Protein 4LRL (pdb70)

Structure (mmCIF, N/CA/C/O backbone):
data_4LRL
#
_entry.id   4LRL
#
_cell.length_a   91.541
_cell.length_b   144.625
_cell.length_c   155.560
_cell.angle_alpha   90.00
_cell.angle_beta   90.00
_cell.angle_gamma   90.00
#
_symmetry.space_group_name_H-M   'P 21 21 21'
#
loop_
_entity.id
_entity.type
_entity.pdbx_description
1 polymer 'HD domain protein'
2 non-polymer 'NICKEL (II) ION'
3 non-polymer "2'-DEOXYGUANOSINE-5'-TRIPHOSPHATE"
4 non-polymer 2-AMINO-2-HYDROXYMETHYL-PROPANE-1,3-DIOL
5 non-polymer "THYMIDINE-5'-TRIPHOSPHATE"
6 non-polymer 'MALONATE ION'
7 water water
#
loop_
_atom_site.group_PDB
_atom_site.id
_atom_site.type_symbol
_atom_site.label_atom_id
_atom_site.label_alt_id
_atom_site.label_comp_id
_atom_site.label_asym_id
_atom_site.label_entity_id
_atom_site.label_seq_id
_atom_site.pdbx_PDB_ins_code
_atom_site.Cartn_x
_atom_site.Cartn_y
_atom_site.Cartn_z
_atom_site.occupancy
_atom_site.B_iso_or_equiv
_atom_site.auth_seq_id
_atom_site.auth_comp_id
_atom_site.auth_asym_id
_atom_site.auth_atom_id
_atom_site.pdbx_PDB_model_num
ATOM 1 N N . ALA A 1 24 ? 41.044 -1.362 65.122 1.00 77.77 0 ALA A N 1
ATOM 2 C CA . ALA A 1 24 ? 41.865 -0.285 64.489 1.00 75.81 0 ALA A CA 1
ATOM 3 C C . ALA A 1 24 ? 43.351 -0.422 64.851 1.00 76.18 0 ALA A C 1
ATOM 4 O O . ALA A 1 24 ? 43.721 -0.380 66.033 1.00 78.26 0 ALA A O 1
ATOM 6 N N . MET A 1 25 ? 44.197 -0.581 63.827 1.00 73.66 1 MET A N 1
ATOM 7 C CA . MET A 1 25 ? 45.647 -0.765 64.035 1.00 73.46 1 MET A CA 1
ATOM 8 C C . MET A 1 25 ? 46.505 0.318 63.366 1.00 70.84 1 MET A C 1
ATOM 9 O O . MET A 1 25 ? 45.969 1.285 62.814 1.00 69.71 1 MET A O 1
ATOM 14 N N . THR A 1 26 ? 47.832 0.172 63.453 1.00 69.62 2 THR A N 1
ATOM 15 C CA . THR A 1 26 ? 48.745 1.011 62.674 1.00 66.54 2 THR A CA 1
ATOM 16 C C . THR A 1 26 ? 48.845 0.425 61.276 1.00 62.45 2 THR A C 1
ATOM 17 O O . THR A 1 26 ? 49.556 -0.561 61.045 1.00 62.10 2 THR A O 1
ATOM 21 N N . ILE A 1 27 ? 48.106 1.026 60.353 1.00 58.69 3 ILE A N 1
ATOM 22 C CA . ILE A 1 27 ? 48.063 0.537 58.981 1.00 54.60 3 ILE A CA 1
ATOM 23 C C . ILE A 1 27 ? 49.027 1.350 58.119 1.00 51.84 3 ILE A C 1
ATOM 24 O O . ILE A 1 27 ? 48.928 2.571 58.061 1.00 51.31 3 ILE A O 1
ATOM 29 N N . PRO A 1 28 ? 49.986 0.671 57.469 1.00 49.96 4 PRO A N 1
ATOM 30 C CA . PRO A 1 28 ? 50.883 1.377 56.564 1.00 47.88 4 PRO A CA 1
ATOM 31 C C . PRO A 1 28 ? 50.143 1.861 55.316 1.00 44.96 4 PRO A C 1
ATOM 32 O O . PRO A 1 28 ? 49.117 1.293 54.934 1.00 43.40 4 PRO A O 1
ATOM 36 N N . TYR A 1 29 ? 50.681 2.910 54.705 1.00 43.87 5 TYR A N 1
ATOM 37 C CA . TYR A 1 29 ? 50.079 3.576 53.552 1.00 42.02 5 TYR A CA 1
ATOM 38 C C . TYR A 1 29 ? 49.630 2.622 52.454 1.00 40.92 5 TYR A C 1
ATOM 39 O O . TYR A 1 29 ? 48.533 2.786 51.938 1.00 40.02 5 TYR A O 1
ATOM 48 N N . LYS A 1 30 ? 50.459 1.626 52.120 1.00 41.49 6 LYS A N 1
ATOM 49 C CA . LYS A 1 30 ? 50.156 0.694 51.017 1.00 41.18 6 LYS A CA 1
ATOM 50 C C . LYS A 1 30 ? 48.865 -0.105 51.235 1.00 41.27 6 LYS A C 1
ATOM 51 O O . LYS A 1 30 ? 48.270 -0.607 50.284 1.00 40.10 6 LYS A O 1
ATOM 57 N N . GLU A 1 31 ? 48.435 -0.205 52.487 1.00 43.24 7 GLU A N 1
ATOM 58 C CA . GLU A 1 31 ? 47.255 -0.996 52.824 1.00 44.21 7 GLU A CA 1
ATOM 59 C C . GLU A 1 31 ? 46.088 -0.185 53.362 1.00 44.21 7 GLU A C 1
ATOM 60 O O . GLU A 1 31 ? 45.062 -0.748 53.725 1.00 45.07 7 GLU A O 1
ATOM 66 N N . GLN A 1 32 ? 46.238 1.133 53.389 1.00 43.87 8 GLN A N 1
ATOM 67 C CA . GLN A 1 32 ? 45.189 2.006 53.892 1.00 44.69 8 GLN A CA 1
ATOM 68 C C . GLN A 1 32 ? 43.968 1.999 52.986 1.00 43.45 8 GLN A C 1
ATOM 69 O O . GLN A 1 32 ? 44.075 2.188 51.773 1.00 41.34 8 GLN A O 1
ATOM 75 N N . ARG A 1 33 ? 42.817 1.763 53.605 1.00 44.87 9 ARG A N 1
ATOM 76 C CA . ARG A 1 33 ? 41.534 1.713 52.922 1.00 44.89 9 ARG A CA 1
ATOM 77 C C . ARG A 1 33 ? 40.675 2.888 53.369 1.00 45.64 9 ARG A C 1
ATOM 78 O O . ARG A 1 33 ? 40.729 3.297 54.533 1.00 47.36 9 ARG A O 1
ATOM 86 N N . LEU A 1 34 ? 39.893 3.437 52.443 1.00 44.56 10 LEU A N 1
ATOM 87 C CA . LEU A 1 34 ? 38.905 4.450 52.790 1.00 45.26 10 LEU A CA 1
ATOM 88 C C . LEU A 1 34 ? 37.845 3.788 53.665 1.00 47.10 10 LEU A C 1
ATOM 89 O O . LEU A 1 34 ? 37.528 2.612 53.453 1.00 46.93 10 LEU A O 1
ATOM 94 N N . PRO A 1 35 ? 37.315 4.525 54.668 1.00 49.06 11 PRO A N 1
ATOM 95 C CA . PRO A 1 35 ? 36.252 3.975 55.525 1.00 51.00 11 PRO A CA 1
ATOM 96 C C . PRO A 1 35 ? 35.048 3.509 54.700 1.00 50.43 11 PRO A C 1
ATOM 97 O O . PRO A 1 35 ? 34.534 2.421 54.932 1.00 51.33 11 PRO A O 1
ATOM 101 N N . ILE A 1 36 ? 34.626 4.320 53.732 1.00 49.38 12 ILE A N 1
ATOM 102 C CA . ILE A 1 36 ? 33.647 3.884 52.737 1.00 48.54 12 ILE A CA 1
ATOM 103 C C . ILE A 1 36 ? 34.247 3.916 51.331 1.00 45.75 12 ILE A C 1
ATOM 104 O O . ILE A 1 36 ? 34.946 4.862 50.967 1.00 45.01 12 ILE A O 1
ATOM 109 N N . GLU A 1 37 ? 33.983 2.860 50.563 1.00 44.29 13 GLU A N 1
ATOM 110 C CA . GLU A 1 37 ? 34.264 2.825 49.130 1.00 41.37 13 GLU A CA 1
ATOM 111 C C . GLU A 1 37 ? 33.786 4.107 48.465 1.00 39.71 13 GLU A C 1
ATOM 112 O O . GLU A 1 37 ? 32.687 4.588 48.737 1.00 40.95 13 GLU A O 1
ATOM 118 N N . LYS A 1 38 ? 34.619 4.666 47.601 1.00 36.75 14 LYS A N 1
ATOM 119 C CA . LYS A 1 38 ? 34.257 5.875 46.889 1.00 34.90 14 LYS A CA 1
ATOM 120 C C . LYS A 1 38 ? 33.856 5.529 45.456 1.00 32.93 14 LYS A C 1
ATOM 121 O O . LYS A 1 38 ? 34.583 4.826 44.766 1.00 31.18 14 LYS A O 1
ATOM 127 N N . VAL A 1 39 ? 32.699 6.019 45.019 1.00 32.69 15 VAL A N 1
ATOM 128 C CA . VAL A 1 39 ? 32.192 5.691 43.685 1.00 31.66 15 VAL A CA 1
ATOM 129 C C . VAL A 1 39 ? 32.108 6.913 42.782 1.00 31.35 15 VAL A C 1
ATOM 130 O O . VAL A 1 39 ? 31.607 7.974 43.187 1.00 32.59 15 VAL A O 1
ATOM 134 N N . PHE A 1 40 ? 32.634 6.766 41.572 1.00 29.81 16 PHE A N 1
ATOM 135 C CA . PHE A 1 40 ? 32.606 7.825 40.575 1.00 29.60 16 PHE A CA 1
ATOM 136 C C . PHE A 1 40 ? 31.663 7.363 39.468 1.00 29.54 16 PHE A C 1
ATOM 137 O O . PHE A 1 40 ? 31.913 6.336 38.839 1.00 28.66 16 PHE A O 1
ATOM 145 N N . ARG A 1 41 ? 30.592 8.111 39.215 1.00 30.37 17 ARG A N 1
ATOM 146 C CA . ARG A 1 41 ? 29.735 7.790 38.068 1.00 31.15 17 ARG A CA 1
ATOM 147 C C . ARG A 1 41 ? 30.535 7.785 36.764 1.00 29.32 17 ARG A C 1
ATOM 148 O O . ARG A 1 41 ? 31.311 8.701 36.487 1.00 28.39 17 ARG A O 1
ATOM 156 N N . ASP A 1 42 ? 30.354 6.745 35.971 1.00 28.90 18 ASP A N 1
ATOM 157 C CA . ASP A 1 42 ? 31.027 6.670 34.677 1.00 28.55 18 ASP A CA 1
ATOM 158 C C . ASP A 1 42 ? 29.996 6.111 33.704 1.00 29.07 18 ASP A C 1
ATOM 159 O O . ASP A 1 42 ? 29.410 5.062 33.975 1.00 29.43 18 ASP A O 1
ATOM 164 N N . PRO A 1 43 ? 29.740 6.825 32.586 1.00 29.27 19 PRO A N 1
ATOM 165 C CA . PRO A 1 43 ? 28.736 6.376 31.613 1.00 29.64 19 PRO A CA 1
ATOM 166 C C . PRO A 1 43 ? 29.041 5.000 31.011 1.00 29.61 19 PRO A C 1
ATOM 167 O O . PRO A 1 43 ? 28.124 4.279 30.624 1.00 30.62 19 PRO A O 1
ATOM 171 N N . VAL A 1 44 ? 30.315 4.635 30.943 1.00 28.77 20 VAL A N 1
ATOM 172 C CA . VAL A 1 44 ? 30.711 3.369 30.328 1.00 28.89 20 VAL A CA 1
ATOM 173 C C . VAL A 1 44 ? 30.631 2.207 31.318 1.00 29.10 20 VAL A C 1
ATOM 174 O O . VAL A 1 44 ? 29.972 1.214 31.049 1.00 29.55 20 VAL A O 1
ATOM 178 N N . HIS A 1 45 ? 31.305 2.337 32.459 1.00 28.54 21 HIS A N 1
ATOM 179 C CA . HIS A 1 45 ? 31.362 1.247 33.426 1.00 29.03 21 HIS A CA 1
ATOM 180 C C . HIS A 1 45 ? 30.343 1.379 34.555 1.00 29.58 21 HIS A C 1
ATOM 181 O O . HIS A 1 45 ? 30.362 0.593 35.492 1.00 29.66 21 HIS A O 1
ATOM 188 N N . ASN A 1 46 ? 29.451 2.365 34.448 1.00 30.42 22 ASN A N 1
ATOM 189 C CA . ASN A 1 46 ? 28.449 2.674 35.480 1.00 31.81 22 ASN A CA 1
ATOM 190 C C . ASN A 1 46 ? 29.104 3.375 36.678 1.00 31.33 22 ASN A C 1
ATOM 191 O O . ASN A 1 46 ? 28.820 4.547 36.951 1.00 30.71 22 ASN A O 1
ATOM 196 N N . TYR A 1 47 ? 30.001 2.670 37.369 1.00 31.18 23 TYR A N 1
ATOM 197 C CA . TYR A 1 47 ? 30.768 3.273 38.459 1.00 31.78 23 TYR A CA 1
ATOM 198 C C . TYR A 1 47 ? 32.243 2.909 38.416 1.00 30.47 23 TYR A C 1
ATOM 199 O O . TYR A 1 47 ? 32.606 1.807 38.001 1.00 30.77 23 TYR A O 1
ATOM 208 N N . ILE A 1 48 ? 33.085 3.841 38.848 1.00 29.56 24 ILE A N 1
ATOM 209 C CA . ILE A 1 48 ? 34.487 3.561 39.151 1.00 28.33 24 ILE A CA 1
ATOM 210 C C . ILE A 1 48 ? 34.573 3.373 40.681 1.00 29.13 24 ILE A C 1
ATOM 211 O O . ILE A 1 48 ? 34.129 4.249 41.431 1.00 29.53 24 ILE A O 1
ATOM 216 N N . HIS A 1 49 ? 35.131 2.248 41.139 1.00 28.60 25 HIS A N 1
ATOM 217 C CA . HIS A 1 49 ? 35.148 1.937 42.581 1.00 29.39 25 HIS A CA 1
ATOM 218 C C . HIS A 1 49 ? 36.550 2.100 43.145 1.00 29.35 25 HIS A C 1
ATOM 219 O O . HIS A 1 49 ? 37.511 1.510 42.632 1.00 28.54 25 HIS A O 1
ATOM 226 N N . VAL A 1 50 ? 36.663 2.901 44.200 1.00 29.59 26 VAL A N 1
ATOM 227 C CA . VAL A 1 50 ? 37.952 3.192 44.794 1.00 29.52 26 VAL A CA 1
ATOM 228 C C . VAL A 1 50 ? 37.954 2.814 46.270 1.00 31.51 26 VAL A C 1
ATOM 229 O O . VAL A 1 50 ? 37.119 3.283 47.059 1.00 31.62 26 VAL A O 1
ATOM 233 N N . GLN A 1 51 ? 38.904 1.957 46.635 1.00 32.59 27 GLN A N 1
ATOM 234 C CA . GLN A 1 51 ? 38.989 1.467 48.005 1.00 35.29 27 GLN A CA 1
ATOM 235 C C . GLN A 1 51 ? 40.280 1.842 48.699 1.00 34.85 27 GLN A C 1
ATOM 236 O O . GLN A 1 51 ? 40.314 1.923 49.925 1.00 36.89 27 GLN A O 1
ATOM 242 N N . HIS A 1 52 ? 41.328 2.081 47.920 1.00 33.08 28 HIS A N 1
ATOM 243 C CA . HIS A 1 52 ? 42.646 2.403 48.470 1.00 33.17 28 HIS A CA 1
ATOM 244 C C . HIS A 1 52 ? 42.901 3.901 48.620 1.00 32.01 28 HIS A C 1
ATOM 245 O O . HIS A 1 52 ? 42.632 4.686 47.707 1.00 30.72 28 HIS A O 1
ATOM 252 N N . GLN A 1 53 ? 43.470 4.285 49.758 1.00 32.09 29 GLN A N 1
ATOM 253 C CA . GLN A 1 53 ? 43.904 5.660 49.952 1.00 31.70 29 GLN A CA 1
ATOM 254 C C . GLN A 1 53 ? 44.885 6.129 48.871 1.00 30.50 29 GLN A C 1
ATOM 255 O O . GLN A 1 53 ? 44.740 7.242 48.364 1.00 30.27 29 GLN A O 1
ATOM 261 N N . VAL A 1 54 ? 45.867 5.282 48.550 1.00 29.41 30 VAL A N 1
ATOM 262 C CA . VAL A 1 54 ? 46.875 5.537 47.521 1.00 28.55 30 VAL A CA 1
ATOM 263 C C . VAL A 1 54 ? 46.237 5.861 46.164 1.00 27.86 30 VAL A C 1
ATOM 264 O O . VAL A 1 54 ? 46.624 6.830 45.512 1.00 28.09 30 VAL A O 1
ATOM 268 N N . ILE A 1 55 ? 45.265 5.054 45.751 1.00 27.64 31 ILE A N 1
ATOM 269 C CA . ILE A 1 55 ? 44.580 5.267 44.480 1.00 26.66 31 ILE A CA 1
ATOM 270 C C . ILE A 1 55 ? 43.798 6.572 44.511 1.00 26.65 31 ILE A C 1
ATOM 271 O O . ILE A 1 55 ? 43.831 7.340 43.543 1.00 26.71 31 ILE A O 1
ATOM 276 N N . LEU A 1 56 ? 43.093 6.826 45.609 1.00 26.84 32 LEU A N 1
ATOM 277 C CA . LEU A 1 56 ? 42.379 8.086 45.738 1.00 26.63 32 LEU A CA 1
ATOM 278 C C . LEU A 1 56 ? 43.348 9.261 45.610 1.00 26.62 32 LEU A C 1
ATOM 279 O O . LEU A 1 56 ? 43.074 10.208 44.864 1.00 26.98 32 LEU A O 1
ATOM 284 N N . ASP A 1 57 ? 44.473 9.207 46.327 1.00 27.01 33 ASP A N 1
ATOM 285 C CA . ASP A 1 57 ? 45.458 10.300 46.280 1.00 26.98 33 ASP A CA 1
ATOM 286 C C . ASP A 1 57 ? 46.025 10.479 44.860 1.00 25.96 33 ASP A C 1
ATOM 287 O O . ASP A 1 57 ? 46.304 11.589 44.440 1.00 26.50 33 ASP A O 1
ATOM 292 N N . LEU A 1 58 ? 46.192 9.387 44.127 1.00 25.06 34 LEU A N 1
ATOM 293 C CA . LEU A 1 58 ? 46.689 9.463 42.755 1.00 24.57 34 LEU A CA 1
ATOM 294 C C . LEU A 1 58 ? 45.679 10.139 41.823 1.00 24.20 34 LEU A C 1
ATOM 295 O O . LEU A 1 58 ? 46.068 10.951 40.979 1.00 24.40 34 LEU A O 1
ATOM 300 N N . ILE A 1 59 ? 44.390 9.809 41.983 1.00 23.86 35 ILE A N 1
ATOM 301 C CA . ILE A 1 59 ? 43.333 10.385 41.143 1.00 23.06 35 ILE A CA 1
ATOM 302 C C . ILE A 1 59 ? 43.295 11.901 41.360 1.00 24.13 35 ILE A C 1
ATOM 303 O O . ILE A 1 59 ? 43.111 12.675 40.413 1.00 23.60 35 ILE A O 1
ATOM 308 N N . ASN A 1 60 ? 43.485 12.292 42.622 1.00 24.88 36 ASN A N 1
ATOM 309 C CA . ASN A 1 60 ? 43.423 13.672 43.062 1.00 25.68 36 ASN A CA 1
ATOM 310 C C . ASN A 1 60 ? 44.715 14.471 42.744 1.00 25.96 36 ASN A C 1
ATOM 311 O O . ASN A 1 60 ? 44.741 15.689 42.874 1.00 26.54 36 ASN A O 1
ATOM 316 N N . SER A 1 61 ? 45.773 13.779 42.337 1.00 25.57 37 SER A N 1
ATOM 317 C CA . SER A 1 61 ? 47.065 14.414 42.048 1.00 26.37 37 SER A CA 1
ATOM 318 C C . SER A 1 61 ? 47.018 15.352 40.835 1.00 26.53 37 SER A C 1
ATOM 319 O O . SER A 1 61 ? 46.271 15.122 39.872 1.00 25.05 37 SER A O 1
ATOM 322 N N . ALA A 1 62 ? 47.826 16.410 40.923 1.00 27.84 38 ALA A N 1
ATOM 323 C CA . ALA A 1 62 ? 47.972 17.427 39.885 1.00 28.63 38 ALA A CA 1
ATOM 324 C C . ALA A 1 62 ? 48.139 16.846 38.497 1.00 28.34 38 ALA A C 1
ATOM 325 O O . ALA A 1 62 ? 47.506 17.320 37.549 1.00 28.82 38 ALA A O 1
ATOM 327 N N . GLU A 1 63 ? 48.983 15.825 38.358 1.00 28.74 39 GLU A N 1
ATOM 328 C CA . GLU A 1 63 ? 49.280 15.343 37.012 1.00 28.88 39 GLU A CA 1
ATOM 329 C C . GLU A 1 63 ? 48.239 14.415 36.390 1.00 27.71 39 GLU A C 1
ATOM 330 O O . GLU A 1 63 ? 48.085 14.366 35.171 1.00 27.53 39 GLU A O 1
ATOM 336 N N . VAL A 1 64 ? 47.478 13.717 37.226 1.00 27.09 40 VAL A N 1
ATOM 337 C CA . VAL A 1 64 ? 46.312 12.991 36.730 1.00 25.70 40 VAL A CA 1
ATOM 338 C C . VAL A 1 64 ? 45.148 13.956 36.419 1.00 25.46 40 VAL A C 1
ATOM 339 O O . VAL A 1 64 ? 44.511 13.845 35.366 1.00 24.49 40 VAL A O 1
ATOM 343 N N . GLN A 1 65 ? 44.890 14.904 37.320 1.00 25.24 41 GLN A N 1
ATOM 344 C CA . GLN A 1 65 ? 43.835 15.916 37.111 1.00 25.39 41 GLN A CA 1
ATOM 345 C C . GLN A 1 65 ? 44.005 16.660 35.781 1.00 25.00 41 GLN A C 1
ATOM 346 O O . GLN A 1 65 ? 43.031 17.023 35.127 1.00 24.52 41 GLN A O 1
ATOM 352 N N . ARG A 1 66 ? 45.269 16.847 35.415 1.00 24.99 42 ARG A N 1
ATOM 353 C CA A ARG A 1 66 ? 45.675 17.483 34.164 0.50 25.12 42 ARG A CA 1
ATOM 354 C CA B ARG A 1 66 ? 45.671 17.494 34.167 0.50 25.23 42 ARG A CA 1
ATOM 355 C C . ARG A 1 66 ? 45.018 16.819 32.947 1.00 24.25 42 ARG A C 1
ATOM 356 O O . ARG A 1 66 ? 44.699 17.473 31.964 1.00 24.72 42 ARG A O 1
ATOM 371 N N . LEU A 1 67 ? 44.811 15.513 33.029 1.00 23.38 43 LEU A N 1
ATOM 372 C CA . LEU A 1 67 ? 44.211 14.734 31.950 1.00 22.65 43 LEU A CA 1
ATOM 373 C C . LEU A 1 67 ? 42.747 15.073 31.610 1.00 23.15 43 LEU A C 1
ATOM 374 O O . LEU A 1 67 ? 42.253 14.691 30.530 1.00 22.80 43 LEU A O 1
ATOM 379 N N . ARG A 1 68 ? 42.057 15.788 32.502 1.00 23.38 44 ARG A N 1
ATOM 380 C CA . ARG A 1 68 ? 40.696 16.289 32.193 1.00 24.14 44 ARG A CA 1
ATOM 381 C C . ARG A 1 68 ? 40.725 17.253 31.013 1.00 24.47 44 ARG A C 1
ATOM 382 O O . ARG A 1 68 ? 39.743 17.403 30.288 1.00 24.27 44 ARG A O 1
ATOM 390 N N . ARG A 1 69 ? 41.867 17.898 30.829 1.00 25.06 45 ARG A N 1
ATOM 391 C CA . ARG A 1 69 ? 41.974 19.007 29.887 1.00 26.19 45 ARG A CA 1
ATOM 392 C C . ARG A 1 69 ? 42.630 18.573 28.571 1.00 26.79 45 ARG A C 1
ATOM 393 O O . ARG A 1 69 ? 43.045 19.406 27.763 1.00 27.45 45 ARG A O 1
ATOM 401 N N . ILE A 1 70 ? 42.707 17.257 28.375 1.00 26.33 46 ILE A N 1
ATOM 402 C CA . ILE A 1 70 ? 43.289 16.652 27.191 1.00 26.46 46 ILE A CA 1
ATOM 403 C C . ILE A 1 70 ? 42.307 15.600 26.674 1.00 26.45 46 ILE A C 1
ATOM 404 O O . ILE A 1 70 ? 41.991 14.616 27.374 1.00 25.74 46 ILE A O 1
ATOM 409 N N . LYS A 1 71 ? 41.832 15.821 25.454 1.00 26.75 47 LYS A N 1
ATOM 410 C CA . LYS A 1 71 ? 40.865 14.946 24.825 1.00 27.59 47 LYS A CA 1
ATOM 411 C C . LYS A 1 71 ? 41.511 13.624 24.492 1.00 27.48 47 LYS A C 1
ATOM 412 O O . LYS A 1 71 ? 42.623 13.592 23.966 1.00 27.80 47 LYS A O 1
ATOM 418 N N . GLN A 1 72 ? 40.797 12.539 24.790 1.00 27.11 48 GLN A N 1
ATOM 419 C CA . GLN A 1 72 ? 41.194 11.203 24.378 1.00 27.01 48 GLN A CA 1
ATOM 420 C C . GLN A 1 72 ? 41.391 11.058 22.857 1.00 28.20 48 GLN A C 1
ATOM 421 O O . GLN A 1 72 ? 42.345 10.435 22.424 1.00 28.84 48 GLN A O 1
ATOM 427 N N . LEU A 1 73 ? 40.500 11.615 22.047 1.00 28.94 49 LEU A N 1
ATOM 428 C CA . LEU A 1 73 ? 40.528 11.301 20.625 1.00 29.96 49 LEU A CA 1
ATOM 429 C C . LEU A 1 73 ? 41.032 12.411 19.710 1.00 31.67 49 LEU A C 1
ATOM 430 O O . LEU A 1 73 ? 40.941 12.313 18.470 1.00 33.40 49 LEU A O 1
ATOM 435 N N . GLY A 1 74 ? 41.590 13.459 20.315 1.00 31.54 50 GLY A N 1
ATOM 436 C CA . GLY A 1 74 ? 42.265 14.510 19.562 1.00 31.61 50 GLY A CA 1
ATOM 437 C C . GLY A 1 74 ? 41.314 15.173 18.593 1.00 32.17 50 GLY A C 1
ATOM 438 O O . GLY A 1 74 ? 40.380 15.823 19.013 1.00 32.34 50 GLY A O 1
ATOM 439 N N . THR A 1 75 ? 41.560 14.962 17.302 1.00 32.73 51 THR A N 1
ATOM 440 C CA . THR A 1 75 ? 40.829 15.565 16.197 1.00 33.61 51 THR A CA 1
ATOM 441 C C . THR A 1 75 ? 39.580 14.783 15.751 1.00 33.66 51 THR A C 1
ATOM 442 O O . THR A 1 75 ? 38.822 15.263 14.906 1.00 34.82 51 THR A O 1
ATOM 446 N N . SER A 1 76 ? 39.382 13.576 16.290 1.00 32.81 52 SER A N 1
ATOM 447 C CA . SER A 1 76 ? 38.198 12.758 15.980 1.00 32.59 52 SER A CA 1
ATOM 448 C C . SER A 1 76 ? 36.884 13.502 16.256 1.00 31.96 52 SER A C 1
ATOM 449 O O . SER A 1 76 ? 35.890 13.301 15.535 1.00 32.17 52 SER A O 1
ATOM 452 N N . SER A 1 77 ? 36.886 14.371 17.275 1.00 30.17 53 SER A N 1
ATOM 453 C CA . SER A 1 77 ? 35.682 15.171 17.604 1.00 30.08 53 SER A CA 1
ATOM 454 C C . SER A 1 77 ? 35.196 16.060 16.449 1.00 31.04 53 SER A C 1
ATOM 455 O O . SER A 1 77 ? 34.028 16.456 16.413 1.00 31.33 53 SER A O 1
ATOM 458 N N . PHE A 1 78 ? 36.067 16.343 15.483 1.00 31.05 54 PHE A N 1
ATOM 459 C CA . PHE A 1 78 ? 35.615 17.085 14.295 1.00 32.63 54 PHE A CA 1
ATOM 460 C C . PHE A 1 78 ? 34.751 16.276 13.339 1.00 32.70 54 PHE A C 1
ATOM 461 O O . PHE A 1 78 ? 34.022 16.848 12.522 1.00 34.91 54 PHE A O 1
ATOM 469 N N . THR A 1 79 ? 34.857 14.959 13.411 1.00 31.66 55 THR A N 1
ATOM 470 C CA . THR A 1 79 ? 34.077 14.073 12.546 1.00 32.57 55 THR A CA 1
ATOM 471 C C . THR A 1 79 ? 32.946 13.411 13.316 1.00 31.33 55 THR A C 1
ATOM 472 O O . THR A 1 79 ? 31.828 13.323 12.825 1.00 31.60 55 THR A O 1
ATOM 476 N N . PHE A 1 80 ? 33.269 12.961 14.526 1.00 30.04 56 PHE A N 1
ATOM 477 C CA . PHE A 1 80 ? 32.317 12.382 15.459 1.00 29.40 56 PHE A CA 1
ATOM 478 C C . PHE A 1 80 ? 32.213 13.330 16.638 1.00 28.62 56 PHE A C 1
ATOM 479 O O . PHE A 1 80 ? 32.985 13.216 17.608 1.00 27.18 56 PHE A O 1
ATOM 487 N N . HIS A 1 81 ? 31.260 14.264 16.573 1.00 29.41 57 HIS A N 1
ATOM 488 C CA . HIS A 1 81 ? 31.227 15.365 17.543 1.00 29.21 57 HIS A CA 1
ATOM 489 C C . HIS A 1 81 ? 30.853 14.990 18.988 1.00 29.08 57 HIS A C 1
ATOM 490 O O . HIS A 1 81 ? 30.923 15.822 19.881 1.00 29.17 57 HIS A O 1
ATOM 497 N N . GLY A 1 82 ? 30.480 13.734 19.221 1.00 29.69 58 GLY A N 1
ATOM 498 C CA . GLY A 1 82 ? 30.302 13.247 20.579 1.00 29.57 58 GLY A CA 1
ATOM 499 C C . GLY A 1 82 ? 31.625 12.909 21.257 1.00 29.58 58 GLY A C 1
ATOM 500 O O . GLY A 1 82 ? 31.671 12.742 22.486 1.00 29.15 58 GLY A O 1
ATOM 501 N N . ALA A 1 83 ? 32.705 12.824 20.475 1.00 29.90 59 ALA A N 1
ATOM 502 C CA . ALA A 1 83 ? 33.994 12.348 20.992 1.00 29.73 59 ALA A CA 1
ATOM 503 C C . ALA A 1 83 ? 34.742 13.410 21.820 1.00 29.83 59 ALA A C 1
ATOM 504 O O . ALA A 1 83 ? 35.895 13.776 21.521 1.00 30.45 59 ALA A O 1
ATOM 506 N N . GLU A 1 84 ? 34.090 13.889 22.876 1.00 29.34 60 GLU A N 1
ATOM 507 C CA . GLU A 1 84 ? 34.633 14.986 23.667 1.00 28.94 60 GLU A CA 1
ATOM 508 C C . GLU A 1 84 ? 35.237 14.524 24.999 1.00 27.67 60 GLU A C 1
ATOM 509 O O . GLU A 1 84 ? 35.690 15.339 25.813 1.00 27.04 60 GLU A O 1
ATOM 515 N N . HIS A 1 85 ? 35.267 13.207 25.186 1.00 26.59 61 HIS A N 1
ATOM 516 C CA . HIS A 1 85 ? 35.742 12.594 26.415 1.00 25.55 61 HIS A CA 1
ATOM 517 C C . HIS A 1 85 ? 37.248 12.816 26.647 1.00 25.04 61 HIS A C 1
ATOM 518 O O . HIS A 1 85 ? 38.017 12.995 25.695 1.00 24.85 61 HIS A O 1
ATOM 525 N N . SER A 1 86 ? 37.645 12.826 27.919 1.00 24.05 62 SER A N 1
ATOM 526 C CA . SER A 1 86 ? 39.012 13.116 28.296 1.00 24.06 62 SER A CA 1
ATOM 527 C C . SER A 1 86 ? 39.863 11.873 28.569 1.00 24.15 62 SER A C 1
ATOM 528 O O . SER A 1 86 ? 39.355 10.768 28.814 1.00 23.86 62 SER A O 1
ATOM 531 N N . ARG A 1 87 ? 41.173 12.080 28.537 1.00 23.91 63 ARG A N 1
ATOM 532 C CA . ARG A 1 87 ? 42.110 11.056 28.937 1.00 24.07 63 ARG A CA 1
ATOM 533 C C . ARG A 1 87 ? 41.920 10.720 30.415 1.00 24.01 63 ARG A C 1
ATOM 534 O O . ARG A 1 87 ? 42.138 9.580 30.823 1.00 24.22 63 ARG A O 1
ATOM 542 N N . PHE A 1 88 ? 41.476 11.697 31.208 1.00 23.86 64 PHE A N 1
ATOM 543 C CA . PHE A 1 88 ? 41.168 11.422 32.618 1.00 23.20 64 PHE A CA 1
ATOM 544 C C . PHE A 1 88 ? 40.127 10.300 32.759 1.00 23.41 64 PHE A C 1
ATOM 545 O O . PHE A 1 88 ? 40.336 9.359 33.518 1.00 23.57 64 PHE A O 1
ATOM 553 N N . SER A 1 89 ? 39.016 10.381 32.032 1.00 23.78 65 SER A N 1
ATOM 554 C CA . SER A 1 89 ? 37.937 9.397 32.235 1.00 24.47 65 SER A CA 1
ATOM 555 C C . SER A 1 89 ? 38.388 8.004 31.776 1.00 24.10 65 SER A C 1
ATOM 556 O O . SER A 1 89 ? 38.035 6.989 32.375 1.00 25.09 65 SER A O 1
ATOM 559 N N . HIS A 1 90 ? 39.193 7.974 30.717 1.00 23.55 66 HIS A N 1
ATOM 560 C CA . HIS A 1 90 ? 39.703 6.743 30.187 1.00 22.21 66 HIS A CA 1
ATOM 561 C C . HIS A 1 90 ? 40.709 6.136 31.157 1.00 22.52 66 HIS A C 1
ATOM 562 O O . HIS A 1 90 ? 40.743 4.913 31.351 1.00 22.44 66 HIS A O 1
ATOM 569 N N . SER A 1 91 ? 41.535 6.988 31.756 1.00 22.09 67 SER A N 1
ATOM 570 C CA . SER A 1 91 ? 42.470 6.528 32.766 1.00 22.52 67 SER A CA 1
ATOM 571 C C . SER A 1 91 ? 41.750 5.854 33.927 1.00 22.85 67 SER A C 1
ATOM 572 O O . SER A 1 91 ? 42.159 4.786 34.372 1.00 23.41 67 SER A O 1
ATOM 575 N N . LEU A 1 92 ? 40.674 6.458 34.408 1.00 23.11 68 LEU A N 1
ATOM 576 C CA . LEU A 1 92 ? 39.899 5.838 35.485 1.00 24.17 68 LEU A CA 1
ATOM 577 C C . LEU A 1 92 ? 39.222 4.537 35.013 1.00 24.44 68 LEU A C 1
ATOM 578 O O . LEU A 1 92 ? 39.077 3.587 35.784 1.00 24.68 68 LEU A O 1
ATOM 583 N N . GLY A 1 93 ? 38.819 4.512 33.741 1.00 24.82 69 GLY A N 1
ATOM 584 C CA . GLY A 1 93 ? 38.141 3.364 33.153 1.00 24.62 69 GLY A CA 1
ATOM 585 C C . GLY A 1 93 ? 39.067 2.173 33.134 1.00 24.52 69 GLY A C 1
ATOM 586 O O . GLY A 1 93 ? 38.677 1.079 33.536 1.00 24.82 69 GLY A O 1
ATOM 587 N N . VAL A 1 94 ? 40.304 2.406 32.690 1.00 23.88 70 VAL A N 1
ATOM 588 C CA . VAL A 1 94 ? 41.352 1.388 32.656 1.00 23.64 70 VAL A CA 1
ATOM 589 C C . VAL A 1 94 ? 41.613 0.860 34.072 1.00 24.17 70 VAL A C 1
ATOM 590 O O . VAL A 1 94 ? 41.696 -0.365 34.302 1.00 24.52 70 VAL A O 1
ATOM 594 N N . TYR A 1 95 ? 41.731 1.782 35.027 1.00 23.50 71 TYR A N 1
ATOM 595 C CA . TYR A 1 95 ? 41.816 1.396 36.428 1.00 23.08 71 TYR A CA 1
ATOM 596 C C . TYR A 1 95 ? 40.650 0.478 36.825 1.00 23.68 71 TYR A C 1
ATOM 597 O O . TYR A 1 95 ? 40.863 -0.551 37.488 1.00 23.76 71 TYR A O 1
ATOM 606 N N . GLU A 1 96 ? 39.422 0.851 36.439 1.00 23.14 72 GLU A N 1
ATOM 607 C CA . GLU A 1 96 ? 38.228 0.091 36.847 1.00 23.69 72 GLU A CA 1
ATOM 608 C C . GLU A 1 96 ? 38.210 -1.365 36.314 1.00 23.61 72 GLU A C 1
ATOM 609 O O . GLU A 1 96 ? 37.908 -2.305 37.057 1.00 24.21 72 GLU A O 1
ATOM 615 N N . ILE A 1 97 ? 38.540 -1.531 35.038 1.00 22.83 73 ILE A N 1
ATOM 616 C CA . ILE A 1 97 ? 38.590 -2.836 34.420 1.00 23.06 73 ILE A CA 1
ATOM 617 C C . ILE A 1 97 ? 39.666 -3.664 35.093 1.00 23.44 73 ILE A C 1
ATOM 618 O O . ILE A 1 97 ? 39.436 -4.818 35.447 1.00 24.77 73 ILE A O 1
ATOM 623 N N . THR A 1 98 ? 40.826 -3.055 35.293 1.00 23.12 74 THR A N 1
ATOM 624 C CA . THR A 1 98 ? 41.939 -3.687 35.993 1.00 23.86 74 THR A CA 1
ATOM 625 C C . THR A 1 98 ? 41.520 -4.132 37.391 1.00 24.33 74 THR A C 1
ATOM 626 O O . THR A 1 98 ? 41.819 -5.248 37.815 1.00 25.39 74 THR A O 1
ATOM 630 N N . ARG A 1 99 ? 40.825 -3.265 38.107 1.00 24.45 75 ARG A N 1
ATOM 631 C CA . ARG A 1 99 ? 40.337 -3.635 39.426 1.00 25.68 75 ARG A CA 1
ATOM 632 C C . ARG A 1 99 ? 39.443 -4.890 39.340 1.00 26.81 75 ARG A C 1
ATOM 633 O O . ARG A 1 99 ? 39.578 -5.794 40.154 1.00 27.30 75 ARG A O 1
ATOM 641 N N . ARG A 1 100 ? 38.548 -4.934 38.350 1.00 27.06 76 ARG A N 1
ATOM 642 C CA . ARG A 1 100 ? 37.601 -6.054 38.203 1.00 28.51 76 ARG A CA 1
ATOM 643 C C . ARG A 1 100 ? 38.341 -7.361 37.923 1.00 28.73 76 ARG A C 1
ATOM 644 O O . ARG A 1 100 ? 37.968 -8.407 38.444 1.00 30.10 76 ARG A O 1
ATOM 652 N N . ILE A 1 101 ? 39.403 -7.284 37.119 1.00 27.75 77 ILE A N 1
ATOM 653 C CA . ILE A 1 101 ? 40.228 -8.447 36.820 1.00 27.48 77 ILE A CA 1
ATOM 654 C C . ILE A 1 101 ? 40.941 -8.938 38.083 1.00 28.22 77 ILE A C 1
ATOM 655 O O . ILE A 1 101 ? 40.894 -10.126 38.395 1.00 29.21 77 ILE A O 1
ATOM 660 N N . CYS A 1 102 ? 41.583 -8.035 38.812 1.00 27.50 78 CYS A N 1
ATOM 661 C CA . CYS A 1 102 ? 42.228 -8.415 40.067 1.00 29.08 78 CYS A CA 1
ATOM 662 C C . CYS A 1 102 ? 41.279 -9.106 41.033 1.00 30.05 78 CYS A C 1
ATOM 663 O O . CYS A 1 102 ? 41.628 -10.134 41.597 1.00 31.02 78 CYS A O 1
ATOM 666 N N . GLU A 1 103 ? 40.084 -8.556 41.200 1.00 30.83 79 GLU A N 1
ATOM 667 C CA . GLU A 1 103 ? 39.058 -9.152 42.067 1.00 32.78 79 GLU A CA 1
ATOM 668 C C . GLU A 1 103 ? 38.785 -10.609 41.695 1.00 32.83 79 GLU A C 1
ATOM 669 O O . GLU A 1 103 ? 38.732 -11.485 42.562 1.00 33.20 79 GLU A O 1
ATOM 675 N N . ILE A 1 104 ? 38.582 -10.830 40.397 1.00 31.89 80 ILE A N 1
ATOM 676 C CA . ILE A 1 104 ? 38.294 -12.140 39.852 1.00 32.54 80 ILE A CA 1
ATOM 677 C C . ILE A 1 104 ? 39.481 -13.081 40.057 1.00 32.53 80 ILE A C 1
ATOM 678 O O . ILE A 1 104 ? 39.309 -14.200 40.549 1.00 33.91 80 ILE A O 1
ATOM 683 N N . PHE A 1 105 ? 40.680 -12.618 39.700 1.00 31.09 81 PHE A N 1
ATOM 684 C CA . PHE A 1 105 ? 41.889 -13.411 39.862 1.00 31.05 81 PHE A CA 1
ATOM 685 C C . PHE A 1 105 ? 42.048 -13.841 41.326 1.00 32.13 81 PHE A C 1
ATOM 686 O O . PHE A 1 105 ? 42.309 -15.022 41.613 1.00 33.25 81 PHE A O 1
ATOM 694 N N . GLN A 1 106 ? 41.860 -12.904 42.250 1.00 31.25 82 GLN A N 1
ATOM 695 C CA . GLN A 1 106 ? 41.989 -13.226 43.669 1.00 33.17 82 GLN A CA 1
ATOM 696 C C . GLN A 1 106 ? 40.915 -14.211 44.151 1.00 34.65 82 GLN A C 1
ATOM 697 O O . GLN A 1 106 ? 41.205 -15.108 44.938 1.00 35.70 82 GLN A O 1
ATOM 703 N N . ARG A 1 107 ? 39.690 -14.053 43.658 1.00 34.84 83 ARG A N 1
ATOM 704 C CA . ARG A 1 107 ? 38.581 -14.888 44.091 1.00 36.89 83 ARG A CA 1
ATOM 705 C C . ARG A 1 107 ? 38.737 -16.351 43.658 1.00 37.57 83 ARG A C 1
ATOM 706 O O . ARG A 1 107 ? 38.500 -17.249 44.453 1.00 38.43 83 ARG A O 1
ATOM 714 N N . ASN A 1 108 ? 39.150 -16.574 42.407 1.00 36.81 84 ASN A N 1
ATOM 715 C CA . ASN A 1 108 ? 39.122 -17.912 41.806 1.00 37.59 84 ASN A CA 1
ATOM 716 C C . ASN A 1 108 ? 40.471 -18.525 41.454 1.00 37.29 84 ASN A C 1
ATOM 717 O O . ASN A 1 108 ? 40.578 -19.739 41.311 1.00 38.39 84 ASN A O 1
ATOM 722 N N . TYR A 1 109 ? 41.489 -17.688 41.283 1.00 35.47 85 TYR A N 1
ATOM 723 C CA . TYR A 1 109 ? 42.766 -18.152 40.739 1.00 34.78 85 TYR A CA 1
ATOM 724 C C . TYR A 1 109 ? 43.966 -17.624 41.520 1.00 34.27 85 TYR A C 1
ATOM 725 O O . TYR A 1 109 ? 44.965 -17.207 40.931 1.00 33.51 85 TYR A O 1
ATOM 734 N N . SER A 1 110 ? 43.861 -17.654 42.848 1.00 34.36 86 SER A N 1
ATOM 735 C CA . SER A 1 110 ? 44.913 -17.116 43.705 1.00 34.13 86 SER A CA 1
ATOM 736 C C . SER A 1 110 ? 46.071 -18.085 43.837 1.00 35.40 86 SER A C 1
ATOM 737 O O . SER A 1 110 ? 45.934 -19.282 43.536 1.00 36.69 86 SER A O 1
ATOM 740 N N . VAL A 1 111 ? 47.204 -17.564 44.306 1.00 35.28 87 VAL A N 1
ATOM 741 C CA . VAL A 1 111 ? 48.345 -18.394 44.703 1.00 36.18 87 VAL A CA 1
ATOM 742 C C . VAL A 1 111 ? 47.937 -19.430 45.742 1.00 38.35 87 VAL A C 1
ATOM 743 O O . VAL A 1 111 ? 48.426 -20.561 45.697 1.00 39.99 87 VAL A O 1
ATOM 747 N N . GLU A 1 112 ? 47.049 -19.063 46.672 1.00 38.88 88 GLU A N 1
ATOM 748 C CA . GLU A 1 112 ? 46.632 -20.000 47.727 1.00 41.09 88 GLU A CA 1
ATOM 749 C C . GLU A 1 112 ? 45.946 -21.238 47.133 1.00 41.69 88 GLU A C 1
ATOM 750 O O . GLU A 1 112 ? 46.074 -22.334 47.659 1.00 43.06 88 GLU A O 1
ATOM 756 N N . ARG A 1 113 ? 45.256 -21.054 46.012 1.00 40.73 89 ARG A N 1
ATOM 757 C CA . ARG A 1 113 ? 44.586 -22.151 45.328 1.00 41.42 89 ARG A CA 1
ATOM 758 C C . ARG A 1 113 ? 45.505 -22.906 44.359 1.00 41.17 89 ARG A C 1
ATOM 759 O O . ARG A 1 113 ? 45.500 -24.131 44.338 1.00 42.76 89 ARG A O 1
ATOM 767 N N . LEU A 1 114 ? 46.292 -22.176 43.574 1.00 39.35 90 LEU A N 1
ATOM 768 C CA . LEU A 1 114 ? 46.960 -22.750 42.404 1.00 39.89 90 LEU A CA 1
ATOM 769 C C . LEU A 1 114 ? 48.485 -22.842 42.508 1.00 40.81 90 LEU A C 1
ATOM 770 O O . LEU A 1 114 ? 49.142 -23.350 41.601 1.00 41.11 90 LEU A O 1
ATOM 775 N N . GLY A 1 115 ? 49.039 -22.347 43.610 1.00 41.48 91 GLY A N 1
ATOM 776 C CA . GLY A 1 115 ? 50.479 -22.325 43.798 1.00 43.14 91 GLY A CA 1
ATOM 777 C C . GLY A 1 115 ? 51.232 -21.190 43.119 1.00 42.67 91 GLY A C 1
ATOM 778 O O . GLY A 1 115 ? 50.693 -20.101 42.889 1.00 41.14 91 GLY A O 1
ATOM 779 N N . GLU A 1 116 ? 52.487 -21.479 42.788 1.00 44.36 92 GLU A N 1
ATOM 780 C CA . GLU A 1 116 ? 53.495 -20.490 42.386 1.00 44.76 92 GLU A CA 1
ATOM 781 C C . GLU A 1 116 ? 53.084 -19.540 41.255 1.00 42.87 92 GLU A C 1
ATOM 782 O O . GLU A 1 116 ? 53.457 -18.361 41.272 1.00 42.40 92 GLU A O 1
ATOM 788 N N . ASN A 1 117 ? 52.318 -20.040 40.286 1.00 42.14 93 ASN A N 1
ATOM 789 C CA . ASN A 1 117 ? 51.931 -19.228 39.127 1.00 40.04 93 ASN A CA 1
ATOM 790 C C . ASN A 1 117 ? 50.486 -18.762 39.163 1.00 38.47 93 ASN A C 1
ATOM 791 O O . ASN A 1 117 ? 49.955 -18.286 38.148 1.00 37.22 93 ASN A O 1
ATOM 796 N N . GLY A 1 118 ? 49.848 -18.904 40.327 1.00 37.83 94 GLY A N 1
ATOM 797 C CA . GLY A 1 118 ? 48.531 -18.305 40.554 1.00 36.23 94 GLY A CA 1
ATOM 798 C C . GLY A 1 118 ? 48.659 -16.793 40.692 1.00 34.09 94 GLY A C 1
ATOM 799 O O . GLY A 1 118 ? 49.773 -16.269 40.734 1.00 33.37 94 GLY A O 1
ATOM 800 N N . TRP A 1 119 ? 47.529 -16.090 40.751 1.00 33.08 95 TRP A N 1
ATOM 801 C CA . TRP A 1 119 ? 47.524 -14.643 41.035 1.00 31.49 95 TRP A CA 1
ATOM 802 C C . TRP A 1 119 ? 47.979 -14.303 42.462 1.00 32.45 95 TRP A C 1
ATOM 803 O O . TRP A 1 119 ? 47.368 -14.751 43.452 1.00 32.90 95 TRP A O 1
ATOM 814 N N . ASN A 1 120 ? 49.040 -13.496 42.557 1.00 32.47 96 ASN A N 1
ATOM 815 C CA . ASN A 1 120 ? 49.520 -12.991 43.848 1.00 33.53 96 ASN A CA 1
ATOM 816 C C . ASN A 1 120 ? 48.919 -11.622 44.162 1.00 32.79 96 ASN A C 1
ATOM 817 O O . ASN A 1 120 ? 49.353 -10.609 43.613 1.00 31.71 96 ASN A O 1
ATOM 822 N N . ASP A 1 121 ? 47.938 -11.587 45.065 1.00 33.51 97 ASP A N 1
ATOM 823 C CA . ASP A 1 121 ? 47.226 -10.337 45.340 1.00 33.27 97 ASP A CA 1
ATOM 824 C C . ASP A 1 121 ? 48.069 -9.227 46.000 1.00 33.24 97 ASP A C 1
ATOM 825 O O . ASP A 1 121 ? 47.630 -8.080 46.082 1.00 32.16 97 ASP A O 1
ATOM 830 N N . ASP A 1 122 ? 49.279 -9.555 46.447 1.00 34.34 98 ASP A N 1
ATOM 831 C CA . ASP A 1 122 ? 50.217 -8.506 46.853 1.00 34.93 98 ASP A CA 1
ATOM 832 C C . ASP A 1 122 ? 50.589 -7.624 45.659 1.00 33.46 98 ASP A C 1
ATOM 833 O O . ASP A 1 122 ? 51.036 -6.502 45.848 1.00 33.18 98 ASP A O 1
ATOM 838 N N . GLU A 1 123 ? 50.375 -8.132 44.439 1.00 32.63 99 GLU A N 1
ATOM 839 C CA . GLU A 1 123 ? 50.552 -7.354 43.209 1.00 31.35 99 GLU A CA 1
ATOM 840 C C . GLU A 1 123 ? 49.390 -6.395 42.900 1.00 30.38 99 GLU A C 1
ATOM 841 O O . GLU A 1 123 ? 49.447 -5.636 41.920 1.00 29.17 99 GLU A O 1
ATOM 847 N N . ARG A 1 124 ? 48.341 -6.405 43.720 1.00 30.53 100 ARG A N 1
ATOM 848 C CA . ARG A 1 124 ? 47.150 -5.619 43.371 1.00 30.22 100 ARG A CA 1
ATOM 849 C C . ARG A 1 124 ? 47.414 -4.118 43.277 1.00 29.29 100 ARG A C 1
ATOM 850 O O . ARG A 1 124 ? 47.074 -3.487 42.266 1.00 29.11 100 ARG A O 1
ATOM 858 N N . LEU A 1 125 ? 48.022 -3.550 44.313 1.00 29.40 101 LEU A N 1
ATOM 859 C CA . LEU A 1 125 ? 48.230 -2.109 44.339 1.00 28.86 101 LEU A CA 1
ATOM 860 C C . LEU A 1 125 ? 49.052 -1.624 43.143 1.00 27.79 101 LEU A C 1
ATOM 861 O O . LEU A 1 125 ? 48.662 -0.657 42.486 1.00 27.09 101 LEU A O 1
ATOM 866 N N . ILE A 1 126 ? 50.168 -2.294 42.857 1.00 27.83 102 ILE A N 1
ATOM 867 C CA . ILE A 1 126 ? 51.042 -1.864 41.759 1.00 27.60 102 ILE A CA 1
ATOM 868 C C . ILE A 1 126 ? 50.354 -1.954 40.406 1.00 26.65 102 ILE A C 1
ATOM 869 O O . ILE A 1 126 ? 50.583 -1.138 39.525 1.00 27.43 102 ILE A O 1
ATOM 874 N N . THR A 1 127 ? 49.508 -2.958 40.253 1.00 26.61 103 THR A N 1
ATOM 875 C CA . THR A 1 127 ? 48.762 -3.149 39.036 1.00 25.83 103 THR A CA 1
ATOM 876 C C . THR A 1 127 ? 47.702 -2.057 38.927 1.00 25.38 103 THR A C 1
ATOM 877 O O . THR A 1 127 ? 47.515 -1.489 37.864 1.00 25.14 103 THR A O 1
ATOM 881 N N . LEU A 1 128 ? 47.035 -1.758 40.034 1.00 25.63 104 LEU A N 1
ATOM 882 C CA . LEU A 1 128 ? 46.087 -0.645 40.077 1.00 25.82 104 LEU A CA 1
ATOM 883 C C . LEU A 1 128 ? 46.724 0.722 39.770 1.00 25.61 104 LEU A C 1
ATOM 884 O O . LEU A 1 128 ? 46.151 1.512 39.016 1.00 25.31 104 LEU A O 1
ATOM 889 N N . CYS A 1 129 ? 47.899 0.997 40.338 1.00 25.86 105 CYS A N 1
ATOM 890 C CA . CYS A 1 129 ? 48.615 2.243 40.041 1.00 25.53 105 CYS A CA 1
ATOM 891 C C . CYS A 1 129 ? 49.063 2.286 38.573 1.00 25.38 105 CYS A C 1
ATOM 892 O O . CYS A 1 129 ? 48.879 3.289 37.895 1.00 25.05 105 CYS A O 1
ATOM 895 N N . ALA A 1 130 ? 49.615 1.190 38.069 1.00 25.69 106 ALA A N 1
ATOM 896 C CA . ALA A 1 130 ? 50.067 1.175 36.678 1.00 26.05 106 ALA A CA 1
ATOM 897 C C . ALA A 1 130 ? 48.931 1.492 35.701 1.00 25.82 106 ALA A C 1
ATOM 898 O O . ALA A 1 130 ? 49.120 2.267 34.755 1.00 25.55 106 ALA A O 1
ATOM 900 N N . ALA A 1 131 ? 47.761 0.892 35.943 1.00 25.63 107 ALA A N 1
ATOM 901 C CA . ALA A 1 131 ? 46.576 1.099 35.108 1.00 25.07 107 ALA A CA 1
ATOM 902 C C . ALA A 1 131 ? 46.150 2.569 35.107 1.00 25.07 107 ALA A C 1
ATOM 903 O O . ALA A 1 131 ? 45.915 3.158 34.043 1.00 24.28 107 ALA A O 1
ATOM 905 N N . LEU A 1 132 ? 46.059 3.147 36.308 1.00 24.84 108 LEU A N 1
ATOM 906 C CA . LEU A 1 132 ? 45.637 4.533 36.473 1.00 24.74 108 LEU A CA 1
ATOM 907 C C . LEU A 1 132 ? 46.602 5.505 35.789 1.00 24.49 108 LEU A C 1
ATOM 908 O O . LEU A 1 132 ? 46.178 6.498 35.200 1.00 24.40 108 LEU A O 1
ATOM 913 N N . LEU A 1 133 ? 47.895 5.193 35.848 1.00 24.40 109 LEU A N 1
ATOM 914 C CA . LEU A 1 133 ? 48.931 6.122 35.415 1.00 24.41 109 LEU A CA 1
ATOM 915 C C . LEU A 1 133 ? 49.475 5.868 34.008 1.00 24.81 109 LEU A C 1
ATOM 916 O O . LEU A 1 133 ? 50.350 6.594 33.546 1.00 25.28 109 LEU A O 1
ATOM 921 N N . HIS A 1 134 ? 48.942 4.864 33.320 1.00 25.31 110 HIS A N 1
ATOM 922 C CA . HIS A 1 134 ? 49.557 4.380 32.077 1.00 26.31 110 HIS A CA 1
ATOM 923 C C . HIS A 1 134 ? 49.617 5.468 31.007 1.00 26.42 110 HIS A C 1
ATOM 924 O O . HIS A 1 134 ? 50.549 5.486 30.213 1.00 27.71 110 HIS A O 1
ATOM 931 N N . ASP A 1 135 ? 48.656 6.387 31.021 1.00 25.80 111 ASP A N 1
ATOM 932 C CA . ASP A 1 135 ? 48.568 7.441 30.006 1.00 25.86 111 ASP A CA 1
ATOM 933 C C . ASP A 1 135 ? 48.972 8.849 30.484 1.00 26.15 111 ASP A C 1
ATOM 934 O O . ASP A 1 135 ? 48.795 9.845 29.745 1.00 26.26 111 ASP A O 1
ATOM 939 N N . VAL A 1 136 ? 49.527 8.929 31.694 1.00 25.61 112 VAL A N 1
ATOM 940 C CA . VAL A 1 136 ? 49.761 10.208 32.347 1.00 25.51 112 VAL A CA 1
ATOM 941 C C . VAL A 1 136 ? 50.711 11.158 31.600 1.00 26.52 112 VAL A C 1
ATOM 942 O O . VAL A 1 136 ? 50.555 12.368 31.690 1.00 26.65 112 VAL A O 1
ATOM 946 N N . GLY A 1 137 ? 51.655 10.615 30.830 1.00 26.91 113 GLY A N 1
ATOM 947 C CA . GLY A 1 137 ? 52.595 11.435 30.066 1.00 27.60 113 GLY A CA 1
ATOM 948 C C . GLY A 1 137 ? 52.098 11.974 28.730 1.00 28.44 113 GLY A C 1
ATOM 949 O O . GLY A 1 137 ? 52.848 12.660 28.021 1.00 29.22 113 GLY A O 1
ATOM 950 N N . HIS A 1 138 ? 50.847 11.677 28.376 1.00 27.75 114 HIS A N 1
ATOM 951 C CA . HIS A 1 138 ? 50.231 12.250 27.169 1.00 28.55 114 HIS A CA 1
ATOM 952 C C . HIS A 1 138 ? 50.091 13.766 27.230 1.00 28.83 114 HIS A C 1
ATOM 953 O O . HIS A 1 138 ? 49.762 14.322 28.270 1.00 29.43 114 HIS A O 1
ATOM 960 N N . GLY A 1 139 ? 50.374 14.437 26.120 1.00 29.62 115 GLY A N 1
ATOM 961 C CA . GLY A 1 139 ? 50.155 15.870 26.027 1.00 29.95 115 GLY A CA 1
ATOM 962 C C . GLY A 1 139 ? 48.953 16.147 25.146 1.00 29.72 115 GLY A C 1
ATOM 963 O O . GLY A 1 139 ? 48.219 15.232 24.806 1.00 29.20 115 GLY A O 1
ATOM 964 N N . PRO A 1 140 ? 48.745 17.413 24.772 1.00 30.52 116 PRO A N 1
ATOM 965 C CA . PRO A 1 140 ? 47.658 17.763 23.847 1.00 30.74 116 PRO A CA 1
ATOM 966 C C . PRO A 1 140 ? 47.933 17.226 22.440 1.00 31.14 116 PRO A C 1
ATOM 967 O O . PRO A 1 140 ? 49.059 17.340 21.960 1.00 31.83 116 PRO A O 1
ATOM 971 N N . TYR A 1 141 ? 46.915 16.644 21.804 1.00 30.95 117 TYR A N 1
ATOM 972 C CA . TYR A 1 141 ? 47.035 16.032 20.466 1.00 31.95 117 TYR A CA 1
ATOM 973 C C . TYR A 1 141 ? 48.351 15.280 20.304 1.00 32.87 117 TYR A C 1
ATOM 974 O O . TYR A 1 141 ? 49.126 15.550 19.373 1.00 34.12 117 TYR A O 1
ATOM 983 N N . SER A 1 142 ? 48.610 14.345 21.221 1.00 32.61 118 SER A N 1
ATOM 984 C CA . SER A 1 142 ? 49.984 13.868 21.447 1.00 33.87 118 SER A CA 1
ATOM 985 C C . SER A 1 142 ? 50.663 13.281 20.209 1.00 35.15 118 SER A C 1
ATOM 986 O O . SER A 1 142 ? 51.857 13.497 19.995 1.00 36.06 118 SER A O 1
ATOM 989 N N . HIS A 1 143 ? 49.904 12.575 19.376 1.00 35.54 119 HIS A N 1
ATOM 990 C CA . HIS A 1 143 ? 50.486 12.027 18.155 1.00 37.34 119 HIS A CA 1
ATOM 991 C C . HIS A 1 143 ? 51.061 13.132 17.260 1.00 38.55 119 HIS A C 1
ATOM 992 O O . HIS A 1 143 ? 52.143 12.984 16.694 1.00 40.21 119 HIS A O 1
ATOM 999 N N . THR A 1 144 ? 50.346 14.243 17.155 1.00 38.21 120 THR A N 1
ATOM 1000 C CA . THR A 1 144 ? 50.798 15.378 16.352 1.00 39.18 120 THR A CA 1
ATOM 1001 C C . THR A 1 144 ? 51.894 16.164 17.065 1.00 39.19 120 THR A C 1
ATOM 1002 O O . THR A 1 144 ? 52.888 16.543 16.444 1.00 40.36 120 THR A O 1
ATOM 1006 N N . PHE A 1 145 ? 51.713 16.389 18.368 1.00 37.66 121 PHE A N 1
ATOM 1007 C CA . PHE A 1 145 ? 52.695 17.112 19.173 1.00 38.00 121 PHE A CA 1
ATOM 1008 C C . PHE A 1 145 ? 54.062 16.411 19.160 1.00 39.25 121 PHE A C 1
ATOM 1009 O O . PHE A 1 145 ? 55.099 17.066 19.039 1.00 40.44 121 PHE A O 1
ATOM 1017 N N . GLU A 1 146 ? 54.049 15.084 19.260 1.00 39.15 122 GLU A N 1
ATOM 1018 C CA . GLU A 1 146 ? 55.281 14.288 19.254 1.00 40.89 122 GLU A CA 1
ATOM 1019 C C . GLU A 1 146 ? 56.072 14.389 17.949 1.00 43.34 122 GLU A C 1
ATOM 1020 O O . GLU A 1 146 ? 57.297 14.466 17.982 1.00 45.06 122 GLU A O 1
ATOM 1026 N N A HIS A 1 147 ? 55.375 14.412 16.815 0.50 44.29 123 HIS A N 1
ATOM 1027 N N B HIS A 1 147 ? 55.368 14.393 16.815 0.50 44.15 123 HIS A N 1
ATOM 1028 C CA A HIS A 1 147 ? 56.029 14.533 15.511 0.50 46.45 123 HIS A CA 1
ATOM 1029 C CA B HIS A 1 147 ? 55.993 14.555 15.497 0.50 46.21 123 HIS A CA 1
ATOM 1030 C C A HIS A 1 147 ? 56.687 15.895 15.278 0.50 47.81 123 HIS A C 1
ATOM 1031 C C B HIS A 1 147 ? 56.735 15.880 15.377 0.50 47.58 123 HIS A C 1
ATOM 1032 O O A HIS A 1 147 ? 57.728 15.976 14.620 0.50 49.74 123 HIS A O 1
ATOM 1033 O O B HIS A 1 147 ? 57.873 15.921 14.901 0.50 49.36 123 HIS A O 1
ATOM 1046 N N . ILE A 1 148 ? 56.090 16.957 15.818 1.00 47.05 124 ILE A N 1
ATOM 1047 C CA . ILE A 1 148 ? 56.660 18.312 15.697 1.00 48.37 124 ILE A CA 1
ATOM 1048 C C . ILE A 1 148 ? 57.721 18.611 16.758 1.00 48.58 124 ILE A C 1
ATOM 1049 O O . ILE A 1 148 ? 58.757 19.192 16.450 1.00 50.55 124 ILE A O 1
ATOM 1054 N N . PHE A 1 149 ? 57.475 18.198 17.997 1.00 47.21 125 PHE A N 1
ATOM 1055 C CA . PHE A 1 149 ? 58.324 18.629 19.107 1.00 47.60 125 PHE A CA 1
ATOM 1056 C C . PHE A 1 149 ? 59.215 17.578 19.756 1.00 48.17 125 PHE A C 1
ATOM 1057 O O . PHE A 1 149 ? 59.860 17.861 20.769 1.00 48.21 125 PHE A O 1
ATOM 1065 N N . ASP A 1 150 ? 59.261 16.383 19.165 1.00 49.14 126 ASP A N 1
ATOM 1066 C CA . ASP A 1 150 ? 60.085 15.268 19.664 1.00 50.07 126 ASP A CA 1
ATOM 1067 C C . ASP A 1 150 ? 59.873 14.946 21.140 1.00 48.30 126 ASP A C 1
ATOM 1068 O O . ASP A 1 150 ? 60.839 14.705 21.873 1.00 49.52 126 ASP A O 1
ATOM 1073 N N . THR A 1 151 ? 58.614 14.979 21.564 1.00 46.13 127 THR A N 1
ATOM 1074 C CA . THR A 1 151 ? 58.199 14.440 22.851 1.00 44.12 127 THR A CA 1
ATOM 1075 C C . THR A 1 151 ? 57.801 12.983 22.647 1.00 42.95 127 THR A C 1
ATOM 1076 O O . THR A 1 151 ? 57.603 12.526 21.519 1.00 43.60 127 THR A O 1
ATOM 1080 N N . ASN A 1 152 ? 57.674 12.261 23.748 1.00 41.05 128 ASN A N 1
ATOM 1081 C CA . ASN A 1 152 ? 57.241 10.891 23.710 1.00 39.71 128 ASN A CA 1
ATOM 1082 C C . ASN A 1 152 ? 56.468 10.628 24.987 1.00 37.66 128 ASN A C 1
ATOM 1083 O O . ASN A 1 152 ? 57.031 10.654 26.090 1.00 37.43 128 ASN A O 1
ATOM 1088 N N . HIS A 1 153 ? 55.171 10.391 24.832 1.00 36.02 129 HIS A N 1
ATOM 1089 C CA . HIS A 1 153 ? 54.269 10.265 25.966 1.00 34.17 129 HIS A CA 1
ATOM 1090 C C . HIS A 1 153 ? 54.675 9.130 26.912 1.00 33.65 129 HIS A C 1
ATOM 1091 O O . HIS A 1 153 ? 54.489 9.217 28.129 1.00 32.67 129 HIS A O 1
ATOM 1098 N N . GLU A 1 154 ? 55.243 8.075 26.343 1.00 34.20 130 GLU A N 1
ATOM 1099 C CA . GLU A 1 154 ? 55.708 6.940 27.129 1.00 34.69 130 GLU A CA 1
ATOM 1100 C C . GLU A 1 154 ? 56.893 7.331 28.020 1.00 34.17 130 GLU A C 1
ATOM 1101 O O . GLU A 1 154 ? 56.860 7.126 29.239 1.00 33.50 130 GLU A O 1
ATOM 1107 N N . ALA A 1 155 ? 57.910 7.930 27.415 1.00 34.19 131 ALA A N 1
ATOM 1108 C CA . ALA A 1 155 ? 59.049 8.444 28.165 1.00 34.69 131 ALA A CA 1
ATOM 1109 C C . ALA A 1 155 ? 58.582 9.379 29.270 1.00 34.01 131 ALA A C 1
ATOM 1110 O O . ALA A 1 155 ? 59.120 9.347 30.387 1.00 34.01 131 ALA A O 1
ATOM 1112 N N . ILE A 1 156 ? 57.564 10.195 28.969 1.00 32.63 132 ILE A N 1
ATOM 1113 C CA . ILE A 1 156 ? 57.143 11.216 29.907 1.00 31.82 132 ILE A CA 1
ATOM 1114 C C . ILE A 1 156 ? 56.312 10.606 31.018 1.00 30.48 132 ILE A C 1
ATOM 1115 O O . ILE A 1 156 ? 56.441 11.010 32.166 1.00 30.32 132 ILE A O 1
ATOM 1120 N N . THR A 1 157 ? 55.522 9.587 30.680 1.00 29.86 133 THR A N 1
ATOM 1121 C CA . THR A 1 157 ? 54.825 8.775 31.677 1.00 29.04 133 THR A CA 1
ATOM 1122 C C . THR A 1 157 ? 55.793 8.224 32.723 1.00 29.33 133 THR A C 1
ATOM 1123 O O . THR A 1 157 ? 55.545 8.344 33.920 1.00 29.14 133 THR A O 1
ATOM 1127 N N . VAL A 1 158 ? 56.890 7.630 32.260 1.00 30.45 134 VAL A N 1
ATOM 1128 C CA . VAL A 1 158 ? 57.933 7.100 33.148 1.00 31.38 134 VAL A CA 1
ATOM 1129 C C . VAL A 1 158 ? 58.552 8.208 34.003 1.00 32.29 134 VAL A C 1
ATOM 1130 O O . VAL A 1 158 ? 58.713 8.056 35.222 1.00 32.98 134 VAL A O 1
ATOM 1134 N N . GLN A 1 159 ? 58.887 9.321 33.355 1.00 32.31 135 GLN A N 1
ATOM 1135 C CA . GLN A 1 159 ? 59.458 10.469 34.029 1.00 32.80 135 GLN A CA 1
ATOM 1136 C C . GLN A 1 159 ? 58.545 11.006 35.143 1.00 31.72 135 GLN A C 1
ATOM 1137 O O . GLN A 1 159 ? 59.003 11.272 36.260 1.00 32.00 135 GLN A O 1
ATOM 1143 N N . ILE A 1 160 ? 57.253 11.141 34.843 1.00 29.92 136 ILE A N 1
ATOM 1144 C CA . ILE A 1 160 ? 56.271 11.602 35.823 1.00 28.64 136 ILE A CA 1
ATOM 1145 C C . ILE A 1 160 ? 56.251 10.716 37.082 1.00 28.42 136 ILE A C 1
ATOM 1146 O O . ILE A 1 160 ? 56.274 11.215 38.222 1.00 27.78 136 ILE A O 1
ATOM 1151 N N . ILE A 1 161 ? 56.236 9.400 36.852 1.00 27.79 137 ILE A N 1
ATOM 1152 C CA . ILE A 1 161 ? 56.150 8.403 37.903 1.00 27.66 137 ILE A CA 1
ATOM 1153 C C . ILE A 1 161 ? 57.395 8.423 38.809 1.00 29.30 137 ILE A C 1
ATOM 1154 O O . ILE A 1 161 ? 57.304 8.209 40.025 1.00 30.04 137 ILE A O 1
ATOM 1159 N N . THR A 1 162 ? 58.548 8.710 38.225 1.00 30.02 138 THR A N 1
ATOM 1160 C CA . THR A 1 162 ? 59.809 8.561 38.941 1.00 32.15 138 THR A CA 1
ATOM 1161 C C . THR A 1 162 ? 60.569 9.852 39.242 1.00 33.29 138 THR A C 1
ATOM 1162 O O . THR A 1 162 ? 61.679 9.794 39.744 1.00 34.76 138 THR A O 1
ATOM 1166 N N . SER A 1 163 ? 59.989 11.011 38.948 1.00 33.31 139 SER A N 1
ATOM 1167 C CA . SER A 1 163 ? 60.690 12.280 39.188 1.00 34.52 139 SER A CA 1
ATOM 1168 C C . SER A 1 163 ? 60.143 12.944 40.458 1.00 34.63 139 SER A C 1
ATOM 1169 O O . SER A 1 163 ? 58.939 13.224 40.527 1.00 33.74 139 SER A O 1
ATOM 1172 N N . PRO A 1 164 ? 61.020 13.186 41.462 1.00 35.69 140 PRO A N 1
ATOM 1173 C CA . PRO A 1 164 ? 60.577 13.620 42.798 1.00 36.54 140 PRO A CA 1
ATOM 1174 C C . PRO A 1 164 ? 59.746 14.907 42.817 1.00 36.64 140 PRO A C 1
ATOM 1175 O O . PRO A 1 164 ? 59.001 15.130 43.762 1.00 37.16 140 PRO A O 1
ATOM 1179 N N . GLU A 1 165 ? 59.853 15.721 41.774 1.00 36.57 141 GLU A N 1
ATOM 1180 C CA . GLU A 1 165 ? 59.056 16.944 41.638 1.00 36.81 141 GLU A CA 1
ATOM 1181 C C . GLU A 1 165 ? 57.539 16.737 41.362 1.00 35.12 141 GLU A C 1
ATOM 1182 O O . GLU A 1 165 ? 56.778 17.703 41.396 1.00 35.15 141 GLU A O 1
ATOM 1188 N N . THR A 1 166 ? 57.087 15.521 41.059 1.00 33.21 142 THR A N 1
ATOM 1189 C CA . THR A 1 166 ? 55.658 15.354 40.780 1.00 32.00 142 THR A CA 1
ATOM 1190 C C . THR A 1 166 ? 54.901 14.919 42.029 1.00 31.95 142 THR A C 1
ATOM 1191 O O . THR A 1 166 ? 55.488 14.304 42.921 1.00 32.78 142 THR A O 1
ATOM 1195 N N . GLU A 1 167 ? 53.608 15.250 42.099 1.00 31.14 143 GLU A N 1
ATOM 1196 C CA A GLU A 1 167 ? 52.764 14.776 43.190 0.50 30.91 143 GLU A CA 1
ATOM 1197 C CA B GLU A 1 167 ? 52.756 14.767 43.188 0.50 31.32 143 GLU A CA 1
ATOM 1198 C C . GLU A 1 167 ? 52.623 13.244 43.135 1.00 30.35 143 GLU A C 1
ATOM 1199 O O . GLU A 1 167 ? 52.585 12.574 44.175 1.00 31.11 143 GLU A O 1
ATOM 1210 N N . VAL A 1 168 ? 52.582 12.704 41.920 1.00 28.89 144 VAL A N 1
ATOM 1211 C CA . VAL A 1 168 ? 52.490 11.266 41.672 1.00 28.11 144 VAL A CA 1
ATOM 1212 C C . VAL A 1 168 ? 53.674 10.520 42.288 1.00 29.03 144 VAL A C 1
ATOM 1213 O O . VAL A 1 168 ? 53.486 9.515 42.952 1.00 28.72 144 VAL A O 1
ATOM 1217 N N . TYR A 1 169 ? 54.888 11.028 42.080 1.00 30.05 145 TYR A N 1
ATOM 1218 C CA . TYR A 1 169 ? 56.066 10.442 42.700 1.00 30.60 145 TYR A CA 1
ATOM 1219 C C . TYR A 1 169 ? 55.934 10.451 44.218 1.00 31.66 145 TYR A C 1
ATOM 1220 O O . TYR A 1 169 ? 56.201 9.434 44.876 1.00 32.02 145 TYR A O 1
ATOM 1229 N N . GLN A 1 170 ? 55.547 11.598 44.772 1.00 31.54 146 GLN A N 1
ATOM 1230 C CA . GLN A 1 170 ? 55.522 11.750 46.231 1.00 33.00 146 GLN A CA 1
ATOM 1231 C C . GLN A 1 170 ? 54.556 10.767 46.877 1.00 32.72 146 GLN A C 1
ATOM 1232 O O . GLN A 1 170 ? 54.816 10.276 47.974 1.00 33.74 146 GLN A O 1
ATOM 1238 N N . ILE A 1 171 ? 53.468 10.456 46.166 1.00 31.37 147 ILE A N 1
ATOM 1239 C CA . ILE A 1 171 ? 52.495 9.472 46.621 1.00 30.64 147 ILE A CA 1
ATOM 1240 C C . ILE A 1 171 ? 53.090 8.077 46.539 1.00 30.80 147 ILE A C 1
ATOM 1241 O O . ILE A 1 171 ? 53.118 7.344 47.531 1.00 31.23 147 ILE A O 1
ATOM 1246 N N . LEU A 1 172 ? 53.595 7.727 45.361 1.00 30.09 148 LEU A N 1
ATOM 1247 C CA . LEU A 1 172 ? 54.166 6.397 45.137 1.00 30.60 148 LEU A CA 1
ATOM 1248 C C . LEU A 1 172 ? 55.357 6.090 46.071 1.00 32.50 148 LEU A C 1
ATOM 1249 O O . LEU A 1 172 ? 55.457 4.991 46.618 1.00 32.82 148 LEU A O 1
ATOM 1254 N N . ASN A 1 173 ? 56.237 7.070 46.261 1.00 33.88 149 ASN A N 1
ATOM 1255 C CA . ASN A 1 173 ? 57.395 6.935 47.156 1.00 36.38 149 ASN A CA 1
ATOM 1256 C C . ASN A 1 173 ? 56.994 6.681 48.618 1.00 37.95 149 ASN A C 1
ATOM 1257 O O . ASN A 1 173 ? 57.755 6.126 49.392 1.00 39.10 149 ASN A O 1
ATOM 1262 N N . ARG A 1 174 ? 55.786 7.099 48.980 1.00 38.74 150 ARG A N 1
ATOM 1263 C CA . ARG A 1 174 ? 55.270 6.931 50.336 1.00 40.56 150 ARG A CA 1
ATOM 1264 C C . ARG A 1 174 ? 54.774 5.492 50.547 1.00 40.03 150 ARG A C 1
ATOM 1265 O O . ARG A 1 174 ? 54.601 5.050 51.685 1.00 41.20 150 ARG A O 1
ATOM 1273 N N . VAL A 1 175 ? 54.543 4.776 49.447 1.00 38.37 151 VAL A N 1
ATOM 1274 C CA . VAL A 1 175 ? 54.188 3.349 49.490 1.00 38.68 151 VAL A CA 1
ATOM 1275 C C . VAL A 1 175 ? 55.411 2.547 49.966 1.00 40.34 151 VAL A C 1
ATOM 1276 O O . VAL A 1 175 ? 55.355 1.868 50.990 1.00 41.43 151 VAL A O 1
ATOM 1280 N N . SER A 1 176 ? 56.495 2.638 49.198 1.00 40.83 152 SER A N 1
ATOM 1281 C CA . SER A 1 176 ? 57.841 2.193 49.595 1.00 42.89 152 SER A CA 1
ATOM 1282 C C . SER A 1 176 ? 58.857 2.942 48.733 1.00 42.74 152 SER A C 1
ATOM 1283 O O . SER A 1 176 ? 58.499 3.518 47.711 1.00 41.57 152 SER A O 1
ATOM 1286 N N . ALA A 1 177 ? 60.123 2.943 49.149 1.00 44.49 153 ALA A N 1
ATOM 1287 C CA . ALA A 1 177 ? 61.168 3.699 48.441 1.00 43.87 153 ALA A CA 1
ATOM 1288 C C . ALA A 1 177 ? 61.362 3.294 46.964 1.00 42.17 153 ALA A C 1
ATOM 1289 O O . ALA A 1 177 ? 61.644 4.153 46.123 1.00 42.24 153 ALA A O 1
ATOM 1291 N N A ASP A 1 178 ? 61.220 2.005 46.659 0.50 41.21 154 ASP A N 1
ATOM 1292 N N B ASP A 1 178 ? 61.193 2.006 46.671 0.50 41.13 154 ASP A N 1
ATOM 1293 C CA A ASP A 1 178 ? 61.384 1.522 45.283 0.50 39.69 154 ASP A CA 1
ATOM 1294 C CA B ASP A 1 178 ? 61.371 1.470 45.319 0.50 39.59 154 ASP A CA 1
ATOM 1295 C C A ASP A 1 178 ? 60.073 1.411 44.493 0.50 37.36 154 ASP A C 1
ATOM 1296 C C B ASP A 1 178 ? 60.080 1.436 44.492 0.50 37.30 154 ASP A C 1
ATOM 1297 O O A ASP A 1 178 ? 60.079 0.984 43.333 0.50 36.69 154 ASP A O 1
ATOM 1298 O O B ASP A 1 178 ? 60.106 1.084 43.307 0.50 36.63 154 ASP A O 1
ATOM 1307 N N . PHE A 1 179 ? 58.960 1.799 45.115 1.00 36.10 155 PHE A N 1
ATOM 1308 C CA . PHE A 1 179 ? 57.644 1.715 44.468 1.00 33.19 155 PHE A CA 1
ATOM 1309 C C . PHE A 1 179 ? 57.506 2.510 43.165 1.00 31.83 155 PHE A C 1
ATOM 1310 O O . PHE A 1 179 ? 56.981 1.977 42.198 1.00 31.14 155 PHE A O 1
ATOM 1318 N N . PRO A 1 180 ? 57.984 3.772 43.123 1.00 32.25 156 PRO A N 1
ATOM 1319 C CA . PRO A 1 180 ? 57.950 4.500 41.836 1.00 31.57 156 PRO A CA 1
ATOM 1320 C C . PRO A 1 180 ? 58.634 3.754 40.686 1.00 31.76 156 PRO A C 1
ATOM 1321 O O . PRO A 1 180 ? 58.037 3.616 39.604 1.00 30.86 156 PRO A O 1
ATOM 1325 N N . GLU A 1 181 ? 59.853 3.259 40.930 1.00 32.95 157 GLU A N 1
ATOM 1326 C CA . GLU A 1 181 ? 60.612 2.493 39.932 1.00 33.38 157 GLU A CA 1
ATOM 1327 C C . GLU A 1 181 ? 59.856 1.240 39.480 1.00 32.38 157 GLU A C 1
ATOM 1328 O O . GLU A 1 181 ? 59.816 0.925 38.285 1.00 31.55 157 GLU A O 1
ATOM 1334 N N . LYS A 1 182 ? 59.262 0.537 40.439 1.00 32.31 158 LYS A N 1
ATOM 1335 C CA . LYS A 1 182 ? 58.462 -0.654 40.132 1.00 32.04 158 LYS A CA 1
ATOM 1336 C C . LYS A 1 182 ? 57.241 -0.344 39.246 1.00 30.73 158 LYS A C 1
ATOM 1337 O O . LYS A 1 182 ? 57.017 -1.019 38.233 1.00 30.41 158 LYS A O 1
ATOM 1343 N N . VAL A 1 183 ? 56.473 0.686 39.615 1.00 29.66 159 VAL A N 1
ATOM 1344 C CA . VAL A 1 183 ? 55.286 1.068 38.857 1.00 28.22 159 VAL A CA 1
ATOM 1345 C C . VAL A 1 183 ? 55.664 1.369 37.400 1.00 28.04 159 VAL A C 1
ATOM 1346 O O . VAL A 1 183 ? 55.028 0.865 36.481 1.00 27.48 159 VAL A O 1
ATOM 1350 N N . ALA A 1 184 ? 56.719 2.160 37.204 1.00 28.45 160 ALA A N 1
ATOM 1351 C CA . ALA A 1 184 ? 57.203 2.501 35.866 1.00 28.26 160 ALA A CA 1
ATOM 1352 C C . ALA A 1 184 ? 57.638 1.256 35.076 1.00 28.92 160 ALA A C 1
ATOM 1353 O O . ALA A 1 184 ? 57.384 1.154 33.868 1.00 28.72 160 ALA A O 1
ATOM 1355 N N . SER A 1 185 ? 58.289 0.316 35.763 1.00 29.42 161 SER A N 1
ATOM 1356 C CA . SER A 1 185 ? 58.730 -0.914 35.128 1.00 30.32 161 SER A CA 1
ATOM 1357 C C . SER A 1 185 ? 57.555 -1.753 34.613 1.00 29.64 161 SER A C 1
ATOM 1358 O O . SER A 1 185 ? 57.712 -2.534 33.679 1.00 30.09 161 SER A O 1
ATOM 1361 N N . VAL A 1 186 ? 56.389 -1.597 35.226 1.00 28.66 162 VAL A N 1
ATOM 1362 C CA . VAL A 1 186 ? 55.192 -2.241 34.705 1.00 27.87 162 VAL A CA 1
ATOM 1363 C C . VAL A 1 186 ? 54.843 -1.627 33.353 1.00 27.56 162 VAL A C 1
ATOM 1364 O O . VAL A 1 186 ? 54.633 -2.344 32.371 1.00 28.00 162 VAL A O 1
ATOM 1368 N N . ILE A 1 187 ? 54.814 -0.296 33.308 1.00 26.91 163 ILE A N 1
ATOM 1369 C CA . ILE A 1 187 ? 54.516 0.436 32.085 1.00 26.92 163 ILE A CA 1
ATOM 1370 C C . ILE A 1 187 ? 55.537 0.186 30.986 1.00 28.12 163 ILE A C 1
ATOM 1371 O O . ILE A 1 187 ? 55.181 0.045 29.816 1.00 28.76 163 ILE A O 1
ATOM 1376 N N . THR A 1 188 ? 56.803 0.098 31.360 1.00 28.77 164 THR A N 1
ATOM 1377 C CA . THR A 1 188 ? 57.838 -0.177 30.389 1.00 30.32 164 THR A CA 1
ATOM 1378 C C . THR A 1 188 ? 57.989 -1.675 30.114 1.00 30.74 164 THR A C 1
ATOM 1379 O O . THR A 1 188 ? 58.866 -2.083 29.352 1.00 31.14 164 THR A O 1
ATOM 1383 N N . LYS A 1 189 ? 57.116 -2.476 30.731 1.00 30.30 165 LYS A N 1
ATOM 1384 C CA . LYS A 1 189 ? 57.040 -3.927 30.491 1.00 31.11 165 LYS A CA 1
ATOM 1385 C C . LYS A 1 189 ? 58.273 -4.704 30.972 1.00 31.94 165 LYS A C 1
ATOM 1386 O O . LYS A 1 189 ? 58.515 -5.829 30.528 1.00 32.86 165 LYS A O 1
ATOM 1392 N N . GLN A 1 190 ? 59.036 -4.114 31.892 1.00 31.69 166 GLN A N 1
ATOM 1393 C CA . GLN A 1 190 ? 60.221 -4.781 32.458 1.00 32.81 166 GLN A CA 1
ATOM 1394 C C . GLN A 1 190 ? 59.958 -5.435 33.810 1.00 32.12 166 GLN A C 1
ATOM 1395 O O . GLN A 1 190 ? 60.818 -6.135 34.333 1.00 33.15 166 GLN A O 1
ATOM 1401 N N . TYR A 1 191 ? 58.779 -5.189 34.377 1.00 30.17 167 TYR A N 1
ATOM 1402 C CA . TYR A 1 191 ? 58.398 -5.795 35.653 1.00 29.83 167 TYR A CA 1
ATOM 1403 C C . TYR A 1 191 ? 58.355 -7.330 35.507 1.00 30.35 167 TYR A C 1
ATOM 1404 O O . TYR A 1 191 ? 57.901 -7.829 34.472 1.00 30.00 167 TYR A O 1
ATOM 1413 N N . PRO A 1 192 ? 58.824 -8.072 36.534 1.00 30.79 168 PRO A N 1
ATOM 1414 C CA . PRO A 1 192 ? 59.086 -9.499 36.317 1.00 32.23 168 PRO A CA 1
ATOM 1415 C C . PRO A 1 192 ? 57.852 -10.406 36.372 1.00 31.91 168 PRO A C 1
ATOM 1416 O O . PRO A 1 192 ? 57.973 -11.606 36.168 1.00 33.97 168 PRO A O 1
ATOM 1420 N N . ASN A 1 193 ? 56.685 -9.842 36.628 1.00 30.65 169 ASN A N 1
ATOM 1421 C CA . ASN A 1 193 ? 55.444 -10.609 36.640 1.00 30.13 169 ASN A CA 1
ATOM 1422 C C . ASN A 1 193 ? 54.645 -10.329 35.384 1.00 29.05 169 ASN A C 1
ATOM 1423 O O . ASN A 1 193 ? 54.144 -9.228 35.217 1.00 28.35 169 ASN A O 1
ATOM 1428 N N . PRO A 1 194 ? 54.517 -11.335 34.500 1.00 29.97 170 PRO A N 1
ATOM 1429 C CA . PRO A 1 194 ? 53.821 -11.151 33.219 1.00 29.27 170 PRO A CA 1
ATOM 1430 C C . PRO A 1 194 ? 52.307 -10.989 33.340 1.00 28.99 170 PRO A C 1
ATOM 1431 O O . PRO A 1 194 ? 51.668 -10.465 32.419 1.00 28.93 170 PRO A O 1
ATOM 1435 N N . GLN A 1 195 ? 51.730 -11.382 34.472 1.00 28.85 171 GLN A N 1
ATOM 1436 C CA . GLN A 1 195 ? 50.288 -11.221 34.660 1.00 27.84 171 GLN A CA 1
ATOM 1437 C C . GLN A 1 195 ? 49.976 -9.755 34.858 1.00 27.34 171 GLN A C 1
ATOM 1438 O O . GLN A 1 195 ? 48.965 -9.242 34.365 1.00 27.14 171 GLN A O 1
ATOM 1444 N N . VAL A 1 196 ? 50.882 -9.076 35.551 1.00 27.22 172 VAL A N 1
ATOM 1445 C CA . VAL A 1 196 ? 50.748 -7.669 35.837 1.00 26.00 172 VAL A CA 1
ATOM 1446 C C . VAL A 1 196 ? 51.033 -6.856 34.564 1.00 25.99 172 VAL A C 1
ATOM 1447 O O . VAL A 1 196 ? 50.275 -5.945 34.216 1.00 24.70 172 VAL A O 1
ATOM 1451 N N . VAL A 1 197 ? 52.124 -7.191 33.880 1.00 27.03 173 VAL A N 1
ATOM 1452 C CA . VAL A 1 197 ? 52.473 -6.524 32.628 1.00 27.41 173 VAL A CA 1
ATOM 1453 C C . VAL A 1 197 ? 51.338 -6.623 31.607 1.00 27.32 173 VAL A C 1
ATOM 1454 O O . VAL A 1 197 ? 50.879 -5.610 31.105 1.00 27.17 173 VAL A O 1
ATOM 1458 N N . GLN A 1 198 ? 50.862 -7.838 31.353 1.00 28.58 174 GLN A N 1
ATOM 1459 C CA . GLN A 1 198 ? 49.877 -8.096 30.287 1.00 29.43 174 GLN A CA 1
ATOM 1460 C C . GLN A 1 198 ? 48.451 -7.606 30.568 1.00 29.01 174 GLN A C 1
ATOM 1461 O O . GLN A 1 198 ? 47.649 -7.467 29.639 1.00 28.45 174 GLN A O 1
ATOM 1467 N N . MET A 1 199 ? 48.142 -7.353 31.838 1.00 29.21 175 MET A N 1
ATOM 1468 C CA . MET A 1 199 ? 46.859 -6.760 32.204 1.00 29.51 175 MET A CA 1
ATOM 1469 C C . MET A 1 199 ? 46.752 -5.316 31.705 1.00 29.19 175 MET A C 1
ATOM 1470 O O . MET A 1 199 ? 45.675 -4.880 31.300 1.00 29.20 175 MET A O 1
ATOM 1475 N N . ILE A 1 200 ? 47.867 -4.587 31.734 1.00 29.71 176 ILE A N 1
ATOM 1476 C CA . ILE A 1 200 ? 47.909 -3.206 31.249 1.00 29.82 176 ILE A CA 1
ATOM 1477 C C . ILE A 1 200 ? 48.242 -3.164 29.752 1.00 30.49 176 ILE A C 1
ATOM 1478 O O . ILE A 1 200 ? 47.735 -2.315 29.025 1.00 30.54 176 ILE A O 1
ATOM 1483 N N . SER A 1 201 ? 49.102 -4.070 29.293 1.00 31.15 177 SER A N 1
ATOM 1484 C CA . SER A 1 201 ? 49.550 -4.000 27.914 1.00 32.13 177 SER A CA 1
ATOM 1485 C C . SER A 1 201 ? 49.779 -5.363 27.297 1.00 33.23 177 SER A C 1
ATOM 1486 O O . SER A 1 201 ? 50.719 -6.083 27.67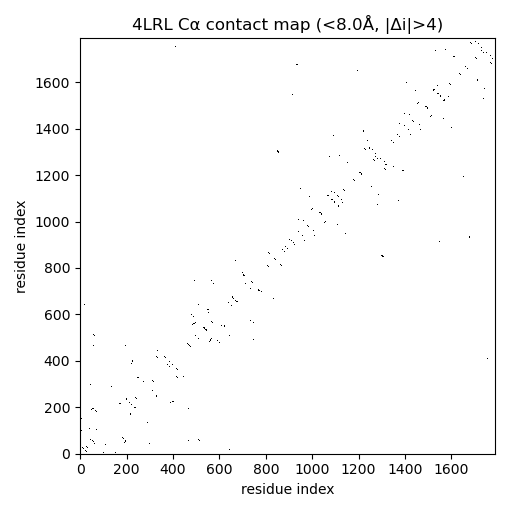7 1.00 33.97 177 SER A O 1
ATOM 1489 N N . SER A 1 202 ? 48.904 -5.701 26.349 1.00 33.02 178 SER A N 1
ATOM 1490 C CA . SER A 1 202 ? 49.023 -6.916 25.537 1.00 34.20 178 SER A CA 1
ATOM 1491 C C . SER A 1 202 ? 48.166 -6.742 24.264 1.00 34.28 178 SER A C 1
ATOM 1492 O O . SER A 1 202 ? 48.084 -5.630 23.734 1.00 33.85 178 SER A O 1
ATOM 1495 N N . GLN A 1 203 ? 47.536 -7.811 23.773 1.00 34.46 179 GLN A N 1
ATOM 1496 C CA . GLN A 1 203 ? 46.648 -7.690 22.613 1.00 34.96 179 GLN A CA 1
ATOM 1497 C C . GLN A 1 203 ? 45.193 -7.556 23.047 1.00 34.43 179 GLN A C 1
ATOM 1498 O O . GLN A 1 203 ? 44.319 -7.242 22.237 1.00 34.00 179 GLN A O 1
ATOM 1504 N N . ILE A 1 204 ? 44.960 -7.792 24.341 1.00 33.78 180 ILE A N 1
ATOM 1505 C CA . ILE A 1 204 ? 43.642 -7.726 24.948 1.00 33.63 180 ILE A CA 1
ATOM 1506 C C . ILE A 1 204 ? 43.833 -7.321 26.418 1.00 32.84 180 ILE A C 1
ATOM 1507 O O . ILE A 1 204 ? 43.966 -8.153 27.312 1.00 33.66 180 ILE A O 1
ATOM 1512 N N . ASP A 1 205 ? 43.892 -6.026 26.669 1.00 31.39 181 ASP A N 1
ATOM 1513 C CA . ASP A 1 205 ? 44.262 -5.568 27.989 1.00 30.11 181 ASP A CA 1
ATOM 1514 C C . ASP A 1 205 ? 43.242 -4.540 28.418 1.00 28.63 181 ASP A C 1
ATOM 1515 O O . ASP A 1 205 ? 42.396 -4.145 27.623 1.00 28.79 181 ASP A O 1
ATOM 1520 N N . ALA A 1 206 ? 43.322 -4.130 29.678 1.00 27.33 182 ALA A N 1
ATOM 1521 C CA . ALA A 1 206 ? 42.383 -3.186 30.261 1.00 26.52 182 ALA A CA 1
ATOM 1522 C C . ALA A 1 206 ? 42.363 -1.876 29.479 1.00 26.06 182 ALA A C 1
ATOM 1523 O O . ALA A 1 206 ? 41.322 -1.236 29.342 1.00 26.65 182 ALA A O 1
ATOM 1525 N N . ASP A 1 207 ? 43.519 -1.504 28.949 1.00 25.75 183 ASP A N 1
ATOM 1526 C CA . ASP A 1 207 ? 43.682 -0.275 28.191 1.00 25.47 183 ASP A CA 1
ATOM 1527 C C . ASP A 1 207 ? 42.816 -0.285 26.907 1.00 25.61 183 ASP A C 1
ATOM 1528 O O . ASP A 1 207 ? 41.963 0.590 26.719 1.00 25.36 183 ASP A O 1
ATOM 1533 N N . ARG A 1 208 ? 43.037 -1.274 26.048 1.00 26.12 184 ARG A N 1
ATOM 1534 C CA . ARG A 1 208 ? 42.257 -1.442 24.817 1.00 27.12 184 ARG A CA 1
ATOM 1535 C C . ARG A 1 208 ? 40.780 -1.690 25.105 1.00 27.29 184 ARG A C 1
ATOM 1536 O O . ARG A 1 208 ? 39.906 -1.201 24.396 1.00 27.18 184 ARG A O 1
ATOM 1544 N N . MET A 1 209 ? 40.492 -2.452 26.154 1.00 27.75 185 MET A N 1
ATOM 1545 C CA . MET A 1 209 ? 39.092 -2.740 26.462 1.00 28.05 185 MET A CA 1
ATOM 1546 C C . MET A 1 209 ? 38.332 -1.479 26.850 1.00 27.04 185 MET A C 1
ATOM 1547 O O . MET A 1 209 ? 37.249 -1.245 26.330 1.00 27.43 185 MET A O 1
ATOM 1552 N N . ASP A 1 210 ? 38.913 -0.642 27.703 1.00 26.21 186 ASP A N 1
ATOM 1553 C CA . ASP A 1 210 ? 38.270 0.639 28.008 1.00 25.73 186 ASP A CA 1
ATOM 1554 C C . ASP A 1 210 ? 38.138 1.557 26.794 1.00 25.92 186 ASP A C 1
ATOM 1555 O O . ASP A 1 210 ? 37.049 2.085 26.519 1.00 26.25 186 ASP A O 1
ATOM 1560 N N . TYR A 1 211 ? 39.230 1.773 26.066 1.00 25.78 187 TYR A N 1
ATOM 1561 C CA . TYR A 1 211 ? 39.128 2.742 24.991 1.00 25.64 187 TYR A CA 1
ATOM 1562 C C . TYR A 1 211 ? 38.194 2.324 23.846 1.00 26.23 187 TYR A C 1
ATOM 1563 O O . TYR A 1 211 ? 37.482 3.157 23.299 1.00 26.52 187 TYR A O 1
ATOM 1572 N N . LEU A 1 212 ? 38.132 1.030 23.551 1.00 26.48 188 LEU A N 1
ATOM 1573 C CA . LEU A 1 212 ? 37.182 0.539 22.555 1.00 27.72 188 LEU A CA 1
ATOM 1574 C C . LEU A 1 212 ? 35.746 0.769 23.009 1.00 27.56 188 LEU A C 1
ATOM 1575 O O . LEU A 1 212 ? 34.921 1.248 22.233 1.00 28.29 188 LEU A O 1
ATOM 1580 N N . LEU A 1 213 ? 35.446 0.458 24.271 1.00 27.23 189 LEU A N 1
ATOM 1581 C CA . LEU A 1 213 ? 34.109 0.722 24.805 1.00 27.36 189 LEU A CA 1
ATOM 1582 C C . LEU A 1 213 ? 33.804 2.212 24.901 1.00 27.04 189 LEU A C 1
ATOM 1583 O O . LEU A 1 213 ? 32.725 2.660 24.510 1.00 28.43 189 LEU A O 1
ATOM 1588 N N . ARG A 1 214 ? 34.761 2.981 25.402 1.00 26.02 190 ARG A N 1
ATOM 1589 C CA . ARG A 1 214 ? 34.553 4.411 25.643 1.00 25.62 190 ARG A CA 1
ATOM 1590 C C . ARG A 1 214 ? 34.483 5.189 24.328 1.00 25.87 190 ARG A C 1
ATOM 1591 O O . ARG A 1 214 ? 33.603 6.033 24.154 1.00 25.94 190 ARG A O 1
ATOM 1599 N N . ASP A 1 215 ? 35.406 4.914 23.409 1.00 25.98 191 ASP A N 1
ATOM 1600 C CA . ASP A 1 215 ? 35.385 5.613 22.122 1.00 26.80 191 ASP A CA 1
ATOM 1601 C C . ASP A 1 215 ? 34.084 5.339 21.379 1.00 27.73 191 ASP A C 1
ATOM 1602 O O . ASP A 1 215 ? 33.504 6.254 20.843 1.00 28.63 191 ASP A O 1
ATOM 1607 N N . ALA A 1 216 ? 33.612 4.091 21.397 1.00 28.36 192 ALA A N 1
ATOM 1608 C CA . ALA A 1 216 ? 32.342 3.725 20.771 1.00 29.82 192 ALA A CA 1
ATOM 1609 C C . ALA A 1 216 ? 31.132 4.420 21.404 1.00 30.37 192 ALA A C 1
ATOM 1610 O O . ALA A 1 216 ? 30.245 4.896 20.687 1.00 30.91 192 ALA A O 1
ATOM 1612 N N . TYR A 1 217 ? 31.103 4.451 22.740 1.00 29.67 193 TYR A N 1
ATOM 1613 C CA . TYR A 1 217 ? 30.041 5.084 23.516 1.00 30.11 193 TYR A CA 1
ATOM 1614 C C . TYR A 1 217 ? 29.869 6.562 23.144 1.00 30.39 193 TYR A C 1
ATOM 1615 O O . TYR A 1 217 ? 28.743 7.045 22.962 1.00 30.90 193 TYR A O 1
ATOM 1624 N N . PHE A 1 218 ? 30.989 7.266 23.026 1.00 30.10 194 PHE A N 1
ATOM 1625 C CA . PHE A 1 218 ? 30.974 8.707 22.767 1.00 31.15 194 PHE A CA 1
ATOM 1626 C C . PHE A 1 218 ? 30.908 9.133 21.310 1.00 32.46 194 PHE A C 1
ATOM 1627 O O . PHE A 1 218 ? 30.255 10.125 20.999 1.00 33.58 194 PHE A O 1
ATOM 1635 N N . THR A 1 219 ? 31.555 8.397 20.417 1.00 33.04 195 THR A N 1
ATOM 1636 C CA . THR A 1 219 ? 31.395 8.668 18.994 1.00 34.91 195 THR A CA 1
ATOM 1637 C C . THR A 1 219 ? 29.958 8.346 18.586 1.00 37.41 195 THR A C 1
ATOM 1638 O O . THR A 1 219 ? 29.387 9.023 17.734 1.00 38.23 195 THR A O 1
ATOM 1642 N N . GLY A 1 220 ? 29.382 7.322 19.222 1.00 38.54 196 GLY A N 1
ATOM 1643 C CA . GLY A 1 220 ? 28.026 6.867 18.920 1.00 41.52 196 GLY A CA 1
ATOM 1644 C C . GLY A 1 220 ? 27.991 5.699 17.948 1.00 43.93 196 GLY A C 1
ATOM 1645 O O . GLY A 1 220 ? 26.972 5.458 17.296 1.00 45.30 196 GLY A O 1
ATOM 1646 N N . THR A 1 221 ? 29.104 4.979 17.835 1.00 48.94 197 THR A N 1
ATOM 1647 C CA . THR A 1 221 ? 29.154 3.774 17.003 1.00 51.19 197 THR A CA 1
ATOM 1648 C C . THR A 1 221 ? 28.931 2.541 17.877 1.00 52.83 197 THR A C 1
ATOM 1649 O O . THR A 1 221 ? 29.788 1.652 17.956 1.00 52.76 197 THR A O 1
ATOM 1653 N N . GLU A 1 222 ? 27.766 2.490 18.518 1.00 55.79 198 GLU A N 1
ATOM 1654 C CA . GLU A 1 222 ? 27.483 1.516 19.590 1.00 57.70 198 GLU A CA 1
ATOM 1655 C C . GLU A 1 222 ? 27.421 0.038 19.153 1.00 58.75 198 GLU A C 1
ATOM 1656 O O . GLU A 1 222 ? 27.185 -0.849 19.979 1.00 59.21 198 GLU A O 1
ATOM 1662 N N . TYR A 1 223 ? 27.648 -0.231 17.867 1.00 59.73 199 TYR A N 1
ATOM 1663 C CA . TYR A 1 223 ? 27.637 -1.612 17.372 1.00 60.66 199 TYR A CA 1
ATOM 1664 C C . TYR A 1 223 ? 29.051 -2.179 17.146 1.00 59.07 199 TYR A C 1
ATOM 1665 O O . TYR A 1 223 ? 29.226 -3.384 16.929 1.00 59.57 199 TYR A O 1
ATOM 1674 N N . GLY A 1 224 ? 30.054 -1.304 17.233 1.00 57.15 200 GLY A N 1
ATOM 1675 C CA . GLY A 1 224 ? 31.453 -1.733 17.274 1.00 55.02 200 GLY A CA 1
ATOM 1676 C C . GLY A 1 224 ? 31.863 -2.001 18.707 1.00 53.19 200 GLY A C 1
ATOM 1677 O O . GLY A 1 224 ? 32.844 -1.434 19.191 1.00 52.15 200 GLY A O 1
ATOM 1678 N N . THR A 1 225 ? 31.119 -2.897 19.362 1.00 53.21 201 THR A N 1
ATOM 1679 C CA . THR A 1 225 ? 31.140 -3.084 20.821 1.00 51.26 201 THR A CA 1
ATOM 1680 C C . THR A 1 225 ? 30.990 -4.571 21.206 1.00 50.62 201 THR A C 1
ATOM 1681 O O . THR A 1 225 ? 30.163 -5.286 20.639 1.00 52.15 201 THR A O 1
ATOM 1685 N N . PHE A 1 226 ? 31.808 -5.013 22.161 1.00 47.59 202 PHE A N 1
ATOM 1686 C CA . PHE A 1 226 ? 31.814 -6.392 22.671 1.00 45.98 202 PHE A CA 1
ATOM 1687 C C . PHE A 1 226 ? 31.291 -6.416 24.119 1.00 45.49 202 PHE A C 1
ATOM 1688 O O . PHE A 1 226 ? 30.914 -5.372 24.664 1.00 45.46 202 PHE A O 1
ATOM 1696 N N . ASP A 1 227 ? 31.293 -7.595 24.741 1.00 44.74 203 ASP A N 1
ATOM 1697 C CA . ASP A 1 227 ? 30.742 -7.796 26.093 1.00 44.43 203 ASP A CA 1
ATOM 1698 C C . ASP A 1 227 ? 31.854 -7.947 27.144 1.00 42.02 203 ASP A C 1
ATOM 1699 O O . ASP A 1 227 ? 32.395 -9.037 27.330 1.00 41.48 203 ASP A O 1
ATOM 1704 N N . LEU A 1 228 ? 32.162 -6.854 27.841 1.00 40.03 204 LEU A N 1
ATOM 1705 C CA . LEU A 1 228 ? 33.196 -6.841 28.871 1.00 37.88 204 LEU A CA 1
ATOM 1706 C C . LEU A 1 228 ? 33.023 -7.941 29.912 1.00 38.11 204 LEU A C 1
ATOM 1707 O O . LEU A 1 228 ? 33.985 -8.609 30.270 1.00 37.54 204 LEU A O 1
ATOM 1712 N N . THR A 1 229 ? 31.799 -8.114 30.397 1.00 39.39 205 THR A N 1
ATOM 1713 C CA . THR A 1 229 ? 31.486 -9.107 31.429 1.00 40.31 205 THR A CA 1
ATOM 1714 C C . THR A 1 229 ? 31.768 -10.552 31.017 1.00 40.29 205 THR A C 1
ATOM 1715 O O . THR A 1 229 ? 32.208 -11.360 31.848 1.00 40.28 205 THR A O 1
ATOM 1719 N N . ARG A 1 230 ? 31.515 -10.887 29.754 1.00 40.38 206 ARG A N 1
ATOM 1720 C CA . ARG A 1 230 ? 31.786 -12.250 29.294 1.00 40.79 206 ARG A CA 1
ATOM 1721 C C . ARG A 1 230 ? 33.291 -12.481 29.206 1.00 38.83 206 ARG A C 1
ATOM 1722 O O . ARG A 1 230 ? 33.782 -13.563 29.550 1.00 39.03 206 ARG A O 1
ATOM 1730 N N . ILE A 1 231 ? 34.017 -11.460 28.762 1.00 36.69 207 ILE A N 1
ATOM 1731 C CA . ILE A 1 231 ? 35.469 -11.516 28.761 1.00 35.07 207 ILE A CA 1
ATOM 1732 C C . ILE A 1 231 ? 36.008 -11.660 30.191 1.00 34.62 207 ILE A C 1
ATOM 1733 O O . ILE A 1 231 ? 36.880 -12.483 30.447 1.00 33.85 207 ILE A O 1
ATOM 1738 N N . LEU A 1 232 ? 35.445 -10.906 31.128 1.00 34.99 208 LEU A N 1
ATOM 1739 C CA . LEU A 1 232 ? 35.838 -11.038 32.536 1.00 35.68 208 LEU A CA 1
ATOM 1740 C C . LEU A 1 232 ? 35.555 -12.414 33.135 1.00 36.61 208 LEU A C 1
ATOM 1741 O O . LEU A 1 232 ? 36.179 -12.796 34.123 1.00 37.02 208 LEU A O 1
ATOM 1746 N N . ARG A 1 233 ? 34.613 -13.142 32.539 1.00 37.08 209 ARG A N 1
ATOM 1747 C CA . ARG A 1 233 ? 34.223 -14.469 33.009 1.00 37.89 209 ARG A CA 1
ATOM 1748 C C . ARG A 1 233 ? 35.257 -15.534 32.599 1.00 36.51 209 ARG A C 1
ATOM 1749 O O . ARG A 1 233 ? 35.425 -16.545 33.286 1.00 36.82 209 ARG A O 1
ATOM 1757 N N . VAL A 1 234 ? 35.961 -15.282 31.494 1.00 34.41 210 VAL A N 1
ATOM 1758 C CA . VAL A 1 234 ? 36.878 -16.256 30.918 1.00 33.47 210 VAL A CA 1
ATOM 1759 C C . VAL A 1 234 ? 38.366 -15.894 31.003 1.00 32.13 210 VAL A C 1
ATOM 1760 O O . VAL A 1 234 ? 39.219 -16.696 30.655 1.00 32.39 210 VAL A O 1
ATOM 1764 N N . ILE A 1 235 ? 38.674 -14.692 31.459 1.00 31.21 211 ILE A N 1
ATOM 1765 C CA . ILE A 1 235 ? 40.062 -14.281 31.656 1.00 30.53 211 ILE A CA 1
ATOM 1766 C C . ILE A 1 235 ? 40.760 -15.106 32.767 1.00 31.01 211 ILE A C 1
ATOM 1767 O O . ILE A 1 235 ? 40.184 -15.325 33.835 1.00 31.72 211 ILE A O 1
ATOM 1772 N N . ARG A 1 236 ? 41.981 -15.571 32.490 1.00 30.29 212 ARG A N 1
ATOM 1773 C CA . ARG A 1 236 ? 42.736 -16.428 33.407 1.00 30.68 212 ARG A CA 1
ATOM 1774 C C . ARG A 1 236 ? 44.190 -15.971 33.549 1.00 30.14 212 ARG A C 1
ATOM 1775 O O . ARG A 1 236 ? 44.820 -15.581 32.556 1.00 29.01 212 ARG A O 1
ATOM 1783 N N . PRO A 1 237 ? 44.734 -16.049 34.777 1.00 30.74 213 PRO A N 1
ATOM 1784 C CA . PRO A 1 237 ? 46.175 -15.915 34.975 1.00 31.43 213 PRO A CA 1
ATOM 1785 C C . PRO A 1 237 ? 46.878 -17.267 34.796 1.00 33.01 213 PRO A C 1
ATOM 1786 O O . PRO A 1 237 ? 46.305 -18.314 35.116 1.00 33.90 213 PRO A O 1
ATOM 1790 N N . TYR A 1 238 ? 48.099 -17.243 34.265 1.00 33.36 214 TYR A N 1
ATOM 1791 C CA . TYR A 1 238 ? 48.957 -18.432 34.227 1.00 34.11 214 TYR A CA 1
ATOM 1792 C C . TYR A 1 238 ? 50.423 -18.007 34.275 1.00 34.71 214 TYR A C 1
ATOM 1793 O O . TYR A 1 238 ? 50.720 -16.809 34.389 1.00 34.53 214 TYR A O 1
ATOM 1802 N N . LYS A 1 239 ? 51.322 -18.986 34.205 1.00 36.18 215 LYS A N 1
ATOM 1803 C CA . LYS A 1 239 ? 52.769 -18.763 34.259 1.00 37.44 215 LYS A CA 1
ATOM 1804 C C . LYS A 1 239 ? 53.232 -17.735 33.230 1.00 36.74 215 LYS A C 1
ATOM 1805 O O . LYS A 1 239 ? 54.047 -16.879 33.538 1.00 37.39 215 LYS A O 1
ATOM 1811 N N . GLY A 1 240 ? 52.703 -17.823 32.012 1.00 36.43 216 GLY A N 1
ATOM 1812 C CA . GLY A 1 240 ? 53.104 -16.931 30.921 1.00 35.72 216 GLY A CA 1
ATOM 1813 C C . GLY A 1 240 ? 52.385 -15.593 30.856 1.00 34.38 216 GLY A C 1
ATOM 1814 O O . GLY A 1 240 ? 52.682 -14.769 29.987 1.00 34.45 216 GLY A O 1
ATOM 1815 N N . GLY A 1 241 ? 51.438 -15.358 31.754 1.00 33.20 217 GLY A N 1
ATOM 1816 C CA . GLY A 1 241 ? 50.747 -14.075 31.764 1.00 32.23 217 GLY A CA 1
ATOM 1817 C C . GLY A 1 241 ? 49.250 -14.221 31.869 1.00 31.65 217 GLY A C 1
ATOM 1818 O O . GLY A 1 241 ? 48.733 -14.630 32.911 1.00 32.57 217 GLY A O 1
ATOM 1819 N N . ILE A 1 242 ? 48.552 -13.906 30.784 1.00 30.80 218 ILE A N 1
ATOM 1820 C CA . ILE A 1 242 ? 47.095 -13.878 30.789 1.00 29.90 218 ILE A CA 1
ATOM 1821 C C . ILE A 1 242 ? 46.535 -14.605 29.586 1.00 30.23 218 ILE A C 1
ATOM 1822 O O . ILE A 1 242 ? 46.958 -14.398 28.445 1.00 30.42 218 ILE A O 1
ATOM 1827 N N . ALA A 1 243 ? 45.572 -15.474 29.849 1.00 30.34 219 ALA A N 1
ATOM 1828 C CA . ALA A 1 243 ? 44.948 -16.232 28.792 1.00 30.41 219 ALA A CA 1
ATOM 1829 C C . ALA A 1 243 ? 43.446 -16.175 28.982 1.00 30.18 219 ALA A C 1
ATOM 1830 O O . ALA A 1 243 ? 42.966 -15.647 29.977 1.00 29.37 219 ALA A O 1
ATOM 1832 N N . PHE A 1 244 ? 42.715 -16.718 28.013 1.00 30.92 220 PHE A N 1
ATOM 1833 C CA . PHE A 1 244 ? 41.264 -16.658 28.001 1.00 31.34 220 PHE A CA 1
ATOM 1834 C C . PHE A 1 244 ? 40.725 -18.055 27.758 1.00 32.56 220 PHE A C 1
ATOM 1835 O O . PHE A 1 244 ? 41.074 -18.690 26.760 1.00 33.69 220 PHE A O 1
ATOM 1843 N N . ALA A 1 245 ? 39.912 -18.547 28.688 1.00 32.74 221 ALA A N 1
ATOM 1844 C CA . ALA A 1 245 ? 39.336 -19.886 28.587 1.00 34.57 221 ALA A CA 1
ATOM 1845 C C . ALA A 1 245 ? 38.681 -20.119 27.229 1.00 35.69 221 ALA A C 1
ATOM 1846 O O . ALA A 1 245 ? 38.060 -19.208 26.670 1.00 35.64 221 ALA A O 1
ATOM 1848 N N . MET A 1 246 ? 38.830 -21.341 26.720 1.00 36.79 222 MET A N 1
ATOM 1849 C CA . MET A 1 246 ? 38.327 -21.749 25.394 1.00 38.44 222 MET A CA 1
ATOM 1850 C C . MET A 1 246 ? 36.817 -21.537 25.171 1.00 38.91 222 MET A C 1
ATOM 1851 O O . MET A 1 246 ? 36.392 -21.224 24.058 1.00 39.09 222 MET A O 1
ATOM 1856 N N . ASN A 1 247 ? 36.019 -21.709 26.222 1.00 39.23 223 ASN A N 1
ATOM 1857 C CA . ASN A 1 247 ? 34.565 -21.535 26.131 1.00 40.84 223 ASN A CA 1
ATOM 1858 C C . ASN A 1 247 ? 34.160 -20.073 25.938 1.00 40.16 223 ASN A C 1
ATOM 1859 O O . ASN A 1 247 ? 32.990 -19.773 25.697 1.00 41.43 223 ASN A O 1
ATOM 1864 N N . GLY A 1 248 ? 35.132 -19.170 26.047 1.00 38.70 224 GLY A N 1
ATOM 1865 C CA . GLY A 1 248 ? 34.912 -17.748 25.788 1.00 37.79 224 GLY A CA 1
ATOM 1866 C C . GLY A 1 248 ? 35.438 -17.297 24.436 1.00 37.80 224 GLY A C 1
ATOM 1867 O O . GLY A 1 248 ? 35.513 -16.102 24.174 1.00 36.76 224 GLY A O 1
ATOM 1868 N N . MET A 1 249 ? 35.798 -18.239 23.564 1.00 39.07 225 MET A N 1
ATOM 1869 C CA . MET A 1 249 ? 36.378 -17.866 22.270 1.00 39.35 225 MET A CA 1
ATOM 1870 C C . MET A 1 249 ? 35.564 -16.812 21.511 1.00 38.96 225 MET A C 1
ATOM 1871 O O . MET A 1 249 ? 36.127 -15.859 20.961 1.00 38.17 225 MET A O 1
ATOM 1876 N N . HIS A 1 250 ? 34.248 -16.989 21.483 1.00 39.53 226 HIS A N 1
ATOM 1877 C CA . HIS A 1 250 ? 33.383 -16.114 20.714 1.00 39.59 226 HIS A CA 1
ATOM 1878 C C . HIS A 1 250 ? 33.376 -14.677 21.230 1.00 37.83 226 HIS A C 1
ATOM 1879 O O . HIS A 1 250 ? 33.354 -13.736 20.441 1.00 37.96 226 HIS A O 1
ATOM 1886 N N . ALA A 1 251 ? 33.402 -14.516 22.550 1.00 36.53 227 ALA A N 1
ATOM 1887 C CA . ALA A 1 251 ? 33.478 -13.209 23.180 1.00 34.91 227 ALA A CA 1
ATOM 1888 C C . ALA A 1 251 ? 34.816 -12.534 22.856 1.00 33.47 227 ALA A C 1
ATOM 1889 O O . ALA A 1 251 ? 34.881 -11.318 22.645 1.00 32.34 227 ALA A O 1
ATOM 1891 N N . VAL A 1 252 ? 35.878 -13.333 22.808 1.00 33.64 228 VAL A N 1
ATOM 1892 C CA . VAL A 1 252 ? 37.197 -12.842 22.420 1.00 33.02 228 VAL A CA 1
ATOM 1893 C C . VAL A 1 252 ? 37.142 -12.455 20.936 1.00 33.99 228 VAL A C 1
ATOM 1894 O O . VAL A 1 252 ? 37.714 -11.438 20.552 1.00 33.32 228 VAL A O 1
ATOM 1898 N N . GLU A 1 253 ? 36.420 -13.231 20.124 1.00 35.52 229 GLU A N 1
ATOM 1899 C CA . GLU A 1 253 ? 36.169 -12.856 18.718 1.00 37.18 229 GLU A CA 1
ATOM 1900 C C . GLU A 1 253 ? 35.459 -11.505 18.587 1.00 37.14 229 GLU A C 1
ATOM 1901 O O . GLU A 1 253 ? 35.871 -10.682 17.765 1.00 37.08 229 GLU A O 1
ATOM 1907 N N . ASP A 1 254 ? 34.382 -11.293 19.360 1.00 37.21 230 ASP A N 1
ATOM 1908 C CA . ASP A 1 254 ? 33.618 -10.033 19.306 1.00 37.61 230 ASP A CA 1
ATOM 1909 C C . ASP A 1 254 ? 34.529 -8.841 19.550 1.00 35.64 230 ASP A C 1
ATOM 1910 O O . ASP A 1 254 ? 34.359 -7.775 18.956 1.00 35.44 230 ASP A O 1
ATOM 1915 N N . TYR A 1 255 ? 35.500 -9.043 20.437 1.00 34.30 231 TYR A N 1
ATOM 1916 C CA . TYR A 1 255 ? 36.453 -8.017 20.792 1.00 32.37 231 TYR A CA 1
ATOM 1917 C C . TYR A 1 255 ? 37.339 -7.656 19.600 1.00 32.14 231 TYR A C 1
ATOM 1918 O O . TYR A 1 255 ? 37.543 -6.475 19.295 1.00 31.53 231 TYR A O 1
ATOM 1927 N N . ILE A 1 256 ? 37.872 -8.669 18.932 1.00 32.44 232 ILE A N 1
ATOM 1928 C CA . ILE A 1 256 ? 38.661 -8.426 17.732 1.00 32.88 232 ILE A CA 1
ATOM 1929 C C . ILE A 1 256 ? 37.790 -7.725 16.677 1.00 33.70 232 ILE A C 1
ATOM 1930 O O . ILE A 1 256 ? 38.261 -6.824 16.000 1.00 33.97 232 ILE A O 1
ATOM 1935 N N . VAL A 1 257 ? 36.521 -8.124 16.575 1.00 34.69 233 VAL A N 1
ATOM 1936 C CA . VAL A 1 257 ? 35.570 -7.515 15.650 1.00 35.72 233 VAL A CA 1
ATOM 1937 C C . VAL A 1 257 ? 35.376 -6.029 15.962 1.00 35.21 233 VAL A C 1
ATOM 1938 O O . VAL A 1 257 ? 35.443 -5.195 15.063 1.00 35.79 233 VAL A O 1
ATOM 1942 N N . SER A 1 258 ? 35.151 -5.701 17.232 1.00 34.42 234 SER A N 1
ATOM 1943 C CA . SER A 1 258 ? 35.021 -4.313 17.655 1.00 34.26 234 SER A CA 1
ATOM 1944 C C . SER A 1 258 ? 36.298 -3.530 17.368 1.00 32.93 234 SER A C 1
ATOM 1945 O O . SER A 1 258 ? 36.254 -2.425 16.823 1.00 33.18 234 SER A O 1
ATOM 1948 N N . ARG A 1 259 ? 37.430 -4.122 17.718 1.00 31.78 235 ARG A N 1
ATOM 1949 C CA . ARG A 1 259 ? 38.719 -3.487 17.517 1.00 31.12 235 ARG A CA 1
ATOM 1950 C C . ARG A 1 259 ? 38.854 -3.065 16.061 1.00 31.55 235 ARG A C 1
ATOM 1951 O O . ARG A 1 259 ? 39.033 -1.881 15.759 1.00 30.32 235 ARG A O 1
ATOM 1959 N N . TYR A 1 260 ? 38.709 -4.034 15.167 1.00 32.82 236 TYR A N 1
ATOM 1960 C CA A TYR A 1 260 ? 38.832 -3.747 13.751 0.50 34.13 236 TYR A CA 1
ATOM 1961 C CA B TYR A 1 260 ? 38.787 -3.792 13.725 0.50 33.98 236 TYR A CA 1
ATOM 1962 C C . TYR A 1 260 ? 37.796 -2.728 13.265 1.00 34.65 236 TYR A C 1
ATOM 1963 O O . TYR A 1 260 ? 38.149 -1.826 12.508 1.00 35.03 236 TYR A O 1
ATOM 1980 N N . GLN A 1 261 ? 36.545 -2.847 13.718 1.00 35.25 237 GLN A N 1
ATOM 1981 C CA . GLN A 1 261 ? 35.497 -1.891 13.314 1.00 36.50 237 GLN A CA 1
ATOM 1982 C C . GLN A 1 261 ? 35.842 -0.452 13.711 1.00 35.14 237 GLN A C 1
ATOM 1983 O O . GLN A 1 261 ? 35.672 0.467 12.919 1.00 35.89 237 GLN A O 1
ATOM 1989 N N . MET A 1 262 ? 36.326 -0.270 14.936 1.00 33.40 238 MET A N 1
ATOM 1990 C CA . MET A 1 262 ? 36.663 1.050 15.448 1.00 32.57 238 MET A CA 1
ATOM 1991 C C . MET A 1 262 ? 37.801 1.685 14.654 1.00 31.90 238 MET A C 1
ATOM 1992 O O . MET A 1 262 ? 37.797 2.895 14.416 1.00 32.18 238 MET A O 1
ATOM 1997 N N . TYR A 1 263 ? 38.767 0.862 14.263 1.00 31.59 239 TYR A N 1
ATOM 1998 C CA . TYR A 1 263 ? 39.903 1.291 13.461 1.00 32.05 239 TYR A CA 1
ATOM 1999 C C . TYR A 1 263 ? 39.461 1.837 12.093 1.00 33.18 239 TYR A C 1
ATOM 2000 O O . TYR A 1 263 ? 39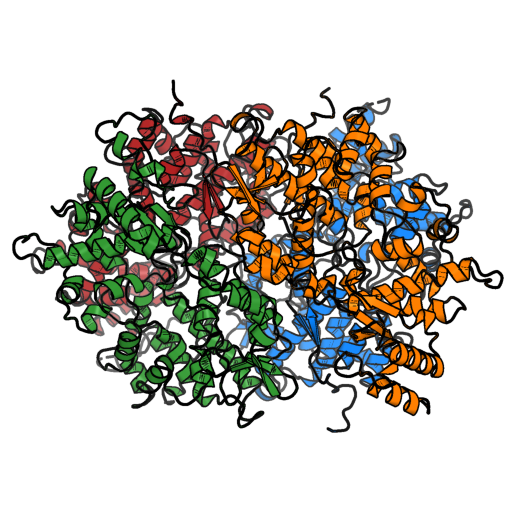.808 2.963 11.737 1.00 33.33 239 TYR A O 1
ATOM 2009 N N . VAL A 1 264 ? 38.707 1.055 11.329 1.00 34.15 240 VAL A N 1
ATOM 2010 C CA . VAL A 1 264 ? 38.415 1.453 9.941 1.00 35.99 240 VAL A CA 1
ATOM 2011 C C . VAL A 1 264 ? 37.312 2.504 9.841 1.00 36.75 240 VAL A C 1
ATOM 2012 O O . VAL A 1 264 ? 37.184 3.187 8.824 1.00 38.10 240 VAL A O 1
ATOM 2016 N N . GLN A 1 265 ? 36.527 2.640 10.905 1.00 36.21 241 GLN A N 1
ATOM 2017 C CA . GLN A 1 265 ? 35.363 3.505 10.864 1.00 36.83 241 GLN A CA 1
ATOM 2018 C C . GLN A 1 265 ? 35.625 4.833 11.565 1.00 35.72 241 GLN A C 1
ATOM 2019 O O . GLN A 1 265 ? 35.186 5.885 11.087 1.00 36.01 241 GLN A O 1
ATOM 2025 N N . VAL A 1 266 ? 36.374 4.783 12.671 1.00 34.32 242 VAL A N 1
ATOM 2026 C CA . VAL A 1 266 ? 36.608 5.957 13.508 1.00 33.19 242 VAL A CA 1
ATOM 2027 C C . VAL A 1 266 ? 38.048 6.471 13.406 1.00 32.92 242 VAL A C 1
ATOM 2028 O O . VAL A 1 266 ? 38.272 7.548 12.848 1.00 33.66 242 VAL A O 1
ATOM 2032 N N . TYR A 1 267 ? 39.020 5.715 13.923 1.00 32.09 243 TYR A N 1
ATOM 2033 C CA . TYR A 1 267 ? 40.391 6.226 14.039 1.00 31.40 243 TYR A CA 1
ATOM 2034 C C . TYR A 1 267 ? 41.030 6.586 12.702 1.00 31.81 243 TYR A C 1
ATOM 2035 O O . TYR A 1 267 ? 41.841 7.497 12.642 1.00 31.88 243 TYR A O 1
ATOM 2044 N N . PHE A 1 268 ? 40.656 5.878 11.640 1.00 32.55 244 PHE A N 1
ATOM 2045 C CA . PHE A 1 268 ? 41.271 6.050 10.321 1.00 33.06 244 PHE A CA 1
ATOM 2046 C C . PHE A 1 268 ? 40.527 7.034 9.417 1.00 33.23 244 PHE A C 1
ATOM 2047 O O . PHE A 1 268 ? 40.916 7.215 8.257 1.00 33.65 244 PHE A O 1
ATOM 2055 N N . HIS A 1 269 ? 39.472 7.664 9.943 1.00 32.40 245 HIS A N 1
ATOM 2056 C CA . HIS A 1 269 ? 38.618 8.569 9.155 1.00 33.29 245 HIS A CA 1
ATOM 2057 C C . HIS A 1 269 ? 39.420 9.711 8.520 1.00 33.66 245 HIS A C 1
ATOM 2058 O O . HIS A 1 269 ? 40.159 10.403 9.218 1.00 33.35 245 HIS A O 1
ATOM 2065 N N . PRO A 1 270 ? 39.272 9.903 7.197 1.00 34.97 246 PRO A N 1
ATOM 2066 C CA . PRO A 1 270 ? 40.057 10.878 6.438 1.00 35.76 246 PRO A CA 1
ATOM 2067 C C . PRO A 1 270 ? 39.873 12.335 6.902 1.00 35.77 246 PRO A C 1
ATOM 2068 O O . PRO A 1 270 ? 40.820 13.126 6.835 1.00 35.82 246 PRO A O 1
ATOM 2072 N N . VAL A 1 271 ? 38.676 12.691 7.355 1.00 35.75 247 VAL A N 1
ATOM 2073 C CA . VAL A 1 271 ? 38.404 14.079 7.712 1.00 35.66 247 VAL A CA 1
ATOM 2074 C C . VAL A 1 271 ? 39.123 14.483 9.017 1.00 35.21 247 VAL A C 1
ATOM 2075 O O . VAL A 1 271 ? 39.692 15.586 9.102 1.00 35.51 247 VAL A O 1
ATOM 2079 N N . SER A 1 272 ? 39.153 13.576 9.993 1.00 34.04 248 SER A N 1
ATOM 2080 C CA . SER A 1 272 ? 39.899 13.806 11.232 1.00 33.54 248 SER A CA 1
ATOM 2081 C C . SER A 1 272 ? 41.382 13.937 10.936 1.00 33.48 248 SER A C 1
ATOM 2082 O O . SER A 1 272 ? 42.093 14.757 11.534 1.00 33.21 248 SER A O 1
ATOM 2085 N N . ARG A 1 273 ? 41.847 13.108 10.018 1.00 34.18 249 ARG A N 1
ATOM 2086 C CA . ARG A 1 273 ? 43.245 13.150 9.609 1.00 35.12 249 ARG A CA 1
ATOM 2087 C C . ARG A 1 273 ? 43.535 14.468 8.889 1.00 35.71 249 ARG A C 1
ATOM 2088 O O . ARG A 1 273 ? 44.592 15.067 9.081 1.00 35.36 249 ARG A O 1
ATOM 2096 N N . GLY A 1 274 ? 42.565 14.928 8.100 1.00 36.56 250 GLY A N 1
ATOM 2097 C CA . GLY A 1 274 ? 42.639 16.236 7.448 1.00 37.63 250 GLY A CA 1
ATOM 2098 C C . GLY A 1 274 ? 42.798 17.382 8.438 1.00 36.96 250 GLY A C 1
ATOM 2099 O O . GLY A 1 274 ? 43.531 18.333 8.184 1.00 37.40 250 GLY A O 1
ATOM 2100 N N . MET A 1 275 ? 42.110 17.289 9.570 1.00 36.52 251 MET A N 1
ATOM 2101 C CA . MET A 1 275 ? 42.284 18.261 10.654 1.00 36.36 251 MET A CA 1
ATOM 2102 C C . MET A 1 275 ? 43.653 18.117 11.315 1.00 36.16 251 MET A C 1
ATOM 2103 O O . MET A 1 275 ? 44.291 19.110 11.678 1.00 36.62 251 MET A O 1
ATOM 2108 N N . GLU A 1 276 ? 44.099 16.874 11.438 1.00 36.06 252 GLU A N 1
ATOM 2109 C CA . GLU A 1 276 ? 45.385 16.557 12.037 1.00 36.51 252 GLU A CA 1
ATOM 2110 C C . GLU A 1 276 ? 46.514 17.185 11.223 1.00 36.62 252 GLU A C 1
ATOM 2111 O O . GLU A 1 276 ? 47.421 17.783 11.788 1.00 36.70 252 GLU A O 1
ATOM 2117 N N . VAL A 1 277 ? 46.438 17.042 9.900 1.00 36.85 253 VAL A N 1
ATOM 2118 C CA . VAL A 1 277 ? 47.397 17.643 8.973 1.00 37.18 253 VAL A CA 1
ATOM 2119 C C . VAL A 1 277 ? 47.471 19.169 9.165 1.00 37.42 253 VAL A C 1
ATOM 2120 O O . VAL A 1 277 ? 48.561 19.741 9.188 1.00 37.66 253 VAL A O 1
ATOM 2124 N N . ILE A 1 278 ? 46.312 19.811 9.322 1.00 37.23 254 ILE A N 1
ATOM 2125 C CA . ILE A 1 278 ? 46.247 21.247 9.580 1.00 37.35 254 ILE A CA 1
ATOM 2126 C C . ILE A 1 278 ? 46.983 21.574 10.871 1.00 37.35 254 ILE A C 1
ATOM 2127 O O . ILE A 1 278 ? 47.811 22.482 10.889 1.00 38.11 254 ILE A O 1
ATOM 2132 N N . LEU A 1 279 ? 46.700 20.816 11.930 1.00 36.03 255 LEU A N 1
ATOM 2133 C CA . LEU A 1 279 ? 47.314 21.045 13.223 1.00 36.04 255 LEU A CA 1
ATOM 2134 C C . LEU A 1 279 ? 48.832 20.942 13.149 1.00 37.01 255 LEU A C 1
ATOM 2135 O O . LEU A 1 279 ? 49.552 21.841 13.606 1.00 37.78 255 LEU A O 1
ATOM 2140 N N . ASP A 1 280 ? 49.304 19.844 12.564 1.00 37.09 256 ASP A N 1
ATOM 2141 C CA . ASP A 1 280 ? 50.724 19.601 12.355 1.00 38.18 256 ASP A CA 1
ATOM 2142 C C . ASP A 1 280 ? 51.378 20.799 11.652 1.00 39.52 256 ASP A C 1
ATOM 2143 O O . ASP A 1 280 ? 52.362 21.359 12.142 1.00 40.80 256 ASP A O 1
ATOM 2148 N N . HIS A 1 281 ? 50.790 21.213 10.532 1.00 39.37 257 HIS A N 1
ATOM 2149 C CA . HIS A 1 281 ? 51.339 22.283 9.700 1.00 40.21 257 HIS A CA 1
ATOM 2150 C C . HIS A 1 281 ? 51.231 23.640 10.394 1.00 40.33 257 HIS A C 1
ATOM 2151 O O . HIS A 1 281 ? 52.077 24.506 10.202 1.00 41.54 257 HIS A O 1
ATOM 2158 N N . LEU A 1 282 ? 50.209 23.791 11.230 1.00 38.93 258 LEU A N 1
ATOM 2159 C CA . LEU A 1 282 ? 50.035 24.974 12.065 1.00 38.89 258 LEU A CA 1
ATOM 2160 C C . LEU A 1 282 ? 51.149 25.110 13.108 1.00 39.32 258 LEU A C 1
ATOM 2161 O O . LEU A 1 282 ? 51.735 26.179 13.253 1.00 40.46 258 LEU A O 1
ATOM 2166 N N . LEU A 1 283 ? 51.430 24.029 13.830 1.00 38.51 259 LEU A N 1
ATOM 2167 C CA . LEU A 1 283 ? 52.444 24.049 14.875 1.00 39.17 259 LEU A CA 1
ATOM 2168 C C . LEU A 1 283 ? 53.833 24.167 14.276 1.00 41.31 259 LEU A C 1
ATOM 2169 O O . LEU A 1 283 ? 54.720 24.777 14.877 1.00 43.09 259 LEU A O 1
ATOM 2174 N N . HIS A 1 284 ? 54.016 23.604 13.084 1.00 41.68 260 HIS A N 1
ATOM 2175 C CA . HIS A 1 284 ? 55.312 23.650 12.419 1.00 43.64 260 HIS A CA 1
ATOM 2176 C C . HIS A 1 284 ? 55.635 25.063 11.910 1.00 44.71 260 HIS A C 1
ATOM 2177 O O . HIS A 1 284 ? 56.761 25.538 12.048 1.00 46.58 260 HIS A O 1
ATOM 2184 N N . ARG A 1 285 ? 54.639 25.734 11.340 1.00 43.98 261 ARG A N 1
ATOM 2185 C CA . ARG A 1 285 ? 54.801 27.105 10.870 1.00 44.75 261 ARG A CA 1
ATOM 2186 C C . ARG A 1 285 ? 55.168 28.031 12.030 1.00 45.62 261 ARG A C 1
ATOM 2187 O O . ARG A 1 285 ? 56.110 28.806 11.926 1.00 46.91 261 ARG A O 1
ATOM 2195 N N . ALA A 1 286 ? 54.425 27.912 13.132 1.00 44.68 262 ALA A N 1
ATOM 2196 C CA . ALA A 1 286 ? 54.669 28.680 14.349 1.00 45.87 262 ALA A CA 1
ATOM 2197 C C . ALA A 1 286 ? 56.123 28.586 14.788 1.00 47.79 262 ALA A C 1
ATOM 2198 O O . ALA A 1 286 ? 56.768 29.599 15.054 1.00 49.31 262 ALA A O 1
ATOM 2200 N N . LYS A 1 287 ? 56.611 27.351 14.860 1.00 47.82 263 LYS A N 1
ATOM 2201 C CA . LYS A 1 287 ? 57.973 27.040 15.256 1.00 49.85 263 LYS A CA 1
ATOM 2202 C C . LYS A 1 287 ? 58.989 27.645 14.287 1.00 51.96 263 LYS A C 1
ATOM 2203 O O . LYS A 1 287 ? 60.010 28.181 14.719 1.00 53.96 263 LYS A O 1
ATOM 2209 N N . GLU A 1 288 ? 58.697 27.580 12.989 1.00 51.91 264 GLU A N 1
ATOM 2210 C CA . GLU A 1 288 ? 59.587 28.171 11.978 1.00 54.45 264 GLU A CA 1
ATOM 2211 C C . GLU A 1 288 ? 59.643 29.698 12.071 1.00 55.66 264 GLU A C 1
ATOM 2212 O O . GLU A 1 288 ? 60.714 30.296 11.939 1.00 58.09 264 GLU A O 1
ATOM 2218 N N . LEU A 1 289 ? 58.486 30.315 12.309 1.00 54.34 265 LEU A N 1
ATOM 2219 C CA . LEU A 1 289 ? 58.397 31.753 12.516 1.00 55.33 265 LEU A CA 1
ATOM 2220 C C . LEU A 1 289 ? 59.196 32.207 13.744 1.00 57.34 265 LEU A C 1
ATOM 2221 O O . LEU A 1 289 ? 59.942 33.189 13.670 1.00 59.60 265 LEU A O 1
ATOM 2226 N N . PHE A 1 290 ? 59.052 31.478 14.853 1.00 56.68 266 PHE A N 1
ATOM 2227 C CA . PHE A 1 290 ? 59.743 31.800 16.100 1.00 58.78 266 PHE A CA 1
ATOM 2228 C C . PHE A 1 290 ? 61.258 31.785 15.927 1.00 61.73 266 PHE A C 1
ATOM 2229 O O . PHE A 1 290 ? 61.956 32.626 16.490 1.00 63.93 266 PHE A O 1
ATOM 2237 N N . GLU A 1 291 ? 61.745 30.824 15.145 1.00 62.29 267 GLU A N 1
ATOM 2238 C CA . GLU A 1 291 ? 63.178 30.641 14.903 1.00 65.58 267 GLU A CA 1
ATOM 2239 C C . GLU A 1 291 ? 63.770 31.616 13.878 1.00 67.98 267 GLU A C 1
ATOM 2240 O O . GLU A 1 291 ? 64.985 31.794 13.829 1.00 70.65 267 GLU A O 1
ATOM 2246 N N . ASN A 1 292 ? 62.912 32.239 13.074 1.00 67.71 268 ASN A N 1
ATOM 2247 C CA . ASN A 1 292 ? 63.331 33.180 12.028 1.00 70.04 268 ASN A CA 1
ATOM 2248 C C . ASN A 1 292 ? 63.481 34.612 12.561 1.00 72.28 268 ASN A C 1
ATOM 2249 O O . ASN A 1 292 ? 62.496 35.212 12.999 1.00 71.27 268 ASN A O 1
ATOM 2254 N N . PRO A 1 293 ? 64.713 35.165 12.512 1.00 75.63 269 PRO A N 1
ATOM 2255 C CA . PRO A 1 293 ? 65.008 36.526 12.987 1.00 78.09 269 PRO A CA 1
ATOM 2256 C C . PRO A 1 293 ? 64.305 37.617 12.180 1.00 78.48 269 PRO A C 1
ATOM 2257 O O . PRO A 1 293 ? 64.045 38.702 12.705 1.00 79.45 269 PRO A O 1
ATOM 2261 N N . GLU A 1 294 ? 64.014 37.331 10.913 1.00 78.01 270 GLU A N 1
ATOM 2262 C CA . GLU A 1 294 ? 63.325 38.277 10.031 1.00 78.21 270 GLU A CA 1
ATOM 2263 C C . GLU A 1 294 ? 61.848 38.448 10.394 1.00 76.11 270 GLU A C 1
ATOM 2264 O O . GLU A 1 294 ? 61.219 39.432 9.992 1.00 76.41 270 GLU A O 1
ATOM 2270 N N . PHE A 1 295 ? 61.300 37.484 11.140 1.00 74.10 271 PHE A N 1
ATOM 2271 C CA . PHE A 1 295 ? 59.940 37.590 11.662 1.00 72.16 271 PHE A CA 1
ATOM 2272 C C . PHE A 1 295 ? 59.947 38.367 12.972 1.00 73.39 271 PHE A C 1
ATOM 2273 O O . PHE A 1 295 ? 60.619 37.983 13.932 1.00 73.90 271 PHE A O 1
ATOM 2281 N N . ASP A 1 296 ? 59.185 39.458 13.002 1.00 74.12 272 ASP A N 1
ATOM 2282 C CA . ASP A 1 296 ? 59.304 40.437 14.078 1.00 76.27 272 ASP A CA 1
ATOM 2283 C C . ASP A 1 296 ? 58.022 40.692 14.882 1.00 74.98 272 ASP A C 1
ATOM 2284 O O . ASP A 1 296 ? 57.839 41.784 15.424 1.00 76.80 272 ASP A O 1
ATOM 2289 N N . TYR A 1 297 ? 57.136 39.703 14.968 1.00 72.22 273 TYR A N 1
ATOM 2290 C CA . TYR A 1 297 ? 56.005 39.825 15.892 1.00 70.98 273 TYR A CA 1
ATOM 2291 C C . TYR A 1 297 ? 55.996 38.785 17.017 1.00 68.96 273 TYR A C 1
ATOM 2292 O O . TYR A 1 297 ? 56.522 37.683 16.873 1.00 67.79 273 TYR A O 1
ATOM 2301 N N . ASP A 1 298 ? 55.402 39.182 18.138 1.00 68.46 274 ASP A N 1
ATOM 2302 C CA . ASP A 1 298 ? 55.288 38.383 19.346 1.00 67.00 274 ASP A CA 1
ATOM 2303 C C . ASP A 1 298 ? 54.108 37.411 19.249 1.00 63.66 274 ASP A C 1
ATOM 2304 O O . ASP A 1 298 ? 52.952 37.831 19.215 1.00 62.99 274 ASP A O 1
ATOM 2309 N N . LEU A 1 299 ? 54.408 36.114 19.216 1.00 61.39 275 LEU A N 1
ATOM 2310 C CA . LEU A 1 299 ? 53.380 35.066 19.159 1.00 58.11 275 LEU A CA 1
ATOM 2311 C C . LEU A 1 299 ? 52.607 34.894 20.462 1.00 57.46 275 LEU A C 1
ATOM 2312 O O . LEU A 1 299 ? 51.616 34.162 20.499 1.00 55.84 275 LEU A O 1
ATOM 2317 N N . GLN A 1 300 ? 53.073 35.550 21.525 1.00 58.92 276 GLN A N 1
ATOM 2318 C CA . GLN A 1 300 ? 52.434 35.500 22.848 1.00 58.96 276 GLN A CA 1
ATOM 2319 C C . GLN A 1 300 ? 52.138 34.073 23.316 1.00 56.56 276 GLN A C 1
ATOM 2320 O O . GLN A 1 300 ? 51.112 33.811 23.961 1.00 55.73 276 GLN A O 1
ATOM 2326 N N . ALA A 1 301 ? 53.050 33.160 22.992 1.00 55.39 277 ALA A N 1
ATOM 2327 C CA . ALA A 1 301 ? 52.851 31.734 23.220 1.00 52.99 277 ALA A CA 1
ATOM 2328 C C . ALA A 1 301 ? 53.834 31.178 24.250 1.00 53.68 277 ALA A C 1
ATOM 2329 O O . ALA A 1 301 ? 54.517 30.179 23.999 1.00 52.83 277 ALA A O 1
ATOM 2331 N N . SER A 1 302 ? 53.876 31.821 25.415 1.00 55.44 278 SER A N 1
ATOM 2332 C CA . SER A 1 302 ? 54.890 31.551 26.447 1.00 57.05 278 SER A CA 1
ATOM 2333 C C . SER A 1 302 ? 55.070 30.071 26.806 1.00 55.04 278 SER A C 1
ATOM 2334 O O . SER A 1 302 ? 56.197 29.575 26.852 1.00 55.81 278 SER A O 1
ATOM 2337 N N . LEU A 1 303 ? 53.965 29.365 27.029 1.00 52.79 279 LEU A N 1
ATOM 2338 C CA . LEU A 1 303 ? 54.011 27.939 27.387 1.00 50.69 279 LEU A CA 1
ATOM 2339 C C . LEU A 1 303 ? 54.544 27.031 26.264 1.00 49.04 279 LEU A C 1
ATOM 2340 O O . LEU A 1 303 ? 54.941 25.902 26.519 1.00 48.21 279 LEU A O 1
ATOM 2345 N N . LEU A 1 304 ? 54.574 27.537 25.034 1.00 48.90 280 LEU A N 1
ATOM 2346 C CA . LEU A 1 304 ? 55.130 26.798 23.891 1.00 48.02 280 LEU A CA 1
ATOM 2347 C C . LEU A 1 304 ? 56.593 27.117 23.608 1.00 50.15 280 LEU A C 1
ATOM 2348 O O . LEU A 1 304 ? 57.299 26.317 22.999 1.00 49.57 280 LEU A O 1
ATOM 2353 N N . VAL A 1 305 ? 57.038 28.297 24.034 1.00 40.15 281 VAL A N 1
ATOM 2354 C CA . VAL A 1 305 ? 58.418 28.744 23.806 1.00 42.82 281 VAL A CA 1
ATOM 2355 C C . VAL A 1 305 ? 59.498 27.646 24.019 1.00 43.37 281 VAL A C 1
ATOM 2356 O O . VAL A 1 305 ? 60.316 27.422 23.115 1.00 44.80 281 VAL A O 1
ATOM 2360 N N . PRO A 1 306 ? 59.492 26.951 25.187 1.00 42.58 282 PRO A N 1
ATOM 2361 C CA . PRO A 1 306 ? 60.487 25.898 25.416 1.00 43.18 282 PRO A CA 1
ATOM 2362 C C . PRO A 1 306 ? 60.480 24.826 24.338 1.00 42.90 282 PRO A C 1
ATOM 2363 O O . PRO A 1 306 ? 61.504 24.193 24.086 1.00 44.38 282 PRO A O 1
ATOM 2367 N N . PHE A 1 307 ? 59.330 24.642 23.706 1.00 41.70 283 PHE A N 1
ATOM 2368 C CA . PHE A 1 307 ? 59.163 23.635 22.679 1.00 41.58 283 PHE A CA 1
ATOM 2369 C C . PHE A 1 307 ? 59.565 24.166 21.303 1.00 42.92 283 PHE A C 1
ATOM 2370 O O . PHE A 1 307 ? 60.186 23.444 20.523 1.00 43.83 283 PHE A O 1
ATOM 2378 N N . PHE A 1 308 ? 59.265 25.435 21.021 1.00 43.55 284 PHE A N 1
ATOM 2379 C CA . PHE A 1 308 ? 59.854 26.101 19.842 1.00 45.52 284 PHE A CA 1
ATOM 2380 C C . PHE A 1 308 ? 61.374 26.007 19.868 1.00 47.64 284 PHE A C 1
ATOM 2381 O O . PHE A 1 308 ? 62.001 25.780 18.835 1.00 48.99 284 PHE A O 1
ATOM 2389 N N . LYS A 1 309 ? 61.958 26.176 21.053 1.00 48.33 285 LYS A N 1
ATOM 2390 C CA . LYS A 1 309 ? 63.421 26.177 21.199 1.00 50.95 285 LYS A CA 1
ATOM 2391 C C . LYS A 1 309 ? 64.023 24.772 21.258 1.00 51.13 285 LYS A C 1
ATOM 2392 O O . LYS A 1 309 ? 65.243 24.614 21.173 1.00 53.19 285 LYS A O 1
ATOM 2398 N N . GLY A 1 310 ? 63.172 23.758 21.417 1.00 49.42 286 GLY A N 1
ATOM 2399 C CA . GLY A 1 310 ? 63.629 22.375 21.567 1.00 49.66 286 GLY A CA 1
ATOM 2400 C C . GLY A 1 310 ? 64.394 22.136 22.861 1.00 50.30 286 GLY A C 1
ATOM 2401 O O . GLY A 1 310 ? 65.353 21.361 22.891 1.00 52.03 286 GLY A O 1
ATOM 2402 N N . ASP A 1 311 ? 63.976 22.805 23.933 1.00 49.13 287 ASP A N 1
ATOM 2403 C CA . ASP A 1 311 ? 64.682 22.716 25.214 1.00 49.74 287 ASP A CA 1
ATOM 2404 C C . ASP A 1 311 ? 63.708 22.892 26.383 1.00 47.23 287 ASP A C 1
ATOM 2405 O O . ASP A 1 311 ? 63.569 23.978 26.949 1.00 47.13 287 ASP A O 1
ATOM 2410 N N . PHE A 1 312 ? 63.032 21.805 26.741 1.00 45.24 288 PHE A N 1
ATOM 2411 C CA . PHE A 1 312 ? 61.938 21.884 27.692 1.00 42.31 288 PHE A CA 1
ATOM 2412 C C . PHE A 1 312 ? 62.176 21.002 28.913 1.00 41.58 288 PHE A C 1
ATOM 2413 O O . PHE A 1 312 ? 62.915 20.020 28.848 1.00 42.68 288 PHE A O 1
ATOM 2421 N N . THR A 1 313 ? 61.529 21.355 30.016 1.00 39.60 289 THR A N 1
ATOM 2422 C CA . THR A 1 313 ? 61.523 20.518 31.209 1.00 38.94 289 THR A CA 1
ATOM 2423 C C . THR A 1 313 ? 60.151 19.853 31.384 1.00 36.94 289 THR A C 1
ATOM 2424 O O . THR A 1 313 ? 59.164 20.240 30.738 1.00 35.44 289 THR A O 1
ATOM 2428 N N . LEU A 1 314 ? 60.098 18.852 32.257 1.00 36.43 290 LEU A N 1
ATOM 2429 C CA . LEU A 1 314 ? 58.846 18.195 32.591 1.00 34.81 290 LEU A CA 1
ATOM 2430 C C . LEU A 1 314 ? 57.813 19.215 33.095 1.00 33.69 290 LEU A C 1
ATOM 2431 O O . LEU A 1 314 ? 56.665 19.194 32.646 1.00 32.63 290 LEU A O 1
ATOM 2436 N N . GLN A 1 315 ? 58.239 20.113 33.992 1.00 34.25 291 GLN A N 1
ATOM 2437 C CA A GLN A 1 315 ? 57.350 21.148 34.526 0.50 33.47 291 GLN A CA 1
ATOM 2438 C CA B GLN A 1 315 ? 57.379 21.174 34.527 0.50 33.73 291 GLN A CA 1
ATOM 2439 C C . GLN A 1 315 ? 56.703 21.954 33.408 1.00 33.00 291 GLN A C 1
ATOM 2440 O O . GLN A 1 315 ? 55.490 22.148 33.416 1.00 32.62 291 GLN A O 1
ATOM 2451 N N . GLU A 1 316 ? 57.501 22.398 32.438 1.00 33.56 292 GLU A N 1
ATOM 2452 C CA . GLU A 1 316 ? 56.966 23.123 31.287 1.00 33.21 292 GLU A CA 1
ATOM 2453 C C . GLU A 1 316 ? 55.997 22.255 30.486 1.00 32.03 292 GLU A C 1
ATOM 2454 O O . GLU A 1 316 ? 54.963 22.738 30.028 1.00 31.56 292 GLU A O 1
ATOM 2460 N N . TYR A 1 317 ? 56.329 20.974 30.336 1.00 31.96 293 TYR A N 1
ATOM 2461 C CA . TYR A 1 317 ? 55.456 20.028 29.654 1.00 31.27 293 TYR A CA 1
ATOM 2462 C C . TYR A 1 317 ? 54.121 19.828 30.362 1.00 30.38 293 TYR A C 1
ATOM 2463 O O . TYR A 1 317 ? 53.081 19.791 29.721 1.00 30.07 293 TYR A O 1
ATOM 2472 N N . LEU A 1 318 ? 54.155 19.678 31.683 1.00 30.73 294 LEU A N 1
ATOM 2473 C CA . LEU A 1 318 ? 52.938 19.466 32.468 1.00 30.36 294 LEU A CA 1
ATOM 2474 C C . LEU A 1 318 ? 51.933 20.619 32.362 1.00 30.91 294 LEU A C 1
ATOM 2475 O O . LEU A 1 318 ? 50.753 20.446 32.631 1.00 30.74 294 LEU A O 1
ATOM 2480 N N . LYS A 1 319 ? 52.401 21.790 31.952 1.00 32.17 295 LYS A N 1
ATOM 2481 C CA . LYS A 1 319 ? 51.510 22.926 31.788 1.00 33.64 295 LYS A CA 1
ATOM 2482 C C . LYS A 1 319 ? 50.669 22.862 30.513 1.00 33.85 295 LYS A C 1
ATOM 2483 O O . LYS A 1 319 ? 49.680 23.588 30.392 1.00 34.38 295 LYS A O 1
ATOM 2489 N N . LEU A 1 320 ? 51.053 22.008 29.564 1.00 33.71 296 LEU A N 1
ATOM 2490 C CA . LEU A 1 320 ? 50.322 21.938 28.309 1.00 33.56 296 LEU A CA 1
ATOM 2491 C C . LEU A 1 320 ? 49.084 21.052 28.405 1.00 32.87 296 LEU A C 1
ATOM 2492 O O . LEU A 1 320 ? 49.116 19.979 29.008 1.00 33.42 296 LEU A O 1
ATOM 2497 N N . ASP A 1 321 ? 48.004 21.517 27.792 1.00 32.42 297 ASP A N 1
ATOM 2498 C CA . ASP A 1 321 ? 46.807 20.720 27.536 1.00 31.51 297 ASP A CA 1
ATOM 2499 C C . ASP A 1 321 ? 46.178 21.294 26.268 1.00 31.25 297 ASP A C 1
ATOM 2500 O O . ASP A 1 321 ? 46.741 22.228 25.689 1.00 31.06 297 ASP A O 1
ATOM 2505 N N . ASP A 1 322 ? 45.036 20.750 25.843 1.00 30.82 298 ASP A N 1
ATOM 2506 C CA . ASP A 1 322 ? 44.402 21.132 24.571 1.00 31.22 298 ASP A CA 1
ATOM 2507 C C . ASP A 1 322 ? 44.075 22.622 24.487 1.00 31.66 298 ASP A C 1
ATOM 2508 O O . ASP A 1 322 ? 44.220 23.236 23.430 1.00 32.13 298 ASP A O 1
ATOM 2513 N N . GLY A 1 323 ? 43.625 23.185 25.608 1.00 31.86 299 GLY A N 1
ATOM 2514 C CA . GLY A 1 323 ? 43.221 24.592 25.694 1.00 31.62 299 GLY A CA 1
ATOM 2515 C C . GLY A 1 323 ? 44.350 25.583 25.487 1.00 31.58 299 GLY A C 1
ATOM 2516 O O . GLY A 1 323 ? 44.126 26.676 24.965 1.00 32.48 299 GLY A O 1
ATOM 2517 N N . VAL A 1 324 ? 45.568 25.206 25.875 1.00 30.91 300 VAL A N 1
ATOM 2518 C CA . VAL A 1 324 ? 46.736 26.060 25.662 1.00 30.92 300 VAL A CA 1
ATOM 2519 C C . VAL A 1 324 ? 46.908 26.323 24.159 1.00 31.42 300 VAL A C 1
ATOM 2520 O O . VAL A 1 324 ? 47.038 27.470 23.723 1.00 32.00 300 VAL A O 1
ATOM 2524 N N . LEU A 1 325 ? 46.830 25.258 23.367 1.00 31.07 301 LEU A N 1
ATOM 2525 C CA . LEU A 1 325 ? 47.009 25.366 21.931 1.00 31.67 301 LEU A CA 1
ATOM 2526 C C . LEU A 1 325 ? 45.918 26.224 21.301 1.00 32.19 301 LEU A C 1
ATOM 2527 O O . LEU A 1 325 ? 46.221 27.172 20.584 1.00 32.80 301 LEU A O 1
ATOM 2532 N N . SER A 1 326 ? 44.653 25.924 21.596 1.00 31.28 302 SER A N 1
ATOM 2533 C CA . SER A 1 326 ? 43.577 26.659 20.955 1.00 31.85 302 SER A CA 1
ATOM 2534 C C . SER A 1 326 ? 43.566 28.130 21.374 1.00 32.76 302 SER A C 1
ATOM 2535 O O . SER A 1 326 ? 43.190 28.990 20.576 1.00 33.61 302 SER A O 1
ATOM 2538 N N . THR A 1 327 ? 43.967 28.400 22.621 1.00 32.48 303 THR A N 1
ATOM 2539 C CA . THR A 1 327 ? 44.098 29.762 23.118 1.00 33.76 303 THR A CA 1
ATOM 2540 C C . THR A 1 327 ? 45.131 30.521 22.287 1.00 35.13 303 THR A C 1
ATOM 2541 O O . THR A 1 327 ? 44.865 31.630 21.843 1.00 36.98 303 THR A O 1
ATOM 2545 N N . TYR A 1 328 ? 46.291 29.912 22.055 1.00 34.96 304 TYR A N 1
ATOM 2546 C CA . TYR A 1 328 ? 47.336 30.556 21.260 1.00 36.40 304 TYR A CA 1
ATOM 2547 C C . TYR A 1 328 ? 46.930 30.697 19.794 1.00 37.23 304 TYR A C 1
ATOM 2548 O O . TYR A 1 328 ? 47.208 31.734 19.175 1.00 38.76 304 TYR A O 1
ATOM 2557 N N . PHE A 1 329 ? 46.250 29.680 19.249 1.00 36.27 305 PHE A N 1
ATOM 2558 C CA . PHE A 1 329 ? 45.733 29.765 17.875 1.00 36.96 305 PHE A CA 1
ATOM 2559 C C . PHE A 1 329 ? 44.800 30.975 17.697 1.00 39.08 305 PHE A C 1
ATOM 2560 O O . PHE A 1 329 ? 44.871 31.682 16.690 1.00 40.52 305 PHE A O 1
ATOM 2568 N N . THR A 1 330 ? 43.938 31.216 18.680 1.00 39.92 306 THR A N 1
ATOM 2569 C CA . THR A 1 330 ? 43.004 32.342 18.619 1.00 42.69 306 THR A CA 1
ATOM 2570 C C . THR A 1 330 ? 43.774 33.661 18.513 1.00 44.96 306 THR A C 1
ATOM 2571 O O . THR A 1 330 ? 43.458 34.506 17.676 1.00 46.92 306 THR A O 1
ATOM 2575 N N . GLN A 1 331 ? 44.812 33.799 19.332 1.00 45.65 307 GLN A N 1
ATOM 2576 C CA . GLN A 1 331 ? 45.672 34.979 19.322 1.00 47.96 307 GLN A CA 1
ATOM 2577 C C . GLN A 1 331 ? 46.410 35.128 17.989 1.00 49.23 307 GLN A C 1
ATOM 2578 O O . GLN A 1 331 ? 46.745 36.234 17.591 1.00 51.44 307 GLN A O 1
ATOM 2584 N N . TRP A 1 332 ? 46.640 34.019 17.291 1.00 48.84 308 TRP A N 1
ATOM 2585 C CA . TRP A 1 332 ? 47.426 34.039 16.051 1.00 50.35 308 TRP A CA 1
ATOM 2586 C C . TRP A 1 332 ? 46.640 34.414 14.801 1.00 52.52 308 TRP A C 1
ATOM 2587 O O . TRP A 1 332 ? 47.236 34.723 13.764 1.00 53.96 308 TRP A O 1
ATOM 2598 N N . MET A 1 333 ? 45.311 34.372 14.886 1.00 53.24 309 MET A N 1
ATOM 2599 C CA . MET A 1 333 ? 44.468 34.763 13.758 1.00 55.04 309 MET A CA 1
ATOM 2600 C C . MET A 1 333 ? 44.735 36.212 13.318 1.00 57.79 309 MET A C 1
ATOM 2601 O O . MET A 1 333 ? 44.240 36.659 12.282 1.00 59.26 309 MET A O 1
ATOM 2606 N N . ASP A 1 334 ? 45.543 36.928 14.097 1.00 58.73 310 ASP A N 1
ATOM 2607 C CA . ASP A 1 334 ? 45.856 38.331 13.819 1.00 61.59 310 ASP A CA 1
ATOM 2608 C C . ASP A 1 334 ? 47.312 38.560 13.417 1.00 61.90 310 ASP A C 1
ATOM 2609 O O . ASP A 1 334 ? 47.707 39.691 13.136 1.00 64.42 310 ASP A O 1
ATOM 2614 N N . VAL A 1 335 ? 48.099 37.486 13.384 1.00 59.68 311 VAL A N 1
ATOM 2615 C CA . VAL A 1 335 ? 49.536 37.556 13.092 1.00 59.92 311 VAL A CA 1
ATOM 2616 C C . VAL A 1 335 ? 49.848 38.085 11.676 1.00 61.50 311 VAL A C 1
ATOM 2617 O O . VAL A 1 335 ? 49.109 37.806 10.731 1.00 61.43 311 VAL A O 1
ATOM 2621 N N . PRO A 1 336 ? 50.934 38.875 11.537 1.00 63.04 312 PRO A N 1
ATOM 2622 C CA . PRO A 1 336 ? 51.397 39.377 10.234 1.00 64.84 312 PRO A CA 1
ATOM 2623 C C . PRO A 1 336 ? 51.908 38.307 9.249 1.00 63.42 312 PRO A C 1
ATOM 2624 O O . PRO A 1 336 ? 52.592 38.643 8.281 1.00 65.58 312 PRO A O 1
ATOM 2628 N N . ASP A 1 337 ? 51.574 37.043 9.494 1.00 60.11 313 ASP A N 1
ATOM 2629 C CA . ASP A 1 337 ? 51.913 35.941 8.594 1.00 58.45 313 ASP A CA 1
ATOM 2630 C C . ASP A 1 337 ? 50.625 35.353 8.033 1.00 56.75 313 ASP A C 1
ATOM 2631 O O . ASP A 1 337 ? 49.750 34.923 8.787 1.00 55.12 313 ASP A O 1
ATOM 2636 N N . SER A 1 338 ? 50.502 35.335 6.711 1.00 57.05 314 SER A N 1
ATOM 2637 C CA . SER A 1 338 ? 49.245 34.921 6.095 1.00 55.81 314 SER A CA 1
ATOM 2638 C C . SER A 1 338 ? 48.992 33.412 6.243 1.00 52.70 314 SER A C 1
ATOM 2639 O O . SER A 1 338 ? 47.845 32.986 6.401 1.00 51.71 314 SER A O 1
ATOM 2642 N N . ILE A 1 339 ? 50.068 32.624 6.205 1.00 51.19 315 ILE A N 1
ATOM 2643 C CA . ILE A 1 339 ? 49.997 31.174 6.363 1.00 48.12 315 ILE A CA 1
ATOM 2644 C C . ILE A 1 339 ? 49.625 30.793 7.799 1.00 46.21 315 ILE A C 1
ATOM 2645 O O . ILE A 1 339 ? 48.663 30.063 8.007 1.00 44.24 315 ILE A O 1
ATOM 2650 N N . LEU A 1 340 ? 50.370 31.293 8.786 1.00 46.00 316 LEU A N 1
ATOM 2651 C CA . LEU A 1 340 ? 50.025 31.028 10.186 1.00 44.18 316 LEU A CA 1
ATOM 2652 C C . LEU A 1 340 ? 48.579 31.435 10.481 1.00 43.54 316 LEU A C 1
ATOM 2653 O O . LEU A 1 340 ? 47.810 30.653 11.027 1.00 42.05 316 LEU A O 1
ATOM 2658 N N . GLY A 1 341 ? 48.231 32.664 10.109 1.00 45.09 317 GLY A N 1
ATOM 2659 C CA . GLY A 1 341 ? 46.874 33.183 10.259 1.00 45.06 317 GLY A CA 1
ATOM 2660 C C . GLY A 1 341 ? 45.816 32.262 9.682 1.00 43.81 317 GLY A C 1
ATOM 2661 O O . GLY A 1 341 ? 44.852 31.913 10.365 1.00 42.89 317 GLY A O 1
ATOM 2662 N N . ASP A 1 342 ? 46.009 31.853 8.431 1.00 43.82 318 ASP A N 1
ATOM 2663 C CA . ASP A 1 342 ? 45.063 30.962 7.765 1.00 43.00 318 ASP A CA 1
ATOM 2664 C C . ASP A 1 342 ? 44.961 29.576 8.400 1.00 40.67 318 ASP A C 1
ATOM 2665 O O . ASP A 1 342 ? 43.866 29.055 8.558 1.00 39.88 318 ASP A O 1
ATOM 2670 N N . LEU A 1 343 ? 46.099 28.981 8.737 1.00 39.90 319 LEU A N 1
ATOM 2671 C CA . LEU A 1 343 ? 46.126 27.677 9.410 1.00 38.40 319 LEU A CA 1
ATOM 2672 C C . LEU A 1 343 ? 45.470 27.701 10.789 1.00 37.36 319 LEU A C 1
ATOM 2673 O O . LEU A 1 343 ? 44.813 26.741 11.175 1.00 36.25 319 LEU A O 1
ATOM 2678 N N . ALA A 1 344 ? 45.652 28.796 11.521 1.00 37.92 320 ALA A N 1
ATOM 2679 C CA . ALA A 1 344 ? 44.996 28.970 12.808 1.00 37.49 320 ALA A CA 1
ATOM 2680 C C . ALA A 1 344 ? 43.476 29.028 12.622 1.00 38.07 320 ALA A C 1
ATOM 2681 O O . ALA A 1 344 ? 42.727 28.402 13.375 1.00 36.87 320 ALA A O 1
ATOM 2683 N N . LYS A 1 345 ? 43.042 29.771 11.605 1.00 39.79 321 LYS A N 1
ATOM 2684 C CA . LYS A 1 345 ? 41.642 29.857 11.231 1.00 41.40 321 LYS A CA 1
ATOM 2685 C C . LYS A 1 345 ? 41.108 28.455 10.916 1.00 40.43 321 LYS A C 1
ATOM 2686 O O . LYS A 1 345 ? 40.083 28.011 11.470 1.00 40.20 321 LYS A O 1
ATOM 2692 N N . ARG A 1 346 ? 41.827 27.748 10.049 1.00 39.76 322 ARG A N 1
ATOM 2693 C CA . ARG A 1 346 ? 41.385 26.443 9.574 1.00 38.88 322 ARG A CA 1
ATOM 2694 C C . ARG A 1 346 ? 41.170 25.466 10.727 1.00 37.32 322 ARG A C 1
ATOM 2695 O O . ARG A 1 346 ? 40.206 24.706 10.733 1.00 36.93 322 ARG A O 1
ATOM 2703 N N . PHE A 1 347 ? 42.056 25.510 11.713 1.00 36.66 323 PHE A N 1
ATOM 2704 C CA . PHE A 1 347 ? 41.919 24.621 12.852 1.00 35.33 323 PHE A CA 1
ATOM 2705 C C . PHE A 1 347 ? 40.771 25.016 13.776 1.00 35.21 323 PHE A C 1
ATOM 2706 O O . PHE A 1 347 ? 39.998 24.169 14.225 1.00 34.96 323 PHE A O 1
ATOM 2714 N N . LEU A 1 348 ? 40.656 26.307 14.054 1.00 35.61 324 LEU A N 1
ATOM 2715 C CA . LEU A 1 348 ? 39.628 26.767 14.968 1.00 35.92 324 LEU A CA 1
ATOM 2716 C C . LEU A 1 348 ? 38.229 26.643 14.366 1.00 36.76 324 LEU A C 1
ATOM 2717 O O . LEU A 1 348 ? 37.269 26.366 15.077 1.00 36.44 324 LEU A O 1
ATOM 2722 N N . MET A 1 349 ? 38.129 26.832 13.053 1.00 37.82 325 MET A N 1
ATOM 2723 C CA . MET A 1 349 ? 36.833 26.930 12.390 1.00 39.74 325 MET A CA 1
ATOM 2724 C C . MET A 1 349 ? 36.445 25.684 11.609 1.00 38.98 325 MET A C 1
ATOM 2725 O O . MET A 1 349 ? 35.376 25.657 10.993 1.00 40.22 325 MET A O 1
ATOM 2730 N N . ARG A 1 350 ? 37.306 24.664 11.647 1.00 37.04 326 ARG A N 1
ATOM 2731 C CA . ARG A 1 350 ? 37.082 23.384 10.966 1.00 36.55 326 ARG A CA 1
ATOM 2732 C C . ARG A 1 350 ? 37.038 23.518 9.436 1.00 37.43 326 ARG A C 1
ATOM 2733 O O . ARG A 1 350 ? 35.981 23.425 8.808 1.00 38.49 326 ARG A O 1
ATOM 2741 N N . LYS A 1 351 ? 38.203 23.741 8.854 1.00 37.32 327 LYS A N 1
ATOM 2742 C CA . LYS A 1 351 ? 38.357 23.702 7.408 1.00 38.84 327 LYS A CA 1
ATOM 2743 C C . LYS A 1 351 ? 39.475 22.713 7.098 1.00 38.20 327 LYS A C 1
ATOM 2744 O O . LYS A 1 351 ? 40.593 23.128 6.825 1.00 37.83 327 LYS A O 1
ATOM 2750 N N . PRO A 1 352 ? 39.183 21.399 7.155 1.00 38.24 328 PRO A N 1
ATOM 2751 C CA . PRO A 1 352 ? 40.254 20.428 6.898 1.00 38.04 328 PRO A CA 1
ATOM 2752 C C . PRO A 1 352 ? 40.611 20.400 5.421 1.00 39.39 328 PRO A C 1
ATOM 2753 O O . PRO A 1 352 ? 39.773 20.763 4.583 1.00 40.38 328 PRO A O 1
ATOM 2757 N N . LEU A 1 353 ? 41.837 19.980 5.110 1.00 39.30 329 LEU A N 1
ATOM 2758 C CA . LEU A 1 353 ? 42.205 19.667 3.731 1.00 40.47 329 LEU A CA 1
ATOM 2759 C C . LEU A 1 353 ? 41.430 18.421 3.292 1.00 41.11 329 LEU A C 1
ATOM 2760 O O . LEU A 1 353 ? 41.145 17.548 4.111 1.00 40.38 329 LEU A O 1
ATOM 2765 N N . LYS A 1 354 ? 41.085 18.366 2.007 1.00 42.49 330 LYS A N 1
ATOM 2766 C CA . LYS A 1 354 ? 40.511 17.180 1.380 1.00 43.04 330 LYS A CA 1
ATOM 2767 C C . LYS A 1 354 ? 41.602 16.163 1.082 1.00 43.23 330 LYS A C 1
ATOM 2768 O O . LYS A 1 354 ? 42.775 16.517 0.994 1.00 43.31 330 LYS A O 1
ATOM 2774 N N . SER A 1 355 ? 41.209 14.904 0.900 1.00 43.69 331 SER A N 1
ATOM 2775 C CA . SER A 1 355 ? 42.152 13.853 0.527 1.00 44.31 331 SER A CA 1
ATOM 2776 C C . SER A 1 355 ? 41.661 12.954 -0.605 1.00 45.52 331 SER A C 1
ATOM 2777 O O . SER A 1 355 ? 40.464 12.820 -0.844 1.00 45.89 331 SER A O 1
ATOM 2780 N N . ALA A 1 356 ? 42.616 12.358 -1.305 1.00 46.47 332 ALA A N 1
ATOM 2781 C CA . ALA A 1 356 ? 42.347 11.309 -2.271 1.00 48.02 332 ALA A CA 1
ATOM 2782 C C . ALA A 1 356 ? 43.308 10.172 -1.969 1.00 48.62 332 ALA A C 1
ATOM 2783 O O . ALA A 1 356 ? 44.425 10.402 -1.497 1.00 47.87 332 ALA A O 1
ATOM 2785 N N . THR A 1 357 ? 42.867 8.945 -2.220 1.00 50.04 333 THR A N 1
ATOM 2786 C CA . THR A 1 357 ? 43.712 7.780 -1.994 1.00 51.17 333 THR A CA 1
ATOM 2787 C C . THR A 1 357 ? 44.679 7.561 -3.154 1.00 53.42 333 THR A C 1
ATOM 2788 O O . THR A 1 357 ? 44.403 7.946 -4.295 1.00 54.21 333 THR A O 1
ATOM 2792 N N . PHE A 1 358 ? 45.817 6.951 -2.848 1.00 54.75 334 PHE A N 1
ATOM 2793 C CA . PHE A 1 358 ? 46.684 6.370 -3.872 1.00 57.86 334 PHE A CA 1
ATOM 2794 C C . PHE A 1 358 ? 47.170 4.987 -3.421 1.00 59.94 334 PHE A C 1
ATOM 2795 O O . PHE A 1 358 ? 46.963 4.599 -2.267 1.00 58.90 334 PHE A O 1
ATOM 2803 N N . THR A 1 359 ? 47.792 4.245 -4.336 1.00 63.49 335 THR A N 1
ATOM 2804 C CA . THR A 1 359 ? 48.264 2.884 -4.057 1.00 66.39 335 THR A CA 1
ATOM 2805 C C . THR A 1 359 ? 49.569 2.869 -3.260 1.00 67.11 335 THR A C 1
ATOM 2806 O O . THR A 1 359 ? 49.556 2.557 -2.064 1.00 66.50 335 THR A O 1
ATOM 2810 N N . ASN A 1 360 ? 50.686 3.206 -3.906 1.00 69.13 336 ASN A N 1
ATOM 2811 C CA . ASN A 1 360 ? 51.962 3.347 -3.188 1.00 70.03 336 ASN A CA 1
ATOM 2812 C C . ASN A 1 360 ? 52.778 4.586 -3.576 1.00 70.16 336 ASN A C 1
ATOM 2813 O O . ASN A 1 360 ? 52.614 5.135 -4.671 1.00 70.55 336 ASN A O 1
ATOM 2818 N N . GLU A 1 361 ? 53.647 5.010 -2.655 1.00 70.15 337 GLU A N 1
ATOM 2819 C CA . GLU A 1 361 ? 54.487 6.212 -2.809 1.00 70.66 337 GLU A CA 1
ATOM 2820 C C . GLU A 1 361 ? 55.288 6.252 -4.112 1.00 73.35 337 GLU A C 1
ATOM 2821 O O . GLU A 1 361 ? 55.355 7.293 -4.770 1.00 73.48 337 GLU A O 1
ATOM 2827 N N . LYS A 1 362 ? 55.889 5.119 -4.471 1.00 76.13 338 LYS A N 1
ATOM 2828 C CA . LYS A 1 362 ? 56.728 5.012 -5.664 1.00 79.16 338 LYS A CA 1
ATOM 2829 C C . LYS A 1 362 ? 55.959 5.346 -6.951 1.00 79.47 338 LYS A C 1
ATOM 2830 O O . LYS A 1 362 ? 56.356 6.252 -7.690 1.00 80.25 338 LYS A O 1
ATOM 2836 N N . GLU A 1 363 ? 54.863 4.627 -7.201 1.00 79.11 339 GLU A N 1
ATOM 2837 C CA . GLU A 1 363 ? 54.042 4.815 -8.410 1.00 79.36 339 GLU A CA 1
ATOM 2838 C C . GLU A 1 363 ? 53.493 6.236 -8.574 1.00 77.00 339 GLU A C 1
ATOM 2839 O O . GLU A 1 363 ? 53.533 6.801 -9.671 1.00 77.96 339 GLU A O 1
ATOM 2845 N N . SER A 1 364 ? 52.977 6.785 -7.474 1.00 73.66 340 SER A N 1
ATOM 2846 C CA . SER A 1 364 ? 52.242 8.051 -7.464 1.00 71.26 340 SER A CA 1
ATOM 2847 C C . SER A 1 364 ? 53.137 9.287 -7.498 1.00 70.89 340 SER A C 1
ATOM 2848 O O . SER A 1 364 ? 52.688 10.374 -7.884 1.00 70.07 340 SER A O 1
ATOM 2851 N N . ALA A 1 365 ? 54.391 9.107 -7.079 1.00 71.36 341 ALA A N 1
ATOM 2852 C CA . ALA A 1 365 ? 55.383 10.179 -6.963 1.00 70.85 341 ALA A CA 1
ATOM 2853 C C . ALA A 1 365 ? 55.266 11.275 -8.032 1.00 70.88 341 ALA A C 1
ATOM 2854 O O . ALA A 1 365 ? 55.136 12.456 -7.697 1.00 69.50 341 ALA A O 1
ATOM 2856 N N . ALA A 1 366 ? 55.295 10.880 -9.305 1.00 72.09 342 ALA A N 1
ATOM 2857 C CA . ALA A 1 366 ? 55.225 11.834 -10.415 1.00 72.40 342 ALA A CA 1
ATOM 2858 C C . ALA A 1 366 ? 53.923 12.643 -10.417 1.00 69.73 342 ALA A C 1
ATOM 2859 O O . ALA A 1 366 ? 53.939 13.863 -10.593 1.00 69.51 342 ALA A O 1
ATOM 2861 N N . THR A 1 367 ? 52.804 11.958 -10.205 1.00 67.72 343 THR A N 1
ATOM 2862 C CA . THR A 1 367 ? 51.496 12.603 -10.189 1.00 65.19 343 THR A CA 1
ATOM 2863 C C . THR A 1 367 ? 51.367 13.560 -9.002 1.00 62.29 343 THR A C 1
ATOM 2864 O O . THR A 1 367 ? 50.942 14.703 -9.177 1.00 61.37 343 THR A O 1
ATOM 2868 N N . ILE A 1 368 ? 51.770 13.104 -7.816 1.00 60.64 344 ILE A N 1
ATOM 2869 C CA . ILE A 1 368 ? 51.760 13.939 -6.608 1.00 58.17 344 ILE A CA 1
ATOM 2870 C C . ILE A 1 368 ? 52.569 15.232 -6.810 1.00 58.80 344 ILE A C 1
ATOM 2871 O O . ILE A 1 368 ? 52.069 16.333 -6.542 1.00 57.54 344 ILE A O 1
ATOM 2876 N N . ALA A 1 369 ? 53.801 15.089 -7.302 1.00 60.80 345 ALA A N 1
ATOM 2877 C CA . ALA A 1 369 ? 54.664 16.229 -7.631 1.00 61.89 345 ALA A CA 1
ATOM 2878 C C . ALA A 1 369 ? 53.975 17.258 -8.532 1.00 62.20 345 ALA A C 1
ATOM 2879 O O . ALA A 1 369 ? 54.027 18.459 -8.260 1.00 62.11 345 ALA A O 1
ATOM 2881 N N . TYR A 1 370 ? 53.323 16.781 -9.591 1.00 62.86 346 TYR A N 1
ATOM 2882 C CA . TYR A 1 370 ? 52.642 17.657 -10.544 1.00 63.21 346 TYR A CA 1
ATOM 2883 C C . TYR A 1 370 ? 51.398 18.329 -9.946 1.00 60.62 346 TYR A C 1
ATOM 2884 O O . TYR A 1 370 ? 51.114 19.492 -10.241 1.00 60.86 346 TYR A O 1
ATOM 2893 N N . LEU A 1 371 ? 50.656 17.605 -9.115 1.00 58.18 347 LEU A N 1
ATOM 2894 C CA . LEU A 1 371 ? 49.499 18.201 -8.443 1.00 55.96 347 LEU A CA 1
ATOM 2895 C C . LEU A 1 371 ? 49.945 19.297 -7.472 1.00 54.66 347 LEU A C 1
ATOM 2896 O O . LEU A 1 371 ? 49.292 20.337 -7.347 1.00 53.84 347 LEU A O 1
ATOM 2901 N N . ARG A 1 372 ? 51.076 19.064 -6.812 1.00 54.40 348 ARG A N 1
ATOM 2902 C CA . ARG A 1 372 ? 51.688 20.075 -5.958 1.00 53.81 348 ARG A CA 1
ATOM 2903 C C . ARG A 1 372 ? 52.064 21.333 -6.742 1.00 55.51 348 ARG A C 1
ATOM 2904 O O . ARG A 1 372 ? 51.854 22.443 -6.260 1.00 54.84 348 ARG A O 1
ATOM 2912 N N . GLU A 1 373 ? 52.584 21.161 -7.958 1.00 58.02 349 GLU A N 1
ATOM 2913 C CA . GLU A 1 373 ? 52.856 22.294 -8.862 1.00 60.08 349 GLU A CA 1
ATOM 2914 C C . GLU A 1 373 ? 51.590 23.111 -9.146 1.00 59.52 349 GLU A C 1
ATOM 2915 O O . GLU A 1 373 ? 51.601 24.343 -9.043 1.00 59.98 349 GLU A O 1
ATOM 2921 N N . LEU A 1 374 ? 50.507 22.417 -9.499 1.00 58.66 350 LEU A N 1
ATOM 2922 C CA . LEU A 1 374 ? 49.214 23.055 -9.760 1.00 58.45 350 LEU A CA 1
ATOM 2923 C C . LEU A 1 374 ? 48.705 23.826 -8.540 1.00 56.81 350 LEU A C 1
ATOM 2924 O O . LEU A 1 374 ? 48.351 25.004 -8.645 1.00 57.38 350 LEU A O 1
ATOM 2929 N N . ILE A 1 375 ? 48.690 23.158 -7.388 1.00 54.95 351 ILE A N 1
ATOM 2930 C CA . ILE A 1 375 ? 48.353 23.792 -6.118 1.00 53.57 351 ILE A CA 1
ATOM 2931 C C . ILE A 1 375 ? 49.189 25.060 -5.885 1.00 55.11 351 ILE A C 1
ATOM 2932 O O . ILE A 1 375 ? 48.650 26.098 -5.495 1.00 55.14 351 ILE A O 1
ATOM 2937 N N . GLU A 1 376 ? 50.491 24.983 -6.152 1.00 56.95 352 GLU A N 1
ATOM 2938 C CA . GLU A 1 376 ? 51.375 26.126 -5.958 1.00 58.90 352 GLU A CA 1
ATOM 2939 C C . GLU A 1 376 ? 50.950 27.280 -6.860 1.00 61.13 352 GLU A C 1
ATOM 2940 O O . GLU A 1 376 ? 50.660 28.373 -6.369 1.00 61.21 352 GLU A O 1
ATOM 2946 N N . LYS A 1 377 ? 50.890 27.015 -8.168 1.00 63.03 353 LYS A N 1
ATOM 2947 C CA . LYS A 1 377 ? 50.497 28.003 -9.182 1.00 65.56 353 LYS A CA 1
ATOM 2948 C C . LYS A 1 377 ? 49.257 28.803 -8.781 1.00 64.88 353 LYS A C 1
ATOM 2949 O O . LYS A 1 377 ? 49.168 30.005 -9.033 1.00 66.44 353 LYS A O 1
ATOM 2955 N N . VAL A 1 378 ? 48.314 28.121 -8.150 1.00 62.98 354 VAL A N 1
ATOM 2956 C CA . VAL A 1 378 ? 47.068 28.730 -7.700 1.00 62.77 354 VAL A CA 1
ATOM 2957 C C . VAL A 1 378 ? 47.213 29.521 -6.382 1.00 61.97 354 VAL A C 1
ATOM 2958 O O . VAL A 1 378 ? 46.246 30.118 -5.900 1.00 61.91 354 VAL A O 1
ATOM 2962 N N . GLY A 1 379 ? 48.419 29.532 -5.814 1.00 61.74 355 GLY A N 1
ATOM 2963 C CA . GLY A 1 379 ? 48.711 30.344 -4.629 1.00 61.17 355 GLY A CA 1
ATOM 2964 C C . GLY A 1 379 ? 48.669 29.646 -3.276 1.00 58.68 355 GLY A C 1
ATOM 2965 O O . GLY A 1 379 ? 48.506 30.302 -2.246 1.00 57.88 355 GLY A O 1
ATOM 2966 N N . PHE A 1 380 ? 48.804 28.322 -3.272 1.00 57.43 356 PHE A N 1
ATOM 2967 C CA . PHE A 1 380 ? 48.942 27.567 -2.024 1.00 55.06 356 PHE A CA 1
ATOM 2968 C C . PHE A 1 380 ? 50.349 27.002 -1.935 1.00 55.22 356 PHE A C 1
ATOM 2969 O O . PHE A 1 380 ? 50.799 26.288 -2.833 1.00 56.07 356 PHE A O 1
ATOM 2977 N N . ASN A 1 381 ? 51.043 27.337 -0.856 1.00 54.40 357 ASN A N 1
ATOM 2978 C CA . ASN A 1 381 ? 52.371 26.811 -0.616 1.00 54.39 357 ASN A CA 1
ATOM 2979 C C . ASN A 1 381 ? 52.227 25.337 -0.248 1.00 52.64 357 ASN A C 1
ATOM 2980 O O . ASN A 1 381 ? 51.718 25.010 0.835 1.00 50.81 357 ASN A O 1
ATOM 2985 N N . PRO A 1 382 ? 52.675 24.443 -1.152 1.00 53.31 358 PRO A N 1
ATOM 2986 C CA . PRO A 1 382 ? 52.442 23.006 -1.056 1.00 52.25 358 PRO A CA 1
ATOM 2987 C C . PRO A 1 382 ? 52.950 22.401 0.248 1.00 50.67 358 PRO A C 1
ATOM 2988 O O . PRO A 1 382 ? 52.382 21.430 0.724 1.00 49.00 358 PRO A O 1
ATOM 2992 N N . LYS A 1 383 ? 54.009 22.977 0.809 1.00 51.34 359 LYS A N 1
ATOM 2993 C CA . LYS A 1 383 ? 54.577 22.499 2.064 1.00 50.90 359 LYS A CA 1
ATOM 2994 C C . LYS A 1 383 ? 53.557 22.520 3.212 1.00 48.73 359 LYS A C 1
ATOM 2995 O O . LYS A 1 383 ? 53.539 21.611 4.033 1.00 47.73 359 LYS A O 1
ATOM 3001 N N . TYR A 1 384 ? 52.702 23.542 3.237 1.00 48.39 360 TYR A N 1
ATOM 3002 C CA . TYR A 1 384 ? 51.720 23.726 4.299 1.00 46.67 360 TYR A CA 1
ATOM 3003 C C . TYR A 1 384 ? 50.316 23.302 3.909 1.00 46.09 360 TYR A C 1
ATOM 3004 O O . TYR A 1 384 ? 49.477 23.087 4.776 1.00 44.52 360 TYR A O 1
ATOM 3013 N N . TYR A 1 385 ? 50.061 23.179 2.609 1.00 47.41 361 TYR A N 1
ATOM 3014 C CA . TYR A 1 385 ? 48.709 22.892 2.126 1.00 47.04 361 TYR A CA 1
ATOM 3015 C C . TYR A 1 385 ? 48.560 21.533 1.435 1.00 47.15 361 TYR A C 1
ATOM 3016 O O . TYR A 1 385 ? 47.489 21.206 0.918 1.00 47.46 361 TYR A O 1
ATOM 3025 N N . THR A 1 386 ? 49.628 20.744 1.437 1.00 47.35 362 THR A N 1
ATOM 3026 C CA . THR A 1 386 ? 49.547 19.349 1.006 1.00 47.63 362 THR A CA 1
ATOM 3027 C C . THR A 1 386 ? 50.253 18.476 2.023 1.00 47.29 362 THR A C 1
ATOM 3028 O O . THR A 1 386 ? 51.030 18.976 2.838 1.00 47.12 362 THR A O 1
ATOM 3032 N N . ALA A 1 387 ? 49.974 17.175 1.970 1.00 47.49 363 ALA A N 1
ATOM 3033 C CA . ALA A 1 387 ? 50.700 16.173 2.749 1.00 47.76 363 ALA A CA 1
ATOM 3034 C C . ALA A 1 387 ? 50.424 14.782 2.203 1.00 49.04 363 ALA A C 1
ATOM 3035 O O . ALA A 1 387 ? 49.423 14.553 1.512 1.00 49.13 363 ALA A O 1
ATOM 3037 N N . ILE A 1 388 ? 51.334 13.864 2.508 1.00 50.56 364 ILE A N 1
ATOM 3038 C CA . ILE A 1 388 ? 51.124 12.448 2.276 1.00 52.00 364 ILE A CA 1
ATOM 3039 C C . ILE A 1 388 ? 50.930 11.813 3.644 1.00 51.67 364 ILE A C 1
ATOM 3040 O O . ILE A 1 388 ? 51.652 12.114 4.590 1.00 51.37 364 ILE A O 1
ATOM 3045 N N . ASN A 1 389 ? 49.944 10.935 3.738 1.00 52.43 365 ASN A N 1
ATOM 3046 C CA . ASN A 1 389 ? 49.441 10.492 5.015 1.00 52.18 365 ASN A CA 1
ATOM 3047 C C . ASN A 1 389 ? 48.987 9.036 4.934 1.00 53.75 365 ASN A C 1
ATOM 3048 O O . ASN A 1 389 ? 48.253 8.661 4.018 1.00 54.60 365 ASN A O 1
ATOM 3053 N N . SER A 1 390 ? 49.430 8.224 5.889 1.00 54.50 366 SER A N 1
ATOM 3054 C CA . SER A 1 390 ? 49.060 6.814 5.937 1.00 56.14 366 SER A CA 1
ATOM 3055 C C . SER A 1 390 ? 48.476 6.452 7.297 1.00 55.66 366 SER A C 1
ATOM 3056 O O . SER A 1 390 ? 48.923 6.964 8.329 1.00 55.13 366 SER A O 1
ATOM 3059 N N . SER A 1 391 ? 47.486 5.562 7.299 1.00 56.45 367 SER A N 1
ATOM 3060 C CA . SER A 1 391 ? 46.874 5.108 8.544 1.00 56.13 367 SER A CA 1
ATOM 3061 C C . SER A 1 391 ? 47.817 4.198 9.332 1.00 57.55 367 SER A C 1
ATOM 3062 O O . SER A 1 391 ? 47.664 4.028 10.543 1.00 56.92 367 SER A O 1
ATOM 3065 N N . TYR A 1 392 ? 48.785 3.614 8.630 1.00 59.89 368 TYR A N 1
ATOM 3066 C CA . TYR A 1 392 ? 49.862 2.852 9.256 1.00 61.81 368 TYR A CA 1
ATOM 3067 C C . TYR A 1 392 ? 50.688 3.712 10.241 1.00 60.18 368 TYR A C 1
ATOM 3068 O O . TYR A 1 392 ? 51.262 3.185 11.199 1.00 60.55 368 TYR A O 1
ATOM 3077 N N . ASP A 1 393 ? 50.724 5.028 10.005 1.00 58.36 369 ASP A N 1
ATOM 3078 C CA . ASP A 1 393 ? 51.482 5.971 10.846 1.00 56.75 369 ASP A CA 1
ATOM 3079 C C . ASP A 1 393 ? 50.804 6.257 12.177 1.00 54.46 369 ASP A C 1
ATOM 3080 O O . ASP A 1 393 ? 51.428 6.824 13.075 1.00 53.97 369 ASP A O 1
ATOM 3085 N N . LEU A 1 394 ? 49.531 5.883 12.296 1.00 53.03 370 LEU A N 1
ATOM 3086 C CA . LEU A 1 394 ? 48.728 6.170 13.494 1.00 50.55 370 LEU A CA 1
ATOM 3087 C C . LEU A 1 394 ? 48.954 5.137 14.602 1.00 50.39 370 LEU A C 1
ATOM 3088 O O . LEU A 1 394 ? 49.320 4.006 14.311 1.00 52.33 370 LEU A O 1
ATOM 3093 N N . PRO A 1 395 ? 48.716 5.514 15.875 1.00 68.79 371 PRO A N 1
ATOM 3094 C CA . PRO A 1 395 ? 49.064 4.621 16.988 1.00 65.49 371 PRO A CA 1
ATOM 3095 C C . PRO A 1 395 ? 48.017 3.552 17.292 1.00 61.53 371 PRO A C 1
ATOM 3096 O O . PRO A 1 395 ? 47.553 3.432 18.432 1.00 59.58 371 PRO A O 1
ATOM 3100 N N . TYR A 1 396 ? 47.646 2.776 16.281 1.00 60.43 372 TYR A N 1
ATOM 3101 C CA . TYR A 1 396 ? 46.718 1.664 16.476 1.00 56.92 372 TYR A CA 1
ATOM 3102 C C . TYR A 1 396 ? 47.215 0.469 15.679 1.00 56.63 372 TYR A C 1
ATOM 3103 O O . TYR A 1 396 ? 47.337 0.533 14.455 1.00 59.00 372 TYR A O 1
ATOM 3112 N N . ASP A 1 397 ? 47.522 -0.612 16.384 1.00 54.01 373 ASP A N 1
ATOM 3113 C CA . ASP A 1 397 ? 48.143 -1.775 15.769 1.00 53.87 373 ASP A CA 1
ATOM 3114 C C . ASP A 1 397 ? 47.112 -2.852 15.504 1.00 51.83 373 ASP A C 1
ATOM 3115 O O . ASP A 1 397 ? 46.113 -2.958 16.221 1.00 49.58 373 ASP A O 1
ATOM 3120 N N . PHE A 1 398 ? 47.354 -3.638 14.463 1.00 53.20 374 PHE A N 1
ATOM 3121 C CA . PHE A 1 398 ? 46.495 -4.766 14.129 1.00 52.03 374 PHE A CA 1
ATOM 3122 C C . PHE A 1 398 ? 46.967 -6.015 14.856 1.00 50.22 374 PHE A C 1
ATOM 3123 O O . PHE A 1 398 ? 48.133 -6.107 15.260 1.00 50.57 374 PHE A O 1
ATOM 3131 N N . TYR A 1 399 ? 46.051 -6.965 15.028 1.00 48.25 375 TYR A N 1
ATOM 3132 C CA . TYR A 1 399 ? 46.388 -8.257 15.600 1.00 47.33 375 TYR A CA 1
ATOM 3133 C C . TYR A 1 399 ? 47.203 -9.056 14.587 1.00 50.26 375 TYR A C 1
ATOM 3134 O O . TYR A 1 399 ? 46.689 -9.488 13.549 1.00 51.59 375 TYR A O 1
ATOM 3143 N N . ARG A 1 400 ? 48.492 -9.200 14.889 1.00 51.90 376 ARG A N 1
ATOM 3144 C CA . ARG A 1 400 ? 49.440 -9.892 14.025 1.00 55.72 376 ARG A CA 1
ATOM 3145 C C . ARG A 1 400 ? 50.202 -10.921 14.852 1.00 55.53 376 ARG A C 1
ATOM 3146 O O . ARG A 1 400 ? 51.380 -10.716 15.163 1.00 57.22 376 ARG A O 1
ATOM 3154 N N . PRO A 1 401 ? 49.536 -12.036 15.214 1.00 53.90 377 PRO A N 1
ATOM 3155 C CA . PRO A 1 401 ? 50.157 -12.980 16.135 1.00 53.90 377 PRO A CA 1
ATOM 3156 C C . PRO A 1 401 ? 51.462 -13.563 15.582 1.00 58.16 377 PRO A C 1
ATOM 3157 O O . PRO A 1 401 ? 51.507 -14.049 14.444 1.00 60.35 377 PRO A O 1
ATOM 3161 N N . ASN A 1 402 ? 52.511 -13.468 16.397 1.00 59.79 378 ASN A N 1
ATOM 3162 C CA . ASN A 1 402 ? 53.866 -13.881 16.032 1.00 64.72 378 ASN A CA 1
ATOM 3163 C C . ASN A 1 402 ? 54.524 -14.596 17.210 1.00 65.08 378 ASN A C 1
ATOM 3164 O O . ASN A 1 402 ? 54.649 -14.035 18.307 1.00 63.91 378 ASN A O 1
ATOM 3169 N N . LYS A 1 403 ? 54.949 -15.833 16.975 1.00 67.62 379 LYS A N 1
ATOM 3170 C CA . LYS A 1 403 ? 55.454 -16.704 18.042 1.00 68.29 379 LYS A CA 1
ATOM 3171 C C . LYS A 1 403 ? 56.822 -16.314 18.616 1.00 71.29 379 LYS A C 1
ATOM 3172 O O . LYS A 1 403 ? 57.269 -16.902 19.597 1.00 71.73 379 LYS A O 1
ATOM 3178 N N . ASP A 1 404 ? 57.465 -15.312 18.021 1.00 73.96 380 ASP A N 1
ATOM 3179 C CA . ASP A 1 404 ? 58.740 -14.792 18.535 1.00 77.41 380 ASP A CA 1
ATOM 3180 C C . ASP A 1 404 ? 58.536 -13.690 19.578 1.00 75.08 380 ASP A C 1
ATOM 3181 O O . ASP A 1 404 ? 59.426 -13.428 20.397 1.00 77.28 380 ASP A O 1
ATOM 3186 N N . ARG A 1 405 ? 57.379 -13.033 19.522 1.00 71.19 381 ARG A N 1
ATOM 3187 C CA . ARG A 1 405 ? 57.020 -11.992 20.484 1.00 68.68 381 ARG A CA 1
ATOM 3188 C C . ARG A 1 405 ? 55.717 -12.407 21.160 1.00 64.27 381 ARG A C 1
ATOM 3189 O O . ARG A 1 405 ? 54.621 -12.096 20.677 1.00 61.81 381 ARG A O 1
ATOM 3197 N N . HIS A 1 406 ? 55.852 -13.121 22.276 1.00 63.41 382 HIS A N 1
ATOM 3198 C CA . HIS A 1 406 ? 54.724 -13.757 22.966 1.00 59.62 382 HIS A CA 1
ATOM 3199 C C . HIS A 1 406 ? 53.562 -12.798 23.273 1.00 55.65 382 HIS A C 1
ATOM 3200 O O . HIS A 1 406 ? 52.395 -13.202 23.277 1.00 53.16 382 HIS A O 1
ATOM 3207 N N . ARG A 1 407 ? 53.882 -11.525 23.493 1.00 54.98 383 ARG A N 1
ATOM 3208 C CA . ARG A 1 407 ? 52.877 -10.528 23.861 1.00 51.39 383 ARG A CA 1
ATOM 3209 C C . ARG A 1 407 ? 52.073 -10.052 22.640 1.00 49.14 383 ARG A C 1
ATOM 3210 O O . ARG A 1 407 ? 51.242 -9.160 22.758 1.00 47.86 383 ARG A O 1
ATOM 3218 N N . THR A 1 408 ? 52.312 -10.661 21.480 1.00 48.90 384 THR A N 1
ATOM 3219 C CA . THR A 1 408 ? 51.553 -10.353 20.256 1.00 47.05 384 THR A CA 1
ATOM 3220 C C . THR A 1 408 ? 50.449 -11.384 20.012 1.00 44.51 384 THR A C 1
ATOM 3221 O O . THR A 1 408 ? 49.698 -11.294 19.038 1.00 43.58 384 THR A O 1
ATOM 3225 N N . GLN A 1 409 ? 50.362 -12.371 20.891 1.00 42.95 385 GLN A N 1
ATOM 3226 C CA . GLN A 1 409 ? 49.363 -13.410 20.738 1.00 41.33 385 GLN A CA 1
ATOM 3227 C C . GLN A 1 409 ? 48.276 -13.291 21.789 1.00 38.62 385 GLN A C 1
ATOM 3228 O O . GLN A 1 409 ? 48.529 -12.857 22.913 1.00 38.32 385 GLN A O 1
ATOM 3234 N N . ILE A 1 410 ? 47.063 -13.667 21.407 1.00 36.94 386 ILE A N 1
ATOM 3235 C CA . ILE A 1 410 ? 45.995 -13.904 22.365 1.00 35.14 386 ILE A CA 1
ATOM 3236 C C . ILE A 1 410 ? 45.909 -15.415 22.548 1.00 35.47 386 ILE A C 1
ATOM 3237 O O . ILE A 1 410 ? 45.759 -16.160 21.576 1.00 35.87 386 ILE A O 1
ATOM 3242 N N . GLU A 1 411 ? 46.036 -15.852 23.799 1.00 35.49 387 GLU A N 1
ATOM 3243 C CA . GLU A 1 411 ? 46.099 -17.273 24.138 1.00 36.02 387 GLU A CA 1
ATOM 3244 C C . GLU A 1 411 ? 44.767 -17.781 24.680 1.00 34.51 387 GLU A C 1
ATOM 3245 O O . GLU A 1 411 ? 44.180 -17.185 25.587 1.00 34.18 387 GLU A O 1
ATOM 3251 N N . LEU A 1 412 ? 44.310 -18.899 24.137 1.00 34.21 388 LEU A N 1
ATOM 3252 C CA . LEU A 1 412 ? 43.090 -19.521 24.611 1.00 33.70 388 LEU A CA 1
ATOM 3253 C C . LEU A 1 412 ? 43.472 -20.751 25.415 1.00 34.50 388 LEU A C 1
ATOM 3254 O O . LEU A 1 412 ? 44.257 -21.591 24.950 1.00 35.69 388 LEU A O 1
ATOM 3259 N N . MET A 1 413 ? 42.946 -20.841 26.633 1.00 34.16 389 MET A N 1
ATOM 3260 C CA . MET A 1 413 ? 43.278 -21.958 27.506 1.00 35.41 389 MET A CA 1
ATOM 3261 C C . MET A 1 413 ? 42.275 -23.097 27.364 1.00 35.80 389 MET A C 1
ATOM 3262 O O . MET A 1 413 ? 41.068 -22.931 27.590 1.00 35.00 389 MET A O 1
ATOM 3267 N N . GLN A 1 414 ? 42.792 -24.258 26.975 1.00 37.59 390 GLN A N 1
ATOM 3268 C CA . GLN A 1 414 ? 41.967 -25.449 26.846 1.00 38.82 390 GLN A CA 1
ATOM 3269 C C . GLN A 1 414 ? 41.724 -26.006 28.245 1.00 40.01 390 GLN A C 1
ATOM 3270 O O . GLN A 1 414 ? 42.446 -25.677 29.198 1.00 40.19 390 GLN A O 1
ATOM 3276 N N . LYS A 1 415 ? 40.692 -26.830 28.366 1.00 40.76 391 LYS A N 1
ATOM 3277 C CA . LYS A 1 415 ? 40.318 -27.416 29.644 1.00 42.65 391 LYS A CA 1
ATOM 3278 C C . LYS A 1 415 ? 41.512 -28.103 30.347 1.00 43.94 391 LYS A C 1
ATOM 3279 O O . LYS A 1 415 ? 41.708 -27.930 31.558 1.00 45.10 391 LYS A O 1
ATOM 3285 N N . ASP A 1 416 ? 42.324 -28.838 29.585 1.00 43.72 392 ASP A N 1
ATOM 3286 C CA . ASP A 1 416 ? 43.535 -29.470 30.122 1.00 45.63 392 ASP A CA 1
ATOM 3287 C C . ASP A 1 416 ? 44.692 -28.506 30.444 1.00 45.46 392 ASP A C 1
ATOM 3288 O O . ASP A 1 416 ? 45.768 -28.941 30.846 1.00 47.08 392 ASP A O 1
ATOM 3293 N N . GLY A 1 417 ? 44.475 -27.203 30.266 1.00 43.75 393 GLY A N 1
ATOM 3294 C CA . GLY A 1 417 ? 45.488 -26.202 30.608 1.00 43.85 393 GLY A CA 1
ATOM 3295 C C . GLY A 1 417 ? 46.424 -25.799 29.475 1.00 43.55 393 GLY A C 1
ATOM 3296 O O . GLY A 1 417 ? 47.185 -24.834 29.613 1.00 43.63 393 GLY A O 1
ATOM 3297 N N . SER A 1 418 ? 46.380 -26.530 28.360 1.00 43.34 394 SER A N 1
ATOM 3298 C CA . SER A 1 418 ? 47.183 -26.177 27.176 1.00 43.41 394 SER A CA 1
ATOM 3299 C C . SER A 1 418 ? 46.671 -24.898 26.498 1.00 41.24 394 SER A C 1
ATOM 3300 O O . SER A 1 418 ? 45.502 -24.529 26.639 1.00 39.42 394 SER A O 1
ATOM 3303 N N . LEU A 1 419 ? 47.558 -24.235 25.763 1.00 41.72 395 LEU A N 1
ATOM 3304 C CA . LEU A 1 419 ? 47.237 -22.961 25.127 1.00 40.42 395 LEU A CA 1
ATOM 3305 C C . LEU A 1 419 ? 47.210 -23.069 23.605 1.00 40.82 395 LEU A C 1
ATOM 3306 O O . LEU A 1 419 ? 48.071 -23.708 22.998 1.00 42.87 395 LEU A O 1
ATOM 3311 N N . VAL A 1 420 ? 46.198 -22.462 22.993 1.00 39.29 396 VAL A N 1
ATOM 3312 C CA . VAL A 1 420 ? 46.194 -22.283 21.541 1.00 39.78 396 VAL A CA 1
ATOM 3313 C C . VAL A 1 420 ? 45.939 -20.810 21.197 1.00 38.25 396 VAL A C 1
ATOM 3314 O O . VAL A 1 420 ? 45.074 -20.149 21.783 1.00 36.43 396 VAL A O 1
ATOM 3318 N N . GLU A 1 421 ? 46.734 -20.300 20.265 1.00 39.56 397 GLU A N 1
ATOM 3319 C CA . GLU A 1 421 ? 46.588 -18.943 19.774 1.00 38.85 397 GLU A CA 1
ATOM 3320 C C . GLU A 1 421 ? 45.239 -18.792 19.051 1.00 37.81 397 GLU A C 1
ATOM 3321 O O . GLU A 1 421 ? 44.800 -19.687 18.343 1.00 38.78 397 GLU A O 1
ATOM 3327 N N . LEU A 1 422 ? 44.591 -17.653 19.268 1.00 36.48 398 LEU A N 1
ATOM 3328 C CA . LEU A 1 422 ? 43.260 -17.353 18.750 1.00 35.93 398 LEU A CA 1
ATOM 3329 C C . LEU A 1 422 ? 43.041 -17.666 17.259 1.00 38.16 398 LEU A C 1
ATOM 3330 O O . LEU A 1 422 ? 42.114 -18.406 16.904 1.00 38.16 398 LEU A O 1
ATOM 3335 N N . ALA A 1 423 ? 43.887 -17.105 16.395 1.00 39.91 399 ALA A N 1
ATOM 3336 C CA . ALA A 1 423 ? 43.673 -17.186 14.947 1.00 42.73 399 ALA A CA 1
ATOM 3337 C C . ALA A 1 423 ? 43.682 -18.621 14.432 1.00 45.00 399 ALA A C 1
ATOM 3338 O O . ALA A 1 423 ? 43.015 -18.925 13.436 1.00 47.18 399 ALA A O 1
ATOM 3340 N N . THR A 1 424 ? 44.420 -19.507 15.106 1.00 45.26 400 THR A N 1
ATOM 3341 C CA . THR A 1 424 ? 44.448 -20.917 14.695 1.00 47.36 400 THR A CA 1
ATOM 3342 C C . THR A 1 424 ? 43.088 -21.580 14.919 1.00 46.58 400 THR A C 1
ATOM 3343 O O . THR A 1 424 ? 42.742 -22.520 14.228 1.00 48.81 400 THR A O 1
ATOM 3347 N N . VAL A 1 425 ? 42.312 -21.099 15.884 1.00 44.39 401 VAL A N 1
ATOM 3348 C CA . VAL A 1 425 ? 40.992 -21.699 16.103 1.00 44.13 401 VAL A CA 1
ATOM 3349 C C . VAL A 1 425 ? 39.811 -20.892 15.570 1.00 44.00 401 VAL A C 1
ATOM 3350 O O . VAL A 1 425 ? 38.734 -21.448 15.376 1.00 45.44 401 VAL A O 1
ATOM 3354 N N . SER A 1 426 ? 40.020 -19.608 15.293 1.00 43.32 402 SER A N 1
ATOM 3355 C CA . SER A 1 426 ? 38.945 -18.753 14.795 1.00 43.20 402 SER A CA 1
ATOM 3356 C C . SER A 1 426 ? 39.200 -18.250 13.376 1.00 45.71 402 SER A C 1
ATOM 3357 O O . SER A 1 426 ? 40.025 -17.353 13.174 1.00 46.01 402 SER A O 1
ATOM 3360 N N . PRO A 1 427 ? 38.476 -18.816 12.388 1.00 47.91 403 PRO A N 1
ATOM 3361 C CA . PRO A 1 427 ? 38.566 -18.370 11.000 1.00 50.86 403 PRO A CA 1
ATOM 3362 C C . PRO A 1 427 ? 38.175 -16.906 10.852 1.00 50.57 403 PRO A C 1
ATOM 3363 O O . PRO A 1 427 ? 38.754 -16.194 10.030 1.00 52.45 403 PRO A O 1
ATOM 3367 N N . LEU A 1 428 ? 37.207 -16.459 11.649 1.00 48.52 404 LEU A N 1
ATOM 3368 C CA . LEU A 1 428 ? 36.805 -15.053 11.651 1.00 48.42 404 LEU A CA 1
ATOM 3369 C C . LEU A 1 428 ? 37.980 -14.130 11.987 1.00 47.14 404 LEU A C 1
ATOM 3370 O O . LEU A 1 428 ? 38.282 -13.204 11.238 1.00 48.44 404 LEU A O 1
ATOM 3375 N N . VAL A 1 429 ? 38.636 -14.393 13.114 1.00 44.96 405 VAL A N 1
ATOM 3376 C CA . VAL A 1 429 ? 39.810 -13.621 13.519 1.00 44.25 405 VAL A CA 1
ATOM 3377 C C . VAL A 1 429 ? 40.902 -13.714 12.454 1.00 46.99 405 VAL A C 1
ATOM 3378 O O . VAL A 1 429 ? 41.480 -12.706 12.069 1.00 48.00 405 VAL A O 1
ATOM 3382 N N . ALA A 1 430 ? 41.145 -14.927 11.965 1.00 48.59 406 ALA A N 1
ATOM 3383 C CA . ALA A 1 430 ? 42.164 -15.167 10.952 1.00 52.37 406 ALA A CA 1
ATOM 3384 C C . ALA A 1 430 ? 41.871 -14.395 9.664 1.00 55.91 406 ALA A C 1
ATOM 3385 O O . ALA A 1 430 ? 42.791 -13.961 8.971 1.00 58.51 406 ALA A O 1
ATOM 3387 N N . ALA A 1 431 ? 40.587 -14.222 9.358 1.00 56.68 407 ALA A N 1
ATOM 3388 C CA . ALA A 1 431 ? 40.157 -13.386 8.240 1.00 60.19 407 ALA A CA 1
ATOM 3389 C C . ALA A 1 431 ? 40.415 -11.896 8.493 1.00 59.89 407 ALA A C 1
ATOM 3390 O O . ALA A 1 431 ? 40.737 -11.161 7.565 1.00 62.96 407 ALA A O 1
ATOM 3392 N N . LEU A 1 432 ? 40.279 -11.454 9.744 1.00 57.02 408 LEU A N 1
ATOM 3393 C CA . LEU A 1 432 ? 40.487 -10.042 10.085 1.00 57.08 408 LEU A CA 1
ATOM 3394 C C . LEU A 1 432 ? 41.967 -9.718 10.182 1.00 58.11 408 LEU A C 1
ATOM 3395 O O . LEU A 1 432 ? 42.435 -8.740 9.600 1.00 60.18 408 LEU A O 1
ATOM 3400 N N . ALA A 1 433 ? 42.693 -10.554 10.922 1.00 57.54 409 ALA A N 1
ATOM 3401 C CA . ALA A 1 433 ? 44.154 -10.497 10.989 1.00 59.47 409 ALA A CA 1
ATOM 3402 C C . ALA A 1 433 ? 44.781 -10.558 9.594 1.00 64.35 409 ALA A C 1
ATOM 3403 O O . ALA A 1 433 ? 45.909 -10.110 9.400 1.00 66.29 409 ALA A O 1
ATOM 3405 N N . GLY A 1 434 ? 44.031 -11.108 8.637 1.00 67.10 410 GLY A N 1
ATOM 3406 C CA . GLY A 1 434 ? 44.470 -11.227 7.252 1.00 72.74 410 GLY A CA 1
ATOM 3407 C C . GLY A 1 434 ? 43.868 -10.190 6.319 1.00 76.21 410 GLY A C 1
ATOM 3408 O O . GLY A 1 434 ? 44.196 -10.163 5.128 1.00 80.87 410 GLY A O 1
ATOM 3409 N N . GLN A 1 435 ? 42.979 -9.345 6.847 1.00 74.47 411 GLN A N 1
ATOM 3410 C CA . GLN A 1 435 ? 42.469 -8.185 6.100 1.00 77.44 411 GLN A CA 1
ATOM 3411 C C . GLN A 1 435 ? 43.600 -7.157 6.018 1.00 78.77 411 GLN A C 1
ATOM 3412 O O . GLN A 1 435 ? 43.750 -6.467 5.007 1.00 82.84 411 GLN A O 1
ATOM 3418 N N . SER A 1 436 ? 44.359 -7.058 7.116 1.00 75.59 412 SER A N 1
ATOM 3419 C CA . SER A 1 436 ? 45.746 -6.578 7.128 1.00 76.86 412 SER A CA 1
ATOM 3420 C C . SER A 1 436 ? 46.081 -5.574 6.019 1.00 81.43 412 SER A C 1
ATOM 3421 O O . SER A 1 436 ? 46.542 -5.953 4.927 1.00 85.83 412 SER A O 1
ATOM 3424 N N . GLN A 1 437 ? 45.838 -4.296 6.306 1.00 106.48 413 GLN A N 1
ATOM 3425 C CA . GLN A 1 437 ? 46.063 -3.228 5.339 1.00 100.15 413 GLN A CA 1
ATOM 3426 C C . GLN A 1 437 ? 45.864 -1.852 5.978 1.00 94.35 413 GLN A C 1
ATOM 3427 O O . GLN A 1 437 ? 44.887 -1.627 6.699 1.00 93.09 413 GLN A O 1
ATOM 3433 N N . GLY A 1 438 ? 46.818 -0.956 5.725 1.00 91.40 414 GLY A N 1
ATOM 3434 C CA . GLY A 1 438 ? 46.693 0.467 6.053 1.00 85.18 414 GLY A CA 1
ATOM 3435 C C . GLY A 1 438 ? 46.689 1.268 4.761 1.00 79.79 414 GLY A C 1
ATOM 3436 O O . GLY A 1 438 ? 47.312 0.856 3.781 1.00 81.43 414 GLY A O 1
ATOM 3437 N N . ASP A 1 439 ? 45.992 2.405 4.747 1.00 73.99 415 ASP A N 1
ATOM 3438 C CA . ASP A 1 439 ? 45.769 3.162 3.499 1.00 69.15 415 ASP A CA 1
ATOM 3439 C C . ASP A 1 439 ? 46.858 4.202 3.186 1.00 66.59 415 ASP A C 1
ATOM 3440 O O . ASP A 1 439 ? 47.784 4.398 3.973 1.00 68.42 415 ASP A O 1
ATOM 3445 N N . GLU A 1 440 ? 46.733 4.859 2.033 1.00 62.56 416 GLU A N 1
ATOM 3446 C CA . GLU A 1 440 ? 47.651 5.927 1.625 1.00 60.05 416 GLU A CA 1
ATOM 3447 C C . GLU A 1 440 ? 46.865 7.113 1.062 1.00 55.00 416 GLU A C 1
ATOM 3448 O O . GLU A 1 440 ? 46.014 6.936 0.188 1.00 53.69 416 GLU A O 1
ATOM 3454 N N . ARG A 1 441 ? 47.154 8.317 1.555 1.00 52.20 417 ARG A N 1
ATOM 3455 C CA . ARG A 1 441 ? 46.396 9.511 1.154 1.00 48.34 417 ARG A CA 1
ATOM 3456 C C . ARG A 1 441 ? 47.228 10.754 0.824 1.00 47.29 417 ARG A C 1
ATOM 3457 O O . ARG A 1 441 ? 48.271 11.014 1.431 1.00 48.11 417 ARG A O 1
ATOM 3465 N N . PHE A 1 442 ? 46.724 11.520 -0.138 1.00 45.27 418 PHE A N 1
ATOM 3466 C CA . PHE A 1 442 ? 47.290 12.809 -0.503 1.00 45.01 418 PHE A CA 1
ATOM 3467 C C . PHE A 1 442 ? 46.272 13.875 -0.118 1.00 42.98 418 PHE A C 1
ATOM 3468 O O . PHE A 1 442 ? 45.099 13.765 -0.472 1.00 42.42 418 PHE A O 1
ATOM 3476 N N . TYR A 1 443 ? 46.716 14.879 0.633 1.00 42.92 419 TYR A N 1
ATOM 3477 C CA . TYR A 1 443 ? 45.827 15.937 1.128 1.00 42.00 419 TYR A CA 1
ATOM 3478 C C . TYR A 1 443 ? 46.064 17.237 0.384 1.00 42.17 419 TYR A C 1
ATOM 3479 O O . TYR A 1 443 ? 47.178 17.510 -0.061 1.00 43.07 419 TYR A O 1
ATOM 3488 N N . PHE A 1 444 ? 45.005 18.027 0.243 1.00 41.58 420 PHE A N 1
ATOM 3489 C CA . PHE A 1 444 ? 45.054 19.273 -0.522 1.00 42.34 420 PHE A CA 1
ATOM 3490 C C . PHE A 1 444 ? 43.878 20.154 -0.112 1.00 43.07 420 PHE A C 1
ATOM 3491 O O . PHE A 1 444 ? 42.928 19.653 0.490 1.00 42.77 420 PHE A O 1
ATOM 3499 N N . PRO A 1 445 ? 43.933 21.464 -0.428 1.00 44.94 421 PRO A N 1
ATOM 3500 C CA . PRO A 1 445 ? 42.814 22.339 -0.078 1.00 47.00 421 PRO A CA 1
ATOM 3501 C C . PRO A 1 445 ? 41.553 21.972 -0.854 1.00 47.69 421 PRO A C 1
ATOM 3502 O O . PRO A 1 445 ? 41.639 21.572 -2.020 1.00 47.09 421 PRO A O 1
ATOM 3506 N N . LYS A 1 446 ? 40.404 22.095 -0.195 1.00 49.24 422 LYS A N 1
ATOM 3507 C CA . LYS A 1 446 ? 39.109 21.821 -0.802 1.00 51.17 422 LYS A CA 1
ATOM 3508 C C . LYS A 1 446 ? 38.844 22.749 -1.982 1.00 53.97 422 LYS A C 1
ATOM 3509 O O . LYS A 1 446 ? 38.250 22.334 -2.991 1.00 54.57 422 LYS A O 1
ATOM 3515 N N . GLU A 1 447 ? 39.299 23.997 -1.850 1.00 56.15 423 GLU A N 1
ATOM 3516 C CA . GLU A 1 447 ? 39.080 25.020 -2.871 1.00 59.90 423 GLU A CA 1
ATOM 3517 C C . GLU A 1 447 ? 39.679 24.655 -4.238 1.00 59.33 423 GLU A C 1
ATOM 3518 O O . GLU A 1 447 ? 39.365 25.291 -5.250 1.00 62.26 423 GLU A O 1
ATOM 3524 N N . MET A 1 448 ? 40.513 23.615 -4.259 1.00 56.31 424 MET A N 1
ATOM 3525 C CA . MET A 1 448 ? 41.033 23.058 -5.507 1.00 56.49 424 MET A CA 1
ATOM 3526 C C . MET A 1 448 ? 39.933 22.377 -6.318 1.00 58.13 424 MET A C 1
ATOM 3527 O O . MET A 1 448 ? 40.042 22.265 -7.541 1.00 59.47 424 MET A O 1
ATOM 3532 N N . LEU A 1 449 ? 38.884 21.923 -5.627 1.00 59.00 425 LEU A N 1
ATOM 3533 C CA . LEU A 1 449 ? 37.776 21.187 -6.243 1.00 61.35 425 LEU A CA 1
ATOM 3534 C C . LEU A 1 449 ? 36.464 21.976 -6.269 1.00 66.26 425 LEU A C 1
ATOM 3535 O O . LEU A 1 449 ? 35.564 21.660 -7.055 1.00 68.79 425 LEU A O 1
ATOM 3540 N N . ASP A 1 450 ? 36.354 22.985 -5.405 1.00 68.64 426 ASP A N 1
ATOM 3541 C CA . ASP A 1 450 ? 35.162 23.838 -5.352 1.00 74.43 426 ASP A CA 1
ATOM 3542 C C . ASP A 1 450 ? 35.056 24.739 -6.589 1.00 79.02 426 ASP A C 1
ATOM 3543 O O . ASP A 1 450 ? 35.989 25.491 -6.902 1.00 79.37 426 ASP A O 1
ATOM 3548 N N . GLN A 1 451 ? 33.917 24.646 -7.284 1.00 83.33 427 GLN A N 1
ATOM 3549 C CA . GLN A 1 451 ? 33.642 25.430 -8.497 1.00 88.63 427 GLN A CA 1
ATOM 3550 C C . GLN A 1 451 ? 32.198 25.272 -8.972 1.00 93.76 427 GLN A C 1
ATOM 3551 O O . GLN A 1 451 ? 31.572 26.231 -9.430 1.00 99.90 427 GLN A O 1
ATOM 3557 N N . ASP A 1 458 ? 37.046 33.307 -12.828 1.00 119.46 434 ASP A N 1
ATOM 3558 C CA . ASP A 1 458 ? 38.395 33.676 -12.408 1.00 116.52 434 ASP A CA 1
ATOM 3559 C C . ASP A 1 458 ? 39.451 33.156 -13.392 1.00 114.21 434 ASP A C 1
ATOM 3560 O O . ASP A 1 458 ? 39.162 32.294 -14.229 1.00 113.38 434 ASP A O 1
ATOM 3565 N N . LEU A 1 459 ? 40.672 33.680 -13.280 1.00 113.65 435 LEU A N 1
ATOM 3566 C CA . LEU A 1 459 ? 41.767 33.323 -14.189 1.00 112.55 435 LEU A CA 1
ATOM 3567 C C . LEU A 1 459 ? 42.536 32.059 -13.765 1.00 104.72 435 LEU A C 1
ATOM 3568 O O . LEU A 1 459 ? 43.644 31.802 -14.243 1.00 103.91 435 LEU A O 1
ATOM 3573 N N . PHE A 1 460 ? 41.937 31.270 -12.878 1.00 99.58 436 PHE A N 1
ATOM 3574 C CA . PHE A 1 460 ? 42.521 29.995 -12.474 1.00 92.78 436 PHE A CA 1
ATOM 3575 C C . PHE A 1 460 ? 41.656 28.807 -12.895 1.00 90.47 436 PHE A C 1
ATOM 3576 O O . PHE A 1 460 ? 41.903 27.673 -12.482 1.00 85.51 436 PHE A O 1
ATOM 3584 N N . ASP A 1 461 ? 40.653 29.078 -13.728 1.00 94.73 437 ASP A N 1
ATOM 3585 C CA . ASP A 1 461 ? 39.735 28.055 -14.234 1.00 93.78 437 ASP A CA 1
ATOM 3586 C C . ASP A 1 461 ? 40.455 26.793 -14.713 1.00 89.68 437 ASP A C 1
ATOM 3587 O O . ASP A 1 461 ? 40.194 25.697 -14.211 1.00 85.39 437 ASP A O 1
ATOM 3592 N N . GLU A 1 462 ? 41.368 26.968 -15.671 1.00 91.43 438 GLU A N 1
ATOM 3593 C CA . GLU A 1 462 ? 42.098 25.862 -16.304 1.00 88.98 438 GLU A CA 1
ATOM 3594 C C . GLU A 1 462 ? 42.883 25.022 -15.298 1.00 82.60 438 GLU A C 1
ATOM 3595 O O . GLU A 1 462 ? 43.040 23.810 -15.468 1.00 80.09 438 GLU A O 1
ATOM 3601 N N . THR A 1 463 ? 43.358 25.682 -14.246 1.00 80.42 439 THR A N 1
ATOM 3602 C CA . THR A 1 463 ? 44.162 25.048 -13.211 1.00 75.18 439 THR A CA 1
ATOM 3603 C C . THR A 1 463 ? 43.311 24.131 -12.327 1.00 70.99 439 THR A C 1
ATOM 3604 O O . THR A 1 463 ? 43.694 22.988 -12.075 1.00 67.56 439 THR A O 1
ATOM 3608 N N . TYR A 1 464 ? 42.160 24.634 -11.876 1.00 71.77 440 TYR A N 1
ATOM 3609 C CA . TYR A 1 464 ? 41.199 23.833 -11.103 1.00 68.96 440 TYR A CA 1
ATOM 3610 C C . TYR A 1 464 ? 40.615 22.679 -11.926 1.00 68.99 440 TYR A C 1
ATOM 3611 O O . TYR A 1 464 ? 40.535 21.545 -11.450 1.00 65.88 440 TYR A O 1
ATOM 3620 N N . ARG A 1 465 ? 40.216 22.984 -13.159 1.00 73.12 441 ARG A N 1
ATOM 3621 C CA . ARG A 1 465 ? 39.692 21.990 -14.098 1.00 74.33 441 ARG A CA 1
ATOM 3622 C C . ARG A 1 465 ? 40.657 20.808 -14.273 1.00 71.25 441 ARG A C 1
ATOM 3623 O O . ARG A 1 465 ? 40.243 19.651 -14.183 1.00 69.65 441 ARG A O 1
ATOM 3631 N N . GLU A 1 466 ? 41.933 21.111 -14.511 1.00 70.97 442 GLU A N 1
ATOM 3632 C CA . GLU A 1 466 ? 42.962 20.084 -14.671 1.00 69.18 442 GLU A CA 1
ATOM 3633 C C . GLU A 1 466 ? 43.268 19.311 -13.383 1.00 64.44 442 GLU A C 1
ATOM 3634 O O . GLU A 1 466 ? 43.568 18.123 -13.438 1.00 63.38 442 GLU A O 1
ATOM 3640 N N . PHE A 1 467 ? 43.215 19.985 -12.236 1.00 62.20 443 PHE A N 1
ATOM 3641 C CA . PHE A 1 467 ? 43.439 19.315 -10.956 1.00 58.70 443 PHE A CA 1
ATOM 3642 C C . PHE A 1 467 ? 42.340 18.278 -10.707 1.00 57.62 443 PHE A C 1
ATOM 3643 O O . PHE A 1 467 ? 42.634 17.120 -10.399 1.00 56.06 443 PHE A O 1
ATOM 3651 N N . SER A 1 468 ? 41.083 18.697 -10.870 1.00 59.17 444 SER A N 1
ATOM 3652 C CA . SER A 1 468 ? 39.924 17.813 -10.713 1.00 59.08 444 SER A CA 1
ATOM 3653 C C . SER A 1 468 ? 40.016 16.562 -11.583 1.00 59.80 444 SER A C 1
ATOM 3654 O O . SER A 1 468 ? 39.569 15.491 -11.180 1.00 58.86 444 SER A O 1
ATOM 3657 N N . SER A 1 469 ? 40.610 16.702 -12.765 1.00 62.12 445 SER A N 1
ATOM 3658 C CA . SER A 1 469 ? 40.707 15.595 -13.718 1.00 63.88 445 SER A CA 1
ATOM 3659 C C . SER A 1 469 ? 41.677 14.504 -13.249 1.00 61.96 445 SER A C 1
ATOM 3660 O O . SER A 1 469 ? 41.751 13.425 -13.841 1.00 63.66 445 SER A O 1
ATOM 3663 N N . TYR A 1 470 ? 42.419 14.791 -12.183 1.00 59.13 446 TYR A N 1
ATOM 3664 C CA . TYR A 1 470 ? 43.339 13.816 -11.615 1.00 57.69 446 TYR A CA 1
ATOM 3665 C C . TYR A 1 470 ? 42.721 13.094 -10.426 1.00 55.37 446 TYR A C 1
ATOM 3666 O O . TYR A 1 470 ? 43.344 12.200 -9.845 1.00 54.78 446 TYR A O 1
ATOM 3675 N N . ILE A 1 471 ? 41.491 13.486 -10.086 1.00 54.81 447 ILE A N 1
ATOM 3676 C CA . ILE A 1 471 ? 40.728 12.902 -8.974 1.00 52.83 447 ILE A CA 1
ATOM 3677 C C . ILE A 1 471 ? 39.470 12.216 -9.517 1.00 54.71 447 ILE A C 1
ATOM 3678 O O . ILE A 1 471 ? 38.604 12.870 -10.103 1.00 56.25 447 ILE A O 1
ATOM 3683 N N . HIS A 1 472 ? 39.376 10.903 -9.313 1.00 54.84 448 HIS A N 1
ATOM 3684 C CA . HIS A 1 472 ? 38.215 10.119 -9.737 1.00 56.86 448 HIS A CA 1
ATOM 3685 C C . HIS A 1 472 ? 37.892 9.020 -8.719 1.00 56.07 448 HIS A C 1
ATOM 3686 O O . HIS A 1 472 ? 38.783 8.282 -8.292 1.00 55.44 448 HIS A O 1
ATOM 3693 N N . ASN A 1 473 ? 36.617 8.907 -8.342 1.00 56.61 449 ASN A N 1
ATOM 3694 C CA . ASN A 1 473 ? 36.184 7.928 -7.338 1.00 56.27 449 ASN A CA 1
ATOM 3695 C C . ASN A 1 473 ? 36.987 8.019 -6.027 1.00 53.51 449 ASN A C 1
ATOM 3696 O O . ASN A 1 473 ? 37.355 7.004 -5.431 1.00 53.43 449 ASN A O 1
ATOM 3701 N N . GLY A 1 474 ? 37.260 9.253 -5.604 1.00 51.65 450 GLY A N 1
ATOM 3702 C CA . GLY A 1 474 ? 38.078 9.534 -4.421 1.00 49.93 450 GLY A CA 1
ATOM 3703 C C . GLY A 1 474 ? 39.531 9.092 -4.497 1.00 49.73 450 GLY A C 1
ATOM 3704 O O . GLY A 1 474 ? 40.187 8.956 -3.463 1.00 48.81 450 GLY A O 1
ATOM 3705 N N . ALA A 1 475 ? 40.038 8.896 -5.716 1.00 51.44 451 ALA A N 1
ATOM 3706 C CA . ALA A 1 475 ? 41.384 8.364 -5.934 1.00 52.74 451 ALA A CA 1
ATOM 3707 C C . ALA A 1 475 ? 42.188 9.144 -6.973 1.00 53.78 451 ALA A C 1
ATOM 3708 O O . ALA A 1 475 ? 41.637 9.629 -7.972 1.00 54.67 451 ALA A O 1
ATOM 3710 N N . LEU A 1 476 ? 43.495 9.250 -6.731 1.00 54.51 452 LEU A N 1
ATOM 3711 C CA . LEU A 1 476 ? 44.419 9.856 -7.683 1.00 56.28 452 LEU A CA 1
ATOM 3712 C C . LEU A 1 476 ? 44.498 9.038 -8.966 1.00 59.95 452 LEU A C 1
ATOM 3713 O O . LEU A 1 476 ? 44.789 7.838 -8.921 1.00 62.18 452 LEU A O 1
ATOM 3718 N N . VAL A 1 477 ? 44.229 9.692 -10.097 1.00 61.57 453 VAL A N 1
ATOM 3719 C CA . VAL A 1 477 ? 44.409 9.092 -11.418 1.00 65.82 453 VAL A CA 1
ATOM 3720 C C . VAL A 1 477 ? 45.870 9.268 -11.820 1.00 68.33 453 VAL A C 1
ATOM 3721 O O . VAL A 1 477 ? 46.359 10.394 -11.915 1.00 67.63 453 VAL A O 1
ATOM 3725 N N . LEU A 1 478 ? 46.564 8.156 -12.049 1.00 72.25 454 LEU A N 1
ATOM 3726 C CA . LEU A 1 478 ? 47.998 8.193 -12.331 1.00 75.73 454 LEU A CA 1
ATOM 3727 C C . LEU A 1 478 ? 48.247 8.211 -13.838 1.00 80.51 454 LEU A C 1
ATOM 3728 O O . LEU A 1 478 ? 48.430 7.165 -14.473 1.00 84.82 454 LEU A O 1
ATOM 3733 N N . LYS A 1 479 ? 48.240 9.416 -14.399 1.00 80.64 455 LYS A N 1
ATOM 3734 C CA . LYS A 1 479 ? 48.420 9.614 -15.835 1.00 85.51 455 LYS A CA 1
ATOM 3735 C C . LYS A 1 479 ? 49.834 10.097 -16.149 1.00 88.57 455 LYS A C 1
ATOM 3736 O O . LYS A 1 479 ? 50.327 9.915 -17.268 1.00 93.39 455 LYS A O 1
ATOM 3742 N N . LYS A 1 480 ? 50.478 10.712 -15.156 1.00 86.27 456 LYS A N 1
ATOM 3743 C CA . LYS A 1 480 ? 51.824 11.258 -15.328 1.00 89.33 456 LYS A CA 1
ATOM 3744 C C . LYS A 1 480 ? 52.938 10.269 -14.958 1.00 92.64 456 LYS A C 1
ATOM 3745 O O . LYS A 1 480 ? 52.769 9.382 -14.117 1.00 91.27 456 LYS A O 1
ATOM 3752 N N . THR B 1 26 ? 20.375 29.993 -11.426 1.00 81.01 2 THR B N 1
ATOM 3753 C CA . THR B 1 26 ? 20.725 29.641 -10.019 1.00 78.05 2 THR B CA 1
ATOM 3754 C C . THR B 1 26 ? 19.479 29.673 -9.139 1.00 76.73 2 THR B C 1
ATOM 3755 O O . THR B 1 26 ? 18.604 30.532 -9.309 1.00 77.97 2 THR B O 1
ATOM 3759 N N . ILE B 1 27 ? 19.417 28.725 -8.207 1.00 74.25 3 ILE B N 1
ATOM 3760 C CA . ILE B 1 27 ? 18.305 28.569 -7.268 1.00 72.67 3 ILE B CA 1
ATOM 3761 C C . ILE B 1 27 ? 18.533 29.435 -6.008 1.00 70.49 3 ILE B C 1
ATOM 3762 O O . ILE B 1 27 ? 19.662 29.542 -5.533 1.00 69.19 3 ILE B O 1
ATOM 3767 N N . PRO B 1 28 ? 17.466 30.090 -5.500 1.00 70.23 4 PRO B N 1
ATOM 3768 C CA . PRO B 1 28 ? 17.540 30.962 -4.317 1.00 68.56 4 PRO B CA 1
ATOM 3769 C C . PRO B 1 28 ? 18.005 30.276 -3.029 1.00 65.58 4 PRO B C 1
ATOM 3770 O O . PRO B 1 28 ? 17.591 29.154 -2.729 1.00 64.42 4 PRO B O 1
ATOM 3774 N N . TYR B 1 29 ? 18.844 30.978 -2.271 1.00 64.16 5 TYR B N 1
ATOM 3775 C CA . TYR B 1 29 ? 19.439 30.460 -1.039 1.00 61.72 5 TYR B CA 1
ATOM 3776 C C . TYR B 1 29 ? 18.414 29.896 -0.049 1.00 60.75 5 TYR B C 1
ATOM 3777 O O . TYR B 1 29 ? 18.629 28.833 0.533 1.00 58.90 5 TYR B O 1
ATOM 3786 N N . LYS B 1 30 ? 17.297 30.605 0.110 1.00 62.08 6 LYS B N 1
ATOM 3787 C CA . LYS B 1 30 ? 16.209 30.204 1.000 1.00 61.90 6 LYS B CA 1
ATOM 3788 C C . LYS B 1 30 ? 15.690 28.805 0.672 1.00 61.89 6 LYS B C 1
ATOM 3789 O O . LYS B 1 30 ? 15.301 28.048 1.561 1.00 60.59 6 LYS B O 1
ATOM 3795 N N . GLU B 1 31 ? 15.692 28.473 -0.613 1.00 63.51 7 GLU B N 1
ATOM 3796 C CA . GLU B 1 31 ? 15.132 27.215 -1.075 1.00 64.10 7 GLU B CA 1
ATOM 3797 C C . GLU B 1 31 ? 16.184 26.121 -1.294 1.00 63.05 7 GLU B C 1
ATOM 3798 O O . GLU B 1 31 ? 15.860 25.043 -1.804 1.00 63.71 7 GLU B O 1
ATOM 3804 N N . GLN B 1 32 ? 17.429 26.384 -0.898 1.00 61.49 8 GLN B N 1
ATOM 3805 C CA . GLN B 1 32 ? 18.528 25.466 -1.210 1.00 60.57 8 GLN B CA 1
ATOM 3806 C C . GLN B 1 32 ? 18.554 24.203 -0.340 1.00 58.46 8 GLN B C 1
ATOM 3807 O O . GLN B 1 32 ? 19.380 24.055 0.555 1.00 56.92 8 GLN B O 1
ATOM 3813 N N . ARG B 1 33 ? 17.622 23.301 -0.630 1.00 58.55 9 ARG B N 1
ATOM 3814 C CA . ARG B 1 33 ? 17.562 21.986 -0.013 1.00 56.91 9 ARG B CA 1
ATOM 3815 C C . ARG B 1 33 ? 18.758 21.175 -0.500 1.00 55.91 9 ARG B C 1
ATOM 3816 O O . ARG B 1 33 ? 19.150 21.293 -1.658 1.00 57.13 9 ARG B O 1
ATOM 3824 N N . LEU B 1 34 ? 19.358 20.381 0.382 1.00 53.59 10 LEU B N 1
ATOM 3825 C CA . LEU B 1 34 ? 20.462 19.510 -0.022 1.00 52.87 10 LEU B CA 1
ATOM 3826 C C . LEU B 1 34 ? 19.906 18.310 -0.778 1.00 53.52 10 LEU B C 1
ATOM 3827 O O . LEU B 1 34 ? 18.961 17.676 -0.308 1.00 53.19 10 LEU B O 1
ATOM 3832 N N . PRO B 1 35 ? 20.485 17.991 -1.953 1.00 54.50 11 PRO B N 1
ATOM 3833 C CA . PRO B 1 35 ? 19.950 16.879 -2.753 1.00 55.25 11 PRO B CA 1
ATOM 3834 C C . PRO B 1 35 ? 20.235 15.541 -2.067 1.00 53.71 11 PRO B C 1
ATOM 3835 O O . PRO B 1 35 ? 19.410 14.619 -2.125 1.00 54.08 11 PRO B O 1
ATOM 3839 N N . ILE B 1 36 ? 21.398 15.453 -1.425 1.00 51.48 12 ILE B N 1
ATOM 3840 C CA . ILE B 1 36 ? 21.704 14.348 -0.538 1.00 49.76 12 ILE B CA 1
ATOM 3841 C C . ILE B 1 36 ? 21.814 14.881 0.891 1.00 47.29 12 ILE B C 1
ATOM 3842 O O . ILE B 1 36 ? 22.613 15.775 1.184 1.00 46.54 12 ILE B O 1
ATOM 3847 N N . GLU B 1 37 ? 20.964 14.348 1.756 1.00 45.87 13 GLU B N 1
ATOM 3848 C CA . GLU B 1 37 ? 20.988 14.616 3.187 1.00 43.92 13 GLU B CA 1
ATOM 3849 C C . GLU B 1 37 ? 22.400 14.481 3.738 1.00 42.29 13 GLU B C 1
ATOM 3850 O O . GLU B 1 37 ? 23.167 13.623 3.300 1.00 43.09 13 GLU B O 1
ATOM 3856 N N . LYS B 1 38 ? 22.746 15.315 4.704 1.00 40.18 14 LYS B N 1
ATOM 3857 C CA . LYS B 1 38 ? 24.012 15.156 5.411 1.00 38.79 14 LYS B CA 1
ATOM 3858 C C . LYS B 1 38 ? 23.755 14.771 6.878 1.00 36.62 14 LYS B C 1
ATOM 3859 O O . LYS B 1 38 ? 22.931 15.387 7.550 1.00 36.15 14 LYS B O 1
ATOM 3865 N N . VAL B 1 39 ? 24.437 13.739 7.364 1.00 35.26 15 VAL B N 1
ATOM 3866 C CA . VAL B 1 39 ? 24.212 13.287 8.739 1.00 33.62 15 VAL B CA 1
ATOM 3867 C C . VAL B 1 39 ? 25.455 13.394 9.632 1.00 32.74 15 VAL B C 1
ATOM 3868 O O . VAL B 1 39 ? 26.571 13.185 9.178 1.00 32.65 15 VAL B O 1
ATOM 3872 N N . PHE B 1 40 ? 25.242 13.757 10.891 1.00 31.66 16 PHE B N 1
ATOM 3873 C CA . PHE B 1 40 ? 26.315 13.866 11.871 1.00 31.20 16 PHE B CA 1
ATOM 3874 C C . PHE B 1 40 ? 25.975 12.832 12.932 1.00 31.12 16 PHE B C 1
ATOM 3875 O O . PHE B 1 40 ? 24.886 12.896 13.523 1.00 31.19 16 PHE B O 1
ATOM 3883 N N . ARG B 1 41 ? 26.876 11.880 13.175 1.00 30.96 17 ARG B N 1
ATOM 3884 C CA . ARG B 1 41 ? 26.628 10.895 14.200 1.00 31.38 17 ARG B CA 1
ATOM 3885 C C . ARG B 1 41 ? 26.617 11.561 15.581 1.00 30.75 17 ARG B C 1
ATOM 3886 O O . ARG B 1 41 ? 27.497 12.340 15.919 1.00 30.55 17 ARG B O 1
ATOM 3894 N N . ASP B 1 42 ? 25.573 11.283 16.345 1.00 30.98 18 ASP B N 1
ATOM 3895 C CA . ASP B 1 42 ? 25.413 11.825 17.680 1.00 30.74 18 ASP B CA 1
ATOM 3896 C C . ASP B 1 42 ? 25.114 10.638 18.597 1.00 30.58 18 ASP B C 1
ATOM 3897 O O . ASP B 1 42 ? 24.267 9.811 18.281 1.00 30.76 18 ASP B O 1
ATOM 3902 N N . PRO B 1 43 ? 25.827 10.533 19.725 1.00 30.19 19 PRO B N 1
ATOM 3903 C CA . PRO B 1 43 ? 25.575 9.396 20.613 1.00 30.32 19 PRO B CA 1
ATOM 3904 C C . PRO B 1 43 ? 24.159 9.386 21.225 1.00 30.41 19 PRO B C 1
ATOM 3905 O O . PRO B 1 43 ? 23.624 8.313 21.515 1.00 30.73 19 PRO B O 1
ATOM 3909 N N . VAL B 1 44 ? 23.565 10.566 21.394 1.00 30.10 20 VAL B N 1
ATOM 3910 C CA . VAL B 1 44 ? 22.233 10.689 21.976 1.00 30.44 20 VAL B CA 1
ATOM 3911 C C . VAL B 1 44 ? 21.151 10.427 20.935 1.00 31.25 20 VAL B C 1
ATOM 3912 O O . VAL B 1 44 ? 20.339 9.541 21.113 1.00 31.56 20 VAL B O 1
ATOM 3916 N N . HIS B 1 45 ? 21.147 11.180 19.836 1.00 31.63 21 HIS B N 1
ATOM 3917 C CA . HIS B 1 45 ? 20.071 11.032 18.844 1.00 32.28 21 HIS B CA 1
ATOM 3918 C C . HIS B 1 45 ? 20.409 10.123 17.668 1.00 32.64 21 HIS B C 1
ATOM 3919 O O . HIS B 1 45 ? 19.617 10.016 16.725 1.00 33.60 21 HIS B O 1
ATOM 3926 N N . ASN B 1 46 ? 21.573 9.478 17.731 1.00 32.32 22 ASN B N 1
ATOM 3927 C CA . ASN B 1 46 ? 22.075 8.600 16.666 1.00 33.19 22 ASN B CA 1
ATOM 3928 C C . ASN B 1 46 ? 22.589 9.427 15.486 1.00 33.39 22 ASN B C 1
ATOM 3929 O O . ASN B 1 46 ? 23.768 9.362 15.153 1.00 32.93 22 ASN B O 1
ATOM 3934 N N . TYR B 1 47 ? 21.702 10.217 14.879 1.00 34.03 23 TYR B N 1
ATOM 3935 C CA . TYR B 1 47 ? 22.079 11.148 13.814 1.00 34.64 23 TYR B CA 1
ATOM 3936 C C . TYR B 1 47 ? 21.432 12.506 13.955 1.00 33.95 23 TYR B C 1
ATOM 3937 O O . TYR B 1 47 ? 20.298 12.631 14.416 1.00 34.77 23 TYR B O 1
ATOM 3946 N N . ILE B 1 48 ? 22.182 13.527 13.569 1.00 33.09 24 ILE B N 1
ATOM 3947 C CA . ILE B 1 48 ? 21.643 14.845 13.311 1.00 32.42 24 ILE B CA 1
ATOM 3948 C C . ILE B 1 48 ? 21.485 14.885 11.788 1.00 33.82 24 ILE B C 1
ATOM 3949 O O . ILE B 1 48 ? 22.471 14.685 11.068 1.00 34.69 24 ILE B O 1
ATOM 3954 N N . HIS B 1 49 ? 20.267 15.097 11.291 1.00 34.54 25 HIS B N 1
ATOM 3955 C CA . HIS B 1 49 ? 20.029 15.165 9.837 1.00 35.57 25 HIS B CA 1
ATOM 3956 C C . HIS B 1 49 ? 19.981 16.608 9.355 1.00 36.06 25 HIS B C 1
ATOM 3957 O O . HIS B 1 49 ? 19.134 17.378 9.783 1.00 35.89 25 HIS B O 1
ATOM 3964 N N . VAL B 1 50 ? 20.898 16.967 8.467 1.00 36.92 26 VAL B N 1
ATOM 3965 C CA . VAL B 1 50 ? 20.919 18.300 7.871 1.00 38.07 26 VAL B CA 1
ATOM 3966 C C . VAL B 1 50 ? 20.466 18.176 6.420 1.00 40.09 26 VAL B C 1
ATOM 3967 O O . VAL B 1 50 ? 20.990 17.364 5.662 1.00 40.76 26 VAL B O 1
ATOM 3971 N N . GLN B 1 51 ? 19.476 18.978 6.049 1.00 41.51 27 GLN B N 1
ATOM 3972 C CA . GLN B 1 51 ? 18.787 18.806 4.784 1.00 43.70 27 GLN B CA 1
ATOM 3973 C C . GLN B 1 51 ? 18.714 20.100 4.003 1.00 44.90 27 GLN B C 1
ATOM 3974 O O . GLN B 1 51 ? 18.245 20.110 2.863 1.00 46.79 27 GLN B O 1
ATOM 3980 N N . HIS B 1 52 ? 19.180 21.188 4.614 1.00 44.06 28 HIS B N 1
ATOM 3981 C CA . HIS B 1 52 ? 19.174 22.499 3.965 1.00 45.00 28 HIS B CA 1
ATOM 3982 C C . HIS B 1 52 ? 20.556 23.140 4.005 1.00 44.33 28 HIS B C 1
ATOM 3983 O O . HIS B 1 52 ? 21.230 23.112 5.041 1.00 42.57 28 HIS B O 1
ATOM 3990 N N . GLN B 1 53 ? 20.964 23.725 2.876 1.00 45.11 29 GLN B N 1
ATOM 3991 C CA . GLN B 1 53 ? 22.289 24.339 2.753 1.00 44.81 29 GLN B CA 1
ATOM 3992 C C . GLN B 1 53 ? 22.526 25.415 3.802 1.00 43.50 29 GLN B C 1
ATOM 3993 O O . GLN B 1 53 ? 23.644 25.583 4.284 1.00 43.12 29 GLN B O 1
ATOM 3999 N N . VAL B 1 54 ? 21.459 26.125 4.151 1.00 43.21 30 VAL B N 1
ATOM 4000 C CA . VAL B 1 54 ? 21.513 27.252 5.070 1.00 42.35 30 VAL B CA 1
ATOM 4001 C C . VAL B 1 54 ? 21.891 26.751 6.462 1.00 40.32 30 VAL B C 1
ATOM 4002 O O . VAL B 1 54 ? 22.682 27.386 7.163 1.00 39.31 30 VAL B O 1
ATOM 4006 N N . ILE B 1 55 ? 21.332 25.602 6.839 1.00 39.29 31 ILE B N 1
ATOM 4007 C CA . ILE B 1 55 ? 21.581 25.011 8.148 1.00 37.33 31 ILE B CA 1
ATOM 4008 C C . ILE B 1 55 ? 23.009 24.489 8.210 1.00 36.74 31 ILE B C 1
ATOM 4009 O O . ILE B 1 55 ? 23.716 24.715 9.197 1.00 36.00 31 ILE B O 1
ATOM 4014 N N . LEU B 1 56 ? 23.443 23.820 7.146 1.00 36.89 32 LEU B N 1
ATOM 4015 C CA . LEU B 1 56 ? 24.813 23.340 7.069 1.00 36.63 32 LEU B CA 1
ATOM 4016 C C . LEU B 1 56 ? 25.801 24.516 7.190 1.00 36.95 32 LEU B C 1
ATOM 4017 O O . LEU B 1 56 ? 26.802 24.434 7.917 1.00 36.41 32 LEU B O 1
ATOM 4022 N N . ASP B 1 57 ? 25.506 25.611 6.496 1.00 37.83 33 ASP B N 1
ATOM 4023 C CA . ASP B 1 57 ? 26.376 26.779 6.525 1.00 37.84 33 ASP B CA 1
ATOM 4024 C C . ASP B 1 57 ? 26.449 27.366 7.930 1.00 36.82 33 ASP B C 1
ATOM 4025 O O . ASP B 1 57 ? 27.520 27.768 8.382 1.00 36.41 33 ASP B O 1
ATOM 4030 N N . LEU B 1 58 ? 25.317 27.385 8.629 1.00 36.53 34 LEU B N 1
ATOM 4031 C CA . LEU B 1 58 ? 25.280 27.873 10.008 1.00 35.65 34 LEU B CA 1
ATOM 4032 C C . LEU B 1 58 ? 26.106 27.020 10.966 1.00 34.48 34 LEU B C 1
ATOM 4033 O O . LEU B 1 58 ? 26.828 27.562 11.801 1.00 34.44 34 LEU B O 1
ATOM 4038 N N . ILE B 1 59 ? 26.000 25.691 10.835 1.00 34.10 35 ILE B N 1
ATOM 4039 C CA . ILE B 1 59 ? 26.792 24.726 11.613 1.00 32.51 35 ILE B CA 1
ATOM 4040 C C . ILE B 1 59 ? 28.284 24.912 11.353 1.00 33.00 35 ILE B C 1
ATOM 4041 O O . ILE B 1 59 ? 29.105 24.735 12.255 1.00 32.40 35 ILE B O 1
ATOM 4046 N N . ASN B 1 60 ? 28.621 25.255 10.113 1.00 33.77 36 ASN B N 1
ATOM 4047 C CA . ASN B 1 60 ? 30.006 25.433 9.697 1.00 34.17 36 ASN B CA 1
ATOM 4048 C C . ASN B 1 60 ? 30.570 26.822 9.992 1.00 34.86 36 ASN B C 1
ATOM 4049 O O . ASN B 1 60 ? 31.766 27.049 9.824 1.00 35.14 36 ASN B O 1
ATOM 4054 N N . SER B 1 61 ? 29.706 27.732 10.441 1.00 35.10 37 SER B N 1
ATOM 4055 C CA . SER B 1 61 ? 30.065 29.123 10.678 1.00 35.96 37 SER B CA 1
ATOM 4056 C C . SER B 1 61 ? 30.909 29.291 11.924 1.00 35.75 37 SER B C 1
ATOM 4057 O O . SER B 1 61 ? 30.781 28.510 12.888 1.00 34.64 37 SER B O 1
ATOM 4060 N N . ALA B 1 62 ? 31.738 30.339 11.912 1.00 36.66 38 ALA B N 1
ATOM 4061 C CA . ALA B 1 62 ? 32.699 30.603 12.987 1.00 36.79 38 ALA B CA 1
ATOM 4062 C C . ALA B 1 62 ? 32.103 30.601 14.397 1.00 36.30 38 ALA B C 1
ATOM 4063 O O . ALA B 1 62 ? 32.691 30.042 15.327 1.00 35.27 38 ALA B O 1
ATOM 4065 N N . GLU B 1 63 ? 30.947 31.232 14.568 1.00 37.30 39 GLU B N 1
ATOM 4066 C CA . GLU B 1 63 ? 30.441 31.410 15.924 1.00 37.70 39 GLU B CA 1
ATOM 4067 C C . GLU B 1 63 ? 29.646 30.235 16.475 1.00 36.44 39 GLU B C 1
ATOM 4068 O O . GLU B 1 63 ? 29.436 30.132 17.685 1.00 36.57 39 GLU B O 1
ATOM 4074 N N . VAL B 1 64 ? 29.253 29.315 15.600 1.00 35.50 40 VAL B N 1
ATOM 4075 C CA . VAL B 1 64 ? 28.739 28.025 16.055 1.00 33.74 40 VAL B CA 1
ATOM 4076 C C . VAL B 1 64 ? 29.901 27.076 16.392 1.00 32.75 40 VAL B C 1
ATOM 4077 O O . VAL B 1 64 ? 29.910 26.466 17.461 1.00 32.15 40 VAL B O 1
ATOM 4081 N N . GLN B 1 65 ? 30.885 26.984 15.503 1.00 32.67 41 GLN B N 1
ATOM 4082 C CA . GLN B 1 65 ? 32.080 26.156 15.733 1.00 32.08 41 GLN B CA 1
ATOM 4083 C C . GLN B 1 65 ? 32.717 26.418 17.094 1.00 31.49 41 GLN B C 1
ATOM 4084 O O . GLN B 1 65 ? 33.094 25.490 17.812 1.00 31.25 41 GLN B O 1
ATOM 4090 N N . ARG B 1 66 ? 32.828 27.687 17.444 1.00 31.62 42 ARG B N 1
ATOM 4091 C CA . ARG B 1 66 ? 33.379 28.100 18.729 1.00 31.61 42 ARG B CA 1
ATOM 4092 C C . ARG B 1 66 ? 32.679 27.412 19.934 1.00 30.73 42 ARG B C 1
ATOM 4093 O O . ARG B 1 66 ? 33.298 27.190 20.974 1.00 29.97 42 ARG B O 1
ATOM 4101 N N . LEU B 1 67 ? 31.408 27.043 19.782 1.00 30.33 43 LEU B N 1
ATOM 4102 C CA . LEU B 1 67 ? 30.718 26.304 20.853 1.00 29.92 43 LEU B CA 1
ATOM 4103 C C . LEU B 1 67 ? 31.308 24.905 21.157 1.00 29.07 43 LEU B C 1
ATOM 4104 O O . LEU B 1 67 ? 30.999 24.312 22.196 1.00 28.57 43 LEU B O 1
ATOM 4109 N N . ARG B 1 68 ? 32.145 24.379 20.264 1.00 28.87 44 ARG B N 1
ATOM 4110 C CA . ARG B 1 68 ? 32.899 23.143 20.557 1.00 28.57 44 ARG B CA 1
ATOM 4111 C C . ARG B 1 68 ? 33.830 23.338 21.750 1.00 28.67 44 ARG B C 1
ATOM 4112 O O . ARG B 1 68 ? 34.170 22.381 22.423 1.00 27.93 44 ARG B O 1
ATOM 4120 N N . ARG B 1 69 ? 34.235 24.584 21.999 1.00 29.38 45 ARG B N 1
ATOM 4121 C CA . ARG B 1 69 ? 35.273 24.869 22.989 1.00 29.80 45 ARG B CA 1
ATOM 4122 C C . ARG B 1 69 ? 34.698 25.388 24.304 1.00 29.76 45 ARG B C 1
ATOM 4123 O O . ARG B 1 69 ? 35.424 25.903 25.147 1.00 30.31 45 ARG B O 1
ATOM 4131 N N . ILE B 1 70 ? 33.389 25.231 24.470 1.00 29.68 46 ILE B N 1
ATOM 4132 C CA . ILE B 1 70 ? 32.702 25.645 25.676 1.00 29.83 46 ILE B CA 1
ATOM 4133 C C . ILE B 1 70 ? 31.854 24.483 26.156 1.00 29.59 46 ILE B C 1
ATOM 4134 O O . ILE B 1 70 ? 30.953 24.020 25.431 1.00 29.61 46 ILE B O 1
ATOM 4139 N N . LYS B 1 71 ? 32.132 24.019 27.374 1.00 29.26 47 LYS B N 1
ATOM 4140 C CA . LYS B 1 71 ? 31.405 22.895 27.945 1.00 29.36 47 LYS B CA 1
ATOM 4141 C C . LYS B 1 71 ? 29.982 23.260 28.303 1.00 29.46 47 LYS B C 1
ATOM 4142 O O . LYS B 1 71 ? 29.741 24.319 28.870 1.00 30.24 47 LYS B O 1
ATOM 4148 N N . GLN B 1 72 ? 29.051 22.365 27.962 1.00 29.03 48 GLN B N 1
ATOM 4149 C CA . GLN B 1 72 ? 27.647 22.521 28.282 1.00 29.01 48 GLN B CA 1
ATOM 4150 C C . GLN B 1 72 ? 27.399 22.701 29.771 1.00 29.71 48 GLN B C 1
ATOM 4151 O O . GLN B 1 72 ? 26.592 23.548 30.164 1.00 30.71 48 GLN B O 1
ATOM 4157 N N . LEU B 1 73 ? 28.077 21.911 30.600 1.00 29.59 49 LEU B N 1
ATOM 4158 C CA . LEU B 1 73 ? 27.683 21.808 32.013 1.00 30.44 49 LEU B CA 1
ATOM 4159 C C . LEU B 1 73 ? 28.614 22.483 33.016 1.00 31.09 49 LEU B C 1
ATOM 4160 O O . LEU B 1 73 ? 28.461 22.298 34.230 1.00 32.05 49 LEU B O 1
ATOM 4165 N N . GLY B 1 74 ? 29.571 23.262 32.513 1.00 31.03 50 GLY B N 1
ATOM 4166 C CA . GLY B 1 74 ? 30.387 24.124 33.361 1.00 31.29 50 GLY B CA 1
ATOM 4167 C C . GLY B 1 74 ? 31.306 23.313 34.247 1.00 30.78 50 GLY B C 1
ATOM 4168 O O . GLY B 1 74 ? 32.138 22.575 33.749 1.00 31.41 50 GLY B O 1
ATOM 4169 N N . THR B 1 75 ? 31.122 23.435 35.553 1.00 30.68 51 THR B N 1
ATOM 4170 C CA . THR B 1 75 ? 31.911 22.733 36.565 1.00 30.04 51 THR B CA 1
ATOM 4171 C C . THR B 1 75 ? 31.421 21.317 36.931 1.00 30.15 51 THR B C 1
ATOM 4172 O O . THR B 1 75 ? 32.034 20.650 37.774 1.00 30.39 51 THR B O 1
ATOM 4176 N N . SER B 1 76 ? 30.316 20.872 36.334 1.00 29.54 52 SER B N 1
ATOM 4177 C CA . SER B 1 76 ? 29.736 19.563 36.637 1.00 29.84 52 SER B CA 1
ATOM 4178 C C . SER B 1 76 ? 30.666 18.371 36.363 1.00 29.01 52 SER B C 1
ATOM 4179 O O . SER B 1 76 ? 30.587 17.354 37.057 1.00 29.26 52 SER B O 1
ATOM 4182 N N . SER B 1 77 ? 31.520 18.498 35.344 1.00 27.90 53 SER B N 1
ATOM 4183 C CA . SER B 1 77 ? 32.516 17.477 35.006 1.00 27.32 53 SER B CA 1
ATOM 4184 C C . SER B 1 77 ? 33.446 17.120 36.177 1.00 27.52 53 SER B C 1
ATOM 4185 O O . SER B 1 77 ? 34.047 16.043 36.189 1.00 27.46 53 SER B O 1
ATOM 4188 N N . PHE B 1 78 ? 33.570 18.011 37.152 1.00 27.65 54 PHE B N 1
ATOM 4189 C CA . PHE B 1 78 ? 34.395 17.712 38.334 1.00 28.49 54 PHE B CA 1
ATOM 4190 C C . PHE B 1 78 ? 33.746 16.695 39.236 1.00 28.77 54 PHE B C 1
ATOM 4191 O O . PHE B 1 78 ? 34.419 16.057 40.059 1.00 29.91 54 PHE B O 1
ATOM 4199 N N . THR B 1 79 ? 32.436 16.558 39.083 1.00 28.85 55 THR B N 1
ATOM 4200 C CA . THR B 1 79 ? 31.643 15.614 39.863 1.00 29.88 55 THR B CA 1
ATOM 4201 C C . THR B 1 79 ? 31.260 14.402 39.030 1.00 28.64 55 THR B C 1
ATOM 4202 O O . THR B 1 79 ? 31.284 13.285 39.524 1.00 29.90 55 THR B O 1
ATOM 4206 N N . PHE B 1 80 ? 30.890 14.643 37.781 1.00 27.15 56 PHE B N 1
ATOM 4207 C CA . PHE B 1 80 ? 30.526 13.598 36.851 1.00 26.94 56 PHE B CA 1
ATOM 4208 C C . PHE B 1 80 ? 31.473 13.688 35.671 1.00 26.78 56 PHE B C 1
ATOM 4209 O O . PHE B 1 80 ? 31.184 14.412 34.714 1.00 25.61 56 PHE B O 1
ATOM 4217 N N . HIS B 1 81 ? 32.592 12.950 35.748 1.00 27.02 57 HIS B N 1
ATOM 4218 C CA . HIS B 1 81 ? 33.740 13.172 34.862 1.00 27.76 57 HIS B CA 1
ATOM 4219 C C . HIS B 1 81 ? 33.480 12.857 33.374 1.00 27.37 57 HIS B C 1
ATOM 4220 O O . HIS B 1 81 ? 34.336 13.103 32.519 1.00 26.76 57 HIS B O 1
ATOM 4227 N N . GLY B 1 82 ? 32.305 12.306 33.082 1.00 27.60 58 GLY B N 1
ATOM 4228 C CA . GLY B 1 82 ? 31.889 12.098 31.704 1.00 27.96 58 GLY B CA 1
ATOM 4229 C C . GLY B 1 82 ? 31.195 13.314 31.110 1.00 28.37 58 GLY B C 1
ATOM 4230 O O . GLY B 1 82 ? 30.945 13.354 29.905 1.00 28.38 58 GLY B O 1
ATOM 4231 N N . ALA B 1 83 ? 30.898 14.313 31.941 1.00 28.51 59 ALA B N 1
ATOM 4232 C CA . ALA B 1 83 ? 30.156 15.502 31.495 1.00 28.98 59 ALA B CA 1
ATOM 4233 C C . ALA B 1 83 ? 31.049 16.538 30.816 1.00 28.67 59 ALA B C 1
ATOM 4234 O O . ALA B 1 83 ? 31.078 17.711 31.215 1.00 28.42 59 ALA B O 1
ATOM 4236 N N . GLU B 1 84 ? 31.769 16.092 29.784 1.00 28.71 60 GLU B N 1
ATOM 4237 C CA . GLU B 1 84 ? 32.710 16.962 29.045 1.00 28.96 60 GLU B CA 1
ATOM 4238 C C . GLU B 1 84 ? 32.128 17.409 27.703 1.00 28.18 60 GLU B C 1
ATOM 4239 O O . GLU B 1 84 ? 32.830 18.013 26.895 1.00 28.35 60 GLU B O 1
ATOM 4245 N N . HIS B 1 85 ? 30.852 17.097 27.460 1.00 27.63 61 HIS B N 1
ATOM 4246 C CA . HIS B 1 85 ? 30.182 17.494 26.214 1.00 26.61 61 HIS B CA 1
ATOM 4247 C C . HIS B 1 85 ? 30.070 19.014 26.069 1.00 26.19 61 HIS B C 1
ATOM 4248 O O . HIS B 1 85 ? 29.912 19.727 27.061 1.00 25.58 61 HIS B O 1
ATOM 4255 N N . SER B 1 86 ? 30.117 19.477 24.817 1.00 25.70 62 SER B N 1
ATOM 4256 C CA . SER B 1 86 ? 30.121 20.891 24.489 1.00 25.87 62 SER B CA 1
ATOM 4257 C C . SER B 1 86 ? 28.725 21.465 24.234 1.00 26.54 62 SER B C 1
ATOM 4258 O O . SER B 1 86 ? 27.768 20.731 23.977 1.00 26.83 62 SER B O 1
ATOM 4261 N N . ARG B 1 87 ? 28.630 22.786 24.299 1.00 27.33 63 ARG B N 1
ATOM 4262 C CA . ARG B 1 87 ? 27.443 23.509 23.849 1.00 28.83 63 ARG B CA 1
ATOM 4263 C C . ARG B 1 87 ? 27.150 23.247 22.368 1.00 28.62 63 ARG B C 1
ATOM 4264 O O . ARG B 1 87 ? 25.989 23.237 21.965 1.00 28.94 63 ARG B O 1
ATOM 4272 N N . PHE B 1 88 ? 28.200 23.019 21.575 1.00 28.16 64 PHE B N 1
ATOM 4273 C CA . PHE B 1 88 ? 28.045 22.685 20.162 1.00 27.91 64 PHE B CA 1
ATOM 4274 C C . PHE B 1 88 ? 27.200 21.421 19.988 1.00 27.93 64 PHE B C 1
ATOM 4275 O O . PHE B 1 88 ? 26.221 21.439 19.246 1.00 27.91 64 PHE B O 1
ATOM 4283 N N . SER B 1 89 ? 27.555 20.329 20.668 1.00 27.75 65 SER B N 1
ATOM 4284 C CA . SER B 1 89 ? 26.770 19.099 20.473 1.00 28.69 65 SER B CA 1
ATOM 4285 C C . SER B 1 89 ? 25.346 19.233 21.013 1.00 28.75 65 SER B C 1
ATOM 4286 O O . SER B 1 89 ? 24.427 18.630 20.482 1.00 29.32 65 SER B O 1
ATOM 4289 N N . HIS B 1 90 ? 25.168 20.048 22.045 1.00 28.86 66 HIS B N 1
ATOM 4290 C CA . HIS B 1 90 ? 23.828 20.354 22.547 1.00 29.28 66 HIS B CA 1
ATOM 4291 C C . HIS B 1 90 ? 22.997 21.136 21.523 1.00 30.15 66 HIS B C 1
ATOM 4292 O O . HIS B 1 90 ? 21.805 20.847 21.330 1.00 30.98 66 HIS B O 1
ATOM 4299 N N . SER B 1 91 ? 23.625 22.120 20.886 1.00 29.77 67 SER B N 1
ATOM 4300 C CA . SER B 1 91 ? 22.953 22.955 19.888 1.00 30.58 67 SER B CA 1
ATOM 4301 C C . SER B 1 91 ? 22.477 22.143 18.683 1.00 30.47 67 SER B C 1
ATOM 4302 O O . SER B 1 91 ? 21.368 22.347 18.190 1.00 31.03 67 SER B O 1
ATOM 4305 N N . LEU B 1 92 ? 23.322 21.233 18.214 1.00 29.84 68 LEU B N 1
ATOM 4306 C CA . LEU B 1 92 ? 22.944 20.338 17.127 1.00 30.16 68 LEU B CA 1
ATOM 4307 C C . LEU B 1 92 ? 21.818 19.393 17.551 1.00 29.92 68 LEU B C 1
ATOM 4308 O O . LEU B 1 92 ? 20.986 19.017 16.734 1.00 30.31 68 LEU B O 1
ATOM 4313 N N . GLY B 1 93 ? 21.803 19.036 18.836 1.00 29.20 69 GLY B N 1
ATOM 4314 C CA . GLY B 1 93 ? 20.773 18.173 19.404 1.00 28.86 69 GLY B CA 1
ATOM 4315 C C . GLY B 1 93 ? 19.423 18.851 19.455 1.00 29.39 69 GLY B C 1
ATOM 4316 O O . GLY B 1 93 ? 18.422 18.247 19.088 1.00 30.17 69 GLY B O 1
ATOM 4317 N N . VAL B 1 94 ? 19.402 20.108 19.904 1.00 29.33 70 VAL B N 1
ATOM 4318 C CA . VAL B 1 94 ? 18.192 20.924 19.921 1.00 30.37 70 VAL B CA 1
ATOM 4319 C C . VAL B 1 94 ? 17.634 21.087 18.499 1.00 31.21 70 VAL B C 1
ATOM 4320 O O . VAL B 1 94 ? 16.423 20.939 18.275 1.00 32.07 70 VAL B O 1
ATOM 4324 N N . TYR B 1 95 ? 18.517 21.391 17.548 1.00 30.36 71 TYR B N 1
ATOM 4325 C CA . TYR B 1 95 ? 18.117 21.501 16.159 1.00 31.05 71 TYR B CA 1
ATOM 4326 C C . TYR B 1 95 ? 17.481 20.197 15.680 1.00 31.37 71 TYR B C 1
ATOM 4327 O O . TYR B 1 95 ? 16.470 20.224 14.970 1.00 32.73 71 TYR B O 1
ATOM 4336 N N . GLU B 1 96 ? 18.055 19.058 16.082 1.00 30.32 72 GLU B N 1
ATOM 4337 C CA . GLU B 1 96 ? 17.578 17.756 15.616 1.00 29.93 72 GLU B CA 1
ATOM 4338 C C . GLU B 1 96 ? 16.181 17.376 16.144 1.00 30.58 72 GLU B C 1
ATOM 4339 O O . GLU B 1 96 ? 15.319 16.940 15.373 1.00 31.16 72 GLU B O 1
ATOM 4345 N N . ILE B 1 97 ? 15.974 17.527 17.451 1.00 30.39 73 ILE B N 1
ATOM 4346 C CA . ILE B 1 97 ? 14.671 17.305 18.056 1.00 31.31 73 ILE B CA 1
ATOM 4347 C C . ILE B 1 97 ? 13.636 18.202 17.382 1.00 33.03 73 ILE B C 1
ATOM 4348 O O . ILE B 1 97 ? 12.557 17.738 17.019 1.00 34.14 73 ILE B O 1
ATOM 4353 N N . THR B 1 98 ? 13.990 19.476 17.199 1.00 33.82 74 THR B N 1
ATOM 4354 C CA . THR B 1 98 ? 13.143 20.450 16.514 1.00 35.43 74 THR B CA 1
ATOM 4355 C C . THR B 1 98 ? 12.806 20.007 15.091 1.00 36.42 74 THR B C 1
ATOM 4356 O O . THR B 1 98 ? 11.665 20.160 14.646 1.00 38.07 74 THR B O 1
ATOM 4360 N N . ARG B 1 99 ? 13.791 19.467 14.379 1.00 35.76 75 ARG B N 1
ATOM 4361 C CA . ARG B 1 99 ? 13.554 18.958 13.026 1.00 36.90 75 ARG B CA 1
ATOM 4362 C C . ARG B 1 99 ? 12.554 17.801 13.052 1.00 37.50 75 ARG B C 1
ATOM 4363 O O . ARG B 1 99 ? 11.721 17.663 12.150 1.00 38.89 75 ARG B O 1
ATOM 4371 N N . ARG B 1 100 ? 12.643 16.976 14.091 1.00 36.96 76 ARG B N 1
ATOM 4372 C CA . ARG B 1 100 ? 11.782 15.802 14.215 1.00 37.51 76 ARG B CA 1
ATOM 4373 C C . ARG B 1 100 ? 10.348 16.172 14.582 1.00 38.74 76 ARG B C 1
ATOM 4374 O O . ARG B 1 100 ? 9.409 15.499 14.152 1.00 40.07 76 ARG B O 1
ATOM 4382 N N . ILE B 1 101 ? 10.182 17.240 15.359 1.00 38.73 77 ILE B N 1
ATOM 4383 C CA . ILE B 1 101 ? 8.848 17.739 15.698 1.00 40.18 77 ILE B CA 1
ATOM 4384 C C . ILE B 1 101 ? 8.183 18.340 14.453 1.00 41.90 77 ILE B C 1
ATOM 4385 O O . ILE B 1 101 ? 6.994 18.143 14.210 1.00 42.92 77 ILE B O 1
ATOM 4390 N N . CYS B 1 102 ? 8.967 19.073 13.670 1.00 42.17 78 CYS B N 1
ATOM 4391 C CA . CYS B 1 102 ? 8.474 19.667 12.437 1.00 43.97 78 CYS B CA 1
ATOM 4392 C C . CYS B 1 102 ? 8.015 18.583 11.464 1.00 45.45 78 CYS B C 1
ATOM 4393 O O . CYS B 1 102 ? 6.928 18.668 10.891 1.00 46.68 78 CYS B O 1
ATOM 4396 N N . GLU B 1 103 ? 8.831 17.546 11.311 1.00 45.75 79 GLU B N 1
ATOM 4397 C CA . GLU B 1 103 ? 8.501 16.434 10.422 1.00 47.55 79 GLU B CA 1
ATOM 4398 C C . GLU B 1 103 ? 7.211 15.706 10.843 1.00 48.56 79 GLU B C 1
ATOM 4399 O O . GLU B 1 103 ? 6.381 15.342 9.995 1.00 50.01 79 GLU B O 1
ATOM 4405 N N . ILE B 1 104 ? 7.043 15.505 12.148 1.00 47.92 80 ILE B N 1
ATOM 4406 C CA . ILE B 1 104 ? 5.815 14.904 12.671 1.00 49.13 80 ILE B CA 1
ATOM 4407 C C . ILE B 1 104 ? 4.607 15.834 12.469 1.00 50.41 80 ILE B C 1
ATOM 4408 O O . ILE B 1 104 ? 3.538 15.385 12.040 1.00 51.77 80 ILE B O 1
ATOM 4413 N N . PHE B 1 105 ? 4.805 17.122 12.746 1.00 49.94 81 PHE B N 1
ATOM 4414 C CA . PHE B 1 105 ? 3.788 18.151 12.536 1.00 51.09 81 PHE B CA 1
ATOM 4415 C C . PHE B 1 105 ? 3.344 18.215 11.078 1.00 52.74 81 PHE B C 1
ATOM 4416 O O . PHE B 1 105 ? 2.148 18.270 10.791 1.00 54.31 81 PHE B O 1
ATOM 4424 N N . GLN B 1 106 ? 4.309 18.217 10.162 1.00 52.47 82 GLN B N 1
ATOM 4425 C CA . GLN B 1 106 ? 4.013 18.276 8.732 1.00 54.26 82 GLN B CA 1
ATOM 4426 C C . GLN B 1 106 ? 3.235 17.050 8.251 1.00 55.58 82 GLN B C 1
ATOM 4427 O O . GLN B 1 106 ? 2.319 17.174 7.436 1.00 57.24 82 GLN B O 1
ATOM 4433 N N . ARG B 1 107 ? 3.600 15.881 8.775 1.00 54.96 83 ARG B N 1
ATOM 4434 C CA . ARG B 1 107 ? 3.020 14.603 8.359 1.00 56.28 83 ARG B CA 1
ATOM 4435 C C . ARG B 1 107 ? 1.615 14.376 8.909 1.00 57.22 83 ARG B C 1
ATOM 4436 O O . ARG B 1 107 ? 0.753 13.823 8.222 1.00 58.39 83 ARG B O 1
ATOM 4444 N N . ASN B 1 108 ? 1.398 14.791 10.153 1.00 56.31 84 ASN B N 1
ATOM 4445 C CA . ASN B 1 108 ? 0.180 14.440 10.862 1.00 57.28 84 ASN B CA 1
ATOM 4446 C C . ASN B 1 108 ? -0.716 15.618 11.240 1.00 58.14 84 ASN B C 1
ATOM 4447 O O . ASN B 1 108 ? -1.918 15.433 11.425 1.00 59.51 84 ASN B O 1
ATOM 4452 N N . TYR B 1 109 ? -0.146 16.822 11.342 1.00 56.89 85 TYR B N 1
ATOM 4453 C CA . TYR B 1 109 ? -0.905 17.980 11.836 1.00 57.61 85 TYR B CA 1
ATOM 4454 C C . TYR B 1 109 ? -0.669 19.278 11.057 1.00 57.84 85 TYR B C 1
ATOM 4455 O O . TYR B 1 109 ? -0.467 20.337 11.650 1.00 57.79 85 TYR B O 1
ATOM 4464 N N . SER B 1 110 ? -0.705 19.205 9.732 1.00 58.37 86 SER B N 1
ATOM 4465 C CA . SER B 1 110 ? -0.459 20.388 8.915 1.00 58.91 86 SER B CA 1
ATOM 4466 C C . SER B 1 110 ? -1.695 21.291 8.803 1.00 60.97 86 SER B C 1
ATOM 4467 O O . SER B 1 110 ? -2.823 20.870 9.094 1.00 61.94 86 SER B O 1
ATOM 4470 N N . VAL B 1 111 ? -1.466 22.535 8.387 1.00 61.42 87 VAL B N 1
ATOM 4471 C CA . VAL B 1 111 ? -2.549 23.480 8.098 1.00 63.61 87 VAL B CA 1
ATOM 4472 C C . VAL B 1 111 ? -3.501 22.920 7.033 1.00 65.54 87 VAL B C 1
ATOM 4473 O O . VAL B 1 111 ? -4.713 23.170 7.076 1.00 67.72 87 VAL B O 1
ATOM 4477 N N . GLU B 1 112 ? -2.954 22.142 6.100 1.00 65.17 88 GLU B N 1
ATOM 4478 C CA . GLU B 1 112 ? -3.748 21.522 5.026 1.00 67.33 88 GLU B CA 1
ATOM 4479 C C . GLU B 1 112 ? -4.881 20.640 5.563 1.00 68.13 88 GLU B C 1
ATOM 4480 O O . GLU B 1 112 ? -5.887 20.429 4.888 1.00 70.07 88 GLU B O 1
ATOM 4486 N N . ARG B 1 113 ? -4.707 20.143 6.787 1.00 66.66 89 ARG B N 1
ATOM 4487 C CA . ARG B 1 113 ? -5.680 19.269 7.424 1.00 67.17 89 ARG B CA 1
ATOM 4488 C C . ARG B 1 113 ? -6.475 19.998 8.503 1.00 67.70 89 ARG B C 1
ATOM 4489 O O . ARG B 1 113 ? -7.705 19.922 8.530 1.00 70.09 89 ARG B O 1
ATOM 4497 N N . LEU B 1 114 ? -5.770 20.709 9.377 1.00 65.73 90 LEU B N 1
ATOM 4498 C CA . LEU B 1 114 ? -6.370 21.279 10.585 1.00 66.05 90 LEU B CA 1
ATOM 4499 C C . LEU B 1 114 ? -6.559 22.796 10.535 1.00 66.78 90 LEU B C 1
ATOM 4500 O O . LEU B 1 114 ? -7.070 23.394 11.486 1.00 67.20 90 LEU B O 1
ATOM 4505 N N . GLY B 1 115 ? -6.147 23.407 9.427 1.00 66.80 91 GLY B N 1
ATOM 4506 C CA . GLY B 1 115 ? -6.227 24.853 9.253 1.00 67.66 91 GLY B CA 1
ATOM 4507 C C . GLY B 1 115 ? -5.468 25.611 10.325 1.00 66.29 91 GLY B C 1
ATOM 4508 O O . GLY B 1 115 ? -4.290 25.358 10.566 1.00 64.28 91 GLY B O 1
ATOM 4509 N N . GLU B 1 116 ? -6.178 26.528 10.971 1.00 67.80 92 GLU B N 1
ATOM 4510 C CA . GLU B 1 116 ? -5.677 27.405 12.030 1.00 67.05 92 GLU B CA 1
ATOM 4511 C C . GLU B 1 116 ? -4.940 26.660 13.144 1.00 64.55 92 GLU B C 1
ATOM 4512 O O . GLU B 1 116 ? -3.920 27.136 13.646 1.00 63.20 92 GLU B O 1
ATOM 4518 N N . ASN B 1 117 ? -5.458 25.499 13.537 1.00 64.06 93 ASN B N 1
ATOM 4519 C CA . ASN B 1 117 ? -4.837 24.707 14.599 1.00 61.83 93 ASN B CA 1
ATOM 4520 C C . ASN B 1 117 ? -3.635 23.884 14.133 1.00 59.39 93 ASN B C 1
ATOM 4521 O O . ASN B 1 117 ? -2.966 23.251 14.950 1.00 57.55 93 ASN B O 1
ATOM 4526 N N . GLY B 1 118 ? -3.361 23.907 12.829 1.00 59.16 94 GLY B N 1
ATOM 4527 C CA . GLY B 1 118 ? -2.305 23.087 12.236 1.00 57.23 94 GLY B CA 1
ATOM 4528 C C . GLY B 1 118 ? -0.957 23.771 12.115 1.00 55.68 94 GLY B C 1
ATOM 4529 O O . GLY B 1 118 ? -0.799 24.934 12.492 1.00 55.47 94 GLY B O 1
ATOM 4530 N N . TRP B 1 119 ? 0.016 23.031 11.584 1.00 54.40 95 TRP B N 1
ATOM 4531 C CA . TRP B 1 119 ? 1.385 23.519 11.399 1.00 53.07 95 TRP B CA 1
ATOM 4532 C C . TRP B 1 119 ? 1.646 23.971 9.969 1.00 53.86 95 TRP B C 1
ATOM 4533 O O . TRP B 1 119 ? 1.335 23.253 9.007 1.00 54.42 95 TRP B O 1
ATOM 4544 N N . ASN B 1 120 ? 2.218 25.167 9.840 1.00 53.93 96 ASN B N 1
ATOM 4545 C CA . ASN B 1 120 ? 2.634 25.685 8.544 1.00 54.71 96 ASN B CA 1
ATOM 4546 C C . ASN B 1 120 ? 4.123 25.426 8.325 1.00 52.86 96 ASN B C 1
ATOM 4547 O O . ASN B 1 120 ? 4.973 26.111 8.899 1.00 51.84 96 ASN B O 1
ATOM 4552 N N . ASP B 1 121 ? 4.434 24.432 7.494 1.00 52.39 97 ASP B N 1
ATOM 4553 C CA . ASP B 1 121 ? 5.816 24.005 7.295 1.00 50.69 97 ASP B CA 1
ATOM 4554 C C . ASP B 1 121 ? 6.703 25.046 6.595 1.00 50.53 97 ASP B C 1
ATOM 4555 O O . ASP B 1 121 ? 7.929 24.888 6.540 1.00 49.15 97 ASP B O 1
ATOM 4560 N N . ASP B 1 122 ? 6.090 26.103 6.066 1.00 51.96 98 ASP B N 1
ATOM 4561 C CA . ASP B 1 122 ? 6.847 27.253 5.570 1.00 52.15 98 ASP B CA 1
ATOM 4562 C C . ASP B 1 122 ? 7.702 27.847 6.692 1.00 50.40 98 ASP B C 1
ATOM 4563 O O . ASP B 1 122 ? 8.720 28.478 6.430 1.00 49.91 98 ASP B O 1
ATOM 4568 N N . GLU B 1 123 ? 7.290 27.620 7.939 1.00 49.55 99 GLU B N 1
ATOM 4569 C CA . GLU B 1 123 ? 8.052 28.063 9.116 1.00 48.41 99 GLU B CA 1
ATOM 4570 C C . GLU B 1 123 ? 9.238 27.156 9.480 1.00 46.58 99 GLU B C 1
ATOM 4571 O O . GLU B 1 123 ? 9.938 27.419 10.466 1.00 45.45 99 GLU B O 1
ATOM 4577 N N . ARG B 1 124 ? 9.476 26.093 8.711 1.00 46.45 100 ARG B N 1
ATOM 4578 C CA . ARG B 1 124 ? 10.520 25.132 9.093 1.00 45.09 100 ARG B CA 1
ATOM 4579 C C . ARG B 1 124 ? 11.903 25.763 9.161 1.00 43.83 100 ARG B C 1
ATOM 4580 O O . ARG B 1 124 ? 12.589 25.625 10.166 1.00 42.86 100 ARG B O 1
ATOM 4588 N N . LEU B 1 125 ? 12.298 26.465 8.105 1.00 44.46 101 LEU B N 1
ATOM 4589 C CA . LEU B 1 125 ? 13.640 27.040 8.033 1.00 43.51 101 LEU B CA 1
ATOM 4590 C C . LEU B 1 125 ? 13.954 27.952 9.211 1.00 42.89 101 LEU B C 1
ATOM 4591 O O . LEU B 1 125 ? 15.036 27.859 9.790 1.00 41.91 101 LEU B O 1
ATOM 4596 N N . ILE B 1 126 ? 13.010 28.820 9.564 1.00 43.86 102 ILE B N 1
ATOM 4597 C CA . ILE B 1 126 ? 13.256 29.816 10.609 1.00 43.66 102 ILE B CA 1
ATOM 4598 C C . ILE B 1 126 ? 13.276 29.187 11.994 1.00 42.29 102 ILE B C 1
ATOM 4599 O O . ILE B 1 126 ? 14.067 29.579 12.845 1.00 41.87 102 ILE B O 1
ATOM 4604 N N . THR B 1 127 ? 12.424 28.191 12.199 1.00 42.35 103 THR B N 1
ATOM 4605 C CA . THR B 1 127 ? 12.353 27.467 13.468 1.00 41.38 103 THR B CA 1
ATOM 4606 C C . THR B 1 127 ? 13.643 26.677 13.693 1.00 40.03 103 THR B C 1
ATOM 4607 O O . THR B 1 127 ? 14.137 26.569 14.825 1.00 39.14 103 THR B O 1
ATOM 4611 N N . LEU B 1 128 ? 14.198 26.157 12.600 1.00 39.79 104 LEU B N 1
ATOM 4612 C CA . LEU B 1 128 ? 15.431 25.376 12.650 1.00 37.97 104 LEU B CA 1
ATOM 4613 C C . LEU B 1 128 ? 16.658 26.243 12.928 1.00 37.57 104 LEU B C 1
ATOM 4614 O O . LEU B 1 128 ? 17.527 25.861 13.714 1.00 36.34 104 LEU B O 1
ATOM 4619 N N . CYS B 1 129 ? 16.728 27.408 12.283 1.00 38.53 105 CYS B N 1
ATOM 4620 C CA . CYS B 1 129 ? 17.849 28.334 12.486 1.00 37.86 105 CYS B CA 1
ATOM 4621 C C . CYS B 1 129 ? 17.897 28.811 13.927 1.00 37.41 105 CYS B C 1
ATOM 4622 O O . CYS B 1 129 ? 18.966 28.904 14.527 1.00 36.52 105 CYS B O 1
ATOM 4625 N N . ALA B 1 130 ? 16.725 29.097 14.480 1.00 38.32 106 ALA B N 1
ATOM 4626 C CA . ALA B 1 130 ? 16.613 29.601 15.839 1.00 38.50 106 ALA B CA 1
ATOM 4627 C C . ALA B 1 130 ? 17.001 28.537 16.866 1.00 37.28 106 ALA B C 1
ATOM 4628 O O . ALA B 1 130 ? 17.687 28.832 17.848 1.00 36.86 106 ALA B O 1
ATOM 4630 N N . ALA B 1 131 ? 16.557 27.304 16.629 1.00 37.01 107 ALA B N 1
ATOM 4631 C CA . ALA B 1 131 ? 16.867 26.177 17.505 1.00 35.98 107 ALA B CA 1
ATOM 4632 C C . ALA B 1 131 ? 18.366 25.915 17.495 1.00 34.98 107 ALA B C 1
ATOM 4633 O O . ALA B 1 131 ? 18.973 25.711 18.546 1.00 34.78 107 ALA B O 1
ATOM 4635 N N . LEU B 1 132 ? 18.954 25.931 16.302 1.00 34.87 108 LEU B N 1
ATOM 4636 C CA . LEU B 1 132 ? 20.392 25.796 16.140 1.00 34.41 108 LEU B CA 1
ATOM 4637 C C . LEU B 1 132 ? 21.179 26.917 16.828 1.00 34.67 108 LEU B C 1
ATOM 4638 O O . LEU B 1 132 ? 22.279 26.684 17.331 1.00 34.11 108 LEU B O 1
ATOM 4643 N N . LEU B 1 133 ? 20.626 28.129 16.850 1.00 35.93 109 LEU B N 1
ATOM 4644 C CA . LEU B 1 133 ? 21.386 29.280 17.350 1.00 36.17 109 LEU B CA 1
ATOM 4645 C C . LEU B 1 133 ? 20.983 29.744 18.751 1.00 36.93 109 LEU B C 1
ATOM 4646 O O . LEU B 1 133 ? 21.559 30.699 19.262 1.00 37.16 109 LEU B O 1
ATOM 4651 N N . HIS B 1 134 ? 20.028 29.056 19.380 1.00 37.43 110 HIS B N 1
ATOM 4652 C CA . HIS B 1 134 ? 19.449 29.532 20.649 1.00 38.71 110 HIS B CA 1
ATOM 4653 C C . HIS B 1 134 ? 20.488 29.815 21.746 1.00 38.28 110 HIS B C 1
ATOM 4654 O O . HIS B 1 134 ? 20.259 30.660 22.601 1.00 39.67 110 HIS B O 1
ATOM 4661 N N . ASP B 1 135 ? 21.624 29.124 21.694 1.00 37.17 111 ASP B N 1
ATOM 4662 C CA . ASP B 1 135 ? 22.679 29.234 22.708 1.00 36.70 111 ASP B CA 1
ATOM 4663 C C . ASP B 1 135 ? 23.973 29.872 22.200 1.00 36.04 111 ASP B C 1
ATOM 4664 O O . ASP B 1 135 ? 24.991 29.852 22.895 1.00 35.35 111 ASP B O 1
ATOM 4669 N N . VAL B 1 136 ? 23.951 30.427 20.995 1.00 36.19 112 VAL B N 1
ATOM 4670 C CA . VAL B 1 136 ? 25.196 30.882 20.362 1.00 35.91 112 VAL B CA 1
ATOM 4671 C C . VAL B 1 136 ? 25.950 31.984 21.144 1.00 36.31 112 VAL B C 1
ATOM 4672 O O . VAL B 1 136 ? 27.168 32.076 21.060 1.00 35.75 112 VAL B O 1
ATOM 4676 N N . GLY B 1 137 ? 25.226 32.782 21.924 1.00 37.22 113 GLY B N 1
ATOM 4677 C CA . GLY B 1 137 ? 25.839 33.836 22.733 1.00 38.29 113 GLY B CA 1
ATOM 4678 C C . GLY B 1 137 ? 26.348 33.418 24.109 1.00 38.14 113 GLY B C 1
ATOM 4679 O O . GLY B 1 137 ? 26.789 34.262 24.882 1.00 38.92 113 GLY B O 1
ATOM 4680 N N . HIS B 1 138 ? 26.292 32.127 24.432 1.00 37.34 114 HIS B N 1
ATOM 4681 C CA . HIS B 1 138 ? 26.850 31.647 25.705 1.00 37.39 114 HIS B CA 1
ATOM 4682 C C . HIS B 1 138 ? 28.365 31.794 25.685 1.00 37.18 114 HIS B C 1
ATOM 4683 O O . HIS B 1 138 ? 29.002 31.500 24.673 1.00 37.09 114 HIS B O 1
ATOM 4690 N N . GLY B 1 139 ? 28.940 32.262 26.789 1.00 37.44 115 GLY B N 1
ATOM 4691 C CA . GLY B 1 139 ? 30.388 32.297 26.925 1.00 36.90 115 GLY B CA 1
ATOM 4692 C C . GLY B 1 139 ? 30.873 31.123 27.762 1.00 35.95 115 GLY B C 1
ATOM 4693 O O . GLY B 1 139 ? 30.071 30.292 28.174 1.00 35.46 115 GLY B O 1
ATOM 4694 N N . PRO B 1 140 ? 32.190 31.058 28.038 1.00 35.67 116 PRO B N 1
ATOM 4695 C CA . PRO B 1 140 ? 32.729 30.035 28.940 1.00 35.27 116 PRO B CA 1
ATOM 4696 C C . PRO B 1 140 ? 32.151 30.182 30.359 1.00 35.99 116 PRO B C 1
ATOM 4697 O O . PRO B 1 140 ? 32.011 31.314 30.837 1.00 36.60 116 PRO B O 1
ATOM 4701 N N . TYR B 1 141 ? 31.834 29.060 31.020 1.00 35.20 117 TYR B N 1
ATOM 4702 C CA . TYR B 1 141 ? 31.321 29.076 32.406 1.00 36.15 117 TYR B CA 1
ATOM 4703 C C . TYR B 1 141 ? 30.269 30.169 32.602 1.00 37.86 117 TYR B C 1
ATOM 4704 O O . TYR B 1 141 ? 30.294 30.938 33.570 1.00 38.56 117 TYR B O 1
ATOM 4713 N N . SER B 1 142 ? 29.348 30.191 31.644 1.00 38.44 118 SER B N 1
ATOM 4714 C CA . SER B 1 142 ? 28.330 31.212 31.453 1.00 40.18 118 SER B CA 1
ATOM 4715 C C . SER B 1 142 ? 27.837 31.839 32.736 1.00 41.85 118 SER B C 1
ATOM 4716 O O . SER B 1 142 ? 28.006 33.040 32.943 1.00 43.43 118 SER B O 1
ATOM 4719 N N . HIS B 1 143 ? 27.241 31.030 33.606 1.00 42.32 119 HIS B N 1
ATOM 4720 C CA . HIS B 1 143 ? 26.621 31.542 34.833 1.00 44.33 119 HIS B CA 1
ATOM 4721 C C . HIS B 1 143 ? 27.588 32.359 35.697 1.00 44.67 119 HIS B C 1
ATOM 4722 O O . HIS B 1 143 ? 27.256 33.453 36.165 1.00 46.19 119 HIS B O 1
ATOM 4729 N N . THR B 1 144 ? 28.777 31.811 35.906 1.00 43.47 120 THR B N 1
ATOM 4730 C CA . THR B 1 144 ? 29.815 32.447 36.714 1.00 44.06 120 THR B CA 1
ATOM 4731 C C . THR B 1 144 ? 30.321 33.716 36.033 1.00 44.36 120 THR B C 1
ATOM 4732 O O . THR B 1 144 ? 30.520 34.740 36.682 1.00 45.73 120 THR B O 1
ATOM 4736 N N . PHE B 1 145 ? 30.501 33.633 34.718 1.00 43.19 121 PHE B N 1
ATOM 4737 C CA . PHE B 1 145 ? 31.100 34.699 33.943 1.00 43.86 121 PHE B CA 1
ATOM 4738 C C . PHE B 1 145 ? 30.243 35.966 33.952 1.00 45.91 121 PHE B C 1
ATOM 4739 O O . PHE B 1 145 ? 30.758 37.085 34.027 1.00 47.10 121 PHE B O 1
ATOM 4747 N N . GLU B 1 146 ? 28.933 35.773 33.877 1.00 46.84 122 GLU B N 1
ATOM 4748 C CA . GLU B 1 146 ? 27.971 36.866 33.898 1.00 49.06 122 GLU B CA 1
ATOM 4749 C C . GLU B 1 146 ? 27.909 37.513 35.267 1.00 51.37 122 GLU B C 1
ATOM 4750 O O . GLU B 1 146 ? 27.625 38.711 35.378 1.00 53.48 122 GLU B O 1
ATOM 4756 N N . HIS B 1 147 ? 28.171 36.731 36.312 1.00 51.52 123 HIS B N 1
ATOM 4757 C CA . HIS B 1 147 ? 28.211 37.285 37.659 1.00 53.82 123 HIS B CA 1
ATOM 4758 C C . HIS B 1 147 ? 29.402 38.235 37.837 1.00 54.81 123 HIS B C 1
ATOM 4759 O O . HIS B 1 147 ? 29.262 39.276 38.480 1.00 56.84 123 HIS B O 1
ATOM 4766 N N . ILE B 1 148 ? 30.558 37.900 37.260 1.00 53.48 124 ILE B N 1
ATOM 4767 C CA . ILE B 1 148 ? 31.745 38.748 37.436 1.00 54.50 124 ILE B CA 1
ATOM 4768 C C . ILE B 1 148 ? 31.806 39.900 36.443 1.00 55.40 124 ILE B C 1
ATOM 4769 O O . ILE B 1 148 ? 32.050 41.034 36.837 1.00 57.00 124 ILE B O 1
ATOM 4774 N N . PHE B 1 149 ? 31.570 39.611 35.163 1.00 54.51 125 PHE B N 1
ATOM 4775 C CA . PHE B 1 149 ? 31.789 40.607 34.111 1.00 55.22 125 PHE B CA 1
ATOM 4776 C C . PHE B 1 149 ? 30.520 41.245 33.554 1.00 56.65 125 PHE B C 1
ATOM 4777 O O . PHE B 1 149 ? 30.584 42.097 32.667 1.00 57.69 125 PHE B O 1
ATOM 4785 N N . ASP B 1 150 ? 29.376 40.843 34.099 1.00 57.43 126 ASP B N 1
ATOM 4786 C CA . ASP B 1 150 ? 28.081 41.432 33.748 1.00 58.95 126 ASP B CA 1
ATOM 4787 C C . ASP B 1 150 ? 27.762 41.346 32.245 1.00 57.98 126 ASP B C 1
ATOM 4788 O O . ASP B 1 150 ? 27.280 42.306 31.636 1.00 59.12 126 ASP B O 1
ATOM 4793 N N . THR B 1 151 ? 28.046 40.182 31.662 1.00 56.22 127 THR B N 1
ATOM 4794 C CA . THR B 1 151 ? 27.616 39.857 30.301 1.00 55.26 127 THR B CA 1
ATOM 4795 C C . THR B 1 151 ? 26.225 39.219 30.340 1.00 55.04 127 THR B C 1
ATOM 4796 O O . THR B 1 151 ? 25.734 38.849 31.410 1.00 55.46 127 THR B O 1
ATOM 4800 N N . ASN B 1 152 ? 25.590 39.101 29.178 1.00 54.47 128 ASN B N 1
ATOM 4801 C CA . ASN B 1 152 ? 24.257 38.520 29.080 1.00 54.25 128 ASN B CA 1
ATOM 4802 C C . ASN B 1 152 ? 24.131 37.708 27.798 1.00 52.67 128 ASN B C 1
ATOM 4803 O O . ASN B 1 152 ? 24.085 38.273 26.698 1.00 53.15 128 ASN B O 1
ATOM 4808 N N . HIS B 1 153 ? 24.071 36.386 27.948 1.00 50.77 129 HIS B N 1
ATOM 4809 C CA . HIS B 1 153 ? 24.071 35.489 26.805 1.00 48.99 129 HIS B CA 1
ATOM 4810 C C . HIS B 1 153 ? 22.871 35.664 25.870 1.00 48.99 129 HIS B C 1
ATOM 4811 O O . HIS B 1 153 ? 23.036 35.564 24.656 1.00 48.22 129 HIS B O 1
ATOM 4818 N N . GLU B 1 154 ? 21.683 35.930 26.420 1.00 49.89 130 GLU B N 1
ATOM 4819 C CA . GLU B 1 154 ? 20.495 36.152 25.582 1.00 50.17 130 GLU B CA 1
ATOM 4820 C C . GLU B 1 154 ? 20.697 37.365 24.678 1.00 50.22 130 GLU B C 1
ATOM 4821 O O . GLU B 1 154 ? 20.418 37.297 23.480 1.00 50.40 130 GLU B O 1
ATOM 4827 N N . ALA B 1 155 ? 21.191 38.459 25.250 1.00 49.90 131 ALA B N 1
ATOM 4828 C CA . ALA B 1 155 ? 21.452 39.669 24.479 1.00 50.07 131 ALA B CA 1
ATOM 4829 C C . ALA B 1 155 ? 22.566 39.456 23.447 1.00 48.28 131 ALA B C 1
ATOM 4830 O O . ALA B 1 155 ? 22.510 39.991 22.333 1.00 48.54 131 ALA B O 1
ATOM 4832 N N . ILE B 1 156 ? 23.567 38.661 23.814 1.00 45.83 132 ILE B N 1
ATOM 4833 C CA . ILE B 1 156 ? 24.685 38.407 22.919 1.00 43.98 132 ILE B CA 1
ATOM 4834 C C . ILE B 1 156 ? 24.286 37.482 21.775 1.00 42.78 132 ILE B C 1
ATOM 4835 O O . ILE B 1 156 ? 24.763 37.638 20.647 1.00 42.70 132 ILE B O 1
ATOM 4840 N N . THR B 1 157 ? 23.402 36.533 22.069 1.00 41.89 133 THR B N 1
ATOM 4841 C CA . THR B 1 157 ? 22.813 35.685 21.045 1.00 41.40 133 THR B CA 1
ATOM 4842 C C . THR B 1 157 ? 22.130 36.542 19.957 1.00 42.76 133 THR B C 1
ATOM 4843 O O . THR B 1 157 ? 22.358 36.339 18.763 1.00 42.23 133 THR B O 1
ATOM 4847 N N . VAL B 1 158 ? 21.330 37.511 20.395 1.00 44.45 134 VAL B N 1
ATOM 4848 C CA . VAL B 1 158 ? 20.651 38.466 19.517 1.00 46.28 134 VAL B CA 1
ATOM 4849 C C . VAL B 1 158 ? 21.641 39.361 18.755 1.00 47.30 134 VAL B C 1
ATOM 4850 O O . VAL B 1 158 ? 21.467 39.596 17.554 1.00 47.73 134 VAL B O 1
ATOM 4854 N N . GLN B 1 159 ? 22.676 39.843 19.450 1.00 47.54 135 GLN B N 1
ATOM 4855 C CA . GLN B 1 159 ? 23.783 40.561 18.813 1.00 48.38 135 GLN B CA 1
ATOM 4856 C C . GLN B 1 159 ? 24.415 39.731 17.698 1.00 46.98 135 GLN B C 1
ATOM 4857 O O . GLN B 1 159 ? 24.630 40.240 16.604 1.00 48.34 135 GLN B O 1
ATOM 4863 N N . ILE B 1 160 ? 24.716 38.463 17.975 1.00 44.70 136 ILE B N 1
ATOM 4864 C CA . ILE B 1 160 ? 25.410 37.608 17.006 1.00 43.21 136 ILE B CA 1
ATOM 4865 C C . ILE B 1 160 ? 24.594 37.442 15.731 1.00 43.45 136 ILE B C 1
ATOM 4866 O O . ILE B 1 160 ? 25.120 37.531 14.620 1.00 43.64 136 ILE B O 1
ATOM 4871 N N . ILE B 1 161 ? 23.304 37.204 15.912 1.00 43.32 137 ILE B N 1
ATOM 4872 C CA . ILE B 1 161 ? 22.401 36.964 14.811 1.00 43.57 137 ILE B CA 1
ATOM 4873 C C . ILE B 1 161 ? 22.229 38.222 13.951 1.00 45.54 137 ILE B C 1
ATOM 4874 O O . ILE B 1 161 ? 22.145 38.134 12.713 1.00 45.84 137 ILE B O 1
ATOM 4879 N N . THR B 1 162 ? 22.232 39.386 14.602 1.00 46.57 138 THR B N 1
ATOM 4880 C CA . THR B 1 162 ? 21.860 40.641 13.935 1.00 48.74 138 THR B CA 1
ATOM 4881 C C . THR B 1 162 ? 22.995 41.642 13.676 1.00 49.33 138 THR B C 1
ATOM 4882 O O . THR B 1 162 ? 22.726 42.746 13.204 1.00 51.63 138 THR B O 1
ATOM 4886 N N . SER B 1 163 ? 24.242 41.276 13.979 1.00 47.82 139 SER B N 1
ATOM 4887 C CA . SER B 1 163 ? 25.403 42.147 13.713 1.00 48.26 139 SER B CA 1
ATOM 4888 C C . SER B 1 163 ? 26.123 41.738 12.430 1.00 47.98 139 SER B C 1
ATOM 4889 O O . SER B 1 163 ? 26.598 40.607 12.333 1.00 46.31 139 SER B O 1
ATOM 4892 N N . PRO B 1 164 ? 26.234 42.660 11.453 1.00 49.64 140 PRO B N 1
ATOM 4893 C CA . PRO B 1 164 ? 26.819 42.335 10.143 1.00 50.01 140 PRO B CA 1
ATOM 4894 C C . PRO B 1 164 ? 28.221 41.733 10.181 1.00 49.23 140 PRO B C 1
ATOM 4895 O O . PRO B 1 164 ? 28.635 41.088 9.221 1.00 49.31 140 PRO B O 1
ATOM 4899 N N . GLU B 1 165 ? 28.937 41.929 11.281 1.00 48.88 141 GLU B N 1
ATOM 4900 C CA . GLU B 1 165 ? 30.312 41.454 11.391 1.00 48.31 141 GLU B CA 1
ATOM 4901 C C . GLU B 1 165 ? 30.442 39.932 11.534 1.00 46.31 141 GLU B C 1
ATOM 4902 O O . GLU B 1 165 ? 31.542 39.395 11.388 1.00 46.05 141 GLU B O 1
ATOM 4908 N N . THR B 1 166 ? 29.338 39.244 11.815 1.00 45.06 142 THR B N 1
ATOM 4909 C CA . THR B 1 166 ? 29.377 37.793 12.056 1.00 43.09 142 THR B CA 1
ATOM 4910 C C . THR B 1 166 ? 29.027 36.945 10.819 1.00 43.09 142 THR B C 1
ATOM 4911 O O . THR B 1 166 ? 28.226 37.359 9.965 1.00 44.35 142 THR B O 1
ATOM 4915 N N . GLU B 1 167 ? 29.632 35.761 10.732 1.00 41.87 143 GLU B N 1
ATOM 4916 C CA . GLU B 1 167 ? 29.313 34.795 9.673 1.00 41.91 143 GLU B CA 1
ATOM 4917 C C . GLU B 1 167 ? 27.845 34.391 9.728 1.00 41.24 143 GLU B C 1
ATOM 4918 O O . GLU B 1 167 ? 27.185 34.273 8.682 1.00 41.90 143 GLU B O 1
ATOM 4924 N N . VAL B 1 168 ? 27.346 34.198 10.949 1.00 39.75 144 VAL B N 1
ATOM 4925 C CA . VAL B 1 168 ? 25.936 33.880 11.179 1.00 39.35 144 VAL B CA 1
ATOM 4926 C C . VAL B 1 168 ? 25.024 34.919 10.527 1.00 41.02 144 VAL B C 1
ATOM 4927 O O . VAL B 1 168 ? 24.120 34.559 9.773 1.00 41.82 144 VAL B O 1
ATOM 4931 N N . TYR B 1 169 ? 25.275 36.201 10.789 1.00 41.96 145 TYR B N 1
ATOM 4932 C CA . TYR B 1 169 ? 24.477 37.250 10.171 1.00 43.69 145 TYR B CA 1
ATOM 4933 C C . TYR B 1 169 ? 24.530 37.152 8.650 1.00 44.63 145 TYR B C 1
ATOM 4934 O O . TYR B 1 169 ? 23.484 37.126 8.005 1.00 45.73 145 TYR B O 1
ATOM 4943 N N . GLN B 1 170 ? 25.735 37.093 8.084 1.00 44.35 146 GLN B N 1
ATOM 4944 C CA . GLN B 1 170 ? 25.885 37.095 6.622 1.00 45.55 146 GLN B CA 1
ATOM 4945 C C . GLN B 1 170 ? 25.092 35.959 5.980 1.00 45.27 146 GLN B C 1
ATOM 4946 O O . GLN B 1 170 ? 24.484 36.145 4.921 1.00 46.43 146 GLN B O 1
ATOM 4952 N N . ILE B 1 171 ? 25.094 34.796 6.641 1.00 43.59 147 ILE B N 1
ATOM 4953 C CA . ILE B 1 171 ? 24.323 33.634 6.200 1.00 43.18 147 ILE B CA 1
ATOM 4954 C C . ILE B 1 171 ? 22.827 33.919 6.246 1.00 43.84 147 ILE B C 1
ATOM 4955 O O . ILE B 1 171 ? 22.137 33.740 5.247 1.00 44.95 147 ILE B O 1
ATOM 4960 N N . LEU B 1 172 ? 22.338 34.365 7.401 1.00 43.47 148 LEU B N 1
ATOM 4961 C CA . LEU B 1 172 ? 20.917 34.690 7.563 1.00 44.28 148 LEU B CA 1
ATOM 4962 C C . LEU B 1 172 ? 20.461 35.816 6.625 1.00 46.33 148 LEU B C 1
ATOM 4963 O O . LEU B 1 172 ? 19.410 35.717 5.988 1.00 47.08 148 LEU B O 1
ATOM 4968 N N . ASN B 1 173 ? 21.262 36.874 6.535 1.00 47.19 149 ASN B N 1
ATOM 4969 C CA . ASN B 1 173 ? 20.963 37.994 5.641 1.00 49.51 149 ASN B CA 1
ATOM 4970 C C . ASN B 1 173 ? 20.884 37.552 4.177 1.00 50.70 149 ASN B C 1
ATOM 4971 O O . ASN B 1 173 ? 20.087 38.080 3.401 1.00 51.86 149 ASN B O 1
ATOM 4976 N N . ARG B 1 174 ? 21.708 36.567 3.823 1.00 50.28 150 ARG B N 1
ATOM 4977 C CA . ARG B 1 174 ? 21.703 35.988 2.486 1.00 51.71 150 ARG B CA 1
ATOM 4978 C C . ARG B 1 174 ? 20.385 35.262 2.180 1.00 51.79 150 ARG B C 1
ATOM 4979 O O . ARG B 1 174 ? 20.032 35.096 1.008 1.00 52.86 150 ARG B O 1
ATOM 4987 N N . VAL B 1 175 ? 19.664 34.834 3.221 1.00 50.51 151 VAL B N 1
ATOM 4988 C CA . VAL B 1 175 ? 18.338 34.228 3.040 1.00 50.88 151 VAL B CA 1
ATOM 4989 C C . VAL B 1 175 ? 17.374 35.278 2.500 1.00 53.11 151 VAL B C 1
ATOM 4990 O O . VAL B 1 175 ? 16.716 35.061 1.479 1.00 54.52 151 VAL B O 1
ATOM 4994 N N . SER B 1 176 ? 17.303 36.401 3.217 1.00 53.52 152 SER B N 1
ATOM 4995 C CA . SER B 1 176 ? 16.618 37.627 2.810 1.00 55.50 152 SER B CA 1
ATOM 4996 C C . SER B 1 176 ? 17.020 38.662 3.852 1.00 55.25 152 SER B C 1
ATOM 4997 O O . SER B 1 176 ? 17.507 38.300 4.930 1.00 53.03 152 SER B O 1
ATOM 5000 N N . ALA B 1 177 ? 16.825 39.940 3.536 1.00 57.05 153 ALA B N 1
ATOM 5001 C CA . ALA B 1 177 ? 17.341 41.020 4.380 1.00 57.42 153 ALA B CA 1
ATOM 5002 C C . ALA B 1 177 ? 16.691 41.106 5.768 1.00 56.93 153 ALA B C 1
ATOM 5003 O O . ALA B 1 177 ? 17.335 41.532 6.723 1.00 56.61 153 ALA B O 1
ATOM 5005 N N . ASP B 1 178 ? 15.431 40.691 5.877 1.00 57.13 154 ASP B N 1
ATOM 5006 C CA . ASP B 1 178 ? 14.700 40.740 7.148 1.00 56.72 154 ASP B CA 1
ATOM 5007 C C . ASP B 1 178 ? 14.923 39.508 8.036 1.00 54.29 154 ASP B C 1
ATOM 5008 O O . ASP B 1 178 ? 14.498 39.483 9.197 1.00 53.72 154 ASP B O 1
ATOM 5013 N N . PHE B 1 179 ? 15.591 38.497 7.482 1.00 52.64 155 PHE B N 1
ATOM 5014 C CA . PHE B 1 179 ? 15.697 37.189 8.118 1.00 50.61 155 PHE B CA 1
ATOM 5015 C C . PHE B 1 179 ? 16.497 37.176 9.435 1.00 49.45 155 PHE B C 1
ATOM 5016 O O . PHE B 1 179 ? 16.155 36.418 10.342 1.00 48.10 155 PHE B O 1
ATOM 5024 N N . PRO B 1 180 ? 17.558 38.004 9.546 1.00 49.64 156 PRO B N 1
ATOM 5025 C CA . PRO B 1 180 ? 18.226 38.043 10.847 1.00 48.92 156 PRO B CA 1
ATOM 5026 C C . PRO B 1 180 ? 17.312 38.483 11.993 1.00 49.80 156 PRO B C 1
ATOM 5027 O O . PRO B 1 180 ? 17.291 37.843 13.050 1.00 48.54 156 PRO B O 1
ATOM 5031 N N . GLU B 1 181 ? 16.546 39.543 11.775 1.00 52.46 157 GLU B N 1
ATOM 5032 C CA . GLU B 1 181 ? 15.696 40.093 12.833 1.00 54.29 157 GLU B CA 1
ATOM 5033 C C . GLU B 1 181 ? 14.574 39.126 13.178 1.00 53.51 157 GLU B C 1
ATOM 5034 O O . GLU B 1 181 ? 14.234 38.941 14.348 1.00 53.18 157 GLU B O 1
ATOM 5040 N N . LYS B 1 182 ? 14.017 38.502 12.150 1.00 53.54 158 LYS B N 1
ATOM 5041 C CA . LYS B 1 182 ? 12.989 37.495 12.343 1.00 53.39 158 LYS B CA 1
ATOM 5042 C C . LYS B 1 182 ? 13.493 36.330 13.187 1.00 51.16 158 LYS B C 1
ATOM 5043 O O . LYS B 1 182 ? 12.852 35.972 14.178 1.00 51.02 158 LYS B O 1
ATOM 5049 N N . VAL B 1 183 ? 14.647 35.771 12.814 1.00 49.47 159 VAL B N 1
ATOM 5050 C CA . VAL B 1 183 ? 15.247 34.663 13.561 1.00 47.49 159 VAL B CA 1
ATOM 5051 C C . VAL B 1 183 ? 15.404 35.048 15.036 1.00 47.46 159 VAL B C 1
ATOM 5052 O O . VAL B 1 183 ? 15.004 34.291 15.929 1.00 46.69 159 VAL B O 1
ATOM 5056 N N . ALA B 1 184 ? 15.950 36.244 15.271 1.00 48.21 160 ALA B N 1
ATOM 5057 C CA . ALA B 1 184 ? 16.150 36.771 16.619 1.00 48.31 160 ALA B CA 1
ATOM 5058 C C . ALA B 1 184 ? 14.839 37.010 17.379 1.00 49.68 160 ALA B C 1
ATOM 5059 O O . ALA B 1 184 ? 14.819 36.925 18.609 1.00 49.66 160 ALA B O 1
ATOM 5061 N N . SER B 1 185 ? 13.757 37.304 16.656 1.00 51.08 161 SER B N 1
ATOM 5062 C CA . SER B 1 185 ? 12.450 37.522 17.288 1.00 52.78 161 SER B CA 1
ATOM 5063 C C . SER B 1 185 ? 11.863 36.231 17.863 1.00 52.05 161 SER B C 1
ATOM 5064 O O . SER B 1 185 ? 11.113 36.268 18.840 1.00 52.81 161 SER B O 1
ATOM 5067 N N . VAL B 1 186 ? 12.216 35.100 17.257 1.00 50.91 162 VAL B N 1
ATOM 5068 C CA . VAL B 1 186 ? 11.867 33.781 17.797 1.00 50.20 162 VAL B CA 1
ATOM 5069 C C . VAL B 1 186 ? 12.512 33.604 19.172 1.00 49.99 162 VAL B C 1
ATOM 5070 O O . VAL B 1 186 ? 11.852 33.192 20.129 1.00 50.56 162 VAL B O 1
ATOM 5074 N N . ILE B 1 187 ? 13.797 33.941 19.264 1.00 49.66 163 ILE B N 1
ATOM 5075 C CA . ILE B 1 187 ? 14.551 33.809 20.505 1.00 49.37 163 ILE B CA 1
ATOM 5076 C C . ILE B 1 187 ? 14.107 34.808 21.586 1.00 51.01 163 ILE B C 1
ATOM 5077 O O . ILE B 1 187 ? 14.094 34.481 22.772 1.00 50.91 163 ILE B O 1
ATOM 5082 N N . THR B 1 188 ? 13.705 36.005 21.176 1.00 52.82 164 THR B N 1
ATOM 5083 C CA . THR B 1 188 ? 13.176 36.985 22.127 1.00 55.00 164 THR B CA 1
ATOM 5084 C C . THR B 1 188 ? 11.727 36.671 22.523 1.00 56.24 164 THR B C 1
ATOM 5085 O O . THR B 1 188 ? 11.215 37.213 23.507 1.00 57.49 164 THR B O 1
ATOM 5089 N N . LYS B 1 189 ? 11.094 35.775 21.764 1.00 55.90 165 LYS B N 1
ATOM 5090 C CA . LYS B 1 189 ? 9.730 35.283 22.032 1.00 56.74 165 LYS B CA 1
ATOM 5091 C C . LYS B 1 189 ? 8.690 36.309 21.613 1.00 58.72 165 LYS B C 1
ATOM 5092 O O . LYS B 1 189 ? 7.639 36.466 22.244 1.00 60.48 165 LYS B O 1
ATOM 5098 N N . GLN B 1 190 ? 8.984 37.004 20.526 1.00 58.57 166 GLN B N 1
ATOM 5099 C CA . GLN B 1 190 ? 8.041 37.966 19.991 1.00 60.44 166 GLN B CA 1
ATOM 5100 C C . GLN B 1 190 ? 7.677 37.692 18.546 1.00 59.69 166 GLN B C 1
ATOM 5101 O O . GLN B 1 190 ? 6.888 38.430 17.956 1.00 61.22 166 GLN B O 1
ATOM 5107 N N . TYR B 1 191 ? 8.247 36.631 17.980 1.00 56.82 167 TYR B N 1
ATOM 5108 C CA . TYR B 1 191 ? 7.842 36.183 16.655 1.00 56.27 167 TYR B CA 1
ATOM 5109 C C . TYR B 1 191 ? 6.342 35.827 16.695 1.00 57.74 167 TYR B C 1
ATOM 5110 O O . TYR B 1 191 ? 5.889 35.156 17.627 1.00 57.59 167 TYR B O 1
ATOM 5119 N N . PRO B 1 192 ? 5.565 36.307 15.703 1.00 59.28 168 PRO B N 1
ATOM 5120 C CA . PRO B 1 192 ? 4.097 36.221 15.761 1.00 60.97 168 PRO B CA 1
ATOM 5121 C C . PRO B 1 192 ? 3.496 34.818 15.584 1.00 60.12 168 PRO B C 1
ATOM 5122 O O . PRO B 1 192 ? 2.277 34.683 15.521 1.00 61.84 168 PRO B O 1
ATOM 5126 N N . ASN B 1 193 ? 4.334 33.791 15.491 1.00 57.78 169 ASN B N 1
ATOM 5127 C CA . ASN B 1 193 ? 3.854 32.412 15.469 1.00 56.96 169 ASN B CA 1
ATOM 5128 C C . ASN B 1 193 ? 4.180 31.729 16.798 1.00 55.43 169 ASN B C 1
ATOM 5129 O O . ASN B 1 193 ? 5.348 31.448 17.079 1.00 53.64 169 ASN B O 1
ATOM 5134 N N . PRO B 1 194 ? 3.148 31.483 17.627 1.00 56.38 170 PRO B N 1
ATOM 5135 C CA . PRO B 1 194 ? 3.339 30.898 18.956 1.00 55.56 170 PRO B CA 1
ATOM 5136 C C . PRO B 1 194 ? 3.776 29.432 18.903 1.00 53.78 170 PRO B C 1
ATOM 5137 O O . PRO B 1 194 ? 4.377 28.935 19.851 1.00 52.68 170 PRO B O 1
ATOM 5141 N N . GLN B 1 195 ? 3.472 28.758 17.797 1.00 53.75 171 GLN B N 1
ATOM 5142 C CA . GLN B 1 195 ? 3.924 27.393 17.568 1.00 52.10 171 GLN B CA 1
ATOM 5143 C C . GLN B 1 195 ? 5.430 27.392 17.368 1.00 50.27 171 GLN B C 1
ATOM 5144 O O . GLN B 1 195 ? 6.134 26.521 17.882 1.00 48.71 171 GLN B O 1
ATOM 5150 N N . VAL B 1 196 ? 5.920 28.380 16.622 1.00 50.56 172 VAL B N 1
ATOM 5151 C CA . VAL B 1 196 ? 7.353 28.529 16.390 1.00 49.00 172 VAL B CA 1
ATOM 5152 C C . VAL B 1 196 ? 8.062 28.874 17.696 1.00 48.37 172 VAL B C 1
ATOM 5153 O O . VAL B 1 196 ? 9.039 28.223 18.058 1.00 47.13 172 VAL B O 1
ATOM 5157 N N . VAL B 1 197 ? 7.543 29.868 18.411 1.00 50.05 173 VAL B N 1
ATOM 5158 C CA . VAL B 1 197 ? 8.121 30.303 19.687 1.00 50.04 173 VAL B CA 1
ATOM 5159 C C . VAL B 1 197 ? 8.185 29.152 20.692 1.00 49.26 173 VAL B C 1
ATOM 5160 O O . VAL B 1 197 ? 9.256 28.832 21.204 1.00 47.60 173 VAL B O 1
ATOM 5164 N N . GLN B 1 198 ? 7.040 28.521 20.951 1.00 50.54 174 GLN B N 1
ATOM 5165 C CA . GLN B 1 198 ? 6.958 27.476 21.980 1.00 50.16 174 GLN B CA 1
ATOM 5166 C C . GLN B 1 198 ? 7.746 26.193 21.670 1.00 48.56 174 GLN B C 1
ATOM 5167 O O . GLN B 1 198 ? 8.055 25.411 22.579 1.00 48.27 174 GLN B O 1
ATOM 5173 N N . MET B 1 199 ? 8.079 25.978 20.400 1.00 48.19 175 MET B N 1
ATOM 5174 C CA . MET B 1 199 ? 8.908 24.839 20.031 1.00 47.03 175 MET B CA 1
ATOM 5175 C C . MET B 1 199 ? 10.341 24.997 20.529 1.00 45.94 175 MET B C 1
ATOM 5176 O O . MET B 1 199 ? 10.989 24.010 20.891 1.00 44.89 175 MET B O 1
ATOM 5181 N N . ILE B 1 200 ? 10.812 26.243 20.549 1.00 46.71 176 ILE B N 1
ATOM 5182 C CA . ILE B 1 200 ? 12.164 26.592 20.975 1.00 45.96 176 ILE B CA 1
ATOM 5183 C C . ILE B 1 200 ? 12.222 26.854 22.478 1.00 46.31 176 ILE B C 1
ATOM 5184 O O . ILE B 1 200 ? 13.216 26.533 23.135 1.00 45.52 176 ILE B O 1
ATOM 5189 N N . SER B 1 201 ? 11.156 27.438 23.020 1.00 47.61 177 SER B N 1
ATOM 5190 C CA . SER B 1 201 ? 11.140 27.811 24.430 1.00 48.06 177 SER B CA 1
ATOM 5191 C C . SER B 1 201 ? 9.753 27.664 25.051 1.00 49.55 177 SER B C 1
ATOM 5192 O O . SER B 1 201 ? 8.821 28.354 24.649 1.00 51.14 177 SER B O 1
ATOM 5195 N N . SER B 1 202 ? 9.639 26.755 26.021 1.00 49.42 178 SER B N 1
ATOM 5196 C CA . SER B 1 202 ? 8.445 26.579 26.871 1.00 51.44 178 SER B CA 1
ATOM 5197 C C . SER B 1 202 ? 8.845 25.679 28.043 1.00 50.59 178 SER B C 1
ATOM 5198 O O . SER B 1 202 ? 10.033 25.490 28.285 1.00 49.26 178 SER B O 1
ATOM 5201 N N . GLN B 1 203 ? 7.874 25.118 28.763 1.00 51.53 179 GLN B N 1
ATOM 5202 C CA . GLN B 1 203 ? 8.190 24.171 29.834 1.00 51.18 179 GLN B CA 1
ATOM 5203 C C . GLN B 1 203 ? 8.693 22.810 29.314 1.00 49.23 179 GLN B C 1
ATOM 5204 O O . GLN B 1 203 ? 9.541 22.180 29.942 1.00 48.48 179 GLN B O 1
ATOM 5210 N N . ILE B 1 204 ? 8.165 22.365 28.174 1.00 48.64 180 ILE B N 1
ATOM 5211 C CA . ILE B 1 204 ? 8.666 21.173 27.494 1.00 46.94 180 ILE B CA 1
ATOM 5212 C C . ILE B 1 204 ? 8.996 21.562 26.070 1.00 45.84 180 ILE B C 1
ATOM 5213 O O . ILE B 1 204 ? 8.102 21.714 25.242 1.00 47.27 180 ILE B O 1
ATOM 5218 N N . ASP B 1 205 ? 10.279 21.731 25.786 1.00 43.69 181 ASP B N 1
ATOM 5219 C CA . ASP B 1 205 ? 10.712 22.130 24.457 1.00 42.14 181 ASP B CA 1
ATOM 5220 C C . ASP B 1 205 ? 11.951 21.336 24.050 1.00 40.06 181 ASP B C 1
ATOM 5221 O O . ASP B 1 205 ? 12.539 20.631 24.874 1.00 39.22 181 ASP B O 1
ATOM 5226 N N . ALA B 1 206 ? 12.339 21.476 22.785 1.00 39.04 182 ALA B N 1
ATOM 5227 C CA . ALA B 1 206 ? 13.483 20.782 22.211 1.00 37.27 182 ALA B CA 1
ATOM 5228 C C . ALA B 1 206 ? 14.769 21.043 22.987 1.00 36.21 182 ALA B C 1
ATOM 5229 O O . ALA B 1 206 ? 15.637 20.185 23.063 1.00 35.30 182 ALA B O 1
ATOM 5231 N N . ASP B 1 207 ? 14.878 22.233 23.558 1.00 36.71 183 ASP B N 1
ATOM 5232 C CA . ASP B 1 207 ? 16.071 22.654 24.287 1.00 36.07 183 ASP B CA 1
ATOM 5233 C C . ASP B 1 207 ? 16.226 21.825 25.568 1.00 35.71 183 ASP B C 1
ATOM 5234 O O . ASP B 1 207 ? 17.223 21.096 25.738 1.00 34.67 183 ASP B O 1
ATOM 5239 N N . ARG B 1 208 ? 15.226 21.919 26.442 1.00 36.56 184 ARG B N 1
ATOM 5240 C CA . ARG B 1 208 ? 15.190 21.144 27.679 1.00 36.98 184 ARG B CA 1
ATOM 5241 C C . ARG B 1 208 ? 15.209 19.640 27.417 1.00 36.32 184 ARG B C 1
ATOM 5242 O O . ARG B 1 208 ? 15.803 18.880 28.178 1.00 36.16 184 ARG B O 1
ATOM 5250 N N . MET B 1 209 ? 14.564 19.205 26.341 1.00 36.38 185 MET B N 1
ATOM 5251 C CA . MET B 1 209 ? 14.535 17.780 26.054 1.00 36.14 185 MET B CA 1
ATOM 5252 C C . MET B 1 209 ? 15.911 17.280 25.656 1.00 34.85 185 MET B C 1
ATOM 5253 O O . MET B 1 209 ? 16.332 16.201 26.089 1.00 34.92 185 MET B O 1
ATOM 5258 N N . ASP B 1 210 ? 16.631 18.067 24.866 1.00 33.98 186 ASP B N 1
ATOM 5259 C CA . ASP B 1 210 ? 17.973 17.665 24.506 1.00 33.09 186 ASP B CA 1
ATOM 5260 C C . ASP B 1 210 ? 18.888 17.627 25.715 1.00 32.69 186 ASP B C 1
ATOM 5261 O O . ASP B 1 210 ? 19.537 16.627 25.944 1.00 32.76 186 ASP B O 1
ATOM 5266 N N . TYR B 1 211 ? 18.953 18.709 26.483 1.00 33.39 187 TYR B N 1
ATOM 5267 C CA . TYR B 1 211 ? 19.924 18.748 27.576 1.00 33.32 187 TYR B CA 1
ATOM 5268 C C . TYR B 1 211 ? 19.643 17.740 28.692 1.00 33.31 187 TYR B C 1
ATOM 5269 O O . TYR B 1 211 ? 20.568 17.151 29.214 1.00 33.18 187 TYR B O 1
ATOM 5278 N N . LEU B 1 212 ? 18.379 17.490 29.006 1.00 33.92 188 LEU B N 1
ATOM 5279 C CA . LEU B 1 212 ? 18.057 16.408 29.932 1.00 34.15 188 LEU B CA 1
ATOM 5280 C C . LEU B 1 212 ? 18.610 15.062 29.467 1.00 33.29 188 LEU B C 1
ATOM 5281 O O . LEU B 1 212 ? 19.173 14.320 30.272 1.00 32.84 188 LEU B O 1
ATOM 5286 N N . LEU B 1 213 ? 18.439 14.757 28.179 1.00 32.44 189 LEU B N 1
ATOM 5287 C CA . LEU B 1 213 ? 18.881 13.482 27.620 1.00 31.87 189 LEU B CA 1
ATOM 5288 C C . LEU B 1 213 ? 20.401 13.431 27.463 1.00 30.56 189 LEU B C 1
ATOM 5289 O O . LEU B 1 213 ? 21.025 12.417 27.785 1.00 30.39 189 LEU B O 1
ATOM 5294 N N . ARG B 1 214 ? 20.983 14.522 26.963 1.00 29.45 190 ARG B N 1
ATOM 5295 C CA . ARG B 1 214 ? 22.425 14.611 26.742 1.00 28.43 190 ARG B CA 1
ATOM 5296 C C . ARG B 1 214 ? 23.209 14.658 28.058 1.00 28.25 190 ARG B C 1
ATOM 5297 O O . ARG B 1 214 ? 24.205 13.958 28.204 1.00 27.47 190 ARG B O 1
ATOM 5305 N N . ASP B 1 215 ? 22.736 15.463 29.011 1.00 29.00 191 ASP B N 1
ATOM 5306 C CA . ASP B 1 215 ? 23.343 15.538 30.341 1.00 29.01 191 ASP B CA 1
ATOM 5307 C C . ASP B 1 215 ? 23.292 14.165 31.001 1.00 29.74 191 ASP B C 1
ATOM 5308 O O . ASP B 1 215 ? 24.308 13.674 31.454 1.00 29.88 191 ASP B O 1
ATOM 5313 N N . ALA B 1 216 ? 22.123 13.528 31.012 1.00 30.96 192 ALA B N 1
ATOM 5314 C CA . ALA B 1 216 ? 21.997 12.137 31.509 1.00 31.91 192 ALA B CA 1
ATOM 5315 C C . ALA B 1 216 ? 22.971 11.167 30.826 1.00 31.53 192 ALA B C 1
ATOM 5316 O O . ALA B 1 216 ? 23.642 10.402 31.501 1.00 31.44 192 ALA B O 1
ATOM 5318 N N . TYR B 1 217 ? 23.054 11.238 29.493 1.00 31.34 193 TYR B N 1
ATOM 5319 C CA . TYR B 1 217 ? 23.906 10.364 28.698 1.00 31.13 193 TYR B CA 1
ATOM 5320 C C . TYR B 1 217 ? 25.386 10.517 29.009 1.00 30.99 193 TYR B C 1
ATOM 5321 O O . TYR B 1 217 ? 26.109 9.528 29.083 1.00 31.20 193 TYR B O 1
ATOM 5330 N N . PHE B 1 218 ? 25.847 11.758 29.145 1.00 31.07 194 PHE B N 1
ATOM 5331 C CA . PHE B 1 218 ? 27.262 12.007 29.374 1.00 30.71 194 PHE B CA 1
ATOM 5332 C C . PHE B 1 218 ? 27.694 11.864 30.832 1.00 31.38 194 PHE B C 1
ATOM 5333 O O . PHE B 1 218 ? 28.803 11.400 31.086 1.00 31.77 194 PHE B O 1
ATOM 5341 N N . THR B 1 219 ? 26.837 12.248 31.777 1.00 31.60 195 THR B N 1
ATOM 5342 C CA . THR B 1 219 ? 27.135 12.045 33.196 1.00 32.72 195 THR B CA 1
ATOM 5343 C C . THR B 1 219 ? 27.074 10.554 33.524 1.00 34.20 195 THR B C 1
ATOM 5344 O O . THR B 1 219 ? 27.815 10.060 34.382 1.00 35.07 195 THR B O 1
ATOM 5348 N N . GLY B 1 220 ? 26.198 9.839 32.817 1.00 34.80 196 GLY B N 1
ATOM 5349 C CA . GLY B 1 220 ? 25.941 8.433 33.082 1.00 35.10 196 GLY B CA 1
ATOM 5350 C C . GLY B 1 220 ? 24.946 8.263 34.213 1.00 36.27 196 GLY B C 1
ATOM 5351 O O . GLY B 1 220 ? 24.816 7.168 34.783 1.00 37.21 196 GLY B O 1
ATOM 5352 N N . THR B 1 221 ? 24.250 9.341 34.560 1.00 89.89 197 THR B N 1
ATOM 5353 C CA . THR B 1 221 ? 23.270 9.269 35.635 1.00 92.87 197 THR B CA 1
ATOM 5354 C C . THR B 1 221 ? 22.049 8.497 35.157 1.00 90.37 197 THR B C 1
ATOM 5355 O O . THR B 1 221 ? 21.594 7.577 35.838 1.00 94.14 197 THR B O 1
ATOM 5359 N N . GLU B 1 222 ? 21.539 8.853 33.980 1.00 84.59 198 GLU B N 1
ATOM 5360 C CA . GLU B 1 222 ? 20.585 8.012 33.262 1.00 82.27 198 GLU B CA 1
ATOM 5361 C C . GLU B 1 222 ? 19.180 8.101 33.854 1.00 82.53 198 GLU B C 1
ATOM 5362 O O . GLU B 1 222 ? 18.214 7.591 33.275 1.00 80.64 198 GLU B O 1
ATOM 5368 N N . TYR B 1 223 ? 19.082 8.756 35.007 1.00 85.17 199 TYR B N 1
ATOM 5369 C CA . TYR B 1 223 ? 17.805 9.096 35.618 1.00 85.33 199 TYR B CA 1
ATOM 5370 C C . TYR B 1 223 ? 17.030 9.993 34.664 1.00 79.69 199 TYR B C 1
ATOM 5371 O O . TYR B 1 223 ? 15.802 9.912 34.569 1.00 78.66 199 TYR B O 1
ATOM 5380 N N . GLY B 1 224 ? 17.768 10.842 33.949 1.00 76.30 200 GLY B N 1
ATOM 5381 C CA . GLY B 1 224 ? 17.185 11.833 33.050 1.00 71.23 200 GLY B CA 1
ATOM 5382 C C . GLY B 1 224 ? 16.907 11.320 31.653 1.00 66.73 200 GLY B C 1
ATOM 5383 O O . GLY B 1 224 ? 16.818 12.102 30.696 1.00 63.24 200 GLY B O 1
ATOM 5384 N N . THR B 1 225 ? 16.777 9.999 31.542 1.00 67.04 201 THR B N 1
ATOM 5385 C CA . THR B 1 225 ? 16.352 9.369 30.302 1.00 63.18 201 THR B CA 1
ATOM 5386 C C . THR B 1 225 ? 14.880 8.994 30.433 1.00 62.22 201 THR B C 1
ATOM 5387 O O . THR B 1 225 ? 14.520 7.965 31.034 1.00 65.10 201 THR B O 1
ATOM 5391 N N . PHE B 1 226 ? 14.048 9.900 29.926 1.00 57.90 202 PHE B N 1
ATOM 5392 C CA . PHE B 1 226 ? 12.645 9.647 29.614 1.00 55.50 202 PHE B CA 1
ATOM 5393 C C . PHE B 1 226 ? 12.623 9.241 28.145 1.00 52.29 202 PHE B C 1
ATOM 5394 O O . PHE B 1 226 ? 13.639 9.352 27.447 1.00 50.13 202 PHE B O 1
ATOM 5402 N N . ASP B 1 227 ? 11.468 8.792 27.671 1.00 51.37 203 ASP B N 1
ATOM 5403 C CA . ASP B 1 227 ? 11.348 8.329 26.299 1.00 49.57 203 ASP B CA 1
ATOM 5404 C C . ASP B 1 227 ? 10.939 9.484 25.371 1.00 46.42 203 ASP B C 1
ATOM 5405 O O . ASP B 1 227 ? 9.780 9.884 25.341 1.00 45.79 203 ASP B O 1
ATOM 5410 N N . LEU B 1 228 ? 11.905 9.994 24.609 1.00 44.41 204 LEU B N 1
ATOM 5411 C CA . LEU B 1 228 ? 11.669 11.075 23.647 1.00 42.35 204 LEU B CA 1
ATOM 5412 C C . LEU B 1 228 ? 10.669 10.724 22.529 1.00 42.04 204 LEU B C 1
ATOM 5413 O O . LEU B 1 228 ? 9.792 11.535 22.188 1.00 41.75 204 LEU B O 1
ATOM 5418 N N . THR B 1 229 ? 10.783 9.525 21.963 1.00 42.75 205 THR B N 1
ATOM 5419 C CA . THR B 1 229 ? 9.919 9.137 20.831 1.00 43.13 205 THR B CA 1
ATOM 5420 C C . THR B 1 229 ? 8.454 9.122 21.259 1.00 44.27 205 THR B C 1
ATOM 5421 O O . THR B 1 229 ? 7.540 9.318 20.451 1.00 44.13 205 THR B O 1
ATOM 5425 N N . ARG B 1 230 ? 8.263 8.876 22.550 1.00 45.59 206 ARG B N 1
ATOM 5426 C CA . ARG B 1 230 ? 6.959 8.814 23.185 1.00 47.59 206 ARG B CA 1
ATOM 5427 C C . ARG B 1 230 ? 6.367 10.224 23.298 1.00 46.67 206 ARG B C 1
ATOM 5428 O O . ARG B 1 230 ? 5.187 10.440 23.002 1.00 46.95 206 ARG B O 1
ATOM 5436 N N . ILE B 1 231 ? 7.194 11.185 23.701 1.00 45.78 207 ILE B N 1
ATOM 5437 C CA . ILE B 1 231 ? 6.775 12.585 23.722 1.00 45.46 207 ILE B CA 1
ATOM 5438 C C . ILE B 1 231 ? 6.562 13.118 22.301 1.00 44.92 207 ILE B C 1
ATOM 5439 O O . ILE B 1 231 ? 5.567 13.789 22.033 1.00 45.49 207 ILE B O 1
ATOM 5444 N N . LEU B 1 232 ? 7.467 12.777 21.386 1.00 44.58 208 LEU B N 1
ATOM 5445 C CA . LEU B 1 232 ? 7.303 13.137 19.971 1.00 44.90 208 LEU B CA 1
ATOM 5446 C C . LEU B 1 232 ? 6.050 12.568 19.344 1.00 46.62 208 LEU B C 1
ATOM 5447 O O . LEU B 1 232 ? 5.559 13.097 18.342 1.00 48.01 208 LEU B O 1
ATOM 5452 N N . ARG B 1 233 ? 5.538 11.486 19.922 1.00 47.51 209 ARG B N 1
ATOM 5453 C CA . ARG B 1 233 ? 4.332 10.840 19.413 1.00 49.53 209 ARG B CA 1
ATOM 5454 C C . ARG B 1 233 ? 3.048 11.564 19.864 1.00 50.44 209 ARG B C 1
ATOM 5455 O O . ARG B 1 233 ? 2.020 11.468 19.197 1.00 51.91 209 ARG B O 1
ATOM 5463 N N . VAL B 1 234 ? 3.121 12.309 20.973 1.00 49.93 210 VAL B N 1
ATOM 5464 C CA . VAL B 1 234 ? 1.943 12.993 21.540 1.00 51.05 210 VAL B CA 1
ATOM 5465 C C . VAL B 1 234 ? 1.943 14.542 21.453 1.00 50.80 210 VAL B C 1
ATOM 5466 O O . VAL B 1 234 ? 0.916 15.184 21.717 1.00 51.94 210 VAL B O 1
ATOM 5470 N N . ILE B 1 235 ? 3.079 15.123 21.065 1.00 49.42 211 ILE B N 1
ATOM 5471 C CA . ILE B 1 235 ? 3.203 16.568 20.870 1.00 49.39 211 ILE B CA 1
ATOM 5472 C C . ILE B 1 235 ? 2.340 17.069 19.695 1.00 51.31 211 ILE B C 1
ATOM 5473 O O . ILE B 1 235 ? 2.409 16.518 18.591 1.00 52.40 211 ILE B O 1
ATOM 5478 N N . ARG B 1 236 ? 1.530 18.105 19.943 1.00 52.62 212 ARG B N 1
ATOM 5479 C CA . ARG B 1 236 ? 0.607 18.673 18.939 1.00 54.53 212 ARG B CA 1
ATOM 5480 C C . ARG B 1 236 ? 0.806 20.184 18.769 1.00 54.90 212 ARG B C 1
ATOM 5481 O O . ARG B 1 236 ? 1.116 20.875 19.737 1.00 54.42 212 ARG B O 1
ATOM 5489 N N . PRO B 1 237 ? 0.611 20.709 17.545 1.00 56.63 213 PRO B N 1
ATOM 5490 C CA . PRO B 1 237 ? 0.417 22.152 17.434 1.00 58.19 213 PRO B CA 1
ATOM 5491 C C . PRO B 1 237 ? -1.037 22.512 17.741 1.00 60.26 213 PRO B C 1
ATOM 5492 O O . PRO B 1 237 ? -1.902 21.637 17.695 1.00 60.84 213 PRO B O 1
ATOM 5496 N N . TYR B 1 238 ? -1.291 23.777 18.080 1.00 61.87 214 TYR B N 1
ATOM 5497 C CA . TYR B 1 238 ? -2.650 24.367 18.045 1.00 64.98 214 TYR B CA 1
ATOM 5498 C C . TYR B 1 238 ? -2.546 25.876 17.805 1.00 67.24 214 TYR B C 1
ATOM 5499 O O . TYR B 1 238 ? -1.438 26.389 17.635 1.00 66.06 214 TYR B O 1
ATOM 5508 N N . LYS B 1 239 ? -3.686 26.580 17.791 1.00 70.38 215 LYS B N 1
ATOM 5509 C CA . LYS B 1 239 ? -3.703 28.022 17.483 1.00 73.53 215 LYS B CA 1
ATOM 5510 C C . LYS B 1 239 ? -2.788 28.876 18.378 1.00 72.52 215 LYS B C 1
ATOM 5511 O O . LYS B 1 239 ? -2.170 29.829 17.897 1.00 74.43 215 LYS B O 1
ATOM 5517 N N . GLY B 1 240 ? -2.690 28.521 19.661 1.00 70.01 216 GLY B N 1
ATOM 5518 C CA . GLY B 1 240 ? -1.899 29.286 20.631 1.00 69.58 216 GLY B CA 1
ATOM 5519 C C . GLY B 1 240 ? -0.616 28.623 21.109 1.00 66.00 216 GLY B C 1
ATOM 5520 O O . GLY B 1 240 ? -0.237 28.756 22.277 1.00 65.32 216 GLY B O 1
ATOM 5521 N N . GLY B 1 241 ? 0.055 27.911 20.209 1.00 63.88 217 GLY B N 1
ATOM 5522 C CA . GLY B 1 241 ? 1.338 27.301 20.525 1.00 60.81 217 GLY B CA 1
ATOM 5523 C C . GLY B 1 241 ? 1.338 25.793 20.389 1.00 58.09 217 GLY B C 1
ATOM 5524 O O . GLY B 1 241 ? 0.881 25.253 19.379 1.00 58.37 217 GLY B O 1
ATOM 5525 N N . ILE B 1 242 ? 1.848 25.121 21.421 1.00 55.87 218 ILE B N 1
ATOM 5526 C CA . ILE B 1 242 ? 2.101 23.679 21.394 1.00 53.17 218 ILE B CA 1
ATOM 5527 C C . ILE B 1 242 ? 1.529 22.958 22.624 1.00 52.81 218 ILE B C 1
ATOM 5528 O O . ILE B 1 242 ? 1.746 23.360 23.771 1.00 52.70 218 ILE B O 1
ATOM 5533 N N . ALA B 1 243 ? 0.779 21.895 22.359 1.00 52.77 219 ALA B N 1
ATOM 5534 C CA . ALA B 1 243 ? 0.166 21.102 23.417 1.00 53.33 219 ALA B CA 1
ATOM 5535 C C . ALA B 1 243 ? 0.636 19.643 23.367 1.00 52.00 219 ALA B C 1
ATOM 5536 O O . ALA B 1 243 ? 1.546 19.296 22.598 1.00 50.67 219 ALA B O 1
ATOM 5538 N N . PHE B 1 244 ? 0.031 18.804 24.209 1.00 52.64 220 PHE B N 1
ATOM 5539 C CA . PHE B 1 244 ? 0.333 17.380 24.250 1.00 52.08 220 PHE B CA 1
ATOM 5540 C C . PHE B 1 244 ? -0.970 16.626 24.431 1.00 53.83 220 PHE B C 1
ATOM 5541 O O . PHE B 1 244 ? -1.752 16.946 25.328 1.00 55.47 220 PHE B O 1
ATOM 5549 N N . ALA B 1 245 ? -1.220 15.648 23.562 1.00 54.13 221 ALA B N 1
ATOM 5550 C CA . ALA B 1 245 ? -2.470 14.878 23.600 1.00 55.97 221 ALA B CA 1
ATOM 5551 C C . ALA B 1 245 ? -2.668 14.232 24.966 1.00 57.15 221 ALA B C 1
ATOM 5552 O O . ALA B 1 245 ? -1.710 13.743 25.576 1.00 56.72 221 ALA B O 1
ATOM 5554 N N . MET B 1 246 ? -3.912 14.248 25.440 1.00 59.25 222 MET B N 1
ATOM 5555 C CA . MET B 1 246 ? -4.271 13.738 26.757 1.00 61.09 222 MET B CA 1
ATOM 5556 C C . MET B 1 246 ? -3.782 12.305 26.978 1.00 61.41 222 MET B C 1
ATOM 5557 O O . MET B 1 246 ? -3.371 11.945 28.087 1.00 62.44 222 MET B O 1
ATOM 5562 N N . ASN B 1 247 ? -3.828 11.498 25.918 1.00 60.95 223 ASN B N 1
ATOM 5563 C CA . ASN B 1 247 ? -3.380 10.107 25.978 1.00 61.38 223 ASN B CA 1
ATOM 5564 C C . ASN B 1 247 ? -1.860 9.979 26.132 1.00 59.00 223 ASN B C 1
ATOM 5565 O O . ASN B 1 247 ? -1.331 8.879 26.249 1.00 59.64 223 ASN B O 1
ATOM 5570 N N . GLY B 1 248 ? -1.171 11.118 26.143 1.00 47.37 224 GLY B N 1
ATOM 5571 C CA . GLY B 1 248 ? 0.252 11.158 26.411 1.00 44.56 224 GLY B CA 1
ATOM 5572 C C . GLY B 1 248 ? 0.605 11.719 27.773 1.00 44.54 224 GLY B C 1
ATOM 5573 O O . GLY B 1 248 ? 1.754 12.085 27.998 1.00 42.91 224 GLY B O 1
ATOM 5574 N N . MET B 1 249 ? -0.368 11.784 28.687 1.00 46.60 225 MET B N 1
ATOM 5575 C CA . MET B 1 249 ? -0.124 12.351 30.021 1.00 47.16 225 MET B CA 1
ATOM 5576 C C . MET B 1 249 ? 1.047 11.680 30.743 1.00 45.02 225 MET B C 1
ATOM 5577 O O . MET B 1 249 ? 1.902 12.358 31.329 1.00 44.31 225 MET B O 1
ATOM 5582 N N . HIS B 1 250 ? 1.086 10.353 30.694 1.00 44.02 226 HIS B N 1
ATOM 5583 C CA . HIS B 1 250 ? 2.118 9.599 31.392 1.00 42.54 226 HIS B CA 1
ATOM 5584 C C . HIS B 1 250 ? 3.508 9.852 30.812 1.00 40.41 226 HIS B C 1
ATOM 5585 O O . HIS B 1 250 ? 4.474 10.001 31.562 1.00 39.46 226 HIS B O 1
ATOM 5592 N N . ALA B 1 251 ? 3.598 9.941 29.486 1.00 39.66 227 ALA B N 1
ATOM 5593 C CA . ALA B 1 251 ? 4.850 10.301 28.826 1.00 37.82 227 ALA B CA 1
ATOM 5594 C C . ALA B 1 251 ? 5.338 11.652 29.332 1.00 38.06 227 ALA B C 1
ATOM 5595 O O . ALA B 1 251 ? 6.528 11.838 29.599 1.00 36.57 227 ALA B O 1
ATOM 5597 N N . VAL B 1 252 ? 4.405 12.589 29.472 1.00 39.96 228 VAL B N 1
ATOM 5598 C CA . VAL B 1 252 ? 4.715 13.914 29.992 1.00 40.75 228 VAL B CA 1
ATOM 5599 C C . VAL B 1 252 ? 5.179 13.818 31.453 1.00 41.03 228 VAL B C 1
ATOM 5600 O O . VAL B 1 252 ? 6.167 14.436 31.825 1.00 40.04 228 VAL B O 1
ATOM 5604 N N . GLU B 1 253 ? 4.473 13.023 32.258 1.00 42.83 229 GLU B N 1
ATOM 5605 C CA . GLU B 1 253 ? 4.881 12.736 33.635 1.00 43.24 229 GLU B CA 1
ATOM 5606 C C . GLU B 1 253 ? 6.332 12.235 33.691 1.00 41.46 229 GLU B C 1
ATOM 5607 O O . GLU B 1 253 ? 7.125 12.699 34.518 1.00 41.43 229 GLU B O 1
ATOM 5613 N N . ASP B 1 254 ? 6.689 11.308 32.806 1.00 40.15 230 ASP B N 1
ATOM 5614 C CA . ASP B 1 254 ? 8.052 10.782 32.799 1.00 38.93 230 ASP B CA 1
ATOM 5615 C C . ASP B 1 254 ? 9.081 11.890 32.584 1.00 37.57 230 ASP B C 1
ATOM 5616 O O . ASP B 1 254 ? 10.168 11.856 33.157 1.00 36.37 230 ASP B O 1
ATOM 5621 N N . TYR B 1 255 ? 8.724 12.868 31.758 1.00 37.93 231 TYR B N 1
ATOM 5622 C CA . TYR B 1 255 ? 9.590 14.019 31.502 1.00 37.30 231 TYR B CA 1
ATOM 5623 C C . TYR B 1 255 ? 9.750 14.860 32.771 1.00 37.80 231 TYR B C 1
ATOM 5624 O O . TYR B 1 255 ? 10.838 15.281 33.099 1.00 37.11 231 TYR B O 1
ATOM 5633 N N . ILE B 1 256 ? 8.657 15.095 33.481 1.00 39.57 232 ILE B N 1
ATOM 5634 C CA . ILE B 1 256 ? 8.714 15.799 34.761 1.00 40.62 232 ILE B CA 1
ATOM 5635 C C . ILE B 1 256 ? 9.604 15.071 35.791 1.00 39.79 232 ILE B C 1
ATOM 5636 O O . ILE B 1 256 ? 10.417 15.699 36.473 1.00 39.24 232 ILE B O 1
ATOM 5641 N N . VAL B 1 257 ? 9.435 13.754 35.885 1.00 39.99 233 VAL B N 1
ATOM 5642 C CA . VAL B 1 257 ? 10.245 12.901 36.751 1.00 39.67 233 VAL B CA 1
ATOM 5643 C C . VAL B 1 257 ? 11.741 12.995 36.397 1.00 38.32 233 VAL B C 1
ATOM 5644 O O . VAL B 1 257 ? 12.586 13.129 37.294 1.00 37.80 233 VAL B O 1
ATOM 5648 N N . SER B 1 258 ? 12.063 12.953 35.102 1.00 37.53 234 SER B N 1
ATOM 5649 C CA . SER B 1 258 ? 13.459 13.085 34.661 1.00 36.99 234 SER B CA 1
ATOM 5650 C C . SER B 1 258 ? 14.052 14.425 35.048 1.00 36.81 234 SER B C 1
ATOM 5651 O O . SER B 1 258 ? 15.202 14.479 35.500 1.00 36.39 234 SER B O 1
ATOM 5654 N N . ARG B 1 259 ? 13.283 15.497 34.847 1.00 37.49 235 ARG B N 1
ATOM 5655 C CA . ARG B 1 259 ? 13.698 16.825 35.273 1.00 38.01 235 ARG B CA 1
ATOM 5656 C C . ARG B 1 259 ? 14.016 16.862 36.766 1.00 38.20 235 ARG B C 1
ATOM 5657 O O . ARG B 1 259 ? 15.119 17.262 37.165 1.00 36.62 235 ARG B O 1
ATOM 5665 N N . TYR B 1 260 ? 13.057 16.416 37.577 1.00 39.03 236 TYR B N 1
ATOM 5666 C CA . TYR B 1 260 ? 13.238 16.361 39.018 1.00 39.71 236 TYR B CA 1
ATOM 5667 C C . TYR B 1 260 ? 14.548 15.677 39.402 1.00 38.34 236 TYR B C 1
ATOM 5668 O O . TYR B 1 260 ? 15.352 16.234 40.157 1.00 37.54 236 TYR B O 1
ATOM 5677 N N . GLN B 1 261 ? 14.741 14.472 38.866 1.00 37.77 237 GLN B N 1
ATOM 5678 C CA A GLN B 1 261 ? 15.928 13.662 39.126 0.50 36.94 237 GLN B CA 1
ATOM 5679 C CA B GLN B 1 261 ? 15.930 13.683 39.152 0.50 36.87 237 GLN B CA 1
ATOM 5680 C C . GLN B 1 261 ? 17.194 14.394 38.700 1.00 35.82 237 GLN B C 1
ATOM 5681 O O . GLN B 1 261 ? 18.159 14.449 39.438 1.00 35.37 237 GLN B O 1
ATOM 5692 N N . MET B 1 262 ? 17.180 14.956 37.494 1.00 35.98 238 MET B N 1
ATOM 5693 C CA . MET B 1 262 ? 18.373 15.605 36.965 1.00 36.10 238 MET B CA 1
ATOM 5694 C C . MET B 1 262 ? 18.769 16.831 37.794 1.00 37.11 238 MET B C 1
ATOM 5695 O O . MET B 1 262 ? 19.958 17.121 37.951 1.00 36.60 238 MET B O 1
ATOM 5700 N N . TYR B 1 263 ? 17.765 17.538 38.307 1.00 39.00 239 TYR B N 1
ATOM 5701 C CA . TYR B 1 263 ? 17.976 18.700 39.150 1.00 40.20 239 TYR B CA 1
ATOM 5702 C C . TYR B 1 263 ? 18.489 18.299 40.526 1.00 40.23 239 TYR B C 1
ATOM 5703 O O . TYR B 1 263 ? 19.530 18.772 40.956 1.00 39.98 239 TYR B O 1
ATOM 5712 N N . VAL B 1 264 ? 17.783 17.400 41.195 1.00 40.96 240 VAL B N 1
ATOM 5713 C CA . VAL B 1 264 ? 18.147 16.997 42.549 1.00 41.50 240 VAL B CA 1
ATOM 5714 C C . VAL B 1 264 ? 19.487 16.239 42.618 1.00 40.18 240 VAL B C 1
ATOM 5715 O O . VAL B 1 264 ? 20.167 16.266 43.647 1.00 41.15 240 VAL B O 1
ATOM 5719 N N . GLN B 1 265 ? 19.871 15.576 41.534 1.00 37.99 241 GLN B N 1
ATOM 5720 C CA . GLN B 1 265 ? 21.050 14.719 41.575 1.00 36.58 241 GLN B CA 1
ATOM 5721 C C . GLN B 1 265 ? 22.269 15.308 40.881 1.00 34.82 241 GLN B C 1
ATOM 5722 O O . GLN B 1 265 ? 23.392 15.075 41.318 1.00 34.17 241 GLN B O 1
ATOM 5728 N N . VAL B 1 266 ? 22.048 16.085 39.820 1.00 33.46 242 VAL B N 1
ATOM 5729 C CA . VAL B 1 266 ? 23.145 16.587 39.006 1.00 31.54 242 VAL B CA 1
ATOM 5730 C C . VAL B 1 266 ? 23.319 18.109 39.096 1.00 32.05 242 VAL B C 1
ATOM 5731 O O . VAL B 1 266 ? 24.384 18.612 39.504 1.00 31.06 242 VAL B O 1
ATOM 5735 N N . TYR B 1 267 ? 22.282 18.842 38.701 1.00 32.71 243 TYR B N 1
ATOM 5736 C CA . TYR B 1 267 ? 22.423 20.282 38.560 1.00 33.38 243 TYR B CA 1
ATOM 5737 C C . TYR B 1 267 ? 22.641 20.987 39.894 1.00 34.68 243 TYR B C 1
ATOM 5738 O O . TYR B 1 267 ? 23.344 21.979 39.949 1.00 35.21 243 TYR B O 1
ATOM 5747 N N . PHE B 1 268 ? 22.050 20.463 40.962 1.00 35.75 244 PHE B N 1
ATOM 5748 C CA . PHE B 1 268 ? 22.184 21.079 42.262 1.00 37.15 244 PHE B CA 1
ATOM 5749 C C . PHE B 1 268 ? 23.303 20.476 43.117 1.00 36.47 244 PHE B C 1
ATOM 5750 O O . PHE B 1 268 ? 23.364 20.725 44.315 1.00 37.57 244 PHE B O 1
ATOM 5758 N N . HIS B 1 269 ? 24.186 19.688 42.505 1.00 34.72 245 HIS B N 1
ATOM 5759 C CA . HIS B 1 269 ? 25.217 18.986 43.263 1.00 33.93 245 HIS B CA 1
ATOM 5760 C C . HIS B 1 269 ? 26.168 19.957 43.970 1.00 33.52 245 HIS B C 1
ATOM 5761 O O . HIS B 1 269 ? 26.697 20.865 43.346 1.00 33.10 245 HIS B O 1
ATOM 5768 N N . PRO B 1 270 ? 26.377 19.769 45.281 1.00 33.84 246 PRO B N 1
ATOM 5769 C CA . PRO B 1 270 ? 27.193 20.720 46.049 1.00 33.76 246 PRO B CA 1
ATOM 5770 C C . PRO B 1 270 ? 28.667 20.762 45.645 1.00 32.37 246 PRO B C 1
ATOM 5771 O O . PRO B 1 270 ? 29.269 21.824 45.654 1.00 32.28 246 PRO B O 1
ATOM 5775 N N . VAL B 1 271 ? 29.243 19.622 45.295 1.00 31.94 247 VAL B N 1
ATOM 5776 C CA . VAL B 1 271 ? 30.640 19.587 44.882 1.00 30.85 247 VAL B CA 1
ATOM 5777 C C . VAL B 1 271 ? 30.886 20.433 43.634 1.00 30.58 247 VAL B C 1
ATOM 5778 O O . VAL B 1 271 ? 31.848 21.216 43.594 1.00 31.15 247 VAL B O 1
ATOM 5782 N N . SER B 1 272 ? 30.005 20.321 42.641 1.00 29.98 248 SER B N 1
ATOM 5783 C CA . SER B 1 272 ? 30.114 21.138 41.435 1.00 29.68 248 SER B CA 1
ATOM 5784 C C . SER B 1 272 ? 30.011 22.633 41.762 1.00 30.48 248 SER B C 1
ATOM 5785 O O . SER B 1 272 ? 30.720 23.474 41.177 1.00 29.90 248 SER B O 1
ATOM 5788 N N . ARG B 1 273 ? 29.111 22.954 42.688 1.00 31.77 249 ARG B N 1
ATOM 5789 C CA . ARG B 1 273 ? 28.920 24.325 43.131 1.00 33.33 249 ARG B CA 1
ATOM 5790 C C . ARG B 1 273 ? 30.108 24.849 43.950 1.00 33.75 249 ARG B C 1
ATOM 5791 O O . ARG B 1 273 ? 30.398 26.051 43.927 1.00 34.33 249 ARG B O 1
ATOM 5799 N N . GLY B 1 274 ? 30.793 23.944 44.654 1.00 33.97 250 GLY B N 1
ATOM 5800 C CA . GLY B 1 274 ? 32.053 24.268 45.333 1.00 33.94 250 GLY B CA 1
ATOM 5801 C C . GLY B 1 274 ? 33.141 24.664 44.342 1.00 32.99 250 GLY B C 1
ATOM 5802 O O . GLY B 1 274 ? 33.925 25.571 44.608 1.00 33.49 250 GLY B O 1
ATOM 5803 N N . MET B 1 275 ? 33.184 23.991 43.194 1.00 31.91 251 MET B N 1
ATOM 5804 C CA . MET B 1 275 ? 34.144 24.323 42.140 1.00 30.98 251 MET B CA 1
ATOM 5805 C C . MET B 1 275 ? 33.782 25.641 41.471 1.00 31.09 251 MET B C 1
ATOM 5806 O O . MET B 1 275 ? 34.654 26.409 41.066 1.00 31.15 251 MET B O 1
ATOM 5811 N N . GLU B 1 276 ? 32.484 25.903 41.391 1.00 31.35 252 GLU B N 1
ATOM 5812 C CA . GLU B 1 276 ? 31.962 27.152 40.849 1.00 31.64 252 GLU B CA 1
ATOM 5813 C C . GLU B 1 276 ? 32.317 28.370 41.729 1.00 31.19 252 GLU B C 1
ATOM 5814 O O . GLU B 1 276 ? 32.673 29.428 41.214 1.00 30.27 252 GLU B O 1
ATOM 5820 N N . VAL B 1 277 ? 32.219 28.198 43.045 1.00 30.95 253 VAL B N 1
ATOM 5821 C CA . VAL B 1 277 ? 32.582 29.241 44.004 1.00 31.22 253 VAL B CA 1
ATOM 5822 C C . VAL B 1 277 ? 34.060 29.622 43.863 1.00 30.69 253 VAL B C 1
ATOM 5823 O O . VAL B 1 277 ? 34.403 30.802 43.812 1.00 31.11 253 VAL B O 1
ATOM 5827 N N . ILE B 1 278 ? 34.921 28.613 43.784 1.00 30.31 254 ILE B N 1
ATOM 5828 C CA . ILE B 1 278 ? 36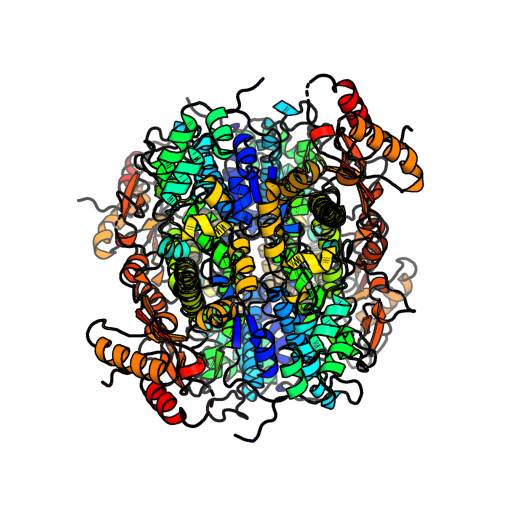.345 28.808 43.531 1.00 30.06 254 ILE B CA 1
ATOM 5829 C C . ILE B 1 278 ? 36.571 29.610 42.252 1.00 30.00 254 ILE B C 1
ATOM 5830 O O . ILE B 1 278 ? 37.324 30.597 42.257 1.00 30.83 254 ILE B O 1
ATOM 5835 N N . LEU B 1 279 ? 35.920 29.190 41.168 1.00 29.41 255 LEU B N 1
ATOM 5836 C CA . LEU B 1 279 ? 36.069 29.865 39.884 1.00 29.51 255 LEU B CA 1
ATOM 5837 C C . LEU B 1 279 ? 35.631 31.312 40.027 1.00 30.50 255 LEU B C 1
ATOM 5838 O O . LEU B 1 279 ? 36.330 32.232 39.582 1.00 31.51 255 LEU B O 1
ATOM 5843 N N . ASP B 1 280 ? 34.481 31.515 40.663 1.00 30.90 256 ASP B N 1
ATOM 5844 C CA . ASP B 1 280 ? 33.945 32.853 40.876 1.00 31.73 256 ASP B CA 1
ATOM 5845 C C . ASP B 1 280 ? 34.970 33.726 41.606 1.00 31.93 256 ASP B C 1
ATOM 5846 O O . ASP B 1 280 ? 35.260 34.838 41.182 1.00 32.46 256 ASP B O 1
ATOM 5851 N N . HIS B 1 281 ? 35.513 33.207 42.698 1.00 31.15 257 HIS B N 1
ATOM 5852 C CA . HIS B 1 281 ? 36.448 33.951 43.513 1.00 31.48 257 HIS B CA 1
ATOM 5853 C C . HIS B 1 281 ? 37.789 34.141 42.794 1.00 30.90 257 HIS B C 1
ATOM 5854 O O . HIS B 1 281 ? 38.427 35.180 42.930 1.00 30.99 257 HIS B O 1
ATOM 5861 N N . LEU B 1 282 ? 38.195 33.148 42.010 1.00 30.29 258 LEU B N 1
ATOM 5862 C CA . LEU B 1 282 ? 39.406 33.266 41.188 1.00 30.09 258 LEU B CA 1
ATOM 5863 C C . LEU B 1 282 ? 39.314 34.419 40.191 1.00 30.38 258 LEU B C 1
ATOM 5864 O O . LEU B 1 282 ? 40.258 35.209 40.043 1.00 31.06 258 LEU B O 1
ATOM 5869 N N . LEU B 1 283 ? 38.181 34.528 39.507 1.00 30.36 259 LEU B N 1
ATOM 5870 C CA . LEU B 1 283 ? 38.037 35.572 38.496 1.00 31.08 259 LEU B CA 1
ATOM 5871 C C . LEU B 1 283 ? 37.941 36.957 39.135 1.00 32.14 259 LEU B C 1
ATOM 5872 O O . LEU B 1 283 ? 38.452 37.924 38.581 1.00 32.38 259 LEU 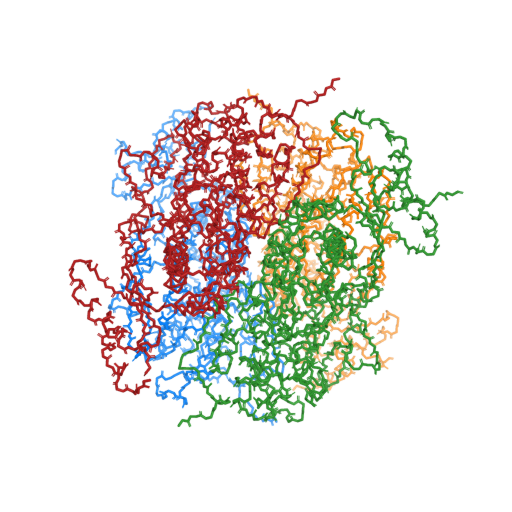B O 1
ATOM 5877 N N . HIS B 1 284 ? 37.293 37.032 40.302 1.00 32.69 260 HIS B N 1
ATOM 5878 C CA A HIS B 1 284 ? 37.212 38.271 41.074 0.50 33.66 260 HIS B CA 1
ATOM 5879 C CA B HIS B 1 284 ? 37.219 38.276 41.066 0.50 33.66 260 HIS B CA 1
ATOM 5880 C C . HIS B 1 284 ? 38.598 38.717 41.533 1.00 33.70 260 HIS B C 1
ATOM 5881 O O . HIS B 1 284 ? 38.957 39.881 41.401 1.00 35.22 260 HIS B O 1
ATOM 5894 N N . ARG B 1 285 ? 39.371 37.792 42.079 1.00 32.88 261 ARG B N 1
ATOM 5895 C CA . ARG B 1 285 ? 40.714 38.128 42.520 1.00 33.12 261 ARG B CA 1
ATOM 5896 C C . ARG B 1 285 ? 41.579 38.604 41.356 1.00 33.04 261 ARG B C 1
ATOM 5897 O O . ARG B 1 285 ? 42.351 39.548 41.514 1.00 33.60 261 ARG B O 1
ATOM 5905 N N . ALA B 1 286 ? 41.439 37.961 40.196 1.00 32.46 262 ALA B N 1
ATOM 5906 C CA . ALA B 1 286 ? 42.192 38.356 39.006 1.00 32.77 262 ALA B CA 1
ATOM 5907 C C . ALA B 1 286 ? 41.875 39.786 38.616 1.00 33.79 262 ALA B C 1
ATOM 5908 O O . ALA B 1 286 ? 42.785 40.592 38.385 1.00 34.30 262 ALA B O 1
ATOM 5910 N N . LYS B 1 287 ? 40.583 40.104 38.565 1.00 34.26 263 LYS B N 1
ATOM 5911 C CA . LYS B 1 287 ? 40.140 41.466 38.303 1.00 35.75 263 LYS B CA 1
ATOM 5912 C C . LYS B 1 287 ? 40.727 42.475 39.313 1.00 36.50 263 LYS B C 1
ATOM 5913 O O . LYS B 1 287 ? 41.230 43.531 38.917 1.00 37.51 263 LYS B O 1
ATOM 5919 N N . GLU B 1 288 ? 40.668 42.147 40.603 1.00 36.20 264 GLU B N 1
ATOM 5920 C CA . GLU B 1 288 ? 41.207 43.035 41.653 1.00 37.40 264 GLU B CA 1
ATOM 5921 C C . GLU B 1 288 ? 42.704 43.305 41.486 1.00 36.95 264 GLU B C 1
ATOM 5922 O O . GLU B 1 288 ? 43.149 44.433 41.600 1.00 37.86 264 GLU B O 1
ATOM 5928 N N . LEU B 1 289 ? 43.466 42.256 41.210 1.00 36.05 265 LEU B N 1
ATOM 5929 C CA . LEU B 1 289 ? 44.892 42.385 40.943 1.00 36.50 265 LEU B CA 1
ATOM 5930 C C . LEU B 1 289 ? 45.186 43.233 39.716 1.00 36.88 265 LEU B C 1
ATOM 5931 O O . LEU B 1 289 ? 46.077 44.075 39.756 1.00 38.01 265 LEU B O 1
ATOM 5936 N N . PHE B 1 290 ? 44.422 43.018 38.645 1.00 36.29 266 PHE B N 1
ATOM 5937 C CA . PHE B 1 290 ? 44.536 43.817 37.444 1.00 36.91 266 PHE B CA 1
ATOM 5938 C C . PHE B 1 290 ? 44.387 45.302 37.764 1.00 38.62 266 PHE B C 1
ATOM 5939 O O . PHE B 1 290 ? 45.116 46.133 37.207 1.00 39.74 266 PHE B O 1
ATOM 5947 N N . GLU B 1 291 ? 43.456 45.628 38.663 1.00 38.78 267 GLU B N 1
ATOM 5948 C CA . GLU B 1 291 ? 43.181 47.018 39.034 1.00 40.14 267 GLU B CA 1
ATOM 5949 C C . GLU B 1 291 ? 44.087 47.530 40.160 1.00 40.07 267 GLU B C 1
ATOM 5950 O O . GLU B 1 291 ? 43.998 48.696 40.555 1.00 40.61 267 GLU B O 1
ATOM 5956 N N . ASN B 1 292 ? 44.952 46.657 40.669 1.00 38.79 268 ASN B N 1
ATOM 5957 C CA . ASN B 1 292 ? 45.823 46.993 41.793 1.00 39.05 268 ASN B CA 1
ATOM 5958 C C . ASN B 1 292 ? 47.102 47.733 41.355 1.00 39.95 268 ASN B C 1
ATOM 5959 O O . ASN B 1 292 ? 47.969 47.151 40.700 1.00 39.23 268 ASN B O 1
ATOM 5964 N N . PRO B 1 293 ? 47.220 49.022 41.725 1.00 41.36 269 PRO B N 1
ATOM 5965 C CA . PRO B 1 293 ? 48.391 49.837 41.383 1.00 43.06 269 PRO B CA 1
ATOM 5966 C C . PRO B 1 293 ? 49.703 49.238 41.899 1.00 43.80 269 PRO B C 1
ATOM 5967 O O . PRO B 1 293 ? 50.764 49.545 41.357 1.00 44.53 269 PRO B O 1
ATOM 5971 N N . GLU B 1 294 ? 49.615 48.396 42.931 1.00 44.04 270 GLU B N 1
ATOM 5972 C CA . GLU B 1 294 ? 50.784 47.815 43.604 1.00 45.14 270 GLU B CA 1
ATOM 5973 C C . GLU B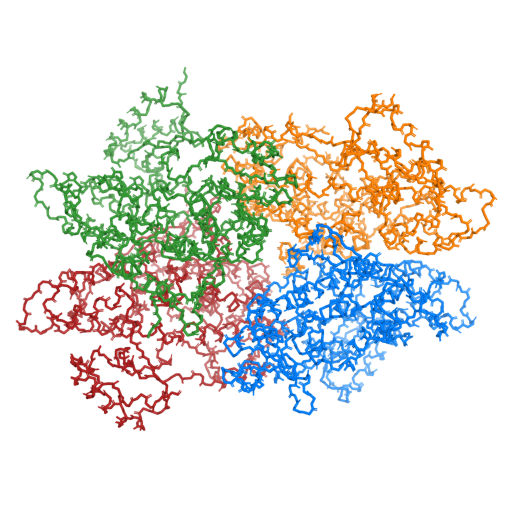 1 294 ? 51.160 46.438 43.067 1.00 45.36 270 GLU B C 1
ATOM 5974 O O . GLU B 1 294 ? 52.072 45.782 43.566 1.00 45.39 270 GLU B O 1
ATOM 5980 N N . PHE B 1 295 ? 50.442 46.007 42.043 1.00 45.92 271 PHE B N 1
ATOM 5981 C CA . PHE B 1 295 ? 50.663 44.717 41.448 1.00 46.35 271 PHE B CA 1
ATOM 5982 C C . PHE B 1 295 ? 51.527 44.863 40.195 1.00 48.31 271 PHE B C 1
ATOM 5983 O O . PHE B 1 295 ? 51.093 45.441 39.196 1.00 49.15 271 PHE B O 1
ATOM 5991 N N . ASP B 1 296 ? 52.748 44.337 40.247 1.00 50.23 272 ASP B N 1
ATOM 5992 C CA . ASP B 1 296 ? 53.722 44.549 39.163 1.00 52.46 272 ASP B CA 1
ATOM 5993 C C . ASP B 1 296 ? 53.689 43.468 38.090 1.00 52.21 272 ASP B C 1
ATOM 5994 O O . ASP B 1 296 ? 53.919 43.743 36.909 1.00 53.56 272 ASP B O 1
ATOM 5999 N N . TYR B 1 297 ? 53.376 42.249 38.510 1.00 50.86 273 TYR B N 1
ATOM 6000 C CA . TYR B 1 297 ? 53.371 41.068 37.656 1.00 50.32 273 TYR B CA 1
ATOM 6001 C C . TYR B 1 297 ? 52.439 41.189 36.433 1.00 49.29 273 TYR B C 1
ATOM 6002 O O . TYR B 1 297 ? 51.433 41.892 36.475 1.00 48.94 273 TYR B O 1
ATOM 6011 N N . ASP B 1 298 ? 52.795 40.502 35.350 1.00 48.72 274 ASP B N 1
ATOM 6012 C CA . ASP B 1 298 ? 52.028 40.526 34.109 1.00 47.92 274 ASP B CA 1
ATOM 6013 C C . ASP B 1 298 ? 51.135 39.285 34.037 1.00 46.33 274 ASP B C 1
ATOM 6014 O O . ASP B 1 298 ? 51.625 38.162 34.025 1.00 45.92 274 ASP B O 1
ATOM 6019 N N . LEU B 1 299 ? 49.821 39.499 33.993 1.00 45.21 275 LEU B N 1
ATOM 6020 C CA . LEU B 1 299 ? 48.856 38.397 33.957 1.00 43.37 275 LEU B CA 1
ATOM 6021 C C . LEU B 1 299 ? 48.863 37.660 32.628 1.00 43.27 275 LEU B C 1
ATOM 6022 O O . LEU B 1 299 ? 48.354 36.547 32.552 1.00 42.46 275 LEU B O 1
ATOM 6027 N N . GLN B 1 300 ? 49.422 38.282 31.585 1.00 44.15 276 GLN B N 1
ATOM 6028 C CA . GLN B 1 300 ? 49.531 37.640 30.274 1.00 44.61 276 GLN B CA 1
ATOM 6029 C C . GLN B 1 300 ? 48.166 37.071 29.875 1.00 43.27 276 GLN B C 1
ATOM 6030 O O . GLN B 1 300 ? 48.054 35.941 29.374 1.00 42.68 276 GLN B O 1
ATOM 6036 N N . ALA B 1 301 ? 47.133 37.867 30.130 1.00 42.19 277 ALA B N 1
ATOM 6037 C CA . ALA B 1 301 ? 45.756 37.473 29.920 1.00 40.59 277 ALA B CA 1
ATOM 6038 C C . ALA B 1 301 ? 45.105 38.449 28.934 1.00 40.89 277 ALA B C 1
ATOM 6039 O O . ALA B 1 301 ? 44.077 39.069 29.242 1.00 40.42 277 ALA B O 1
ATOM 6041 N N . SER B 1 302 ? 45.712 38.575 27.752 1.00 41.27 278 SER B N 1
ATOM 6042 C CA . SER B 1 302 ? 45.302 39.591 26.777 1.00 42.41 278 SER B CA 1
ATOM 6043 C C . SER B 1 302 ? 43.818 39.525 26.396 1.00 41.78 278 SER B C 1
ATOM 6044 O O . SER B 1 302 ? 43.179 40.563 26.241 1.00 42.80 278 SER B O 1
ATOM 6047 N N . LEU B 1 303 ? 43.271 38.317 26.273 1.00 40.39 279 LEU B N 1
ATOM 6048 C CA . LEU B 1 303 ? 41.856 38.146 25.930 1.00 39.80 279 LEU B CA 1
ATOM 6049 C C . LEU B 1 303 ? 40.886 38.483 27.069 1.00 39.23 279 LEU B C 1
ATOM 6050 O O . LEU B 1 303 ? 39.717 38.749 26.808 1.00 39.19 279 LEU B O 1
ATOM 6055 N N . LEU B 1 304 ? 41.358 38.481 28.319 1.00 39.05 280 LEU B N 1
ATOM 6056 C CA . LEU B 1 304 ? 40.502 38.868 29.456 1.00 38.97 280 LEU B CA 1
ATOM 6057 C C . LEU B 1 304 ? 40.554 40.356 29.779 1.00 40.16 280 LEU B C 1
ATOM 6058 O O . LEU B 1 304 ? 39.725 40.856 30.552 1.00 40.31 280 LEU B O 1
ATOM 6063 N N . VAL B 1 305 ? 41.531 41.046 29.195 1.00 40.98 281 VAL B N 1
ATOM 6064 C CA . VAL B 1 305 ? 41.793 42.447 29.496 1.00 42.28 281 VAL B CA 1
ATOM 6065 C C . VAL B 1 305 ? 40.568 43.354 29.267 1.00 43.02 281 VAL B C 1
ATOM 6066 O O . VAL B 1 305 ? 40.197 44.104 30.170 1.00 43.47 281 VAL B O 1
ATOM 6070 N N . PRO B 1 306 ? 39.915 43.267 28.084 1.00 43.40 282 PRO B N 1
ATOM 6071 C CA . PRO B 1 306 ? 38.749 44.140 27.881 1.00 44.04 282 PRO B CA 1
ATOM 6072 C C . PRO B 1 306 ? 37.624 43.871 28.878 1.00 43.07 282 PRO B C 1
ATOM 6073 O O . PRO B 1 306 ? 36.798 44.752 29.125 1.00 44.58 282 PRO B O 1
ATOM 6077 N N . PHE B 1 307 ? 37.611 42.675 29.452 1.00 40.95 283 PHE B N 1
ATOM 6078 C CA . PHE B 1 307 ? 36.628 42.297 30.459 1.00 39.97 283 PHE B CA 1
ATOM 6079 C C . PHE B 1 307 ? 37.027 42.771 31.849 1.00 39.93 283 PHE B C 1
ATOM 6080 O O . PHE B 1 307 ? 36.178 43.228 32.611 1.00 40.41 283 PHE B O 1
ATOM 6088 N N . PHE B 1 308 ? 38.319 42.693 32.162 1.00 39.69 284 PHE B N 1
ATOM 6089 C CA . PHE B 1 308 ? 38.841 43.317 33.368 1.00 40.35 284 PHE B CA 1
ATOM 6090 C C . PHE B 1 308 ? 38.503 44.809 33.363 1.00 42.35 284 PHE B C 1
ATOM 6091 O O . PHE B 1 308 ? 38.097 45.351 34.392 1.00 42.94 284 PHE B O 1
ATOM 6099 N N . LYS B 1 309 ? 38.654 45.451 32.198 1.00 43.66 285 LYS B N 1
ATOM 6100 C CA . LYS B 1 309 ? 38.438 46.895 32.036 1.00 45.56 285 LYS B CA 1
ATOM 6101 C C . LYS B 1 309 ? 36.965 47.300 31.944 1.00 46.81 285 LYS B C 1
ATOM 6102 O O . LYS B 1 309 ? 36.637 48.474 32.094 1.00 48.12 285 LYS B O 1
ATOM 6108 N N . GLY B 1 310 ? 36.088 46.334 31.667 1.00 46.64 286 GLY B N 1
ATOM 6109 C CA . GLY B 1 310 ? 34.657 46.597 31.522 1.00 47.69 286 GLY B CA 1
ATOM 6110 C C . GLY B 1 310 ? 34.292 47.306 30.229 1.00 49.51 286 GLY B C 1
ATOM 6111 O O . GLY B 1 310 ? 33.280 48.008 30.165 1.00 50.97 286 GLY B O 1
ATOM 6112 N N . ASP B 1 311 ? 35.110 47.121 29.195 1.00 49.74 287 ASP B N 1
ATOM 6113 C CA . ASP B 1 311 ? 34.917 47.794 27.913 1.00 51.22 287 ASP B CA 1
ATOM 6114 C C . ASP B 1 311 ? 35.320 46.836 26.807 1.00 50.53 287 ASP B C 1
ATOM 6115 O O . ASP B 1 311 ? 36.472 46.842 26.359 1.00 50.78 287 ASP B O 1
ATOM 6120 N N . PHE B 1 312 ? 34.367 46.010 26.379 1.00 49.60 288 PHE B N 1
ATOM 6121 C CA . PHE B 1 312 ? 34.646 44.917 25.456 1.00 48.54 288 PHE B CA 1
ATOM 6122 C C . PHE B 1 312 ? 33.726 44.932 24.243 1.00 48.84 288 PHE B C 1
ATOM 6123 O O . PHE B 1 312 ? 32.581 45.368 24.331 1.00 49.30 288 PHE B O 1
ATOM 6131 N N . THR B 1 313 ? 34.235 44.434 23.119 1.00 48.54 289 THR B N 1
ATOM 6132 C CA . THR B 1 313 ? 33.459 44.339 21.886 1.00 49.14 289 THR B CA 1
ATOM 6133 C C . THR B 1 313 ? 32.917 42.911 21.702 1.00 47.61 289 THR B C 1
ATOM 6134 O O . THR B 1 313 ? 33.227 42.007 22.484 1.00 46.27 289 THR B O 1
ATOM 6138 N N . LEU B 1 314 ? 32.101 42.713 20.673 1.00 47.76 290 LEU B N 1
ATOM 6139 C CA . LEU B 1 314 ? 31.535 41.404 20.397 1.00 46.04 290 LEU B CA 1
ATOM 6140 C C . LEU B 1 314 ? 32.625 40.438 19.924 1.00 45.25 290 LEU B C 1
ATOM 6141 O O . LEU B 1 314 ? 32.670 39.269 20.352 1.00 44.20 290 LEU B O 1
ATOM 6146 N N . GLN B 1 315 ? 33.501 40.933 19.055 1.00 45.90 291 GLN B N 1
ATOM 6147 C CA . GLN B 1 315 ? 34.624 40.158 18.541 1.00 45.75 291 GLN B CA 1
ATOM 6148 C C . GLN B 1 315 ? 35.507 39.691 19.708 1.00 43.87 291 GLN B C 1
ATOM 6149 O O . GLN B 1 315 ? 35.999 38.567 19.719 1.00 43.23 291 GLN B O 1
ATOM 6155 N N . GLU B 1 316 ? 35.661 40.542 20.714 1.00 43.49 292 GLU B N 1
ATOM 6156 C CA . GLU B 1 316 ? 36.461 40.193 21.882 1.00 42.03 292 GLU B CA 1
ATOM 6157 C C . GLU B 1 316 ? 35.812 39.109 22.723 1.00 40.07 292 GLU B C 1
ATOM 6158 O O . GLU B 1 316 ? 36.499 38.275 23.289 1.00 38.95 292 GLU B O 1
ATOM 6164 N N . TYR B 1 317 ? 34.487 39.116 22.776 1.00 39.78 293 TYR B N 1
ATOM 6165 C CA . TYR B 1 317 ? 33.729 38.089 23.482 1.00 38.14 293 TYR B CA 1
ATOM 6166 C C . TYR B 1 317 ? 33.778 36.743 22.765 1.00 37.43 293 TYR B C 1
ATOM 6167 O O . TYR B 1 317 ? 33.783 35.702 23.400 1.00 36.05 293 TYR B O 1
ATOM 6176 N N . LEU B 1 318 ? 33.799 36.782 21.438 1.00 38.74 294 LEU B N 1
ATOM 6177 C CA . LEU B 1 318 ? 33.773 35.572 20.618 1.00 38.81 294 LEU B CA 1
ATOM 6178 C C . LEU B 1 318 ? 35.085 34.803 20.671 1.00 39.02 294 LEU B C 1
ATOM 6179 O O . LEU B 1 318 ? 35.133 33.623 20.348 1.00 38.96 294 LEU B O 1
ATOM 6184 N N . LYS B 1 319 ? 36.143 35.482 21.082 1.00 40.14 295 LYS B N 1
ATOM 6185 C CA . LYS B 1 319 ? 37.445 34.858 21.219 1.00 40.59 295 LYS B CA 1
ATOM 6186 C C . LYS B 1 319 ? 37.545 34.070 22.525 1.00 39.52 295 LYS B C 1
ATOM 6187 O O . LYS B 1 319 ? 38.494 33.301 22.710 1.00 39.19 295 LYS B O 1
ATOM 6193 N N . LEU B 1 320 ? 36.562 34.250 23.414 1.00 38.76 296 LEU B N 1
ATOM 6194 C CA . LEU B 1 320 ? 36.576 33.584 24.713 1.00 37.68 296 LEU B CA 1
ATOM 6195 C C . LEU B 1 320 ? 35.970 32.198 24.636 1.00 36.92 296 LEU B C 1
ATOM 6196 O O . LEU B 1 320 ? 34.964 31.992 23.955 1.00 37.46 296 LEU B O 1
ATOM 6201 N N . ASP B 1 321 ? 36.593 31.255 25.339 1.00 35.86 297 ASP B N 1
ATOM 6202 C CA . ASP B 1 321 ? 36.081 29.895 25.498 1.00 34.98 297 ASP B CA 1
ATOM 6203 C C . ASP B 1 321 ? 36.703 29.311 26.768 1.00 34.49 297 ASP B C 1
ATOM 6204 O O . ASP B 1 321 ? 37.509 29.983 27.414 1.00 34.48 297 ASP B O 1
ATOM 6209 N N . ASP B 1 322 ? 36.338 28.078 27.127 1.00 33.91 298 ASP B N 1
ATOM 6210 C CA . ASP B 1 322 ? 36.837 27.462 28.376 1.00 33.46 298 ASP B CA 1
ATOM 6211 C C . ASP B 1 322 ? 38.354 27.367 28.428 1.00 32.90 298 ASP B C 1
ATOM 6212 O O . ASP B 1 322 ? 38.947 27.534 29.488 1.00 32.67 298 ASP B O 1
ATOM 6217 N N . GLY B 1 323 ? 38.965 27.102 27.278 1.00 32.51 299 GLY B N 1
ATOM 6218 C CA . GLY B 1 323 ? 40.399 26.883 27.200 1.00 31.91 299 GLY B CA 1
ATOM 6219 C C . GLY B 1 323 ? 41.183 28.148 27.443 1.00 32.34 299 GLY B C 1
ATOM 6220 O O . GLY B 1 323 ? 42.297 28.092 27.968 1.00 32.61 299 GLY B O 1
ATOM 6221 N N . VAL B 1 324 ? 40.593 29.293 27.082 1.00 32.09 300 VAL B N 1
ATOM 6222 C CA . VAL B 1 324 ? 41.202 30.587 27.352 1.00 31.62 300 VAL B CA 1
ATOM 6223 C C . VAL B 1 324 ? 41.420 30.716 28.869 1.00 31.34 300 VAL B C 1
ATOM 6224 O O . VAL B 1 324 ? 42.559 30.939 29.323 1.00 31.06 300 VAL B O 1
ATOM 6228 N N . LEU B 1 325 ? 40.346 30.514 29.643 1.00 30.04 301 LEU B N 1
ATOM 6229 C CA . LEU B 1 325 ? 40.408 30.672 31.095 1.00 29.59 301 LEU B CA 1
ATOM 6230 C C . LEU B 1 325 ? 41.419 29.743 31.755 1.00 29.40 301 LEU B C 1
ATOM 6231 O O . LEU B 1 325 ? 42.258 30.207 32.525 1.00 29.40 301 LEU B O 1
ATOM 6236 N N . SER B 1 326 ? 41.363 28.445 31.434 1.00 28.81 302 SER B N 1
ATOM 6237 C CA . SER B 1 326 ? 42.274 27.479 32.055 1.00 28.77 302 SER B CA 1
ATOM 6238 C C . SER B 1 326 ? 43.749 27.693 31.673 1.00 29.24 302 SER B C 1
ATOM 6239 O O . SER B 1 326 ? 44.628 27.433 32.485 1.00 29.57 302 SER B O 1
ATOM 6242 N N . THR B 1 327 ? 44.005 28.160 30.451 1.00 29.26 303 THR B N 1
ATOM 6243 C CA . THR B 1 327 ? 45.350 28.553 30.032 1.00 30.27 303 THR B CA 1
ATOM 6244 C C . THR B 1 327 ? 45.904 29.677 30.910 1.00 31.24 303 THR B C 1
ATOM 6245 O O . THR B 1 327 ? 47.058 29.629 31.364 1.00 32.08 303 THR B O 1
ATOM 6249 N N . TYR B 1 328 ? 45.077 30.690 31.130 1.00 31.17 304 TYR B N 1
ATOM 6250 C CA . TYR B 1 328 ? 45.468 31.827 31.936 1.00 32.02 304 TYR B CA 1
ATOM 6251 C C . TYR B 1 328 ? 45.658 31.421 33.400 1.00 32.07 304 TYR B C 1
ATOM 6252 O O . TYR B 1 328 ? 46.642 31.814 34.022 1.00 32.81 304 TYR B O 1
ATOM 6261 N N . PHE B 1 329 ? 44.750 30.599 33.924 1.00 31.62 305 PHE B N 1
ATOM 6262 C CA . PHE B 1 329 ? 44.870 30.075 35.287 1.00 31.73 305 PHE B CA 1
ATOM 6263 C C . PHE B 1 329 ? 46.182 29.327 35.475 1.00 32.71 305 PHE B C 1
ATOM 6264 O O . PHE B 1 329 ? 46.753 29.342 36.563 1.00 33.12 305 PHE B O 1
ATOM 6272 N N . THR B 1 330 ? 46.653 28.663 34.423 1.00 33.41 306 THR B N 1
ATOM 6273 C CA . THR B 1 330 ? 47.891 27.888 34.513 1.00 34.89 306 THR B CA 1
ATOM 6274 C C . THR B 1 330 ? 49.089 28.828 34.659 1.00 36.62 306 THR B C 1
ATOM 6275 O O . THR B 1 330 ? 49.964 28.619 35.512 1.00 37.17 306 THR B O 1
ATOM 6279 N N . GLN B 1 331 ? 49.102 29.872 33.835 1.00 38.21 307 GLN B N 1
ATOM 6280 C CA . GLN B 1 331 ? 50.097 30.939 33.940 1.00 39.88 307 GLN B CA 1
ATOM 6281 C C . GLN B 1 331 ? 50.035 31.582 35.326 1.00 40.10 307 GLN B C 1
ATOM 6282 O O . GLN B 1 331 ? 51.068 31.886 35.904 1.00 41.38 307 GLN B O 1
ATOM 6288 N N . TRP B 1 332 ? 48.831 31.735 35.874 1.00 39.63 308 TRP B N 1
ATOM 6289 C CA . TRP B 1 332 ? 48.644 32.398 37.170 1.00 40.19 308 TRP B CA 1
ATOM 6290 C C . TRP B 1 332 ? 49.132 31.651 38.409 1.00 41.08 308 TRP B C 1
ATOM 6291 O O . TRP B 1 332 ? 49.312 32.245 39.479 1.00 41.15 308 TRP B O 1
ATOM 6302 N N . MET B 1 333 ? 49.328 30.349 38.272 1.00 41.80 309 MET B N 1
ATOM 6303 C CA . MET B 1 333 ? 49.735 29.527 39.398 1.00 42.91 309 MET B CA 1
ATOM 6304 C C . MET B 1 333 ? 51.047 29.974 40.045 1.00 44.15 309 MET B C 1
ATOM 6305 O O . MET B 1 333 ? 51.304 29.635 41.196 1.00 44.72 309 MET B O 1
ATOM 6310 N N . ASP B 1 334 ? 51.831 30.774 39.314 1.00 44.91 310 ASP B N 1
ATOM 6311 C CA A ASP B 1 334 ? 53.141 31.227 39.774 0.50 45.82 310 ASP B CA 1
ATOM 6312 C CA B ASP B 1 334 ? 53.148 31.237 39.764 0.50 45.78 310 ASP B CA 1
ATOM 6313 C C . ASP B 1 334 ? 53.161 32.713 40.181 1.00 45.97 310 ASP B C 1
ATOM 6314 O O . ASP B 1 334 ? 54.193 33.230 40.645 1.00 47.05 310 ASP B O 1
ATOM 6323 N N . VAL B 1 335 ? 52.028 33.396 40.010 1.00 44.57 311 VAL B N 1
ATOM 6324 C CA . VAL B 1 335 ? 51.881 34.808 40.380 1.00 44.25 311 VAL B CA 1
ATOM 6325 C C . VAL B 1 335 ? 52.280 35.064 41.837 1.00 44.03 311 VAL B C 1
ATOM 6326 O O . VAL B 1 335 ? 51.995 34.243 42.705 1.00 43.86 311 VAL B O 1
ATOM 6330 N N . PRO B 1 336 ? 52.939 36.204 42.112 1.00 44.09 312 PRO B N 1
ATOM 6331 C CA . PRO B 1 336 ? 53.208 36.559 43.505 1.00 44.05 312 PRO B CA 1
ATOM 6332 C C . PRO B 1 336 ? 51.979 37.182 44.199 1.00 42.81 312 PRO B C 1
ATOM 6333 O O . PRO B 1 336 ? 52.024 38.333 44.638 1.00 43.96 312 PRO B O 1
ATOM 6337 N N . ASP B 1 337 ? 50.881 36.439 44.230 1.00 40.71 313 ASP B N 1
ATOM 6338 C CA . ASP B 1 337 ? 49.744 36.727 45.094 1.00 39.44 313 ASP B CA 1
ATOM 6339 C C . ASP B 1 337 ? 49.305 35.365 45.594 1.00 38.33 313 ASP B C 1
ATOM 6340 O O . ASP B 1 337 ? 48.900 34.518 44.813 1.00 36.70 313 ASP B O 1
ATOM 6345 N N . SER B 1 338 ? 49.402 35.163 46.901 1.00 38.47 314 SER B N 1
ATOM 6346 C CA . SER B 1 338 ? 49.120 33.875 47.491 1.00 38.27 314 SER B CA 1
ATOM 6347 C C . SER B 1 338 ? 47.681 33.438 47.241 1.00 37.21 314 SER B C 1
ATOM 6348 O O . SER B 1 338 ? 47.440 32.269 46.964 1.00 37.30 314 SER B O 1
ATOM 6351 N N . ILE B 1 339 ? 46.735 34.371 47.332 1.00 36.30 315 ILE B N 1
ATOM 6352 C CA . ILE B 1 339 ? 45.333 34.039 47.102 1.00 34.93 315 ILE B CA 1
ATOM 6353 C C . ILE B 1 339 ? 45.080 33.635 45.650 1.00 33.78 315 ILE B C 1
ATOM 6354 O O . ILE B 1 339 ? 44.507 32.571 45.397 1.00 33.55 315 ILE B O 1
ATOM 6359 N N . LEU B 1 340 ? 45.519 34.460 44.701 1.00 33.51 316 LEU B N 1
ATOM 6360 C CA . LEU B 1 340 ? 45.328 34.140 43.277 1.00 32.51 316 LEU B CA 1
ATOM 6361 C C . LEU B 1 340 ? 45.998 32.824 42.903 1.00 31.93 316 LEU B C 1
ATOM 6362 O O . LEU B 1 340 ? 45.403 31.998 42.191 1.00 31.42 316 LEU B O 1
ATOM 6367 N N . GLY B 1 341 ? 47.224 32.629 43.400 1.00 32.13 317 GLY B N 1
ATOM 6368 C CA . GLY B 1 341 ? 47.996 31.425 43.128 1.00 31.37 317 GLY B CA 1
ATOM 6369 C C . GLY B 1 341 ? 47.253 30.192 43.618 1.00 31.03 317 GLY B C 1
ATOM 6370 O O . GLY B 1 341 ? 47.139 29.191 42.895 1.00 29.77 317 GLY B O 1
ATOM 6371 N N . ASP B 1 342 ? 46.740 30.277 44.845 1.00 31.18 318 ASP B N 1
ATOM 6372 C CA . ASP B 1 342 ? 46.010 29.174 45.447 1.00 31.64 318 ASP B CA 1
ATOM 6373 C C . ASP B 1 342 ? 44.654 28.907 44.771 1.00 30.76 318 ASP B C 1
ATOM 6374 O O . ASP B 1 342 ? 44.307 27.758 44.548 1.00 30.50 318 ASP B O 1
ATOM 6379 N N . LEU B 1 343 ? 43.894 29.958 44.465 1.00 30.52 319 LEU B N 1
ATOM 6380 C CA . LEU B 1 343 ? 42.600 29.792 43.790 1.00 30.19 319 LEU B CA 1
ATOM 6381 C C . LEU B 1 343 ? 42.754 29.184 42.399 1.00 29.72 319 LEU B C 1
ATOM 6382 O O . LEU B 1 343 ? 41.936 28.362 42.011 1.00 29.81 319 LEU B O 1
ATOM 6387 N N . ALA B 1 344 ? 43.796 29.573 41.661 1.00 29.77 320 ALA B N 1
ATOM 6388 C CA . ALA B 1 344 ? 44.074 28.971 40.344 1.00 29.68 320 ALA B CA 1
ATOM 6389 C C . ALA B 1 344 ? 44.427 27.512 40.502 1.00 29.69 320 ALA B C 1
ATOM 6390 O O . ALA B 1 344 ? 43.965 26.672 39.731 1.00 29.63 320 ALA B O 1
ATOM 6392 N N . LYS B 1 345 ? 45.252 27.217 41.503 1.00 30.48 321 LYS B N 1
ATOM 6393 C CA . LYS B 1 345 ? 45.592 25.839 41.857 1.00 31.04 321 LYS B CA 1
ATOM 6394 C C . LYS B 1 345 ? 44.331 25.054 42.263 1.00 30.13 321 LYS B C 1
ATOM 6395 O O . LYS B 1 345 ? 44.159 23.902 41.871 1.00 30.17 321 LYS B O 1
ATOM 6401 N N . ARG B 1 346 ? 43.445 25.671 43.038 1.00 29.34 322 ARG B N 1
ATOM 6402 C CA . ARG B 1 346 ? 42.240 24.964 43.470 1.00 28.46 322 ARG B CA 1
ATOM 6403 C C . ARG B 1 346 ? 41.339 24.623 42.291 1.00 27.28 322 ARG B C 1
ATOM 6404 O O . ARG B 1 346 ? 40.727 23.575 42.289 1.00 27.34 322 ARG B O 1
ATOM 6412 N N . PHE B 1 347 ? 41.274 25.498 41.290 1.00 26.90 323 PHE B N 1
ATOM 6413 C CA . PHE B 1 347 ? 40.443 25.224 40.123 1.00 26.06 323 PHE B CA 1
ATOM 6414 C C . PHE B 1 347 ? 41.052 24.188 39.195 1.00 25.86 323 PHE B C 1
ATOM 6415 O O . PHE B 1 347 ? 40.365 23.284 38.738 1.00 26.19 323 PHE B O 1
ATOM 6423 N N . LEU B 1 348 ? 42.342 24.321 38.919 1.00 26.44 324 LEU B N 1
ATOM 6424 C CA . LEU B 1 348 ? 43.031 23.414 37.995 1.00 26.53 324 LEU B CA 1
ATOM 6425 C C . LEU B 1 348 ? 43.235 22.012 38.578 1.00 26.71 324 LEU B C 1
ATOM 6426 O O . LEU B 1 348 ? 43.220 21.026 37.845 1.00 25.65 324 LEU B O 1
ATOM 6431 N N . MET B 1 349 ? 43.415 21.945 39.896 1.00 27.39 325 MET B N 1
ATOM 6432 C CA A MET B 1 349 ? 43.746 20.682 40.552 0.50 28.21 325 MET B CA 1
ATOM 6433 C CA B MET B 1 349 ? 43.758 20.695 40.576 0.50 28.04 325 MET B CA 1
ATOM 6434 C C . MET B 1 349 ? 42.562 20.060 41.281 1.00 27.94 325 MET B C 1
ATOM 6435 O O . MET B 1 349 ? 42.714 19.057 41.961 1.00 28.99 325 MET B O 1
ATOM 6444 N N . ARG B 1 350 ? 41.375 20.647 41.113 1.00 27.44 326 ARG B N 1
ATOM 6445 C CA . ARG B 1 350 ? 40.132 20.165 41.740 1.00 26.66 326 ARG B CA 1
ATOM 6446 C C . ARG B 1 350 ? 40.193 20.139 43.282 1.00 27.80 326 ARG B C 1
ATOM 6447 O O . ARG B 1 350 ? 40.178 19.077 43.905 1.00 26.90 326 ARG B O 1
ATOM 6455 N N . LYS B 1 351 ? 40.281 21.324 43.878 1.00 28.37 327 LYS B N 1
ATOM 6456 C CA . LYS B 1 351 ? 40.203 21.458 45.326 1.00 30.32 327 LYS B CA 1
ATOM 6457 C C . LYS B 1 351 ? 39.039 22.355 45.746 1.00 30.67 327 LYS B C 1
ATOM 6458 O O . LYS B 1 351 ? 39.235 23.510 46.139 1.00 31.26 327 LYS B O 1
ATOM 6464 N N . PRO B 1 352 ? 37.810 21.822 45.645 1.00 30.72 328 PRO B N 1
ATOM 6465 C CA . PRO B 1 352 ? 36.647 22.645 45.927 1.00 31.16 328 PRO B CA 1
ATOM 6466 C C . PRO B 1 352 ? 36.508 22.950 47.417 1.00 32.64 328 PRO B C 1
ATOM 6467 O O . PRO B 1 352 ? 37.010 22.213 48.269 1.00 32.68 328 PRO B O 1
ATOM 6471 N N . LEU B 1 353 ? 35.832 24.052 47.712 1.00 33.47 329 LEU B N 1
ATOM 6472 C CA . LEU B 1 353 ? 35.366 24.312 49.059 1.00 35.13 329 LEU B CA 1
ATOM 6473 C C . LEU B 1 353 ? 34.324 23.257 49.384 1.00 36.18 329 LEU B C 1
ATOM 6474 O O . LEU B 1 353 ? 33.555 22.859 48.511 1.00 35.11 329 LEU B O 1
ATOM 6479 N N . LYS B 1 354 ? 34.342 22.782 50.625 1.00 38.32 330 LYS B N 1
ATOM 6480 C CA . LYS B 1 354 ? 33.278 21.950 51.159 1.00 40.46 330 LYS B CA 1
ATOM 6481 C C . LYS B 1 354 ? 32.118 22.826 51.625 1.00 41.68 330 LYS B C 1
ATOM 6482 O O . LYS B 1 354 ? 32.276 24.038 51.792 1.00 42.00 330 LYS B O 1
ATOM 6488 N N . SER B 1 355 ? 30.962 22.212 51.853 1.00 43.02 331 SER B N 1
ATOM 6489 C CA . SER B 1 355 ? 29.772 22.957 52.256 1.00 44.84 331 SER B CA 1
ATOM 6490 C C . SER B 1 355 ? 28.939 22.235 53.298 1.00 47.08 331 SER B C 1
ATOM 6491 O O . SER B 1 355 ? 29.000 21.019 53.419 1.00 47.16 331 SER B O 1
ATOM 6494 N N . ALA B 1 356 ? 28.155 23.013 54.040 1.00 49.67 332 ALA B N 1
ATOM 6495 C CA . ALA B 1 356 ? 27.183 22.490 54.997 1.00 52.46 332 ALA B CA 1
ATOM 6496 C C . ALA B 1 356 ? 25.862 23.235 54.840 1.00 54.12 332 ALA B C 1
ATOM 6497 O O . ALA B 1 356 ? 25.849 24.453 54.632 1.00 53.90 332 ALA B O 1
ATOM 6499 N N . THR B 1 357 ? 24.756 22.498 54.935 1.00 56.15 333 THR B N 1
ATOM 6500 C CA . THR B 1 357 ? 23.418 23.083 54.822 1.00 58.38 333 THR B CA 1
ATOM 6501 C C . THR B 1 357 ? 23.016 23.912 56.051 1.00 61.63 333 THR B C 1
ATOM 6502 O O . THR B 1 357 ? 23.481 23.663 57.170 1.00 62.61 333 THR B O 1
ATOM 6506 N N . PHE B 1 358 ? 22.154 24.901 55.814 1.00 63.69 334 PHE B N 1
ATOM 6507 C CA . PHE B 1 358 ? 21.477 25.658 56.864 1.00 67.40 334 PHE B CA 1
ATOM 6508 C C . PHE B 1 358 ? 20.077 26.079 56.395 1.00 69.56 334 PHE B C 1
ATOM 6509 O O . PHE B 1 358 ? 19.814 26.170 55.190 1.00 68.23 334 PHE B O 1
ATOM 6517 N N . THR B 1 359 ? 19.189 26.324 57.357 1.00 73.66 335 THR B N 1
ATOM 6518 C CA . THR B 1 359 ? 17.770 26.586 57.084 1.00 76.64 335 THR B CA 1
ATOM 6519 C C . THR B 1 359 ? 17.468 28.072 56.916 1.00 77.91 335 THR B C 1
ATOM 6520 O O . THR B 1 359 ? 16.889 28.495 55.911 1.00 77.53 335 THR B O 1
ATOM 6524 N N . ASN B 1 360 ? 17.866 28.852 57.912 1.00 79.95 336 ASN B N 1
ATOM 6525 C CA . ASN B 1 360 ? 17.445 30.232 58.021 1.00 82.04 336 ASN B CA 1
ATOM 6526 C C . ASN B 1 360 ? 18.601 31.215 57.839 1.00 81.08 336 ASN B C 1
ATOM 6527 O O . ASN B 1 360 ? 19.665 31.058 58.439 1.00 80.82 336 ASN B O 1
ATOM 6532 N N . GLU B 1 361 ? 18.370 32.233 57.011 1.00 81.04 337 GLU B N 1
ATOM 6533 C CA . GLU B 1 361 ? 19.335 33.314 56.795 1.00 80.28 337 GLU B CA 1
ATOM 6534 C C . GLU B 1 361 ? 19.508 34.165 58.048 1.00 82.11 337 GLU B C 1
ATOM 6535 O O . GLU B 1 361 ? 20.534 34.822 58.221 1.00 81.79 337 GLU B O 1
ATOM 6541 N N . LYS B 1 362 ? 18.499 34.137 58.917 1.00 84.26 338 LYS B N 1
ATOM 6542 C CA . LYS B 1 362 ? 18.433 34.994 60.099 1.00 86.20 338 LYS B CA 1
ATOM 6543 C C . LYS B 1 362 ? 19.047 34.352 61.350 1.00 86.63 338 LYS B C 1
ATOM 6544 O O . LYS B 1 362 ? 19.764 35.017 62.105 1.00 87.32 338 LYS B O 1
ATOM 6550 N N . GLU B 1 363 ? 18.757 33.071 61.577 1.00 86.05 339 GLU B N 1
ATOM 6551 C CA . GLU B 1 363 ? 19.182 32.402 62.809 1.00 86.42 339 GLU B CA 1
ATOM 6552 C C . GLU B 1 363 ? 20.577 31.804 62.700 1.00 83.25 339 GLU B C 1
ATOM 6553 O O . GLU B 1 363 ? 21.326 31.775 63.683 1.00 84.02 339 GLU B O 1
ATOM 6559 N N . SER B 1 364 ? 20.918 31.336 61.501 1.00 79.34 340 SER B N 1
ATOM 6560 C CA . SER B 1 364 ? 22.234 30.768 61.235 1.00 75.82 340 SER B CA 1
ATOM 6561 C C . SER B 1 364 ? 23.282 31.862 61.104 1.00 73.69 340 SER B C 1
ATOM 6562 O O . SER B 1 364 ? 24.481 31.591 61.201 1.00 72.42 340 SER B O 1
ATOM 6565 N N . ALA B 1 365 ? 22.813 33.094 60.890 1.00 72.97 341 ALA B N 1
ATOM 6566 C CA . ALA B 1 365 ? 23.676 34.258 60.655 1.00 70.67 341 ALA B CA 1
ATOM 6567 C C . ALA B 1 365 ? 24.782 34.413 61.695 1.00 70.02 341 ALA B C 1
ATOM 6568 O O . ALA B 1 365 ? 25.953 34.552 61.340 1.00 68.06 341 ALA B O 1
ATOM 6570 N N . ALA B 1 366 ? 24.406 34.378 62.971 1.00 71.26 342 ALA B N 1
ATOM 6571 C CA . ALA B 1 366 ? 25.362 34.544 64.068 1.00 70.88 342 ALA B CA 1
ATOM 6572 C C . ALA B 1 366 ? 26.400 33.428 64.046 1.00 68.35 342 ALA B C 1
ATOM 6573 O O . ALA B 1 366 ? 27.593 33.662 64.237 1.00 67.26 342 ALA B O 1
ATOM 6575 N N . THR B 1 367 ? 25.921 32.217 63.788 1.00 67.05 343 THR B N 1
ATOM 6576 C CA . THR B 1 367 ? 26.760 31.032 63.710 1.00 64.88 343 THR B CA 1
ATOM 6577 C C . THR B 1 367 ? 27.744 31.110 62.534 1.00 61.44 343 THR B C 1
ATOM 6578 O O . THR B 1 367 ? 28.933 30.819 62.697 1.00 60.49 343 THR B O 1
ATOM 6582 N N . ILE B 1 368 ? 27.246 31.524 61.368 1.00 59.40 344 ILE B N 1
ATOM 6583 C CA . ILE B 1 368 ? 28.062 31.679 60.154 1.00 56.08 344 ILE B CA 1
ATOM 6584 C C . ILE B 1 368 ? 29.177 32.706 60.363 1.00 55.35 344 ILE B C 1
ATOM 6585 O O . ILE B 1 368 ? 30.343 32.453 60.039 1.00 53.60 344 ILE B O 1
ATOM 6590 N N . ALA B 1 369 ? 28.804 33.856 60.919 1.00 56.45 345 ALA B N 1
ATOM 6591 C CA . ALA B 1 369 ? 29.750 34.924 61.233 1.00 56.23 345 ALA B CA 1
ATOM 6592 C C . ALA B 1 369 ? 30.877 34.423 62.134 1.00 56.18 345 ALA B C 1
ATOM 6593 O O . ALA B 1 369 ? 32.028 34.834 61.986 1.00 55.31 345 ALA B O 1
ATOM 6595 N N . TYR B 1 370 ? 30.537 33.531 63.060 1.00 57.17 346 TYR B N 1
ATOM 6596 C CA . TYR B 1 370 ? 31.509 32.998 63.999 1.00 57.22 346 TYR B CA 1
ATOM 6597 C C . TYR B 1 370 ? 32.460 32.023 63.309 1.00 54.67 346 TYR B C 1
ATOM 6598 O O . TYR B 1 370 ? 33.672 32.069 63.525 1.00 53.94 346 TYR B O 1
ATOM 6607 N N . LEU B 1 371 ? 31.905 31.157 62.465 1.00 52.90 347 LEU B N 1
ATOM 6608 C CA . LEU B 1 371 ? 32.711 30.235 61.665 1.00 50.52 347 LEU B CA 1
ATOM 6609 C C . LEU B 1 371 ? 33.712 30.964 60.758 1.00 48.47 347 LEU B C 1
ATOM 6610 O O . LEU B 1 371 ? 34.860 30.525 60.608 1.00 47.20 347 LEU B O 1
ATOM 6615 N N . ARG B 1 372 ? 33.271 32.079 60.177 1.00 47.91 348 ARG B N 1
ATOM 6616 C CA . ARG B 1 372 ? 34.136 32.955 59.396 1.00 46.59 348 ARG B CA 1
ATOM 6617 C C . ARG B 1 372 ? 35.305 33.496 60.219 1.00 47.33 348 ARG B C 1
ATOM 6618 O O . ARG B 1 372 ? 36.427 33.592 59.718 1.00 45.94 348 ARG B O 1
ATOM 6626 N N . GLU B 1 373 ? 35.052 33.814 61.487 1.00 49.69 349 GLU B N 1
ATOM 6627 C CA . GLU B 1 373 ? 36.119 34.229 62.396 1.00 51.07 349 GLU B CA 1
ATOM 6628 C C . GLU B 1 373 ? 37.170 33.129 62.544 1.00 50.67 349 GLU B C 1
ATOM 6629 O O . GLU B 1 373 ? 38.373 33.401 62.469 1.00 50.39 349 GLU B O 1
ATOM 6635 N N . LEU B 1 374 ? 36.708 31.892 62.742 1.00 50.73 350 LEU B N 1
ATOM 6636 C CA . LEU B 1 374 ? 37.594 30.759 63.001 1.00 50.67 350 LEU B CA 1
ATOM 6637 C C . LEU B 1 374 ? 38.414 30.404 61.767 1.00 48.94 350 LEU B C 1
ATOM 6638 O O . LEU B 1 374 ? 39.603 30.084 61.870 1.00 48.76 350 LEU B O 1
ATOM 6643 N N . ILE B 1 375 ? 37.763 30.462 60.604 1.00 47.82 351 ILE B N 1
ATOM 6644 C CA . ILE B 1 375 ? 38.417 30.265 59.324 1.00 46.03 351 ILE B CA 1
ATOM 6645 C C . ILE B 1 375 ? 39.512 31.310 59.113 1.00 46.52 351 ILE B C 1
ATOM 6646 O O . ILE B 1 375 ? 40.626 30.971 58.724 1.00 45.74 351 ILE B O 1
ATOM 6651 N N . GLU B 1 376 ? 39.188 32.574 59.384 1.00 48.19 352 GLU B N 1
ATOM 6652 C CA . GLU B 1 376 ? 40.162 33.650 59.338 1.00 49.17 352 GLU B CA 1
ATOM 6653 C C . GLU B 1 376 ? 41.273 33.412 60.348 1.00 50.57 352 GLU B C 1
ATOM 6654 O O . GLU B 1 376 ? 42.450 33.549 60.020 1.00 50.64 352 GLU B O 1
ATOM 6660 N N . LYS B 1 377 ? 40.893 33.045 61.569 1.00 52.38 353 LYS B N 1
ATOM 6661 C CA . LYS B 1 377 ? 41.859 32.788 62.635 1.00 53.82 353 LYS B CA 1
ATOM 6662 C C . LYS B 1 377 ? 42.989 31.862 62.173 1.00 52.86 353 LYS B C 1
ATOM 6663 O O . LYS B 1 377 ? 44.162 32.133 62.454 1.00 53.60 353 LYS B O 1
ATOM 6669 N N . VAL B 1 378 ? 42.641 30.795 61.451 1.00 51.37 354 VAL B N 1
ATOM 6670 C CA . VAL B 1 378 ? 43.646 29.834 60.969 1.00 50.32 354 VAL B CA 1
ATOM 6671 C C . VAL B 1 378 ? 44.298 30.234 59.634 1.00 48.46 354 VAL B C 1
ATOM 6672 O O . VAL B 1 378 ? 45.088 29.464 59.074 1.00 47.52 354 VAL B O 1
ATOM 6676 N N . GLY B 1 379 ? 43.955 31.422 59.128 1.00 47.60 355 GLY B N 1
ATOM 6677 C CA . GLY B 1 379 ? 44.645 31.985 57.967 1.00 46.19 355 GLY B CA 1
ATOM 6678 C C . GLY B 1 379 ? 43.981 32.050 56.597 1.00 44.53 355 GLY B C 1
ATOM 6679 O O . GLY B 1 379 ? 44.623 32.478 55.649 1.00 44.08 355 GLY B O 1
ATOM 6680 N N . PHE B 1 380 ? 42.718 31.639 56.472 1.00 43.96 356 PHE B N 1
ATOM 6681 C CA . PHE B 1 380 ? 41.966 31.820 55.215 1.00 42.28 356 PHE B CA 1
ATOM 6682 C C . PHE B 1 380 ? 41.137 33.113 55.240 1.00 42.66 356 PHE B C 1
ATOM 6683 O O . PHE B 1 380 ? 40.372 33.335 56.181 1.00 43.97 356 PHE B O 1
ATOM 6691 N N . ASN B 1 381 ? 41.292 33.958 54.215 1.00 41.38 357 ASN B N 1
ATOM 6692 C CA . ASN B 1 381 ? 40.467 35.158 54.046 1.00 41.46 357 ASN B CA 1
ATOM 6693 C C . ASN B 1 381 ? 39.035 34.759 53.661 1.00 41.23 357 ASN B C 1
ATOM 6694 O O . ASN B 1 381 ? 38.802 34.285 52.536 1.00 40.26 357 ASN B O 1
ATOM 6699 N N . PRO B 1 382 ? 38.070 34.943 54.585 1.00 42.19 358 PRO B N 1
ATOM 6700 C CA . PRO B 1 382 ? 36.705 34.432 54.369 1.00 42.23 358 PRO B CA 1
ATOM 6701 C C . PRO B 1 382 ? 35.991 35.042 53.167 1.00 41.52 358 PRO B C 1
ATOM 6702 O O . PRO B 1 382 ? 35.033 34.469 52.665 1.00 41.29 358 PRO B O 1
ATOM 6706 N N . LYS B 1 383 ? 36.453 36.194 52.711 1.00 41.56 359 LYS B N 1
ATOM 6707 C CA . LYS B 1 383 ? 35.926 36.778 51.491 1.00 41.12 359 LYS B CA 1
ATOM 6708 C C . LYS B 1 383 ? 36.185 35.857 50.297 1.00 39.15 359 LYS B C 1
ATOM 6709 O O . LYS B 1 383 ? 35.363 35.766 49.396 1.00 38.73 359 LYS B O 1
ATOM 6715 N N . TYR B 1 384 ? 37.329 35.177 50.304 1.00 38.09 360 TYR B N 1
ATOM 6716 C CA . TYR B 1 384 ? 37.716 34.306 49.200 1.00 36.45 360 TYR B CA 1
ATOM 6717 C C . TYR B 1 384 ? 37.456 32.838 49.500 1.00 36.00 360 TYR B C 1
ATOM 6718 O O . TYR B 1 384 ? 37.205 32.055 48.591 1.00 35.51 360 TYR B O 1
ATOM 6727 N N . TYR B 1 385 ? 37.493 32.475 50.772 1.00 36.30 361 TYR B N 1
ATOM 6728 C CA . TYR B 1 385 ? 37.491 31.080 51.149 1.00 36.17 361 TYR B CA 1
ATOM 6729 C C . TYR B 1 385 ? 36.182 30.621 51.788 1.00 36.90 361 TYR B C 1
ATOM 6730 O O . TYR B 1 385 ? 36.056 29.473 52.208 1.00 36.63 361 TYR B O 1
ATOM 6739 N N . THR B 1 386 ? 35.210 31.528 51.844 1.00 37.47 362 THR B N 1
ATOM 6740 C CA . THR B 1 386 ? 33.844 31.162 52.191 1.00 38.35 362 THR B CA 1
ATOM 6741 C C . THR B 1 386 ? 32.870 31.752 51.179 1.00 38.68 362 THR B C 1
ATOM 6742 O O . THR B 1 386 ? 33.233 32.619 50.385 1.00 37.93 362 THR B O 1
ATOM 6746 N N . ALA B 1 387 ? 31.633 31.262 51.227 1.00 39.83 363 ALA B N 1
ATOM 6747 C CA . ALA B 1 387 ? 30.536 31.788 50.428 1.00 40.59 363 ALA B CA 1
ATOM 6748 C C . ALA B 1 387 ? 29.202 31.306 50.993 1.00 42.25 363 ALA B C 1
ATOM 6749 O O . ALA B 1 387 ? 29.134 30.299 51.708 1.00 42.47 363 ALA B O 1
ATOM 6751 N N . ILE B 1 388 ? 28.150 32.047 50.673 1.00 43.65 364 ILE B N 1
ATOM 6752 C CA . ILE B 1 388 ? 26.800 31.604 50.935 1.00 45.87 364 ILE B CA 1
ATOM 6753 C C . ILE B 1 388 ? 26.126 31.393 49.588 1.00 45.69 364 ILE B C 1
ATOM 6754 O O . ILE B 1 388 ? 26.199 32.241 48.693 1.00 45.32 364 ILE B O 1
ATOM 6759 N N . ASN B 1 389 ? 25.468 30.246 49.466 1.00 46.58 365 ASN B N 1
ATOM 6760 C CA . ASN B 1 389 ? 25.036 29.729 48.184 1.00 46.29 365 ASN B CA 1
ATOM 6761 C C . ASN B 1 389 ? 23.719 28.952 48.321 1.00 47.08 365 ASN B C 1
ATOM 6762 O O . ASN B 1 389 ? 23.578 28.108 49.220 1.00 48.33 365 ASN B O 1
ATOM 6767 N N . SER B 1 390 ? 22.760 29.251 47.446 1.00 144.06 366 SER B N 1
ATOM 6768 C CA . SER B 1 390 ? 21.502 28.506 47.392 1.00 139.43 366 SER B CA 1
ATOM 6769 C C . SER B 1 390 ? 21.176 28.112 45.958 1.00 135.82 366 SER B C 1
ATOM 6770 O O . SER B 1 390 ? 21.539 28.819 45.017 1.00 137.31 366 SER B O 1
ATOM 6773 N N . SER B 1 391 ? 20.481 26.989 45.801 1.00 131.54 367 SER B N 1
ATOM 6774 C CA . SER B 1 391 ? 20.115 26.477 44.480 1.00 128.65 367 SER B CA 1
ATOM 6775 C C . SER B 1 391 ? 19.084 27.350 43.756 1.00 128.98 367 SER B C 1
ATOM 6776 O O . SER B 1 391 ? 18.787 27.122 42.582 1.00 128.04 367 SER B O 1
ATOM 6779 N N . TYR B 1 392 ? 18.551 28.349 44.457 1.00 130.48 368 TYR B N 1
ATOM 6780 C CA . TYR B 1 392 ? 17.642 29.323 43.856 1.00 131.28 368 TYR B CA 1
ATOM 6781 C C . TYR B 1 392 ? 18.362 30.245 42.874 1.00 133.97 368 TYR B C 1
ATOM 6782 O O . TYR B 1 392 ? 17.755 30.726 41.918 1.00 134.61 368 TYR B O 1
ATOM 6791 N N . ASP B 1 393 ? 19.653 30.476 43.115 1.00 135.89 369 ASP B N 1
ATOM 6792 C CA . ASP B 1 393 ? 20.487 31.336 42.267 1.00 139.40 369 ASP B CA 1
ATOM 6793 C C . ASP B 1 393 ? 20.826 30.703 40.912 1.00 138.32 369 ASP B C 1
ATOM 6794 O O . ASP B 1 393 ? 21.102 31.416 39.944 1.00 141.72 369 ASP B O 1
ATOM 6799 N N . LEU B 1 394 ? 20.806 29.370 40.857 1.00 134.20 370 LEU B N 1
ATOM 6800 C CA . LEU B 1 394 ? 21.227 28.609 39.671 1.00 133.58 370 LEU B CA 1
ATOM 6801 C C . LEU B 1 394 ? 20.324 28.834 38.450 1.00 134.50 370 LEU B C 1
ATOM 6802 O O . LEU B 1 394 ? 19.122 29.053 38.609 1.00 133.24 370 LEU B O 1
ATOM 6807 N N . PRO B 1 395 ? 20.906 28.770 37.228 1.00 137.09 371 PRO B N 1
ATOM 6808 C CA . PRO B 1 395 ? 20.223 29.178 35.989 1.00 139.57 371 PRO B CA 1
ATOM 6809 C C . PRO B 1 395 ? 18.962 28.372 35.700 1.00 136.43 371 PRO B C 1
ATOM 6810 O O . PRO B 1 395 ? 17.965 28.924 35.232 1.00 137.45 371 PRO B O 1
ATOM 6814 N N . TYR B 1 396 ? 19.022 27.074 35.983 1.00 132.99 372 TYR B N 1
ATOM 6815 C CA . TYR B 1 396 ? 17.890 26.177 35.806 1.00 130.50 372 TYR B CA 1
ATOM 6816 C C . TYR B 1 396 ? 16.857 26.421 36.914 1.00 127.70 372 TYR B C 1
ATOM 6817 O O . TYR B 1 396 ? 17.196 26.972 37.963 1.00 127.11 372 TYR B O 1
ATOM 6826 N N . ASP B 1 397 ? 15.607 26.016 36.686 1.00 126.54 373 ASP B N 1
ATOM 6827 C CA . ASP B 1 397 ? 14.527 26.265 37.658 1.00 124.35 373 ASP B CA 1
ATOM 6828 C C . ASP B 1 397 ? 13.625 25.056 37.965 1.00 122.36 373 ASP B C 1
ATOM 6829 O O . ASP B 1 397 ? 14.092 23.911 37.969 1.00 121.85 373 ASP B O 1
ATOM 6834 N N . PHE B 1 398 ? 12.345 25.327 38.233 1.00 121.72 374 PHE B N 1
ATOM 6835 C CA A PHE B 1 398 ? 11.369 24.277 38.534 0.50 120.65 374 PHE B CA 1
ATOM 6836 C CA B PHE B 1 398 ? 11.359 24.299 38.579 0.50 120.59 374 PHE B CA 1
ATOM 6837 C C . PHE B 1 398 ? 9.998 24.568 37.925 1.00 121.37 374 PHE B C 1
ATOM 6838 O O . PHE B 1 398 ? 9.640 25.725 37.687 1.00 121.97 374 PHE B O 1
ATOM 6853 N N . TYR B 1 399 ? 9.238 23.505 37.656 1.00 121.80 375 TYR B N 1
ATOM 6854 C CA . TYR B 1 399 ? 7.913 23.635 37.033 1.00 122.85 375 TYR B CA 1
ATOM 6855 C C . TYR B 1 399 ? 6.785 23.939 38.026 1.00 121.62 375 TYR B C 1
ATOM 6856 O O . TYR B 1 399 ? 6.416 23.091 38.848 1.00 121.27 375 TYR B O 1
ATOM 6865 N N . ARG B 1 400 ? 6.234 25.147 37.920 1.00 121.47 376 ARG B N 1
ATOM 6866 C CA . ARG B 1 400 ? 5.116 25.585 38.755 1.00 120.65 376 ARG B CA 1
ATOM 6867 C C . ARG B 1 400 ? 4.115 26.431 37.948 1.00 121.34 376 ARG B C 1
ATOM 6868 O O . ARG B 1 400 ? 4.465 27.508 37.455 1.00 121.89 376 ARG B O 1
ATOM 6876 N N . PRO B 1 401 ? 2.872 25.928 37.796 1.00 121.79 377 PRO B N 1
ATOM 6877 C CA . PRO B 1 401 ? 1.807 26.671 37.125 1.00 122.40 377 PRO B CA 1
ATOM 6878 C C . PRO B 1 401 ? 0.871 27.363 38.117 1.00 121.20 377 PRO B C 1
ATOM 6879 O O . PRO B 1 401 ? 0.489 28.515 37.908 1.00 121.16 377 PRO B O 1
ATOM 6883 N N . ARG B 1 405 ? 7.914 35.326 31.691 1.00 154.36 381 ARG B N 1
ATOM 6884 C CA . ARG B 1 405 ? 6.688 34.540 31.686 1.00 150.77 381 ARG B CA 1
ATOM 6885 C C . ARG B 1 405 ? 5.576 35.243 30.907 1.00 153.13 381 ARG B C 1
ATOM 6886 O O . ARG B 1 405 ? 5.331 36.437 31.096 1.00 154.84 381 ARG B O 1
ATOM 6894 N N . HIS B 1 406 ? 4.921 34.490 30.027 1.00 153.72 382 HIS B N 1
ATOM 6895 C CA . HIS B 1 406 ? 3.708 34.937 29.345 1.00 155.31 382 HIS B CA 1
ATOM 6896 C C . HIS B 1 406 ? 2.754 33.748 29.230 1.00 152.85 382 HIS B C 1
ATOM 6897 O O . HIS B 1 406 ? 1.558 33.873 29.501 1.00 150.75 382 HIS B O 1
ATOM 6904 N N . ARG B 1 407 ? 3.300 32.599 28.833 1.00 153.68 383 ARG B N 1
ATOM 6905 C CA . ARG B 1 407 ? 2.562 31.338 28.818 1.00 152.07 383 ARG B CA 1
ATOM 6906 C C . ARG B 1 407 ? 3.295 30.307 29.682 1.00 149.06 383 ARG B C 1
ATOM 6907 O O . ARG B 1 407 ? 2.825 29.966 30.769 1.00 145.00 383 ARG B O 1
ATOM 6915 N N . THR B 1 408 ? 4.445 29.837 29.189 1.00 108.47 384 THR B N 1
ATOM 6916 C CA . THR B 1 408 ? 5.339 28.882 29.883 1.00 104.13 384 THR B CA 1
ATOM 6917 C C . THR B 1 408 ? 4.671 27.895 30.866 1.00 96.90 384 THR B C 1
ATOM 6918 O O . THR B 1 408 ? 4.938 27.919 32.074 1.00 97.29 384 THR B O 1
ATOM 6922 N N . GLN B 1 409 ? 3.813 27.032 30.324 1.00 91.08 385 GLN B N 1
ATOM 6923 C CA . GLN B 1 409 ? 3.097 26.008 31.099 1.00 84.96 385 GLN B CA 1
ATOM 6924 C C . GLN B 1 409 ? 2.664 24.851 30.193 1.00 79.29 385 GLN B C 1
ATOM 6925 O O . GLN B 1 409 ? 2.514 25.024 28.980 1.00 80.18 385 GLN B O 1
ATOM 6931 N N . ILE B 1 410 ? 2.463 23.678 30.785 1.00 74.14 386 ILE B N 1
ATOM 6932 C CA . ILE B 1 410 ? 2.199 22.469 30.011 1.00 69.68 386 ILE B CA 1
ATOM 6933 C C . ILE B 1 410 ? 0.702 22.245 29.832 1.00 68.03 386 ILE B C 1
ATOM 6934 O O . ILE B 1 410 ? -0.036 22.116 30.809 1.00 67.40 386 ILE B O 1
ATOM 6939 N N . GLU B 1 411 ? 0.271 22.189 28.574 1.00 67.93 387 GLU B N 1
ATOM 6940 C CA . GLU B 1 411 ? -1.145 22.027 28.233 1.00 66.92 387 GLU B CA 1
ATOM 6941 C C . GLU B 1 411 ? -1.425 20.673 27.606 1.00 63.41 387 GLU B C 1
ATOM 6942 O O . GLU B 1 411 ? -0.731 20.257 26.676 1.00 63.25 387 GLU B O 1
ATOM 6948 N N . LEU B 1 412 ? -2.450 19.999 28.118 1.00 61.77 388 LEU B N 1
ATOM 6949 C CA . LEU B 1 412 ? -2.908 18.733 27.555 1.00 59.75 388 LEU B CA 1
ATOM 6950 C C . LEU B 1 412 ? -4.128 18.937 26.667 1.00 60.32 388 LEU B C 1
ATOM 6951 O O . LEU B 1 412 ? -5.127 19.519 27.088 1.00 61.90 388 LEU B O 1
ATOM 6956 N N . MET B 1 413 ? -4.031 18.459 25.432 1.00 59.72 389 MET B N 1
ATOM 6957 C CA . MET B 1 413 ? -5.107 18.604 24.468 1.00 60.47 389 MET B CA 1
ATOM 6958 C C . MET B 1 413 ? -6.031 17.379 24.449 1.00 59.27 389 MET B C 1
ATOM 6959 O O . MET B 1 413 ? -5.600 16.256 24.147 1.00 58.23 389 MET B O 1
ATOM 6964 N N . GLN B 1 414 ? -7.303 17.609 24.773 1.00 59.91 390 GLN B N 1
ATOM 6965 C CA . GLN B 1 414 ? -8.319 16.560 24.684 1.00 60.27 390 GLN B CA 1
ATOM 6966 C C . GLN B 1 414 ? -8.649 16.295 23.219 1.00 60.49 390 GLN B C 1
ATOM 6967 O O . GLN B 1 414 ? -8.425 17.147 22.357 1.00 60.57 390 GLN B O 1
ATOM 6973 N N . LYS B 1 415 ? -9.167 15.104 22.943 1.00 61.33 391 LYS B N 1
ATOM 6974 C CA . LYS B 1 415 ? -9.542 14.714 21.583 1.00 62.68 391 LYS B CA 1
ATOM 6975 C C . LYS B 1 415 ? -10.490 15.717 20.918 1.00 63.55 391 LYS B C 1
ATOM 6976 O O . LYS B 1 415 ? -10.521 15.824 19.694 1.00 64.23 391 LYS B O 1
ATOM 6982 N N . ASP B 1 416 ? -11.230 16.466 21.734 1.00 64.26 392 ASP B N 1
ATOM 6983 C CA . ASP B 1 416 ? -12.177 17.469 21.236 1.00 66.08 392 ASP B CA 1
ATOM 6984 C C . ASP B 1 416 ? -11.554 18.848 21.006 1.00 66.07 392 ASP B C 1
ATOM 6985 O O . ASP B 1 416 ? -12.237 19.773 20.564 1.00 68.43 392 ASP B O 1
ATOM 6990 N N . GLY B 1 417 ? -10.270 18.989 21.318 1.00 64.12 393 GLY B N 1
ATOM 6991 C CA . GLY B 1 417 ? -9.567 20.243 21.062 1.00 65.18 393 GLY B CA 1
ATOM 6992 C C . GLY B 1 417 ? -9.363 21.125 22.278 1.00 66.22 393 GLY B C 1
ATOM 6993 O O . GLY B 1 417 ? -8.497 22.002 22.266 1.00 67.44 393 GLY B O 1
ATOM 6994 N N . SER B 1 418 ? -10.155 20.896 23.327 1.00 66.75 394 SER B N 1
ATOM 6995 C CA . SER B 1 418 ? -10.050 21.663 24.574 1.00 68.56 394 SER B CA 1
ATOM 6996 C C . SER B 1 418 ? -8.746 21.353 25.314 1.00 66.27 394 SER B C 1
ATOM 6997 O O . SER B 1 418 ? -8.179 20.272 25.157 1.00 63.37 394 SER B O 1
ATOM 7000 N N . LEU B 1 419 ? -8.286 22.309 26.119 1.00 68.57 395 LEU B N 1
ATOM 7001 C CA . LEU B 1 419 ? -6.992 22.218 26.789 1.00 67.11 395 LEU B CA 1
ATOM 7002 C C . LEU B 1 419 ? -7.134 22.122 28.299 1.00 68.21 395 LEU B C 1
ATOM 7003 O O . LEU B 1 419 ? -7.877 22.882 28.915 1.00 72.04 395 LEU B O 1
ATOM 7008 N N . VAL B 1 420 ? -6.400 21.181 28.883 1.00 65.69 396 VAL B N 1
ATOM 7009 C CA . VAL B 1 420 ? -6.378 20.982 30.327 1.00 66.91 396 VAL B CA 1
ATOM 7010 C C . VAL B 1 420 ? -4.950 21.156 30.847 1.00 66.13 396 VAL B C 1
ATOM 7011 O O . VAL B 1 420 ? -3.983 20.790 30.178 1.00 63.39 396 VAL B O 1
ATOM 7015 N N . GLU B 1 421 ? -4.830 21.733 32.037 1.00 69.28 397 GLU B N 1
ATOM 7016 C CA . GLU B 1 421 ? -3.540 21.916 32.684 1.00 69.43 397 GLU B CA 1
ATOM 7017 C C . GLU B 1 421 ? -3.055 20.592 33.274 1.00 66.17 397 GLU B C 1
ATOM 7018 O O . GLU B 1 421 ? -3.805 19.901 33.964 1.00 66.70 397 GLU B O 1
ATOM 7024 N N . LEU B 1 422 ? -1.799 20.249 32.989 1.00 64.04 398 LEU B N 1
ATOM 7025 C CA . LEU B 1 422 ? -1.193 18.995 33.444 1.00 61.63 398 LEU B CA 1
ATOM 7026 C C . LEU B 1 422 ? -1.368 18.732 34.941 1.00 63.22 398 LEU B C 1
ATOM 7027 O O . LEU B 1 422 ? -1.761 17.634 35.333 1.00 62.75 398 LEU B O 1
ATOM 7032 N N . ALA B 1 423 ? -1.079 19.738 35.764 1.00 66.09 399 ALA B N 1
ATOM 7033 C CA . ALA B 1 423 ? -1.086 19.580 37.215 1.00 68.31 399 ALA B CA 1
ATOM 7034 C C . ALA B 1 423 ? -2.490 19.348 37.763 1.00 71.13 399 ALA B C 1
ATOM 7035 O O . ALA B 1 423 ? -2.657 18.757 38.835 1.00 72.88 399 ALA B O 1
ATOM 7037 N N . THR B 1 424 ? -3.491 19.808 37.016 1.00 72.40 400 THR B N 1
ATOM 7038 C CA . THR B 1 424 ? -4.895 19.671 37.401 1.00 75.99 400 THR B CA 1
ATOM 7039 C C . THR B 1 424 ? -5.376 18.230 37.225 1.00 74.18 400 THR B C 1
ATOM 7040 O O . THR B 1 424 ? -6.355 17.811 37.850 1.00 77.92 400 THR B O 1
ATOM 7044 N N . VAL B 1 425 ? -4.676 17.469 36.389 1.00 69.59 401 VAL B N 1
ATOM 7045 C CA . VAL B 1 425 ? -5.092 16.103 36.090 1.00 68.62 401 VAL B CA 1
ATOM 7046 C C . VAL B 1 425 ? -4.051 15.050 36.522 1.00 66.61 401 VAL B C 1
ATOM 7047 O O . VAL B 1 425 ? -4.351 13.855 36.574 1.00 67.46 401 VAL B O 1
ATOM 7051 N N . SER B 1 426 ? -2.843 15.502 36.853 1.00 64.77 402 SER B N 1
ATOM 7052 C CA . SER B 1 426 ? -1.788 14.606 37.338 1.00 63.35 402 SER B CA 1
ATOM 7053 C C . SER B 1 426 ? -1.335 14.967 38.759 1.00 65.27 402 SER B C 1
ATOM 7054 O O . SER B 1 426 ? -0.600 15.946 38.955 1.00 64.92 402 SER B O 1
ATOM 7057 N N . PRO B 1 427 ? -1.775 14.176 39.755 1.00 68.00 403 PRO B N 1
ATOM 7058 C CA . PRO B 1 427 ? -1.386 14.398 41.152 1.00 70.57 403 PRO B CA 1
ATOM 7059 C C . PRO B 1 427 ? 0.110 14.196 41.401 1.00 68.33 403 PRO B C 1
ATOM 7060 O O . PRO B 1 427 ? 0.642 14.720 42.383 1.00 69.90 403 PRO B O 1
ATOM 7064 N N . LEU B 1 428 ? 0.772 13.440 40.522 1.00 65.44 404 LEU B N 1
ATOM 7065 C CA . LEU B 1 428 ? 2.219 13.228 40.605 1.00 63.80 404 LEU B CA 1
ATOM 7066 C C . LEU B 1 428 ? 2.980 14.512 40.302 1.00 62.46 404 LEU B C 1
ATOM 7067 O O . LEU B 1 428 ? 3.881 14.901 41.042 1.00 63.22 404 LEU B O 1
ATOM 7072 N N . VAL B 1 429 ? 2.606 15.155 39.199 1.00 61.17 405 VAL B N 1
ATOM 7073 C CA . VAL B 1 429 ? 3.190 16.424 38.787 1.00 60.99 405 VAL B CA 1
ATOM 7074 C C . VAL B 1 429 ? 2.895 17.486 39.832 1.00 63.69 405 VAL B C 1
ATOM 7075 O O . VAL B 1 429 ? 3.762 18.290 40.174 1.00 64.98 405 VAL B O 1
ATOM 7079 N N . ALA B 1 430 ? 1.663 17.467 40.339 1.00 65.40 406 ALA B N 1
ATOM 7080 C CA . ALA B 1 430 ? 1.236 18.366 41.402 1.00 69.32 406 ALA B CA 1
ATOM 7081 C C . ALA B 1 430 ? 2.124 18.220 42.643 1.00 70.79 406 ALA B C 1
ATOM 7082 O O . ALA B 1 430 ? 2.615 19.216 43.177 1.00 73.57 406 ALA B O 1
ATOM 7084 N N . ALA B 1 431 ? 2.346 16.977 43.072 1.00 69.47 407 ALA B N 1
ATOM 7085 C CA . ALA B 1 431 ? 3.156 16.679 44.257 1.00 70.98 407 ALA B CA 1
ATOM 7086 C C . ALA B 1 431 ? 4.607 17.147 44.138 1.00 69.78 407 ALA B C 1
ATOM 7087 O O . ALA B 1 431 ? 5.176 17.665 45.103 1.00 72.50 407 ALA B O 1
ATOM 7089 N N . LEU B 1 432 ? 5.193 16.970 42.954 1.00 66.56 408 LEU B N 1
ATOM 7090 C CA . LEU B 1 432 ? 6.583 17.354 42.701 1.00 66.35 408 LEU B CA 1
ATOM 7091 C C . LEU B 1 432 ? 6.773 18.859 42.507 1.00 68.97 408 LEU B C 1
ATOM 7092 O O . LEU B 1 432 ? 7.882 19.379 42.689 1.00 70.50 408 LEU B O 1
ATOM 7097 N N . ALA B 1 433 ? 5.697 19.545 42.118 1.00 70.27 409 ALA B N 1
ATOM 7098 C CA . ALA B 1 433 ? 5.691 21.008 42.013 1.00 74.28 409 ALA B CA 1
ATOM 7099 C C . ALA B 1 433 ? 5.938 21.633 43.380 1.00 79.15 409 ALA B C 1
ATOM 7100 O O . ALA B 1 433 ? 6.786 22.520 43.519 1.00 82.48 409 ALA B O 1
ATOM 7102 N N . GLY B 1 434 ? 5.213 21.144 44.388 1.00 80.46 410 GLY B N 1
ATOM 7103 C CA . GLY B 1 434 ? 5.382 21.598 45.772 1.00 85.77 410 GLY B CA 1
ATOM 7104 C C . GLY B 1 434 ? 6.665 21.100 46.414 1.00 85.37 410 GLY B C 1
ATOM 7105 O O . GLY B 1 434 ? 6.957 21.416 47.567 1.00 89.44 410 GLY B O 1
ATOM 7106 N N . GLN B 1 435 ? 7.434 20.322 45.658 1.00 81.27 411 GLN B N 1
ATOM 7107 C CA . GLN B 1 435 ? 8.687 19.757 46.141 1.00 81.05 411 GLN B CA 1
ATOM 7108 C C . GLN B 1 435 ? 9.887 20.584 45.687 1.00 82.93 411 GLN B C 1
ATOM 7109 O O . GLN B 1 435 ? 10.474 20.331 44.627 1.00 80.68 411 GLN B O 1
ATOM 7115 N N . SER B 1 436 ? 10.243 21.577 46.494 1.00 88.09 412 SER B N 1
ATOM 7116 C CA . SER B 1 436 ? 11.391 22.427 46.200 1.00 91.48 412 SER B CA 1
ATOM 7117 C C . SER B 1 436 ? 12.205 22.667 47.460 1.00 95.48 412 SER B C 1
ATOM 7118 O O . SER B 1 436 ? 12.313 23.800 47.939 1.00 101.31 412 SER B O 1
ATOM 7121 N N . GLN B 1 437 ? 12.772 21.587 47.994 1.00 93.06 413 GLN B N 1
ATOM 7122 C CA . GLN B 1 437 ? 13.689 21.681 49.131 1.00 96.67 413 GLN B CA 1
ATOM 7123 C C . GLN B 1 437 ? 15.065 22.198 48.672 1.00 99.20 413 GLN B C 1
ATOM 7124 O O . GLN B 1 437 ? 16.114 21.734 49.139 1.00 99.99 413 GLN B O 1
ATOM 7130 N N . GLY B 1 438 ? 15.039 23.158 47.745 1.00 105.12 414 GLY B N 1
ATOM 7131 C CA . GLY B 1 438 ? 16.234 23.869 47.306 1.00 97.65 414 GLY B CA 1
ATOM 7132 C C . GLY B 1 438 ? 16.961 24.408 48.519 1.00 91.59 414 GLY B C 1
ATOM 7133 O O . GLY B 1 438 ? 16.414 25.220 49.271 1.00 94.38 414 GLY B O 1
ATOM 7134 N N . ASP B 1 439 ? 18.193 23.942 48.706 1.00 84.13 415 ASP B N 1
ATOM 7135 C CA . ASP B 1 439 ? 18.932 24.147 49.950 1.00 78.91 415 ASP B CA 1
ATOM 7136 C C . ASP B 1 439 ? 19.509 25.556 50.131 1.00 75.89 415 ASP B C 1
ATOM 7137 O O . ASP B 1 439 ? 19.219 26.471 49.351 1.00 78.73 415 ASP B O 1
ATOM 7142 N N . GLU B 1 440 ? 20.291 25.718 51.195 1.00 71.03 416 GLU B N 1
ATOM 7143 C CA . GLU B 1 440 ? 21.135 26.884 51.406 1.00 67.41 416 GLU B CA 1
ATOM 7144 C C . GLU B 1 440 ? 22.419 26.363 52.006 1.00 60.93 416 GLU B C 1
ATOM 7145 O O . GLU B 1 440 ? 22.394 25.561 52.942 1.00 60.55 416 GLU B O 1
ATOM 7151 N N . ARG B 1 441 ? 23.544 26.814 51.470 1.00 56.67 417 ARG B N 1
ATOM 7152 C CA . ARG B 1 441 ? 24.837 26.268 51.864 1.00 51.08 417 ARG B CA 1
ATOM 7153 C C . ARG B 1 441 ? 25.852 27.321 52.248 1.00 48.41 417 ARG B C 1
ATOM 7154 O O . ARG B 1 441 ? 25.903 28.404 51.660 1.00 49.60 417 ARG B O 1
ATOM 7162 N N . PHE B 1 442 ? 26.649 26.977 53.251 1.00 45.72 418 PHE B N 1
ATOM 7163 C CA . PHE B 1 442 ? 27.826 27.734 53.623 1.00 43.65 418 PHE B CA 1
ATOM 7164 C C . PHE B 1 442 ? 29.034 26.942 53.160 1.00 40.55 418 PHE B C 1
ATOM 7165 O O . PHE B 1 442 ? 29.187 25.769 53.519 1.00 40.08 418 PHE B O 1
ATOM 7173 N N . TYR B 1 443 ? 29.871 27.578 52.348 1.00 39.32 419 TYR B N 1
ATOM 7174 C CA . TYR B 1 443 ? 31.045 26.930 51.791 1.00 37.37 419 TYR B CA 1
ATOM 7175 C C . TYR B 1 443 ? 32.282 27.340 52.566 1.00 35.82 419 TYR B C 1
ATOM 7176 O O . TYR B 1 443 ? 32.375 28.470 53.025 1.00 36.93 419 TYR B O 1
ATOM 7185 N N . PHE B 1 444 ? 33.232 26.424 52.710 1.00 34.22 420 PHE B N 1
ATOM 7186 C CA . PHE B 1 444 ? 34.425 26.658 53.527 1.00 33.05 420 PHE B CA 1
ATOM 7187 C C . PHE B 1 444 ? 35.508 25.683 53.079 1.00 32.92 420 PHE B C 1
ATOM 7188 O O . PHE B 1 444 ? 35.190 24.647 52.499 1.00 32.69 420 PHE B O 1
ATOM 7196 N N . PRO B 1 445 ? 36.789 25.996 53.362 1.00 33.84 421 PRO B N 1
ATOM 7197 C CA . PRO B 1 445 ? 37.883 25.096 52.972 1.00 35.54 421 PRO B CA 1
ATOM 7198 C C . PRO B 1 445 ? 37.783 23.731 53.633 1.00 36.39 421 PRO B C 1
ATOM 7199 O O . PRO B 1 445 ? 37.506 23.648 54.832 1.00 36.60 421 PRO B O 1
ATOM 7203 N N . LYS B 1 446 ? 38.017 22.676 52.851 1.00 38.26 422 LYS B N 1
ATOM 7204 C CA . LYS B 1 446 ? 38.075 21.302 53.359 1.00 40.44 422 LYS B CA 1
ATOM 7205 C C . LYS B 1 446 ? 39.027 21.182 54.548 1.00 42.34 422 LYS B C 1
ATOM 7206 O O . LYS B 1 446 ? 38.739 20.467 55.511 1.00 43.90 422 LYS B O 1
ATOM 7212 N N . GLU B 1 447 ? 40.155 21.884 54.463 1.00 42.99 423 GLU B N 1
ATOM 7213 C CA . GLU B 1 447 ? 41.159 21.921 55.523 1.00 45.98 423 GLU B CA 1
ATOM 7214 C C . GLU B 1 447 ? 40.562 22.127 56.924 1.00 45.54 423 GLU B C 1
ATOM 7215 O O . GLU B 1 447 ? 41.142 21.690 57.911 1.00 48.87 423 GLU B O 1
ATOM 7221 N N . MET B 1 448 ? 39.408 22.788 56.997 1.00 42.93 424 MET B N 1
ATOM 7222 C CA . MET B 1 448 ? 38.743 23.081 58.268 1.00 43.54 424 MET B CA 1
ATOM 7223 C C . MET B 1 448 ? 38.296 21.821 59.018 1.00 46.38 424 MET B C 1
ATOM 7224 O O . MET B 1 448 ? 38.214 21.824 60.253 1.00 48.34 424 MET B O 1
ATOM 7229 N N . LEU B 1 449 ? 37.999 20.764 58.257 1.00 47.44 425 LEU B N 1
ATOM 7230 C CA . LEU B 1 449 ? 37.639 19.457 58.800 1.00 51.63 425 LEU B CA 1
ATOM 7231 C C . LEU B 1 449 ? 38.780 18.451 58.614 1.00 56.59 425 LEU B C 1
ATOM 7232 O O . LEU B 1 449 ? 38.628 17.270 58.915 1.00 60.77 425 LEU B O 1
ATOM 7237 N N . ASP B 1 450 ? 39.918 18.949 58.127 1.00 57.38 426 ASP B N 1
ATOM 7238 C CA . ASP B 1 450 ? 41.128 18.166 57.824 1.00 63.05 426 ASP B CA 1
ATOM 7239 C C . ASP B 1 450 ? 40.949 17.219 56.641 1.00 65.03 426 ASP B C 1
ATOM 7240 O O . ASP B 1 450 ? 41.164 17.611 55.492 1.00 63.57 426 ASP B O 1
ATOM 7245 N N . ASP B 1 458 ? 51.548 21.721 65.081 1.00 120.90 434 ASP B N 1
ATOM 7246 C CA . ASP B 1 458 ? 50.602 22.736 64.622 1.00 111.88 434 ASP B CA 1
ATOM 7247 C C . ASP B 1 458 ? 49.437 22.851 65.612 1.00 108.15 434 ASP B C 1
ATOM 7248 O O . ASP B 1 458 ? 48.506 22.041 65.589 1.00 105.16 434 ASP B O 1
ATOM 7253 N N . LEU B 1 459 ? 49.508 23.860 66.483 1.00 109.29 435 LEU B N 1
ATOM 7254 C CA . LEU B 1 459 ? 48.531 24.046 67.566 1.00 107.50 435 LEU B CA 1
ATOM 7255 C C . LEU B 1 459 ? 47.333 24.950 67.213 1.00 99.35 435 LEU B C 1
ATOM 7256 O O . LEU B 1 459 ? 46.711 25.546 68.097 1.00 99.39 435 LEU B O 1
ATOM 7261 N N . PHE B 1 460 ? 47.015 25.041 65.921 1.00 93.17 436 PHE B N 1
ATOM 7262 C CA . PHE B 1 460 ? 45.736 25.595 65.475 1.00 85.65 436 PHE B CA 1
ATOM 7263 C C . PHE B 1 460 ? 44.635 24.539 65.649 1.00 82.82 436 PHE B C 1
ATOM 7264 O O . PHE B 1 460 ? 43.477 24.762 65.283 1.00 77.52 436 PHE B O 1
ATOM 7272 N N . ASP B 1 461 ? 45.017 23.397 66.224 1.00 87.00 437 ASP B N 1
ATOM 7273 C CA . ASP B 1 461 ? 44.161 22.217 66.343 1.00 85.97 437 ASP B CA 1
ATOM 7274 C C . ASP B 1 461 ? 42.880 22.453 67.135 1.00 83.58 437 ASP B C 1
ATOM 7275 O O . ASP B 1 461 ? 41.845 21.866 66.825 1.00 80.88 437 ASP B O 1
ATOM 7280 N N . GLU B 1 462 ? 42.952 23.303 68.154 1.00 85.23 438 GLU B N 1
ATOM 7281 C CA . GLU B 1 462 ? 41.773 23.621 68.953 1.00 84.11 438 GLU B CA 1
ATOM 7282 C C . GLU B 1 462 ? 40.736 24.365 68.104 1.00 76.75 438 GLU B C 1
ATOM 7283 O O . GLU B 1 462 ? 39.537 24.101 68.205 1.00 74.86 438 GLU B O 1
ATOM 7289 N N . THR B 1 463 ? 41.206 25.267 67.247 1.00 73.29 439 THR B N 1
ATOM 7290 C CA . THR B 1 463 ? 40.315 26.002 66.336 1.00 67.49 439 THR B CA 1
ATOM 7291 C C . THR B 1 463 ? 39.576 25.061 65.372 1.00 63.28 439 THR B C 1
ATOM 7292 O O . THR B 1 463 ? 38.369 25.215 65.164 1.00 60.65 439 THR B O 1
ATOM 7296 N N . TYR B 1 464 ? 40.292 24.084 64.813 1.00 63.54 440 TYR B N 1
ATOM 7297 C CA . TYR B 1 464 ? 39.679 23.102 63.903 1.00 60.94 440 TYR B CA 1
ATOM 7298 C C . TYR B 1 464 ? 38.604 22.265 64.592 1.00 62.31 440 TYR B C 1
ATOM 7299 O O . TYR B 1 464 ? 37.555 21.992 64.003 1.00 59.93 440 TYR B O 1
ATOM 7308 N N . ARG B 1 465 ? 38.873 21.856 65.830 1.00 66.90 441 ARG B N 1
ATOM 7309 C CA . ARG B 1 465 ? 37.910 21.076 66.603 1.00 69.60 441 ARG B CA 1
ATOM 7310 C C . ARG B 1 465 ? 36.662 21.898 66.911 1.00 67.71 441 ARG B C 1
ATOM 7311 O O . ARG B 1 465 ? 35.544 21.418 66.732 1.00 67.41 441 ARG B O 1
ATOM 7319 N N . GLU B 1 466 ? 36.855 23.144 67.343 1.00 67.25 442 GLU B N 1
ATOM 7320 C CA . GLU B 1 466 ? 35.736 24.059 67.518 1.00 66.12 442 GLU B CA 1
ATOM 7321 C C . GLU B 1 466 ? 34.878 24.101 66.260 1.00 60.87 442 GLU B C 1
ATOM 7322 O O . GLU B 1 466 ? 33.681 23.809 66.315 1.00 61.32 442 GLU B O 1
ATOM 7328 N N . PHE B 1 467 ? 35.506 24.438 65.131 1.00 56.65 443 PHE B N 1
ATOM 7329 C CA . PHE B 1 467 ? 34.832 24.497 63.835 1.00 52.14 443 PHE B CA 1
ATOM 7330 C C . PHE B 1 467 ? 34.054 23.222 63.513 1.00 52.47 443 PHE B C 1
ATOM 7331 O O . PHE B 1 467 ? 32.878 23.284 63.163 1.00 51.56 443 PHE B O 1
ATOM 7339 N N . SER B 1 468 ? 34.714 22.074 63.635 1.00 54.69 444 SER B N 1
ATOM 7340 C CA . SER B 1 468 ? 34.070 20.772 63.410 1.00 57.12 444 SER B CA 1
ATOM 7341 C C . SER B 1 468 ? 32.766 20.562 64.183 1.00 60.03 444 SER B C 1
ATOM 7342 O O . SER B 1 468 ? 31.792 20.083 63.608 1.00 59.89 444 SER B O 1
ATOM 7345 N N . SER B 1 469 ? 32.745 20.943 65.463 1.00 63.37 445 SER B N 1
ATOM 7346 C CA . SER B 1 469 ? 31.587 20.696 66.337 1.00 68.06 445 SER B CA 1
ATOM 7347 C C . SER B 1 469 ? 30.334 21.455 65.896 1.00 66.77 445 SER B C 1
ATOM 7348 O O . SER B 1 469 ? 29.235 21.197 66.396 1.00 70.73 445 SER B O 1
ATOM 7351 N N . TYR B 1 470 ? 30.510 22.389 64.963 1.00 62.08 446 TYR B N 1
ATOM 7352 C CA . TYR B 1 470 ? 29.393 23.122 64.372 1.00 61.64 446 TYR B CA 1
ATOM 7353 C C . TYR B 1 470 ? 28.886 22.461 63.084 1.00 60.00 446 TYR B C 1
ATOM 7354 O O . TYR B 1 470 ? 27.911 22.918 62.483 1.00 59.78 446 TYR B O 1
ATOM 7363 N N . ILE B 1 471 ? 29.543 21.380 62.670 1.00 59.93 447 ILE B N 1
ATOM 7364 C CA . ILE B 1 471 ? 29.143 20.660 61.460 1.00 59.73 447 ILE B CA 1
ATOM 7365 C C . ILE B 1 471 ? 28.932 19.155 61.682 1.00 64.47 447 ILE B C 1
ATOM 7366 O O . ILE B 1 471 ? 29.842 18.430 62.101 1.00 66.16 447 ILE B O 1
ATOM 7371 N N . HIS B 1 472 ? 27.711 18.711 61.396 1.00 67.63 448 HIS B N 1
ATOM 7372 C CA . HIS B 1 472 ? 27.298 17.335 61.610 1.00 73.64 448 HIS B CA 1
ATOM 7373 C C . HIS B 1 472 ? 26.533 16.798 60.400 1.00 74.69 448 HIS B C 1
ATOM 7374 O O . HIS B 1 472 ? 25.463 17.306 60.052 1.00 75.11 448 HIS B O 1
ATOM 7381 N N . ASN B 1 473 ? 27.094 15.763 59.778 1.00 76.18 449 ASN B N 1
ATOM 7382 C CA . ASN B 1 473 ? 26.535 15.142 58.575 1.00 77.96 449 ASN B CA 1
ATOM 7383 C C . ASN B 1 473 ? 26.174 16.131 57.471 1.00 73.23 449 ASN B C 1
ATOM 7384 O O . ASN B 1 473 ? 25.042 16.141 56.980 1.00 75.59 449 ASN B O 1
ATOM 7389 N N . GLY B 1 474 ? 27.145 16.959 57.091 1.00 67.50 450 GLY B N 1
ATOM 7390 C CA . GLY B 1 474 ? 26.960 17.957 56.034 1.00 63.59 450 GLY B CA 1
ATOM 7391 C C . GLY B 1 474 ? 25.913 19.015 56.340 1.00 63.70 450 GLY B C 1
ATOM 7392 O O . GLY B 1 474 ? 25.284 19.558 55.425 1.00 63.12 450 GLY B O 1
ATOM 7393 N N . ALA B 1 475 ? 25.727 19.304 57.628 1.00 65.22 451 ALA B N 1
ATOM 7394 C CA . ALA B 1 475 ? 24.735 20.278 58.073 1.00 67.09 451 ALA B CA 1
ATOM 7395 C C . ALA B 1 475 ? 25.230 21.112 59.252 1.00 66.34 451 ALA B C 1
ATOM 7396 O O . ALA B 1 475 ? 25.963 20.621 60.112 1.00 66.75 451 ALA B O 1
ATOM 7398 N N . LEU B 1 476 ? 24.812 22.373 59.283 1.00 66.41 452 LEU B N 1
ATOM 7399 C CA . LEU B 1 476 ? 25.164 23.293 60.360 1.00 67.04 452 LEU B CA 1
ATOM 7400 C C . LEU B 1 476 ? 24.446 23.023 61.679 1.00 73.05 452 LEU B C 1
ATOM 7401 O O . LEU B 1 476 ? 23.223 22.866 61.714 1.00 77.48 452 LEU B O 1
ATOM 7406 N N . VAL B 1 477 ? 25.233 22.962 62.752 1.00 73.99 453 VAL B N 1
ATOM 7407 C CA . VAL B 1 477 ? 24.726 22.900 64.122 1.00 80.52 453 VAL B CA 1
ATOM 7408 C C . VAL B 1 477 ? 24.709 24.332 64.652 1.00 81.82 453 VAL B C 1
ATOM 7409 O O . VAL B 1 477 ? 25.766 24.946 64.814 1.00 78.61 453 VAL B O 1
ATOM 7413 N N . LEU B 1 478 ? 23.518 24.865 64.906 1.00 87.73 454 LEU B N 1
ATOM 7414 C CA . LEU B 1 478 ? 23.389 26.240 65.383 1.00 91.00 454 LEU B CA 1
ATOM 7415 C C . LEU B 1 478 ? 23.634 26.310 66.886 1.00 96.36 454 LEU B C 1
ATOM 7416 O O . LEU B 1 478 ? 22.796 25.873 67.687 1.00 102.93 454 LEU B O 1
ATOM 7421 N N . LYS B 1 479 ? 24.787 26.860 67.261 1.00 94.67 455 LYS B N 1
ATOM 7422 C CA . LYS B 1 479 ? 25.183 26.932 68.669 1.00 100.22 455 LYS B CA 1
ATOM 7423 C C . LYS B 1 479 ? 25.300 28.356 69.212 1.00 103.49 455 LYS B C 1
ATOM 7424 O O . LYS B 1 479 ? 24.825 28.635 70.316 1.00 110.71 455 LYS B O 1
ATOM 7430 N N . LYS B 1 480 ? 25.927 29.249 68.443 1.00 99.45 456 LYS B N 1
ATOM 7431 C CA . LYS B 1 480 ? 26.146 30.632 68.896 1.00 103.18 456 LYS B CA 1
ATOM 7432 C C . LYS B 1 480 ? 24.979 31.573 68.585 1.00 107.97 456 LYS B C 1
ATOM 7433 O O . LYS B 1 480 ? 24.727 32.524 69.331 1.00 114.43 456 LYS B O 1
ATOM 7440 N N . THR C 1 26 ? 29.826 -41.622 46.494 1.00 88.90 2 THR C N 1
ATOM 7441 C CA . THR C 1 26 ? 28.988 -40.548 45.895 1.00 85.71 2 THR C CA 1
ATOM 7442 C C . THR C 1 26 ? 28.792 -39.395 46.882 1.00 83.67 2 THR C C 1
ATOM 7443 O O . THR C 1 26 ? 28.855 -39.584 48.103 1.00 84.68 2 THR C O 1
ATOM 7447 N N . ILE C 1 27 ? 28.570 -38.205 46.331 1.00 80.86 3 ILE C N 1
ATOM 7448 C CA . ILE C 1 27 ? 28.298 -36.999 47.107 1.00 78.70 3 ILE C CA 1
ATOM 7449 C C . ILE C 1 27 ? 26.779 -36.852 47.272 1.00 76.70 3 ILE C C 1
ATOM 7450 O O . ILE C 1 27 ? 26.027 -37.107 46.325 1.00 75.84 3 ILE C O 1
ATOM 7455 N N . PRO C 1 28 ? 26.321 -36.463 48.481 1.00 76.04 4 PRO C N 1
ATOM 7456 C CA . PRO C 1 28 ? 24.891 -36.217 48.702 1.00 74.15 4 PRO C CA 1
ATOM 7457 C C . PRO C 1 28 ? 24.280 -35.231 47.704 1.00 71.06 4 PRO C C 1
ATOM 7458 O O . PRO C 1 28 ? 24.904 -34.223 47.356 1.00 69.66 4 PRO C O 1
ATOM 7462 N N . TYR C 1 29 ? 23.064 -35.544 47.262 1.00 69.95 5 TYR C N 1
ATOM 7463 C CA . TYR C 1 29 ? 22.354 -34.801 46.217 1.00 67.23 5 TYR C CA 1
ATOM 7464 C C . TYR C 1 29 ? 22.335 -33.280 46.427 1.00 65.28 5 TYR C C 1
ATOM 7465 O O . TYR C 1 29 ? 22.569 -32.516 45.488 1.00 63.69 5 TYR C O 1
ATOM 7474 N N . LYS C 1 30 ? 22.069 -32.858 47.662 1.00 65.49 6 LYS C N 1
ATOM 7475 C CA . LYS C 1 30 ? 22.012 -31.443 48.039 1.00 64.23 6 LYS C CA 1
ATOM 7476 C C . LYS C 1 30 ? 23.331 -30.709 47.762 1.00 64.12 6 LYS C C 1
ATOM 7477 O O . LYS C 1 30 ? 23.340 -29.498 47.504 1.00 62.33 6 LYS C O 1
ATOM 7483 N N . GLU C 1 31 ? 24.433 -31.458 47.797 1.00 66.16 7 GLU C N 1
ATOM 7484 C CA . GLU C 1 31 ? 25.773 -30.905 47.606 1.00 66.49 7 GLU C CA 1
ATOM 7485 C C . GLU C 1 31 ? 26.309 -31.090 46.185 1.00 66.33 7 GLU C C 1
ATOM 7486 O O . GLU C 1 31 ? 27.377 -30.578 45.853 1.00 66.49 7 GLU C O 1
ATOM 7492 N N . GLN C 1 32 ? 25.571 -31.815 45.348 1.00 66.31 8 GLN C N 1
ATOM 7493 C CA . GLN C 1 32 ? 26.045 -32.158 44.005 1.00 66.63 8 GLN C CA 1
ATOM 7494 C C . GLN C 1 32 ? 26.205 -30.947 43.090 1.00 65.01 8 GLN C C 1
ATOM 7495 O O . GLN C 1 32 ? 25.234 -30.263 42.764 1.00 62.81 8 GLN C O 1
ATOM 7501 N N . ARG C 1 33 ? 27.452 -30.696 42.701 1.00 66.21 9 ARG C N 1
ATOM 7502 C CA . ARG C 1 33 ? 27.800 -29.644 41.751 1.00 65.29 9 ARG C CA 1
ATOM 7503 C C . ARG C 1 33 ? 28.037 -30.244 40.373 1.00 65.96 9 ARG C C 1
ATOM 7504 O O . ARG C 1 33 ? 28.515 -31.370 40.260 1.00 67.93 9 ARG C O 1
ATOM 7512 N N . LEU C 1 34 ? 27.695 -29.492 39.330 1.00 64.50 10 LEU C N 1
ATOM 7513 C CA . LEU C 1 34 ? 27.916 -29.931 37.956 1.00 65.27 10 LEU C CA 1
ATOM 7514 C C . LEU C 1 34 ? 29.401 -29.865 37.626 1.00 66.97 10 LEU C C 1
ATOM 7515 O O . LEU C 1 34 ? 30.080 -28.934 38.074 1.00 66.74 10 LEU C O 1
ATOM 7520 N N . PRO C 1 35 ? 29.916 -30.856 36.856 1.00 68.91 11 PRO C N 1
ATOM 7521 C CA . PRO C 1 35 ? 31.338 -30.846 36.468 1.00 70.56 11 PRO C CA 1
ATOM 7522 C C . PRO C 1 35 ? 31.748 -29.460 35.966 1.00 68.92 11 PRO C C 1
ATOM 7523 O O . PRO C 1 35 ? 32.669 -28.846 36.521 1.00 69.50 11 PRO C O 1
ATOM 7527 N N . ILE C 1 36 ? 31.043 -28.967 34.948 1.00 66.71 12 ILE C N 1
ATOM 7528 C CA . ILE C 1 36 ? 31.235 -27.603 34.463 1.00 64.60 12 ILE C CA 1
ATOM 7529 C C . ILE C 1 36 ? 29.945 -26.796 34.564 1.00 61.47 12 ILE C C 1
ATOM 7530 O O . ILE C 1 36 ? 28.851 -27.296 34.249 1.00 60.63 12 ILE C O 1
ATOM 7535 N N . GLU C 1 37 ? 30.087 -25.555 35.026 1.00 59.36 13 GLU C N 1
ATOM 7536 C CA . GLU C 1 37 ? 28.999 -24.587 35.046 1.00 56.32 13 GLU C CA 1
ATOM 7537 C C . GLU C 1 37 ? 28.229 -24.592 33.722 1.00 54.81 13 GLU C C 1
ATOM 7538 O O . GLU C 1 37 ? 28.831 -24.529 32.645 1.00 55.54 13 GLU C O 1
ATOM 7544 N N . LYS C 1 38 ? 26.905 -24.683 33.812 1.00 52.56 14 LYS C N 1
ATOM 7545 C CA . LYS C 1 38 ? 26.051 -24.664 32.627 1.00 51.00 14 LYS C CA 1
ATOM 7546 C C . LYS C 1 38 ? 25.404 -23.299 32.431 1.00 48.61 14 LYS C C 1
ATOM 7547 O O . LYS C 1 38 ? 24.603 -22.852 33.252 1.00 47.07 14 LYS C O 1
ATOM 7553 N N . VAL C 1 39 ? 25.762 -22.646 31.333 1.00 48.21 15 VAL C N 1
ATOM 7554 C CA . VAL C 1 39 ? 25.257 -21.310 31.040 1.00 46.49 15 VAL C CA 1
ATOM 7555 C C . VAL C 1 39 ? 24.138 -21.340 29.999 1.00 45.45 15 VAL C C 1
ATOM 7556 O O . VAL C 1 39 ? 24.216 -22.051 28.984 1.00 46.10 15 VAL C O 1
ATOM 7560 N N . PHE C 1 40 ? 23.100 -20.561 30.280 1.00 43.40 16 PHE C N 1
ATOM 7561 C CA . PHE C 1 40 ? 21.962 -20.431 29.396 1.00 42.56 16 PHE C CA 1
ATOM 7562 C C . PHE C 1 40 ? 21.943 -19.000 28.872 1.00 41.92 16 PHE C C 1
ATOM 7563 O O . PHE C 1 40 ? 21.890 -18.044 29.645 1.00 40.88 16 PHE C O 1
ATOM 7571 N N . ARG C 1 41 ? 21.982 -18.851 27.556 1.00 42.39 17 ARG C N 1
ATOM 7572 C CA . ARG C 1 41 ? 21.884 -17.529 26.974 1.00 41.67 17 ARG C CA 1
ATOM 7573 C C . ARG C 1 41 ? 20.523 -16.921 27.317 1.00 39.82 17 ARG C C 1
ATOM 7574 O O . ARG C 1 41 ? 19.485 -17.567 27.172 1.00 39.21 17 ARG C O 1
ATOM 7582 N N . ASP C 1 42 ? 20.550 -15.689 27.813 1.00 38.85 18 ASP C N 1
ATOM 7583 C CA . ASP C 1 42 ? 19.350 -14.961 28.161 1.00 37.13 18 ASP C CA 1
ATOM 7584 C C . ASP C 1 42 ? 19.489 -13.518 27.702 1.00 36.72 18 ASP C C 1
ATOM 7585 O O . ASP C 1 42 ? 20.454 -12.848 28.040 1.00 36.66 18 ASP C O 1
ATOM 7590 N N . PRO C 1 43 ? 18.519 -13.024 26.924 1.00 36.14 19 PRO C N 1
ATOM 7591 C CA . PRO C 1 43 ? 18.676 -11.667 26.388 1.00 35.83 19 PRO C CA 1
ATOM 7592 C C . PRO C 1 43 ? 18.680 -10.576 27.467 1.00 34.80 19 PRO C C 1
ATOM 7593 O O . PRO C 1 43 ? 19.219 -9.486 27.243 1.00 34.84 19 PRO C O 1
ATOM 7597 N N . VAL C 1 44 ? 18.118 -10.884 28.632 1.00 33.53 20 VAL C N 1
ATOM 7598 C CA . VAL C 1 44 ? 17.988 -9.908 29.716 1.00 32.60 20 VAL C CA 1
ATOM 7599 C C . VAL C 1 44 ? 19.203 -9.879 30.659 1.00 33.09 20 VAL C C 1
ATOM 7600 O O . VAL C 1 44 ? 19.794 -8.814 30.893 1.00 33.19 20 VAL C O 1
ATOM 7604 N N . HIS C 1 45 ? 19.574 -11.047 31.188 1.00 33.15 21 HIS C N 1
ATOM 7605 C CA . HIS C 1 45 ? 20.685 -11.156 32.141 1.00 33.46 21 HIS C CA 1
ATOM 7606 C C . HIS C 1 45 ? 21.960 -11.669 31.487 1.00 34.77 21 HIS C C 1
ATOM 7607 O O . HIS C 1 45 ? 22.918 -12.032 32.183 1.00 35.14 21 HIS C O 1
ATOM 7614 N N . ASN C 1 46 ? 21.959 -11.667 30.147 1.00 35.29 22 ASN C N 1
ATOM 7615 C CA A ASN C 1 46 ? 23.039 -12.185 29.314 0.50 36.81 22 ASN C CA 1
ATOM 7616 C CA B ASN C 1 46 ? 23.108 -12.163 29.361 0.50 36.75 22 ASN C CA 1
ATOM 7617 C C . ASN C 1 46 ? 23.232 -13.691 29.477 1.00 37.38 22 ASN C C 1
ATOM 7618 O O . ASN C 1 46 ? 23.147 -14.422 28.488 1.00 37.88 22 ASN C O 1
ATOM 7627 N N . TYR C 1 47 ? 23.435 -14.157 30.711 1.00 37.58 23 TYR C N 1
ATOM 7628 C CA . TYR C 1 47 ? 23.579 -15.581 31.008 1.00 38.42 23 TYR C CA 1
ATOM 7629 C C . TYR C 1 47 ? 22.840 -15.988 32.277 1.00 37.52 23 TYR C C 1
ATOM 7630 O O . TYR C 1 47 ? 22.821 -15.242 33.271 1.00 37.08 23 TYR C O 1
ATOM 7639 N N . ILE C 1 48 ? 22.235 -17.174 32.232 1.00 37.10 24 ILE C N 1
ATOM 7640 C CA . ILE C 1 48 ? 21.753 -17.846 33.430 1.00 36.74 24 ILE C CA 1
ATOM 7641 C C . ILE C 1 48 ? 22.833 -18.872 33.785 1.00 38.55 24 ILE C C 1
ATOM 7642 O O . ILE C 1 48 ? 23.262 -19.642 32.921 1.00 39.41 24 ILE C O 1
ATOM 7647 N N . HIS C 1 49 ? 23.284 -18.863 35.041 1.00 39.01 25 HIS C N 1
ATOM 7648 C CA . HIS C 1 49 ? 24.374 -19.743 35.486 1.00 40.55 25 HIS C CA 1
ATOM 7649 C C . HIS C 1 49 ? 23.860 -20.840 36.409 1.00 40.93 25 HIS C C 1
ATOM 7650 O O . HIS C 1 49 ? 23.254 -20.546 37.448 1.00 40.39 25 HIS C O 1
ATOM 7657 N N . VAL C 1 50 ? 24.122 -22.094 36.040 1.00 42.14 26 VAL C N 1
ATOM 7658 C CA . VAL C 1 50 ? 23.681 -23.251 36.822 1.00 42.97 26 VAL C CA 1
ATOM 7659 C C . VAL C 1 50 ? 24.869 -24.119 37.246 1.00 45.45 26 VAL C C 1
ATOM 7660 O O . VAL C 1 50 ? 25.606 -24.628 36.388 1.00 46.51 26 VAL C O 1
ATOM 7664 N N . GLN C 1 51 ? 25.047 -24.267 38.567 1.00 46.40 27 GLN C N 1
ATOM 7665 C CA . GLN C 1 51 ? 26.111 -25.100 39.162 1.00 48.92 27 GLN C CA 1
ATOM 7666 C C . GLN C 1 51 ? 25.597 -26.347 39.876 1.00 49.45 27 GLN C C 1
ATOM 7667 O O . GLN C 1 51 ? 26.320 -27.332 39.984 1.00 51.65 27 GLN C O 1
ATOM 7673 N N . HIS C 1 52 ? 24.373 -26.292 40.397 1.00 47.88 28 HIS C N 1
ATOM 7674 C CA . HIS C 1 52 ? 23.822 -27.401 41.175 1.00 48.29 28 HIS C CA 1
ATOM 7675 C C . HIS C 1 52 ? 23.081 -28.396 40.293 1.00 47.73 28 HIS C C 1
ATOM 7676 O O . HIS C 1 52 ? 22.297 -28.003 39.426 1.00 46.34 28 HIS C O 1
ATOM 7683 N N . GLN C 1 53 ? 23.325 -29.682 40.536 1.00 48.42 29 GLN C N 1
ATOM 7684 C CA . GLN C 1 53 ? 22.584 -30.766 39.893 1.00 47.94 29 GLN C CA 1
ATOM 7685 C C . GLN C 1 53 ? 21.076 -30.657 40.161 1.00 46.58 29 GLN C C 1
ATOM 7686 O O . GLN C 1 53 ? 20.263 -30.913 39.278 1.00 46.50 29 GLN C O 1
ATOM 7692 N N . VAL C 1 54 ? 20.709 -30.271 41.379 1.00 45.92 30 VAL C N 1
ATOM 7693 C CA . VAL C 1 54 ? 19.308 -30.115 41.754 1.00 44.91 30 VAL C CA 1
ATOM 7694 C C . VAL C 1 54 ? 18.607 -29.082 40.857 1.00 43.17 30 VAL C C 1
ATOM 7695 O O . VAL C 1 54 ? 17.488 -29.314 40.391 1.00 42.99 30 VAL C O 1
ATOM 7699 N N . ILE C 1 55 ? 19.282 -27.955 40.616 1.00 41.91 31 ILE C N 1
ATOM 7700 C CA . ILE C 1 55 ? 18.744 -26.875 39.799 1.00 39.87 31 ILE C CA 1
ATOM 7701 C C . ILE C 1 55 ? 18.609 -27.316 38.339 1.00 40.06 31 ILE C C 1
ATOM 7702 O O . ILE C 1 55 ? 17.568 -27.089 37.722 1.00 39.10 31 ILE C O 1
ATOM 7707 N N . LEU C 1 56 ? 19.646 -27.961 37.801 1.00 41.08 32 LEU C N 1
ATOM 7708 C CA . LEU C 1 56 ? 19.594 -28.454 36.431 1.00 41.74 32 LEU C CA 1
ATOM 7709 C C . LEU C 1 56 ? 18.434 -29.432 36.245 1.00 42.43 32 LEU C C 1
ATOM 7710 O O . LEU C 1 56 ? 17.691 -29.348 35.258 1.00 41.42 32 LEU C O 1
ATOM 7715 N N . ASP C 1 57 ? 18.283 -30.343 37.208 1.00 43.75 33 ASP C N 1
ATOM 7716 C CA . ASP C 1 57 ? 17.191 -31.318 37.188 1.00 44.68 33 ASP C CA 1
ATOM 7717 C C . ASP C 1 57 ? 15.819 -30.648 37.270 1.00 43.20 33 ASP C C 1
ATOM 7718 O O . ASP C 1 57 ? 14.876 -31.070 36.596 1.00 43.40 33 ASP C O 1
ATOM 7723 N N . LEU C 1 58 ? 15.706 -29.612 38.096 1.00 41.81 34 LEU C N 1
ATOM 7724 C CA . LEU C 1 58 ? 14.437 -28.897 38.218 1.00 40.31 34 LEU C CA 1
ATOM 7725 C C . LEU C 1 58 ? 14.073 -28.209 36.908 1.00 39.30 34 LEU C C 1
ATOM 7726 O O . LEU C 1 58 ? 12.923 -28.288 36.469 1.00 39.40 34 LEU C O 1
ATOM 7731 N N . ILE C 1 59 ? 15.059 -27.561 36.280 1.00 38.54 35 ILE C N 1
ATOM 7732 C CA . ILE C 1 59 ? 14.873 -26.907 34.985 1.00 37.12 35 ILE C CA 1
ATOM 7733 C C . ILE C 1 59 ? 14.410 -27.909 33.942 1.00 38.10 35 ILE C C 1
ATOM 7734 O O . ILE C 1 59 ? 13.516 -27.630 33.157 1.00 37.54 35 ILE C O 1
ATOM 7739 N N . ASN C 1 60 ? 15.023 -29.087 33.967 1.00 39.85 36 ASN C N 1
ATOM 7740 C CA . ASN C 1 60 ? 14.742 -30.143 33.013 1.00 41.17 36 ASN C CA 1
ATOM 7741 C C . ASN C 1 60 ? 13.440 -30.893 33.278 1.00 42.02 36 ASN C C 1
ATOM 7742 O O . ASN C 1 60 ? 12.980 -31.646 32.412 1.00 42.83 36 ASN C O 1
ATOM 7747 N N . SER C 1 61 ? 12.856 -30.682 34.462 1.00 41.63 37 SER C N 1
ATOM 7748 C CA . SER C 1 61 ? 11.656 -31.410 34.896 1.00 42.54 37 SER C CA 1
ATOM 7749 C C . SER C 1 61 ? 10.411 -31.033 34.079 1.00 41.94 37 SER C C 1
ATOM 7750 O O . SER C 1 61 ? 10.331 -29.926 33.551 1.00 40.46 37 SER C O 1
ATOM 7753 N N . ALA C 1 62 ? 9.445 -31.953 34.010 1.00 43.15 38 ALA C N 1
ATOM 7754 C CA . ALA C 1 62 ? 8.250 -31.807 33.171 1.00 43.01 38 ALA C CA 1
ATOM 7755 C C . ALA C 1 62 ? 7.418 -30.565 33.478 1.00 41.54 38 ALA C C 1
ATOM 7756 O O . ALA C 1 62 ? 6.914 -29.912 32.567 1.00 40.67 38 ALA C O 1
ATOM 7758 N N . GLU C 1 63 ? 7.289 -30.252 34.765 1.00 41.63 39 GLU C N 1
ATOM 7759 C CA . GLU C 1 63 ? 6.436 -29.173 35.236 1.00 40.74 39 GLU C CA 1
ATOM 7760 C C . GLU C 1 63 ? 7.033 -27.788 34.969 1.00 39.31 39 GLU C C 1
ATOM 7761 O O . GLU C 1 63 ? 6.298 -26.817 34.815 1.00 38.56 39 GLU C O 1
ATOM 7767 N N . VAL C 1 64 ? 8.360 -27.698 34.934 1.00 39.12 40 VAL C N 1
ATOM 7768 C CA . VAL C 1 64 ? 9.039 -26.450 34.610 1.00 37.86 40 VAL C CA 1
ATOM 7769 C C . VAL C 1 64 ? 9.065 -26.261 33.088 1.00 38.02 40 VAL C C 1
ATOM 7770 O O . VAL C 1 64 ? 8.854 -25.157 32.601 1.00 36.93 40 VAL C O 1
ATOM 7774 N N . GLN C 1 65 ? 9.291 -27.344 32.351 1.00 39.56 41 GLN C N 1
ATOM 7775 C CA . GLN C 1 65 ? 9.363 -27.291 30.896 1.00 40.59 41 GLN C CA 1
ATOM 7776 C C . GLN C 1 65 ? 8.091 -26.762 30.236 1.00 40.73 41 GLN C C 1
ATOM 7777 O O . GLN C 1 65 ? 8.163 -26.102 29.195 1.00 40.54 41 GLN C O 1
ATOM 7783 N N . ARG C 1 66 ? 6.936 -27.049 30.836 1.00 41.42 42 ARG C N 1
ATOM 7784 C CA . ARG C 1 66 ? 5.666 -26.669 30.225 1.00 41.58 42 ARG C CA 1
ATOM 7785 C C . ARG C 1 66 ? 5.414 -25.160 30.330 1.00 39.65 42 ARG C C 1
ATOM 7786 O O . ARG C 1 66 ? 4.573 -24.605 29.617 1.00 39.32 42 ARG C O 1
ATOM 7794 N N . LEU C 1 67 ? 6.173 -24.497 31.198 1.00 38.24 43 LEU C N 1
ATOM 7795 C CA . LEU C 1 67 ? 6.151 -23.044 31.268 1.00 36.57 43 LEU C CA 1
ATOM 7796 C C . LEU C 1 67 ? 6.642 -22.384 29.965 1.00 36.10 43 LEU C C 1
ATOM 7797 O O . LEU C 1 67 ? 6.370 -21.218 29.738 1.00 35.74 43 LEU C O 1
ATOM 7802 N N . ARG C 1 68 ? 7.342 -23.126 29.107 1.00 36.77 44 ARG C N 1
ATOM 7803 C CA . ARG C 1 68 ? 7.681 -22.628 27.762 1.00 36.89 44 ARG C CA 1
ATOM 7804 C C . ARG C 1 68 ? 6.441 -22.363 26.932 1.00 37.05 44 ARG C C 1
ATOM 7805 O O . ARG C 1 68 ? 6.434 -21.475 26.082 1.00 36.60 44 ARG C O 1
ATOM 7813 N N . ARG C 1 69 ? 5.397 -23.150 27.187 1.00 38.10 45 ARG C N 1
ATOM 7814 C CA . ARG C 1 69 ? 4.169 -23.110 26.403 1.00 38.33 45 ARG C CA 1
ATOM 7815 C C . ARG C 1 69 ? 3.116 -22.160 26.993 1.00 37.86 45 ARG C C 1
ATOM 7816 O O . ARG C 1 69 ? 1.935 -22.223 26.637 1.00 38.35 45 ARG C O 1
ATOM 7824 N N . ILE C 1 70 ? 3.551 -21.273 27.887 1.00 36.87 46 ILE C N 1
ATOM 7825 C CA . ILE C 1 70 ? 2.637 -20.331 28.522 1.00 36.70 46 ILE C CA 1
ATOM 7826 C C . ILE C 1 70 ? 3.245 -18.935 28.505 1.00 35.66 46 ILE C C 1
ATOM 7827 O O . ILE C 1 70 ? 4.334 -18.714 29.053 1.00 35.67 46 ILE C O 1
ATOM 7832 N N . LYS C 1 71 ? 2.553 -18.000 27.858 1.00 35.27 47 LYS C N 1
ATOM 7833 C CA . LYS C 1 71 ? 3.035 -16.620 27.749 1.00 34.35 47 LYS C CA 1
ATOM 7834 C C . LYS C 1 71 ? 3.040 -15.965 29.106 1.00 33.41 47 LYS C C 1
ATOM 7835 O O . LYS C 1 71 ? 2.133 -16.185 29.908 1.00 33.88 47 LYS C O 1
ATOM 7841 N N . GLN C 1 72 ? 4.064 -15.158 29.351 1.00 32.46 48 GLN C N 1
ATOM 7842 C CA . GLN C 1 72 ? 4.200 -14.437 30.610 1.00 32.24 48 GLN C CA 1
ATOM 7843 C C . GLN C 1 72 ? 3.159 -13.320 30.745 1.00 32.61 48 GLN C C 1
ATOM 7844 O O . GLN C 1 72 ? 2.619 -13.096 31.828 1.00 32.48 48 GLN C O 1
ATOM 7850 N N . LEU C 1 73 ? 2.867 -12.623 29.652 1.00 32.95 49 LEU C N 1
ATOM 7851 C CA . LEU C 1 73 ? 2.027 -11.428 29.772 1.00 33.89 49 LEU C CA 1
ATOM 7852 C C . LEU C 1 73 ? 0.611 -11.586 29.235 1.00 34.97 49 LEU C C 1
ATOM 7853 O O . LEU C 1 73 ? -0.174 -10.615 29.185 1.00 35.48 49 LEU C O 1
ATOM 7858 N N . GLY C 1 74 ? 0.286 -12.820 28.870 1.00 35.36 50 GLY C N 1
ATOM 7859 C CA . GLY C 1 74 ? -1.059 -13.175 28.435 1.00 36.13 50 GLY C CA 1
ATOM 7860 C C . GLY C 1 74 ? -1.456 -12.425 27.186 1.00 35.76 50 GLY C C 1
ATOM 7861 O O . GLY C 1 74 ? -0.996 -12.739 26.087 1.00 36.44 50 GLY C O 1
ATOM 7862 N N . THR C 1 75 ? -2.283 -11.410 27.378 1.00 35.13 51 THR C N 1
ATOM 7863 C CA . THR C 1 75 ? -2.898 -10.685 26.289 1.00 34.93 51 THR C CA 1
ATOM 7864 C C . THR C 1 75 ? -2.091 -9.475 25.870 1.00 34.17 51 THR C C 1
ATOM 7865 O O . THR C 1 75 ? -2.399 -8.854 24.856 1.00 34.77 51 THR C O 1
ATOM 7869 N N . SER C 1 76 ? -1.062 -9.138 26.637 1.00 32.80 52 SER C N 1
ATOM 7870 C CA . SER C 1 76 ? -0.219 -7.993 26.316 1.00 32.33 52 SER C CA 1
ATOM 7871 C C . SER C 1 76 ? 0.403 -8.028 24.920 1.00 31.92 52 SER C C 1
ATOM 7872 O O . SER C 1 76 ? 0.644 -6.980 24.332 1.00 32.02 52 SER C O 1
ATOM 7875 N N . SER C 1 77 ? 0.645 -9.221 24.392 1.00 31.36 53 SER C N 1
ATOM 7876 C CA . SER C 1 77 ? 1.251 -9.353 23.074 1.00 31.29 53 SER C CA 1
ATOM 7877 C C . SER C 1 77 ? 0.367 -8.761 21.968 1.00 31.30 53 SER C C 1
ATOM 7878 O O . SER C 1 77 ? 0.838 -8.475 20.873 1.00 31.52 53 SER C O 1
ATOM 7881 N N . PHE C 1 78 ? -0.913 -8.563 22.259 1.00 30.99 54 PHE C N 1
ATOM 7882 C CA . PHE C 1 78 ? -1.809 -7.963 21.270 1.00 31.06 54 PHE C CA 1
ATOM 7883 C C . PHE C 1 78 ? -1.573 -6.452 21.110 1.00 31.15 54 PHE C C 1
ATOM 7884 O O . PHE C 1 78 ? -1.832 -5.875 20.038 1.00 31.32 54 PHE C O 1
ATOM 7892 N N . THR C 1 79 ? -1.058 -5.827 22.168 1.00 30.05 55 THR C N 1
ATOM 7893 C CA . THR C 1 79 ? -0.765 -4.396 22.151 1.00 30.35 55 THR C CA 1
ATOM 7894 C C . THR C 1 79 ? 0.732 -4.124 21.965 1.00 29.71 55 THR C C 1
ATOM 7895 O O . THR C 1 79 ? 1.099 -3.150 21.306 1.00 30.50 55 THR C O 1
ATOM 7899 N N . PHE C 1 80 ? 1.571 -4.984 22.550 1.00 28.33 56 PHE C N 1
ATOM 7900 C CA . PHE C 1 80 ? 3.024 -4.948 22.403 1.00 27.76 56 PHE C CA 1
ATOM 7901 C C . PHE C 1 80 ? 3.453 -6.286 21.811 1.00 28.22 56 PHE C C 1
ATOM 7902 O O . PHE C 1 80 ? 3.626 -7.269 22.553 1.00 27.14 56 PHE C O 1
ATOM 7910 N N . HIS C 1 81 ? 3.607 -6.343 20.481 1.00 28.85 57 HIS C N 1
ATOM 7911 C CA . HIS C 1 81 ? 3.758 -7.626 19.812 1.00 29.65 57 HIS C CA 1
ATOM 7912 C C . HIS C 1 81 ? 5.107 -8.321 20.054 1.00 29.64 57 HIS C C 1
ATOM 7913 O O . HIS C 1 81 ? 5.290 -9.485 19.709 1.00 30.07 57 HIS C O 1
ATOM 7920 N N . GLY C 1 82 ? 6.051 -7.617 20.658 1.00 29.68 58 GLY C N 1
ATOM 7921 C CA . GLY C 1 82 ? 7.265 -8.286 21.107 1.00 29.61 58 GLY C CA 1
ATOM 7922 C C . GLY C 1 82 ? 7.052 -9.148 22.347 1.00 29.24 58 GLY C C 1
ATOM 7923 O O . GLY C 1 82 ? 7.868 -10.009 22.623 1.00 29.54 58 GLY C O 1
ATOM 7924 N N . ALA C 1 83 ? 5.957 -8.937 23.085 1.00 28.74 59 ALA C N 1
ATOM 7925 C CA . ALA C 1 83 ? 5.757 -9.592 24.387 1.00 29.01 59 ALA C CA 1
ATOM 7926 C C . ALA C 1 83 ? 5.344 -11.073 24.317 1.00 29.81 59 ALA C C 1
ATOM 7927 O O . ALA C 1 83 ? 4.346 -11.470 24.939 1.00 30.46 59 ALA C O 1
ATOM 7929 N N . GLU C 1 84 ? 6.128 -11.886 23.599 1.00 30.26 60 GLU C N 1
ATOM 7930 C CA A GLU C 1 84 ? 5.780 -13.303 23.368 0.50 30.65 60 GLU C CA 1
ATOM 7931 C CA B GLU C 1 84 ? 5.796 -13.291 23.347 0.50 30.68 60 GLU C CA 1
ATOM 7932 C C . GLU C 1 84 ? 6.607 -14.244 24.238 1.00 30.72 60 GLU C C 1
ATOM 7933 O O . GLU C 1 84 ? 6.530 -15.472 24.089 1.00 31.89 60 GLU C O 1
ATOM 7944 N N . HIS C 1 85 ? 7.390 -13.668 25.155 1.00 30.02 61 HIS C N 1
ATOM 7945 C CA . HIS C 1 85 ? 8.239 -14.425 26.084 1.00 29.75 61 HIS C CA 1
ATOM 7946 C C . HIS C 1 85 ? 7.432 -15.301 27.046 1.00 29.68 61 HIS C C 1
ATOM 7947 O O . HIS C 1 85 ? 6.322 -14.946 27.433 1.00 29.48 61 HIS C O 1
ATOM 7954 N N . SER C 1 86 ? 8.001 -16.442 27.419 1.00 29.89 62 SER C N 1
ATOM 7955 C CA . SER C 1 86 ? 7.292 -17.421 28.232 1.00 30.80 62 SER C CA 1
ATOM 7956 C C . SER C 1 86 ? 7.540 -17.240 29.728 1.00 30.49 62 SER C C 1
ATOM 7957 O O . SER C 1 86 ? 8.455 -16.513 30.150 1.00 30.40 62 SER C O 1
ATOM 7960 N N . ARG C 1 87 ? 6.733 -17.931 30.518 1.00 30.73 63 ARG C N 1
ATOM 7961 C CA . ARG C 1 87 ? 6.928 -17.974 31.960 1.00 30.92 63 ARG C CA 1
ATOM 7962 C C . ARG C 1 87 ? 8.193 -18.762 32.307 1.00 31.08 63 ARG C C 1
ATOM 7963 O O . ARG C 1 87 ? 8.737 -18.631 33.411 1.00 30.68 63 ARG C O 1
ATOM 7971 N N . PHE C 1 88 ? 8.651 -19.577 31.364 1.00 31.34 64 PHE C N 1
ATOM 7972 C CA . PHE C 1 88 ? 9.884 -20.333 31.552 1.00 32.49 64 PHE C CA 1
ATOM 7973 C C . PHE C 1 88 ? 11.094 -19.401 31.628 1.00 32.03 64 PHE C C 1
ATOM 7974 O O . PHE C 1 88 ? 11.905 -19.498 32.557 1.00 32.29 64 PHE C O 1
ATOM 7982 N N . SER C 1 89 ? 11.213 -18.488 30.668 1.00 31.59 65 SER C N 1
ATOM 7983 C CA . SER C 1 89 ? 12.373 -17.587 30.659 1.00 31.06 65 SER C CA 1
ATOM 7984 C C . SER C 1 89 ? 12.334 -16.653 31.863 1.00 29.93 65 SER C C 1
ATOM 7985 O O . SER C 1 89 ? 13.370 -16.334 32.428 1.00 30.74 65 SER C O 1
ATOM 7988 N N . HIS C 1 90 ? 11.138 -16.254 32.278 1.00 29.15 66 HIS C N 1
ATOM 7989 C CA . HIS C 1 90 ? 10.988 -15.460 33.497 1.00 28.60 66 HIS C CA 1
ATOM 7990 C C . HIS C 1 90 ? 11.436 -16.233 34.740 1.00 29.24 66 HIS C C 1
ATOM 7991 O O . HIS C 1 90 ? 12.093 -15.672 35.620 1.00 29.93 66 HIS C O 1
ATOM 7998 N N . SER C 1 91 ? 11.091 -17.518 34.799 1.00 29.81 67 SER C N 1
ATOM 7999 C CA . SER C 1 91 ? 11.460 -18.370 35.924 1.00 30.62 67 SER C CA 1
ATOM 8000 C C . SER C 1 91 ? 12.981 -18.501 36.041 1.00 30.91 67 SER C C 1
ATOM 8001 O O . SER C 1 91 ? 13.526 -18.378 37.142 1.00 30.99 67 SER C O 1
ATOM 8004 N N . LEU C 1 92 ? 13.662 -18.716 34.914 1.00 30.35 68 LEU C N 1
ATOM 8005 C CA . LEU C 1 92 ? 15.123 -18.780 34.930 1.00 30.81 68 LEU C CA 1
ATOM 8006 C C . LEU C 1 92 ? 15.719 -17.437 35.321 1.00 30.19 68 LEU C C 1
ATOM 8007 O O . LEU C 1 92 ? 16.750 -17.394 35.977 1.00 30.62 68 LEU C O 1
ATOM 8012 N N . GLY C 1 93 ? 15.057 -16.349 34.923 1.00 29.51 69 GLY C N 1
ATOM 8013 C CA . GLY C 1 93 ? 15.507 -15.000 35.254 1.00 28.82 69 GLY C CA 1
ATOM 8014 C C . GLY C 1 93 ? 15.485 -14.764 36.756 1.00 29.03 69 GLY C C 1
ATOM 8015 O O . GLY C 1 93 ? 16.455 -14.255 37.339 1.00 29.64 69 GLY C O 1
ATOM 8016 N N . VAL C 1 94 ? 14.373 -15.133 37.381 1.00 28.58 70 VAL C N 1
ATOM 8017 C CA . VAL C 1 94 ? 14.192 -14.947 38.820 1.00 28.05 70 VAL C CA 1
ATOM 8018 C C . VAL C 1 94 ? 15.227 -15.7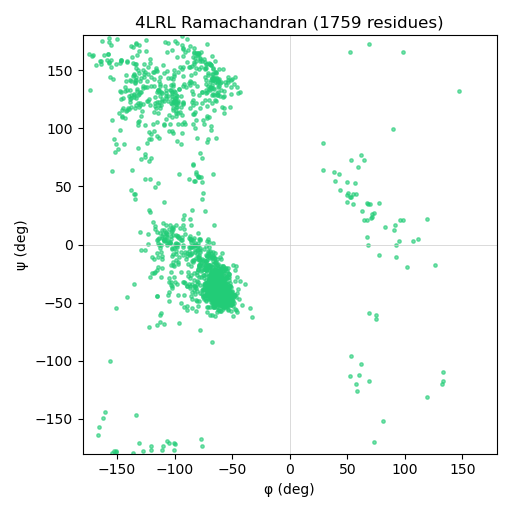73 39.558 1.00 28.83 70 VAL C C 1
ATOM 8019 O O . VAL C 1 94 ? 15.854 -15.286 40.482 1.00 28.75 70 VAL C O 1
ATOM 8023 N N . TYR C 1 95 ? 15.443 -17.008 39.099 1.00 29.93 71 TYR C N 1
ATOM 8024 C CA . TYR C 1 95 ? 16.497 -17.860 39.649 1.00 30.66 71 TYR C CA 1
ATOM 8025 C C . TYR C 1 95 ? 17.861 -17.175 39.540 1.00 30.77 71 TYR C C 1
ATOM 8026 O O . TYR C 1 95 ? 18.629 -17.149 40.499 1.00 31.91 71 TYR C O 1
ATOM 8035 N N . GLU C 1 96 ? 18.156 -16.621 38.367 1.00 30.39 72 GLU C N 1
ATOM 8036 C CA . GLU C 1 96 ? 19.442 -15.971 38.138 1.00 30.79 72 GLU C CA 1
ATOM 8037 C C . GLU C 1 96 ? 19.706 -14.760 39.043 1.00 30.35 72 GLU C C 1
ATOM 8038 O O . GLU C 1 96 ? 20.795 -14.638 39.608 1.00 31.37 72 GLU C O 1
ATOM 8044 N N . ILE C 1 97 ? 18.720 -13.874 39.161 1.00 29.38 73 ILE C N 1
ATOM 8045 C CA . ILE C 1 97 ? 18.843 -12.691 40.016 1.00 29.53 73 ILE C CA 1
ATOM 8046 C C . ILE C 1 97 ? 19.088 -13.123 41.468 1.00 30.74 73 ILE C C 1
ATOM 8047 O O . ILE C 1 97 ? 19.943 -12.564 42.146 1.00 31.81 73 ILE C O 1
ATOM 8052 N N . THR C 1 98 ? 18.350 -14.141 41.908 1.00 31.21 74 THR C N 1
ATOM 8053 C CA . THR C 1 98 ? 18.443 -14.699 43.257 1.00 32.39 74 THR C CA 1
ATOM 8054 C C . THR C 1 98 ? 19.836 -15.285 43.496 1.00 33.52 74 THR C C 1
ATOM 8055 O O . THR C 1 98 ? 20.413 -15.116 44.577 1.00 34.04 74 THR C O 1
ATOM 8059 N N . ARG C 1 99 ? 20.376 -15.956 42.478 1.00 33.49 75 ARG C N 1
ATOM 8060 C CA . ARG C 1 99 ? 21.722 -16.513 42.572 1.00 34.30 75 ARG C CA 1
ATOM 8061 C C . ARG C 1 99 ? 22.747 -15.391 42.726 1.00 34.87 75 ARG C C 1
ATOM 8062 O O . ARG C 1 99 ? 23.673 -15.490 43.529 1.00 36.08 75 ARG C O 1
ATOM 8070 N N . ARG C 1 100 ? 22.565 -14.307 41.979 1.00 34.44 76 ARG C N 1
ATOM 8071 C CA . ARG C 1 100 ? 23.499 -13.182 42.073 1.00 34.82 76 ARG C CA 1
ATOM 8072 C C . ARG C 1 100 ? 23.460 -12.553 43.459 1.00 35.19 76 ARG C C 1
ATOM 8073 O O . ARG C 1 100 ? 24.510 -12.203 44.004 1.00 36.25 76 ARG C O 1
ATOM 8081 N N . ILE C 1 101 ? 22.257 -12.450 44.030 1.00 34.49 77 ILE C N 1
ATOM 8082 C CA . ILE C 1 101 ? 22.070 -11.878 45.372 1.00 35.32 77 ILE C CA 1
ATOM 8083 C C . ILE C 1 101 ? 22.712 -12.741 46.461 1.00 36.81 77 ILE C C 1
ATOM 8084 O O . ILE C 1 101 ? 23.411 -12.221 47.326 1.00 37.41 77 ILE C O 1
ATOM 8089 N N . CYS C 1 102 ? 22.468 -14.054 46.399 1.00 37.61 78 CYS C N 1
ATOM 8090 C CA . CYS C 1 102 ? 23.046 -15.014 47.330 1.00 39.80 78 CYS C CA 1
ATOM 8091 C C . CYS C 1 102 ? 24.568 -14.987 47.280 1.00 41.17 78 CYS C C 1
ATOM 8092 O O . CYS C 1 102 ? 25.234 -15.078 48.310 1.00 42.62 78 CYS C O 1
ATOM 8095 N N . GLU C 1 103 ? 25.099 -14.858 46.069 1.00 41.35 79 GLU C N 1
ATOM 8096 C CA . GLU C 1 103 ? 26.530 -14.781 45.828 1.00 43.04 79 GLU C CA 1
ATOM 8097 C C . GLU C 1 103 ? 27.124 -13.550 46.523 1.00 43.25 79 GLU C C 1
ATOM 8098 O O . GLU C 1 103 ? 28.110 -13.658 47.251 1.00 44.62 79 GLU C O 1
ATOM 8104 N N . ILE C 1 104 ? 26.496 -12.396 46.306 1.00 42.14 80 ILE C N 1
ATOM 8105 C CA . ILE C 1 104 ? 26.885 -11.137 46.945 1.00 42.72 80 ILE C CA 1
ATOM 8106 C C . ILE C 1 104 ? 26.734 -11.220 48.470 1.00 43.34 80 ILE C C 1
ATOM 8107 O O . ILE C 1 104 ? 27.616 -10.791 49.215 1.00 44.37 80 ILE C O 1
ATOM 8112 N N . PHE C 1 105 ? 25.619 -11.790 48.917 1.00 42.68 81 PHE C N 1
ATOM 8113 C CA . PHE C 1 105 ? 25.331 -11.949 50.342 1.00 43.51 81 PHE C CA 1
ATOM 8114 C C . PHE C 1 105 ? 26.399 -12.798 51.004 1.00 45.56 81 PHE C C 1
ATOM 8115 O O . PHE C 1 105 ? 26.854 -12.484 52.110 1.00 46.61 81 PHE C O 1
ATOM 8123 N N . GLN C 1 106 ? 26.802 -13.873 50.325 1.00 45.86 82 GLN C N 1
ATOM 8124 C CA . GLN C 1 106 ? 27.764 -14.806 50.903 1.00 48.02 82 GLN C CA 1
ATOM 8125 C C . GLN C 1 106 ? 29.159 -14.203 51.014 1.00 49.45 82 GLN C C 1
ATOM 8126 O O . GLN C 1 106 ? 29.806 -14.341 52.052 1.00 51.00 82 GLN C O 1
ATOM 8132 N N . ARG C 1 107 ? 29.612 -13.504 49.978 1.00 49.34 83 ARG C N 1
ATOM 8133 C CA . ARG C 1 107 ? 30.988 -12.991 50.010 1.00 51.57 83 ARG C CA 1
ATOM 8134 C C . ARG C 1 107 ? 31.193 -11.655 50.753 1.00 51.56 83 ARG C C 1
ATOM 8135 O O . ARG C 1 107 ? 32.323 -11.293 51.063 1.00 53.08 83 ARG C O 1
ATOM 8143 N N . ASN C 1 108 ? 30.110 -10.943 51.054 1.00 50.17 84 ASN C N 1
ATOM 8144 C CA . ASN C 1 108 ? 30.218 -9.638 51.712 1.00 50.48 84 ASN C CA 1
ATOM 8145 C C . ASN C 1 108 ? 29.486 -9.548 53.051 1.00 50.90 84 ASN C C 1
ATOM 8146 O O . ASN C 1 108 ? 29.872 -8.770 53.928 1.00 51.85 84 ASN C O 1
ATOM 8151 N N . TYR C 1 109 ? 28.431 -10.342 53.208 1.00 49.89 85 TYR C N 1
ATOM 8152 C CA . TYR C 1 109 ? 27.585 -10.238 54.394 1.00 50.55 85 TYR C CA 1
ATOM 8153 C C . TYR C 1 109 ? 27.247 -11.587 55.014 1.00 51.19 85 TYR C C 1
ATOM 8154 O O . TYR C 1 109 ? 26.120 -11.801 55.456 1.00 50.89 85 TYR C O 1
ATOM 8163 N N . SER C 1 110 ? 28.214 -12.497 55.036 1.00 52.78 86 SER C N 1
ATOM 8164 C CA . SER C 1 110 ? 27.994 -13.826 55.606 1.00 54.17 86 SER C CA 1
ATOM 8165 C C . SER C 1 110 ? 27.792 -13.722 57.122 1.00 56.26 86 SER C C 1
ATOM 8166 O O . SER C 1 110 ? 28.131 -12.701 57.735 1.00 56.84 86 SER C O 1
ATOM 8169 N N . VAL C 1 111 ? 27.232 -14.774 57.716 1.00 57.70 87 VAL C N 1
ATOM 8170 C CA . VAL C 1 111 ? 27.061 -14.834 59.171 1.00 60.37 87 VAL C CA 1
ATOM 8171 C C . VAL C 1 111 ? 28.422 -14.803 59.873 1.00 63.21 87 VAL C C 1
ATOM 8172 O O . VAL C 1 111 ? 28.541 -14.267 60.976 1.00 64.80 87 VAL C O 1
ATOM 8176 N N . GLU C 1 112 ? 29.442 -15.348 59.208 1.00 64.49 88 GLU C N 1
ATOM 8177 C CA . GLU C 1 112 ? 30.834 -15.251 59.659 1.00 67.65 88 GLU C CA 1
ATOM 8178 C C . GLU C 1 112 ? 31.308 -13.817 59.916 1.00 68.29 88 GLU C C 1
ATOM 8179 O O . GLU C 1 112 ? 32.293 -13.615 60.615 1.00 70.40 88 GLU C O 1
ATOM 8185 N N . ARG C 1 113 ? 30.618 -12.833 59.344 1.00 67.09 89 ARG C N 1
ATOM 8186 C CA . ARG C 1 113 ? 31.050 -11.439 59.426 1.00 68.02 89 ARG C CA 1
ATOM 8187 C C . ARG C 1 113 ? 30.079 -10.549 60.199 1.00 67.79 89 ARG C C 1
ATOM 8188 O O . ARG C 1 113 ? 30.504 -9.736 61.015 1.00 69.70 89 ARG C O 1
ATOM 8196 N N . LEU C 1 114 ? 28.784 -10.701 59.944 1.00 66.02 90 LEU C N 1
ATOM 8197 C CA . LEU C 1 114 ? 27.773 -9.860 60.598 1.00 65.76 90 LEU C CA 1
ATOM 8198 C C . LEU C 1 114 ? 26.975 -10.607 61.673 1.00 66.21 90 LEU C C 1
ATOM 8199 O O . LEU C 1 114 ? 26.069 -10.038 62.290 1.00 66.15 90 LEU C O 1
ATOM 8204 N N . GLY C 1 115 ? 27.313 -11.880 61.877 1.00 66.54 91 GLY C N 1
ATOM 8205 C CA . GLY C 1 115 ? 26.581 -12.759 62.787 1.00 67.19 91 GLY C CA 1
ATOM 8206 C C . GLY C 1 115 ? 25.085 -12.802 62.532 1.00 65.61 91 GLY C C 1
ATOM 8207 O O . GLY C 1 115 ? 24.624 -13.274 61.491 1.00 63.94 91 GLY C O 1
ATOM 8208 N N . GLU C 1 116 ? 24.344 -12.283 63.504 1.00 66.56 92 GLU C N 1
ATOM 8209 C CA . GLU C 1 116 ? 22.882 -12.244 63.523 1.00 65.41 92 GLU C CA 1
ATOM 8210 C C . GLU C 1 116 ? 22.273 -11.591 62.282 1.00 62.61 92 GLU C C 1
ATOM 8211 O O . GLU C 1 116 ? 21.347 -12.141 61.676 1.00 61.52 92 GLU C O 1
ATOM 8217 N N . ASN C 1 117 ? 22.795 -10.422 61.912 1.00 61.38 93 ASN C N 1
ATOM 8218 C CA . ASN C 1 117 ? 22.295 -9.668 60.755 1.00 58.71 93 ASN C CA 1
ATOM 8219 C C . ASN C 1 117 ? 22.778 -10.219 59.402 1.00 56.47 93 ASN C C 1
ATOM 8220 O O . ASN C 1 117 ? 22.498 -9.632 58.348 1.00 55.39 93 ASN C O 1
ATOM 8225 N N . GLY C 1 118 ? 23.485 -11.348 59.436 1.00 55.99 94 GLY C N 1
ATOM 8226 C CA . GLY C 1 118 ? 24.170 -11.877 58.259 1.00 53.79 94 GLY C CA 1
ATOM 8227 C C . GLY C 1 118 ? 23.443 -12.970 57.504 1.00 51.60 94 GLY C C 1
ATOM 8228 O O . GLY C 1 118 ? 22.401 -13.461 57.945 1.00 51.69 94 GLY C O 1
ATOM 8229 N N . TRP C 1 119 ? 24.011 -13.350 56.361 1.00 49.79 95 TRP C N 1
ATOM 8230 C CA . TRP C 1 119 ? 23.429 -14.356 55.485 1.00 47.58 95 TRP C CA 1
ATOM 8231 C C . TRP C 1 119 ? 24.042 -15.721 55.748 1.00 48.57 95 TRP C C 1
ATOM 8232 O O . TRP C 1 119 ? 25.255 -15.857 55.853 1.00 49.38 95 TRP C O 1
ATOM 8243 N N . ASN C 1 120 ? 23.186 -16.729 55.858 1.00 48.44 96 ASN C N 1
ATOM 8244 C CA . ASN C 1 120 ? 23.622 -18.096 56.094 1.00 49.87 96 ASN C CA 1
ATOM 8245 C C . ASN C 1 120 ? 23.533 -18.924 54.814 1.00 48.84 96 ASN C C 1
ATOM 8246 O O . ASN C 1 120 ? 22.446 -19.348 54.416 1.00 47.58 96 ASN C O 1
ATOM 8251 N N . ASP C 1 121 ? 24.682 -19.171 54.186 1.00 49.44 97 ASP C N 1
ATOM 8252 C CA . ASP C 1 121 ? 24.718 -19.790 52.861 1.00 48.89 97 ASP C CA 1
ATOM 8253 C C . ASP C 1 121 ? 24.196 -21.235 52.808 1.00 49.62 97 ASP C C 1
ATOM 8254 O O . ASP C 1 121 ? 24.030 -21.797 51.717 1.00 48.75 97 ASP C O 1
ATOM 8259 N N . ASP C 1 122 ? 23.908 -21.824 53.972 1.00 50.92 98 ASP C N 1
ATOM 8260 C CA . ASP C 1 122 ? 23.147 -23.083 54.012 1.00 51.80 98 ASP C CA 1
ATOM 8261 C C . ASP C 1 122 ? 21.750 -22.917 53.394 1.00 49.85 98 ASP C C 1
ATOM 8262 O O . ASP C 1 122 ? 21.156 -23.889 52.928 1.00 49.96 98 ASP C O 1
ATOM 8267 N N . GLU C 1 123 ? 21.250 -21.682 53.378 1.00 48.30 99 GLU C N 1
ATOM 8268 C CA . GLU C 1 123 ? 19.939 -21.361 52.805 1.00 46.39 99 GLU C CA 1
ATOM 8269 C C . GLU C 1 123 ? 19.944 -21.216 51.286 1.00 44.83 99 GLU C C 1
ATOM 8270 O O . GLU C 1 123 ? 18.885 -21.094 50.679 1.00 43.73 99 GLU C O 1
ATOM 8276 N N . ARG C 1 124 ? 21.122 -21.226 50.667 1.00 45.01 100 ARG C N 1
ATOM 8277 C CA . ARG C 1 124 ? 21.221 -20.971 49.229 1.00 43.75 100 ARG C CA 1
ATOM 8278 C C . ARG C 1 124 ? 20.337 -21.887 48.370 1.00 43.01 100 ARG C C 1
ATOM 8279 O O . ARG C 1 124 ? 19.537 -21.405 47.548 1.00 41.83 100 ARG C O 1
ATOM 8287 N N . LEU C 1 125 ? 20.484 -23.197 48.558 1.00 43.69 101 LEU C N 1
ATOM 8288 C CA . LEU C 1 125 ? 19.810 -24.170 47.695 1.00 43.33 101 LEU C CA 1
ATOM 8289 C C . LEU C 1 125 ? 18.285 -24.079 47.748 1.00 42.13 101 LEU C C 1
ATOM 8290 O O . LEU C 1 125 ? 17.637 -24.080 46.708 1.00 41.29 101 LEU C O 1
ATOM 8295 N N . ILE C 1 126 ? 17.725 -23.989 48.950 1.00 42.37 102 ILE C N 1
ATOM 8296 C CA . ILE C 1 126 ? 16.285 -23.798 49.114 1.00 41.95 102 ILE C CA 1
ATOM 8297 C C . ILE C 1 126 ? 15.797 -22.478 48.498 1.00 39.91 102 ILE C C 1
ATOM 8298 O O . ILE C 1 126 ? 14.687 -22.407 47.965 1.00 38.97 102 ILE C O 1
ATOM 8303 N N . THR C 1 127 ? 16.631 -21.443 48.572 1.00 39.13 103 THR C N 1
ATOM 8304 C CA . THR C 1 127 ? 16.273 -20.140 48.039 1.00 37.80 103 THR C CA 1
ATOM 8305 C C . THR C 1 127 ? 16.264 -20.176 46.502 1.00 37.09 103 THR C C 1
ATOM 8306 O O . THR C 1 127 ? 15.380 -19.584 45.868 1.00 35.74 103 THR C O 1
ATOM 8310 N N . LEU C 1 128 ? 17.234 -20.883 45.918 1.00 37.48 104 LEU C N 1
ATOM 8311 C CA . LEU C 1 128 ? 17.314 -21.030 44.467 1.00 36.83 104 LEU C CA 1
ATOM 8312 C C . LEU C 1 128 ? 16.152 -21.867 43.954 1.00 37.00 104 LEU C C 1
ATOM 8313 O O . LEU C 1 128 ? 15.552 -21.553 42.922 1.00 36.10 104 LEU C O 1
ATOM 8318 N N . CYS C 1 129 ? 15.824 -22.923 44.694 1.00 38.47 105 CYS C N 1
ATOM 8319 C CA . CYS C 1 129 ? 14.695 -23.772 44.335 1.00 38.99 105 CYS C CA 1
ATOM 8320 C C . CYS C 1 129 ? 13.388 -22.982 44.344 1.00 37.80 105 CYS C C 1
ATOM 8321 O O . CYS C 1 129 ? 12.658 -22.980 43.353 1.00 37.32 105 CYS C O 1
ATOM 8324 N N . ALA C 1 130 ? 13.115 -22.287 45.444 1.00 37.88 106 ALA C N 1
ATOM 8325 C CA . ALA C 1 130 ? 11.925 -21.426 45.528 1.00 37.32 106 ALA C CA 1
ATOM 8326 C C . ALA C 1 130 ? 11.872 -20.359 44.433 1.00 36.07 106 ALA C C 1
ATOM 8327 O O . ALA C 1 130 ? 10.796 -20.067 43.916 1.00 35.78 106 ALA C O 1
ATOM 8329 N N . ALA C 1 131 ? 13.025 -19.797 44.073 1.00 35.72 107 ALA C N 1
ATOM 8330 C CA . ALA C 1 131 ? 13.093 -18.806 42.999 1.00 34.86 107 ALA C CA 1
ATOM 8331 C C . ALA C 1 131 ? 12.716 -19.405 41.641 1.00 34.86 107 ALA C C 1
ATOM 8332 O O . ALA C 1 131 ? 11.952 -18.818 40.884 1.00 34.43 107 ALA C O 1
ATOM 8334 N N . LEU C 1 132 ? 13.249 -20.585 41.346 1.00 35.60 108 LEU C N 1
ATOM 8335 C CA . LEU C 1 132 ? 12.962 -21.250 40.093 1.00 35.51 108 LEU C CA 1
ATOM 8336 C C . LEU C 1 132 ? 11.493 -21.683 39.977 1.00 35.70 108 LEU C C 1
ATOM 8337 O O . LEU C 1 132 ? 10.883 -21.606 38.895 1.00 35.16 108 LEU C O 1
ATOM 8342 N N . LEU C 1 133 ? 10.930 -22.129 41.093 1.00 36.35 109 LEU C N 1
ATOM 8343 C CA . LEU C 1 133 ? 9.618 -22.769 41.087 1.00 36.50 109 LEU C CA 1
ATOM 8344 C C . LEU C 1 133 ? 8.480 -21.824 41.436 1.00 36.42 109 LEU C C 1
ATOM 8345 O O . LEU C 1 133 ? 7.323 -22.256 41.463 1.00 37.39 109 LEU C O 1
ATOM 8350 N N . HIS C 1 134 ? 8.789 -20.549 41.687 1.00 35.60 110 HIS C N 1
ATOM 8351 C CA . HIS C 1 134 ? 7.791 -19.616 42.253 1.00 36.35 110 HIS C CA 1
ATOM 8352 C C . HIS C 1 134 ? 6.489 -19.500 41.439 1.00 35.69 110 HIS C C 1
ATOM 8353 O O . HIS C 1 134 ? 5.438 -19.238 41.991 1.00 36.15 110 HIS C O 1
ATOM 8360 N N . ASP C 1 135 ? 6.572 -19.722 40.135 1.00 35.38 111 ASP C N 1
ATOM 8361 C CA . ASP C 1 135 ? 5.439 -19.516 39.233 1.00 35.29 111 ASP C CA 1
ATOM 8362 C C . ASP C 1 135 ? 4.991 -20.806 38.562 1.00 35.98 111 ASP C C 1
ATOM 8363 O O . ASP C 1 135 ? 4.221 -20.764 37.599 1.00 36.54 111 ASP C O 1
ATOM 8368 N N . VAL C 1 136 ? 5.465 -21.943 39.062 1.00 36.37 112 VAL C N 1
ATOM 8369 C CA . VAL C 1 136 ? 5.215 -23.227 38.417 1.00 37.11 112 VAL C CA 1
ATOM 8370 C C . VAL C 1 136 ? 3.716 -23.596 38.360 1.00 38.24 112 VAL C C 1
ATOM 8371 O O . VAL C 1 136 ? 3.301 -24.334 37.488 1.00 38.03 112 VAL C O 1
ATOM 8375 N N . GLY C 1 137 ? 2.914 -23.048 39.271 1.00 39.19 113 GLY C N 1
ATOM 8376 C CA . GLY C 1 137 ? 1.481 -23.347 39.319 1.00 40.93 113 GLY C CA 1
ATOM 8377 C C . GLY C 1 137 ? 0.599 -22.503 38.407 1.00 40.97 113 GLY C C 1
ATOM 8378 O O . GLY C 1 137 ? -0.617 -22.687 38.378 1.00 41.97 113 GLY C O 1
ATOM 8379 N N . HIS C 1 138 ? 1.201 -21.563 37.679 1.00 40.00 114 HIS C N 1
ATOM 8380 C CA . HIS C 1 138 ? 0.465 -20.760 36.705 1.00 39.86 114 HIS C CA 1
ATOM 8381 C C . HIS C 1 138 ? 0.051 -21.616 35.512 1.00 40.24 114 HIS C C 1
ATOM 8382 O O . HIS C 1 138 ? 0.865 -22.376 34.981 1.00 40.21 114 HIS C O 1
ATOM 8389 N N . GLY C 1 139 ? -1.210 -21.488 35.099 1.00 40.44 115 GLY C N 1
ATOM 8390 C CA . GLY C 1 139 ? -1.694 -22.111 33.870 1.00 40.42 115 GLY C CA 1
ATOM 8391 C C . GLY C 1 139 ? -1.840 -21.053 32.790 1.00 39.42 115 GLY C C 1
ATOM 8392 O O . GLY C 1 139 ? -1.416 -19.917 32.990 1.00 37.96 115 GLY C O 1
ATOM 8393 N N . PRO C 1 140 ? -2.454 -21.411 31.642 1.00 39.97 116 PRO C N 1
ATOM 8394 C CA . PRO C 1 140 ? -2.621 -20.458 30.545 1.00 39.20 116 PRO C CA 1
ATOM 8395 C C . PRO C 1 140 ? -3.485 -19.272 30.966 1.00 39.38 116 PRO C C 1
ATOM 8396 O O . PRO C 1 140 ? -4.453 -19.458 31.715 1.00 39.85 116 PRO C O 1
ATOM 8400 N N . TYR C 1 141 ? -3.127 -18.071 30.499 1.00 38.32 117 TYR C N 1
ATOM 8401 C CA . TYR C 1 141 ? -3.874 -16.840 30.793 1.00 38.70 117 TYR C CA 1
ATOM 8402 C C . TYR C 1 141 ? -4.364 -16.859 32.230 1.00 39.46 117 TYR C C 1
ATOM 8403 O O . TYR C 1 141 ? -5.573 -16.850 32.506 1.00 40.53 117 TYR C O 1
ATOM 8412 N N . SER C 1 142 ? -3.391 -16.891 33.131 1.00 38.97 118 SER C N 1
ATOM 8413 C CA . SER C 1 142 ? -3.608 -17.232 34.526 1.00 40.15 118 SER C CA 1
ATOM 8414 C C . SER C 1 142 ? -4.735 -16.438 35.177 1.00 40.91 118 SER C C 1
ATOM 8415 O O . SER C 1 142 ? -5.630 -17.022 35.791 1.00 42.54 118 SER C O 1
ATOM 8418 N N . HIS C 1 143 ? -4.712 -15.118 35.012 1.00 40.58 119 HIS C N 1
ATOM 8419 C CA . HIS C 1 143 ? -5.709 -14.247 35.651 1.00 41.52 119 HIS C CA 1
ATOM 8420 C C . HIS C 1 143 ? -7.156 -14.510 35.171 1.00 42.47 119 HIS C C 1
ATOM 8421 O O . HIS C 1 143 ? -8.088 -14.563 35.981 1.00 43.49 119 HIS C O 1
ATOM 8428 N N . THR C 1 144 ? -7.325 -14.670 33.857 1.00 41.98 120 THR C N 1
ATOM 8429 C CA . THR C 1 144 ? -8.627 -14.955 33.258 1.00 43.28 120 THR C CA 1
ATOM 8430 C C . THR C 1 144 ? -9.113 -16.340 33.677 1.00 44.56 120 THR C C 1
ATOM 8431 O O . THR C 1 144 ? -10.275 -16.526 34.027 1.00 45.75 120 THR C O 1
ATOM 8435 N N . PHE C 1 145 ? -8.194 -17.300 33.644 1.00 44.41 121 PHE C N 1
ATOM 8436 C CA . PHE C 1 145 ? -8.491 -18.685 33.969 1.00 45.94 121 PHE C CA 1
ATOM 8437 C C . PHE C 1 145 ? -8.998 -18.857 35.407 1.00 47.36 121 PHE C C 1
ATOM 8438 O O . PHE C 1 145 ? -9.941 -19.621 35.653 1.00 48.96 121 PHE C O 1
ATOM 8446 N N . GLU C 1 146 ? -8.390 -18.135 36.347 1.00 46.84 122 GLU C N 1
ATOM 8447 C CA . GLU C 1 146 ? -8.799 -18.230 37.752 1.00 48.65 122 GLU C CA 1
ATOM 8448 C C . GLU C 1 146 ? -10.158 -17.600 37.998 1.00 49.89 122 GLU C C 1
ATOM 8449 O O . GLU C 1 146 ? -10.903 -18.056 38.860 1.00 51.39 122 GLU C O 1
ATOM 8455 N N . HIS C 1 147 ? -10.482 -16.555 37.240 1.00 49.51 123 HIS C N 1
ATOM 8456 C CA . HIS C 1 147 ? -11.793 -15.925 37.367 1.00 51.18 123 HIS C CA 1
ATOM 8457 C C . HIS C 1 147 ? -12.921 -16.874 36.947 1.00 52.79 123 HIS C C 1
ATOM 8458 O O . HIS C 1 147 ? -13.931 -16.982 37.643 1.00 54.91 123 HIS C O 1
ATOM 8465 N N . ILE C 1 148 ? -12.729 -17.572 35.828 1.00 52.30 124 ILE C N 1
ATOM 8466 C CA . ILE C 1 148 ? -13.762 -18.450 35.259 1.00 53.94 124 ILE C CA 1
ATOM 8467 C C . ILE C 1 148 ? -13.799 -19.834 35.918 1.00 55.20 124 ILE C C 1
ATOM 8468 O O . ILE C 1 148 ? -14.880 -20.369 36.192 1.00 56.96 124 ILE C O 1
ATOM 8473 N N . PHE C 1 149 ? -12.626 -20.413 36.168 1.00 54.10 125 PHE C N 1
ATOM 8474 C CA . PHE C 1 149 ? -12.561 -21.788 36.666 1.00 55.54 125 PHE C CA 1
ATOM 8475 C C . PHE C 1 149 ? -12.207 -21.933 38.147 1.00 56.28 125 PHE C C 1
ATOM 8476 O O . PHE C 1 149 ? -12.078 -23.046 38.646 1.00 57.24 125 PHE C O 1
ATOM 8484 N N . ASP C 1 150 ? -12.067 -20.799 38.832 1.00 56.37 126 ASP C N 1
ATOM 8485 C CA . ASP C 1 150 ? -11.791 -20.740 40.271 1.00 57.62 126 ASP C CA 1
ATOM 8486 C C . ASP C 1 150 ? -10.545 -21.531 40.713 1.00 56.96 126 ASP C C 1
ATOM 8487 O O . ASP C 1 150 ? -10.516 -22.119 41.797 1.00 58.33 126 ASP C O 1
ATOM 8492 N N . THR C 1 151 ? -9.525 -21.542 39.855 1.00 55.40 127 THR C N 1
ATOM 8493 C CA . THR C 1 151 ? -8.207 -22.070 40.203 1.00 54.44 127 THR C CA 1
ATOM 8494 C C . THR C 1 151 ? -7.426 -21.032 41.018 1.00 53.50 127 THR C C 1
ATOM 8495 O O . THR C 1 151 ? -7.797 -19.856 41.058 1.00 53.58 127 THR C O 1
ATOM 8499 N N . ASN C 1 152 ? -6.355 -21.472 41.672 1.00 52.82 128 ASN C N 1
ATOM 8500 C CA . ASN C 1 152 ? -5.462 -20.582 42.411 1.00 51.70 128 ASN C CA 1
ATOM 8501 C C . ASN C 1 152 ? -4.031 -21.059 42.189 1.00 49.96 128 ASN C C 1
ATOM 8502 O O . ASN C 1 152 ? -3.683 -22.181 42.564 1.00 50.84 128 ASN C O 1
ATOM 8507 N N . HIS C 1 153 ? -3.209 -20.214 41.575 1.00 47.69 129 HIS C N 1
ATOM 8508 C CA . HIS C 1 153 ? -1.897 -20.647 41.095 1.00 45.94 129 HIS C CA 1
ATOM 8509 C C . HIS C 1 153 ? -0.885 -20.898 42.228 1.00 45.38 129 HIS C C 1
ATOM 8510 O O . HIS C 1 153 ? -0.037 -21.795 42.122 1.00 44.89 129 HIS C O 1
ATOM 8517 N N . GLU C 1 154 ? -0.981 -20.116 43.304 1.00 44.89 130 GLU C N 1
ATOM 8518 C CA . GLU C 1 154 ? -0.164 -20.375 44.485 1.00 44.69 130 GLU C CA 1
ATOM 8519 C C . GLU C 1 154 ? -0.505 -21.741 45.102 1.00 45.50 130 GLU C C 1
ATOM 8520 O O . GLU C 1 154 ? 0.397 -22.536 45.379 1.00 45.21 130 GLU C O 1
ATOM 8526 N N . ALA C 1 155 ? -1.796 -22.024 45.291 1.00 45.93 131 ALA C N 1
ATOM 8527 C CA . ALA C 1 155 ? -2.216 -23.342 45.770 1.00 47.44 131 ALA C CA 1
ATOM 8528 C C . ALA C 1 155 ? -1.655 -24.460 44.882 1.00 46.85 131 ALA C C 1
ATOM 8529 O O . ALA C 1 155 ? -1.149 -25.458 45.384 1.00 47.85 131 ALA C O 1
ATOM 8531 N N . ILE C 1 156 ? -1.727 -24.271 43.568 1.00 45.41 132 ILE C N 1
ATOM 8532 C CA . ILE C 1 156 ? -1.251 -25.270 42.613 1.00 45.14 132 ILE C CA 1
ATOM 8533 C C . ILE C 1 156 ? 0.269 -25.420 42.624 1.00 44.43 132 ILE C C 1
ATOM 8534 O O . ILE C 1 156 ? 0.783 -26.537 42.540 1.00 45.27 132 ILE C O 1
ATOM 8539 N N . THR C 1 157 ? 0.977 -24.299 42.742 1.00 43.18 133 THR C N 1
ATOM 8540 C CA . THR C 1 157 ? 2.420 -24.310 42.923 1.00 43.01 133 THR C CA 1
ATOM 8541 C C . THR C 1 157 ? 2.806 -25.201 44.103 1.00 44.69 133 THR C C 1
ATOM 8542 O O . THR C 1 157 ? 3.663 -26.074 43.960 1.00 45.14 133 THR C O 1
ATOM 8546 N N . VAL C 1 158 ? 2.161 -24.980 45.251 1.00 45.78 134 VAL C N 1
ATOM 8547 C CA . VAL C 1 158 ? 2.432 -25.752 46.459 1.00 47.78 134 VAL C CA 1
ATOM 8548 C C . VAL C 1 158 ? 2.122 -27.223 46.212 1.00 49.72 134 VAL C C 1
ATOM 8549 O O . VAL C 1 158 ? 2.892 -28.097 46.614 1.00 51.04 134 VAL C O 1
ATOM 8553 N N . GLN C 1 159 ? 1.003 -27.483 45.540 1.00 50.47 135 GLN C N 1
ATOM 8554 C CA . GLN C 1 159 ? 0.634 -28.836 45.124 1.00 52.29 135 GLN C CA 1
ATOM 8555 C C . GLN C 1 159 ? 1.737 -29.513 44.308 1.00 51.69 135 GLN C C 1
ATOM 8556 O O . GLN C 1 159 ? 2.093 -30.653 44.582 1.00 52.99 135 GLN C O 1
ATOM 8562 N N . ILE C 1 160 ? 2.267 -28.807 43.310 1.00 49.50 136 ILE C N 1
ATOM 8563 C CA . ILE C 1 160 ? 3.278 -29.371 42.413 1.00 48.93 136 ILE C CA 1
ATOM 8564 C C . ILE C 1 160 ? 4.555 -29.714 43.184 1.00 49.00 136 ILE C C 1
ATOM 8565 O O . ILE C 1 160 ? 5.239 -30.707 42.900 1.00 49.81 136 ILE C O 1
ATOM 8570 N N . ILE C 1 161 ? 4.853 -28.885 44.170 1.00 47.94 137 ILE C N 1
ATOM 8571 C CA . ILE C 1 161 ? 6.036 -29.058 44.981 1.00 48.04 137 ILE C CA 1
ATOM 8572 C C . ILE C 1 161 ? 5.855 -30.211 45.955 1.00 49.86 137 ILE C C 1
ATOM 8573 O O . ILE C 1 161 ? 6.785 -30.981 46.178 1.00 50.62 137 ILE C O 1
ATOM 8578 N N . THR C 1 162 ? 4.653 -30.336 46.510 1.00 50.81 138 THR C N 1
ATOM 8579 C CA . THR C 1 162 ? 4.397 -31.296 47.585 1.00 53.01 138 THR C CA 1
ATOM 8580 C C . THR C 1 162 ? 3.709 -32.601 47.141 1.00 54.74 138 THR C C 1
ATOM 8581 O O . THR C 1 162 ? 3.515 -33.500 47.955 1.00 56.55 138 THR C O 1
ATOM 8585 N N . SER C 1 163 ? 3.363 -32.713 45.857 1.00 54.24 139 SER C N 1
ATOM 8586 C CA . SER C 1 163 ? 2.673 -33.910 45.339 1.00 56.31 139 SER C CA 1
ATOM 8587 C C . SER C 1 163 ? 3.635 -34.901 44.684 1.00 56.95 139 SER C C 1
ATOM 8588 O O . SER C 1 163 ? 4.352 -34.549 43.744 1.00 55.44 139 SER C O 1
ATOM 8591 N N . PRO C 1 164 ? 3.635 -36.152 45.178 1.00 59.22 140 PRO C N 1
ATOM 8592 C CA . PRO C 1 164 ? 4.536 -37.206 44.731 1.00 60.34 140 PRO C CA 1
ATOM 8593 C C . PRO C 1 164 ? 4.407 -37.540 43.250 1.00 60.21 140 PRO C C 1
ATOM 8594 O O . PRO C 1 164 ? 5.363 -38.026 42.653 1.00 60.54 140 PRO C O 1
ATOM 8598 N N . GLU C 1 165 ? 3.243 -37.276 42.664 1.00 59.87 141 GLU C N 1
ATOM 8599 C CA . GLU C 1 165 ? 3.015 -37.559 41.250 1.00 60.05 141 GLU C CA 1
ATOM 8600 C C . GLU C 1 165 ? 3.874 -36.727 40.288 1.00 58.07 141 GLU C C 1
ATOM 8601 O O . GLU C 1 165 ? 3.965 -37.060 39.105 1.00 58.51 141 GLU C O 1
ATOM 8607 N N . THR C 1 166 ? 4.484 -35.644 40.782 1.00 56.14 142 THR C N 1
ATOM 8608 C CA . THR C 1 166 ? 5.315 -34.782 39.932 1.00 53.89 142 THR C CA 1
ATOM 8609 C C . THR C 1 166 ? 6.801 -35.143 39.918 1.00 54.05 142 THR C C 1
ATOM 8610 O O . THR C 1 166 ? 7.341 -35.698 40.872 1.00 55.07 142 THR C O 1
ATOM 8614 N N . GLU C 1 167 ? 7.438 -34.810 38.802 1.00 53.25 143 GLU C N 1
ATOM 8615 C CA . GLU C 1 167 ? 8.881 -34.880 38.630 1.00 53.27 143 GLU C CA 1
ATOM 8616 C C . GLU C 1 167 ? 9.584 -33.921 39.596 1.00 51.86 143 GLU C C 1
ATOM 8617 O O . GLU C 1 167 ? 10.645 -34.255 40.137 1.00 53.03 143 GLU C O 1
ATOM 8623 N N . VAL C 1 168 ? 8.982 -32.749 39.822 1.00 49.65 144 VAL C N 1
ATOM 8624 C CA . VAL C 1 168 ? 9.550 -31.711 40.696 1.00 48.19 144 VAL C CA 1
ATOM 8625 C C . VAL C 1 168 ? 9.673 -32.171 42.145 1.00 49.73 144 VAL C C 1
ATOM 8626 O O . VAL C 1 168 ? 10.696 -31.927 42.797 1.00 49.67 144 VAL C O 1
ATOM 8630 N N . TYR C 1 169 ? 8.633 -32.846 42.635 1.00 50.90 145 TYR C N 1
ATOM 8631 C CA . TYR C 1 169 ? 8.654 -33.428 43.970 1.00 52.16 145 TYR C CA 1
ATOM 8632 C C . TYR C 1 169 ? 9.787 -34.439 44.100 1.00 53.72 145 TYR C C 1
ATOM 8633 O O . TYR C 1 169 ? 10.569 -34.380 45.055 1.00 54.06 145 TYR C O 1
ATOM 8642 N N . GLN C 1 170 ? 9.859 -35.367 43.142 1.00 54.43 146 GLN C N 1
ATOM 8643 C CA . GLN C 1 170 ? 10.819 -36.472 43.197 1.00 56.13 146 GLN C CA 1
ATOM 8644 C C . GLN C 1 170 ? 12.268 -35.995 43.223 1.00 55.37 146 GLN C C 1
ATOM 8645 O O . GLN C 1 170 ? 13.153 -36.710 43.685 1.00 56.87 146 GLN C O 1
ATOM 8651 N N . ILE C 1 171 ? 12.490 -34.782 42.723 1.00 53.03 147 ILE C N 1
ATOM 8652 C CA . ILE C 1 171 ? 13.793 -34.132 42.770 1.00 51.92 147 ILE C CA 1
ATOM 8653 C C . ILE C 1 171 ? 14.028 -33.512 44.156 1.00 51.61 147 ILE C C 1
ATOM 8654 O O . ILE C 1 171 ? 15.072 -33.717 44.779 1.00 52.35 147 ILE C O 1
ATOM 8659 N N . LEU C 1 172 ? 13.038 -32.765 44.627 1.00 50.32 148 LEU C N 1
ATOM 8660 C CA . LEU C 1 172 ? 13.126 -32.074 45.896 1.00 49.89 148 LEU C CA 1
ATOM 8661 C C . LEU C 1 172 ? 13.183 -33.032 47.088 1.00 52.06 148 LEU C C 1
ATOM 8662 O O . LEU C 1 172 ? 13.971 -32.838 48.008 1.00 52.50 148 LEU C O 1
ATOM 8667 N N . ASN C 1 173 ? 12.348 -34.064 47.056 1.00 53.64 149 ASN C N 1
ATOM 8668 C CA . ASN C 1 173 ? 12.303 -35.073 48.114 1.00 56.23 149 ASN C CA 1
ATOM 8669 C C . ASN C 1 173 ? 13.574 -35.929 48.126 1.00 58.10 149 ASN C C 1
ATOM 8670 O O . ASN C 1 173 ? 13.962 -36.462 49.157 1.00 59.74 149 ASN C O 1
ATOM 8675 N N . ARG C 1 174 ? 14.220 -36.032 46.969 1.00 58.06 150 ARG C N 1
ATOM 8676 C CA . ARG C 1 174 ? 15.527 -36.656 46.849 1.00 59.82 150 ARG C CA 1
ATOM 8677 C C . ARG C 1 174 ? 16.611 -35.805 47.523 1.00 59.32 150 ARG C C 1
ATOM 8678 O O . ARG C 1 174 ? 17.627 -36.343 47.964 1.00 61.23 150 ARG C O 1
ATOM 8686 N N . VAL C 1 175 ? 16.400 -34.491 47.615 1.00 57.24 151 VAL C N 1
ATOM 8687 C CA . VAL C 1 175 ? 17.297 -33.639 48.410 1.00 56.87 151 VAL C CA 1
ATOM 8688 C C . VAL C 1 175 ? 17.255 -34.108 49.864 1.00 59.06 151 VAL C C 1
ATOM 8689 O O . VAL C 1 175 ? 18.285 -34.447 50.453 1.00 60.49 151 VAL C O 1
ATOM 8693 N N . SER C 1 176 ? 16.048 -34.115 50.427 1.00 59.41 152 SER C N 1
ATOM 8694 C CA . SER C 1 176 ? 15.757 -34.729 51.722 1.00 61.57 152 SER C CA 1
ATOM 8695 C C . SER C 1 176 ? 14.239 -34.804 51.895 1.00 61.78 152 SER C C 1
ATOM 8696 O O . SER C 1 176 ? 13.498 -34.010 51.297 1.00 59.95 152 SER C O 1
ATOM 8699 N N . ALA C 1 177 ? 13.787 -35.757 52.709 1.00 63.90 153 ALA C N 1
ATOM 8700 C CA . ALA C 1 177 ? 12.354 -35.999 52.934 1.00 64.39 153 ALA C CA 1
ATOM 8701 C C . ALA C 1 177 ? 11.521 -34.729 53.178 1.00 62.54 153 ALA C C 1
ATOM 8702 O O . ALA C 1 177 ? 10.419 -34.596 52.647 1.00 61.96 153 ALA C O 1
ATOM 8704 N N . ASP C 1 178 ? 12.071 -33.806 53.966 1.00 61.79 154 ASP C N 1
ATOM 8705 C CA . ASP C 1 178 ? 11.372 -32.599 54.416 1.00 60.59 154 ASP C CA 1
ATOM 8706 C C . ASP C 1 178 ? 11.560 -31.405 53.481 1.00 57.56 154 ASP C C 1
ATOM 8707 O O . ASP C 1 178 ? 10.943 -30.353 53.672 1.00 56.77 154 ASP C O 1
ATOM 8712 N N . PHE C 1 179 ? 12.414 -31.565 52.475 1.00 55.99 155 PHE C N 1
ATOM 8713 C CA . PHE C 1 179 ? 12.762 -30.459 51.584 1.00 52.93 155 PHE C CA 1
ATOM 8714 C C . PHE C 1 179 ? 11.586 -29.890 50.779 1.00 50.90 155 PHE C C 1
ATOM 8715 O O . PHE C 1 179 ? 11.476 -28.667 50.650 1.00 49.39 155 PHE C O 1
ATOM 8723 N N . PRO C 1 180 ? 10.706 -30.764 50.239 1.00 51.02 156 PRO C N 1
ATOM 8724 C CA . PRO C 1 180 ? 9.554 -30.254 49.488 1.00 49.32 156 PRO C CA 1
ATOM 8725 C C . PRO C 1 180 ? 8.680 -29.286 50.289 1.00 48.66 156 PRO C C 1
ATOM 8726 O O . PRO C 1 180 ? 8.342 -28.212 49.778 1.00 46.47 156 PRO C O 1
ATOM 8730 N N . GLU C 1 181 ? 8.343 -29.655 51.531 1.00 50.25 157 GLU C N 1
ATOM 8731 C CA A GLU C 1 181 ? 7.536 -28.816 52.422 0.50 50.24 157 GLU C CA 1
ATOM 8732 C CA B GLU C 1 181 ? 7.518 -28.800 52.386 0.50 50.14 157 GLU C CA 1
ATOM 8733 C C . GLU C 1 181 ? 8.223 -27.470 52.646 1.00 48.60 157 GLU C C 1
ATOM 8734 O O . GLU C 1 181 ? 7.594 -26.413 52.590 1.00 47.48 157 GLU C O 1
ATOM 8745 N N . LYS C 1 182 ? 9.528 -27.522 52.895 1.00 48.48 158 LYS C N 1
ATOM 8746 C CA . LYS C 1 182 ? 10.323 -26.308 53.103 1.00 47.07 158 LYS C CA 1
ATOM 8747 C C . LYS C 1 182 ? 10.324 -25.384 51.877 1.00 44.80 158 LYS C C 1
ATOM 8748 O O . LYS C 1 182 ? 10.133 -24.176 52.016 1.00 43.96 158 LYS C O 1
ATOM 8754 N N . VAL C 1 183 ? 10.520 -25.938 50.680 1.00 44.04 159 VAL C N 1
ATOM 8755 C CA . VAL C 1 183 ? 10.457 -25.127 49.450 1.00 42.08 159 VAL C CA 1
ATOM 8756 C C . VAL C 1 183 ? 9.091 -24.427 49.312 1.00 41.48 159 VAL C C 1
ATOM 8757 O O . VAL C 1 183 ? 9.019 -23.242 48.980 1.00 40.14 159 VAL C O 1
ATOM 8761 N N . ALA C 1 184 ? 8.023 -25.170 49.593 1.00 42.65 160 ALA C N 1
ATOM 8762 C CA . ALA C 1 184 ? 6.662 -24.664 49.484 1.00 42.57 160 ALA C CA 1
ATOM 8763 C C . ALA C 1 184 ? 6.402 -23.550 50.489 1.00 42.89 160 ALA C C 1
ATOM 8764 O O . ALA C 1 184 ? 5.729 -22.569 50.167 1.00 42.31 160 ALA C O 1
ATOM 8766 N N . SER C 1 185 ? 6.955 -23.702 51.695 1.00 44.11 161 SER C N 1
ATOM 8767 C CA . SER C 1 185 ? 6.829 -22.711 52.766 1.00 44.58 161 SER C CA 1
ATOM 8768 C C . SER C 1 185 ? 7.490 -21.365 52.464 1.00 43.41 161 SER C C 1
ATOM 8769 O O . SER C 1 185 ? 7.096 -20.341 53.036 1.00 43.77 161 SER C O 1
ATOM 8772 N N . VAL C 1 186 ? 8.491 -21.363 51.585 1.00 42.26 162 VAL C N 1
ATOM 8773 C CA . VAL C 1 186 ? 9.121 -20.114 51.158 1.00 41.43 162 VAL C CA 1
ATOM 8774 C C . VAL C 1 186 ? 8.129 -19.337 50.311 1.00 41.14 162 VAL C C 1
ATOM 8775 O O . VAL C 1 186 ? 7.982 -18.127 50.464 1.00 40.90 162 VAL C O 1
ATOM 8779 N N . ILE C 1 187 ? 7.449 -20.057 49.425 1.00 41.64 163 ILE C N 1
ATOM 8780 C CA . ILE C 1 187 ? 6.475 -19.472 48.517 1.00 41.58 163 ILE C CA 1
ATOM 8781 C C . ILE C 1 187 ? 5.226 -18.999 49.263 1.00 42.68 163 ILE C C 1
ATOM 8782 O O . ILE C 1 187 ? 4.683 -17.945 48.952 1.00 42.52 163 ILE C O 1
ATOM 8787 N N . THR C 1 188 ? 4.789 -19.763 50.261 1.00 44.42 164 THR C N 1
ATOM 8788 C CA . THR C 1 188 ? 3.641 -19.368 51.064 1.00 45.74 164 THR C CA 1
ATOM 8789 C C . THR C 1 188 ? 4.054 -18.345 52.120 1.00 46.37 164 THR C C 1
ATOM 8790 O O . THR C 1 188 ? 3.210 -17.826 52.858 1.00 47.32 164 THR C O 1
ATOM 8794 N N . LYS C 1 189 ? 5.360 -18.079 52.193 1.00 45.91 165 LYS C N 1
ATOM 8795 C CA . LYS C 1 189 ? 5.932 -17.033 53.054 1.00 46.52 165 LYS C CA 1
ATOM 8796 C C . LYS C 1 189 ? 5.870 -17.418 54.531 1.00 48.38 165 LYS C C 1
ATOM 8797 O O . LYS C 1 189 ? 5.852 -16.556 55.414 1.00 49.32 165 LYS C O 1
ATOM 8803 N N . GLN C 1 190 ? 5.851 -18.719 54.794 1.00 49.09 166 GLN C N 1
ATOM 8804 C CA . GLN C 1 190 ? 5.770 -19.209 56.159 1.00 51.19 166 GLN C CA 1
ATOM 8805 C C . GLN C 1 190 ? 7.123 -19.671 56.690 1.00 51.13 166 GLN C C 1
ATOM 8806 O O . GLN C 1 190 ? 7.301 -19.837 57.897 1.00 53.13 166 GLN C O 1
ATOM 8812 N N . TYR C 1 191 ? 8.076 -19.854 55.783 1.00 49.32 167 TYR C N 1
ATOM 8813 C CA . TYR C 1 191 ? 9.458 -20.222 56.136 1.00 49.01 167 TYR C CA 1
ATOM 8814 C C . TYR C 1 191 ? 10.083 -19.230 57.136 1.00 49.02 167 TYR C C 1
ATOM 8815 O O . TYR C 1 191 ? 9.924 -18.017 56.976 1.00 48.37 167 TYR C O 1
ATOM 8824 N N . PRO C 1 192 ? 10.799 -19.740 58.163 1.00 50.13 168 PRO C N 1
ATOM 8825 C CA . PRO C 1 192 ? 11.225 -18.885 59.284 1.00 50.96 168 PRO C CA 1
ATOM 8826 C C . PRO C 1 192 ? 12.308 -17.834 58.991 1.00 49.68 168 PRO C C 1
ATOM 8827 O O . PRO C 1 192 ? 12.465 -16.896 59.774 1.00 51.07 168 PRO C O 1
ATOM 8831 N N . ASN C 1 193 ? 13.044 -17.982 57.897 1.00 47.61 169 ASN C N 1
ATOM 8832 C CA . ASN C 1 193 ? 14.113 -17.048 57.559 1.00 46.08 169 ASN C CA 1
ATOM 8833 C C . ASN C 1 193 ? 13.622 -15.911 56.650 1.00 44.26 169 ASN C C 1
ATOM 8834 O O . ASN C 1 193 ? 13.410 -16.118 55.443 1.00 42.98 169 ASN C O 1
ATOM 8839 N N . PRO C 1 194 ? 13.460 -14.699 57.218 1.00 44.36 170 PRO C N 1
ATOM 8840 C CA . PRO C 1 194 ? 12.917 -13.556 56.461 1.00 42.95 170 PRO C CA 1
ATOM 8841 C C . PRO C 1 194 ? 13.788 -13.138 55.269 1.00 41.79 170 PRO C C 1
ATOM 8842 O O . PRO C 1 194 ? 13.276 -12.589 54.285 1.00 40.67 170 PRO C O 1
ATOM 8846 N N . GLN C 1 195 ? 15.092 -13.394 55.353 1.00 42.05 171 GLN C N 1
ATOM 8847 C CA . GLN C 1 195 ? 15.992 -13.116 54.233 1.00 40.65 171 GLN C CA 1
ATOM 8848 C C . GLN C 1 195 ? 15.650 -13.977 53.014 1.00 39.44 171 GLN C C 1
ATOM 8849 O O . GLN C 1 195 ? 15.651 -13.492 51.884 1.00 38.47 171 GLN C O 1
ATOM 8855 N N . VAL C 1 196 ? 15.363 -15.252 53.258 1.00 39.90 172 VAL C N 1
ATOM 8856 C CA . VAL C 1 196 ? 14.990 -16.196 52.210 1.00 38.99 172 VAL C CA 1
ATOM 8857 C C . VAL C 1 196 ? 13.635 -15.816 51.583 1.00 38.62 172 VAL C C 1
ATOM 8858 O O . VAL C 1 196 ? 13.501 -15.751 50.350 1.00 37.57 172 VAL C O 1
ATOM 8862 N N . VAL C 1 197 ? 12.645 -15.549 52.434 1.00 39.68 173 VAL C N 1
ATOM 8863 C CA . VAL C 1 197 ? 11.300 -15.188 51.987 1.00 39.53 173 VAL C CA 1
ATOM 8864 C C . VAL C 1 197 ? 11.288 -13.881 51.204 1.00 38.83 173 VAL C C 1
ATOM 8865 O O . VAL C 1 197 ? 10.698 -13.813 50.112 1.00 37.92 173 VAL C O 1
ATOM 8869 N N . GLN C 1 198 ? 11.941 -12.851 51.755 1.00 39.35 174 GLN C N 1
ATOM 8870 C CA . GLN C 1 198 ? 11.934 -11.513 51.139 1.00 38.79 174 GLN C CA 1
ATOM 8871 C C . GLN C 1 198 ? 12.681 -11.430 49.806 1.00 37.58 174 GLN C C 1
ATOM 8872 O O . GLN C 1 198 ? 12.402 -10.548 48.999 1.00 36.56 174 GLN C O 1
ATOM 8878 N N . MET C 1 199 ? 13.610 -12.355 49.570 1.00 37.94 175 MET C N 1
ATOM 8879 C CA . MET C 1 199 ? 14.373 -12.364 48.323 1.00 37.28 175 MET C CA 1
ATOM 8880 C C . MET C 1 199 ? 13.462 -12.730 47.160 1.00 36.69 175 MET C C 1
ATOM 8881 O O . MET C 1 199 ? 13.659 -12.298 46.018 1.00 35.82 175 MET C O 1
ATOM 8886 N N . ILE C 1 200 ? 12.440 -13.508 47.483 1.00 37.57 176 ILE C N 1
ATOM 8887 C CA . ILE C 1 200 ? 11.544 -14.064 46.491 1.00 37.07 176 ILE C CA 1
ATOM 8888 C C . ILE C 1 200 ? 10.222 -13.309 46.455 1.00 37.01 176 ILE C C 1
ATOM 8889 O O . ILE C 1 200 ? 9.610 -13.157 45.393 1.00 36.53 176 ILE C O 1
ATOM 8894 N N . SER C 1 201 ? 9.800 -12.809 47.608 1.00 37.52 177 SER C N 1
ATOM 8895 C CA . SER C 1 201 ? 8.564 -12.054 47.668 1.00 37.71 177 SER C CA 1
ATOM 8896 C C . SER C 1 201 ? 8.660 -10.929 48.681 1.00 38.05 177 SER C C 1
ATOM 8897 O O . SER C 1 201 ? 8.862 -11.167 49.873 1.00 39.08 177 SER C O 1
ATOM 8900 N N . SER C 1 202 ? 8.538 -9.706 48.182 1.00 37.01 178 SER C N 1
ATOM 8901 C CA . SER C 1 202 ? 8.569 -8.499 48.997 1.00 37.90 178 SER C CA 1
ATOM 8902 C C . SER C 1 202 ? 8.051 -7.364 48.119 1.00 37.34 178 SER C C 1
ATOM 8903 O O . SER C 1 202 ? 7.332 -7.618 47.152 1.00 36.73 178 SER C O 1
ATOM 8906 N N . GLN C 1 203 ? 8.403 -6.125 48.444 1.00 37.97 179 GLN C N 1
ATOM 8907 C CA . GLN C 1 203 ? 8.079 -4.993 47.582 1.00 37.94 179 GLN C CA 1
ATOM 8908 C C . GLN C 1 203 ? 9.182 -4.743 46.553 1.00 37.24 179 GLN C C 1
ATOM 8909 O O . GLN C 1 203 ? 9.003 -3.981 45.597 1.00 36.96 179 GLN C O 1
ATOM 8915 N N . ILE C 1 204 ? 10.310 -5.424 46.731 1.00 37.23 180 ILE C N 1
ATOM 8916 C CA . ILE C 1 204 ? 11.469 -5.271 45.854 1.00 36.56 180 ILE C CA 1
ATOM 8917 C C . ILE C 1 204 ? 12.260 -6.577 45.850 1.00 36.14 180 ILE C C 1
ATOM 8918 O O . ILE C 1 204 ? 13.259 -6.724 46.547 1.00 37.90 180 ILE C O 1
ATOM 8923 N N . ASP C 1 205 ? 11.785 -7.541 45.082 1.00 35.01 181 ASP C N 1
ATOM 8924 C CA . ASP C 1 205 ? 12.317 -8.896 45.128 1.00 34.55 181 ASP C CA 1
ATOM 8925 C C . ASP C 1 205 ? 12.770 -9.359 43.734 1.00 33.52 181 ASP C C 1
ATOM 8926 O O . ASP C 1 205 ? 12.558 -8.653 42.737 1.00 32.95 181 ASP C O 1
ATOM 8931 N N . ALA C 1 206 ? 13.357 -10.555 43.675 1.00 32.44 182 ALA C N 1
ATOM 8932 C CA . ALA C 1 206 ? 13.910 -11.104 42.446 1.00 31.22 182 ALA C CA 1
ATOM 8933 C C . ALA C 1 206 ? 12.839 -11.316 41.371 1.00 30.49 182 ALA C C 1
ATOM 8934 O O . ALA C 1 206 ? 13.128 -11.263 40.172 1.00 29.12 182 ALA C O 1
ATOM 8936 N N . ASP C 1 207 ? 11.604 -11.527 41.826 1.00 30.42 183 ASP C N 1
ATOM 8937 C CA . ASP C 1 207 ? 10.453 -11.778 40.959 1.00 29.84 183 ASP C CA 1
ATOM 8938 C C . ASP C 1 207 ? 10.063 -10.485 40.234 1.00 29.19 183 ASP C C 1
ATOM 8939 O O . ASP C 1 207 ? 10.050 -10.424 39.003 1.00 29.05 183 ASP C O 1
ATOM 8944 N N . ARG C 1 208 ? 9.762 -9.451 41.005 1.00 29.33 184 ARG C N 1
ATOM 8945 C CA . ARG C 1 208 ? 9.459 -8.136 40.449 1.00 29.23 184 ARG C CA 1
ATOM 8946 C C . ARG C 1 208 ? 10.606 -7.605 39.586 1.00 29.39 184 ARG C C 1
ATOM 8947 O O . ARG C 1 208 ? 10.373 -7.088 38.485 1.00 28.83 184 ARG C O 1
ATOM 8955 N N . MET C 1 209 ? 11.839 -7.759 40.065 1.00 29.88 185 MET C N 1
ATOM 8956 C CA . MET C 1 209 ? 12.995 -7.233 39.336 1.00 30.61 185 MET C CA 1
ATOM 8957 C C . MET C 1 209 ? 13.138 -7.882 37.953 1.00 29.87 185 MET C C 1
ATOM 8958 O O . MET C 1 209 ? 13.372 -7.195 36.965 1.00 30.00 185 MET C O 1
ATOM 8963 N N . ASP C 1 210 ? 12.959 -9.194 37.875 1.00 29.51 186 ASP C N 1
ATOM 8964 C CA . ASP C 1 210 ? 13.053 -9.849 36.587 1.00 29.36 186 ASP C CA 1
ATOM 8965 C C . ASP C 1 210 ? 11.908 -9.459 35.649 1.00 28.90 186 ASP C C 1
ATOM 8966 O O . ASP C 1 210 ? 12.168 -9.099 34.514 1.00 28.82 186 ASP C O 1
ATOM 8971 N N . TYR C 1 211 ? 10.650 -9.532 36.099 1.00 28.43 187 TYR C N 1
ATOM 8972 C CA . TYR C 1 211 ? 9.580 -9.256 35.142 1.00 27.92 187 TYR C CA 1
ATOM 8973 C C . TYR C 1 211 ? 9.552 -7.806 34.687 1.00 27.69 187 TYR C C 1
ATOM 8974 O O . TYR C 1 211 ? 9.275 -7.532 33.523 1.00 27.44 187 TYR C O 1
ATOM 8983 N N . LEU C 1 212 ? 9.895 -6.881 35.575 1.00 27.71 188 LEU C N 1
ATOM 8984 C CA . LEU C 1 212 ? 9.967 -5.476 35.155 1.00 27.90 188 LEU C CA 1
ATOM 8985 C C . LEU C 1 212 ? 10.986 -5.287 34.028 1.00 27.56 188 LEU C C 1
ATOM 8986 O O . LEU C 1 212 ? 10.676 -4.680 33.006 1.00 27.07 188 LEU C O 1
ATOM 8991 N N . LEU C 1 213 ? 12.179 -5.852 34.204 1.00 27.43 189 LEU C N 1
ATOM 8992 C CA . LEU C 1 213 ? 13.219 -5.741 33.205 1.00 27.61 189 LEU C CA 1
ATOM 8993 C C . LEU C 1 213 ? 12.882 -6.522 31.941 1.00 27.53 189 LEU C C 1
ATOM 8994 O O . LEU C 1 213 ? 13.059 -6.012 30.831 1.00 27.70 189 LEU C O 1
ATOM 8999 N N . ARG C 1 214 ? 12.415 -7.760 32.122 1.00 27.34 190 ARG C N 1
ATOM 9000 C CA . ARG C 1 214 ? 12.124 -8.666 31.016 1.00 27.63 190 ARG C CA 1
ATOM 9001 C C . ARG C 1 214 ? 10.891 -8.204 30.227 1.00 27.77 190 ARG C C 1
ATOM 9002 O O . ARG C 1 214 ? 10.892 -8.220 28.992 1.00 27.66 190 ARG C O 1
ATOM 9010 N N . ASP C 1 215 ? 9.842 -7.807 30.943 1.00 27.54 191 ASP C N 1
ATOM 9011 C CA . ASP C 1 215 ? 8.664 -7.265 30.281 1.00 28.41 191 ASP C CA 1
ATOM 9012 C C . ASP C 1 215 ? 9.004 -5.994 29.488 1.00 29.15 191 ASP C C 1
ATOM 9013 O O . ASP C 1 215 ? 8.519 -5.820 28.376 1.00 29.33 191 ASP C O 1
ATOM 9018 N N . ALA C 1 216 ? 9.855 -5.139 30.055 1.00 29.45 192 ALA C N 1
ATOM 9019 C CA . ALA C 1 216 ? 10.325 -3.951 29.352 1.00 30.54 192 ALA C CA 1
ATOM 9020 C C . ALA C 1 216 ? 11.149 -4.329 28.133 1.00 30.80 192 ALA C C 1
ATOM 9021 O O . ALA C 1 216 ? 10.983 -3.727 27.064 1.00 31.27 192 ALA C O 1
ATOM 9023 N N . TYR C 1 217 ? 12.023 -5.328 28.300 1.00 30.46 193 TYR C N 1
ATOM 9024 C CA . TYR C 1 217 ? 12.922 -5.745 27.240 1.00 31.05 193 TYR C CA 1
ATOM 9025 C C . TYR C 1 217 ? 12.139 -6.214 26.018 1.00 31.60 193 TYR C C 1
ATOM 9026 O O . TYR C 1 217 ? 12.470 -5.843 24.889 1.00 32.48 193 TYR C O 1
ATOM 9035 N N . PHE C 1 218 ? 11.096 -7.012 26.244 1.00 38.59 194 PHE C N 1
ATOM 9036 C CA . PHE C 1 218 ? 10.307 -7.588 25.137 1.00 39.00 194 PHE C CA 1
ATOM 9037 C C . PHE C 1 218 ? 9.216 -6.674 24.565 1.00 38.42 194 PHE C C 1
ATOM 9038 O O . PHE C 1 218 ? 8.967 -6.696 23.361 1.00 38.88 194 PHE C O 1
ATOM 9046 N N . THR C 1 219 ? 8.573 -5.872 25.406 1.00 37.23 195 THR C N 1
ATOM 9047 C CA . THR C 1 219 ? 7.603 -4.911 24.884 1.00 37.28 195 THR C CA 1
ATOM 9048 C C . THR C 1 219 ? 8.291 -3.806 24.083 1.00 39.01 195 THR C C 1
ATOM 9049 O O . THR C 1 219 ? 7.699 -3.252 23.162 1.00 39.16 195 THR C O 1
ATOM 9053 N N . GLY C 1 220 ? 9.544 -3.503 24.428 1.00 40.55 196 GLY C N 1
ATOM 9054 C CA . GLY C 1 220 ? 10.301 -2.434 23.768 1.00 43.08 196 GLY C CA 1
ATOM 9055 C C . GLY C 1 220 ? 10.159 -1.065 24.420 1.00 44.39 196 GLY C C 1
ATOM 9056 O O . GLY C 1 220 ? 10.544 -0.061 23.834 1.00 45.02 196 GLY C O 1
ATOM 9057 N N . THR C 1 221 ? 9.599 -1.026 25.632 1.00 44.99 197 THR C N 1
ATOM 9058 C CA . THR C 1 221 ? 9.560 0.194 26.442 1.00 47.43 197 THR C CA 1
ATOM 9059 C C . THR C 1 221 ? 10.920 0.373 27.119 1.00 49.56 197 THR C C 1
ATOM 9060 O O . THR C 1 221 ? 11.023 0.435 28.342 1.00 49.65 197 THR C O 1
ATOM 9064 N N . GLU C 1 222 ? 11.956 0.468 26.291 1.00 53.16 198 GLU C N 1
ATOM 9065 C CA . GLU C 1 222 ? 13.365 0.483 26.713 1.00 55.86 198 GLU C CA 1
ATOM 9066 C C . GLU C 1 222 ? 13.731 1.446 27.842 1.00 57.06 198 GLU C C 1
ATOM 9067 O O . GLU C 1 222 ? 14.792 1.293 28.465 1.00 58.08 198 GLU C O 1
ATOM 9073 N N . TYR C 1 223 ? 12.868 2.430 28.097 1.00 58.01 199 TYR C N 1
ATOM 9074 C CA . TYR C 1 223 ? 13.130 3.431 29.137 1.00 58.86 199 TYR C CA 1
ATOM 9075 C C . TYR C 1 223 ? 12.304 3.194 30.402 1.00 57.64 199 TYR C C 1
ATOM 9076 O O . TYR C 1 223 ? 12.402 3.963 31.372 1.00 58.23 199 TYR C O 1
ATOM 9085 N N . GLY C 1 224 ? 11.513 2.117 30.394 1.00 56.02 200 GLY C N 1
ATOM 9086 C CA . GLY C 1 224 ? 10.828 1.656 31.600 1.00 54.48 200 GLY C CA 1
ATOM 9087 C C . GLY C 1 224 ? 11.701 0.753 32.469 1.00 53.74 200 GLY C C 1
ATOM 9088 O O . GLY C 1 224 ? 11.183 -0.124 33.167 1.00 53.14 200 GLY C O 1
ATOM 9089 N N . THR C 1 225 ? 13.021 0.966 32.428 1.00 53.88 201 THR C N 1
ATOM 9090 C CA . THR C 1 225 ? 13.995 0.120 33.140 1.00 52.74 201 THR C CA 1
ATOM 9091 C C . THR C 1 225 ? 14.816 0.872 34.198 1.00 52.22 201 THR C C 1
ATOM 9092 O O . THR C 1 225 ? 15.097 2.071 34.064 1.00 53.64 201 THR C O 1
ATOM 9096 N N . PHE C 1 226 ? 15.184 0.144 35.250 1.00 49.83 202 PHE C N 1
ATOM 9097 C CA . PHE C 1 226 ? 16.072 0.624 36.308 1.00 48.31 202 PHE C CA 1
ATOM 9098 C C . PHE C 1 226 ? 17.399 -0.124 36.166 1.00 48.05 202 PHE C C 1
ATOM 9099 O O . PHE C 1 226 ? 17.585 -0.888 35.227 1.00 47.59 202 PHE C O 1
ATOM 9107 N N . ASP C 1 227 ? 18.304 0.057 37.120 1.00 47.87 203 ASP C N 1
ATOM 9108 C CA . ASP C 1 227 ? 19.620 -0.573 37.043 1.00 47.90 203 ASP C CA 1
ATOM 9109 C C . ASP C 1 227 ? 19.795 -1.697 38.066 1.00 46.20 203 ASP C C 1
ATOM 9110 O O . ASP C 1 227 ? 20.008 -1.439 39.259 1.00 46.23 203 ASP C O 1
ATOM 9115 N N . LEU C 1 228 ? 19.716 -2.937 37.586 1.00 44.54 204 LEU C N 1
ATOM 9116 C CA . LEU C 1 228 ? 19.896 -4.118 38.433 1.00 43.14 204 LEU C CA 1
ATOM 9117 C C . LEU C 1 228 ? 21.240 -4.123 39.160 1.00 43.28 204 LEU C C 1
ATOM 9118 O O . LEU C 1 228 ? 21.296 -4.403 40.360 1.00 42.74 204 LEU C O 1
ATOM 9123 N N . THR C 1 229 ? 22.308 -3.813 38.424 1.00 43.75 205 THR C N 1
ATOM 9124 C CA . THR C 1 229 ? 23.665 -3.801 38.972 1.00 44.17 205 THR C CA 1
ATOM 9125 C C . THR C 1 229 ? 23.845 -2.826 40.140 1.00 43.78 205 THR C C 1
ATOM 9126 O O . THR C 1 229 ? 24.575 -3.129 41.083 1.00 43.78 205 THR C O 1
ATOM 9130 N N . ARG C 1 230 ? 23.190 -1.667 40.093 1.00 43.45 206 ARG C N 1
ATOM 9131 C CA . ARG C 1 230 ? 23.321 -0.751 41.218 1.00 44.08 206 ARG C CA 1
ATOM 9132 C C . ARG C 1 230 ? 22.539 -1.226 42.434 1.00 42.75 206 ARG C C 1
ATOM 9133 O O . ARG C 1 230 ? 22.991 -1.045 43.563 1.00 43.26 206 ARG C O 1
ATOM 9141 N N . ILE C 1 231 ? 21.399 -1.867 42.209 1.00 41.26 207 ILE C N 1
ATOM 9142 C CA . ILE C 1 231 ? 20.649 -2.441 43.322 1.00 40.25 207 ILE C CA 1
ATOM 9143 C C . ILE C 1 231 ? 21.438 -3.584 43.952 1.00 40.17 207 ILE C C 1
ATOM 9144 O O . ILE C 1 231 ? 21.495 -3.704 45.173 1.00 39.38 207 ILE C O 1
ATOM 9149 N N . LEU C 1 232 ? 22.086 -4.389 43.115 1.00 40.22 208 LEU C N 1
ATOM 9150 C CA . LEU C 1 232 ? 22.906 -5.479 43.622 1.00 40.92 208 LEU C CA 1
ATOM 9151 C C . LEU C 1 232 ? 24.115 -5.001 44.419 1.00 42.10 208 LEU C C 1
ATOM 9152 O O . LEU C 1 232 ? 24.623 -5.726 45.267 1.00 42.73 208 LEU C O 1
ATOM 9157 N N . ARG C 1 233 ? 24.560 -3.771 44.167 1.00 42.62 209 ARG C N 1
ATOM 9158 C CA . ARG C 1 233 ? 25.716 -3.227 44.873 1.00 43.30 209 ARG C CA 1
ATOM 9159 C C . ARG C 1 233 ? 25.373 -2.744 46.289 1.00 42.72 209 ARG C C 1
ATOM 9160 O O . ARG C 1 233 ? 26.260 -2.593 47.121 1.00 43.23 209 ARG C O 1
ATOM 9168 N N . VAL C 1 234 ? 24.093 -2.495 46.553 1.00 41.52 210 VAL C N 1
ATOM 9169 C CA . VAL C 1 234 ? 23.677 -1.928 47.832 1.00 41.27 210 VAL C CA 1
ATOM 9170 C C . VAL C 1 234 ? 22.724 -2.831 48.613 1.00 40.72 210 VAL C C 1
ATOM 9171 O O . VAL C 1 234 ? 22.458 -2.568 49.794 1.00 40.74 210 VAL C O 1
ATOM 9175 N N . ILE C 1 235 ? 22.218 -3.884 47.958 1.00 40.06 211 ILE C N 1
ATOM 9176 C CA . ILE C 1 235 ? 21.346 -4.875 48.613 1.00 39.49 211 ILE C CA 1
ATOM 9177 C C . ILE C 1 235 ? 22.082 -5.575 49.758 1.00 40.39 211 ILE C C 1
ATOM 9178 O O . ILE C 1 235 ? 23.274 -5.868 49.668 1.00 40.48 211 ILE C O 1
ATOM 9183 N N . ARG C 1 236 ? 21.354 -5.849 50.829 1.00 41.15 212 ARG C N 1
ATOM 9184 C CA . ARG C 1 236 ? 21.973 -6.321 52.063 1.00 43.01 212 ARG C CA 1
ATOM 9185 C C . ARG C 1 236 ? 20.989 -7.166 52.886 1.00 42.93 212 ARG C C 1
ATOM 9186 O O . ARG C 1 236 ? 19.800 -6.859 52.924 1.00 42.47 212 ARG C O 1
ATOM 9194 N N . PRO C 1 237 ? 21.480 -8.233 53.544 1.00 43.72 213 PRO C N 1
ATOM 9195 C CA . PRO C 1 237 ? 20.630 -8.895 54.520 1.00 43.86 213 PRO C CA 1
ATOM 9196 C C . PRO C 1 237 ? 20.682 -8.171 55.863 1.00 44.26 213 PRO C C 1
ATOM 9197 O O . PRO C 1 237 ? 21.633 -7.448 56.139 1.00 44.92 213 PRO C O 1
ATOM 9201 N N . TYR C 1 238 ? 19.643 -8.354 56.669 1.00 44.20 214 TYR C N 1
ATOM 9202 C CA . TYR C 1 238 ? 19.670 -8.024 58.095 1.00 44.57 214 TYR C CA 1
ATOM 9203 C C . TYR C 1 238 ? 18.714 -8.976 58.813 1.00 44.89 214 TYR C C 1
ATOM 9204 O O . TYR C 1 238 ? 18.033 -9.789 58.170 1.00 44.27 214 TYR C O 1
ATOM 9213 N N . LYS C 1 239 ? 18.651 -8.859 60.137 1.00 45.85 215 LYS C N 1
ATOM 9214 C CA . LYS C 1 239 ? 17.861 -9.769 60.964 1.00 46.66 215 LYS C CA 1
ATOM 9215 C C . LYS C 1 239 ? 16.421 -9.930 60.476 1.00 45.80 215 LYS C C 1
ATOM 9216 O O . LYS C 1 239 ? 15.901 -11.044 60.444 1.00 46.15 215 LYS C O 1
ATOM 9222 N N . GLY C 1 240 ? 15.795 -8.823 60.079 1.00 44.69 216 GLY C N 1
ATOM 9223 C CA . GLY C 1 240 ? 14.414 -8.836 59.604 1.00 43.87 216 GLY C CA 1
ATOM 9224 C C . GLY C 1 240 ? 14.261 -9.012 58.102 1.00 42.62 216 GLY C C 1
ATOM 9225 O O . GLY C 1 240 ? 13.180 -8.792 57.559 1.00 42.39 216 GLY C O 1
ATOM 9226 N N . GLY C 1 241 ? 15.325 -9.402 57.412 1.00 41.68 217 GLY C N 1
ATOM 9227 C CA . GLY C 1 241 ? 15.185 -9.705 55.989 1.00 40.79 217 GLY C CA 1
ATOM 9228 C C . GLY C 1 241 ? 16.216 -9.087 55.069 1.00 39.86 217 GLY C C 1
ATOM 9229 O O . GLY C 1 241 ? 17.418 -9.343 55.193 1.00 39.74 217 GLY C O 1
ATOM 9230 N N . ILE C 1 242 ? 15.723 -8.277 54.138 1.00 39.24 218 ILE C N 1
ATOM 9231 C CA . ILE C 1 242 ? 16.553 -7.642 53.113 1.00 38.60 218 ILE C CA 1
ATOM 9232 C C . ILE C 1 242 ? 16.362 -6.129 53.123 1.00 38.28 218 ILE C C 1
ATOM 9233 O O . ILE C 1 242 ? 15.238 -5.637 53.201 1.00 38.12 218 ILE C O 1
ATOM 9238 N N . ALA C 1 243 ? 17.476 -5.408 53.039 1.00 38.58 219 ALA C N 1
ATOM 9239 C CA . ALA C 1 243 ? 17.484 -3.951 53.044 1.00 38.80 219 ALA C CA 1
ATOM 9240 C C . ALA C 1 243 ? 18.444 -3.421 51.984 1.00 38.32 219 ALA C C 1
ATOM 9241 O O . ALA C 1 243 ? 19.069 -4.191 51.260 1.00 38.49 219 ALA C O 1
ATOM 9243 N N . PHE C 1 244 ? 18.549 -2.100 51.889 1.00 38.17 220 PHE C N 1
ATOM 9244 C CA . PHE C 1 244 ? 19.401 -1.477 50.886 1.00 37.75 220 PHE C CA 1
ATOM 9245 C C . PHE C 1 244 ? 20.140 -0.319 51.494 1.00 38.63 220 PHE C C 1
ATOM 9246 O O . PHE C 1 244 ? 19.536 0.561 52.115 1.00 38.68 220 PHE C O 1
ATOM 9254 N N . ALA C 1 245 ? 21.455 -0.329 51.311 1.00 39.32 221 ALA C N 1
ATOM 9255 C CA . ALA C 1 245 ? 22.312 0.725 51.838 1.00 40.71 221 ALA C CA 1
ATOM 9256 C C . ALA C 1 245 ? 21.757 2.083 51.423 1.00 41.13 221 ALA C C 1
ATOM 9257 O O . ALA C 1 245 ? 21.345 2.267 50.265 1.00 40.34 221 ALA C O 1
ATOM 9259 N N . MET C 1 246 ? 21.730 3.017 52.374 1.00 42.07 222 MET C N 1
ATOM 9260 C CA . MET C 1 246 ? 21.210 4.372 52.138 1.00 43.09 222 MET C CA 1
ATOM 9261 C C . MET C 1 246 ? 21.897 5.083 50.967 1.00 43.43 222 MET C C 1
ATOM 9262 O O . MET C 1 246 ? 21.283 5.916 50.301 1.00 43.89 222 MET C O 1
ATOM 9267 N N . ASN C 1 247 ? 23.158 4.748 50.700 1.00 43.67 223 ASN C N 1
ATOM 9268 C CA . ASN C 1 247 ? 23.875 5.382 49.587 1.00 44.95 223 ASN C CA 1
ATOM 9269 C C . ASN C 1 247 ? 23.373 4.945 48.200 1.00 43.82 223 ASN C C 1
ATOM 9270 O O . ASN C 1 247 ? 23.776 5.499 47.190 1.00 44.35 223 ASN C O 1
ATOM 9275 N N . GLY C 1 248 ? 22.479 3.961 48.169 1.00 42.59 224 GLY C N 1
ATOM 9276 C CA . GLY C 1 248 ? 21.875 3.503 46.925 1.00 41.76 224 GLY C CA 1
ATOM 9277 C C . GLY C 1 248 ? 20.406 3.850 46.764 1.00 41.23 224 GLY C C 1
ATOM 9278 O O . GLY C 1 248 ? 19.721 3.258 45.930 1.00 40.15 224 GLY C O 1
ATOM 9279 N N . MET C 1 249 ? 19.924 4.818 47.545 1.00 41.93 225 MET C N 1
ATOM 9280 C CA . MET C 1 249 ? 18.510 5.212 47.516 1.00 41.60 225 MET C CA 1
ATOM 9281 C C . MET C 1 249 ? 17.989 5.562 46.104 1.00 40.53 225 MET C C 1
ATOM 9282 O O . MET C 1 249 ? 16.896 5.147 45.723 1.00 39.04 225 MET C O 1
ATOM 9287 N N . HIS C 1 250 ? 18.763 6.340 45.348 1.00 40.78 226 HIS C N 1
ATOM 9288 C CA . HIS C 1 250 ? 18.327 6.775 44.013 1.00 40.38 226 HIS C CA 1
ATOM 9289 C C . HIS C 1 250 ? 18.090 5.598 43.072 1.00 38.47 226 HIS C C 1
ATOM 9290 O O . HIS C 1 250 ? 17.156 5.623 42.278 1.00 37.56 226 HIS C O 1
ATOM 9297 N N . ALA C 1 251 ? 18.926 4.567 43.185 1.00 37.46 227 ALA C N 1
ATOM 9298 C CA . ALA C 1 251 ? 18.736 3.327 42.444 1.00 35.90 227 ALA C CA 1
ATOM 9299 C C . ALA C 1 251 ? 17.458 2.601 42.879 1.00 34.76 227 ALA C C 1
ATOM 9300 O O . ALA C 1 251 ? 16.774 2.006 42.056 1.00 33.94 227 ALA C O 1
ATOM 9302 N N . VAL C 1 252 ? 17.140 2.644 44.171 1.00 35.01 228 VAL C N 1
ATOM 9303 C CA . VAL C 1 252 ? 15.884 2.090 44.657 1.00 34.27 228 VAL C CA 1
ATOM 9304 C C . VAL C 1 252 ? 14.720 2.928 44.108 1.00 34.58 228 VAL C C 1
ATOM 9305 O O . VAL C 1 252 ? 13.716 2.377 43.663 1.00 33.64 228 VAL C O 1
ATOM 9309 N N . GLU C 1 253 ? 14.884 4.248 44.114 1.00 35.91 229 GLU C N 1
ATOM 9310 C CA . GLU C 1 253 ? 13.930 5.161 43.485 1.00 37.31 229 GLU C CA 1
ATOM 9311 C C . GLU C 1 253 ? 13.623 4.811 42.036 1.00 37.34 229 GLU C C 1
ATOM 9312 O O . GLU C 1 253 ? 12.452 4.764 41.652 1.00 37.19 229 GLU C O 1
ATOM 9318 N N . ASP C 1 254 ? 14.678 4.581 41.244 1.00 37.84 230 ASP C N 1
ATOM 9319 C CA . ASP C 1 254 ? 14.554 4.190 39.837 1.00 37.82 230 ASP C CA 1
ATOM 9320 C C . ASP C 1 254 ? 13.803 2.882 39.678 1.00 36.41 230 ASP C C 1
ATOM 9321 O O . ASP C 1 254 ? 13.129 2.671 38.673 1.00 36.30 230 ASP C O 1
ATOM 9326 N N . TYR C 1 255 ? 13.929 1.991 40.656 1.00 35.61 231 TYR C N 1
ATOM 9327 C CA . TYR C 1 255 ? 13.152 0.771 40.617 1.00 34.47 231 TYR C CA 1
ATOM 9328 C C . TYR C 1 255 ? 11.654 1.107 40.755 1.00 33.98 231 TYR C C 1
ATOM 9329 O O . TYR C 1 255 ? 10.840 0.620 39.976 1.00 33.52 231 TYR C O 1
ATOM 9338 N N . ILE C 1 256 ? 11.302 1.962 41.715 1.00 33.91 232 ILE C N 1
ATOM 9339 C CA . ILE C 1 256 ? 9.901 2.363 41.893 1.00 33.58 232 ILE C CA 1
ATOM 9340 C C . ILE C 1 256 ? 9.359 3.113 40.665 1.00 33.32 232 ILE C C 1
ATOM 9341 O O . ILE C 1 256 ? 8.238 2.896 40.239 1.00 32.89 232 ILE C O 1
ATOM 9346 N N . VAL C 1 257 ? 10.178 3.975 40.090 1.00 34.27 233 VAL C N 1
ATOM 9347 C CA . VAL C 1 257 ? 9.816 4.690 38.879 1.00 34.30 233 VAL C CA 1
ATOM 9348 C C . VAL C 1 257 ? 9.497 3.723 37.731 1.00 33.69 233 VAL C C 1
ATOM 9349 O O . VAL C 1 257 ? 8.460 3.857 37.089 1.00 33.67 233 VAL C O 1
ATOM 9353 N N . SER C 1 258 ? 10.369 2.740 37.498 1.00 33.60 234 SER C N 1
ATOM 9354 C CA . SER C 1 258 ? 10.169 1.749 36.430 1.00 33.44 234 SER C CA 1
ATOM 9355 C C . SER C 1 258 ? 8.913 0.919 36.663 1.00 32.53 234 SER C C 1
ATOM 9356 O O . SER C 1 258 ? 8.163 0.609 35.718 1.00 31.95 234 SER C O 1
ATOM 9359 N N . ARG C 1 259 ? 8.707 0.561 37.928 1.00 32.26 235 ARG C N 1
ATOM 9360 C CA . ARG C 1 259 ? 7.565 -0.214 38.357 1.00 32.14 235 ARG C CA 1
ATOM 9361 C C . ARG C 1 259 ? 6.290 0.517 37.964 1.00 32.74 235 ARG C C 1
ATOM 9362 O O . ARG C 1 259 ? 5.433 -0.052 37.293 1.00 32.69 235 ARG C O 1
ATOM 9370 N N . TYR C 1 260 ? 6.209 1.793 38.332 1.00 33.73 236 TYR C N 1
ATOM 9371 C CA A TYR C 1 260 ? 5.040 2.636 38.070 0.50 34.38 236 TYR C CA 1
ATOM 9372 C CA B TYR C 1 260 ? 5.009 2.555 38.067 0.50 34.52 236 TYR C CA 1
ATOM 9373 C C . TYR C 1 260 ? 4.787 2.807 36.572 1.00 34.75 236 TYR C C 1
ATOM 9374 O O . TYR C 1 260 ? 3.662 2.649 36.098 1.00 34.52 236 TYR C O 1
ATOM 9391 N N . GLN C 1 261 ? 5.840 3.146 35.827 1.00 35.55 237 GLN C N 1
ATOM 9392 C CA . GLN C 1 261 ? 5.672 3.342 34.376 1.00 36.67 237 GLN C CA 1
ATOM 9393 C C . GLN C 1 261 ? 5.294 2.080 33.598 1.00 35.60 237 GLN C C 1
ATOM 9394 O O . GLN C 1 261 ? 4.487 2.169 32.662 1.00 35.72 237 GLN C O 1
ATOM 9400 N N . MET C 1 262 ? 5.817 0.914 34.008 1.00 34.60 238 MET C N 1
ATOM 9401 C CA . MET C 1 262 ? 5.382 -0.372 33.434 1.00 33.17 238 MET C CA 1
ATOM 9402 C C . MET C 1 262 ? 3.872 -0.624 33.668 1.00 32.88 238 MET C C 1
ATOM 9403 O O . MET C 1 262 ? 3.152 -0.965 32.724 1.00 32.43 238 MET C O 1
ATOM 9408 N N . TYR C 1 263 ? 3.408 -0.454 34.913 1.00 32.71 239 TYR C N 1
ATOM 9409 C CA . TYR C 1 263 ? 1.977 -0.556 35.258 1.00 32.68 239 TYR C CA 1
ATOM 9410 C C . TYR C 1 263 ? 1.112 0.273 34.324 1.00 33.23 239 TYR C C 1
ATOM 9411 O O . TYR C 1 263 ? 0.269 -0.282 33.615 1.00 32.55 239 TYR C O 1
ATOM 9420 N N . VAL C 1 264 ? 1.344 1.595 34.319 1.00 34.50 240 VAL C N 1
ATOM 9421 C CA . VAL C 1 264 ? 0.507 2.550 33.583 1.00 35.46 240 VAL C CA 1
ATOM 9422 C C . VAL C 1 264 ? 0.588 2.423 32.061 1.00 35.65 240 VAL C C 1
ATOM 9423 O O . VAL C 1 264 ? -0.414 2.627 31.378 1.00 36.32 240 VAL C O 1
ATOM 9427 N N . GLN C 1 265 ? 1.763 2.074 31.542 1.00 35.66 241 GLN C N 1
ATOM 9428 C CA . GLN C 1 265 ? 2.003 2.043 30.102 1.00 35.90 241 GLN C CA 1
ATOM 9429 C C . GLN C 1 265 ? 1.752 0.673 29.497 1.00 34.47 241 GLN C C 1
ATOM 9430 O O . GLN C 1 265 ? 1.343 0.573 28.337 1.00 34.58 241 GLN C O 1
ATOM 9436 N N . VAL C 1 266 ? 2.002 -0.376 30.273 1.00 32.65 242 VAL C N 1
ATOM 9437 C CA . VAL C 1 266 ? 1.922 -1.730 29.737 1.00 31.73 242 VAL C CA 1
ATOM 9438 C C . VAL C 1 266 ? 0.805 -2.563 30.376 1.00 31.09 242 VAL C C 1
ATOM 9439 O O . VAL C 1 266 ? -0.196 -2.852 29.720 1.00 30.82 242 VAL C O 1
ATOM 9443 N N . TYR C 1 267 ? 0.964 -2.916 31.649 1.00 30.42 243 TYR C N 1
ATOM 9444 C CA . TYR C 1 267 ? 0.046 -3.841 32.304 1.00 30.19 243 TYR C CA 1
ATOM 9445 C C . TYR C 1 267 ? -1.403 -3.358 32.298 1.00 30.30 243 TYR C C 1
ATOM 9446 O O . TYR C 1 267 ? -2.315 -4.174 32.191 1.00 30.32 243 TYR C O 1
ATOM 9455 N N . PHE C 1 268 ? -1.608 -2.046 32.397 1.00 30.54 244 PHE C N 1
ATOM 9456 C CA . PHE C 1 268 ? -2.956 -1.488 32.490 1.00 30.67 244 PHE C CA 1
ATOM 9457 C C . PHE C 1 268 ? -3.533 -1.077 31.135 1.00 30.75 244 PHE C C 1
ATOM 9458 O O . PHE C 1 268 ? -4.611 -0.485 31.087 1.00 31.05 244 PHE C O 1
ATOM 9466 N N . HIS C 1 269 ? -2.825 -1.389 30.043 1.00 30.35 245 HIS C N 1
ATOM 9467 C CA . HIS C 1 269 ? -3.231 -0.935 28.712 1.00 30.15 245 HIS C CA 1
ATOM 9468 C C . HIS C 1 269 ? -4.636 -1.395 28.342 1.00 29.63 245 HIS C C 1
ATOM 9469 O O . HIS C 1 269 ? -4.937 -2.591 28.411 1.00 28.58 245 HIS C O 1
ATOM 9476 N N . PRO C 1 270 ? -5.499 -0.441 27.947 1.00 30.40 246 PRO C N 1
ATOM 9477 C CA . PRO C 1 270 ? -6.908 -0.730 27.600 1.00 30.37 246 PRO C CA 1
ATOM 9478 C C . PRO C 1 270 ? -7.102 -1.747 26.471 1.00 30.08 246 PRO C C 1
ATOM 9479 O O . PRO C 1 270 ? -8.020 -2.556 26.528 1.00 29.55 246 PRO C O 1
ATOM 9483 N N . VAL C 1 271 ? -6.264 -1.706 25.440 1.00 31.06 247 VAL C N 1
ATOM 9484 C CA . VAL C 1 271 ? -6.465 -2.607 24.312 1.00 31.02 247 VAL C CA 1
ATOM 9485 C C . VAL C 1 271 ? -6.179 -4.046 24.757 1.00 30.73 247 VAL C C 1
ATOM 9486 O O . VAL C 1 271 ? -6.945 -4.955 24.453 1.00 30.57 247 VAL C O 1
ATOM 9490 N N . SER C 1 272 ? -5.113 -4.239 25.526 1.00 30.84 248 SER C N 1
ATOM 9491 C CA . SER C 1 272 ? -4.799 -5.563 26.069 1.00 31.06 248 SER C CA 1
ATOM 9492 C C . SER C 1 272 ? -5.923 -6.071 26.953 1.00 31.12 248 SER C C 1
ATOM 9493 O O . SER C 1 272 ? -6.293 -7.250 26.885 1.00 31.62 248 SER C O 1
ATOM 9496 N N . ARG C 1 273 ? -6.451 -5.186 27.791 1.00 30.92 249 ARG C N 1
ATOM 9497 C CA . ARG C 1 273 ? -7.569 -5.536 28.641 1.00 31.60 249 ARG C CA 1
ATOM 9498 C C . ARG C 1 273 ? -8.857 -5.810 27.844 1.00 31.96 249 ARG C C 1
ATOM 9499 O O . ARG C 1 273 ? -9.690 -6.617 28.268 1.00 32.24 249 ARG C O 1
ATOM 9507 N N . GLY C 1 274 ? -9.000 -5.154 26.694 1.00 32.07 250 GLY C N 1
ATOM 9508 C CA . GLY C 1 274 ? -10.073 -5.449 25.748 1.00 32.28 250 GLY C CA 1
ATOM 9509 C C . GLY C 1 274 ? -10.049 -6.880 25.241 1.00 32.11 250 GLY C C 1
ATOM 9510 O O . GLY C 1 274 ? -11.096 -7.519 25.110 1.00 32.38 250 GLY C O 1
ATOM 9511 N N . MET C 1 275 ? -8.854 -7.396 24.961 1.00 31.84 251 MET C N 1
ATOM 9512 C CA . MET C 1 275 ? -8.717 -8.773 24.488 1.00 31.66 251 MET C CA 1
ATOM 9513 C C . MET C 1 275 ? -8.976 -9.769 25.623 1.00 31.92 251 MET C C 1
ATOM 9514 O O . MET C 1 275 ? -9.537 -10.851 25.410 1.00 32.09 251 MET C O 1
ATOM 9519 N N . GLU C 1 276 ? -8.566 -9.392 26.829 1.00 31.63 252 GLU C N 1
ATOM 9520 C CA . GLU C 1 276 ? -8.781 -10.212 28.001 1.00 32.29 252 GLU C CA 1
ATOM 9521 C C . GLU C 1 276 ? -10.276 -10.359 28.300 1.00 32.77 252 GLU C C 1
ATOM 9522 O O . GLU C 1 276 ? -10.739 -11.451 28.647 1.00 33.31 252 GLU C O 1
ATOM 9528 N N . VAL C 1 277 ? -11.028 -9.269 28.155 1.00 32.78 253 VAL C N 1
ATOM 9529 C CA . VAL C 1 277 ? -12.476 -9.315 28.314 1.00 33.28 253 VAL C CA 1
ATOM 9530 C C . VAL C 1 277 ? -13.102 -10.310 27.336 1.00 33.75 253 VAL C C 1
ATOM 9531 O O . VAL C 1 277 ? -13.978 -11.077 27.722 1.00 34.66 253 VAL C O 1
ATOM 9535 N N . ILE C 1 278 ? -12.639 -10.318 26.085 1.00 33.74 254 ILE C N 1
ATOM 9536 C CA . ILE C 1 278 ? -13.148 -11.260 25.090 1.00 33.67 254 ILE C CA 1
ATOM 9537 C C . ILE C 1 278 ? -12.803 -12.706 25.455 1.00 33.76 254 ILE C C 1
ATOM 9538 O O . ILE C 1 278 ? -13.658 -13.590 25.388 1.00 34.45 254 ILE C O 1
ATOM 9543 N N . LEU C 1 279 ? -11.560 -12.936 25.858 1.00 33.01 255 LEU C N 1
ATOM 9544 C CA . LEU C 1 279 ? -11.148 -14.242 26.343 1.00 33.18 255 LEU C CA 1
ATOM 9545 C C . LEU C 1 279 ? -12.010 -14.696 27.540 1.00 33.80 255 LEU C C 1
ATOM 9546 O O . LEU C 1 279 ? -12.438 -15.851 27.598 1.00 34.19 255 LEU C O 1
ATOM 9551 N N . ASP C 1 280 ? -12.259 -13.783 28.477 1.00 33.35 256 ASP C N 1
ATOM 9552 C CA . ASP C 1 280 ? -13.019 -14.099 29.685 1.00 34.24 256 ASP C CA 1
ATOM 9553 C C . ASP C 1 280 ? -14.403 -14.602 29.302 1.00 34.88 256 ASP C C 1
ATOM 9554 O O . ASP C 1 280 ? -14.840 -15.663 29.749 1.00 35.82 256 ASP C O 1
ATOM 9559 N N . HIS C 1 281 ? -15.074 -13.842 28.447 1.00 34.55 257 HIS C N 1
ATOM 9560 C CA . HIS C 1 281 ? -16.447 -14.133 28.076 1.00 34.84 257 HIS C CA 1
ATOM 9561 C C . HIS C 1 281 ? -16.547 -15.354 27.171 1.00 35.26 257 HIS C C 1
ATOM 9562 O O . HIS C 1 281 ? -17.519 -16.116 27.241 1.00 36.01 257 HIS C O 1
ATOM 9569 N N . LEU C 1 282 ? -15.530 -15.531 26.329 1.00 34.49 258 LEU C N 1
ATOM 9570 C CA . LEU C 1 282 ? -15.387 -16.713 25.487 1.00 34.63 258 LEU C CA 1
ATOM 9571 C C . LEU C 1 282 ? -15.327 -17.995 26.310 1.00 35.47 258 LEU C C 1
ATOM 9572 O O . LEU C 1 282 ? -16.027 -18.956 26.019 1.00 36.66 258 LEU C O 1
ATOM 9577 N N . LEU C 1 283 ? -14.495 -18.004 27.342 1.00 35.19 259 LEU C N 1
ATOM 9578 C CA . LEU C 1 283 ? -14.386 -19.172 28.199 1.00 36.29 259 LEU C CA 1
ATOM 9579 C C . LEU C 1 283 ? -15.669 -19.354 28.996 1.00 37.67 259 LEU C C 1
ATOM 9580 O O . LEU C 1 283 ? -16.108 -20.483 29.237 1.00 38.76 259 LEU C O 1
ATOM 9585 N N . HIS C 1 284 ? -16.269 -18.238 29.399 1.00 37.50 260 HIS C N 1
ATOM 9586 C CA . HIS C 1 284 ? -17.500 -18.296 30.163 1.00 39.41 260 HIS C CA 1
ATOM 9587 C C . HIS C 1 284 ? -18.630 -18.919 29.339 1.00 40.01 260 HIS C C 1
ATOM 9588 O O . HIS C 1 284 ? -19.379 -19.758 29.844 1.00 41.65 260 HIS C O 1
ATOM 9595 N N . ARG C 1 285 ? -18.724 -18.513 28.072 1.00 39.00 261 ARG C N 1
ATOM 9596 C CA . ARG C 1 285 ? -19.739 -19.019 27.153 1.00 39.32 261 ARG C CA 1
ATOM 9597 C C . ARG C 1 285 ? -19.581 -20.507 26.925 1.00 40.12 261 ARG C C 1
ATOM 9598 O O . ARG C 1 285 ? -20.564 -21.234 26.899 1.00 41.47 261 ARG C O 1
ATOM 9606 N N . ALA C 1 286 ? -18.341 -20.949 26.751 1.00 39.88 262 ALA C N 1
ATOM 9607 C CA . ALA C 1 286 ? -18.045 -22.369 26.593 1.00 41.16 262 ALA C CA 1
ATOM 9608 C C . ALA C 1 286 ? -18.527 -23.188 27.799 1.00 42.75 262 ALA C C 1
ATOM 9609 O O . ALA C 1 286 ? -19.131 -24.242 27.630 1.00 43.88 262 ALA C O 1
ATOM 9611 N N . LYS C 1 287 ? -18.262 -22.683 29.003 1.00 42.91 263 LYS C N 1
ATOM 9612 C CA . LYS C 1 287 ? -18.702 -23.325 30.235 1.00 45.19 263 LYS C CA 1
ATOM 9613 C C . LYS C 1 287 ? -20.231 -23.415 30.274 1.00 46.83 263 LYS C C 1
ATOM 9614 O O . LYS C 1 287 ? -20.794 -24.462 30.618 1.00 48.38 263 LYS C O 1
ATOM 9620 N N . GLU C 1 288 ? -20.892 -22.320 29.902 1.00 46.56 264 GLU C N 1
ATOM 9621 C CA . GLU C 1 288 ? -22.357 -22.258 29.940 1.00 48.64 264 GLU C CA 1
ATOM 9622 C C . GLU C 1 288 ? -22.985 -23.213 28.954 1.00 49.38 264 GLU C C 1
ATOM 9623 O O . GLU C 1 288 ? -23.986 -23.857 29.264 1.00 50.88 264 GLU C O 1
ATOM 9629 N N . LEU C 1 289 ? -22.393 -23.284 27.762 1.00 48.57 265 LEU C N 1
ATOM 9630 C CA . LEU C 1 289 ? -22.889 -24.151 26.700 1.00 49.57 265 LEU C CA 1
ATOM 9631 C C . LEU C 1 289 ? -22.745 -25.622 27.085 1.00 51.86 265 LEU C C 1
ATOM 9632 O O . LEU C 1 289 ? -23.635 -26.426 26.823 1.00 53.74 265 LEU C O 1
ATOM 9637 N N . PHE C 1 290 ? -21.636 -25.947 27.743 1.00 52.27 266 PHE C N 1
ATOM 9638 C CA . PHE C 1 290 ? -21.390 -27.283 28.264 1.00 54.79 266 PHE C CA 1
ATOM 9639 C C . PHE C 1 290 ? -22.378 -27.665 29.374 1.00 57.32 266 PHE C C 1
ATOM 9640 O O . PHE C 1 290 ? -22.702 -28.842 29.538 1.00 59.21 266 PHE C O 1
ATOM 9648 N N . GLU C 1 291 ? -22.842 -26.668 30.131 1.00 57.54 267 GLU C N 1
ATOM 9649 C CA . GLU C 1 291 ? -23.759 -26.892 31.255 1.00 60.35 267 GLU C CA 1
ATOM 9650 C C . GLU C 1 291 ? -25.224 -26.941 30.823 1.00 61.83 267 GLU C C 1
ATOM 9651 O O . GLU C 1 291 ? -26.066 -27.449 31.558 1.00 64.00 267 GLU C O 1
ATOM 9657 N N . ASN C 1 292 ? -25.517 -26.410 29.638 1.00 63.86 268 ASN C N 1
ATOM 9658 C CA . ASN C 1 292 ? -26.866 -26.436 29.080 1.00 66.40 268 ASN C CA 1
ATOM 9659 C C . ASN C 1 292 ? -27.246 -27.847 28.631 1.00 69.76 268 ASN C C 1
ATOM 9660 O O . ASN C 1 292 ? -26.586 -28.404 27.751 1.00 69.58 268 ASN C O 1
ATOM 9665 N N . PRO C 1 293 ? -28.315 -28.424 29.227 1.00 73.24 269 PRO C N 1
ATOM 9666 C CA . PRO C 1 293 ? -28.769 -29.778 28.864 1.00 76.80 269 PRO C CA 1
ATOM 9667 C C . PRO C 1 293 ? -29.364 -29.878 27.450 1.00 78.41 269 PRO C C 1
ATOM 9668 O O . PRO C 1 293 ? -29.300 -30.943 26.831 1.00 80.17 269 PRO C O 1
ATOM 9672 N N . GLU C 1 294 ? -29.927 -28.777 26.954 1.00 78.29 270 GLU C N 1
ATOM 9673 C CA . GLU C 1 294 ? -30.544 -28.737 25.624 1.00 79.99 270 GLU C CA 1
ATOM 9674 C C . GLU C 1 294 ? -29.516 -28.570 24.504 1.00 78.44 270 GLU C C 1
ATOM 9675 O O . GLU C 1 294 ? -29.714 -29.061 23.389 1.00 80.08 270 GLU C O 1
ATOM 9681 N N . PHE C 1 295 ? -28.424 -27.878 24.808 1.00 75.76 271 PHE C N 1
ATOM 9682 C CA . PHE C 1 295 ? -27.329 -27.698 23.861 1.00 74.26 271 PHE C CA 1
ATOM 9683 C C . PHE C 1 295 ? -26.438 -28.938 23.858 1.00 75.16 271 PHE C C 1
ATOM 9684 O O . PHE C 1 295 ? -25.500 -29.035 24.654 1.00 74.14 271 PHE C O 1
ATOM 9692 N N . ASP C 1 296 ? -26.725 -29.886 22.969 1.00 77.77 272 ASP C N 1
ATOM 9693 C CA . ASP C 1 296 ? -25.969 -31.144 22.955 1.00 79.13 272 ASP C CA 1
ATOM 9694 C C . ASP C 1 296 ? -24.858 -31.211 21.893 1.00 78.01 272 ASP C C 1
ATOM 9695 O O . ASP C 1 296 ? -24.347 -32.295 21.584 1.00 79.40 272 ASP C O 1
ATOM 9700 N N . TYR C 1 297 ? -24.467 -30.055 21.356 1.00 75.63 273 TYR C N 1
ATOM 9701 C CA . TYR C 1 297 ? -23.347 -29.999 20.417 1.00 74.29 273 TYR C CA 1
ATOM 9702 C C . TYR C 1 297 ? -22.011 -30.241 21.120 1.00 71.85 273 TYR C C 1
ATOM 9703 O O . TYR C 1 297 ? -21.821 -29.847 22.274 1.00 70.43 273 TYR C O 1
ATOM 9712 N N . ASP C 1 298 ? -21.100 -30.896 20.405 1.00 71.15 274 ASP C N 1
ATOM 9713 C CA . ASP C 1 298 ? -19.780 -31.240 20.917 1.00 69.12 274 ASP C CA 1
ATOM 9714 C C . ASP C 1 298 ? -18.823 -30.046 20.818 1.00 65.64 274 ASP C C 1
ATOM 9715 O O . ASP C 1 298 ? -18.601 -29.515 19.727 1.00 65.26 274 ASP C O 1
ATOM 9720 N N . LEU C 1 299 ? -18.265 -29.631 21.957 1.00 63.03 275 LEU C N 1
ATOM 9721 C CA . LEU C 1 299 ? -17.256 -28.559 21.994 1.00 59.69 275 LEU C CA 1
ATOM 9722 C C . LEU C 1 299 ? -15.849 -29.065 21.692 1.00 58.84 275 LEU C C 1
ATOM 9723 O O . LEU C 1 299 ? -14.934 -28.264 21.469 1.00 57.05 275 LEU C O 1
ATOM 9728 N N . GLN C 1 300 ? -15.684 -30.390 21.715 1.00 59.80 276 GLN C N 1
ATOM 9729 C CA . GLN C 1 300 ? -14.415 -31.058 21.407 1.00 59.50 276 GLN C CA 1
ATOM 9730 C C . GLN C 1 300 ? -13.243 -30.476 22.198 1.00 57.03 276 GLN C C 1
ATOM 9731 O O . GLN C 1 300 ? -12.159 -30.236 21.654 1.00 56.16 276 GLN C O 1
ATOM 9737 N N . ALA C 1 301 ? -13.472 -30.249 23.487 1.00 55.73 277 ALA C N 1
ATOM 9738 C CA . ALA C 1 301 ? -12.478 -29.612 24.335 1.00 53.40 277 ALA C CA 1
ATOM 9739 C C . ALA C 1 301 ? -12.194 -30.480 25.551 1.00 53.91 277 ALA C C 1
ATOM 9740 O O . ALA C 1 301 ? -12.326 -30.031 26.693 1.00 53.41 277 ALA C O 1
ATOM 9742 N N . SER C 1 302 ? -11.795 -31.723 25.281 1.00 54.79 278 SER C N 1
ATOM 9743 C CA . SER C 1 302 ? -11.580 -32.756 26.301 1.00 55.66 278 SER C CA 1
ATOM 9744 C C . SER C 1 302 ? -10.742 -32.316 27.498 1.00 54.10 278 SER C C 1
ATOM 9745 O O . SER C 1 302 ? -11.099 -32.605 28.640 1.00 55.05 278 SER C O 1
ATOM 9748 N N . LEU C 1 303 ? -9.641 -31.611 27.232 1.00 51.98 279 LEU C N 1
ATOM 9749 C CA . LEU C 1 303 ? -8.727 -31.155 28.282 1.00 50.34 279 LEU C CA 1
ATOM 9750 C C . LEU C 1 303 ? -9.301 -30.013 29.124 1.00 49.08 279 LEU C C 1
ATOM 9751 O O . LEU C 1 303 ? -8.773 -29.705 30.190 1.00 48.65 279 LEU C O 1
ATOM 9756 N N . LEU C 1 304 ? -10.382 -29.394 28.652 1.00 48.45 280 LEU C N 1
ATOM 9757 C CA . LEU C 1 304 ? -11.075 -28.356 29.425 1.00 47.88 280 LEU C CA 1
ATOM 9758 C C . LEU C 1 304 ? -12.284 -28.872 30.202 1.00 49.36 280 LEU C C 1
ATOM 9759 O O . LEU C 1 304 ? -12.773 -28.207 31.126 1.00 49.33 280 LEU C O 1
ATOM 9764 N N . VAL C 1 305 ? -12.758 -30.056 29.821 1.00 50.69 281 VAL C N 1
ATOM 9765 C CA . VAL C 1 305 ? -13.963 -30.631 30.393 1.00 52.39 281 VAL C CA 1
ATOM 9766 C C . VAL C 1 305 ? -13.900 -30.759 31.930 1.00 53.22 281 VAL C C 1
ATOM 9767 O O . VAL C 1 305 ? -14.858 -30.375 32.599 1.00 53.79 281 VAL C O 1
ATOM 9771 N N . PRO C 1 306 ? -12.772 -31.260 32.495 1.00 53.51 282 PRO C N 1
ATOM 9772 C CA . PRO C 1 306 ? -12.662 -31.315 33.963 1.00 54.46 282 PRO C CA 1
ATOM 9773 C C . PRO C 1 306 ? -12.855 -29.956 34.628 1.00 53.59 282 PRO C C 1
ATOM 9774 O O . PRO C 1 306 ? -13.342 -29.883 35.755 1.00 54.77 282 PRO C O 1
ATOM 9778 N N . PHE C 1 307 ? -12.484 -28.896 33.915 1.00 51.68 283 PHE C N 1
ATOM 9779 C CA . PHE C 1 307 ? -12.613 -27.530 34.410 1.00 50.96 283 PHE C CA 1
ATOM 9780 C C . PHE C 1 307 ? -14.027 -26.966 34.227 1.00 51.31 283 PHE C C 1
ATOM 9781 O O . PHE C 1 307 ? -14.519 -26.236 35.092 1.00 51.66 283 PHE C O 1
ATOM 9789 N N . PHE C 1 308 ? -14.683 -27.320 33.120 1.00 51.51 284 PHE C N 1
ATOM 9790 C CA . PHE C 1 308 ? -16.113 -27.042 32.963 1.00 52.07 284 PHE C CA 1
ATOM 9791 C C . PHE C 1 308 ? -16.905 -27.645 34.124 1.00 54.66 284 PHE C C 1
ATOM 9792 O O . PHE C 1 308 ? -17.801 -27.003 34.677 1.00 55.59 284 PHE C O 1
ATOM 9800 N N . LYS C 1 309 ? -16.563 -28.879 34.489 1.00 56.30 285 LYS C N 1
ATOM 9801 C CA . LYS C 1 309 ? -17.294 -29.634 35.512 1.00 58.77 285 LYS C CA 1
ATOM 9802 C C . LYS C 1 309 ? -17.011 -29.147 36.936 1.00 59.27 285 LYS C C 1
ATOM 9803 O O . LYS C 1 309 ? -17.725 -29.520 37.872 1.00 61.47 285 LYS C O 1
ATOM 9809 N N . GLY C 1 310 ? -15.967 -28.332 37.095 1.00 57.40 286 GLY C N 1
ATOM 9810 C CA . GLY C 1 310 ? -15.508 -27.885 38.414 1.00 57.99 286 GLY C CA 1
ATOM 9811 C C . GLY C 1 310 ? -14.909 -29.013 39.240 1.00 60.17 286 GLY C C 1
ATOM 9812 O O . GLY C 1 310 ? -15.059 -29.052 40.466 1.00 61.96 286 GLY C O 1
ATOM 9813 N N . ASP C 1 311 ? -14.229 -29.935 38.562 1.00 59.92 287 ASP C N 1
ATOM 9814 C CA . ASP C 1 311 ? -13.671 -31.120 39.201 1.00 61.81 287 ASP C CA 1
ATOM 9815 C C . ASP C 1 311 ? -12.462 -31.570 38.389 1.00 60.13 287 ASP C C 1
ATOM 9816 O O . ASP C 1 311 ? -12.592 -32.340 37.434 1.00 60.42 287 ASP C O 1
ATOM 9821 N N . PHE C 1 312 ? -11.288 -31.069 38.761 1.00 58.56 288 PHE C N 1
ATOM 9822 C CA . PHE C 1 312 ? -10.055 -31.423 38.058 1.00 56.74 288 PHE C CA 1
ATOM 9823 C C . PHE C 1 312 ? -8.964 -31.950 38.987 1.00 57.55 288 PHE C C 1
ATOM 9824 O O . PHE C 1 312 ? -8.946 -31.652 40.185 1.00 58.69 288 PHE C O 1
ATOM 9832 N N . THR C 1 313 ? -8.057 -32.736 38.418 1.00 56.84 289 THR C N 1
ATOM 9833 C CA . THR C 1 313 ? -6.888 -33.217 39.139 1.00 57.39 289 THR C CA 1
ATOM 9834 C C . THR C 1 313 ? -5.665 -32.404 38.722 1.00 55.16 289 THR C C 1
ATOM 9835 O O . THR C 1 313 ? -5.705 -31.650 37.738 1.00 52.70 289 THR C O 1
ATOM 9839 N N . LEU C 1 314 ? -4.588 -32.547 39.487 1.00 55.65 290 LEU C N 1
ATOM 9840 C CA . LEU C 1 314 ? -3.334 -31.894 39.163 1.00 54.01 290 LEU C CA 1
ATOM 9841 C C . LEU C 1 314 ? -2.888 -32.235 37.740 1.00 52.46 290 LEU C C 1
ATOM 9842 O O . LEU C 1 314 ? -2.579 -31.337 36.952 1.00 50.75 290 LEU C O 1
ATOM 9847 N N . GLN C 1 315 ? -2.885 -33.527 37.418 1.00 53.60 291 GLN C N 1
ATOM 9848 C CA . GLN C 1 315 ? -2.468 -34.027 36.101 1.00 52.97 291 GLN C CA 1
ATOM 9849 C C . GLN C 1 315 ? -3.255 -33.432 34.930 1.00 50.87 291 GLN C C 1
ATOM 9850 O O . GLN C 1 315 ? -2.694 -33.203 33.860 1.00 49.55 291 GLN C O 1
ATOM 9856 N N . GLU C 1 316 ? -4.548 -33.193 35.145 1.00 50.91 292 GLU C N 1
ATOM 9857 C CA . GLU C 1 316 ? -5.406 -32.570 34.139 1.00 49.08 292 GLU C CA 1
ATOM 9858 C C . GLU C 1 316 ? -5.063 -31.104 33.954 1.00 47.03 292 GLU C C 1
ATOM 9859 O O . GLU C 1 316 ? -5.120 -30.572 32.834 1.00 45.92 292 GLU C O 1
ATOM 9865 N N . TYR C 1 317 ? -4.708 -30.453 35.055 1.00 46.69 293 TYR C N 1
ATOM 9866 C CA . TYR C 1 317 ? -4.305 -29.055 35.020 1.00 44.96 293 TYR C CA 1
ATOM 9867 C C . TYR C 1 317 ? -2.978 -28.874 34.277 1.00 44.08 293 TYR C C 1
ATOM 9868 O O . TYR C 1 317 ? -2.867 -28.013 33.413 1.00 41.66 293 TYR C O 1
ATOM 9877 N N . LEU C 1 318 ? -2.000 -29.719 34.616 1.00 45.79 294 LEU C N 1
ATOM 9878 C CA . LEU C 1 318 ? -0.650 -29.668 34.047 1.00 45.77 294 LEU C CA 1
ATOM 9879 C C . LEU C 1 318 ? -0.598 -29.845 32.528 1.00 45.42 294 LEU C C 1
ATOM 9880 O O . LEU C 1 318 ? 0.396 -29.496 31.888 1.00 45.33 294 LEU C O 1
ATOM 9885 N N . LYS C 1 319 ? -1.666 -30.388 31.958 1.00 45.96 295 LYS C N 1
ATOM 9886 C CA . LYS C 1 319 ? -1.733 -30.617 30.523 1.00 45.90 295 LYS C CA 1
ATOM 9887 C C . LYS C 1 319 ? -2.085 -29.334 29.799 1.00 44.63 295 LYS C C 1
ATOM 9888 O O . LYS C 1 319 ? -1.990 -29.271 28.572 1.00 44.44 295 LYS C O 1
ATOM 9894 N N . LEU C 1 320 ? -2.508 -28.326 30.559 1.00 44.19 296 LEU C N 1
ATOM 9895 C CA . LEU C 1 320 ? -2.993 -27.082 29.981 1.00 43.51 296 LEU C CA 1
ATOM 9896 C C . LEU C 1 320 ? -1.891 -26.071 29.693 1.00 43.03 296 LEU C C 1
ATOM 9897 O O . LEU C 1 320 ? -0.993 -25.877 30.514 1.00 43.52 296 LEU C O 1
ATOM 9902 N N . ASP C 1 321 ? -1.982 -25.438 28.521 1.00 42.43 297 ASP C N 1
ATOM 9903 C CA . ASP C 1 321 ? -1.088 -24.345 28.105 1.00 41.88 297 ASP C CA 1
ATOM 9904 C C . ASP C 1 321 ? -1.806 -23.450 27.085 1.00 41.12 297 ASP C C 1
ATOM 9905 O O . ASP C 1 321 ? -2.956 -23.714 26.759 1.00 41.03 297 ASP C O 1
ATOM 9910 N N . ASP C 1 322 ? -1.144 -22.403 26.582 1.00 40.66 298 ASP C N 1
ATOM 9911 C CA . ASP C 1 322 ? -1.792 -21.470 25.640 1.00 40.05 298 ASP C CA 1
ATOM 9912 C C . ASP C 1 322 ? -2.240 -22.145 24.329 1.00 40.10 298 ASP C C 1
ATOM 9913 O O . ASP C 1 322 ? -3.283 -21.802 23.762 1.00 40.00 298 ASP C O 1
ATOM 9918 N N . GLY C 1 323 ? -1.445 -23.099 23.857 1.00 40.18 299 GLY C N 1
ATOM 9919 C CA . GLY C 1 323 ? -1.728 -23.798 22.623 1.00 40.13 299 GLY C CA 1
ATOM 9920 C C . GLY C 1 323 ? -2.956 -24.690 22.681 1.00 40.23 299 GLY C C 1
ATOM 9921 O O . GLY C 1 323 ? -3.619 -24.907 21.667 1.00 40.40 299 GLY C O 1
ATOM 9922 N N . VAL C 1 324 ? -3.249 -25.220 23.863 1.00 39.81 300 VAL C N 1
ATOM 9923 C CA . VAL C 1 324 ? -4.454 -26.009 24.058 1.00 40.31 300 VAL C CA 1
ATOM 9924 C C . VAL C 1 324 ? -5.678 -25.127 23.825 1.00 39.49 300 VAL C C 1
ATOM 9925 O O . VAL C 1 324 ? -6.561 -25.482 23.038 1.00 40.08 300 VAL C O 1
ATOM 9929 N N . LEU C 1 325 ? -5.699 -23.965 24.477 1.00 38.14 301 LEU C N 1
ATOM 9930 C CA . LEU C 1 325 ? -6.826 -23.034 24.376 1.00 37.28 301 LEU C CA 1
ATOM 9931 C C . LEU C 1 325 ? -7.062 -22.541 22.957 1.00 36.71 301 LEU C C 1
ATOM 9932 O O . LEU C 1 325 ? -8.186 -22.609 22.455 1.00 36.93 301 LEU C O 1
ATOM 9937 N N . SER C 1 326 ? -6.003 -22.063 22.305 1.00 35.79 302 SER C N 1
ATOM 9938 C CA . SER C 1 326 ? -6.138 -21.523 20.960 1.00 35.31 302 SER C CA 1
ATOM 9939 C C . SER C 1 326 ? -6.595 -22.594 19.967 1.00 36.10 302 SER C C 1
ATOM 9940 O O . SER C 1 326 ? -7.379 -22.311 19.062 1.00 36.13 302 SER C O 1
ATOM 9943 N N . THR C 1 327 ? -6.133 -23.827 20.167 1.00 36.45 303 THR C N 1
ATOM 9944 C CA . THR C 1 327 ? -6.572 -24.951 19.346 1.00 37.64 303 THR C CA 1
ATOM 9945 C C . THR C 1 327 ? -8.091 -25.166 19.454 1.00 38.30 303 THR C C 1
ATOM 9946 O O . THR C 1 327 ? -8.784 -25.312 18.444 1.00 39.20 303 THR C O 1
ATOM 9950 N N . TYR C 1 328 ? -8.604 -25.150 20.678 1.00 38.13 304 TYR C N 1
ATOM 9951 C CA . TYR C 1 328 ? -10.033 -25.300 20.885 1.00 38.90 304 TYR C CA 1
ATOM 9952 C C . TYR C 1 328 ? -10.811 -24.106 20.329 1.00 38.63 304 TYR C C 1
ATOM 9953 O O . TYR C 1 328 ? -11.869 -24.299 19.715 1.00 39.66 304 TYR C O 1
ATOM 9962 N N . PHE C 1 329 ? -10.276 -22.892 20.497 1.00 37.38 305 PHE C N 1
ATOM 9963 C CA . PHE C 1 329 ? -10.926 -21.685 19.943 1.00 37.44 305 PHE C CA 1
ATOM 9964 C C . PHE C 1 329 ? -11.106 -21.749 18.413 1.00 38.64 305 PHE C C 1
ATOM 9965 O O . PHE C 1 329 ? -12.134 -21.321 17.888 1.00 39.10 305 PHE C O 1
ATOM 9973 N N . THR C 1 330 ? -10.110 -22.284 17.714 1.00 39.11 306 THR C N 1
ATOM 9974 C CA . THR C 1 330 ? -10.206 -22.506 16.274 1.00 41.18 306 THR C CA 1
ATOM 9975 C C . THR C 1 330 ? -11.371 -23.435 15.897 1.00 43.20 306 THR C C 1
ATOM 9976 O O . THR C 1 330 ? -12.135 -23.115 14.990 1.00 44.05 306 THR C O 1
ATOM 9980 N N . GLN C 1 331 ? -11.523 -24.559 16.602 1.00 44.20 307 GLN C N 1
ATOM 9981 C CA . GLN C 1 331 ? -12.678 -25.438 16.369 1.00 46.74 307 GLN C CA 1
ATOM 9982 C C . GLN C 1 331 ? -13.966 -24.691 16.686 1.00 46.65 307 GLN C C 1
ATOM 9983 O O . GLN C 1 331 ? -14.933 -24.784 15.938 1.00 48.53 307 GLN C O 1
ATOM 9989 N N . TRP C 1 332 ? -13.967 -23.941 17.789 1.00 45.21 308 TRP C N 1
ATOM 9990 C CA . TRP C 1 332 ? -15.179 -23.245 18.263 1.00 45.23 308 TRP C CA 1
ATOM 9991 C C . TRP C 1 332 ? -15.726 -22.210 17.288 1.00 45.90 308 TRP C C 1
ATOM 9992 O O . TRP C 1 332 ? -16.916 -21.894 17.319 1.00 46.45 308 TRP C O 1
ATOM 10003 N N . MET C 1 333 ? -14.858 -21.685 16.428 1.00 46.43 309 MET C N 1
ATOM 10004 C CA . MET C 1 333 ? -15.291 -20.794 15.352 1.00 47.22 309 MET C CA 1
ATOM 10005 C C . MET C 1 333 ? -16.414 -21.418 14.515 1.00 49.30 309 MET C C 1
ATOM 10006 O O . MET C 1 333 ? -17.216 -20.699 13.926 1.00 49.77 309 MET C O 1
ATOM 10011 N N . ASP C 1 334 ? -16.482 -22.750 14.501 1.00 50.93 310 ASP C N 1
ATOM 10012 C CA . ASP C 1 334 ? -17.449 -23.482 13.671 1.00 53.73 310 ASP C CA 1
ATOM 10013 C C . ASP C 1 334 ? -18.609 -24.137 14.445 1.00 54.21 310 ASP C C 1
ATOM 10014 O O . ASP C 1 334 ? -19.446 -24.830 13.855 1.00 56.35 310 ASP C O 1
ATOM 10019 N N . VAL C 1 335 ? -18.653 -23.899 15.757 1.00 52.20 311 VAL C N 1
ATOM 10020 C CA . VAL C 1 335 ? -19.732 -24.364 16.636 1.00 52.65 311 VAL C CA 1
ATOM 10021 C C . VAL C 1 335 ? -21.017 -23.546 16.400 1.00 52.80 311 VAL C C 1
ATOM 10022 O O . VAL C 1 335 ? -20.944 -22.329 16.249 1.00 51.52 311 VAL C O 1
ATOM 10026 N N . PRO C 1 336 ? -22.193 -24.207 16.358 1.00 54.55 312 PRO C N 1
ATOM 10027 C CA . PRO C 1 336 ? -23.420 -23.468 16.058 1.00 55.40 312 PRO C CA 1
ATOM 10028 C C . PRO C 1 336 ? -24.015 -22.741 17.271 1.00 54.01 312 PRO C C 1
ATOM 10029 O O . PRO C 1 336 ? -25.145 -23.017 17.697 1.00 55.47 312 PRO C O 1
ATOM 10033 N N . ASP C 1 337 ? -23.224 -21.835 17.824 1.00 51.34 313 ASP C N 1
ATOM 10034 C CA . ASP C 1 337 ? -23.710 -20.814 18.717 1.00 49.95 313 ASP C CA 1
ATOM 10035 C C . ASP C 1 337 ? -23.101 -19.524 18.213 1.00 48.41 313 ASP C C 1
ATOM 10036 O O . ASP C 1 337 ? -21.890 -19.443 18.003 1.00 47.67 313 ASP C O 1
ATOM 10041 N N . SER C 1 338 ? -23.943 -18.521 18.010 1.00 48.51 314 SER C N 1
ATOM 10042 C CA . SER C 1 338 ? -23.524 -17.243 17.449 1.00 47.37 314 SER C CA 1
ATOM 10043 C C . SER C 1 338 ? -22.469 -16.550 18.321 1.00 44.57 314 SER C C 1
ATOM 10044 O O . SER C 1 338 ? -21.414 -16.137 17.836 1.00 43.79 314 SER C O 1
ATOM 10047 N N . ILE C 1 339 ? -22.758 -16.453 19.613 1.00 43.32 315 ILE C N 1
ATOM 10048 C CA . ILE C 1 339 ? -21.904 -15.764 20.565 1.00 40.64 315 ILE C CA 1
ATOM 10049 C C . ILE C 1 339 ? -20.527 -16.420 20.697 1.00 39.98 315 ILE C C 1
ATOM 10050 O O . ILE C 1 339 ? -19.499 -15.730 20.644 1.00 38.80 315 ILE C O 1
ATOM 10055 N N . LEU C 1 340 ? -20.501 -17.743 20.856 1.00 40.75 316 LEU C N 1
ATOM 10056 C CA . LEU C 1 340 ? -19.234 -18.458 21.025 1.00 40.08 316 LEU C CA 1
ATOM 10057 C C . LEU C 1 340 ? -18.369 -18.359 19.765 1.00 40.26 316 LEU C C 1
ATOM 10058 O O . LEU C 1 340 ? -17.190 -17.993 19.844 1.00 39.31 316 LEU C O 1
ATOM 10063 N N . GLY C 1 341 ? -18.964 -18.679 18.615 1.00 41.72 317 GLY C N 1
ATOM 10064 C CA . GLY C 1 341 ? -18.278 -18.611 17.328 1.00 42.21 317 GLY C CA 1
ATOM 10065 C C . GLY C 1 341 ? -17.614 -17.265 17.104 1.00 41.25 317 GLY C C 1
ATOM 10066 O O . GLY C 1 341 ? -16.445 -17.198 16.734 1.00 40.75 317 GLY C O 1
ATOM 10067 N N . ASP C 1 342 ? -18.364 -16.194 17.353 1.00 40.93 318 ASP C N 1
ATOM 10068 C CA . ASP C 1 342 ? -17.882 -14.835 17.159 1.00 39.90 318 ASP C CA 1
ATOM 10069 C C . ASP C 1 342 ? -16.788 -14.423 18.149 1.00 38.06 318 ASP C C 1
ATOM 10070 O O . ASP C 1 342 ? -15.827 -13.761 17.761 1.00 37.14 318 ASP C O 1
ATOM 10075 N N . LEU C 1 343 ? -16.945 -14.798 19.421 1.00 37.17 319 LEU C N 1
ATOM 10076 C CA . LEU C 1 343 ? -15.941 -14.477 20.448 1.00 35.82 319 LEU C CA 1
ATOM 10077 C C . LEU C 1 343 ? -14.628 -15.202 20.153 1.00 35.75 319 LEU C C 1
ATOM 10078 O O . LEU C 1 343 ? -13.543 -14.630 20.271 1.00 34.90 319 LEU C O 1
ATOM 10083 N N . ALA C 1 344 ? -14.740 -16.463 19.749 1.00 36.74 320 ALA C N 1
ATOM 10084 C CA . ALA C 1 344 ? -13.578 -17.229 19.336 1.00 37.08 320 ALA C CA 1
ATOM 10085 C C . ALA C 1 344 ? -12.867 -16.523 18.179 1.00 37.39 320 ALA C C 1
ATOM 10086 O O . ALA C 1 344 ? -11.643 -16.393 18.202 1.00 36.81 320 ALA C O 1
ATOM 10088 N N . LYS C 1 345 ? -13.638 -16.053 17.195 1.00 38.38 321 LYS C N 1
ATOM 10089 C CA . LYS C 1 345 ? -13.079 -15.311 16.064 1.00 39.54 321 LYS C CA 1
ATOM 10090 C C . LYS C 1 345 ? -12.429 -14.002 16.544 1.00 38.69 321 LYS C C 1
ATOM 10091 O O . LYS C 1 345 ? -11.316 -13.661 16.119 1.00 38.66 321 LYS C O 1
ATOM 10097 N N . ARG C 1 346 ? -13.104 -13.298 17.453 1.00 37.67 322 ARG C N 1
ATOM 10098 C CA . ARG C 1 346 ? -12.588 -12.018 17.960 1.00 37.04 322 ARG C CA 1
ATOM 10099 C C . ARG C 1 346 ? -11.256 -12.156 18.681 1.00 36.07 322 ARG C C 1
ATOM 10100 O O . ARG C 1 346 ? -10.414 -11.265 18.583 1.00 35.96 322 ARG C O 1
ATOM 10108 N N . PHE C 1 347 ? -11.064 -13.281 19.371 1.00 35.69 323 PHE C N 1
ATOM 10109 C CA . PHE C 1 347 ? -9.802 -13.566 20.052 1.00 35.25 323 PHE C CA 1
ATOM 10110 C C . PHE C 1 347 ? -8.690 -14.045 19.128 1.00 35.75 323 PHE C C 1
ATOM 10111 O O . PHE C 1 347 ? -7.537 -13.646 19.284 1.00 36.16 323 PHE C O 1
ATOM 10119 N N . LEU C 1 348 ? -9.018 -14.912 18.179 1.00 36.23 324 LEU C N 1
ATOM 10120 C CA . LEU C 1 348 ? -8.009 -15.378 17.230 1.00 36.66 324 LEU C CA 1
ATOM 10121 C C . LEU C 1 348 ? -7.591 -14.296 16.241 1.00 36.97 324 LEU C C 1
ATOM 10122 O O . LEU C 1 348 ? -6.423 -14.221 15.869 1.00 37.08 324 LEU C O 1
ATOM 10127 N N . MET C 1 349 ? -8.548 -13.462 15.839 1.00 37.17 325 MET C N 1
ATOM 10128 C CA . MET C 1 349 ? -8.348 -12.458 14.777 1.00 38.36 325 MET C CA 1
ATOM 10129 C C . MET C 1 349 ? -8.034 -11.032 15.294 1.00 37.25 325 MET C C 1
ATOM 10130 O O . MET C 1 349 ? -7.858 -10.104 14.493 1.00 37.41 325 MET C O 1
ATOM 10135 N N . ARG C 1 350 ? -7.968 -10.881 16.625 1.00 35.41 326 ARG C N 1
ATOM 10136 C CA . ARG C 1 350 ? -7.688 -9.607 17.306 1.00 34.39 326 ARG C CA 1
ATOM 10137 C C . ARG C 1 350 ? -8.748 -8.540 17.033 1.00 34.71 326 ARG C C 1
ATOM 10138 O O . ARG C 1 350 ? -8.537 -7.621 16.240 1.00 35.33 326 ARG C O 1
ATOM 10146 N N . LYS C 1 351 ? -9.891 -8.677 17.698 1.00 34.56 327 LYS C N 1
ATOM 10147 C CA . LYS C 1 351 ? -10.969 -7.695 17.604 1.00 35.39 327 LYS C CA 1
ATOM 10148 C C . LYS C 1 351 ? -11.309 -7.274 19.014 1.00 35.04 327 LYS C C 1
ATOM 10149 O O . LYS C 1 351 ? -12.324 -7.710 19.553 1.00 34.60 327 LYS C O 1
ATOM 10155 N N . PRO C 1 352 ? -10.455 -6.438 19.629 1.00 35.49 328 PRO C N 1
ATOM 10156 C CA . PRO C 1 352 ? -10.730 -6.171 21.036 1.00 35.40 328 PRO C CA 1
ATOM 10157 C C . PRO C 1 352 ? -12.000 -5.349 21.187 1.00 35.92 328 PRO C C 1
ATOM 10158 O O . PRO C 1 352 ? -12.411 -4.659 20.244 1.00 36.59 328 PRO C O 1
ATOM 10162 N N . LEU C 1 353 ? -12.635 -5.467 22.351 1.00 35.54 329 LEU C N 1
ATOM 10163 C CA . LEU C 1 353 ? -13.677 -4.533 22.736 1.00 35.56 329 LEU C CA 1
ATOM 10164 C C . LEU C 1 353 ? -13.033 -3.164 22.964 1.00 36.04 329 LEU C C 1
ATOM 10165 O O . LEU C 1 353 ? -11.911 -3.076 23.463 1.00 36.42 329 LEU C O 1
ATOM 10170 N N . LYS C 1 354 ? -13.740 -2.106 22.580 1.00 36.53 330 LYS C N 1
ATOM 10171 C CA . LYS C 1 354 ? -13.334 -0.737 22.861 1.00 37.24 330 LYS C CA 1
ATOM 10172 C C . LYS C 1 354 ? -13.796 -0.394 24.279 1.00 37.08 330 LYS C C 1
ATOM 10173 O O . LYS C 1 354 ? -14.623 -1.108 24.845 1.00 37.09 330 LYS C O 1
ATOM 10179 N N . SER C 1 355 ? -13.265 0.681 24.857 1.00 37.58 331 SER C N 1
ATOM 10180 C CA . SER C 1 355 ? -13.636 1.092 26.214 1.00 37.79 331 SER C CA 1
ATOM 10181 C C . SER C 1 355 ? -13.625 2.600 26.443 1.00 38.94 331 SER C C 1
ATOM 10182 O O . SER C 1 355 ? -12.973 3.356 25.725 1.00 39.24 331 SER C O 1
ATOM 10185 N N . ALA C 1 356 ? -14.352 3.019 27.473 1.00 39.53 332 ALA C N 1
ATOM 10186 C CA . ALA C 1 356 ? -14.362 4.405 27.912 1.00 40.96 332 ALA C CA 1
ATOM 10187 C C . ALA C 1 356 ? -14.203 4.412 29.423 1.00 41.62 332 ALA C C 1
ATOM 10188 O O . ALA C 1 356 ? -14.747 3.556 30.114 1.00 41.44 332 ALA C O 1
ATOM 10190 N N . THR C 1 357 ? -13.449 5.371 29.939 1.00 43.10 333 THR C N 1
ATOM 10191 C CA . THR C 1 357 ? -13.300 5.502 31.389 1.00 44.25 333 THR C CA 1
ATOM 10192 C C . THR C 1 357 ? -14.543 6.116 32.017 1.00 45.11 333 THR C C 1
ATOM 10193 O O . THR C 1 357 ? -15.337 6.770 31.334 1.00 45.28 333 THR C O 1
ATOM 10197 N N . PHE C 1 358 ? -14.712 5.878 33.311 1.00 45.98 334 PHE C N 1
ATOM 10198 C CA . PHE C 1 358 ? -15.679 6.604 34.128 1.00 47.68 334 PHE C CA 1
ATOM 10199 C C . PHE C 1 358 ? -15.117 6.632 35.543 1.00 49.77 334 PHE C C 1
ATOM 10200 O O . PHE C 1 358 ? -14.304 5.780 35.893 1.00 49.66 334 PHE C O 1
ATOM 10208 N N . THR C 1 359 ? -15.507 7.614 36.346 1.00 52.38 335 THR C N 1
ATOM 10209 C CA . THR C 1 359 ? -14.835 7.798 37.640 1.00 55.43 335 THR C CA 1
ATOM 10210 C C . THR C 1 359 ? -15.568 7.173 38.825 1.00 56.82 335 THR C C 1
ATOM 10211 O O . THR C 1 359 ? -14.934 6.675 39.763 1.00 58.18 335 THR C O 1
ATOM 10215 N N . ASN C 1 360 ? -16.895 7.179 38.767 1.00 56.91 336 ASN C N 1
ATOM 10216 C CA . ASN C 1 360 ? -17.703 6.667 39.857 1.00 58.28 336 ASN C CA 1
ATOM 10217 C C . ASN C 1 360 ? -18.778 5.723 39.333 1.00 56.73 336 ASN C C 1
ATOM 10218 O O . ASN C 1 360 ? -19.614 6.107 38.509 1.00 55.94 336 ASN C O 1
ATOM 10223 N N . GLU C 1 361 ? -18.736 4.490 39.830 1.00 56.34 337 GLU C N 1
ATOM 10224 C CA . GLU C 1 361 ? -19.665 3.436 39.450 1.00 55.43 337 GLU C CA 1
ATOM 10225 C C . GLU C 1 361 ? -21.124 3.787 39.808 1.00 56.09 337 GLU C C 1
ATOM 10226 O O . GLU C 1 361 ? -22.013 3.699 38.963 1.00 54.75 337 GLU C O 1
ATOM 10232 N N . LYS C 1 362 ? -21.349 4.202 41.052 1.00 58.03 338 LYS C N 1
ATOM 10233 C CA . LYS C 1 362 ? -22.687 4.486 41.558 1.00 59.18 338 LYS C CA 1
ATOM 10234 C C . LYS C 1 362 ? -23.416 5.538 40.721 1.00 58.36 338 LYS C C 1
ATOM 10235 O O . LYS C 1 362 ? -24.617 5.409 40.456 1.00 58.44 338 LYS C O 1
ATOM 10241 N N . GLU C 1 363 ? -22.695 6.577 40.309 1.00 57.41 339 GLU C N 1
ATOM 10242 C CA . GLU C 1 363 ? -23.324 7.650 39.556 1.00 56.68 339 GLU C CA 1
ATOM 10243 C C . GLU C 1 363 ? -23.429 7.319 38.068 1.00 53.24 339 GLU C C 1
ATOM 10244 O O . GLU C 1 363 ? -24.300 7.840 37.380 1.00 53.02 339 GLU C O 1
ATOM 10250 N N . SER C 1 364 ? -22.553 6.438 37.595 1.00 50.50 340 SER C N 1
ATOM 10251 C CA . SER C 1 364 ? -22.526 6.020 36.193 1.00 47.11 340 SER C CA 1
ATOM 10252 C C . SER C 1 364 ? -23.446 4.833 35.915 1.00 45.04 340 SER C C 1
ATOM 10253 O O . SER C 1 364 ? -23.762 4.553 34.762 1.00 43.91 340 SER C O 1
ATOM 10256 N N . ALA C 1 365 ? -23.858 4.146 36.977 1.00 44.29 341 ALA C N 1
ATOM 10257 C CA . ALA C 1 365 ? -24.535 2.856 36.888 1.00 42.66 341 ALA C CA 1
ATOM 10258 C C . ALA C 1 365 ? -25.769 2.848 35.979 1.00 41.82 341 ALA C C 1
ATOM 10259 O O . ALA C 1 365 ? -25.880 1.996 35.096 1.00 39.92 341 ALA C O 1
ATOM 10261 N N . ALA C 1 366 ? -26.693 3.786 36.208 1.00 42.50 342 ALA C N 1
ATOM 10262 C CA . ALA C 1 366 ? -27.914 3.866 35.404 1.00 42.42 342 ALA C CA 1
ATOM 10263 C C . ALA C 1 366 ? -27.617 4.152 33.919 1.00 41.23 342 ALA C C 1
ATOM 10264 O O . ALA C 1 366 ? -28.336 3.666 33.031 1.00 40.61 342 ALA C O 1
ATOM 10266 N N . THR C 1 367 ? -26.559 4.922 33.663 1.00 40.45 343 THR C N 1
ATOM 10267 C CA . THR C 1 367 ? -26.181 5.262 32.299 1.00 39.88 343 THR C CA 1
ATOM 10268 C C . THR C 1 367 ? -25.600 4.052 31.585 1.00 38.71 343 THR C C 1
ATOM 10269 O O . THR C 1 367 ? -25.931 3.797 30.421 1.00 38.93 343 THR C O 1
ATOM 10273 N N . ILE C 1 368 ? -24.739 3.311 32.277 1.00 38.13 344 ILE C N 1
ATOM 10274 C CA . ILE C 1 368 ? -24.151 2.098 31.716 1.00 36.85 344 ILE C CA 1
ATOM 10275 C C . ILE C 1 368 ? -25.260 1.107 31.348 1.00 36.57 344 ILE C C 1
ATOM 10276 O O . ILE C 1 368 ? -25.222 0.501 30.285 1.00 35.99 344 ILE C O 1
ATOM 10281 N N . ALA C 1 369 ? -26.259 0.972 32.215 1.00 37.35 345 ALA C N 1
ATOM 10282 C CA . ALA C 1 369 ? -27.388 0.087 31.936 1.00 37.53 345 ALA C CA 1
ATOM 10283 C C . ALA C 1 369 ? -28.109 0.482 30.638 1.00 37.18 345 ALA C C 1
ATOM 10284 O O . ALA C 1 369 ? -28.465 -0.383 29.835 1.00 36.50 345 ALA C O 1
ATOM 10286 N N . TYR C 1 370 ? -28.280 1.792 30.438 1.00 37.36 346 TYR C N 1
ATOM 10287 C CA . TYR C 1 370 ? -28.894 2.342 29.238 1.00 37.43 346 TYR C CA 1
ATOM 10288 C C . TYR C 1 370 ? -28.054 2.031 27.988 1.00 36.31 346 TYR C C 1
ATOM 10289 O O . TYR C 1 370 ? -28.584 1.538 26.998 1.00 36.09 346 TYR C O 1
ATOM 10298 N N . LEU C 1 371 ? -26.748 2.285 28.054 1.00 35.71 347 LEU C N 1
ATOM 10299 C CA . LEU C 1 371 ? -25.822 1.918 26.968 1.00 35.06 347 LEU C CA 1
ATOM 10300 C C . LEU C 1 371 ? -25.840 0.427 26.670 1.00 34.89 347 LEU C C 1
ATOM 10301 O O . LEU C 1 371 ? -25.733 0.022 25.504 1.00 34.87 347 LEU C O 1
ATOM 10306 N N . ARG C 1 372 ? -25.975 -0.385 27.717 1.00 34.84 348 ARG C N 1
ATOM 10307 C CA . ARG C 1 372 ? -26.148 -1.828 27.540 1.00 35.07 348 ARG C CA 1
ATOM 10308 C C . ARG C 1 372 ? -27.443 -2.187 26.813 1.00 36.02 348 ARG C C 1
ATOM 10309 O O . ARG C 1 372 ? -27.444 -3.099 25.989 1.00 36.04 348 ARG C O 1
ATOM 10317 N N . GLU C 1 373 ? -28.534 -1.471 27.109 1.00 37.02 349 GLU C N 1
ATOM 10318 C CA . GLU C 1 373 ? -29.766 -1.622 26.345 1.00 37.94 349 GLU C CA 1
ATOM 10319 C C . GLU C 1 373 ? -29.527 -1.322 24.864 1.00 38.02 349 GLU C C 1
ATOM 10320 O O . GLU C 1 373 ? -29.890 -2.116 24.006 1.00 38.68 349 GLU C O 1
ATOM 10326 N N . LEU C 1 374 ? -28.896 -0.187 24.574 1.00 37.70 350 LEU C N 1
ATOM 10327 C CA . LEU C 1 374 ? -28.648 0.214 23.195 1.00 38.29 350 LEU C CA 1
ATOM 10328 C C . LEU C 1 374 ? -27.815 -0.812 22.443 1.00 38.32 350 LEU C C 1
ATOM 10329 O O . LEU C 1 374 ? -28.106 -1.128 21.290 1.00 39.55 350 LEU C O 1
ATOM 10334 N N . ILE C 1 375 ? -26.781 -1.321 23.107 1.00 37.80 351 ILE C N 1
ATOM 10335 C CA . ILE C 1 375 ? -25.859 -2.297 22.532 1.00 37.46 351 ILE C CA 1
ATOM 10336 C C . ILE C 1 375 ? -26.626 -3.576 22.201 1.00 38.54 351 ILE C C 1
ATOM 10337 O O . ILE C 1 375 ? -26.419 -4.170 21.142 1.00 39.15 351 ILE C O 1
ATOM 10342 N N . GLU C 1 376 ? -27.527 -3.961 23.104 1.00 38.99 352 GLU C N 1
ATOM 10343 C CA . GLU C 1 376 ? -28.439 -5.083 22.925 1.00 40.34 352 GLU C CA 1
ATOM 10344 C C . GLU C 1 376 ? -29.396 -4.886 21.750 1.00 41.94 352 GLU C C 1
ATOM 10345 O O . GLU C 1 376 ? -29.707 -5.841 21.032 1.00 42.56 352 GLU C O 1
ATOM 10351 N N . LYS C 1 377 ? -29.879 -3.652 21.595 1.00 42.49 353 LYS C N 1
ATOM 10352 C CA . LYS C 1 377 ? -30.848 -3.289 20.568 1.00 44.44 353 LYS C CA 1
ATOM 10353 C C . LYS C 1 377 ? -30.282 -3.562 19.170 1.00 44.73 353 LYS C C 1
ATOM 10354 O O . LYS C 1 377 ? -30.992 -4.047 18.301 1.00 45.84 353 LYS C O 1
ATOM 10360 N N . VAL C 1 378 ? -28.995 -3.280 18.973 1.00 44.30 354 VAL C N 1
ATOM 10361 C CA . VAL C 1 378 ? -28.346 -3.538 17.675 1.00 45.15 354 VAL C CA 1
ATOM 10362 C C . VAL C 1 378 ? -27.880 -4.992 17.497 1.00 45.15 354 VAL C C 1
ATOM 10363 O O . VAL C 1 378 ? -27.349 -5.341 16.447 1.00 45.95 354 VAL C O 1
ATOM 10367 N N . GLY C 1 379 ? -28.101 -5.833 18.513 1.00 44.61 355 GLY C N 1
ATOM 10368 C CA . GLY C 1 379 ? -27.887 -7.276 18.386 1.00 44.60 355 GLY C CA 1
ATOM 10369 C C . GLY C 1 379 ? -26.732 -7.873 19.176 1.00 43.44 355 GLY C C 1
ATOM 10370 O O . GLY C 1 379 ? -26.436 -9.067 19.037 1.00 43.80 355 GLY C O 1
ATOM 10371 N N . PHE C 1 380 ? -26.072 -7.060 20.002 1.00 41.66 356 PHE C N 1
ATOM 10372 C CA . PHE C 1 380 ? -24.979 -7.556 20.823 1.00 40.60 356 PHE C CA 1
ATOM 10373 C C . PHE C 1 380 ? -25.480 -7.883 22.221 1.00 40.42 356 PHE C C 1
ATOM 10374 O O . PHE C 1 380 ? -25.864 -6.978 22.965 1.00 40.91 356 PHE C O 1
ATOM 10382 N N . ASN C 1 381 ? -25.480 -9.162 22.588 1.00 39.91 357 ASN C N 1
ATOM 10383 C CA . ASN C 1 381 ? -25.828 -9.533 23.952 1.00 39.77 357 ASN C CA 1
ATOM 10384 C C . ASN C 1 381 ? -24.853 -8.852 24.937 1.00 38.86 357 ASN C C 1
ATOM 10385 O O . ASN C 1 381 ? -23.645 -9.096 24.881 1.00 37.93 357 ASN C O 1
ATOM 10390 N N . PRO C 1 382 ? -25.383 -7.989 25.829 1.00 39.00 358 PRO C N 1
ATOM 10391 C CA . PRO C 1 382 ? -24.560 -7.164 26.732 1.00 37.98 358 PRO C CA 1
ATOM 10392 C C . PRO C 1 382 ? -23.739 -7.972 27.744 1.00 37.54 358 PRO C C 1
ATOM 10393 O O . PRO C 1 382 ? -22.688 -7.511 28.204 1.00 36.23 358 PRO C O 1
ATOM 10397 N N . LYS C 1 383 ? -24.213 -9.164 28.089 1.00 38.32 359 LYS C N 1
ATOM 10398 C CA . LYS C 1 383 ? -23.484 -10.010 29.026 1.00 38.31 359 LYS C CA 1
ATOM 10399 C C . LYS C 1 383 ? -22.124 -10.466 28.475 1.00 36.96 359 LYS C C 1
ATOM 10400 O O . LYS C 1 383 ? -21.210 -10.742 29.250 1.00 36.77 359 LYS C O 1
ATOM 10406 N N . TYR C 1 384 ? -22.000 -10.518 27.146 1.00 36.21 360 TYR C N 1
ATOM 10407 C CA . TYR C 1 384 ? -20.796 -11.014 26.475 1.00 35.33 360 TYR C CA 1
ATOM 10408 C C . TYR C 1 384 ? -20.076 -9.932 25.700 1.00 34.57 360 TYR C C 1
ATOM 10409 O O . TYR C 1 384 ? -18.885 -10.062 25.396 1.00 34.51 360 TYR C O 1
ATOM 10418 N N . TYR C 1 385 ? -20.783 -8.855 25.392 1.00 34.26 361 TYR C N 1
ATOM 10419 C CA . TYR C 1 385 ? -20.199 -7.810 24.566 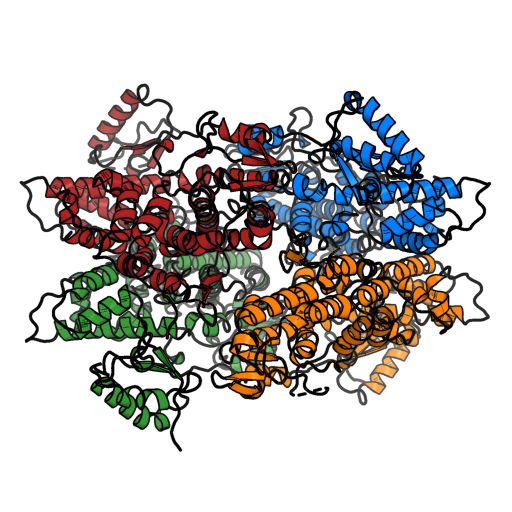1.00 33.69 361 TYR C CA 1
ATOM 10420 C C . TYR C 1 385 ? -19.874 -6.515 25.301 1.00 33.06 361 TYR C C 1
ATOM 10421 O O . TYR C 1 385 ? -19.421 -5.558 24.678 1.00 32.61 361 TYR C O 1
ATOM 10430 N N . THR C 1 386 ? -20.099 -6.499 26.618 1.00 32.41 362 THR C N 1
ATOM 10431 C CA . THR C 1 386 ? -19.723 -5.369 27.462 1.00 31.96 362 THR C CA 1
ATOM 10432 C C . THR C 1 386 ? -19.088 -5.869 28.747 1.00 32.35 362 THR C C 1
ATOM 10433 O O . THR C 1 386 ? -19.260 -7.019 29.132 1.00 32.21 362 THR C O 1
ATOM 10437 N N . ALA C 1 387 ? -18.360 -4.987 29.415 1.00 32.92 363 ALA C N 1
ATOM 10438 C CA . ALA C 1 387 ? -17.812 -5.284 30.726 1.00 33.92 363 ALA C CA 1
ATOM 10439 C C . ALA C 1 387 ? -17.502 -4.005 31.475 1.00 34.88 363 ALA C C 1
ATOM 10440 O O . ALA C 1 387 ? -17.447 -2.922 30.890 1.00 34.49 363 ALA C O 1
ATOM 10442 N N . ILE C 1 388 ? -17.312 -4.167 32.781 1.00 36.27 364 ILE C N 1
ATOM 10443 C CA . ILE C 1 388 ? -16.773 -3.155 33.651 1.00 37.71 364 ILE C CA 1
ATOM 10444 C C . ILE C 1 388 ? -15.566 -3.807 34.317 1.00 38.84 364 ILE C C 1
ATOM 10445 O O . ILE C 1 388 ? -15.691 -4.874 34.913 1.00 39.42 364 ILE C O 1
ATOM 10450 N N . ASN C 1 389 ? -14.391 -3.201 34.189 1.00 39.86 365 ASN C N 1
ATOM 10451 C CA . ASN C 1 389 ? -13.270 -3.592 35.053 1.00 41.38 365 ASN C CA 1
ATOM 10452 C C . ASN C 1 389 ? -12.338 -2.450 35.400 1.00 42.17 365 ASN C C 1
ATOM 10453 O O . ASN C 1 389 ? -12.302 -1.424 34.717 1.00 42.00 365 ASN C O 1
ATOM 10458 N N . SER C 1 390 ? -11.602 -2.628 36.487 1.00 43.42 366 SER C N 1
ATOM 10459 C CA . SER C 1 390 ? -10.627 -1.648 36.884 1.00 44.78 366 SER C CA 1
ATOM 10460 C C . SER C 1 390 ? -9.249 -2.295 36.941 1.00 44.99 366 SER C C 1
ATOM 10461 O O . SER C 1 390 ? -9.123 -3.522 37.023 1.00 44.27 366 SER C O 1
ATOM 10464 N N . SER C 1 391 ? -8.218 -1.466 36.879 1.00 46.25 367 SER C N 1
ATOM 10465 C CA . SER C 1 391 ? -6.861 -1.955 36.982 1.00 47.40 367 SER C CA 1
ATOM 10466 C C . SER C 1 391 ? -6.579 -2.531 38.375 1.00 49.45 367 SER C C 1
ATOM 10467 O O . SER C 1 391 ? -5.684 -3.360 38.523 1.00 49.33 367 SER C O 1
ATOM 10470 N N . TYR C 1 392 ? -7.363 -2.111 39.374 1.00 51.57 368 TYR C N 1
ATOM 10471 C CA . TYR C 1 392 ? -7.262 -2.643 40.742 1.00 54.55 368 TYR C CA 1
ATOM 10472 C C . TYR C 1 392 ? -7.439 -4.155 40.765 1.00 53.90 368 TYR C C 1
ATOM 10473 O O . TYR C 1 392 ? -6.896 -4.836 41.634 1.00 55.43 368 TYR C O 1
ATOM 10482 N N . ASP C 1 393 ? -8.207 -4.663 39.805 1.00 52.14 369 ASP C N 1
ATOM 10483 C CA . ASP C 1 393 ? -8.459 -6.090 39.660 1.00 51.65 369 ASP C CA 1
ATOM 10484 C C . ASP C 1 393 ? -7.256 -6.876 39.120 1.00 50.75 369 ASP C C 1
ATOM 10485 O O . ASP C 1 393 ? -7.240 -8.111 39.188 1.00 51.09 369 ASP C O 1
ATOM 10490 N N . LEU C 1 394 ? -6.258 -6.183 38.573 1.00 49.69 370 LEU C N 1
ATOM 10491 C CA . LEU C 1 394 ? -5.131 -6.880 37.940 1.00 48.09 370 LEU C CA 1
ATOM 10492 C C . LEU C 1 394 ? -4.064 -7.262 38.974 1.00 48.47 370 LEU C C 1
ATOM 10493 O O . LEU C 1 394 ? -3.968 -6.612 40.015 1.00 49.97 370 LEU C O 1
ATOM 10498 N N . PRO C 1 395 ? -3.279 -8.328 38.697 1.00 74.66 371 PRO C N 1
ATOM 10499 C CA . PRO C 1 395 ? -2.315 -8.855 39.660 1.00 70.70 371 PRO C CA 1
ATOM 10500 C C . PRO C 1 395 ? -1.047 -8.000 39.805 1.00 67.46 371 PRO C C 1
ATOM 10501 O O . PRO C 1 395 ? 0.066 -8.532 39.843 1.00 64.65 371 PRO C O 1
ATOM 10505 N N . TYR C 1 396 ? -1.227 -6.686 39.896 1.00 67.73 372 TYR C N 1
ATOM 10506 C CA . TYR C 1 396 ? -0.114 -5.761 40.092 1.00 64.75 372 TYR C CA 1
ATOM 10507 C C . TYR C 1 396 ? -0.420 -4.777 41.226 1.00 65.60 372 TYR C C 1
ATOM 10508 O O . TYR C 1 396 ? -1.229 -3.865 41.072 1.00 68.55 372 TYR C O 1
ATOM 10517 N N . ASP C 1 397 ? 0.223 -4.993 42.371 1.00 63.34 373 ASP C N 1
ATOM 10518 C CA . ASP C 1 397 ? 0.018 -4.171 43.561 1.00 64.00 373 ASP C CA 1
ATOM 10519 C C . ASP C 1 397 ? 0.916 -2.927 43.575 1.00 62.82 373 ASP C C 1
ATOM 10520 O O . ASP C 1 397 ? 2.083 -2.984 43.181 1.00 59.61 373 ASP C O 1
ATOM 10525 N N . PHE C 1 398 ? 0.357 -1.806 44.025 1.00 65.23 374 PHE C N 1
ATOM 10526 C CA . PHE C 1 398 ? 1.108 -0.558 44.152 1.00 64.77 374 PHE C CA 1
ATOM 10527 C C . PHE C 1 398 ? 1.923 -0.542 45.436 1.00 63.22 374 PHE C C 1
ATOM 10528 O O . PHE C 1 398 ? 1.601 -1.260 46.388 1.00 63.42 374 PHE C O 1
ATOM 10536 N N . TYR C 1 399 ? 2.972 0.278 45.460 1.00 61.58 375 TYR C N 1
ATOM 10537 C CA . TYR C 1 399 ? 3.756 0.457 46.674 1.00 60.80 375 TYR C CA 1
ATOM 10538 C C . TYR C 1 399 ? 3.006 1.330 47.690 1.00 64.19 375 TYR C C 1
ATOM 10539 O O . TYR C 1 399 ? 2.861 2.533 47.494 1.00 65.88 375 TYR C O 1
ATOM 10548 N N . ARG C 1 400 ? 2.511 0.704 48.756 1.00 65.98 376 ARG C N 1
ATOM 10549 C CA . ARG C 1 400 ? 1.837 1.418 49.845 1.00 69.91 376 ARG C CA 1
ATOM 10550 C C . ARG C 1 400 ? 2.386 0.965 51.199 1.00 69.92 376 ARG C C 1
ATOM 10551 O O . ARG C 1 400 ? 1.804 0.092 51.846 1.00 71.60 376 ARG C O 1
ATOM 10559 N N . PRO C 1 401 ? 3.517 1.552 51.630 1.00 68.65 377 PRO C N 1
ATOM 10560 C CA . PRO C 1 401 ? 4.152 1.130 52.872 1.00 69.10 377 PRO C CA 1
ATOM 10561 C C . PRO C 1 401 ? 3.292 1.396 54.105 1.00 73.86 377 PRO C C 1
ATOM 10562 O O . PRO C 1 401 ? 2.870 2.530 54.343 1.00 76.11 377 PRO C O 1
ATOM 10566 N N . ASN C 1 402 ? 3.020 0.338 54.859 1.00 75.83 378 ASN C N 1
ATOM 10567 C CA . ASN C 1 402 ? 2.325 0.464 56.125 1.00 81.08 378 ASN C CA 1
ATOM 10568 C C . ASN C 1 402 ? 3.324 0.441 57.269 1.00 81.86 378 ASN C C 1
ATOM 10569 O O . ASN C 1 402 ? 3.992 -0.568 57.507 1.00 80.60 378 ASN C O 1
ATOM 10574 N N . LYS C 1 403 ? 3.400 1.569 57.971 1.00 84.65 379 LYS C N 1
ATOM 10575 C CA . LYS C 1 403 ? 4.401 1.828 59.010 1.00 85.66 379 LYS C CA 1
ATOM 10576 C C . LYS C 1 403 ? 4.474 0.741 60.099 1.00 88.41 379 LYS C C 1
ATOM 10577 O O . LYS C 1 403 ? 5.522 0.549 60.719 1.00 88.18 379 LYS C O 1
ATOM 10583 N N . ASP C 1 404 ? 3.378 0.017 60.303 1.00 91.53 380 ASP C N 1
ATOM 10584 C CA . ASP C 1 404 ? 3.341 -1.046 61.306 1.00 95.03 380 ASP C CA 1
ATOM 10585 C C . ASP C 1 404 ? 3.290 -2.445 60.696 1.00 93.35 380 ASP C C 1
ATOM 10586 O O . ASP C 1 404 ? 3.170 -3.439 61.424 1.00 96.31 380 ASP C O 1
ATOM 10591 N N . ARG C 1 405 ? 3.365 -2.519 59.369 1.00 89.07 381 ARG C N 1
ATOM 10592 C CA . ARG C 1 405 ? 3.371 -3.801 58.667 1.00 87.28 381 ARG C CA 1
ATOM 10593 C C . ARG C 1 405 ? 4.672 -3.976 57.892 1.00 82.41 381 ARG C C 1
ATOM 10594 O O . ARG C 1 405 ? 4.825 -3.478 56.769 1.00 79.11 381 ARG C O 1
ATOM 10602 N N . HIS C 1 406 ? 5.596 -4.703 58.518 1.00 82.60 382 HIS C N 1
ATOM 10603 C CA . HIS C 1 406 ? 6.972 -4.886 58.050 1.00 78.92 382 HIS C CA 1
ATOM 10604 C C . HIS C 1 406 ? 7.102 -5.247 56.570 1.00 74.38 382 HIS C C 1
ATOM 10605 O O . HIS C 1 406 ? 7.959 -4.708 55.870 1.00 71.50 382 HIS C O 1
ATOM 10612 N N . ARG C 1 407 ? 6.245 -6.153 56.108 1.00 74.11 383 ARG C N 1
ATOM 10613 C CA . ARG C 1 407 ? 6.349 -6.736 54.762 1.00 70.52 383 ARG C CA 1
ATOM 10614 C C . ARG C 1 407 ? 6.026 -5.781 53.608 1.00 66.88 383 ARG C C 1
ATOM 10615 O O . ARG C 1 407 ? 6.404 -6.026 52.463 1.00 63.99 383 ARG C O 1
ATOM 10623 N N . THR C 1 408 ? 5.327 -4.697 53.924 1.00 67.01 384 THR C N 1
ATOM 10624 C CA . THR C 1 408 ? 4.839 -3.758 52.924 1.00 64.25 384 THR C CA 1
ATOM 10625 C C . THR C 1 408 ? 5.873 -2.680 52.610 1.00 61.37 384 THR C C 1
ATOM 10626 O O . THR C 1 408 ? 5.593 -1.748 51.855 1.00 60.53 384 THR C O 1
ATOM 10630 N N . GLN C 1 409 ? 7.067 -2.810 53.182 1.00 59.77 385 GLN C N 1
ATOM 10631 C CA . GLN C 1 409 ? 8.040 -1.719 53.153 1.00 57.82 385 GLN C CA 1
ATOM 10632 C C . GLN C 1 409 ? 9.350 -2.056 52.438 1.00 54.65 385 GLN C C 1
ATOM 10633 O O . GLN C 1 409 ? 9.812 -3.199 52.446 1.00 54.43 385 GLN C O 1
ATOM 10639 N N . ILE C 1 410 ? 9.944 -1.043 51.823 1.00 52.30 386 ILE C N 1
ATOM 10640 C CA . ILE C 1 410 ? 11.297 -1.152 51.307 1.00 49.88 386 ILE C CA 1
ATOM 10641 C C . ILE C 1 410 ? 12.199 -0.457 52.324 1.00 50.60 386 ILE C C 1
ATOM 10642 O O . ILE C 1 410 ? 12.044 0.734 52.581 1.00 51.03 386 ILE C O 1
ATOM 10647 N N . GLU C 1 411 ? 13.112 -1.213 52.929 1.00 50.97 387 GLU C N 1
ATOM 10648 C CA . GLU C 1 411 ? 13.919 -0.692 54.032 1.00 52.24 387 GLU C CA 1
ATOM 10649 C C . GLU C 1 411 ? 15.295 -0.229 53.570 1.00 50.60 387 GLU C C 1
ATOM 10650 O O . GLU C 1 411 ? 16.020 -0.965 52.893 1.00 49.93 387 GLU C O 1
ATOM 10656 N N . LEU C 1 412 ? 15.638 1.003 53.933 1.00 50.41 388 LEU C N 1
ATOM 10657 C CA . LEU C 1 412 ? 16.956 1.562 53.644 1.00 49.67 388 LEU C CA 1
ATOM 10658 C C . LEU C 1 412 ? 17.763 1.551 54.925 1.00 51.59 388 LEU C C 1
ATOM 10659 O O . LEU C 1 412 ? 17.259 1.948 55.986 1.00 53.10 388 LEU C O 1
ATOM 10664 N N . MET C 1 413 ? 19.000 1.076 54.839 1.00 51.95 389 MET C N 1
ATOM 10665 C CA . MET C 1 413 ? 19.854 1.026 56.023 1.00 55.08 389 MET C CA 1
ATOM 10666 C C . MET C 1 413 ? 20.862 2.169 56.124 1.00 55.09 389 MET C C 1
ATOM 10667 O O . MET C 1 413 ? 21.666 2.401 55.217 1.00 53.52 389 MET C O 1
ATOM 10672 N N . GLN C 1 414 ? 20.801 2.868 57.256 1.00 56.78 390 GLN C N 1
ATOM 10673 C CA . GLN C 1 414 ? 21.666 4.005 57.526 1.00 57.24 390 GLN C CA 1
ATOM 10674 C C . GLN C 1 414 ? 23.036 3.501 57.970 1.00 59.35 390 GLN C C 1
ATOM 10675 O O . GLN C 1 414 ? 23.182 2.343 58.356 1.00 61.16 390 GLN C O 1
ATOM 10681 N N . LYS C 1 415 ? 24.032 4.381 57.918 1.00 59.41 391 LYS C N 1
ATOM 10682 C CA . LYS C 1 415 ? 25.374 4.087 58.427 1.00 62.17 391 LYS C CA 1
ATOM 10683 C C . LYS C 1 415 ? 25.358 3.593 59.879 1.00 65.27 391 LYS C C 1
ATOM 10684 O O . LYS C 1 415 ? 26.241 2.841 60.289 1.00 68.50 391 LYS C O 1
ATOM 10690 N N . ASP C 1 416 ? 24.350 4.007 60.645 1.00 65.03 392 ASP C N 1
ATOM 10691 C CA . ASP C 1 416 ? 24.222 3.603 62.060 1.00 68.59 392 ASP C CA 1
ATOM 10692 C C . ASP C 1 416 ? 23.583 2.213 62.246 1.00 70.01 392 ASP C C 1
ATOM 10693 O O . ASP C 1 416 ? 23.533 1.677 63.358 1.00 73.36 392 ASP C O 1
ATOM 10698 N N . GLY C 1 417 ? 23.111 1.637 61.140 1.00 67.32 393 GLY C N 1
ATOM 10699 C CA . GLY C 1 417 ? 22.515 0.304 61.141 1.00 68.63 393 GLY C CA 1
ATOM 10700 C C . GLY C 1 417 ? 21.011 0.307 61.337 1.00 67.92 393 GLY C C 1
ATOM 10701 O O . GLY C 1 417 ? 20.383 -0.753 61.366 1.00 68.82 393 GLY C O 1
ATOM 10702 N N . SER C 1 418 ? 20.433 1.494 61.482 1.00 66.72 394 SER C N 1
ATOM 10703 C CA . SER C 1 418 ? 18.995 1.614 61.637 1.00 66.66 394 SER C CA 1
ATOM 10704 C C . SER C 1 418 ? 18.312 1.677 60.278 1.00 62.84 394 SER C C 1
ATOM 10705 O O . SER C 1 418 ? 18.889 2.117 59.280 1.00 60.21 394 SER C O 1
ATOM 10708 N N . LEU C 1 419 ? 17.066 1.230 60.264 1.00 63.30 395 LEU C N 1
ATOM 10709 C CA . LEU C 1 419 ? 16.303 1.120 59.050 1.00 60.68 395 LEU C CA 1
ATOM 10710 C C . LEU C 1 419 ? 15.324 2.257 58.903 1.00 60.19 395 LEU C C 1
ATOM 10711 O O . LEU C 1 419 ? 14.647 2.648 59.849 1.00 63.04 395 LEU C O 1
ATOM 10716 N N . VAL C 1 420 ? 15.243 2.762 57.688 1.00 57.62 396 VAL C N 1
ATOM 10717 C CA . VAL C 1 420 ? 14.390 3.877 57.376 1.00 57.44 396 VAL C CA 1
ATOM 10718 C C . VAL C 1 420 ? 13.641 3.524 56.101 1.00 55.62 396 VAL C C 1
ATOM 10719 O O . VAL C 1 420 ? 14.250 3.136 55.095 1.00 53.73 396 VAL C O 1
ATOM 10723 N N . GLU C 1 421 ? 12.317 3.626 56.171 1.00 56.73 397 GLU C N 1
ATOM 10724 C CA . GLU C 1 421 ? 11.430 3.286 55.061 1.00 55.55 397 GLU C CA 1
ATOM 10725 C C . GLU C 1 421 ? 11.612 4.254 53.890 1.00 53.65 397 GLU C C 1
ATOM 10726 O O . GLU C 1 421 ? 11.785 5.452 54.094 1.00 54.59 397 GLU C O 1
ATOM 10732 N N . LEU C 1 422 ? 11.561 3.720 52.668 1.00 51.71 398 LEU C N 1
ATOM 10733 C CA . LEU C 1 422 ? 11.893 4.451 51.452 1.00 49.73 398 LEU C CA 1
ATOM 10734 C C . LEU C 1 422 ? 11.156 5.781 51.227 1.00 51.33 398 LEU C C 1
ATOM 10735 O O . LEU C 1 422 ? 11.794 6.812 51.016 1.00 51.29 398 LEU C O 1
ATOM 10740 N N . ALA C 1 423 ? 9.825 5.744 51.241 1.00 53.22 399 ALA C N 1
ATOM 10741 C CA . ALA C 1 423 ? 8.993 6.927 50.996 1.00 55.38 399 ALA C CA 1
ATOM 10742 C C . ALA C 1 423 ? 9.316 8.064 51.967 1.00 56.86 399 ALA C C 1
ATOM 10743 O O . ALA C 1 423 ? 9.296 9.240 51.597 1.00 58.08 399 ALA C O 1
ATOM 10745 N N . THR C 1 424 ? 9.612 7.688 53.206 1.00 57.19 400 THR C N 1
ATOM 10746 C CA . THR C 1 424 ? 10.044 8.600 54.267 1.00 58.34 400 THR C CA 1
ATOM 10747 C C . THR C 1 424 ? 11.172 9.556 53.836 1.00 56.82 400 THR C C 1
ATOM 10748 O O . THR C 1 424 ? 11.119 10.748 54.133 1.00 58.88 400 THR C O 1
ATOM 10752 N N . VAL C 1 425 ? 12.169 9.048 53.124 1.00 53.44 401 VAL C N 1
ATOM 10753 C CA . VAL C 1 425 ? 13.293 9.891 52.728 1.00 52.31 401 VAL C CA 1
ATOM 10754 C C . VAL C 1 425 ? 13.336 10.190 51.235 1.00 51.21 401 VAL C C 1
ATOM 10755 O O . VAL C 1 425 ? 14.314 10.755 50.753 1.00 50.45 401 VAL C O 1
ATOM 10759 N N . SER C 1 426 ? 12.279 9.814 50.513 1.00 51.29 402 SER C N 1
ATOM 10760 C CA . SER C 1 426 ? 12.190 10.096 49.084 1.00 50.84 402 SER C CA 1
ATOM 10761 C C . SER C 1 426 ? 10.858 10.729 48.706 1.00 53.27 402 SER C C 1
ATOM 10762 O O . SER C 1 426 ? 9.829 10.051 48.677 1.00 54.11 402 SER C O 1
ATOM 10765 N N . PRO C 1 427 ? 10.877 12.041 48.421 1.00 54.81 403 PRO C N 1
ATOM 10766 C CA . PRO C 1 427 ? 9.718 12.790 47.969 1.00 57.88 403 PRO C CA 1
ATOM 10767 C C . PRO C 1 427 ? 9.110 12.228 46.679 1.00 58.06 403 PRO C C 1
ATOM 10768 O O . PRO C 1 427 ? 7.883 12.232 46.527 1.00 60.43 403 PRO C O 1
ATOM 10772 N N . LEU C 1 428 ? 9.960 11.751 45.770 1.00 55.45 404 LEU C N 1
ATOM 10773 C CA . LEU C 1 428 ? 9.499 11.242 44.483 1.00 55.83 404 LEU C CA 1
ATOM 10774 C C . LEU C 1 428 ? 8.694 9.961 44.675 1.00 54.92 404 LEU C C 1
ATOM 10775 O O . LEU C 1 428 ? 7.652 9.766 44.045 1.00 56.56 404 LEU C O 1
ATOM 10780 N N . VAL C 1 429 ? 9.187 9.105 45.560 1.00 52.27 405 VAL C N 1
ATOM 10781 C CA . VAL C 1 429 ? 8.524 7.848 45.884 1.00 51.97 405 VAL C CA 1
ATOM 10782 C C . VAL C 1 429 ? 7.236 8.102 46.663 1.00 55.20 405 VAL C C 1
ATOM 10783 O O . VAL C 1 429 ? 6.222 7.444 46.426 1.00 56.41 405 VAL C O 1
ATOM 10787 N N . ALA C 1 430 ? 7.266 9.086 47.556 1.00 57.42 406 ALA C N 1
ATOM 10788 C CA . ALA C 1 430 ? 6.053 9.542 48.243 1.00 61.32 406 ALA C CA 1
ATOM 10789 C C . ALA C 1 430 ? 5.028 10.077 47.254 1.00 65.01 406 ALA C C 1
ATOM 10790 O O . ALA C 1 430 ? 3.821 9.888 47.441 1.00 68.15 406 ALA C O 1
ATOM 10792 N N . ALA C 1 431 ? 5.506 10.744 46.206 1.00 65.72 407 ALA C N 1
ATOM 10793 C CA . ALA C 1 431 ? 4.617 11.328 45.192 1.00 70.10 407 ALA C CA 1
ATOM 10794 C C . ALA C 1 431 ? 3.976 10.264 44.305 1.00 70.50 407 ALA C C 1
ATOM 10795 O O . ALA C 1 431 ? 2.806 10.369 43.951 1.00 74.60 407 ALA C O 1
ATOM 10797 N N . LEU C 1 432 ? 4.757 9.250 43.947 1.00 67.42 408 LEU C N 1
ATOM 10798 C CA . LEU C 1 432 ? 4.275 8.119 43.157 1.00 67.65 408 LEU C CA 1
ATOM 10799 C C . LEU C 1 432 ? 3.364 7.215 43.981 1.00 68.75 408 LEU C C 1
ATOM 10800 O O . LEU C 1 432 ? 2.331 6.753 43.492 1.00 70.89 408 LEU C O 1
ATOM 10805 N N . ALA C 1 433 ? 3.760 6.977 45.232 1.00 68.18 409 ALA C N 1
ATOM 10806 C CA . ALA C 1 433 ? 3.005 6.146 46.165 1.00 69.91 409 ALA C CA 1
ATOM 10807 C C . ALA C 1 433 ? 1.698 6.807 46.577 1.00 75.60 409 ALA C C 1
ATOM 10808 O O . ALA C 1 433 ? 0.726 6.120 46.894 1.00 77.62 409 ALA C O 1
ATOM 10810 N N . GLY C 1 434 ? 1.681 8.138 46.571 1.00 79.14 410 GLY C N 1
ATOM 10811 C CA . GLY C 1 434 ? 0.457 8.904 46.808 1.00 85.70 410 GLY C CA 1
ATOM 10812 C C . GLY C 1 434 ? -0.435 8.964 45.579 1.00 89.76 410 GLY C C 1
ATOM 10813 O O . GLY C 1 434 ? -1.658 9.090 45.698 1.00 94.32 410 GLY C O 1
ATOM 10814 N N . GLN C 1 435 ? 0.175 8.874 44.396 1.00 88.76 411 GLN C N 1
ATOM 10815 C CA . GLN C 1 435 ? -0.578 8.884 43.133 1.00 92.88 411 GLN C CA 1
ATOM 10816 C C . GLN C 1 435 ? -1.070 7.486 42.741 1.00 92.03 411 GLN C C 1
ATOM 10817 O O . GLN C 1 435 ? -1.655 7.302 41.668 1.00 94.55 411 GLN C O 1
ATOM 10823 N N . SER C 1 436 ? -0.825 6.509 43.614 1.00 89.29 412 SER C N 1
ATOM 10824 C CA . SER C 1 436 ? -1.342 5.154 43.445 1.00 88.57 412 SER C CA 1
ATOM 10825 C C . SER C 1 436 ? -2.866 5.192 43.347 1.00 93.93 412 SER C C 1
ATOM 10826 O O . SER C 1 436 ? -3.550 5.632 44.277 1.00 97.41 412 SER C O 1
ATOM 10829 N N . GLN C 1 437 ? -3.383 4.764 42.199 1.00 101.88 413 GLN C N 1
ATOM 10830 C CA . GLN C 1 437 ? -4.821 4.660 41.972 1.00 96.07 413 GLN C CA 1
ATOM 10831 C C . GLN C 1 437 ? -5.099 3.656 40.857 1.00 89.42 413 GLN C C 1
ATOM 10832 O O . GLN C 1 437 ? -4.166 3.148 40.233 1.00 89.58 413 GLN C O 1
ATOM 10838 N N . GLY C 1 438 ? -6.377 3.366 40.624 1.00 84.17 414 GLY C N 1
ATOM 10839 C CA . GLY C 1 438 ? -6.792 2.411 39.598 1.00 77.84 414 GLY C CA 1
ATOM 10840 C C . GLY C 1 438 ? -8.054 2.889 38.917 1.00 72.32 414 GLY C C 1
ATOM 10841 O O . GLY C 1 438 ? -8.954 3.417 39.576 1.00 73.11 414 GLY C O 1
ATOM 10842 N N . ASP C 1 439 ? -8.130 2.702 37.602 1.00 67.33 415 ASP C N 1
ATOM 10843 C CA . ASP C 1 439 ? -9.207 3.294 36.813 1.00 62.76 415 ASP C CA 1
ATOM 10844 C C . ASP C 1 439 ? -10.552 2.559 36.939 1.00 59.21 415 ASP C C 1
ATOM 10845 O O . ASP C 1 439 ? -10.749 1.745 37.841 1.00 60.70 415 ASP C O 1
ATOM 10850 N N . GLU C 1 440 ? -11.476 2.892 36.046 1.00 54.61 416 GLU C N 1
ATOM 10851 C CA . GLU C 1 440 ? -12.702 2.134 35.843 1.00 51.21 416 GLU C CA 1
ATOM 10852 C C . GLU C 1 440 ? -13.024 2.246 34.362 1.00 46.87 416 GLU C C 1
ATOM 10853 O O . GLU C 1 440 ? -13.124 3.352 33.824 1.00 45.99 416 GLU C O 1
ATOM 10859 N N . ARG C 1 441 ? -13.184 1.106 33.706 1.00 44.39 417 ARG C N 1
ATOM 10860 C CA . ARG C 1 441 ? -13.555 1.110 32.295 1.00 41.46 417 ARG C CA 1
ATOM 10861 C C . ARG C 1 441 ? -14.835 0.352 31.965 1.00 39.00 417 ARG C C 1
ATOM 10862 O O . ARG C 1 441 ? -15.161 -0.664 32.589 1.00 39.26 417 ARG C O 1
ATOM 10870 N N . PHE C 1 442 ? -15.547 0.870 30.970 1.00 37.05 418 PHE C N 1
ATOM 10871 C CA . PHE C 1 442 ? -16.697 0.205 30.389 1.00 35.27 418 PHE C CA 1
ATOM 10872 C C . PHE C 1 442 ? -16.345 -0.240 28.968 1.00 34.82 418 PHE C C 1
ATOM 10873 O O . PHE C 1 442 ? -15.909 0.562 28.134 1.00 35.13 418 PHE C O 1
ATOM 10881 N N . TYR C 1 443 ? -16.517 -1.526 28.698 1.00 34.37 419 TYR C N 1
ATOM 10882 C CA . TYR C 1 443 ? -16.064 -2.089 27.445 1.00 34.66 419 TYR C CA 1
ATOM 10883 C C . TYR C 1 443 ? -17.252 -2.347 26.548 1.00 33.85 419 TYR C C 1
ATOM 10884 O O . TYR C 1 443 ? -18.304 -2.744 27.020 1.00 33.03 419 TYR C O 1
ATOM 10893 N N . PHE C 1 444 ? -17.076 -2.123 25.249 1.00 34.23 420 PHE C N 1
ATOM 10894 C CA . PHE C 1 444 ? -18.176 -2.259 24.283 1.00 34.19 420 PHE C CA 1
ATOM 10895 C C . PHE C 1 444 ? -17.618 -2.543 22.898 1.00 35.80 420 PHE C C 1
ATOM 10896 O O . PHE C 1 444 ? -16.438 -2.254 22.638 1.00 36.19 420 PHE C O 1
ATOM 10904 N N . PRO C 1 445 ? -18.453 -3.112 22.001 1.00 36.93 421 PRO C N 1
ATOM 10905 C CA . PRO C 1 445 ? -17.954 -3.361 20.648 1.00 39.94 421 PRO C CA 1
ATOM 10906 C C . PRO C 1 445 ? -17.587 -2.061 19.963 1.00 40.68 421 PRO C C 1
ATOM 10907 O O . PRO C 1 445 ? -18.320 -1.078 20.067 1.00 39.67 421 PRO C O 1
ATOM 10911 N N . LYS C 1 446 ? -16.436 -2.066 19.304 1.00 43.37 422 LYS C N 1
ATOM 10912 C CA . LYS C 1 446 ? -15.988 -0.951 18.478 1.00 46.03 422 LYS C CA 1
ATOM 10913 C C . LYS C 1 446 ? -17.071 -0.501 17.490 1.00 48.04 422 LYS C C 1
ATOM 10914 O O . LYS C 1 446 ? -17.272 0.703 17.288 1.00 48.40 422 LYS C O 1
ATOM 10920 N N . GLU C 1 447 ? -17.774 -1.462 16.893 1.00 50.11 423 GLU C N 1
ATOM 10921 C CA . GLU C 1 447 ? -18.776 -1.138 15.869 1.00 53.70 423 GLU C CA 1
ATOM 10922 C C . GLU C 1 447 ? -19.925 -0.250 16.364 1.00 52.25 423 GLU C C 1
ATOM 10923 O O . GLU C 1 447 ? -20.686 0.284 15.556 1.00 55.00 423 GLU C O 1
ATOM 10929 N N . MET C 1 448 ? -20.016 -0.063 17.682 1.00 49.06 424 MET C N 1
ATOM 10930 C CA . MET C 1 448 ? -20.978 0.870 18.269 1.00 48.24 424 MET C CA 1
ATOM 10931 C C . MET C 1 448 ? -20.650 2.316 17.915 1.00 50.62 424 MET C C 1
ATOM 10932 O O . MET C 1 448 ? -21.542 3.164 17.879 1.00 51.00 424 MET C O 1
ATOM 10937 N N . LEU C 1 449 ? -19.370 2.588 17.659 1.00 53.21 425 LEU C N 1
ATOM 10938 C CA . LEU C 1 449 ? -18.894 3.944 17.400 1.00 56.22 425 LEU C CA 1
ATOM 10939 C C . LEU C 1 449 ? -18.811 4.320 15.921 1.00 62.64 425 LEU C C 1
ATOM 10940 O O . LEU C 1 449 ? -19.321 5.366 15.527 1.00 64.76 425 LEU C O 1
ATOM 10945 N N . ASP C 1 450 ? -18.172 3.479 15.111 1.00 67.15 426 ASP C N 1
ATOM 10946 C CA . ASP C 1 450 ? -17.911 3.807 13.702 1.00 74.81 426 ASP C CA 1
ATOM 10947 C C . ASP C 1 450 ? -18.987 3.283 12.749 1.00 78.90 426 ASP C C 1
ATOM 10948 O O . ASP C 1 450 ? -19.616 2.259 13.023 1.00 77.78 426 ASP C O 1
ATOM 10953 N N . GLN C 1 451 ? -19.187 3.983 11.632 1.00 85.11 427 GLN C N 1
ATOM 10954 C CA . GLN C 1 451 ? -20.208 3.593 10.648 1.00 90.27 427 GLN C CA 1
ATOM 10955 C C . GLN C 1 451 ? -19.663 3.217 9.261 1.00 97.69 427 GLN C C 1
ATOM 10956 O O . GLN C 1 451 ? -20.164 3.693 8.239 1.00 103.39 427 GLN C O 1
ATOM 10962 N N . GLY C 1 452 ? -18.650 2.352 9.237 1.00 98.40 428 GLY C N 1
ATOM 10963 C CA . GLY C 1 452 ? -18.029 1.908 7.988 1.00 105.93 428 GLY C CA 1
ATOM 10964 C C . GLY C 1 452 ? -17.168 2.978 7.338 1.00 110.78 428 GLY C C 1
ATOM 10965 O O . GLY C 1 452 ? -16.892 4.018 7.944 1.00 107.99 428 GLY C O 1
ATOM 10966 N N . ASN C 1 453 ? -16.740 2.718 6.103 1.00 118.75 429 ASN C N 1
ATOM 10967 C CA . ASN C 1 453 ? -15.928 3.666 5.336 1.00 124.84 429 ASN C CA 1
ATOM 10968 C C . ASN C 1 453 ? -16.738 4.918 4.966 1.00 127.52 429 ASN C C 1
ATOM 10969 O O . ASN C 1 453 ? -16.679 5.931 5.669 1.00 123.84 429 ASN C O 1
ATOM 10974 N N . LYS C 1 454 ? -17.491 4.837 3.870 1.00 134.56 430 LYS C N 1
ATOM 10975 C CA . LYS C 1 454 ? -18.433 5.885 3.477 1.00 137.71 430 LYS C CA 1
ATOM 10976 C C . LYS C 1 454 ? -19.830 5.398 3.865 1.00 134.46 430 LYS C C 1
ATOM 10977 O O . LYS C 1 454 ? -20.453 4.623 3.134 1.00 139.08 430 LYS C O 1
ATOM 10983 N N . LYS C 1 455 ? -20.299 5.854 5.029 1.00 127.15 431 LYS C N 1
ATOM 10984 C CA . LYS C 1 455 ? -21.488 5.300 5.706 1.00 122.56 431 LYS C CA 1
ATOM 10985 C C . LYS C 1 455 ? -22.713 4.995 4.827 1.00 128.38 431 LYS C C 1
ATOM 10986 O O . LYS C 1 455 ? -23.144 5.821 4.013 1.00 134.45 431 LYS C O 1
ATOM 10992 N N . HIS C 1 456 ? -23.246 3.785 5.011 1.00 126.94 432 HIS C N 1
ATOM 10993 C CA . HIS C 1 456 ? -24.435 3.293 4.306 1.00 132.11 432 HIS C CA 1
ATOM 10994 C C . HIS C 1 456 ? -25.410 2.601 5.270 1.00 126.33 432 HIS C C 1
ATOM 10995 O O . HIS C 1 456 ? -26.628 2.678 5.088 1.00 128.64 432 HIS C O 1
ATOM 11002 N N . TYR C 1 457 ? -24.861 1.938 6.292 1.00 119.34 433 TYR C N 1
ATOM 11003 C CA . TYR C 1 457 ? -25.623 1.048 7.186 1.00 114.57 433 TYR C CA 1
ATOM 11004 C C . TYR C 1 457 ? -26.567 1.776 8.147 1.00 109.47 433 TYR C C 1
ATOM 11005 O O . TYR C 1 457 ? -26.205 2.088 9.291 1.00 102.80 433 TYR C O 1
ATOM 11014 N N . ASP C 1 458 ? -27.790 2.006 7.669 1.00 113.09 434 ASP C N 1
ATOM 11015 C CA . ASP C 1 458 ? -28.732 2.938 8.302 1.00 110.18 434 ASP C CA 1
ATOM 11016 C C . ASP C 1 458 ? -29.781 2.347 9.257 1.00 105.93 434 ASP C C 1
ATOM 11017 O O . ASP C 1 458 ? -30.392 3.090 10.035 1.00 102.83 434 ASP C O 1
ATOM 11022 N N . LEU C 1 459 ? -29.972 1.028 9.214 1.00 105.95 435 LEU C N 1
ATOM 11023 C CA . LEU C 1 459 ? -31.046 0.363 9.969 1.00 103.18 435 LEU C CA 1
ATOM 11024 C C . LEU C 1 459 ? -31.016 0.625 11.484 1.00 94.74 435 LEU C C 1
ATOM 11025 O O . LEU C 1 459 ? -32.064 0.722 12.122 1.00 93.73 435 LEU C O 1
ATOM 11030 N N . PHE C 1 460 ? -29.825 0.746 12.054 1.00 89.16 436 PHE C N 1
ATOM 11031 C CA . PHE C 1 460 ? -29.699 1.075 13.475 1.00 81.72 436 PHE C CA 1
ATOM 11032 C C . PHE C 1 460 ? -28.962 2.402 13.696 1.00 78.90 436 PHE C C 1
ATOM 11033 O O . PHE C 1 460 ? -28.470 2.671 14.793 1.00 73.92 436 PHE C O 1
ATOM 11041 N N . ASP C 1 461 ? -28.913 3.229 12.651 1.00 82.61 437 ASP C N 1
ATOM 11042 C CA . ASP C 1 461 ? -28.104 4.457 12.638 1.00 81.16 437 ASP C CA 1
ATOM 11043 C C . ASP C 1 461 ? -28.321 5.415 13.806 1.00 76.14 437 ASP C C 1
ATOM 11044 O O . ASP C 1 461 ? -27.350 5.961 14.331 1.00 73.14 437 ASP C O 1
ATOM 11049 N N . GLU C 1 462 ? -29.576 5.616 14.207 1.00 75.38 438 GLU C N 1
ATOM 11050 C CA . GLU C 1 462 ? -29.885 6.563 15.280 1.00 71.82 438 GLU C CA 1
ATOM 11051 C C . GLU C 1 462 ? -29.430 6.051 16.651 1.00 65.32 438 GLU C C 1
ATOM 11052 O O . GLU C 1 462 ? -29.040 6.837 17.512 1.00 62.32 438 GLU C O 1
ATOM 11058 N N . THR C 1 463 ? -29.471 4.730 16.823 1.00 63.28 439 THR C N 1
ATOM 11059 C CA . THR C 1 463 ? -28.964 4.059 18.013 1.00 58.01 439 THR C CA 1
ATOM 11060 C C . THR C 1 463 ? -27.449 4.227 18.125 1.00 55.54 439 THR C C 1
ATOM 11061 O O . THR C 1 463 ? -26.933 4.528 19.205 1.00 52.05 439 THR C O 1
ATOM 11065 N N . TYR C 1 464 ? -26.746 4.052 17.005 1.00 57.71 440 TYR C N 1
ATOM 11066 C CA . TYR C 1 464 ? -25.296 4.290 16.951 1.00 56.34 440 TYR C CA 1
ATOM 11067 C C . TYR C 1 464 ? -24.947 5.741 17.299 1.00 55.57 440 TYR C C 1
ATOM 11068 O O . TYR C 1 464 ? -23.987 5.989 18.034 1.00 52.87 440 TYR C O 1
ATOM 11077 N N . ARG C 1 465 ? -25.736 6.683 16.776 1.00 58.12 441 ARG C N 1
ATOM 11078 C CA A ARG C 1 465 ? -25.538 8.092 17.094 0.50 58.31 441 ARG C CA 1
ATOM 11079 C CA B ARG C 1 465 ? -25.597 8.113 17.079 0.50 58.54 441 ARG C CA 1
ATOM 11080 C C . ARG C 1 465 ? -25.884 8.384 18.558 1.00 54.67 441 ARG C C 1
ATOM 11081 O O . ARG C 1 465 ? -25.153 9.110 19.231 1.00 53.51 441 ARG C O 1
ATOM 11096 N N . GLU C 1 466 ? -26.968 7.798 19.053 1.00 53.47 442 GLU C N 1
ATOM 11097 C CA . GLU C 1 466 ? -27.362 7.961 20.448 1.00 50.91 442 GLU C CA 1
ATOM 11098 C C . GLU C 1 466 ? -26.252 7.448 21.364 1.00 47.46 442 GLU C C 1
ATOM 11099 O O . GLU C 1 466 ? -25.784 8.169 22.243 1.00 46.41 442 GLU C O 1
ATOM 11105 N N . PHE C 1 467 ? -25.812 6.217 21.121 1.00 46.36 443 PHE C N 1
ATOM 11106 C CA . PHE C 1 467 ? -24.690 5.642 21.848 1.00 43.68 443 PHE C CA 1
ATOM 11107 C C . PHE C 1 467 ? -23.435 6.528 21.821 1.00 44.14 443 PHE C C 1
ATOM 11108 O O . PHE C 1 467 ? -22.835 6.787 22.876 1.00 42.78 443 PHE C O 1
ATOM 11116 N N . SER C 1 468 ? -23.057 6.990 20.626 1.00 46.71 444 SER C N 1
ATOM 11117 C CA . SER C 1 468 ? -21.849 7.802 20.423 1.00 48.20 444 SER C CA 1
ATOM 11118 C C . SER C 1 468 ? -21.830 9.074 21.255 1.00 48.27 444 SER C C 1
ATOM 11119 O O . SER C 1 468 ? -20.770 9.500 21.708 1.00 48.28 444 SER C O 1
ATOM 11122 N N . SER C 1 469 ? -23.004 9.677 21.450 1.00 48.75 445 SER C N 1
ATOM 11123 C CA . SER C 1 469 ? -23.125 10.933 22.198 1.00 49.24 445 SER C CA 1
ATOM 11124 C C . SER C 1 469 ? -22.758 10.787 23.685 1.00 46.75 445 SER C C 1
ATOM 11125 O O . SER C 1 469 ? -22.582 11.792 24.382 1.00 47.99 445 SER C O 1
ATOM 11128 N N . TYR C 1 470 ? -22.624 9.543 24.149 1.00 43.76 446 TYR C N 1
ATOM 11129 C CA . TYR C 1 470 ? -22.211 9.249 25.524 1.00 42.20 446 TYR C CA 1
ATOM 11130 C C . TYR C 1 470 ? -20.701 9.000 25.688 1.00 42.41 446 TYR C C 1
ATOM 11131 O O . TYR C 1 470 ? -20.216 8.864 26.819 1.00 41.68 446 TYR C O 1
ATOM 11140 N N . ILE C 1 471 ? -19.973 8.939 24.569 1.00 43.53 447 ILE C N 1
ATOM 11141 C CA . ILE C 1 471 ? -18.531 8.680 24.588 1.00 44.16 447 ILE C CA 1
ATOM 11142 C C . ILE C 1 471 ? -17.776 9.896 24.077 1.00 47.26 447 ILE C C 1
ATOM 11143 O O . ILE C 1 471 ? -17.862 10.239 22.897 1.00 49.12 447 ILE C O 1
ATOM 11148 N N . HIS C 1 472 ? -17.022 10.526 24.973 1.00 48.30 448 HIS C N 1
ATOM 11149 C CA . HIS C 1 472 ? -16.384 11.797 24.688 1.00 52.06 448 HIS C CA 1
ATOM 11150 C C . HIS C 1 472 ? -15.020 11.887 25.380 1.00 53.39 448 HIS C C 1
ATOM 11151 O O . HIS C 1 472 ? -14.917 11.700 26.598 1.00 52.65 448 HIS C O 1
ATOM 11158 N N . ASN C 1 473 ? -13.982 12.180 24.596 1.00 55.91 449 ASN C N 1
ATOM 11159 C CA . ASN C 1 473 ? -12.603 12.275 25.099 1.00 57.81 449 ASN C CA 1
ATOM 11160 C C . ASN C 1 473 ? -12.152 11.008 25.843 1.00 55.18 449 ASN C C 1
ATOM 11161 O O . ASN C 1 473 ? -11.547 11.090 26.912 1.00 55.88 449 ASN C O 1
ATOM 11166 N N . GLY C 1 474 ? -12.481 9.845 25.277 1.00 52.42 450 GLY C N 1
ATOM 11167 C CA . GLY C 1 474 ? -12.198 8.556 25.899 1.00 49.94 450 GLY C CA 1
ATOM 11168 C C . GLY C 1 474 ? -12.988 8.284 27.167 1.00 47.87 450 GLY C C 1
ATOM 11169 O O . GLY C 1 474 ? -12.758 7.281 27.839 1.00 46.51 450 GLY C O 1
ATOM 11170 N N . ALA C 1 475 ? -13.934 9.162 27.492 1.00 48.10 451 ALA C N 1
ATOM 11171 C CA . ALA C 1 475 ? -14.700 9.025 28.726 1.00 47.70 451 ALA C CA 1
ATOM 11172 C C . ALA C 1 475 ? -16.210 8.955 28.517 1.00 46.24 451 ALA C C 1
ATOM 11173 O O . ALA C 1 475 ? -16.764 9.477 27.542 1.00 46.54 451 ALA C O 1
ATOM 11175 N N . LEU C 1 476 ? -16.869 8.288 29.453 1.00 45.68 452 LEU C N 1
ATOM 11176 C CA . LEU C 1 476 ? -18.317 8.253 29.509 1.00 44.98 452 LEU C CA 1
ATOM 11177 C C . LEU C 1 476 ? -18.787 9.613 29.996 1.00 47.35 452 LEU C C 1
ATOM 11178 O O . LEU C 1 476 ? -18.346 10.073 31.053 1.00 49.31 452 LEU C O 1
ATOM 11183 N N . VAL C 1 477 ? -19.650 10.275 29.227 1.00 47.75 453 VAL C N 1
ATOM 11184 C CA . VAL C 1 477 ? -20.214 11.549 29.678 1.00 50.38 453 VAL C CA 1
ATOM 11185 C C . VAL C 1 477 ? -21.614 11.385 30.233 1.00 49.74 453 VAL C C 1
ATOM 11186 O O . VAL C 1 477 ? -22.514 10.875 29.558 1.00 48.64 453 VAL C O 1
ATOM 11190 N N . LEU C 1 478 ? -21.776 11.810 31.479 1.00 51.20 454 LEU C N 1
ATOM 11191 C CA . LEU C 1 478 ? -23.074 11.857 32.113 1.00 51.42 454 LEU C CA 1
ATOM 11192 C C . LEU C 1 478 ? -23.736 13.161 31.707 1.00 53.25 454 LEU C C 1
ATOM 11193 O O . LEU C 1 478 ? -23.133 14.232 31.792 1.00 55.95 454 LEU C O 1
ATOM 11198 N N . LYS C 1 479 ? -24.973 13.058 31.239 1.00 52.14 455 LYS C N 1
ATOM 11199 C CA . LYS C 1 479 ? -25.724 14.210 30.784 1.00 53.59 455 LYS C CA 1
ATOM 11200 C C . LYS C 1 479 ? -26.166 15.032 31.988 1.00 56.66 455 LYS C C 1
ATOM 11201 O O . LYS C 1 479 ? -26.497 14.479 33.040 1.00 56.54 455 LYS C O 1
ATOM 11207 N N . LYS C 1 480 ? -26.174 16.352 31.830 1.00 59.62 456 LYS C N 1
ATOM 11208 C CA . LYS C 1 480 ? -26.585 17.246 32.906 1.00 63.46 456 LYS C CA 1
ATOM 11209 C C . LYS C 1 480 ? -28.058 17.661 32.804 1.00 64.93 456 LYS C C 1
ATOM 11210 O O . LYS C 1 480 ? -28.576 18.397 33.645 1.00 68.47 456 LYS C O 1
ATOM 11217 N N . MET D 1 25 ? -17.746 12.940 -3.439 1.00 102.36 1 MET D N 1
ATOM 11218 C CA . MET D 1 25 ? -16.812 11.869 -3.901 1.00 98.88 1 MET D CA 1
ATOM 11219 C C . MET D 1 25 ? -15.924 11.368 -2.756 1.00 94.76 1 MET D C 1
ATOM 11220 O O . MET D 1 25 ? -15.951 11.918 -1.651 1.00 94.82 1 MET D O 1
ATOM 11225 N N . THR D 1 26 ? -15.140 10.324 -3.024 1.00 91.18 2 THR D N 1
ATOM 11226 C CA . THR D 1 26 ? -14.315 9.694 -1.987 1.00 87.07 2 THR D CA 1
ATOM 11227 C C . THR D 1 26 ? -12.978 9.135 -2.505 1.00 83.71 2 THR D C 1
ATOM 11228 O O . THR D 1 26 ? -12.821 8.861 -3.700 1.00 84.12 2 THR D O 1
ATOM 11232 N N . ILE D 1 27 ? -12.029 8.974 -1.581 1.00 80.10 3 ILE D N 1
ATOM 11233 C CA . ILE D 1 27 ? -10.646 8.597 -1.887 1.00 76.64 3 ILE D CA 1
ATOM 11234 C C . ILE D 1 27 ? -10.528 7.130 -2.318 1.00 74.12 3 ILE D C 1
ATOM 11235 O O . ILE D 1 27 ? -11.076 6.246 -1.659 1.00 73.16 3 ILE D O 1
ATOM 11240 N N . PRO D 1 28 ? -9.828 6.872 -3.441 1.00 73.07 4 PRO D N 1
ATOM 11241 C CA . PRO D 1 28 ? -9.510 5.504 -3.834 1.00 70.68 4 PRO D CA 1
ATOM 11242 C C . PRO D 1 28 ? -8.688 4.795 -2.766 1.00 67.05 4 PRO D C 1
ATOM 11243 O O . PRO D 1 28 ? -7.793 5.396 -2.160 1.00 65.71 4 PRO D O 1
ATOM 11247 N N . TYR D 1 29 ? -9.015 3.523 -2.548 1.00 65.29 5 TYR D N 1
ATOM 11248 C CA . TYR D 1 29 ? -8.381 2.676 -1.541 1.00 61.73 5 TYR D CA 1
ATOM 11249 C C . TYR D 1 29 ? -6.864 2.735 -1.641 1.00 59.93 5 TYR D C 1
ATOM 11250 O O . TYR D 1 29 ? -6.181 2.969 -0.642 1.00 58.25 5 TYR D O 1
ATOM 11259 N N . LYS D 1 30 ? -6.367 2.532 -2.862 1.00 60.24 6 LYS D N 1
ATOM 11260 C CA . LYS D 1 30 ? -4.957 2.668 -3.247 1.00 59.28 6 LYS D CA 1
ATOM 11261 C C . LYS D 1 30 ? -4.255 3.847 -2.586 1.00 58.95 6 LYS D C 1
ATOM 11262 O O . LYS D 1 30 ? -3.058 3.776 -2.290 1.00 57.64 6 LYS D O 1
ATOM 11268 N N . GLU D 1 31 ? -5.000 4.930 -2.370 1.00 60.45 7 GLU D N 1
ATOM 11269 C CA . GLU D 1 31 ? -4.423 6.192 -1.917 1.00 60.68 7 GLU D CA 1
ATOM 11270 C C . GLU D 1 31 ? -4.798 6.596 -0.488 1.00 59.84 7 GLU D C 1
ATOM 11271 O O . GLU D 1 31 ? -4.443 7.684 -0.042 1.00 60.24 7 GLU D O 1
ATOM 11277 N N . GLN D 1 32 ? -5.505 5.726 0.229 1.00 58.61 8 GLN D N 1
ATOM 11278 C CA . GLN D 1 32 ? -5.950 6.055 1.580 1.00 58.22 8 GLN D CA 1
ATOM 11279 C C . GLN D 1 32 ? -4.805 6.100 2.603 1.00 56.44 8 GLN D C 1
ATOM 11280 O O . GLN D 1 32 ? -4.437 5.090 3.200 1.00 54.26 8 GLN D O 1
ATOM 11286 N N . ARG D 1 33 ? -4.236 7.291 2.765 1.00 57.50 9 ARG D N 1
ATOM 11287 C CA . ARG D 1 33 ? -3.278 7.568 3.823 1.00 56.75 9 ARG D CA 1
ATOM 11288 C C . ARG D 1 33 ? -4.031 7.839 5.110 1.00 56.79 9 ARG D C 1
ATOM 11289 O O . ARG D 1 33 ? -5.029 8.550 5.099 1.00 58.95 9 ARG D O 1
ATOM 11297 N N . LEU D 1 34 ? -3.558 7.268 6.215 1.00 54.81 10 LEU D N 1
ATOM 11298 C CA . LEU D 1 34 ? -4.173 7.516 7.515 1.00 54.74 10 LEU D CA 1
ATOM 11299 C C . LEU D 1 34 ? -3.928 8.977 7.877 1.00 56.25 10 LEU D C 1
ATOM 11300 O O . LEU D 1 34 ? -2.864 9.521 7.556 1.00 55.88 10 LEU D O 1
ATOM 11305 N N . PRO D 1 35 ? -4.912 9.626 8.526 1.00 57.84 11 PRO D N 1
ATOM 11306 C CA . PRO D 1 35 ? -4.732 11.032 8.900 1.00 59.22 11 PRO D CA 1
ATOM 11307 C C . PRO D 1 35 ? -3.561 11.185 9.876 1.00 57.22 11 PRO D C 1
ATOM 11308 O O . PRO D 1 35 ? -2.711 12.065 9.698 1.00 57.60 11 PRO D O 1
ATOM 11312 N N . ILE D 1 36 ? -3.538 10.319 10.887 1.00 54.68 12 ILE D N 1
ATOM 11313 C CA . ILE D 1 36 ? -2.447 10.219 11.837 1.00 52.51 12 ILE D CA 1
ATOM 11314 C C . ILE D 1 36 ? -1.860 8.824 11.684 1.00 49.47 12 ILE D C 1
ATOM 11315 O O . ILE D 1 36 ? -2.584 7.823 11.737 1.00 48.73 12 ILE D O 1
ATOM 11320 N N . GLU D 1 37 ? -0.552 8.745 11.480 1.00 47.62 13 GLU D N 1
ATOM 11321 C CA . GLU D 1 37 ? 0.082 7.443 11.331 1.00 44.83 13 GLU D CA 1
ATOM 11322 C C . GLU D 1 37 ? -0.110 6.630 12.613 1.00 43.48 13 GLU D C 1
ATOM 11323 O O . GLU D 1 37 ? -0.242 7.196 13.707 1.00 43.85 13 GLU D O 1
ATOM 11329 N N . LYS D 1 38 ? -0.147 5.307 12.463 1.00 41.50 14 LYS D N 1
ATOM 11330 C CA . LYS D 1 38 ? -0.258 4.409 13.599 1.00 40.11 14 LYS D CA 1
ATOM 11331 C C . LYS D 1 38 ? 1.113 3.800 13.882 1.00 38.24 14 LYS D C 1
ATOM 11332 O O . LYS D 1 38 ? 1.840 3.424 12.955 1.00 37.54 14 LYS D O 1
ATOM 11338 N N . VAL D 1 39 ? 1.471 3.725 15.161 1.00 37.42 15 VAL D N 1
ATOM 11339 C CA . VAL D 1 39 ? 2.745 3.126 15.551 1.00 35.90 15 VAL D CA 1
ATOM 11340 C C . VAL D 1 39 ? 2.555 1.829 16.336 1.00 34.75 15 VAL D C 1
ATOM 11341 O O . VAL D 1 39 ? 1.645 1.712 17.147 1.00 35.13 15 VAL D O 1
ATOM 11345 N N . PHE D 1 40 ? 3.416 0.859 16.048 1.00 33.55 16 PHE D N 1
ATOM 11346 C CA . PHE D 1 40 ? 3.439 -0.428 16.727 1.00 32.86 16 PHE D CA 1
ATOM 11347 C C . PHE D 1 40 ? 4.805 -0.512 17.399 1.00 32.55 16 PHE D C 1
ATOM 11348 O O . PHE D 1 40 ? 5.841 -0.554 16.713 1.00 31.87 16 PHE D O 1
ATOM 11356 N N . ARG D 1 41 ? 4.822 -0.524 18.727 1.00 32.65 17 ARG D N 1
ATOM 11357 C CA . ARG D 1 41 ? 6.077 -0.657 19.457 1.00 32.69 17 ARG D CA 1
ATOM 11358 C C . ARG D 1 41 ? 6.720 -2.000 19.111 1.00 31.86 17 ARG D C 1
ATOM 11359 O O . ARG D 1 41 ? 6.057 -3.039 19.128 1.00 31.70 17 ARG D O 1
ATOM 11367 N N . ASP D 1 42 ? 8.004 -1.958 18.772 1.00 31.75 18 ASP D N 1
ATOM 11368 C CA . ASP D 1 42 ? 8.780 -3.137 18.405 1.00 31.50 18 ASP D CA 1
ATOM 11369 C C . ASP D 1 42 ? 10.103 -3.009 19.128 1.00 31.87 18 ASP D C 1
ATOM 11370 O O . ASP D 1 42 ? 10.759 -1.974 19.024 1.00 32.60 18 ASP D O 1
ATOM 11375 N N . PRO D 1 43 ? 10.520 -4.047 19.856 1.00 31.97 19 PRO D N 1
ATOM 11376 C CA . PRO D 1 43 ? 11.739 -3.856 20.631 1.00 32.33 19 PRO D CA 1
ATOM 11377 C C . PRO D 1 43 ? 12.976 -3.770 19.740 1.00 32.20 19 PRO D C 1
ATOM 11378 O O . PRO D 1 43 ? 13.983 -3.194 20.142 1.00 33.04 19 PRO D O 1
ATOM 11382 N N . VAL D 1 44 ? 12.895 -4.300 18.525 1.00 31.43 20 VAL D N 1
ATOM 11383 C CA . VAL D 1 44 ? 14.046 -4.262 17.631 1.00 30.94 20 VAL D CA 1
ATOM 11384 C C . VAL D 1 44 ? 14.171 -2.890 16.961 1.00 31.11 20 VAL D C 1
ATOM 11385 O O . VAL D 1 44 ? 15.224 -2.258 17.031 1.00 31.70 20 VAL D O 1
ATOM 11389 N N . HIS D 1 45 ? 13.095 -2.428 16.332 1.00 30.59 21 HIS D N 1
ATOM 11390 C CA . HIS D 1 45 ? 13.130 -1.185 15.571 1.00 30.89 21 HIS D CA 1
ATOM 11391 C C . HIS D 1 45 ? 12.519 0.013 16.313 1.00 31.21 21 HIS D C 1
ATOM 11392 O O . HIS D 1 45 ? 12.364 1.093 15.729 1.00 31.06 21 HIS D O 1
ATOM 11399 N N . ASN D 1 46 ? 12.191 -0.190 17.597 1.00 31.32 22 ASN D N 1
ATOM 11400 C CA . ASN D 1 46 ? 11.472 0.783 18.427 1.00 31.84 22 ASN D CA 1
ATOM 11401 C C . ASN D 1 46 ? 10.013 0.950 17.967 1.00 31.68 22 ASN D C 1
ATOM 11402 O O . ASN D 1 46 ? 9.087 0.678 18.724 1.00 31.52 22 ASN D O 1
ATOM 11407 N N . TYR D 1 47 ? 9.811 1.355 16.718 1.00 31.46 23 TYR D N 1
ATOM 11408 C CA . TYR D 1 47 ? 8.472 1.475 16.180 1.00 31.77 23 TYR D CA 1
ATOM 11409 C C . TYR D 1 47 ? 8.340 0.950 14.773 1.00 31.15 23 TYR D C 1
ATOM 11410 O O . TYR D 1 47 ? 9.232 1.143 13.936 1.00 31.18 23 TYR D O 1
ATOM 11419 N N . ILE D 1 48 ? 7.209 0.283 14.539 1.00 30.52 24 ILE D N 1
ATOM 11420 C CA . ILE D 1 48 ? 6.683 0.023 13.207 1.00 29.82 24 ILE D CA 1
ATOM 11421 C C . ILE D 1 48 ? 5.721 1.173 12.874 1.00 31.05 24 ILE D C 1
ATOM 11422 O O . ILE D 1 48 ? 4.749 1.421 13.614 1.00 31.64 24 ILE D O 1
ATOM 11427 N N . HIS D 1 49 ? 5.995 1.872 11.776 1.00 31.37 25 HIS D N 1
ATOM 11428 C CA . HIS D 1 49 ? 5.181 3.012 11.360 1.00 33.00 25 HIS D CA 1
ATOM 11429 C C . HIS D 1 49 ? 4.235 2.617 10.245 1.00 33.30 25 HIS D C 1
ATOM 11430 O O . HIS D 1 49 ? 4.673 2.154 9.195 1.00 32.97 25 HIS D O 1
ATOM 11437 N N . VAL D 1 50 ? 2.941 2.814 10.478 1.00 34.14 26 VAL D N 1
ATOM 11438 C CA . VAL D 1 50 ? 1.915 2.465 9.489 1.00 35.16 26 VAL D CA 1
ATOM 11439 C C . VAL D 1 50 ? 1.171 3.712 9.037 1.00 36.95 26 VAL D C 1
ATOM 11440 O O . VAL D 1 50 ? 0.538 4.400 9.838 1.00 37.41 26 VAL D O 1
ATOM 11444 N N . GLN D 1 51 ? 1.259 4.002 7.744 1.00 38.39 27 GLN D N 1
ATOM 11445 C CA . GLN D 1 51 ? 0.688 5.230 7.209 1.00 41.03 27 GLN D CA 1
ATOM 11446 C C . GLN D 1 51 ? -0.279 5.005 6.053 1.00 41.75 27 GLN D C 1
ATOM 11447 O O . GLN D 1 51 ? -0.922 5.947 5.584 1.00 44.29 27 GLN D O 1
ATOM 11453 N N . HIS D 1 52 ? -0.414 3.759 5.611 1.00 40.11 28 HIS D N 1
ATOM 11454 C CA . HIS D 1 52 ? -1.419 3.438 4.606 1.00 40.17 28 HIS D CA 1
ATOM 11455 C C . HIS D 1 52 ? -2.550 2.535 5.150 1.00 39.22 28 HIS D C 1
ATOM 11456 O O . HIS D 1 52 ? -2.294 1.578 5.893 1.00 37.61 28 HIS D O 1
ATOM 11463 N N . GLN D 1 53 ? -3.793 2.843 4.778 1.00 39.66 29 GLN D N 1
ATOM 11464 C CA . GLN D 1 53 ? -4.950 2.053 5.229 1.00 39.13 29 GLN D CA 1
ATOM 11465 C C . GLN D 1 53 ? -4.866 0.592 4.763 1.00 37.83 29 GLN D C 1
ATOM 11466 O O . GLN D 1 53 ? -5.199 -0.324 5.511 1.00 37.20 29 GLN D O 1
ATOM 11472 N N . VAL D 1 54 ? -4.394 0.393 3.535 1.00 37.73 30 VAL D N 1
ATOM 11473 C CA . VAL D 1 54 ? -4.142 -0.935 2.966 1.00 36.65 30 VAL D CA 1
ATOM 11474 C C . VAL D 1 54 ? -3.247 -1.785 3.871 1.00 34.85 30 VAL D C 1
ATOM 11475 O O . VAL D 1 54 ? -3.567 -2.939 4.142 1.00 34.72 30 VAL D O 1
ATOM 11479 N N . ILE D 1 55 ? -2.134 -1.208 4.322 1.00 33.76 31 ILE D N 1
ATOM 11480 C CA . ILE D 1 55 ? -1.192 -1.885 5.207 1.00 32.40 31 ILE D CA 1
ATOM 11481 C C . ILE D 1 55 ? -1.840 -2.245 6.556 1.00 32.27 31 ILE D C 1
ATOM 11482 O O . ILE D 1 55 ? -1.670 -3.359 7.050 1.00 31.29 31 ILE D O 1
ATOM 11487 N N . LEU D 1 56 ? -2.593 -1.313 7.138 1.00 32.95 32 LEU D N 1
ATOM 11488 C CA . LEU D 1 56 ? -3.249 -1.577 8.416 1.00 33.25 32 LEU D CA 1
ATOM 11489 C C . LEU D 1 56 ? -4.250 -2.741 8.290 1.00 33.92 32 LEU D C 1
ATOM 11490 O O . LEU D 1 56 ? -4.252 -3.656 9.119 1.00 33.57 32 LEU D O 1
ATOM 11495 N N . ASP D 1 57 ? -5.061 -2.718 7.229 1.00 35.08 33 ASP D N 1
ATOM 11496 C CA . ASP D 1 57 ? -6.022 -3.783 6.963 1.00 35.58 33 ASP D CA 1
ATOM 11497 C C . ASP D 1 57 ? -5.328 -5.132 6.810 1.00 34.85 33 ASP D C 1
ATOM 11498 O O . ASP D 1 57 ? -5.759 -6.119 7.402 1.00 34.81 33 ASP D O 1
ATOM 11503 N N . LEU D 1 58 ? -4.234 -5.159 6.047 1.00 34.19 34 LEU D N 1
ATOM 11504 C CA . LEU D 1 58 ? -3.423 -6.368 5.899 1.00 33.15 34 LEU D CA 1
ATOM 11505 C C . LEU D 1 58 ? -2.889 -6.870 7.244 1.00 32.37 34 LEU D C 1
ATOM 11506 O O . LEU D 1 58 ? -3.034 -8.056 7.571 1.00 32.59 34 LEU D O 1
ATOM 11511 N N . ILE D 1 59 ? -2.283 -5.974 8.022 1.00 31.23 35 ILE D N 1
ATOM 11512 C CA . ILE D 1 59 ? -1.816 -6.318 9.359 1.00 29.89 35 ILE D CA 1
ATOM 11513 C C . ILE D 1 59 ? -2.945 -6.950 10.168 1.00 30.78 35 ILE D C 1
ATOM 11514 O O . ILE D 1 59 ? -2.748 -7.964 10.846 1.00 30.11 35 ILE D O 1
ATOM 11519 N N . ASN D 1 60 ? -4.136 -6.368 10.047 1.00 31.95 36 ASN D N 1
ATOM 11520 C CA . ASN D 1 60 ? -5.299 -6.806 10.804 1.00 32.82 36 ASN D CA 1
ATOM 11521 C C . ASN D 1 60 ? -5.980 -8.070 10.262 1.00 33.55 36 ASN D C 1
ATOM 11522 O O . ASN D 1 60 ? -6.888 -8.610 10.899 1.00 34.33 36 ASN D O 1
ATOM 11527 N N . SER D 1 61 ? -5.530 -8.544 9.104 1.00 33.23 37 SER D N 1
ATOM 11528 C CA . SER D 1 61 ? -6.193 -9.652 8.413 1.00 34.22 37 SER D CA 1
ATOM 11529 C C . SER D 1 61 ? -5.940 -10.980 9.110 1.00 33.70 37 SER D C 1
ATOM 11530 O O . SER D 1 61 ? -4.892 -11.183 9.736 1.00 32.51 37 SER D O 1
ATOM 11533 N N . ALA D 1 62 ? -6.906 -11.879 8.956 1.00 34.80 38 ALA D N 1
ATOM 11534 C CA . ALA D 1 62 ? -6.856 -13.224 9.507 1.00 35.20 38 ALA D CA 1
ATOM 11535 C C . ALA D 1 62 ? -5.549 -13.976 9.223 1.00 34.41 38 ALA D C 1
ATOM 11536 O O . ALA D 1 62 ? -4.957 -14.544 10.134 1.00 33.87 38 ALA D O 1
ATOM 11538 N N . GLU D 1 63 ? -5.089 -13.992 7.977 1.00 35.00 39 GLU D N 1
ATOM 11539 C CA . GLU D 1 63 ? -3.882 -14.782 7.680 1.00 35.52 39 GLU D CA 1
ATOM 11540 C C . GLU D 1 63 ? -2.545 -14.163 8.097 1.00 34.11 39 GLU D C 1
ATOM 11541 O O . GLU D 1 63 ? -1.552 -14.886 8.217 1.00 34.79 39 GLU D O 1
ATOM 11547 N N . VAL D 1 64 ? -2.511 -12.853 8.335 1.00 33.21 40 VAL D N 1
ATOM 11548 C CA . VAL D 1 64 ? -1.344 -12.245 8.960 1.00 31.81 40 VAL D CA 1
ATOM 11549 C C . VAL D 1 64 ? -1.404 -12.434 10.481 1.00 31.98 40 VAL D C 1
ATOM 11550 O O . VAL D 1 64 ? -0.375 -12.676 11.126 1.00 30.84 40 VAL D O 1
ATOM 11554 N N . GLN D 1 65 ? -2.609 -12.352 11.047 1.00 32.76 41 GLN D N 1
ATOM 11555 C CA . GLN D 1 65 ? -2.782 -12.488 12.501 1.00 33.12 41 GLN D CA 1
ATOM 11556 C C . GLN D 1 65 ? -2.378 -13.863 13.008 1.00 33.38 41 GLN D C 1
ATOM 11557 O O . GLN D 1 65 ? -1.870 -13.984 14.121 1.00 33.28 41 GLN D O 1
ATOM 11563 N N . ARG D 1 66 ? -2.593 -14.895 12.192 1.00 34.08 42 ARG D N 1
ATOM 11564 C CA . ARG D 1 66 ? -2.274 -16.261 12.610 1.00 34.92 42 ARG D CA 1
ATOM 11565 C C . ARG D 1 66 ? -0.756 -16.475 12.776 1.00 33.92 42 ARG D C 1
ATOM 11566 O O . ARG D 1 66 ? -0.329 -17.405 13.466 1.00 34.71 42 ARG D O 1
ATOM 11574 N N . LEU D 1 67 ? 0.049 -15.607 12.166 1.00 32.56 43 LEU D N 1
ATOM 11575 C CA . LEU D 1 67 ? 1.507 -15.679 12.323 1.00 31.46 43 LEU D CA 1
ATOM 11576 C C . LEU D 1 67 ? 1.968 -15.355 13.750 1.00 30.99 43 LEU D C 1
ATOM 11577 O O . LEU D 1 67 ? 3.133 -15.547 14.088 1.00 30.94 43 LEU D O 1
ATOM 11582 N N . ARG D 1 68 ? 1.058 -14.860 14.580 1.00 31.12 44 ARG D N 1
ATOM 11583 C CA . ARG D 1 68 ? 1.351 -14.660 16.009 1.00 31.53 44 ARG D CA 1
ATOM 11584 C C . ARG D 1 68 ? 1.599 -15.993 16.691 1.00 32.43 44 ARG D C 1
ATOM 11585 O O . ARG D 1 68 ? 2.350 -16.070 17.660 1.00 32.79 44 ARG D O 1
ATOM 11593 N N . ARG D 1 69 ? 0.970 -17.038 16.163 1.00 33.64 45 ARG D N 1
ATOM 11594 C CA . ARG D 1 69 ? 0.944 -18.338 16.806 1.00 35.11 45 ARG D CA 1
ATOM 11595 C C . ARG D 1 69 ? 1.906 -19.326 16.122 1.00 35.61 45 ARG D C 1
ATOM 11596 O O . ARG D 1 69 ? 1.810 -20.545 16.312 1.00 36.73 45 ARG D O 1
ATOM 11604 N N . ILE D 1 70 ? 2.831 -18.787 15.328 1.00 34.45 46 ILE D N 1
ATOM 11605 C CA . ILE D 1 70 ? 3.861 -19.581 14.685 1.00 34.99 46 ILE D CA 1
ATOM 11606 C C . ILE D 1 70 ? 5.207 -18.947 14.992 1.00 34.51 46 ILE D C 1
ATOM 11607 O O . ILE D 1 70 ? 5.466 -17.812 14.585 1.00 34.10 46 ILE D O 1
ATOM 11612 N N . LYS D 1 71 ? 6.052 -19.666 15.732 1.00 34.98 47 LYS D N 1
ATOM 11613 C CA . LYS D 1 71 ? 7.377 -19.166 16.106 1.00 34.40 47 LYS D CA 1
ATOM 11614 C C . LYS D 1 71 ? 8.269 -18.955 14.889 1.00 33.97 47 LYS D C 1
ATOM 11615 O O . LYS D 1 71 ? 8.193 -19.714 13.915 1.00 34.46 47 LYS D O 1
ATOM 11621 N N . GLN D 1 72 ? 9.089 -17.906 14.943 1.00 32.40 48 GLN D N 1
ATOM 11622 C CA . GLN D 1 72 ? 10.040 -17.621 13.873 1.00 32.20 48 GLN D CA 1
ATOM 11623 C C . GLN D 1 72 ? 11.131 -18.687 13.774 1.00 33.60 48 GLN D C 1
ATOM 11624 O O . GLN D 1 72 ? 11.534 -19.054 12.664 1.00 33.98 48 GLN D O 1
ATOM 11630 N N . LEU D 1 73 ? 11.604 -19.177 14.923 1.00 33.95 49 LEU D N 1
ATOM 11631 C CA . LEU D 1 73 ? 12.775 -20.068 14.932 1.00 36.15 49 LEU D CA 1
ATOM 11632 C C . LEU D 1 73 ? 12.509 -21.539 15.279 1.00 37.95 49 LEU D C 1
ATOM 11633 O O . LEU D 1 73 ? 13.450 -22.309 15.531 1.00 39.50 49 LEU D O 1
ATOM 11638 N N . GLY D 1 74 ? 11.236 -21.921 15.290 1.00 38.10 50 GLY D N 1
ATOM 11639 C CA . GLY D 1 74 ? 10.848 -23.316 15.515 1.00 40.15 50 GLY D CA 1
ATOM 11640 C C . GLY D 1 74 ? 11.434 -23.930 16.776 1.00 41.60 50 GLY D C 1
ATOM 11641 O O . GLY D 1 74 ? 10.901 -23.749 17.876 1.00 41.43 50 GLY D O 1
ATOM 11642 N N . THR D 1 75 ? 12.552 -24.632 16.613 1.00 42.74 51 THR D N 1
ATOM 11643 C CA . THR D 1 75 ? 13.123 -25.434 17.681 1.00 44.29 51 THR D CA 1
ATOM 11644 C C . THR D 1 75 ? 14.312 -24.770 18.361 1.00 43.86 51 THR D C 1
ATOM 11645 O O . THR D 1 75 ? 14.860 -25.307 19.328 1.00 45.16 51 THR D O 1
ATOM 11649 N N . SER D 1 76 ? 14.713 -23.607 17.858 1.00 42.06 52 SER D N 1
ATOM 11650 C CA . SER D 1 76 ? 15.854 -22.896 18.434 1.00 41.51 52 SER D CA 1
ATOM 11651 C C . SER D 1 76 ? 15.650 -22.499 19.901 1.00 41.00 52 SER D C 1
ATOM 11652 O O . SER D 1 76 ? 16.618 -22.411 20.659 1.00 41.78 52 SER D O 1
ATOM 11655 N N . SER D 1 77 ? 14.391 -22.305 20.296 1.00 39.35 53 SER D N 1
ATOM 11656 C CA . SER D 1 77 ? 14.069 -21.868 21.648 1.00 38.78 53 SER D CA 1
ATOM 11657 C C . SER D 1 77 ? 14.448 -22.889 22.713 1.00 40.42 53 SER D C 1
ATOM 11658 O O . SER D 1 77 ? 14.622 -22.544 23.873 1.00 40.53 53 SER D O 1
ATOM 11661 N N . PHE D 1 78 ? 14.604 -24.147 22.316 1.00 41.82 54 PHE D N 1
ATOM 11662 C CA . PHE D 1 78 ? 15.089 -25.156 23.243 1.00 43.59 54 PHE D CA 1
ATOM 11663 C C . PHE D 1 78 ? 16.546 -24.920 23.642 1.00 44.29 54 PHE D C 1
ATOM 11664 O O . PHE D 1 78 ? 16.963 -25.296 24.739 1.00 45.69 54 PHE D O 1
ATOM 11672 N N . THR D 1 79 ? 17.306 -24.285 22.755 1.00 43.48 55 THR D N 1
ATOM 11673 C CA . THR D 1 79 ? 18.708 -23.952 23.025 1.00 44.56 55 THR D CA 1
ATOM 11674 C C . THR D 1 79 ? 18.848 -22.514 23.519 1.00 42.69 55 THR D C 1
ATOM 11675 O O . THR D 1 79 ? 19.603 -22.241 24.456 1.00 43.73 55 THR D O 1
ATOM 11679 N N . PHE D 1 80 ? 18.132 -21.605 22.867 1.00 39.89 56 PHE D N 1
ATOM 11680 C CA . PHE D 1 80 ? 18.114 -20.200 23.240 1.00 38.40 56 PHE D CA 1
ATOM 11681 C C . PHE D 1 80 ? 16.711 -19.826 23.702 1.00 37.22 56 PHE D C 1
ATOM 11682 O O . PHE D 1 80 ? 15.859 -19.445 22.879 1.00 35.44 56 PHE D O 1
ATOM 11690 N N . HIS D 1 81 ? 16.477 -19.907 25.012 1.00 37.75 57 HIS D N 1
ATOM 11691 C CA . HIS D 1 81 ? 15.113 -19.814 25.545 1.00 37.43 57 HIS D CA 1
ATOM 11692 C C . HIS D 1 81 ? 14.422 -18.463 25.379 1.00 35.49 57 HIS D C 1
ATOM 11693 O O . HIS D 1 81 ? 13.212 -18.363 25.559 1.00 35.07 57 HIS D O 1
ATOM 11700 N N . GLY D 1 82 ? 15.168 -17.421 25.038 1.00 34.68 58 GLY D N 1
ATOM 11701 C CA . GLY D 1 82 ? 14.514 -16.165 24.702 1.00 33.56 58 GLY D CA 1
ATOM 11702 C C . GLY D 1 82 ? 13.902 -16.118 23.299 1.00 32.75 58 GLY D C 1
ATOM 11703 O O . GLY D 1 82 ? 13.136 -15.207 22.999 1.00 31.49 58 GLY D O 1
ATOM 11704 N N . ALA D 1 83 ? 14.235 -17.086 22.441 1.00 33.67 59 ALA D N 1
ATOM 11705 C CA . ALA D 1 83 ? 13.817 -17.068 21.012 1.00 33.29 59 ALA D CA 1
ATOM 11706 C C . ALA D 1 83 ? 12.385 -17.565 20.800 1.00 32.94 59 ALA D C 1
ATOM 11707 O O . ALA D 1 83 ? 12.159 -18.572 20.133 1.00 33.74 59 ALA D O 1
ATOM 11709 N N . GLU D 1 84 ? 11.428 -16.847 21.373 1.00 32.38 60 GLU D N 1
ATOM 11710 C CA A GLU D 1 84 ? 10.024 -17.264 21.300 0.50 32.27 60 GLU D CA 1
ATOM 11711 C CA B GLU D 1 84 ? 10.022 -17.229 21.359 0.50 32.42 60 GLU D CA 1
ATOM 11712 C C . GLU D 1 84 ? 9.222 -16.290 20.445 1.00 31.32 60 GLU D C 1
ATOM 11713 O O . GLU D 1 84 ? 8.000 -16.404 20.328 1.00 31.51 60 GLU D O 1
ATOM 11724 N N . HIS D 1 85 ? 9.922 -15.344 19.819 1.00 30.94 61 HIS D N 1
ATOM 11725 C CA . HIS D 1 85 ? 9.323 -14.426 18.837 1.00 30.38 61 HIS D CA 1
ATOM 11726 C C . HIS D 1 85 ? 8.584 -15.130 17.699 1.00 30.86 61 HIS D C 1
ATOM 11727 O O . HIS D 1 85 ? 8.972 -16.227 17.251 1.00 31.69 61 HIS D O 1
ATOM 11734 N N . SER D 1 86 ? 7.494 -14.498 17.268 1.00 30.13 62 SER D N 1
ATOM 11735 C CA . SER D 1 86 ? 6.624 -15.072 16.269 1.00 30.46 62 SER D CA 1
ATOM 11736 C C . SER D 1 86 ? 7.038 -14.610 14.888 1.00 30.17 62 SER D C 1
ATOM 11737 O O . SER D 1 86 ? 7.827 -13.684 14.731 1.00 29.70 62 SER D O 1
ATOM 11740 N N . ARG D 1 87 ? 6.470 -15.241 13.878 1.00 30.93 63 ARG D N 1
ATOM 11741 C CA . ARG D 1 87 ? 6.664 -14.787 12.515 1.00 31.02 63 ARG D CA 1
ATOM 11742 C C . ARG D 1 87 ? 5.913 -13.479 12.259 1.00 30.21 63 ARG D C 1
ATOM 11743 O O . ARG D 1 87 ? 6.241 -12.740 11.315 1.00 29.97 63 ARG D O 1
ATOM 11751 N N . PHE D 1 88 ? 4.913 -13.188 13.093 1.00 29.43 64 PHE D N 1
ATOM 11752 C CA . PHE D 1 88 ? 4.164 -11.949 12.958 1.00 29.04 64 PHE D CA 1
ATOM 11753 C C . PHE D 1 88 ? 5.073 -10.759 13.224 1.00 28.57 64 PHE D C 1
ATOM 11754 O O . PHE D 1 88 ? 5.078 -9.802 12.449 1.00 28.66 64 PHE D O 1
ATOM 11762 N N . SER D 1 89 ? 5.851 -10.820 14.301 1.00 28.65 65 SER D N 1
ATOM 11763 C CA . SER D 1 89 ? 6.742 -9.709 14.619 1.00 28.74 65 SER D CA 1
ATOM 11764 C C . SER D 1 89 ? 7.841 -9.589 13.568 1.00 28.63 65 SER D C 1
ATOM 11765 O O . SER D 1 89 ? 8.179 -8.480 13.158 1.00 29.30 65 SER D O 1
ATOM 11768 N N . HIS D 1 90 ? 8.381 -10.711 13.105 1.00 28.71 66 HIS D N 1
ATOM 11769 C CA . HIS D 1 90 ? 9.335 -10.648 11.993 1.00 29.17 66 HIS D CA 1
ATOM 11770 C C . HIS D 1 90 ? 8.726 -9.995 10.735 1.00 28.96 66 HIS D C 1
ATOM 11771 O O . HIS D 1 90 ? 9.349 -9.125 10.120 1.00 29.14 66 HIS D O 1
ATOM 11778 N N . SER D 1 91 ? 7.512 -10.400 10.368 1.00 28.80 67 SER D N 1
ATOM 11779 C CA . SER D 1 91 ? 6.843 -9.836 9.181 1.00 28.68 67 SER D CA 1
ATOM 11780 C C . SER D 1 91 ? 6.704 -8.320 9.267 1.00 28.54 67 SER D C 1
ATOM 11781 O O . SER D 1 91 ? 6.947 -7.628 8.291 1.00 28.98 67 SER D O 1
ATOM 11784 N N . LEU D 1 92 ? 6.332 -7.812 10.442 1.00 28.46 68 LEU D N 1
ATOM 11785 C CA . LEU D 1 92 ? 6.225 -6.376 10.661 1.00 28.74 68 LEU D CA 1
ATOM 11786 C C . LEU D 1 92 ? 7.585 -5.673 10.587 1.00 28.39 68 LEU D C 1
ATOM 11787 O O . LEU D 1 92 ? 7.668 -4.557 10.088 1.00 29.44 68 LEU D O 1
ATOM 11792 N N . GLY D 1 93 ? 8.638 -6.323 11.077 1.00 27.88 69 GLY D N 1
ATOM 11793 C CA . GLY D 1 93 ? 9.991 -5.774 11.006 1.00 27.32 69 GLY D CA 1
ATOM 11794 C C . GLY D 1 93 ? 10.469 -5.630 9.559 1.00 27.68 69 GLY D C 1
ATOM 11795 O O . GLY D 1 93 ? 11.032 -4.605 9.190 1.00 27.39 69 GLY D O 1
ATOM 11796 N N . VAL D 1 94 ? 10.248 -6.660 8.746 1.00 27.73 70 VAL D N 1
ATOM 11797 C CA . VAL D 1 94 ? 10.595 -6.606 7.323 1.00 28.18 70 VAL D CA 1
ATOM 11798 C C . VAL D 1 94 ? 9.843 -5.467 6.664 1.00 28.54 70 VAL D C 1
ATOM 11799 O O . VAL D 1 94 ? 10.447 -4.639 5.962 1.00 28.71 70 VAL D O 1
ATOM 11803 N N . TYR D 1 95 ? 8.533 -5.405 6.918 1.00 28.42 71 TYR D N 1
ATOM 11804 C CA . TYR D 1 95 ? 7.746 -4.269 6.451 1.00 28.63 71 TYR D CA 1
ATOM 11805 C C . TYR D 1 95 ? 8.419 -2.954 6.856 1.00 28.24 71 TYR D C 1
ATOM 11806 O O . TYR D 1 95 ? 8.566 -2.062 6.033 1.00 29.38 71 TYR D O 1
ATOM 11815 N N . GLU D 1 96 ? 8.830 -2.844 8.119 1.00 27.55 72 GLU D N 1
ATOM 11816 C CA . GLU D 1 96 ? 9.354 -1.584 8.639 1.00 27.67 72 GLU D CA 1
ATOM 11817 C C . GLU D 1 96 ? 10.703 -1.195 8.026 1.00 27.69 72 GLU D C 1
ATOM 11818 O O . GLU D 1 96 ? 10.912 -0.032 7.668 1.00 28.73 72 GLU D O 1
ATOM 11824 N N . ILE D 1 97 ? 11.609 -2.158 7.906 1.00 27.17 73 ILE D N 1
ATOM 11825 C CA . ILE D 1 97 ? 12.890 -1.916 7.239 1.00 28.11 73 ILE D CA 1
ATOM 11826 C C . ILE D 1 97 ? 12.685 -1.454 5.794 1.00 29.01 73 ILE D C 1
ATOM 11827 O O . ILE D 1 97 ? 13.252 -0.447 5.378 1.00 29.66 73 ILE D O 1
ATOM 11832 N N . THR D 1 98 ? 11.851 -2.183 5.053 1.00 29.78 74 THR D N 1
ATOM 11833 C CA . THR D 1 98 ? 11.439 -1.803 3.694 1.00 30.79 74 THR D CA 1
ATOM 11834 C C . THR D 1 98 ? 10.935 -0.352 3.641 1.00 31.74 74 THR D C 1
ATOM 11835 O O . THR D 1 98 ? 11.287 0.400 2.727 1.00 32.85 74 THR D O 1
ATOM 11839 N N . ARG D 1 99 ? 10.141 0.044 4.635 1.00 31.16 75 ARG D N 1
ATOM 11840 C CA . ARG D 1 99 ? 9.572 1.390 4.652 1.00 31.94 75 ARG D CA 1
ATOM 11841 C C . ARG D 1 99 ? 10.684 2.434 4.808 1.00 32.20 75 ARG D C 1
ATOM 11842 O O . ARG D 1 99 ? 10.700 3.452 4.111 1.00 33.23 75 ARG D O 1
ATOM 11850 N N . ARG D 1 100 ? 11.614 2.158 5.716 1.00 30.87 76 ARG D N 1
ATOM 11851 C CA . ARG D 1 100 ? 12.769 3.023 5.939 1.00 30.92 76 ARG D CA 1
ATOM 11852 C C . ARG D 1 100 ? 13.639 3.162 4.699 1.00 31.56 76 ARG D C 1
ATOM 11853 O O . ARG D 1 100 ? 14.074 4.261 4.368 1.00 33.03 76 ARG D O 1
ATOM 11861 N N . ILE D 1 101 ? 13.862 2.067 3.990 1.00 31.53 77 ILE D N 1
ATOM 11862 C CA . ILE D 1 101 ? 14.568 2.136 2.708 1.00 32.72 77 ILE D CA 1
ATOM 11863 C C . ILE D 1 101 ? 13.851 3.056 1.708 1.00 33.69 77 ILE D C 1
ATOM 11864 O O . ILE D 1 101 ? 14.471 3.947 1.124 1.00 34.43 77 ILE D O 1
ATOM 11869 N N . CYS D 1 102 ? 12.548 2.849 1.527 1.00 33.97 78 CYS D N 1
ATOM 11870 C CA . CYS D 1 102 ? 11.762 3.658 0.578 1.00 35.22 78 CYS D CA 1
ATOM 11871 C C . CYS D 1 102 ? 11.805 5.145 0.938 1.00 36.14 78 CYS D C 1
ATOM 11872 O O . CYS D 1 102 ? 11.956 5.996 0.058 1.00 37.34 78 CYS D O 1
ATOM 11875 N N . GLU D 1 103 ? 11.690 5.438 2.234 1.00 35.61 79 GLU D N 1
ATOM 11876 C CA A GLU D 1 103 ? 11.681 6.814 2.710 0.50 36.78 79 GLU D CA 1
ATOM 11877 C CA B GLU D 1 103 ? 11.697 6.810 2.732 0.50 36.78 79 GLU D CA 1
ATOM 11878 C C . GLU D 1 103 ? 13.029 7.495 2.408 1.00 37.76 79 GLU D C 1
ATOM 11879 O O . GLU D 1 103 ? 13.062 8.662 1.989 1.00 39.13 79 GLU D O 1
ATOM 11890 N N . ILE D 1 104 ? 14.131 6.762 2.596 1.00 36.63 80 ILE D N 1
ATOM 11891 C CA . ILE D 1 104 ? 15.469 7.272 2.297 1.00 37.46 80 ILE D CA 1
ATOM 11892 C C . ILE D 1 104 ? 15.698 7.410 0.781 1.00 38.55 80 ILE D C 1
ATOM 11893 O O . ILE D 1 104 ? 16.233 8.418 0.314 1.00 40.06 80 ILE D O 1
ATOM 11898 N N . PHE D 1 105 ? 15.269 6.403 0.028 1.00 38.00 81 PHE D N 1
ATOM 11899 C CA . PHE D 1 105 ? 15.348 6.406 -1.432 1.00 39.04 81 PHE D CA 1
ATOM 11900 C C . PHE D 1 105 ? 14.613 7.587 -2.028 1.00 40.57 81 PHE D C 1
ATOM 11901 O O . PHE D 1 105 ? 15.110 8.234 -2.952 1.00 42.31 81 PHE D O 1
ATOM 11909 N N . GLN D 1 106 ? 13.429 7.869 -1.492 1.00 40.18 82 GLN D N 1
ATOM 11910 C CA . GLN D 1 106 ? 12.609 8.964 -1.993 1.00 41.76 82 GLN D CA 1
ATOM 11911 C C . GLN D 1 106 ? 13.260 10.310 -1.702 1.00 42.87 82 GLN D C 1
ATOM 11912 O O . GLN D 1 106 ? 13.239 11.217 -2.540 1.00 44.91 82 GLN D O 1
ATOM 11918 N N . ARG D 1 107 ? 13.869 10.411 -0.527 1.00 41.65 83 ARG D N 1
ATOM 11919 C CA . ARG D 1 107 ? 14.450 11.653 -0.056 1.00 42.83 83 ARG D CA 1
ATOM 11920 C C . ARG D 1 107 ? 15.698 12.060 -0.830 1.00 43.91 83 ARG D C 1
ATOM 11921 O O . ARG D 1 107 ? 15.887 13.241 -1.114 1.00 44.86 83 ARG D O 1
ATOM 11929 N N . ASN D 1 108 ? 16.545 11.079 -1.138 1.00 43.32 84 ASN D N 1
ATOM 11930 C CA . ASN D 1 108 ? 17.901 11.336 -1.623 1.00 45.06 84 ASN D CA 1
ATOM 11931 C C . ASN D 1 108 ? 18.191 10.782 -3.018 1.00 46.14 84 ASN D C 1
ATOM 11932 O O . ASN D 1 108 ? 19.081 11.275 -3.702 1.00 47.48 84 ASN D O 1
ATOM 11937 N N . TYR D 1 109 ? 17.456 9.747 -3.425 1.00 45.52 85 TYR D N 1
ATOM 11938 C CA . TYR D 1 109 ? 17.764 9.047 -4.678 1.00 46.86 85 TYR D CA 1
ATOM 11939 C C . TYR D 1 109 ? 16.524 8.761 -5.518 1.00 47.35 85 TYR D C 1
ATOM 11940 O O . TYR D 1 109 ? 16.365 7.662 -6.044 1.00 46.57 85 TYR D O 1
ATOM 11949 N N . SER D 1 110 ? 15.641 9.748 -5.619 1.00 48.88 86 SER D N 1
ATOM 11950 C CA . SER D 1 110 ? 14.377 9.564 -6.308 1.00 49.88 86 SER D CA 1
ATOM 11951 C C . SER D 1 110 ? 14.580 9.768 -7.795 1.00 52.32 86 SER D C 1
ATOM 11952 O O . SER D 1 110 ? 15.567 10.368 -8.213 1.00 53.76 86 SER D O 1
ATOM 11955 N N . VAL D 1 111 ? 13.635 9.260 -8.580 1.00 53.33 87 VAL D N 1
ATOM 11956 C CA . VAL D 1 111 ? 13.633 9.411 -10.035 1.00 56.17 87 VAL D CA 1
ATOM 11957 C C . VAL D 1 111 ? 13.791 10.868 -10.475 1.00 59.03 87 VAL D C 1
ATOM 11958 O O . VAL D 1 111 ? 14.447 11.139 -11.474 1.00 61.09 87 VAL D O 1
ATOM 11962 N N . GLU D 1 112 ? 13.204 11.794 -9.718 1.00 59.92 88 GLU D N 1
ATOM 11963 C CA . GLU D 1 112 ? 13.333 13.236 -9.988 1.00 62.99 88 GLU D CA 1
ATOM 11964 C C . GLU D 1 112 ? 14.776 13.725 -10.166 1.00 63.94 88 GLU D C 1
ATOM 11965 O O . GLU D 1 112 ? 15.025 14.615 -10.974 1.00 66.30 88 GLU D O 1
ATOM 11971 N N . ARG D 1 113 ? 15.711 13.154 -9.401 1.00 62.27 89 ARG D N 1
ATOM 11972 C CA . ARG D 1 113 ? 17.122 13.556 -9.464 1.00 63.13 89 ARG D CA 1
ATOM 11973 C C . ARG D 1 113 ? 17.989 12.619 -10.309 1.00 63.19 89 ARG D C 1
ATOM 11974 O O . ARG D 1 113 ? 18.946 13.063 -10.941 1.00 65.38 89 ARG D O 1
ATOM 11982 N N . LEU D 1 114 ? 17.659 11.332 -10.322 1.00 61.29 90 LEU D N 1
ATOM 11983 C CA . LEU D 1 114 ? 18.536 10.330 -10.930 1.00 61.18 90 LEU D CA 1
ATOM 11984 C C . LEU D 1 114 ? 17.952 9.641 -12.166 1.00 62.01 90 LEU D C 1
ATOM 11985 O O . LEU D 1 114 ? 18.662 8.925 -12.874 1.00 62.39 90 LEU D O 1
ATOM 11990 N N . GLY D 1 115 ? 16.662 9.853 -12.411 1.00 62.01 91 GLY D N 1
ATOM 11991 C CA . GLY D 1 115 ? 15.954 9.179 -13.489 1.00 62.54 91 GLY D CA 1
ATOM 11992 C C . GLY D 1 115 ? 16.021 7.670 -13.370 1.00 60.89 91 GLY D C 1
ATOM 11993 O O . GLY D 1 115 ? 15.590 7.081 -12.363 1.00 58.97 91 GLY D O 1
ATOM 11994 N N . GLU D 1 116 ? 16.597 7.061 -14.400 1.00 62.01 92 GLU D N 1
ATOM 11995 C CA . GLU D 1 116 ? 16.669 5.613 -14.580 1.00 61.04 92 GLU D CA 1
ATOM 11996 C C . GLU D 1 116 ? 17.413 4.881 -13.470 1.00 58.77 92 GLU D C 1
ATOM 11997 O O . GLU D 1 116 ? 17.120 3.721 -13.191 1.00 57.73 92 GLU D O 1
ATOM 12003 N N . ASN D 1 117 ? 18.388 5.541 -12.854 1.00 58.15 93 ASN D N 1
ATOM 12004 C CA . ASN D 1 117 ? 19.077 4.941 -11.712 1.00 56.18 93 ASN D CA 1
ATOM 12005 C C . ASN D 1 117 ? 18.433 5.282 -10.356 1.00 53.62 93 ASN D C 1
ATOM 12006 O O . ASN D 1 117 ? 18.995 4.974 -9.308 1.00 52.44 93 ASN D O 1
ATOM 12011 N N . GLY D 1 118 ? 17.250 5.899 -10.388 1.00 52.97 94 GLY D N 1
ATOM 12012 C CA . GLY D 1 118 ? 16.576 6.359 -9.173 1.00 50.85 94 GLY D CA 1
ATOM 12013 C C . GLY D 1 118 ? 15.346 5.557 -8.782 1.00 49.12 94 GLY D C 1
ATOM 12014 O O . GLY D 1 118 ? 14.908 4.670 -9.512 1.00 49.05 94 GLY D O 1
ATOM 12015 N N . TRP D 1 119 ? 14.785 5.890 -7.624 1.00 47.66 95 TRP D N 1
ATOM 12016 C CA . TRP D 1 119 ? 13.629 5.200 -7.069 1.00 46.07 95 TRP D CA 1
ATOM 12017 C C . TRP D 1 119 ? 12.336 5.919 -7.413 1.00 47.26 95 TRP D C 1
ATOM 12018 O O . TRP D 1 119 ? 12.234 7.149 -7.291 1.00 47.93 95 TRP D O 1
ATOM 12029 N N . ASN D 1 120 ? 11.357 5.130 -7.846 1.00 47.44 96 ASN D N 1
ATOM 12030 C CA . ASN D 1 120 ? 10.042 5.634 -8.210 1.00 48.97 96 ASN D CA 1
ATOM 12031 C C . ASN D 1 120 ? 9.095 5.321 -7.067 1.00 47.29 96 ASN D C 1
ATOM 12032 O O . ASN D 1 120 ? 8.767 4.157 -6.834 1.00 46.00 96 ASN D O 1
ATOM 12037 N N . ASP D 1 121 ? 8.659 6.350 -6.345 1.00 47.72 97 ASP D N 1
ATOM 12038 C CA . ASP D 1 121 ? 7.895 6.110 -5.116 1.00 46.52 97 ASP D CA 1
ATOM 12039 C C . ASP D 1 121 ? 6.455 5.650 -5.343 1.00 46.95 97 ASP D C 1
ATOM 12040 O O . ASP D 1 121 ? 5.739 5.342 -4.377 1.00 45.69 97 ASP D O 1
ATOM 12045 N N . ASP D 1 122 ? 6.037 5.598 -6.609 1.00 48.56 98 ASP D N 1
ATOM 12046 C CA . ASP D 1 122 ? 4.769 4.962 -6.973 1.00 49.13 98 ASP D CA 1
ATOM 12047 C C . ASP D 1 122 ? 4.783 3.473 -6.650 1.00 47.13 98 ASP D C 1
ATOM 12048 O O . ASP D 1 122 ? 3.729 2.869 -6.441 1.00 46.78 98 ASP D O 1
ATOM 12053 N N . GLU D 1 123 ? 5.986 2.897 -6.599 1.00 45.92 99 GLU D N 1
ATOM 12054 C CA . GLU D 1 123 ? 6.196 1.498 -6.212 1.00 44.17 99 GLU D CA 1
ATOM 12055 C C . GLU D 1 123 ? 6.121 1.250 -4.702 1.00 42.27 99 GLU D C 1
ATOM 12056 O O . GLU D 1 123 ? 6.214 0.105 -4.267 1.00 41.04 99 GLU D O 1
ATOM 12062 N N . ARG D 1 124 ? 5.978 2.301 -3.900 1.00 42.20 100 ARG D N 1
ATOM 12063 C CA . ARG D 1 124 ? 6.013 2.123 -2.439 1.00 41.19 100 ARG D CA 1
ATOM 12064 C C . ARG D 1 124 ? 4.963 1.153 -1.896 1.00 40.13 100 ARG D C 1
ATOM 12065 O O . ARG D 1 124 ? 5.292 0.291 -1.081 1.00 39.22 100 ARG D O 1
ATOM 12073 N N . LEU D 1 125 ? 3.714 1.291 -2.338 1.00 40.85 101 LEU D N 1
ATOM 12074 C CA . LEU D 1 125 ? 2.634 0.483 -1.775 1.00 40.20 101 LEU D CA 1
ATOM 12075 C C . LEU D 1 125 ? 2.799 -1.001 -2.070 1.00 39.67 101 LEU D C 1
ATOM 12076 O O . LEU D 1 125 ? 2.753 -1.820 -1.155 1.00 38.92 101 LEU D O 1
ATOM 12081 N N . ILE D 1 126 ? 3.006 -1.346 -3.335 1.00 40.76 102 ILE D N 1
ATOM 12082 C CA . ILE D 1 126 ? 3.256 -2.742 -3.702 1.00 40.60 102 ILE D CA 1
ATOM 12083 C C . ILE D 1 126 ? 4.457 -3.340 -2.948 1.00 38.85 102 ILE D C 1
ATOM 12084 O O . ILE D 1 126 ? 4.401 -4.489 -2.498 1.00 38.56 102 ILE D O 1
ATOM 12089 N N . THR D 1 127 ? 5.523 -2.557 -2.807 1.00 37.85 103 THR D N 1
ATOM 12090 C CA . THR D 1 127 ? 6.733 -3.004 -2.123 1.00 36.32 103 THR D CA 1
ATOM 12091 C C . THR D 1 127 ? 6.447 -3.294 -0.648 1.00 34.56 103 THR D C 1
ATOM 12092 O O . THR D 1 127 ? 6.873 -4.322 -0.111 1.00 33.48 103 THR D O 1
ATOM 12096 N N . LEU D 1 128 ? 5.703 -2.396 -0.015 1.00 33.78 104 LEU D N 1
ATOM 12097 C CA . LEU D 1 128 ? 5.370 -2.543 1.392 1.00 32.77 104 LEU D CA 1
ATOM 12098 C C . LEU D 1 128 ? 4.462 -3.731 1.644 1.00 32.68 104 LEU D C 1
ATOM 12099 O O . LEU D 1 128 ? 4.643 -4.447 2.638 1.00 31.75 104 LEU D O 1
ATOM 12104 N N . CYS D 1 129 ? 3.493 -3.935 0.750 1.00 33.53 105 CYS D N 1
ATOM 12105 C CA . CYS D 1 129 ? 2.581 -5.069 0.848 1.00 33.77 105 CYS D CA 1
ATOM 12106 C C . CYS D 1 129 ? 3.349 -6.380 0.718 1.00 33.54 105 CYS D C 1
ATOM 12107 O O . CYS D 1 129 ? 3.114 -7.306 1.477 1.00 33.12 105 CYS D O 1
ATOM 12110 N N . ALA D 1 130 ? 4.272 -6.449 -0.239 1.00 34.20 106 ALA D N 1
ATOM 12111 C CA . ALA D 1 130 ? 5.070 -7.659 -0.454 1.00 34.50 106 ALA D CA 1
ATOM 12112 C C . ALA D 1 130 ? 6.005 -7.947 0.734 1.00 33.57 106 ALA D C 1
ATOM 12113 O O . ALA D 1 130 ? 6.152 -9.101 1.158 1.00 33.08 106 ALA D O 1
ATOM 12115 N N . ALA D 1 131 ? 6.634 -6.894 1.251 1.00 33.17 107 ALA D N 1
ATOM 12116 C CA . ALA D 1 131 ? 7.466 -6.990 2.442 1.00 32.47 107 ALA D CA 1
ATOM 12117 C C . ALA D 1 131 ? 6.658 -7.628 3.561 1.00 32.12 107 ALA D C 1
ATOM 12118 O O . ALA D 1 131 ? 7.090 -8.611 4.162 1.00 31.71 107 ALA D O 1
ATOM 12120 N N . LEU D 1 132 ? 5.467 -7.075 3.798 1.00 32.10 108 LEU D N 1
ATOM 12121 C CA . LEU D 1 132 ? 4.605 -7.498 4.892 1.00 31.55 108 LEU D CA 1
ATOM 12122 C C . LEU D 1 132 ? 4.146 -8.941 4.742 1.00 32.32 108 LEU D C 1
ATOM 12123 O O . LEU D 1 132 ? 3.980 -9.664 5.745 1.00 31.62 108 LEU D O 1
ATOM 12128 N N . LEU D 1 133 ? 3.955 -9.355 3.489 1.00 33.31 109 LEU D N 1
ATOM 12129 C CA . LEU D 1 133 ? 3.321 -10.628 3.188 1.00 34.61 109 LEU D CA 1
ATOM 12130 C C . LEU D 1 133 ? 4.280 -11.752 2.806 1.00 35.76 109 LEU D C 1
ATOM 12131 O O . LEU D 1 133 ? 3.845 -12.903 2.675 1.00 36.73 109 LEU D O 1
ATOM 12136 N N . HIS D 1 134 ? 5.563 -11.419 2.626 1.00 36.01 110 HIS D N 1
ATOM 12137 C CA . HIS D 1 134 ? 6.587 -12.352 2.124 1.00 37.44 110 HIS D CA 1
ATOM 12138 C C . HIS D 1 134 ? 6.607 -13.735 2.791 1.00 37.87 110 HIS D C 1
ATOM 12139 O O . HIS D 1 134 ? 6.947 -14.716 2.144 1.00 39.28 110 HIS D O 1
ATOM 12146 N N . ASP D 1 135 ? 6.242 -13.802 4.073 1.00 37.29 111 ASP D N 1
ATOM 12147 C CA . ASP D 1 135 ? 6.269 -15.049 4.843 1.00 38.07 111 ASP D CA 1
ATOM 12148 C C . ASP D 1 135 ? 4.908 -15.631 5.242 1.00 38.13 111 ASP D C 1
ATOM 12149 O O . ASP D 1 135 ? 4.843 -16.544 6.071 1.00 38.74 111 ASP D O 1
ATOM 12154 N N . VAL D 1 136 ? 3.831 -15.121 4.659 1.00 37.74 112 VAL D N 1
ATOM 12155 C CA . VAL D 1 136 ? 2.488 -15.468 5.119 1.00 37.39 112 VAL D CA 1
ATOM 12156 C C . VAL D 1 136 ? 2.165 -16.954 4.919 1.00 38.38 112 VAL D C 1
ATOM 12157 O O . VAL D 1 136 ? 1.328 -17.517 5.621 1.00 38.44 112 VAL D O 1
ATOM 12161 N N . GLY D 1 137 ? 2.861 -17.591 3.982 1.00 39.50 113 GLY D N 1
ATOM 12162 C CA . GLY D 1 137 ? 2.620 -19.000 3.666 1.00 40.77 113 GLY D CA 1
ATOM 12163 C C . GLY D 1 137 ? 3.331 -19.975 4.584 1.00 40.92 113 GLY D C 1
ATOM 12164 O O . GLY D 1 137 ? 3.197 -21.182 4.437 1.00 41.89 113 GLY D O 1
ATOM 12165 N N . HIS D 1 138 ? 4.100 -19.458 5.531 1.00 40.30 114 HIS D N 1
ATOM 12166 C CA . HIS D 1 138 ? 4.807 -20.320 6.476 1.00 41.64 114 HIS D CA 1
ATOM 12167 C C . HIS D 1 138 ? 3.824 -21.008 7.408 1.00 41.94 114 HIS D C 1
ATOM 12168 O O . HIS D 1 138 ? 2.898 -20.375 7.903 1.00 41.50 114 HIS D O 1
ATOM 12175 N N . GLY D 1 139 ? 4.008 -22.307 7.616 1.00 43.24 115 GLY D N 1
ATOM 12176 C CA . GLY D 1 139 ? 3.243 -23.038 8.621 1.00 43.48 115 GLY D CA 1
ATOM 12177 C C . GLY D 1 139 ? 4.100 -23.199 9.863 1.00 43.18 115 GLY D C 1
ATOM 12178 O O . GLY D 1 139 ? 5.179 -22.606 9.945 1.00 42.18 115 GLY D O 1
ATOM 12179 N N . PRO D 1 140 ? 3.635 -24.007 10.837 1.00 43.94 116 PRO D N 1
ATOM 12180 C CA . PRO D 1 140 ? 4.420 -24.297 12.043 1.00 44.07 116 PRO D CA 1
ATOM 12181 C C . PRO D 1 140 ? 5.650 -25.166 11.736 1.00 45.67 116 PRO D C 1
ATOM 12182 O O . PRO D 1 140 ? 5.553 -26.086 10.929 1.00 47.33 116 PRO D O 1
ATOM 12186 N N . TYR D 1 141 ? 6.786 -24.864 12.371 1.00 45.67 117 TYR D N 1
ATOM 12187 C CA . TYR D 1 141 ? 8.056 -25.586 12.172 1.00 47.40 117 TYR D CA 1
ATOM 12188 C C . TYR D 1 141 ? 8.286 -25.862 10.691 1.00 48.79 117 TYR D C 1
ATOM 12189 O O . TYR D 1 141 ? 8.393 -27.013 10.254 1.00 50.74 117 TYR D O 1
ATOM 12198 N N . SER D 1 142 ? 8.365 -24.777 9.935 1.00 47.84 118 SER D N 1
ATOM 12199 C CA . SER D 1 142 ? 8.233 -24.797 8.488 1.00 49.25 118 SER D CA 1
ATOM 12200 C C . SER D 1 142 ? 9.116 -25.814 7.775 1.00 51.68 118 SER D C 1
ATOM 12201 O O . SER D 1 142 ? 8.623 -26.612 6.967 1.00 53.25 118 SER D O 1
ATOM 12204 N N . HIS D 1 143 ? 10.414 -25.778 8.076 1.00 52.44 119 HIS D N 1
ATOM 12205 C CA . HIS D 1 143 ? 11.383 -26.638 7.403 1.00 55.22 119 HIS D CA 1
ATOM 12206 C C . HIS D 1 143 ? 11.060 -28.117 7.610 1.00 57.49 119 HIS D C 1
ATOM 12207 O O . HIS D 1 143 ? 10.984 -28.874 6.647 1.00 59.13 119 HIS D O 1
ATOM 12214 N N . THR D 1 144 ? 10.851 -28.501 8.870 1.00 57.59 120 THR D N 1
ATOM 12215 C CA . THR D 1 144 ? 10.497 -29.864 9.252 1.00 60.05 120 THR D CA 1
ATOM 12216 C C . THR D 1 144 ? 9.209 -30.325 8.577 1.00 60.96 120 THR D C 1
ATOM 12217 O O . THR D 1 144 ? 9.133 -31.434 8.053 1.00 63.22 120 THR D O 1
ATOM 12221 N N . PHE D 1 145 ? 8.206 -29.457 8.604 1.00 59.38 121 PHE D N 1
ATOM 12222 C CA . PHE D 1 145 ? 6.882 -29.773 8.109 1.00 60.43 121 PHE D CA 1
ATOM 12223 C C . PHE D 1 145 ? 6.917 -30.071 6.619 1.00 62.35 121 PHE D C 1
ATOM 12224 O O . PHE D 1 145 ? 6.325 -31.048 6.162 1.00 64.61 121 PHE D O 1
ATOM 12232 N N . GLU D 1 146 ? 7.628 -29.228 5.876 1.00 62.14 122 GLU D N 1
ATOM 12233 C CA . GLU D 1 146 ? 7.792 -29.380 4.433 1.00 64.15 122 GLU D CA 1
ATOM 12234 C C . GLU D 1 146 ? 8.508 -30.675 4.062 1.00 67.49 122 GLU D C 1
ATOM 12235 O O . GLU D 1 146 ? 8.209 -31.273 3.021 1.00 69.71 122 GLU D O 1
ATOM 12241 N N . HIS D 1 147 ? 9.443 -31.108 4.911 1.00 68.41 123 HIS D N 1
ATOM 12242 C CA . HIS D 1 147 ? 10.173 -32.371 4.694 1.00 71.60 123 HIS D CA 1
ATOM 12243 C C . HIS D 1 147 ? 9.261 -33.609 4.772 1.00 73.63 123 HIS D C 1
ATOM 12244 O O . HIS D 1 147 ? 9.440 -34.572 4.017 1.00 76.32 123 HIS D O 1
ATOM 12251 N N . ILE D 1 148 ? 8.287 -33.576 5.679 1.00 72.28 124 ILE D N 1
ATOM 12252 C CA . ILE D 1 148 ? 7.419 -34.730 5.913 1.00 74.29 124 ILE D CA 1
ATOM 12253 C C . ILE D 1 148 ? 6.189 -34.715 5.014 1.00 74.28 124 ILE D C 1
ATOM 12254 O O . ILE D 1 148 ? 5.952 -35.665 4.268 1.00 76.86 124 ILE D O 1
ATOM 12259 N N . PHE D 1 149 ? 5.420 -33.630 5.087 1.00 71.52 125 PHE D N 1
ATOM 12260 C CA . PHE D 1 149 ? 4.120 -33.557 4.423 1.00 71.43 125 PHE D CA 1
ATOM 12261 C C . PHE D 1 149 ? 4.172 -32.950 3.017 1.00 71.27 125 PHE D C 1
ATOM 12262 O O . PHE D 1 149 ? 3.146 -32.841 2.343 1.00 71.48 125 PHE D O 1
ATOM 12270 N N . ASP D 1 150 ? 5.373 -32.570 2.584 1.00 71.22 126 ASP D N 1
ATOM 12271 C CA . ASP D 1 150 ? 5.628 -32.130 1.207 1.00 71.89 126 ASP D CA 1
ATOM 12272 C C . ASP D 1 150 ? 5.038 -30.751 0.849 1.00 69.36 126 ASP D C 1
ATOM 12273 O O . ASP D 1 150 ? 4.806 -30.456 -0.331 1.00 70.18 126 ASP D O 1
ATOM 12278 N N . THR D 1 151 ? 4.811 -29.913 1.861 1.00 66.57 127 THR D N 1
ATOM 12279 C CA . THR D 1 151 ? 4.287 -28.556 1.651 1.00 63.98 127 THR D CA 1
ATOM 12280 C C . THR D 1 151 ? 5.368 -27.600 1.152 1.00 62.48 127 THR D C 1
ATOM 12281 O O . THR D 1 151 ? 6.555 -27.923 1.191 1.00 63.26 127 THR D O 1
ATOM 12285 N N . ASN D 1 152 ? 4.943 -26.437 0.662 1.00 60.56 128 ASN D N 1
ATOM 12286 C CA . ASN D 1 152 ? 5.849 -25.408 0.145 1.00 59.12 128 ASN D CA 1
ATOM 12287 C C . ASN D 1 152 ? 5.327 -24.031 0.535 1.00 56.46 128 ASN D C 1
ATOM 12288 O O . ASN D 1 152 ? 4.260 -23.611 0.080 1.00 56.17 128 ASN D O 1
ATOM 12293 N N . HIS D 1 153 ? 6.084 -23.332 1.374 1.00 54.75 129 HIS D N 1
ATOM 12294 C CA . HIS D 1 153 ? 5.635 -22.053 1.926 1.00 52.70 129 HIS D CA 1
ATOM 12295 C C . HIS D 1 153 ? 5.576 -20.924 0.893 1.00 51.93 129 HIS D C 1
ATOM 12296 O O . HIS D 1 153 ? 4.716 -20.041 0.985 1.00 50.79 129 HIS D O 1
ATOM 12303 N N . GLU D 1 154 ? 6.498 -20.951 -0.068 1.00 52.48 130 GLU D N 1
ATOM 12304 C CA . GLU D 1 154 ? 6.511 -19.988 -1.161 1.00 52.37 130 GLU D CA 1
ATOM 12305 C C . GLU D 1 154 ? 5.212 -20.102 -1.960 1.00 52.31 130 GLU D C 1
ATOM 12306 O O . GLU D 1 154 ? 4.515 -19.105 -2.166 1.00 51.44 130 GLU D O 1
ATOM 12312 N N . ALA D 1 155 ? 4.892 -21.324 -2.385 1.00 52.92 131 ALA D N 1
ATOM 12313 C CA . ALA D 1 155 ? 3.655 -21.622 -3.106 1.00 53.37 131 ALA D CA 1
ATOM 12314 C C . ALA D 1 155 ? 2.417 -21.193 -2.331 1.00 51.55 131 ALA D C 1
ATOM 12315 O O . ALA D 1 155 ? 1.498 -20.604 -2.894 1.00 51.69 131 ALA D O 1
ATOM 12317 N N . ILE D 1 156 ? 2.398 -21.496 -1.038 1.00 49.91 132 ILE D N 1
ATOM 12318 C CA . ILE D 1 156 ? 1.258 -21.160 -0.191 1.00 48.33 132 ILE D CA 1
ATOM 12319 C C . ILE D 1 156 ? 1.129 -19.647 0.010 1.00 46.12 132 ILE D C 1
ATOM 12320 O O . ILE D 1 156 ? 0.023 -19.112 -0.015 1.00 45.60 132 ILE D O 1
ATOM 12325 N N . THR D 1 157 ? 2.260 -18.959 0.145 1.00 44.94 133 THR D N 1
ATOM 12326 C CA . THR D 1 157 ? 2.266 -17.495 0.191 1.00 43.69 133 THR D CA 1
ATOM 12327 C C . THR D 1 157 ? 1.508 -16.952 -1.016 1.00 44.60 133 THR D C 1
ATOM 12328 O O . THR D 1 157 ? 0.611 -16.118 -0.870 1.00 44.33 133 THR D O 1
ATOM 12332 N N . VAL D 1 158 ? 1.842 -17.461 -2.200 1.00 45.95 134 VAL D N 1
ATOM 12333 C CA . VAL D 1 158 ? 1.196 -17.021 -3.432 1.00 46.90 134 VAL D CA 1
ATOM 12334 C C . VAL D 1 158 ? -0.293 -17.376 -3.443 1.00 48.16 134 VAL D C 1
ATOM 12335 O O . VAL D 1 158 ? -1.129 -16.537 -3.795 1.00 48.66 134 VAL D O 1
ATOM 12339 N N . GLN D 1 159 ? -0.623 -18.604 -3.041 1.00 48.93 135 GLN D N 1
ATOM 12340 C CA . GLN D 1 159 ? -2.020 -19.023 -2.914 1.00 50.12 135 GLN D CA 1
ATOM 12341 C C . GLN D 1 159 ? -2.833 -18.027 -2.093 1.00 48.51 135 GLN D C 1
ATOM 12342 O O . GLN D 1 159 ? -3.921 -17.613 -2.510 1.00 49.53 135 GLN D O 1
ATOM 12348 N N . ILE D 1 160 ? -2.302 -17.666 -0.923 1.00 45.97 136 ILE D N 1
ATOM 12349 C CA . ILE D 1 160 ? -2.978 -16.778 0.022 1.00 44.22 136 ILE D CA 1
ATOM 12350 C C . ILE D 1 160 ? -3.195 -15.402 -0.594 1.00 43.56 136 ILE D C 1
ATOM 12351 O O . ILE D 1 160 ? -4.252 -14.792 -0.440 1.00 43.67 136 ILE D O 1
ATOM 12356 N N . ILE D 1 161 ? -2.184 -14.927 -1.302 1.00 42.77 137 ILE D N 1
ATOM 12357 C CA . ILE D 1 161 ? -2.242 -13.622 -1.931 1.00 42.60 137 ILE D CA 1
ATOM 12358 C C . ILE D 1 161 ? -3.214 -13.610 -3.127 1.00 44.54 137 ILE D C 1
ATOM 12359 O O . ILE D 1 161 ? -3.806 -12.577 -3.438 1.00 44.96 137 ILE D O 1
ATOM 12364 N N . THR D 1 162 ? -3.410 -14.757 -3.767 1.00 45.78 138 THR D N 1
ATOM 12365 C CA . THR D 1 162 ? -4.183 -14.790 -5.014 1.00 48.10 138 THR D CA 1
ATOM 12366 C C . THR D 1 162 ? -5.525 -15.545 -4.979 1.00 49.85 138 THR D C 1
ATOM 12367 O O . THR D 1 162 ? -6.233 -15.598 -5.995 1.00 51.97 138 THR D O 1
ATOM 12371 N N . SER D 1 163 ? -5.883 -16.117 -3.830 1.00 49.35 139 SER D N 1
ATOM 12372 C CA . SER D 1 163 ? -7.141 -16.869 -3.711 1.00 51.18 139 SER D CA 1
ATOM 12373 C C . SER D 1 163 ? -8.260 -16.008 -3.126 1.00 51.20 139 SER D C 1
ATOM 12374 O O . SER D 1 163 ? -8.122 -15.502 -2.007 1.00 49.65 139 SER D O 1
ATOM 12377 N N . PRO D 1 164 ? -9.379 -15.857 -3.865 1.00 53.25 140 PRO D N 1
ATOM 12378 C CA . PRO D 1 164 ? -10.543 -15.086 -3.404 1.00 53.90 140 PRO D CA 1
ATOM 12379 C C . PRO D 1 164 ? -10.989 -15.398 -1.977 1.00 53.37 140 PRO D C 1
ATOM 12380 O O . PRO D 1 164 ? -11.641 -14.567 -1.341 1.00 53.58 140 PRO D O 1
ATOM 12384 N N . GLU D 1 165 ? -10.632 -16.577 -1.476 1.00 53.24 141 GLU D N 1
ATOM 12385 C CA . GLU D 1 165 ? -11.051 -17.002 -0.144 1.00 52.94 141 GLU D CA 1
ATOM 12386 C C . GLU D 1 165 ? -10.360 -16.306 1.027 1.00 50.40 141 GLU D C 1
ATOM 12387 O O . GLU D 1 165 ? -10.907 -16.284 2.129 1.00 50.32 141 GLU D O 1
ATOM 12393 N N . THR D 1 166 ? -9.180 -15.731 0.803 1.00 48.62 142 THR D N 1
ATOM 12394 C CA . THR D 1 166 ? -8.446 -15.079 1.898 1.00 46.18 142 THR D CA 1
ATOM 12395 C C . THR D 1 166 ? -8.846 -13.620 2.092 1.00 45.79 142 THR D C 1
ATOM 12396 O O . THR D 1 166 ? -9.290 -12.963 1.147 1.00 46.96 142 THR D O 1
ATOM 12400 N N . GLU D 1 167 ? -8.690 -13.126 3.322 1.00 44.34 143 GLU D N 1
ATOM 12401 C CA . GLU D 1 167 ? -8.931 -11.716 3.632 1.00 43.96 143 GLU D CA 1
ATOM 12402 C C . GLU D 1 167 ? -7.845 -10.885 2.964 1.00 42.83 143 GLU D C 1
ATOM 12403 O O . GLU D 1 167 ? -8.104 -9.774 2.499 1.00 43.76 143 GLU D O 1
ATOM 12409 N N . VAL D 1 168 ? -6.637 -11.447 2.922 1.00 41.22 144 VAL D N 1
ATOM 12410 C CA . VAL D 1 168 ? -5.490 -10.838 2.263 1.00 40.02 144 VAL D CA 1
ATOM 12411 C C . VAL D 1 168 ? -5.817 -10.501 0.802 1.00 41.21 144 VAL D C 1
ATOM 12412 O O . VAL D 1 168 ? -5.636 -9.361 0.379 1.00 41.15 144 VAL D O 1
ATOM 12416 N N . TYR D 1 169 ? -6.329 -11.475 0.052 1.00 42.52 145 TYR D N 1
ATOM 12417 C CA . TYR D 1 169 ? -6.719 -11.240 -1.345 1.00 44.06 145 TYR D CA 1
ATOM 12418 C C . TYR D 1 169 ? -7.805 -10.164 -1.452 1.00 45.40 145 TYR D C 1
ATOM 12419 O O . TYR D 1 169 ? -7.696 -9.256 -2.282 1.00 46.00 145 TYR D O 1
ATOM 12428 N N . GLN D 1 170 ? -8.844 -10.273 -0.618 1.00 45.68 146 GLN D N 1
ATOM 12429 C CA . GLN D 1 170 ? -9.947 -9.315 -0.649 1.00 46.75 146 GLN D CA 1
ATOM 12430 C C . GLN D 1 170 ? -9.427 -7.885 -0.510 1.00 45.70 146 GLN D C 1
ATOM 12431 O O . GLN D 1 170 ? -9.812 -7.010 -1.279 1.00 46.82 146 GLN D O 1
ATOM 12437 N N . ILE D 1 171 ? -8.520 -7.671 0.443 1.00 43.59 147 ILE D N 1
ATOM 12438 C CA . ILE D 1 171 ? -7.863 -6.374 0.637 1.00 42.56 147 ILE D CA 1
ATOM 12439 C C . ILE D 1 171 ? -7.080 -5.904 -0.602 1.00 42.97 147 ILE D C 1
ATOM 12440 O O . ILE D 1 171 ? -7.206 -4.750 -1.010 1.00 43.82 147 ILE D O 1
ATOM 12445 N N . LEU D 1 172 ? -6.275 -6.795 -1.184 1.00 42.36 148 LEU D N 1
ATOM 12446 C CA . LEU D 1 172 ? -5.431 -6.453 -2.329 1.00 42.65 148 LEU D CA 1
ATOM 12447 C C . LEU D 1 172 ? -6.257 -6.237 -3.598 1.00 45.06 148 LEU D C 1
ATOM 12448 O O . LEU D 1 172 ? -5.978 -5.330 -4.379 1.00 46.12 148 LEU D O 1
ATOM 12453 N N . ASN D 1 173 ? -7.274 -7.073 -3.786 1.00 46.43 149 ASN D N 1
ATOM 12454 C CA . ASN D 1 173 ? -8.204 -6.968 -4.914 1.00 49.04 149 ASN D CA 1
ATOM 12455 C C . ASN D 1 173 ? -8.948 -5.633 -4.906 1.00 50.45 149 ASN D C 1
ATOM 12456 O O . ASN D 1 173 ? -9.325 -5.105 -5.948 1.00 51.94 149 ASN D O 1
ATOM 12461 N N . ARG D 1 174 ? -9.130 -5.092 -3.708 1.00 50.17 150 ARG D N 1
ATOM 12462 C CA . ARG D 1 174 ? -9.820 -3.825 -3.516 1.00 51.74 150 ARG D CA 1
ATOM 12463 C C . ARG D 1 174 ? -8.947 -2.629 -3.925 1.00 51.50 150 ARG D C 1
ATOM 12464 O O . ARG D 1 174 ? -9.471 -1.573 -4.277 1.00 53.16 150 ARG D O 1
ATOM 12472 N N . VAL D 1 175 ? -7.628 -2.798 -3.857 1.00 49.47 151 VAL D N 1
ATOM 12473 C CA . VAL D 1 175 ? -6.688 -1.792 -4.343 1.00 49.80 151 VAL D CA 1
ATOM 12474 C C . VAL D 1 175 ? -6.860 -1.658 -5.851 1.00 52.26 151 VAL D C 1
ATOM 12475 O O . VAL D 1 175 ? -6.996 -0.545 -6.356 1.00 53.86 151 VAL D O 1
ATOM 12479 N N . SER D 1 176 ? -6.831 -2.799 -6.544 1.00 52.90 152 SER D N 1
ATOM 12480 C CA . SER D 1 176 ? -7.271 -2.946 -7.945 1.00 55.68 152 SER D CA 1
ATOM 12481 C C . SER D 1 176 ? -7.211 -4.424 -8.318 1.00 55.71 152 SER D C 1
ATOM 12482 O O . SER D 1 176 ? -6.568 -5.219 -7.618 1.00 54.18 152 SER D O 1
ATOM 12485 N N . ALA D 1 177 ? -7.877 -4.781 -9.417 1.00 58.11 153 ALA D N 1
ATOM 12486 C CA . ALA D 1 177 ? -8.046 -6.177 -9.835 1.00 58.41 153 ALA D CA 1
ATOM 12487 C C . ALA D 1 177 ? -6.726 -6.930 -10.038 1.00 57.12 153 ALA D C 1
ATOM 12488 O O . ALA D 1 177 ? -6.593 -8.079 -9.605 1.00 56.39 153 ALA D O 1
ATOM 12490 N N . ASP D 1 178 ? -5.755 -6.280 -10.677 1.00 56.84 154 ASP D N 1
ATOM 12491 C CA . ASP D 1 178 ? -4.457 -6.905 -10.918 1.00 56.30 154 ASP D CA 1
ATOM 12492 C C . ASP D 1 178 ? -3.452 -6.768 -9.752 1.00 53.26 154 ASP D C 1
ATOM 12493 O O . ASP D 1 178 ? -2.314 -7.225 -9.852 1.00 52.48 154 ASP D O 1
ATOM 12498 N N . PHE D 1 179 ? -3.865 -6.149 -8.652 1.00 51.77 155 PHE D N 1
ATOM 12499 C CA . PHE D 1 179 ? -2.936 -5.925 -7.536 1.00 49.34 155 PHE D CA 1
ATOM 12500 C C . PHE D 1 179 ? -2.448 -7.203 -6.852 1.00 47.57 155 PHE D C 1
ATOM 12501 O O . PHE D 1 179 ? -1.245 -7.339 -6.621 1.00 46.18 155 PHE D O 1
ATOM 12509 N N . PRO D 1 180 ? -3.366 -8.148 -6.542 1.00 47.92 156 PRO D N 1
ATOM 12510 C CA . PRO D 1 180 ? -2.953 -9.427 -5.952 1.00 47.06 156 PRO D CA 1
ATOM 12511 C C . PRO D 1 180 ? -1.837 -10.130 -6.732 1.00 47.52 156 PRO D C 1
ATOM 12512 O O . PRO D 1 180 ? -0.837 -10.555 -6.141 1.00 45.77 156 PRO D O 1
ATOM 12516 N N . GLU D 1 181 ? -2.004 -10.235 -8.048 1.00 49.72 157 GLU D N 1
ATOM 12517 C CA . GLU D 1 181 ? -1.027 -10.926 -8.884 1.00 51.13 157 GLU D CA 1
ATOM 12518 C C . GLU D 1 181 ? 0.305 -10.161 -8.949 1.00 49.76 157 GLU D C 1
ATOM 12519 O O . GLU D 1 181 ? 1.379 -10.768 -8.958 1.00 49.54 157 GLU D O 1
ATOM 12525 N N . LYS D 1 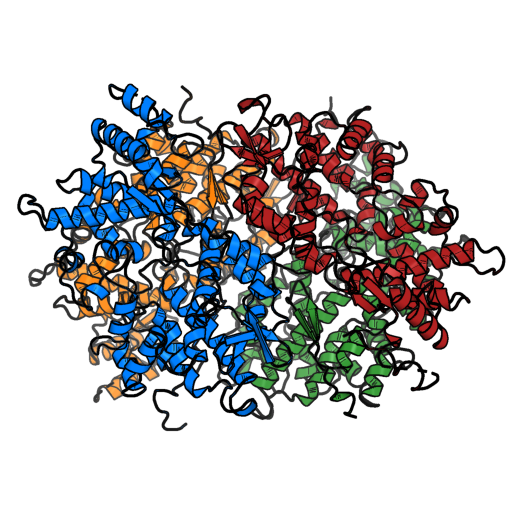182 ? 0.234 -8.835 -8.958 1.00 49.12 158 LYS D N 1
ATOM 12526 C CA . LYS D 1 182 ? 1.440 -8.013 -8.950 1.00 48.57 158 LYS D CA 1
ATOM 12527 C C . LYS D 1 182 ? 2.241 -8.181 -7.662 1.00 46.44 158 LYS D C 1
ATOM 12528 O O . LYS D 1 182 ? 3.461 -8.363 -7.706 1.00 46.28 158 LYS D O 1
ATOM 12534 N N . VAL D 1 183 ? 1.547 -8.142 -6.523 1.00 44.71 159 VAL D N 1
ATOM 12535 C CA . VAL D 1 183 ? 2.174 -8.352 -5.227 1.00 42.44 159 VAL D CA 1
ATOM 12536 C C . VAL D 1 183 ? 2.884 -9.707 -5.198 1.00 42.79 159 VAL D C 1
ATOM 12537 O O . VAL D 1 183 ? 4.055 -9.798 -4.798 1.00 42.55 159 VAL D O 1
ATOM 12541 N N . ALA D 1 184 ? 2.176 -10.745 -5.641 1.00 43.61 160 ALA D N 1
ATOM 12542 C CA . ALA D 1 184 ? 2.715 -12.101 -5.689 1.00 43.83 160 ALA D CA 1
ATOM 12543 C C . ALA D 1 184 ? 3.944 -12.192 -6.593 1.00 44.83 160 ALA D C 1
ATOM 12544 O O . ALA D 1 184 ? 4.921 -12.849 -6.234 1.00 45.04 160 ALA D O 1
ATOM 12546 N N . SER D 1 185 ? 3.894 -11.528 -7.751 1.00 45.80 161 SER D N 1
ATOM 12547 C CA . SER D 1 185 ? 5.033 -11.481 -8.674 1.00 47.02 161 SER D CA 1
ATOM 12548 C C . SER D 1 185 ? 6.278 -10.835 -8.044 1.00 45.70 161 SER D C 1
ATOM 12549 O O . SER D 1 185 ? 7.403 -11.152 -8.424 1.00 46.21 161 SER D O 1
ATOM 12552 N N . VAL D 1 186 ? 6.076 -9.927 -7.093 1.00 44.38 162 VAL D N 1
ATOM 12553 C CA . VAL D 1 186 ? 7.202 -9.391 -6.331 1.00 43.53 162 VAL D CA 1
ATOM 12554 C C . VAL D 1 186 ? 7.849 -10.498 -5.508 1.00 43.10 162 VAL D C 1
ATOM 12555 O O . VAL D 1 186 ? 9.072 -10.593 -5.467 1.00 43.26 162 VAL D O 1
ATOM 12559 N N . ILE D 1 187 ? 7.027 -11.330 -4.868 1.00 43.19 163 ILE D N 1
ATOM 12560 C CA . ILE D 1 187 ? 7.535 -12.408 -4.012 1.00 43.24 163 ILE D CA 1
ATOM 12561 C C . ILE D 1 187 ? 8.245 -13.462 -4.850 1.00 45.14 163 ILE D C 1
ATOM 12562 O O . ILE D 1 187 ? 9.280 -13.989 -4.445 1.00 45.37 163 ILE D O 1
ATOM 12567 N N . THR D 1 188 ? 7.694 -13.745 -6.027 1.00 46.82 164 THR D N 1
ATOM 12568 C CA . THR D 1 188 ? 8.254 -14.766 -6.913 1.00 48.86 164 THR D CA 1
ATOM 12569 C C . THR D 1 188 ? 9.420 -14.252 -7.760 1.00 49.78 164 THR D C 1
ATOM 12570 O O . THR D 1 188 ? 10.000 -15.007 -8.534 1.00 51.31 164 THR D O 1
ATOM 12574 N N . LYS D 1 189 ? 9.764 -12.973 -7.584 1.00 49.15 165 LYS D N 1
ATOM 12575 C CA . LYS D 1 189 ? 10.899 -12.315 -8.269 1.00 50.24 165 LYS D CA 1
ATOM 12576 C C . LYS D 1 189 ? 10.657 -12.105 -9.758 1.00 51.96 165 LYS D C 1
ATOM 12577 O O . LYS D 1 189 ? 11.596 -11.953 -10.535 1.00 53.54 165 LYS D O 1
ATOM 12583 N N . GLN D 1 190 ? 9.389 -12.075 -10.150 1.00 52.23 166 GLN D N 1
ATOM 12584 C CA . GLN D 1 190 ? 9.031 -11.921 -11.553 1.00 54.19 166 GLN D CA 1
ATOM 12585 C C . GLN D 1 190 ? 8.619 -10.496 -11.901 1.00 53.53 166 GLN D C 1
ATOM 12586 O O . GLN D 1 190 ? 8.619 -10.130 -13.074 1.00 55.49 166 GLN D O 1
ATOM 12592 N N . TYR D 1 191 ? 8.273 -9.698 -10.888 1.00 51.12 167 TYR D N 1
ATOM 12593 C CA . TYR D 1 191 ? 7.954 -8.271 -11.069 1.00 50.74 167 TYR D CA 1
ATOM 12594 C C . TYR D 1 191 ? 9.058 -7.543 -11.873 1.00 51.89 167 TYR D C 1
ATOM 12595 O O . TYR D 1 191 ? 10.242 -7.839 -11.688 1.00 52.29 167 TYR D O 1
ATOM 12604 N N . PRO D 1 192 ? 8.681 -6.597 -12.765 1.00 52.75 168 PRO D N 1
ATOM 12605 C CA . PRO D 1 192 ? 9.683 -6.015 -13.679 1.00 54.10 168 PRO D CA 1
ATOM 12606 C C . PRO D 1 192 ? 10.541 -4.863 -13.125 1.00 52.88 168 PRO D C 1
ATOM 12607 O O . PRO D 1 192 ? 11.315 -4.269 -13.876 1.00 54.34 168 PRO D O 1
ATOM 12611 N N . ASN D 1 193 ? 10.405 -4.547 -11.840 1.00 50.71 169 ASN D N 1
ATOM 12612 C CA . ASN D 1 193 ? 11.243 -3.527 -11.211 1.00 49.45 169 ASN D CA 1
ATOM 12613 C C . ASN D 1 193 ? 12.230 -4.186 -10.244 1.00 47.80 169 ASN D C 1
ATOM 12614 O O . ASN D 1 193 ? 11.837 -4.584 -9.139 1.00 46.44 169 ASN D O 1
ATOM 12619 N N . PRO D 1 194 ? 13.516 -4.312 -10.655 1.00 48.36 170 PRO D N 1
ATOM 12620 C CA . PRO D 1 194 ? 14.532 -5.042 -9.866 1.00 47.05 170 PRO D CA 1
ATOM 12621 C C . PRO D 1 194 ? 14.754 -4.455 -8.474 1.00 45.16 170 PRO D C 1
ATOM 12622 O O . PRO D 1 194 ? 15.141 -5.177 -7.546 1.00 44.07 170 PRO D O 1
ATOM 12626 N N . GLN D 1 195 ? 14.507 -3.154 -8.348 1.00 44.57 171 GLN D N 1
ATOM 12627 C CA . GLN D 1 195 ? 14.597 -2.437 -7.082 1.00 42.58 171 GLN D CA 1
ATOM 12628 C C . GLN D 1 195 ? 13.560 -2.940 -6.075 1.00 41.02 171 GLN D C 1
ATOM 12629 O O . GLN D 1 195 ? 13.887 -3.202 -4.915 1.00 39.58 171 GLN D O 1
ATOM 12635 N N . VAL D 1 196 ? 12.313 -3.057 -6.529 1.00 41.46 172 VAL D N 1
ATOM 12636 C CA . VAL D 1 196 ? 11.220 -3.622 -5.732 1.00 39.99 172 VAL D CA 1
ATOM 12637 C C . VAL D 1 196 ? 11.582 -5.055 -5.322 1.00 39.48 172 VAL D C 1
ATOM 12638 O O . VAL D 1 196 ? 11.568 -5.400 -4.139 1.00 37.95 172 VAL D O 1
ATOM 12642 N N . VAL D 1 197 ? 11.959 -5.869 -6.305 1.00 41.04 173 VAL D N 1
ATOM 12643 C CA . VAL D 1 197 ? 12.323 -7.272 -6.067 1.00 41.34 173 VAL D CA 1
ATOM 12644 C C . VAL D 1 197 ? 13.488 -7.435 -5.073 1.00 40.73 173 VAL D C 1
ATOM 12645 O O . VAL D 1 197 ? 13.372 -8.199 -4.116 1.00 39.73 173 VAL D O 1
ATOM 12649 N N . GLN D 1 198 ? 14.588 -6.706 -5.295 1.00 41.35 174 GLN D N 1
ATOM 12650 C CA . GLN D 1 198 ? 15.810 -6.878 -4.493 1.00 41.22 174 GLN D CA 1
ATOM 12651 C C . GLN D 1 198 ? 15.711 -6.332 -3.065 1.00 40.22 174 GLN D C 1
ATOM 12652 O O . GLN D 1 198 ? 16.465 -6.754 -2.178 1.00 39.31 174 GLN D O 1
ATOM 12658 N N . MET D 1 199 ? 14.783 -5.402 -2.846 1.00 40.25 175 MET D N 1
ATOM 12659 C CA . MET D 1 199 ? 14.571 -4.844 -1.517 1.00 40.09 175 MET D CA 1
ATOM 12660 C C . MET D 1 199 ? 14.038 -5.902 -0.558 1.00 39.65 175 MET D C 1
ATOM 12661 O O . MET D 1 199 ? 14.438 -5.957 0.612 1.00 39.08 175 MET D O 1
ATOM 12666 N N . ILE D 1 200 ? 13.140 -6.739 -1.068 1.00 40.52 176 ILE D N 1
ATOM 12667 C CA . ILE D 1 200 ? 12.594 -7.851 -0.300 1.00 40.55 176 ILE D CA 1
ATOM 12668 C C . ILE D 1 200 ? 13.498 -9.078 -0.371 1.00 41.33 176 ILE D C 1
ATOM 12669 O O . ILE D 1 200 ? 13.624 -9.812 0.609 1.00 41.32 176 ILE D O 1
ATOM 12674 N N . SER D 1 201 ? 14.153 -9.283 -1.509 1.00 42.56 177 SER D N 1
ATOM 12675 C CA . SER D 1 201 ? 14.907 -10.508 -1.706 1.00 43.56 177 SER D CA 1
ATOM 12676 C C . SER D 1 201 ? 16.178 -10.334 -2.531 1.00 44.88 177 SER D C 1
ATOM 12677 O O . SER D 1 201 ? 16.115 -10.105 -3.731 1.00 46.08 177 SER D O 1
ATOM 12680 N N . SER D 1 202 ? 17.327 -10.458 -1.872 1.00 44.91 178 SER D N 1
ATOM 12681 C CA . SER D 1 202 ? 18.647 -10.424 -2.524 1.00 46.68 178 SER D CA 1
ATOM 12682 C C . SER D 1 202 ? 19.666 -11.022 -1.553 1.00 46.60 178 SER D C 1
ATOM 12683 O O . SER D 1 202 ? 19.322 -11.895 -0.760 1.00 46.19 178 SER D O 1
ATOM 12686 N N . GLN D 1 203 ? 20.911 -10.562 -1.604 1.00 47.31 179 GLN D N 1
ATOM 12687 C CA . GLN D 1 203 ? 21.906 -11.025 -0.643 1.00 47.77 179 GLN D CA 1
ATOM 12688 C C . GLN D 1 203 ? 21.898 -10.219 0.653 1.00 45.85 179 GLN D C 1
ATOM 12689 O O . GLN D 1 203 ? 22.261 -10.737 1.707 1.00 45.91 179 GLN D O 1
ATOM 12695 N N . ILE D 1 204 ? 21.509 -8.950 0.557 1.00 44.58 180 ILE D N 1
ATOM 12696 C CA . ILE D 1 204 ? 21.251 -8.107 1.715 1.00 43.05 180 ILE D CA 1
ATOM 12697 C C . ILE D 1 204 ? 19.919 -7.422 1.481 1.00 41.24 180 ILE D C 1
ATOM 12698 O O . ILE D 1 204 ? 19.835 -6.470 0.713 1.00 42.04 180 ILE D O 1
ATOM 12703 N N . ASP D 1 205 ? 18.880 -7.907 2.142 1.00 39.16 181 ASP D N 1
ATOM 12704 C CA . ASP D 1 205 ? 17.542 -7.390 1.933 1.00 37.56 181 ASP D CA 1
ATOM 12705 C C . ASP D 1 205 ? 16.867 -7.147 3.269 1.00 35.79 181 ASP D C 1
ATOM 12706 O O . ASP D 1 205 ? 17.407 -7.521 4.321 1.00 35.26 181 ASP D O 1
ATOM 12711 N N . ALA D 1 206 ? 15.688 -6.528 3.228 1.00 34.74 182 ALA D N 1
ATOM 12712 C CA . ALA D 1 206 ? 14.948 -6.202 4.453 1.00 33.70 182 ALA D CA 1
ATOM 12713 C C . ALA D 1 206 ? 14.651 -7.452 5.253 1.00 33.11 182 ALA D C 1
ATOM 12714 O O . ALA D 1 206 ? 14.612 -7.410 6.484 1.00 33.22 182 ALA D O 1
ATOM 12716 N N . ASP D 1 207 ? 14.457 -8.563 4.546 1.00 33.41 183 ASP D N 1
ATOM 12717 C CA . ASP D 1 207 ? 14.139 -9.841 5.170 1.00 32.91 183 ASP D CA 1
ATOM 12718 C C . ASP D 1 207 ? 15.299 -10.342 6.027 1.00 33.04 183 ASP D C 1
ATOM 12719 O O . ASP D 1 207 ? 15.157 -10.495 7.246 1.00 31.56 183 ASP D O 1
ATOM 12724 N N . ARG D 1 208 ? 16.441 -10.582 5.381 1.00 34.20 184 ARG D N 1
ATOM 12725 C CA . ARG D 1 208 ? 17.664 -11.018 6.068 1.00 34.80 184 ARG D CA 1
ATOM 12726 C C . ARG D 1 208 ? 18.061 -10.092 7.211 1.00 33.63 184 ARG D C 1
ATOM 12727 O O . ARG D 1 208 ? 18.395 -10.550 8.304 1.00 34.00 184 ARG D O 1
ATOM 12735 N N . MET D 1 209 ? 18.014 -8.791 6.955 1.00 32.92 185 MET D N 1
ATOM 12736 C CA . MET D 1 209 ? 18.408 -7.802 7.947 1.00 32.26 185 MET D CA 1
ATOM 12737 C C . MET D 1 209 ? 17.521 -7.820 9.178 1.00 31.19 185 MET D C 1
ATOM 12738 O O . MET D 1 209 ? 18.027 -7.714 10.306 1.00 31.55 185 MET D O 1
ATOM 12743 N N . ASP D 1 210 ? 16.211 -7.960 8.987 1.00 30.00 186 ASP D N 1
ATOM 12744 C CA . ASP D 1 210 ? 15.339 -8.087 10.149 1.00 28.77 186 ASP D CA 1
ATOM 12745 C C . ASP D 1 210 ? 15.575 -9.371 10.930 1.00 29.01 186 ASP D C 1
ATOM 12746 O O . ASP D 1 210 ? 15.730 -9.315 12.155 1.00 28.62 186 ASP D O 1
ATOM 12751 N N . TYR D 1 211 ? 15.593 -10.522 10.259 1.00 29.37 187 TYR D N 1
ATOM 12752 C CA . TYR D 1 211 ? 15.739 -11.764 11.030 1.00 30.23 187 TYR D CA 1
ATOM 12753 C C . TYR D 1 211 ? 17.087 -11.876 11.734 1.00 31.04 187 TYR D C 1
ATOM 12754 O O . TYR D 1 211 ? 17.130 -12.282 12.874 1.00 31.38 187 TYR D O 1
ATOM 12763 N N . LEU D 1 212 ? 18.172 -11.458 11.088 1.00 32.08 188 LEU D N 1
ATOM 12764 C CA . LEU D 1 212 ? 19.461 -11.389 11.784 1.00 32.97 188 LEU D CA 1
ATOM 12765 C C . LEU D 1 212 ? 19.383 -10.522 13.048 1.00 32.41 188 LEU D C 1
ATOM 12766 O O . LEU D 1 212 ? 19.840 -10.940 14.125 1.00 32.60 188 LEU D O 1
ATOM 12771 N N . LEU D 1 213 ? 18.773 -9.339 12.930 1.00 31.56 189 LEU D N 1
ATOM 12772 C CA . LEU D 1 213 ? 18.708 -8.404 14.064 1.00 31.05 189 LEU D CA 1
ATOM 12773 C C . LEU D 1 213 ? 17.788 -8.912 15.156 1.00 30.57 189 LEU D C 1
ATOM 12774 O O . LEU D 1 213 ? 18.146 -8.912 16.342 1.00 31.44 189 LEU D O 1
ATOM 12779 N N . ARG D 1 214 ? 16.610 -9.362 14.742 1.00 30.03 190 ARG D N 1
ATOM 12780 C CA . ARG D 1 214 ? 15.604 -9.875 15.643 1.00 29.97 190 ARG D CA 1
ATOM 12781 C C . ARG D 1 214 ? 16.010 -11.210 16.260 1.00 31.56 190 ARG D C 1
ATOM 12782 O O . ARG D 1 214 ? 15.820 -11.418 17.481 1.00 31.87 190 ARG D O 1
ATOM 12790 N N . ASP D 1 215 ? 16.556 -12.119 15.452 1.00 32.14 191 ASP D N 1
ATOM 12791 C CA . ASP D 1 215 ? 16.972 -13.396 16.023 1.00 34.38 191 ASP D CA 1
ATOM 12792 C C . ASP D 1 215 ? 18.057 -13.137 17.076 1.00 35.68 191 ASP D C 1
ATOM 12793 O O . ASP D 1 215 ? 18.022 -13.733 18.146 1.00 36.69 191 ASP D O 1
ATOM 12798 N N . ALA D 1 216 ? 18.975 -12.211 16.785 1.00 36.38 192 ALA D N 1
ATOM 12799 C CA . ALA D 1 216 ? 19.988 -11.782 17.748 1.00 37.68 192 ALA D CA 1
ATOM 12800 C C . ALA D 1 216 ? 19.359 -11.161 18.995 1.00 37.78 192 ALA D C 1
ATOM 12801 O O . ALA D 1 216 ? 19.710 -11.538 20.106 1.00 38.81 192 ALA D O 1
ATOM 12803 N N . TYR D 1 217 ? 18.419 -10.229 18.809 1.00 37.31 193 TYR D N 1
ATOM 12804 C CA . TYR D 1 217 ? 17.784 -9.542 19.935 1.00 37.56 193 TYR D CA 1
ATOM 12805 C C . TYR D 1 217 ? 17.175 -10.527 20.930 1.00 38.55 193 TYR D C 1
ATOM 12806 O O . TYR D 1 217 ? 17.408 -10.425 22.143 1.00 39.21 193 TYR D O 1
ATOM 12815 N N . PHE D 1 218 ? 16.413 -11.486 20.405 1.00 38.76 194 PHE D N 1
ATOM 12816 C CA . PHE D 1 218 ? 15.684 -12.465 21.225 1.00 39.62 194 PHE D CA 1
ATOM 12817 C C . PHE D 1 218 ? 16.512 -13.637 21.746 1.00 41.09 194 PHE D C 1
ATOM 12818 O O . PHE D 1 218 ? 16.257 -14.115 22.855 1.00 42.22 194 PHE D O 1
ATOM 12826 N N . THR D 1 219 ? 17.491 -14.105 20.976 1.00 41.88 195 THR D N 1
ATOM 12827 C CA . THR D 1 219 ? 18.386 -15.143 21.498 1.00 44.04 195 THR D CA 1
ATOM 12828 C C . THR D 1 219 ? 19.300 -14.549 22.555 1.00 45.91 195 THR D C 1
ATOM 12829 O O . THR D 1 219 ? 19.658 -15.217 23.524 1.00 47.16 195 THR D O 1
ATOM 12833 N N . GLY D 1 220 ? 19.656 -13.281 22.365 1.00 51.09 196 GLY D N 1
ATOM 12834 C CA . GLY D 1 220 ? 20.541 -12.596 23.280 1.00 54.16 196 GLY D CA 1
ATOM 12835 C C . GLY D 1 220 ? 21.986 -12.716 22.858 1.00 55.92 196 GLY D C 1
ATOM 12836 O O . GLY D 1 220 ? 22.889 -12.471 23.654 1.00 57.33 196 GLY D O 1
ATOM 12837 N N . THR D 1 221 ? 22.211 -13.099 21.605 1.00 56.42 197 THR D N 1
ATOM 12838 C CA . THR D 1 221 ? 23.555 -13.057 21.032 1.00 58.63 197 THR D CA 1
ATOM 12839 C C . THR D 1 221 ? 23.785 -11.630 20.532 1.00 59.36 197 THR D C 1
ATOM 12840 O O . THR D 1 221 ? 23.856 -11.378 19.327 1.00 58.26 197 THR D O 1
ATOM 12844 N N . GLU D 1 222 ? 23.898 -10.711 21.496 1.00 62.08 198 GLU D N 1
ATOM 12845 C CA . GLU D 1 222 ? 23.859 -9.253 21.284 1.00 63.64 198 GLU D CA 1
ATOM 12846 C C . GLU D 1 222 ? 24.662 -8.742 20.084 1.00 63.78 198 GLU D C 1
ATOM 12847 O O . GLU D 1 222 ? 24.293 -7.736 19.469 1.00 63.45 198 GLU D O 1
ATOM 12853 N N . TYR D 1 223 ? 25.757 -9.435 19.767 1.00 64.88 199 TYR D N 1
ATOM 12854 C CA . TYR D 1 223 ? 26.577 -9.130 18.590 1.00 64.63 199 TYR D CA 1
ATOM 12855 C C . TYR D 1 223 ? 26.408 -10.272 17.584 1.00 63.28 199 TYR D C 1
ATOM 12856 O O . TYR D 1 223 ? 26.545 -11.451 17.922 1.00 63.98 199 TYR D O 1
ATOM 12865 N N . GLY D 1 224 ? 26.120 -9.885 16.343 1.00 61.32 200 GLY D N 1
ATOM 12866 C CA . GLY D 1 224 ? 25.287 -10.655 15.421 1.00 58.57 200 GLY D CA 1
ATOM 12867 C C . GLY D 1 224 ? 24.254 -9.602 15.043 1.00 56.65 200 GLY D C 1
ATOM 12868 O O . GLY D 1 224 ? 23.515 -9.722 14.040 1.00 55.48 200 GLY D O 1
ATOM 12869 N N . THR D 1 225 ? 24.213 -8.572 15.895 1.00 55.27 201 THR D N 1
ATOM 12870 C CA . THR D 1 225 ? 23.671 -7.263 15.569 1.00 53.13 201 THR D CA 1
ATOM 12871 C C . THR D 1 225 ? 24.770 -6.453 14.857 1.00 52.01 201 THR D C 1
ATOM 12872 O O . THR D 1 225 ? 25.888 -6.306 15.380 1.00 53.38 201 THR D O 1
ATOM 12876 N N . PHE D 1 226 ? 24.450 -5.974 13.653 1.00 48.71 202 PHE D N 1
ATOM 12877 C CA . PHE D 1 226 ? 25.262 -5.007 12.893 1.00 46.62 202 PHE D CA 1
ATOM 12878 C C . PHE D 1 226 ? 24.548 -3.654 12.977 1.00 44.93 202 PHE D C 1
ATOM 12879 O O . PHE D 1 226 ? 23.429 -3.583 13.486 1.00 44.28 202 PHE D O 1
ATOM 12887 N N . ASP D 1 227 ? 25.166 -2.582 12.482 1.00 43.58 203 ASP D N 1
ATOM 12888 C CA . ASP D 1 227 ? 24.513 -1.267 12.522 1.00 41.92 203 ASP D CA 1
ATOM 12889 C C . ASP D 1 227 ? 23.559 -1.082 11.334 1.00 39.67 203 ASP D C 1
ATOM 12890 O O . ASP D 1 227 ? 23.991 -0.843 10.207 1.00 39.16 203 ASP D O 1
ATOM 12895 N N . LEU D 1 228 ? 22.259 -1.201 11.589 1.00 37.71 204 LEU D N 1
ATOM 12896 C CA . LEU D 1 228 ? 21.271 -1.075 10.523 1.00 35.62 204 LEU D CA 1
ATOM 12897 C C . LEU D 1 228 ? 21.273 0.335 9.926 1.00 35.56 204 LEU D C 1
ATOM 12898 O O . LEU D 1 228 ? 21.182 0.488 8.702 1.00 35.12 204 LEU D O 1
ATOM 12903 N N . THR D 1 229 ? 21.406 1.352 10.778 1.00 35.68 205 THR D N 1
ATOM 12904 C CA . THR D 1 229 ? 21.383 2.744 10.314 1.00 35.97 205 THR D CA 1
ATOM 12905 C C . THR D 1 229 ? 22.519 3.052 9.339 1.00 36.45 205 THR D C 1
ATOM 12906 O O . THR D 1 229 ? 22.338 3.851 8.412 1.00 36.59 205 THR D O 1
ATOM 12910 N N . ARG D 1 230 ? 23.671 2.412 9.525 1.00 36.64 206 ARG D N 1
ATOM 12911 C CA . ARG D 1 230 ? 24.768 2.579 8.575 1.00 37.43 206 ARG D CA 1
ATOM 12912 C C . ARG D 1 230 ? 24.473 1.930 7.227 1.00 36.91 206 ARG D C 1
ATOM 12913 O O . ARG D 1 230 ? 24.833 2.482 6.185 1.00 37.27 206 ARG D O 1
ATOM 12921 N N . ILE D 1 231 ? 23.813 0.768 7.240 1.00 36.08 207 ILE D N 1
ATOM 12922 C CA . ILE D 1 231 ? 23.391 0.119 5.999 1.00 35.70 207 ILE D CA 1
ATOM 12923 C C . ILE D 1 231 ? 22.409 1.004 5.247 1.00 35.42 207 ILE D C 1
ATOM 12924 O O . ILE D 1 231 ? 22.509 1.157 4.026 1.00 35.65 207 ILE D O 1
ATOM 12929 N N . LEU D 1 232 ? 21.470 1.592 5.982 1.00 35.08 208 LEU D N 1
ATOM 12930 C CA . LEU D 1 232 ? 20.451 2.453 5.375 1.00 35.43 208 LEU D CA 1
ATOM 12931 C C . LEU D 1 232 ? 21.010 3.808 4.924 1.00 36.48 208 LEU D C 1
ATOM 12932 O O . LEU D 1 232 ? 20.379 4.502 4.124 1.00 36.56 208 LEU D O 1
ATOM 12937 N N . ARG D 1 233 ? 22.185 4.169 5.440 1.00 36.77 209 ARG D N 1
ATOM 12938 C CA . ARG D 1 233 ? 22.898 5.351 4.982 1.00 38.25 209 ARG D CA 1
ATOM 12939 C C . ARG D 1 233 ? 23.644 5.084 3.671 1.00 38.51 209 ARG D C 1
ATOM 12940 O O . ARG D 1 233 ? 23.962 6.015 2.941 1.00 39.47 209 ARG D O 1
ATOM 12948 N N . VAL D 1 234 ? 23.920 3.820 3.370 1.00 38.03 210 VAL D N 1
ATOM 12949 C CA . VAL D 1 234 ? 24.753 3.505 2.206 1.00 39.14 210 VAL D CA 1
ATOM 12950 C C . VAL D 1 234 ? 24.006 2.822 1.052 1.00 39.34 210 VAL D C 1
ATOM 12951 O O . VAL D 1 234 ? 24.528 2.735 -0.065 1.00 40.24 210 VAL D O 1
ATOM 12955 N N . ILE D 1 235 ? 22.786 2.363 1.336 1.00 38.80 211 ILE D N 1
ATOM 12956 C CA . ILE D 1 235 ? 21.946 1.664 0.375 1.00 39.13 211 ILE D CA 1
ATOM 12957 C C . ILE D 1 235 ? 21.516 2.606 -0.747 1.00 39.82 211 ILE D C 1
ATOM 12958 O O . ILE D 1 235 ? 21.135 3.751 -0.494 1.00 40.29 211 ILE D O 1
ATOM 12963 N N . ARG D 1 236 ? 21.617 2.112 -1.978 1.00 39.94 212 ARG D N 1
ATOM 12964 C CA . ARG D 1 236 ? 21.378 2.902 -3.183 1.00 40.69 212 ARG D CA 1
ATOM 12965 C C . ARG D 1 236 ? 20.511 2.120 -4.151 1.00 40.36 212 ARG D C 1
ATOM 12966 O O . ARG D 1 236 ? 20.711 0.920 -4.333 1.00 39.78 212 ARG D O 1
ATOM 12974 N N . PRO D 1 237 ? 19.556 2.800 -4.791 1.00 40.96 213 PRO D N 1
ATOM 12975 C CA . PRO D 1 237 ? 18.941 2.184 -5.957 1.00 41.96 213 PRO D CA 1
ATOM 12976 C C . PRO D 1 237 ? 19.856 2.348 -7.162 1.00 43.24 213 PRO D C 1
ATOM 12977 O O . PRO D 1 237 ? 20.804 3.129 -7.111 1.00 43.85 213 PRO D O 1
ATOM 12981 N N . TYR D 1 238 ? 19.590 1.575 -8.211 1.00 44.28 214 TYR D N 1
ATOM 12982 C CA . TYR D 1 238 ? 20.148 1.802 -9.549 1.00 45.68 214 TYR D CA 1
ATOM 12983 C C . TYR D 1 238 ? 19.315 1.000 -10.552 1.00 46.69 214 TYR D C 1
ATOM 12984 O O . TYR D 1 238 ? 18.409 0.262 -10.149 1.00 46.44 214 TYR D O 1
ATOM 12993 N N . LYS D 1 239 ? 19.602 1.151 -11.845 1.00 48.24 215 LYS D N 1
ATOM 12994 C CA . LYS D 1 239 ? 18.799 0.516 -12.892 1.00 49.56 215 LYS D CA 1
ATOM 12995 C C . LYS D 1 239 ? 18.622 -0.991 -12.675 1.00 48.83 215 LYS D C 1
ATOM 12996 O O . LYS D 1 239 ? 17.528 -1.518 -12.835 1.00 49.56 215 LYS D O 1
ATOM 13002 N N . GLY D 1 240 ? 19.700 -1.673 -12.313 1.00 48.08 216 GLY D N 1
ATOM 13003 C CA . GLY D 1 240 ? 19.657 -3.108 -12.076 1.00 47.62 216 GLY D CA 1
ATOM 13004 C C . GLY D 1 240 ? 19.248 -3.512 -10.665 1.00 45.16 216 GLY D C 1
ATOM 13005 O O . GLY D 1 240 ? 19.314 -4.690 -10.317 1.00 45.10 216 GLY D O 1
ATOM 13006 N N . GLY D 1 241 ? 18.824 -2.552 -9.846 1.00 43.11 217 GLY D N 1
ATOM 13007 C CA . GLY D 1 241 ? 18.256 -2.893 -8.542 1.00 41.07 217 GLY D CA 1
ATOM 13008 C C . GLY D 1 241 ? 18.764 -2.112 -7.355 1.00 39.31 217 GLY D C 1
ATOM 13009 O O . GLY D 1 241 ? 18.576 -0.895 -7.286 1.00 39.03 217 GLY D O 1
ATOM 13010 N N . ILE D 1 242 ? 19.398 -2.827 -6.422 1.00 38.25 218 ILE D N 1
ATOM 13011 C CA . ILE D 1 242 ? 19.874 -2.266 -5.161 1.00 37.14 218 ILE D CA 1
ATOM 13012 C C . ILE D 1 242 ? 21.376 -2.484 -5.020 1.00 37.88 218 ILE D C 1
ATOM 13013 O O . ILE D 1 242 ? 21.859 -3.618 -5.090 1.00 38.39 218 ILE D O 1
ATOM 13018 N N . ALA D 1 243 ? 22.117 -1.406 -4.805 1.00 38.23 219 ALA D N 1
ATOM 13019 C CA . ALA D 1 243 ? 23.548 -1.530 -4.553 1.00 39.29 219 ALA D CA 1
ATOM 13020 C C . ALA D 1 243 ? 23.920 -0.794 -3.268 1.00 38.67 219 ALA D C 1
ATOM 13021 O O . ALA D 1 243 ? 23.049 -0.268 -2.580 1.00 37.86 219 ALA D O 1
ATOM 13023 N N . PHE D 1 244 ? 25.203 -0.770 -2.931 1.00 39.79 220 PHE D N 1
ATOM 13024 C CA . PHE D 1 244 ? 25.649 -0.062 -1.732 1.00 40.20 220 PHE D CA 1
ATOM 13025 C C . PHE D 1 244 ? 26.861 0.807 -2.036 1.00 41.85 220 PHE D C 1
ATOM 13026 O O . PHE D 1 244 ? 27.798 0.361 -2.696 1.00 43.38 220 PHE D O 1
ATOM 13034 N N . ALA D 1 245 ? 26.833 2.053 -1.568 1.00 42.13 221 ALA D N 1
ATOM 13035 C CA . ALA D 1 245 ? 27.963 2.967 -1.749 1.00 43.56 221 ALA D CA 1
ATOM 13036 C C . ALA D 1 245 ? 29.287 2.315 -1.356 1.00 44.61 221 ALA D C 1
ATOM 13037 O O . ALA D 1 245 ? 29.371 1.608 -0.354 1.00 44.30 221 ALA D O 1
ATOM 13039 N N . MET D 1 246 ? 30.316 2.550 -2.163 1.00 46.40 222 MET D N 1
ATOM 13040 C CA . MET D 1 246 ? 31.637 1.993 -1.908 1.00 47.72 222 MET D CA 1
ATOM 13041 C C . MET D 1 246 ? 32.176 2.434 -0.548 1.00 47.51 222 MET D C 1
ATOM 13042 O O . MET D 1 246 ? 32.861 1.669 0.135 1.00 47.75 222 MET D O 1
ATOM 13047 N N . ASN D 1 247 ? 31.856 3.669 -0.164 1.00 47.16 223 ASN D N 1
ATOM 13048 C CA . ASN D 1 247 ? 32.288 4.219 1.124 1.00 47.42 223 ASN D CA 1
ATOM 13049 C C . ASN D 1 247 ? 31.566 3.565 2.300 1.00 45.61 223 ASN D C 1
ATOM 13050 O O . ASN D 1 247 ? 31.779 3.936 3.441 1.00 46.04 223 ASN D O 1
ATOM 13055 N N . GLY D 1 248 ? 30.708 2.594 2.001 1.00 44.00 224 GLY D N 1
ATOM 13056 C CA . GLY D 1 248 ? 29.972 1.853 3.018 1.00 42.20 224 GLY D CA 1
ATOM 13057 C C . GLY D 1 248 ? 30.334 0.381 3.018 1.00 41.84 224 GLY D C 1
ATOM 13058 O O . GLY D 1 248 ? 29.615 -0.442 3.580 1.00 40.80 224 GLY D O 1
ATOM 13059 N N . MET D 1 249 ? 31.448 0.056 2.372 1.00 42.88 225 MET D N 1
ATOM 13060 C CA . MET D 1 249 ? 31.974 -1.302 2.330 1.00 43.09 225 MET D CA 1
ATOM 13061 C C . MET D 1 249 ? 32.097 -1.934 3.729 1.00 41.96 225 MET D C 1
ATOM 13062 O O . MET D 1 249 ? 31.670 -3.071 3.930 1.00 40.93 225 MET D O 1
ATOM 13067 N N . HIS D 1 250 ? 32.672 -1.198 4.685 1.00 41.77 226 HIS D N 1
ATOM 13068 C CA . HIS D 1 250 ? 32.863 -1.723 6.050 1.00 41.17 226 HIS D CA 1
ATOM 13069 C C . HIS D 1 250 ? 31.552 -2.017 6.781 1.00 39.08 226 HIS D C 1
ATOM 13070 O O . HIS D 1 250 ? 31.462 -3.005 7.508 1.00 38.74 226 HIS D O 1
ATOM 13077 N N . ALA D 1 251 ? 30.548 -1.166 6.571 1.00 37.78 227 ALA D N 1
ATOM 13078 C CA . ALA D 1 251 ? 29.195 -1.391 7.075 1.00 36.16 227 ALA D CA 1
ATOM 13079 C C . ALA D 1 251 ? 28.625 -2.706 6.537 1.00 35.85 227 ALA D C 1
ATOM 13080 O O . ALA D 1 251 ? 28.070 -3.515 7.287 1.00 34.91 227 ALA D O 1
ATOM 13082 N N . VAL D 1 252 ? 28.769 -2.896 5.226 1.00 36.46 228 VAL D N 1
ATOM 13083 C CA . VAL D 1 252 ? 28.391 -4.130 4.552 1.00 36.55 228 VAL D CA 1
ATOM 13084 C C . VAL D 1 252 ? 29.187 -5.325 5.104 1.00 37.75 228 VAL D C 1
ATOM 13085 O O . VAL D 1 252 ? 28.616 -6.391 5.311 1.00 37.46 228 VAL D O 1
ATOM 13089 N N . GLU D 1 253 ? 30.484 -5.138 5.359 1.00 39.25 229 GLU D N 1
ATOM 13090 C CA . GLU D 1 253 ? 31.302 -6.143 6.055 1.00 40.69 229 GLU D CA 1
ATOM 13091 C C . GLU D 1 253 ? 30.731 -6.488 7.434 1.00 40.37 229 GLU D C 1
ATOM 13092 O O . GLU D 1 253 ? 30.634 -7.662 7.788 1.00 40.76 229 GLU D O 1
ATOM 13098 N N . ASP D 1 254 ? 30.378 -5.470 8.220 1.00 40.02 230 ASP D N 1
ATOM 13099 C CA . ASP D 1 254 ? 29.781 -5.707 9.538 1.00 39.65 230 ASP D CA 1
ATOM 13100 C C . ASP D 1 254 ? 28.569 -6.650 9.404 1.00 38.07 230 ASP D C 1
ATOM 13101 O O . ASP D 1 254 ? 28.373 -7.545 10.236 1.00 37.64 230 ASP D O 1
ATOM 13106 N N . TYR D 1 255 ? 27.791 -6.457 8.335 1.00 36.97 231 TYR D N 1
ATOM 13107 C CA . TYR D 1 255 ? 26.611 -7.290 8.050 1.00 36.07 231 TYR D CA 1
ATOM 13108 C C . TYR D 1 255 ? 26.986 -8.758 7.797 1.00 36.31 231 TYR D C 1
ATOM 13109 O O . TYR D 1 255 ? 26.367 -9.655 8.369 1.00 35.55 231 TYR D O 1
ATOM 13118 N N . ILE D 1 256 ? 28.004 -8.974 6.959 1.00 36.96 232 ILE D N 1
ATOM 13119 C CA . ILE D 1 256 ? 28.528 -10.305 6.629 1.00 37.98 232 ILE D CA 1
ATOM 13120 C C . ILE D 1 256 ? 29.053 -11.063 7.859 1.00 38.73 232 ILE D C 1
ATOM 13121 O O . ILE D 1 256 ? 28.788 -12.251 8.031 1.00 39.08 232 ILE D O 1
ATOM 13126 N N . VAL D 1 257 ? 29.790 -10.363 8.710 1.00 39.24 233 VAL D N 1
ATOM 13127 C CA . VAL D 1 257 ? 30.313 -10.929 9.943 1.00 40.01 233 VAL D CA 1
ATOM 13128 C C . VAL D 1 257 ? 29.177 -11.360 10.888 1.00 39.49 233 VAL D C 1
ATOM 13129 O O . VAL D 1 257 ? 29.187 -12.479 11.403 1.00 39.83 233 VAL D O 1
ATOM 13133 N N . SER D 1 258 ? 28.203 -10.476 11.097 1.00 38.80 234 SER D N 1
ATOM 13134 C CA . SER D 1 258 ? 26.998 -10.803 11.861 1.00 38.96 234 SER D CA 1
ATOM 13135 C C . SER D 1 258 ? 26.307 -12.053 11.305 1.00 38.59 234 SER D C 1
ATOM 13136 O O . SER D 1 258 ? 25.922 -12.946 12.063 1.00 38.87 234 SER D O 1
ATOM 13139 N N . ARG D 1 259 ? 26.162 -12.094 9.983 1.00 37.87 235 ARG D N 1
ATOM 13140 C CA . ARG D 1 259 ? 25.552 -13.219 9.289 1.00 38.41 235 ARG D CA 1
ATOM 13141 C C . ARG D 1 259 ? 26.305 -14.510 9.613 1.00 39.62 235 ARG D C 1
ATOM 13142 O O . ARG D 1 259 ? 25.701 -15.518 9.981 1.00 40.15 235 ARG D O 1
ATOM 13150 N N . TYR D 1 260 ? 27.627 -14.463 9.499 1.00 40.18 236 TYR D N 1
ATOM 13151 C CA . TYR D 1 260 ? 28.458 -15.606 9.792 1.00 41.48 236 TYR D CA 1
ATOM 13152 C C . TYR D 1 260 ? 28.298 -16.052 11.255 1.00 41.36 236 TYR D C 1
ATOM 13153 O O . TYR D 1 260 ? 28.152 -17.247 11.529 1.00 41.96 236 TYR D O 1
ATOM 13162 N N . GLN D 1 261 ? 28.322 -15.093 12.178 1.00 40.37 237 GLN D N 1
ATOM 13163 C CA A GLN D 1 261 ? 28.235 -15.413 13.601 0.50 40.92 237 GLN D CA 1
ATOM 13164 C CA B GLN D 1 261 ? 28.222 -15.376 13.612 0.50 40.88 237 GLN D CA 1
ATOM 13165 C C . GLN D 1 261 ? 26.900 -16.071 13.960 1.00 39.99 237 GLN D C 1
ATOM 13166 O O . GLN D 1 261 ? 26.871 -17.025 14.736 1.00 40.64 237 GLN D O 1
ATOM 13177 N N . MET D 1 262 ? 25.807 -15.579 13.375 1.00 38.63 238 MET D N 1
ATOM 13178 C CA . MET D 1 262 ? 24.475 -16.142 13.596 1.00 38.08 238 MET D CA 1
ATOM 13179 C C . MET D 1 262 ? 24.348 -17.559 13.057 1.00 39.21 238 MET D C 1
ATOM 13180 O O . MET D 1 262 ? 23.767 -18.418 13.715 1.00 39.72 238 MET D O 1
ATOM 13185 N N . TYR D 1 263 ? 24.889 -17.798 11.865 1.00 40.14 239 TYR D N 1
ATOM 13186 C CA . TYR D 1 263 ? 24.865 -19.127 11.266 1.00 42.16 239 TYR D CA 1
ATOM 13187 C C . TYR D 1 263 ? 25.633 -20.096 12.149 1.00 43.49 239 TYR D C 1
ATOM 13188 O O . TYR D 1 263 ? 25.089 -21.095 12.599 1.00 44.52 239 TYR D O 1
ATOM 13197 N N . VAL D 1 264 ? 26.889 -19.770 12.417 1.00 44.29 240 VAL D N 1
ATOM 13198 C CA . VAL D 1 264 ? 27.781 -20.631 13.177 1.00 45.89 240 VAL D CA 1
ATOM 13199 C C . VAL D 1 264 ? 27.367 -20.870 14.641 1.00 45.87 240 VAL D C 1
ATOM 13200 O O . VAL D 1 264 ? 27.628 -21.947 15.193 1.00 47.50 240 VAL D O 1
ATOM 13204 N N . GLN D 1 265 ? 26.724 -19.887 15.265 1.00 44.08 241 GLN D N 1
ATOM 13205 C CA . GLN D 1 265 ? 26.437 -19.968 16.708 1.00 44.32 241 GLN D CA 1
ATOM 13206 C C . GLN D 1 265 ? 24.982 -20.291 17.038 1.00 43.16 241 GLN D C 1
ATOM 13207 O O . GLN D 1 265 ? 24.694 -20.872 18.084 1.00 43.83 241 GLN D O 1
ATOM 13213 N N . VAL D 1 266 ? 24.072 -19.890 16.158 1.00 41.82 242 VAL D N 1
ATOM 13214 C CA . VAL D 1 266 ? 22.642 -20.011 16.418 1.00 40.84 242 VAL D CA 1
ATOM 13215 C C . VAL D 1 266 ? 21.980 -21.013 15.485 1.00 41.23 242 VAL D C 1
ATOM 13216 O O . VAL D 1 266 ? 21.541 -22.075 15.921 1.00 41.83 242 VAL D O 1
ATOM 13220 N N . TYR D 1 267 ? 21.929 -20.688 14.195 1.00 41.23 243 TYR D N 1
ATOM 13221 C CA . TYR D 1 267 ? 21.072 -21.423 13.270 1.00 41.53 243 TYR D CA 1
ATOM 13222 C C . TYR D 1 267 ? 21.522 -22.868 13.092 1.00 43.46 243 TYR D C 1
ATOM 13223 O O . TYR D 1 267 ? 20.722 -23.744 12.782 1.00 44.10 243 TYR D O 1
ATOM 13232 N N . PHE D 1 268 ? 22.805 -23.112 13.309 1.00 45.02 244 PHE D N 1
ATOM 13233 C CA . PHE D 1 268 ? 23.382 -24.422 13.069 1.00 47.35 244 PHE D CA 1
ATOM 13234 C C . PHE D 1 268 ? 23.550 -25.264 14.341 1.00 48.10 244 PHE D C 1
ATOM 13235 O O . PHE D 1 268 ? 24.002 -26.410 14.270 1.00 50.25 244 PHE D O 1
ATOM 13243 N N . HIS D 1 269 ? 23.155 -24.710 15.485 1.00 46.72 245 HIS D N 1
ATOM 13244 C CA . HIS D 1 269 ? 23.318 -25.368 16.789 1.00 47.46 245 HIS D CA 1
ATOM 13245 C C . HIS D 1 269 ? 22.780 -26.804 16.819 1.00 48.57 245 HIS D C 1
ATOM 13246 O O . HIS D 1 269 ? 21.636 -27.054 16.414 1.00 47.75 245 HIS D O 1
ATOM 13253 N N . PRO D 1 270 ? 23.608 -27.752 17.310 1.00 50.64 246 PRO D N 1
ATOM 13254 C CA . PRO D 1 270 ? 23.280 -29.182 17.290 1.00 52.03 246 PRO D CA 1
ATOM 13255 C C . PRO D 1 270 ? 22.114 -29.545 18.205 1.00 51.79 246 PRO D C 1
ATOM 13256 O O . PRO D 1 270 ? 21.354 -30.467 17.895 1.00 52.64 246 PRO D O 1
ATOM 13260 N N . VAL D 1 271 ? 21.975 -28.841 19.324 1.00 50.95 247 VAL D N 1
ATOM 13261 C CA . VAL D 1 271 ? 20.914 -29.162 20.268 1.00 50.76 247 VAL D CA 1
ATOM 13262 C C . VAL D 1 271 ? 19.550 -28.804 19.674 1.00 49.18 247 VAL D C 1
ATOM 13263 O O . VAL D 1 271 ? 18.608 -29.597 19.751 1.00 49.25 247 VAL D O 1
ATOM 13267 N N . SER D 1 272 ? 19.464 -27.634 19.049 1.00 47.74 248 SER D N 1
ATOM 13268 C CA . SER D 1 272 ? 18.252 -27.231 18.334 1.00 47.18 248 SER D CA 1
ATOM 13269 C C . SER D 1 272 ? 17.903 -28.244 17.243 1.00 48.48 248 SER D C 1
ATOM 13270 O O . SER D 1 272 ? 16.734 -28.600 17.059 1.00 48.26 248 SER D O 1
ATOM 13273 N N . ARG D 1 273 ? 18.923 -28.719 16.537 1.00 50.07 249 ARG D N 1
ATOM 13274 C CA . ARG D 1 273 ? 18.702 -29.692 15.476 1.00 52.13 249 ARG D CA 1
ATOM 13275 C C . ARG D 1 273 ? 18.346 -31.076 16.025 1.00 53.96 249 ARG D C 1
ATOM 13276 O O . ARG D 1 273 ? 17.593 -31.819 15.395 1.00 54.53 249 ARG D O 1
ATOM 13284 N N . GLY D 1 274 ? 18.864 -31.398 17.211 1.00 55.01 250 GLY D N 1
ATOM 13285 C CA . GLY D 1 274 ? 18.488 -32.617 17.924 1.00 56.77 250 GLY D CA 1
ATOM 13286 C C . GLY D 1 274 ? 17.008 -32.676 18.253 1.00 56.48 250 GLY D C 1
ATOM 13287 O O . GLY D 1 274 ? 16.412 -33.759 18.294 1.00 57.86 250 GLY D O 1
ATOM 13288 N N . MET D 1 275 ? 16.413 -31.508 18.492 1.00 54.67 251 MET D N 1
ATOM 13289 C CA . MET D 1 275 ? 14.982 -31.424 18.733 1.00 54.24 251 MET D CA 1
ATOM 13290 C C . MET D 1 275 ? 14.223 -31.485 17.417 1.00 54.28 251 MET D C 1
ATOM 13291 O O . MET D 1 275 ? 13.110 -32.007 17.366 1.00 55.02 251 MET D O 1
ATOM 13296 N N . GLU D 1 276 ? 14.834 -30.957 16.359 1.00 53.83 252 GLU D N 1
ATOM 13297 C CA . GLU D 1 276 ? 14.246 -30.985 15.028 1.00 54.29 252 GLU D CA 1
ATOM 13298 C C . GLU D 1 276 ? 14.092 -32.428 14.540 1.00 56.45 252 GLU D C 1
ATOM 13299 O O . GLU D 1 276 ? 13.076 -32.784 13.930 1.00 56.99 252 GLU D O 1
ATOM 13305 N N . VAL D 1 277 ? 15.091 -33.260 14.825 1.00 57.70 253 VAL D N 1
ATOM 13306 C CA . VAL D 1 277 ? 15.035 -34.673 14.464 1.00 59.81 253 VAL D CA 1
ATOM 13307 C C . VAL D 1 277 ? 13.871 -35.375 15.181 1.00 60.67 253 VAL D C 1
ATOM 13308 O O . VAL D 1 277 ? 13.107 -36.113 14.557 1.00 61.95 253 VAL D O 1
ATOM 13312 N N . ILE D 1 278 ? 13.731 -35.128 16.481 1.00 60.15 254 ILE D N 1
ATOM 13313 C CA . ILE D 1 278 ? 12.640 -35.716 17.265 1.00 61.01 254 ILE D CA 1
ATOM 13314 C C . ILE D 1 278 ? 11.276 -35.378 16.670 1.00 60.30 254 ILE D C 1
ATOM 13315 O O . ILE D 1 278 ? 10.451 -36.268 16.450 1.00 61.90 254 ILE D O 1
ATOM 13320 N N . LEU D 1 279 ? 11.055 -34.094 16.405 1.00 57.92 255 LEU D N 1
ATOM 13321 C CA . LEU D 1 279 ? 9.810 -33.635 15.814 1.00 57.30 255 LEU D CA 1
ATOM 13322 C C . LEU D 1 279 ? 9.564 -34.320 14.469 1.00 58.59 255 LEU D C 1
ATOM 13323 O O . LEU D 1 279 ? 8.463 -34.810 14.213 1.00 59.63 255 LEU D O 1
ATOM 13328 N N . ASP D 1 280 ? 10.601 -34.354 13.634 1.00 58.75 256 ASP D N 1
ATOM 13329 C CA . ASP D 1 280 ? 10.557 -35.014 12.332 1.00 60.41 256 ASP D CA 1
ATOM 13330 C C . ASP D 1 280 ? 10.133 -36.476 12.494 1.00 62.97 256 ASP D C 1
ATOM 13331 O O . ASP D 1 280 ? 9.181 -36.936 11.860 1.00 64.13 256 ASP D O 1
ATOM 13336 N N . HIS D 1 281 ? 10.819 -37.194 13.374 1.00 63.93 257 HIS D N 1
ATOM 13337 C CA . HIS D 1 281 ? 10.525 -38.605 13.579 1.00 66.41 257 HIS D CA 1
ATOM 13338 C C . HIS D 1 281 ? 9.185 -38.835 14.275 1.00 66.70 257 HIS D C 1
ATOM 13339 O O . HIS D 1 281 ? 8.534 -39.851 14.043 1.00 69.16 257 HIS D O 1
ATOM 13346 N N . LEU D 1 282 ? 8.775 -37.890 15.115 1.00 64.68 258 LEU D N 1
ATOM 13347 C CA . LEU D 1 282 ? 7.466 -37.943 15.773 1.00 64.88 258 LEU D CA 1
ATOM 13348 C C . LEU D 1 282 ? 6.323 -37.839 14.763 1.00 65.28 258 LEU D C 1
ATOM 13349 O O . LEU D 1 282 ? 5.418 -38.669 14.760 1.00 67.23 258 LEU D O 1
ATOM 13354 N N . LEU D 1 283 ? 6.375 -36.823 13.906 1.00 63.68 259 LEU D N 1
ATOM 13355 C CA . LEU D 1 283 ? 5.356 -36.628 12.880 1.00 64.18 259 LEU D CA 1
ATOM 13356 C C . LEU D 1 283 ? 5.377 -37.742 11.835 1.00 67.13 259 LEU D C 1
ATOM 13357 O O . LEU D 1 283 ? 4.323 -38.194 11.382 1.00 68.83 259 LEU D O 1
ATOM 13362 N N . HIS D 1 284 ? 6.578 -38.186 11.471 1.00 68.05 260 HIS D N 1
ATOM 13363 C CA . HIS D 1 284 ? 6.741 -39.257 10.497 1.00 71.17 260 HIS D CA 1
ATOM 13364 C C . HIS D 1 284 ? 6.172 -40.574 11.022 1.00 73.72 260 HIS D C 1
ATOM 13365 O O . HIS D 1 284 ? 5.573 -41.340 10.266 1.00 76.15 260 HIS D O 1
ATOM 13372 N N . ARG D 1 285 ? 6.351 -40.816 12.321 1.00 73.59 261 ARG D N 1
ATOM 13373 C CA . ARG D 1 285 ? 5.812 -42.006 12.990 1.00 76.00 261 ARG D CA 1
ATOM 13374 C C . ARG D 1 285 ? 4.288 -41.969 13.073 1.00 76.76 261 ARG D C 1
ATOM 13375 O O . ARG D 1 285 ? 3.634 -43.008 12.979 1.00 79.60 261 ARG D O 1
ATOM 13383 N N . ALA D 1 286 ? 3.733 -40.772 13.249 1.00 74.69 262 ALA D N 1
ATOM 13384 C CA . ALA D 1 286 ? 2.285 -40.597 13.312 1.00 75.43 262 ALA D CA 1
ATOM 13385 C C . ALA D 1 286 ? 1.634 -40.812 11.946 1.00 77.21 262 ALA D C 1
ATOM 13386 O O . ALA D 1 286 ? 0.521 -41.337 11.860 1.00 79.22 262 ALA D O 1
ATOM 13388 N N . LYS D 1 287 ? 2.338 -40.406 10.892 1.00 76.71 263 LYS D N 1
ATOM 13389 C CA . LYS D 1 287 ? 1.910 -40.638 9.518 1.00 78.86 263 LYS D CA 1
ATOM 13390 C C . LYS D 1 287 ? 1.791 -42.141 9.274 1.00 82.68 263 LYS D C 1
ATOM 13391 O O . LYS D 1 287 ? 0.772 -42.621 8.768 1.00 85.01 263 LYS D O 1
ATOM 13397 N N . GLU D 1 288 ? 2.831 -42.872 9.673 1.00 83.43 264 GLU D N 1
ATOM 13398 C CA . GLU D 1 288 ? 2.901 -44.316 9.486 1.00 87.02 264 GLU D CA 1
ATOM 13399 C C . GLU D 1 288 ? 1.732 -45.053 10.120 1.00 89.29 264 GLU D C 1
ATOM 13400 O O . GLU D 1 288 ? 1.037 -45.807 9.439 1.00 92.24 264 GLU D O 1
ATOM 13406 N N . LEU D 1 289 ? 1.496 -44.829 11.409 1.00 88.21 265 LEU D N 1
ATOM 13407 C CA . LEU D 1 289 ? 0.412 -45.538 12.095 1.00 90.57 265 LEU D CA 1
ATOM 13408 C C . LEU D 1 289 ? -0.994 -45.057 11.703 1.00 91.13 265 LEU D C 1
ATOM 13409 O O . LEU D 1 289 ? -1.993 -45.682 12.067 1.00 93.41 265 LEU D O 1
ATOM 13414 N N . PHE D 1 290 ? -1.062 -43.958 10.951 1.00 89.33 266 PHE D N 1
ATOM 13415 C CA . PHE D 1 290 ? -2.305 -43.556 10.294 1.00 90.28 266 PHE D CA 1
ATOM 13416 C C . PHE D 1 290 ? -2.441 -44.283 8.955 1.00 93.44 266 PHE D C 1
ATOM 13417 O O . PHE D 1 290 ? -3.531 -44.719 8.590 1.00 95.79 266 PHE D O 1
ATOM 13425 N N . GLU D 1 291 ? -1.323 -44.394 8.235 1.00 93.70 267 GLU D N 1
ATOM 13426 C CA . GLU D 1 291 ? -1.253 -45.093 6.949 1.00 97.13 267 GLU D CA 1
ATOM 13427 C C . GLU D 1 291 ? -1.414 -46.599 7.133 1.00 101.23 267 GLU D C 1
ATOM 13428 O O . GLU D 1 291 ? -2.113 -47.259 6.357 1.00 104.68 267 GLU D O 1
ATOM 13434 N N . ASN D 1 292 ? -0.744 -47.132 8.155 1.00 101.33 268 ASN D N 1
ATOM 13435 C CA . ASN D 1 292 ? -0.841 -48.541 8.526 1.00 105.00 268 ASN D CA 1
ATOM 13436 C C . ASN D 1 292 ? -2.293 -48.929 8.815 1.00 107.50 268 ASN D C 1
ATOM 13437 O O . ASN D 1 292 ? -2.886 -48.456 9.790 1.00 105.93 268 ASN D O 1
ATOM 13442 N N . PRO D 1 293 ? -2.869 -49.794 7.959 1.00 111.67 269 PRO D N 1
ATOM 13443 C CA . PRO D 1 293 ? -4.296 -50.098 8.026 1.00 114.37 269 PRO D CA 1
ATOM 13444 C C . PRO D 1 293 ? -4.657 -51.108 9.117 1.00 116.64 269 PRO D C 1
ATOM 13445 O O . PRO D 1 293 ? -5.799 -51.575 9.166 1.00 119.27 269 PRO D O 1
ATOM 13449 N N . GLU D 1 294 ? -3.700 -51.426 9.988 1.00 115.82 270 GLU D N 1
ATOM 13450 C CA . GLU D 1 294 ? -3.879 -52.492 10.977 1.00 118.35 270 GLU D CA 1
ATOM 13451 C C . GLU D 1 294 ? -4.329 -52.006 12.357 1.00 116.51 270 GLU D C 1
ATOM 13452 O O . GLU D 1 294 ? -5.456 -52.276 12.779 1.00 118.25 270 GLU D O 1
ATOM 13458 N N . PHE D 1 295 ? -3.452 -51.284 13.048 1.00 113.33 271 PHE D N 1
ATOM 13459 C CA . PHE D 1 295 ? -3.720 -50.865 14.422 1.00 111.79 271 PHE D CA 1
ATOM 13460 C C . PHE D 1 295 ? -4.657 -49.650 14.454 1.00 109.73 271 PHE D C 1
ATOM 13461 O O . PHE D 1 295 ? -4.419 -48.654 13.766 1.00 107.33 271 PHE D O 1
ATOM 13469 N N . ASP D 1 296 ? -5.729 -49.758 15.241 1.00 110.91 272 ASP D N 1
ATOM 13470 C CA . ASP D 1 296 ? -6.781 -48.736 15.289 1.00 109.68 272 ASP D CA 1
ATOM 13471 C C . ASP D 1 296 ? -6.826 -48.024 16.636 1.00 107.38 272 ASP D C 1
ATOM 13472 O O . ASP D 1 296 ? -7.087 -48.640 17.673 1.00 108.85 272 ASP D O 1
ATOM 13477 N N . TYR D 1 297 ? -6.570 -46.721 16.598 1.00 103.99 273 TYR D N 1
ATOM 13478 C CA . TYR D 1 297 ? -6.670 -45.838 17.762 1.00 101.70 273 TYR D CA 1
ATOM 13479 C C . TYR D 1 297 ? -6.899 -44.407 17.292 1.00 98.75 273 TYR D C 1
ATOM 13480 O O . TYR D 1 297 ? -6.366 -43.994 16.261 1.00 97.36 273 TYR D O 1
ATOM 13489 N N . ASP D 1 298 ? -7.698 -43.660 18.048 1.00 97.82 274 ASP D N 1
ATOM 13490 C CA . ASP D 1 298 ? -7.994 -42.269 17.717 1.00 95.30 274 ASP D CA 1
ATOM 13491 C C . ASP D 1 298 ? -6.803 -41.357 18.028 1.00 91.31 274 ASP D C 1
ATOM 13492 O O . ASP D 1 298 ? -6.525 -41.038 19.189 1.00 90.22 274 ASP D O 1
ATOM 13497 N N . LEU D 1 299 ? -6.092 -40.952 16.980 1.00 89.10 275 LEU D N 1
ATOM 13498 C CA . LEU D 1 299 ? -4.950 -40.057 17.131 1.00 85.33 275 LEU D CA 1
ATOM 13499 C C . LEU D 1 299 ? -5.371 -38.650 17.540 1.00 82.92 275 LEU D C 1
ATOM 13500 O O . LEU D 1 299 ? -4.542 -37.867 18.004 1.00 80.57 275 LEU D O 1
ATOM 13505 N N . GLN D 1 300 ? -6.654 -38.339 17.356 1.00 83.69 276 GLN D N 1
ATOM 13506 C CA . GLN D 1 300 ? -7.237 -37.038 17.712 1.00 82.14 276 GLN D CA 1
ATOM 13507 C C . GLN D 1 300 ? -6.710 -35.899 16.832 1.00 79.16 276 GLN D C 1
ATOM 13508 O O . GLN D 1 300 ? -7.119 -34.744 16.985 1.00 77.88 276 GLN D O 1
ATOM 13514 N N . ALA D 1 301 ? -5.817 -36.243 15.907 1.00 77.89 277 ALA D N 1
ATOM 13515 C CA . ALA D 1 301 ? -5.149 -35.276 15.041 1.00 74.99 277 ALA D CA 1
ATOM 13516 C C . ALA D 1 301 ? -6.025 -34.806 13.879 1.00 75.43 277 ALA D C 1
ATOM 13517 O O . ALA D 1 301 ? -5.651 -34.937 12.711 1.00 75.34 277 ALA D O 1
ATOM 13519 N N . SER D 1 302 ? -7.180 -34.240 14.220 1.00 75.95 278 SER D N 1
ATOM 13520 C CA . SER D 1 302 ? -8.174 -33.781 13.251 1.00 77.08 278 SER D CA 1
ATOM 13521 C C . SER D 1 302 ? -7.562 -32.920 12.142 1.00 75.20 278 SER D C 1
ATOM 13522 O O . SER D 1 302 ? -7.766 -33.183 10.952 1.00 76.28 278 SER D O 1
ATOM 13525 N N . LEU D 1 303 ? -6.789 -31.913 12.543 1.00 72.28 279 LEU D N 1
ATOM 13526 C CA . LEU D 1 303 ? -6.235 -30.943 11.603 1.00 70.39 279 LEU D CA 1
ATOM 13527 C C . LEU D 1 303 ? -5.010 -31.454 10.832 1.00 69.51 279 LEU D C 1
ATOM 13528 O O . LEU D 1 303 ? -4.558 -30.808 9.882 1.00 68.37 279 LEU D O 1
ATOM 13533 N N . LEU D 1 304 ? -4.492 -32.617 11.221 1.00 70.10 280 LEU D N 1
ATOM 13534 C CA . LEU D 1 304 ? -3.368 -33.225 10.507 1.00 69.79 280 LEU D CA 1
ATOM 13535 C C . LEU D 1 304 ? -3.796 -34.310 9.512 1.00 72.61 280 LEU D C 1
ATOM 13536 O O . LEU D 1 304 ? -2.998 -34.737 8.670 1.00 72.78 280 LEU D O 1
ATOM 13541 N N . VAL D 1 305 ? -5.051 -34.744 9.612 1.00 74.69 281 VAL D N 1
ATOM 13542 C CA . VAL D 1 305 ? -5.590 -35.800 8.747 1.00 77.71 281 VAL D CA 1
ATOM 13543 C C . VAL D 1 305 ? -5.374 -35.515 7.247 1.00 77.92 281 VAL D C 1
ATOM 13544 O O . VAL D 1 305 ? -4.902 -36.396 6.519 1.00 79.45 281 VAL D O 1
ATOM 13548 N N . PRO D 1 306 ? -5.697 -34.290 6.784 1.00 76.43 282 PRO D N 1
ATOM 13549 C CA . PRO D 1 306 ? -5.485 -33.999 5.364 1.00 76.88 282 PRO D CA 1
ATOM 13550 C C . PRO D 1 306 ? -4.015 -34.110 4.954 1.00 75.38 282 PRO D C 1
ATOM 13551 O O . PRO D 1 306 ? -3.710 -34.419 3.796 1.00 76.56 282 PRO D O 1
ATOM 13555 N N . PHE D 1 307 ? -3.122 -33.878 5.912 1.00 72.77 283 PHE D N 1
ATOM 13556 C CA . PHE D 1 307 ? -1.685 -33.868 5.653 1.00 71.40 283 PHE D CA 1
ATOM 13557 C C . PHE D 1 307 ? -1.069 -35.267 5.669 1.00 73.42 283 PHE D C 1
ATOM 13558 O O . PHE D 1 307 ? -0.101 -35.529 4.949 1.00 73.75 283 PHE D O 1
ATOM 13566 N N . PHE D 1 308 ? -1.643 -36.162 6.472 1.00 75.18 284 PHE D N 1
ATOM 13567 C CA . PHE D 1 308 ? -1.320 -37.587 6.394 1.00 77.91 284 PHE D CA 1
ATOM 13568 C C . PHE D 1 308 ? -1.673 -38.114 5.005 1.00 80.89 284 PHE D C 1
ATOM 13569 O O . PHE D 1 308 ? -0.900 -38.859 4.400 1.00 82.29 284 PHE D O 1
ATOM 13577 N N . LYS D 1 309 ? -2.838 -37.699 4.510 1.00 75.28 285 LYS D N 1
ATOM 13578 C CA . LYS D 1 309 ? -3.363 -38.138 3.210 1.00 79.15 285 LYS D CA 1
ATOM 13579 C C . LYS D 1 309 ? -2.679 -37.470 2.015 1.00 79.13 285 LYS D C 1
ATOM 13580 O O . LYS D 1 309 ? -2.713 -37.998 0.898 1.00 82.75 285 LYS D O 1
ATOM 13586 N N . GLY D 1 310 ? -2.070 -36.309 2.252 1.00 75.66 286 GLY D N 1
ATOM 13587 C CA . GLY D 1 310 ? -1.434 -35.535 1.189 1.00 75.41 286 GLY D CA 1
ATOM 13588 C C . GLY D 1 310 ? -2.431 -34.916 0.228 1.00 76.17 286 GLY D C 1
ATOM 13589 O O . GLY D 1 310 ? -2.168 -34.825 -0.970 1.00 78.36 286 GLY D O 1
ATOM 13590 N N . ASP D 1 311 ? -3.588 -34.517 0.753 1.00 74.80 287 ASP D N 1
ATOM 13591 C CA . ASP D 1 311 ? -4.572 -33.745 -0.004 1.00 75.25 287 ASP D CA 1
ATOM 13592 C C . ASP D 1 311 ? -5.298 -32.810 0.960 1.00 71.94 287 ASP D C 1
ATOM 13593 O O . ASP D 1 311 ? -6.219 -33.219 1.674 1.00 72.36 287 ASP D O 1
ATOM 13598 N N . PHE D 1 312 ? -4.851 -31.557 0.981 1.00 68.83 288 PHE D N 1
ATOM 13599 C CA . PHE D 1 312 ? -5.353 -30.560 1.918 1.00 65.54 288 PHE D CA 1
ATOM 13600 C C . PHE D 1 312 ? -5.852 -29.316 1.199 1.00 64.80 288 PHE D C 1
ATOM 13601 O O . PHE D 1 312 ? -5.327 -28.947 0.146 1.00 65.65 288 PHE D O 1
ATOM 13609 N N . THR D 1 313 ? -6.862 -28.673 1.780 1.00 63.32 289 THR D N 1
ATOM 13610 C CA . THR D 1 313 ? -7.323 -27.371 1.309 1.00 62.48 289 THR D CA 1
ATOM 13611 C C . THR D 1 313 ? -6.439 -26.282 1.917 1.00 59.00 289 THR D C 1
ATOM 13612 O O . THR D 1 313 ? -5.696 -26.536 2.869 1.00 57.07 289 THR D O 1
ATOM 13616 N N . LEU D 1 314 ? -6.520 -25.072 1.371 1.00 58.35 290 LEU D N 1
ATOM 13617 C CA . LEU D 1 314 ? -5.819 -23.937 1.948 1.00 55.44 290 LEU D CA 1
ATOM 13618 C C . LEU D 1 314 ? -6.350 -23.620 3.354 1.00 53.85 290 LEU D C 1
ATOM 13619 O O . LEU D 1 314 ? -5.574 -23.306 4.250 1.00 51.72 290 LEU D O 1
ATOM 13624 N N . GLN D 1 315 ? -7.666 -23.715 3.537 1.00 55.25 291 GLN D N 1
ATOM 13625 C CA . GLN D 1 315 ? -8.303 -23.404 4.817 1.00 54.58 291 GLN D CA 1
ATOM 13626 C C . GLN D 1 315 ? -7.854 -24.361 5.903 1.00 53.40 291 GLN D C 1
ATOM 13627 O O . GLN D 1 315 ? -7.719 -23.969 7.064 1.00 51.99 291 GLN D O 1
ATOM 13633 N N . GLU D 1 316 ? -7.626 -25.614 5.510 1.00 54.38 292 GLU D N 1
ATOM 13634 C CA . GLU D 1 316 ? -7.087 -26.642 6.394 1.00 53.82 292 GLU D CA 1
ATOM 13635 C C . GLU D 1 316 ? -5.671 -26.286 6.843 1.00 51.45 292 GLU D C 1
ATOM 13636 O O . GLU D 1 316 ? -5.350 -26.385 8.029 1.00 50.30 292 GLU D O 1
ATOM 13642 N N . TYR D 1 317 ? -4.837 -25.851 5.899 1.00 50.98 293 TYR D N 1
ATOM 13643 C CA . TYR D 1 317 ? -3.473 -25.414 6.206 1.00 48.85 293 TYR D CA 1
ATOM 13644 C C . TYR D 1 317 ? -3.452 -24.232 7.178 1.00 47.16 293 TYR D C 1
ATOM 13645 O O . TYR D 1 317 ? -2.666 -24.212 8.125 1.00 45.22 293 TYR D O 1
ATOM 13654 N N . LEU D 1 318 ? -4.333 -23.262 6.943 1.00 47.87 294 LEU D N 1
ATOM 13655 C CA . LEU D 1 318 ? -4.336 -22.010 7.713 1.00 47.01 294 LEU D CA 1
ATOM 13656 C C . LEU D 1 318 ? -4.773 -22.182 9.165 1.00 46.68 294 LEU D C 1
ATOM 13657 O O . LEU D 1 318 ? -4.625 -21.264 9.970 1.00 46.12 294 LEU D O 1
ATOM 13662 N N . LYS D 1 319 ? -5.310 -23.353 9.490 1.00 47.83 295 LYS D N 1
ATOM 13663 C CA . LYS D 1 319 ? -5.673 -23.685 10.868 1.00 48.05 295 LYS D CA 1
ATOM 13664 C C . LYS D 1 319 ? -4.493 -24.294 11.624 1.00 46.84 295 LYS D C 1
ATOM 13665 O O . LYS D 1 319 ? -4.571 -24.524 12.829 1.00 46.87 295 LYS D O 1
ATOM 13671 N N . LEU D 1 320 ? -3.393 -24.536 10.918 1.00 46.40 296 LEU D N 1
ATOM 13672 C CA . LEU D 1 320 ? -2.198 -25.061 11.561 1.00 45.41 296 LEU D CA 1
ATOM 13673 C C . LEU D 1 320 ? -1.344 -23.959 12.168 1.00 43.79 296 LEU D C 1
ATOM 13674 O O . LEU D 1 320 ? -1.095 -22.928 11.534 1.00 43.50 296 LEU D O 1
ATOM 13679 N N . ASP D 1 321 ? -0.951 -24.181 13.423 1.00 42.72 297 ASP D N 1
ATOM 13680 C CA . ASP D 1 321 ? 0.001 -23.345 14.140 1.00 41.13 297 ASP D CA 1
ATOM 13681 C C . ASP D 1 321 ? 0.675 -24.167 15.236 1.00 40.41 297 ASP D C 1
ATOM 13682 O O . ASP D 1 321 ? 0.271 -25.298 15.498 1.00 40.90 297 ASP D O 1
ATOM 13687 N N . ASP D 1 322 ? 1.690 -23.594 15.878 1.00 38.93 298 ASP D N 1
ATOM 13688 C CA . ASP D 1 322 ? 2.463 -24.302 16.904 1.00 38.41 298 ASP D CA 1
ATOM 13689 C C . ASP D 1 322 ? 1.616 -24.971 17.989 1.00 38.73 298 ASP D C 1
ATOM 13690 O O . ASP D 1 322 ? 1.909 -26.090 18.394 1.00 39.18 298 ASP D O 1
ATOM 13695 N N . GLY D 1 323 ? 0.584 -24.273 18.462 1.00 38.94 299 GLY D N 1
ATOM 13696 C CA . GLY D 1 323 ? -0.251 -24.753 19.568 1.00 39.88 299 GLY D CA 1
ATOM 13697 C C . GLY D 1 323 ? -1.046 -26.007 19.231 1.00 41.27 299 GLY D C 1
ATOM 13698 O O . GLY D 1 323 ? -1.276 -26.858 20.103 1.00 42.11 299 GLY D O 1
ATOM 13699 N N . VAL D 1 324 ? -1.454 -26.104 17.961 1.00 40.84 300 VAL D N 1
ATOM 13700 C CA . VAL D 1 324 ? -2.185 -27.256 17.423 1.00 42.26 300 VAL D CA 1
ATOM 13701 C C . VAL D 1 324 ? -1.373 -28.524 17.572 1.00 42.86 300 VAL D C 1
ATOM 13702 O O . VAL D 1 324 ? -1.878 -29.542 18.057 1.00 44.90 300 VAL D O 1
ATOM 13706 N N . LEU D 1 325 ? -0.119 -28.455 17.140 1.00 41.49 301 LEU D N 1
ATOM 13707 C CA . LEU D 1 325 ? 0.761 -29.604 17.154 1.00 42.44 301 LEU D CA 1
ATOM 13708 C C . LEU D 1 325 ? 1.072 -30.035 18.574 1.00 42.81 301 LEU D C 1
ATOM 13709 O O . LEU D 1 325 ? 1.072 -31.221 18.870 1.00 44.60 301 LEU D O 1
ATOM 13714 N N . SER D 1 326 ? 1.342 -29.076 19.453 1.00 41.79 302 SER D N 1
ATOM 13715 C CA . SER D 1 326 ? 1.745 -29.419 20.817 1.00 42.63 302 SER D CA 1
ATOM 13716 C C . SER D 1 326 ? 0.568 -29.991 21.594 1.00 44.50 302 SER D C 1
ATOM 13717 O O . SER D 1 326 ? 0.752 -30.850 22.450 1.00 46.02 302 SER D O 1
ATOM 13720 N N . THR D 1 327 ? -0.638 -29.520 21.272 1.00 45.09 303 THR D N 1
ATOM 13721 C CA . THR D 1 327 ? -1.872 -30.062 21.837 1.00 47.55 303 THR D CA 1
ATOM 13722 C C . THR D 1 327 ? -2.060 -31.523 21.438 1.00 49.77 303 THR D C 1
ATOM 13723 O O . THR D 1 327 ? -2.448 -32.349 22.265 1.00 51.94 303 THR D O 1
ATOM 13727 N N . TYR D 1 328 ? -1.778 -31.829 20.171 1.00 49.61 304 TYR D N 1
ATOM 13728 C CA . TYR D 1 328 ? -1.824 -33.205 19.695 1.00 52.16 304 TYR D CA 1
ATOM 13729 C C . TYR D 1 328 ? -0.740 -34.047 20.368 1.00 53.16 304 TYR D C 1
ATOM 13730 O O . TYR D 1 328 ? -1.024 -35.149 20.841 1.00 55.70 304 TYR D O 1
ATOM 13739 N N . PHE D 1 329 ? 0.484 -33.521 20.441 1.00 51.52 305 PHE D N 1
ATOM 13740 C CA . PHE D 1 329 ? 1.576 -34.219 21.137 1.00 52.87 305 PHE D CA 1
ATOM 13741 C C . PHE D 1 329 ? 1.211 -34.587 22.573 1.00 54.97 305 PHE D C 1
ATOM 13742 O O . PHE D 1 329 ? 1.454 -35.715 22.995 1.00 57.44 305 PHE D O 1
ATOM 13750 N N . THR D 1 330 ? 0.612 -33.645 23.302 1.00 54.79 306 THR D N 1
ATOM 13751 C CA . THR D 1 330 ? 0.140 -33.887 24.670 1.00 57.40 306 THR D CA 1
ATOM 13752 C C . THR D 1 330 ? -0.783 -35.106 24.725 1.00 61.16 306 THR D C 1
ATOM 13753 O O . THR D 1 330 ? -0.695 -35.916 25.653 1.00 64.09 306 THR D O 1
ATOM 13757 N N . GLN D 1 331 ? -1.650 -35.248 23.725 1.00 62.10 307 GLN D N 1
ATOM 13758 C CA . GLN D 1 331 ? -2.560 -36.396 23.651 1.00 66.05 307 GLN D CA 1
ATOM 13759 C C . GLN D 1 331 ? -1.861 -37.672 23.205 1.00 67.87 307 GLN D C 1
ATOM 13760 O O . GLN D 1 331 ? -2.135 -38.742 23.738 1.00 71.27 307 GLN D O 1
ATOM 13766 N N . TRP D 1 332 ? -0.940 -37.545 22.251 1.00 66.48 308 TRP D N 1
ATOM 13767 C CA . TRP D 1 332 ? -0.189 -38.686 21.723 1.00 68.82 308 TRP D CA 1
ATOM 13768 C C . TRP D 1 332 ? 0.686 -39.391 22.755 1.00 70.93 308 TRP D C 1
ATOM 13769 O O . TRP D 1 332 ? 1.117 -40.523 22.524 1.00 73.63 308 TRP D O 1
ATOM 13780 N N . MET D 1 333 ? 0.946 -38.731 23.883 1.00 70.37 309 MET D N 1
ATOM 13781 C CA . MET D 1 333 ? 1.753 -39.322 24.957 1.00 72.65 309 MET D CA 1
ATOM 13782 C C . MET D 1 333 ? 1.107 -40.565 25.571 1.00 76.91 309 MET D C 1
ATOM 13783 O O . MET D 1 333 ? 1.762 -41.299 26.309 1.00 79.36 309 MET D O 1
ATOM 13788 N N . ASP D 1 334 ? -0.167 -40.800 25.254 1.00 78.46 310 ASP D N 1
ATOM 13789 C CA . ASP D 1 334 ? -0.925 -41.926 25.814 1.00 82.86 310 ASP D CA 1
ATOM 13790 C C . ASP D 1 334 ? -1.509 -42.869 24.756 1.00 85.14 310 ASP D C 1
ATOM 13791 O O . ASP D 1 334 ? -2.303 -43.762 25.078 1.00 89.04 310 ASP D O 1
ATOM 13796 N N . VAL D 1 335 ? -1.115 -42.662 23.501 1.00 82.87 311 VAL D N 1
ATOM 13797 C CA . VAL D 1 335 ? -1.463 -43.570 22.407 1.00 85.07 311 VAL D CA 1
ATOM 13798 C C . VAL D 1 335 ? -0.697 -44.879 22.610 1.00 88.50 311 VAL D C 1
ATOM 13799 O O . VAL D 1 335 ? 0.507 -44.844 22.883 1.00 87.54 311 VAL D O 1
ATOM 13803 N N . PRO D 1 336 ? -1.394 -46.033 22.496 1.00 92.76 312 PRO D N 1
ATOM 13804 C CA . PRO D 1 336 ? -0.829 -47.369 22.751 1.00 96.92 312 PRO D CA 1
ATOM 13805 C C . PRO D 1 336 ? 0.532 -47.668 22.107 1.00 96.31 312 PRO D C 1
ATOM 13806 O O . PRO D 1 336 ? 1.205 -48.607 22.533 1.00 99.74 312 PRO D O 1
ATOM 13810 N N . ASP D 1 337 ? 0.926 -46.892 21.099 1.00 92.49 313 ASP D N 1
ATOM 13811 C CA . ASP D 1 337 ? 2.249 -47.029 20.495 1.00 91.74 313 ASP D CA 1
ATOM 13812 C C . ASP D 1 337 ? 3.301 -46.380 21.388 1.00 89.11 313 ASP D C 1
ATOM 13813 O O . ASP D 1 337 ? 3.267 -45.163 21.627 1.00 85.16 313 ASP D O 1
ATOM 13818 N N . SER D 1 338 ? 4.237 -47.189 21.878 1.00 91.55 314 SER D N 1
ATOM 13819 C CA . SER D 1 338 ? 5.266 -46.695 22.798 1.00 89.72 314 SER D CA 1
ATOM 13820 C C . SER D 1 338 ? 6.331 -45.853 22.091 1.00 86.20 314 SER D C 1
ATOM 13821 O O . SER D 1 338 ? 7.029 -45.070 22.729 1.00 83.60 314 SER D O 1
ATOM 13824 N N . ILE D 1 339 ? 6.449 -46.022 20.776 1.00 86.30 315 ILE D N 1
ATOM 13825 C CA . ILE D 1 339 ? 7.369 -45.225 19.973 1.00 83.41 315 ILE D CA 1
ATOM 13826 C C . ILE D 1 339 ? 6.837 -43.795 19.804 1.00 78.57 315 ILE D C 1
ATOM 13827 O O . ILE D 1 339 ? 7.581 -42.831 19.980 1.00 75.69 315 ILE D O 1
ATOM 13832 N N . LEU D 1 340 ? 5.552 -43.665 19.484 1.00 77.85 316 LEU D N 1
ATOM 13833 C CA . LEU D 1 340 ? 4.926 -42.349 19.354 1.00 73.66 316 LEU D CA 1
ATOM 13834 C C . LEU D 1 340 ? 4.783 -41.633 20.700 1.00 71.60 316 LEU D C 1
ATOM 13835 O O . LEU D 1 340 ? 5.006 -40.426 20.792 1.00 68.21 316 LEU D O 1
ATOM 13840 N N . GLY D 1 341 ? 4.400 -42.387 21.731 1.00 74.05 317 GLY D N 1
ATOM 13841 C CA . GLY D 1 341 ? 4.223 -41.853 23.082 1.00 72.77 317 GLY D CA 1
ATOM 13842 C C . GLY D 1 341 ? 5.513 -41.302 23.652 1.00 71.03 317 GLY D C 1
ATOM 13843 O O . GLY D 1 341 ? 5.513 -40.251 24.297 1.00 68.62 317 GLY D O 1
ATOM 13844 N N . ASP D 1 342 ? 6.610 -42.015 23.398 1.00 72.53 318 ASP D N 1
ATOM 13845 C CA . ASP D 1 342 ? 7.942 -41.592 23.818 1.00 71.53 318 ASP D CA 1
ATOM 13846 C C . ASP D 1 342 ? 8.355 -40.320 23.086 1.00 67.74 318 ASP D C 1
ATOM 13847 O O . ASP D 1 342 ? 8.749 -39.325 23.711 1.00 65.62 318 ASP D O 1
ATOM 13852 N N . LEU D 1 343 ? 8.252 -40.358 21.761 1.00 67.11 319 LEU D N 1
ATOM 13853 C CA . LEU D 1 343 ? 8.658 -39.239 20.926 1.00 63.89 319 LEU D CA 1
ATOM 13854 C C . LEU D 1 343 ? 7.925 -37.962 21.322 1.00 60.56 319 LEU D C 1
ATOM 13855 O O . LEU D 1 343 ? 8.537 -36.894 21.400 1.00 58.58 319 LEU D O 1
ATOM 13860 N N . ALA D 1 344 ? 6.627 -38.082 21.597 1.00 60.50 320 ALA D N 1
ATOM 13861 C CA . ALA D 1 344 ? 5.833 -36.950 22.075 1.00 57.90 320 ALA D CA 1
ATOM 13862 C C . ALA D 1 344 ? 6.358 -36.431 23.413 1.00 57.28 320 ALA D C 1
ATOM 13863 O O . ALA D 1 344 ? 6.521 -35.226 23.582 1.00 54.93 320 ALA D O 1
ATOM 13865 N N . LYS D 1 345 ? 6.639 -37.336 24.351 1.00 59.69 321 LYS D N 1
ATOM 13866 C CA . LYS D 1 345 ? 7.242 -36.944 25.629 1.00 59.69 321 LYS D CA 1
ATOM 13867 C C . LYS D 1 345 ? 8.541 -36.162 25.398 1.00 57.83 321 LYS D C 1
ATOM 13868 O O . LYS D 1 345 ? 8.719 -35.064 25.938 1.00 56.14 321 LYS D O 1
ATOM 13874 N N . ARG D 1 346 ? 9.419 -36.722 24.567 1.00 58.45 322 ARG D N 1
ATOM 13875 C CA . ARG D 1 346 ? 10.719 -36.124 24.261 1.00 57.26 322 ARG D CA 1
ATOM 13876 C C . ARG D 1 346 ? 10.624 -34.691 23.712 1.00 54.31 322 ARG D C 1
ATOM 13877 O O . ARG D 1 346 ? 11.389 -33.807 24.118 1.00 53.15 322 ARG D O 1
ATOM 13885 N N . PHE D 1 347 ? 9.677 -34.455 22.807 1.00 53.01 323 PHE D N 1
ATOM 13886 C CA . PHE D 1 347 ? 9.507 -33.119 22.259 1.00 50.45 323 PHE D CA 1
ATOM 13887 C C . PHE D 1 347 ? 8.891 -32.148 23.270 1.00 48.87 323 PHE D C 1
ATOM 13888 O O . PHE D 1 347 ? 9.294 -30.993 23.342 1.00 47.56 323 PHE D O 1
ATOM 13896 N N . LEU D 1 348 ? 7.928 -32.621 24.050 1.00 49.66 324 LEU D N 1
ATOM 13897 C CA . LEU D 1 348 ? 7.260 -31.782 25.034 1.00 48.90 324 LEU D CA 1
ATOM 13898 C C . LEU D 1 348 ? 8.142 -31.448 26.240 1.00 49.73 324 LEU D C 1
ATOM 13899 O O . LEU D 1 348 ? 8.079 -30.341 26.753 1.00 48.32 324 LEU D O 1
ATOM 13904 N N . MET D 1 349 ? 8.966 -32.406 26.664 1.00 52.23 325 MET D N 1
ATOM 13905 C CA . MET D 1 349 ? 9.751 -32.304 27.900 1.00 53.86 325 MET D CA 1
ATOM 13906 C C . MET D 1 349 ? 11.236 -31.976 27.665 1.00 53.58 325 MET D C 1
ATOM 13907 O O . MET D 1 349 ? 12.046 -32.047 28.598 1.00 54.92 325 MET D O 1
ATOM 13912 N N . ARG D 1 350 ? 11.579 -31.608 26.428 1.00 51.79 326 ARG D N 1
ATOM 13913 C CA . ARG D 1 350 ? 12.968 -31.341 26.012 1.00 51.82 326 ARG D CA 1
ATOM 13914 C C . ARG D 1 350 ? 13.901 -32.504 26.346 1.00 54.61 326 ARG D C 1
ATOM 13915 O O . ARG D 1 350 ? 14.715 -32.422 27.264 1.00 56.00 326 ARG D O 1
ATOM 13923 N N . LYS D 1 351 ? 13.769 -33.587 25.595 1.00 55.93 327 LYS D N 1
ATOM 13924 C CA . LYS D 1 351 ? 14.678 -34.719 25.714 1.00 59.18 327 LYS D CA 1
ATOM 13925 C C . LYS D 1 351 ? 15.324 -34.986 24.350 1.00 59.97 327 LYS D C 1
ATOM 13926 O O . LYS D 1 351 ? 14.989 -35.973 23.694 1.00 61.31 327 LYS D O 1
ATOM 13932 N N . PRO D 1 352 ? 16.248 -34.100 23.916 1.00 59.70 328 PRO D N 1
ATOM 13933 C CA . PRO D 1 352 ? 16.794 -34.200 22.562 1.00 60.65 328 PRO D CA 1
ATOM 13934 C C . PRO D 1 352 ? 17.831 -35.308 22.415 1.00 64.71 328 PRO D C 1
ATOM 13935 O O . PRO D 1 352 ? 18.503 -35.663 23.390 1.00 66.78 328 PRO D O 1
ATOM 13939 N N . LEU D 1 353 ? 17.952 -35.834 21.200 1.00 66.29 329 LEU D N 1
ATOM 13940 C CA . LEU D 1 353 ? 19.016 -36.765 20.852 1.00 70.65 329 LEU D CA 1
ATOM 13941 C C . LEU D 1 353 ? 20.348 -36.034 20.796 1.00 71.85 329 LEU D C 1
ATOM 13942 O O . LEU D 1 353 ? 20.394 -34.860 20.428 1.00 69.68 329 LEU D O 1
ATOM 13947 N N . LYS D 1 354 ? 21.423 -36.737 21.153 1.00 75.79 330 LYS D N 1
ATOM 13948 C CA . LYS D 1 354 ? 22.791 -36.223 21.041 1.00 78.09 330 LYS D CA 1
ATOM 13949 C C . LYS D 1 354 ? 23.368 -36.478 19.651 1.00 80.28 330 LYS D C 1
ATOM 13950 O O . LYS D 1 354 ? 22.763 -37.194 18.851 1.00 81.02 330 LYS D O 1
ATOM 13956 N N . SER D 1 355 ? 24.533 -35.891 19.369 1.00 81.96 331 SER D N 1
ATOM 13957 C CA . SER D 1 355 ? 25.206 -36.076 18.079 1.00 84.82 331 SER D CA 1
ATOM 13958 C C . SER D 1 355 ? 26.719 -35.855 18.123 1.00 88.47 331 SER D C 1
ATOM 13959 O O . SER D 1 355 ? 27.222 -35.101 18.959 1.00 87.92 331 SER D O 1
ATOM 13962 N N . ALA D 1 356 ? 27.432 -36.514 17.207 1.00 92.49 332 ALA D N 1
ATOM 13963 C CA . ALA D 1 356 ? 28.873 -36.310 17.025 1.00 96.36 332 ALA D CA 1
ATOM 13964 C C . ALA D 1 356 ? 29.194 -35.937 15.575 1.00 97.90 332 ALA D C 1
ATOM 13965 O O . ALA D 1 356 ? 28.346 -36.079 14.687 1.00 96.53 332 ALA D O 1
ATOM 13967 N N . THR D 1 357 ? 30.418 -35.462 15.342 1.00 132.48 333 THR D N 1
ATOM 13968 C CA . THR D 1 357 ? 30.808 -34.934 14.030 1.00 132.55 333 THR D CA 1
ATOM 13969 C C . THR D 1 357 ? 31.766 -35.846 13.248 1.00 135.42 333 THR D C 1
ATOM 13970 O O . THR D 1 357 ? 32.757 -36.337 13.793 1.00 137.17 333 THR D O 1
ATOM 13974 N N . PHE D 1 358 ? 31.453 -36.057 11.969 1.00 135.97 334 PHE D N 1
ATOM 13975 C CA . PHE D 1 358 ? 32.300 -36.836 11.053 1.00 138.73 334 PHE D CA 1
ATOM 13976 C C . PHE D 1 358 ? 32.540 -36.086 9.732 1.00 138.72 334 PHE D C 1
ATOM 13977 O O . PHE D 1 358 ? 32.180 -34.912 9.610 1.00 136.61 334 PHE D O 1
ATOM 13985 N N . THR D 1 359 ? 33.140 -36.762 8.751 1.00 141.18 335 THR D N 1
ATOM 13986 C CA . THR D 1 359 ? 33.551 -36.111 7.499 1.00 141.70 335 THR D CA 1
ATOM 13987 C C . THR D 1 359 ? 32.770 -36.553 6.249 1.00 142.44 335 THR D C 1
ATOM 13988 O O . THR D 1 359 ? 32.150 -35.723 5.581 1.00 141.15 335 THR D O 1
ATOM 13992 N N . ASN D 1 360 ? 32.807 -37.848 5.935 1.00 144.54 336 ASN D N 1
ATOM 13993 C CA . ASN D 1 360 ? 32.197 -38.361 4.703 1.00 145.67 336 ASN D CA 1
ATOM 13994 C C . ASN D 1 360 ? 30.946 -39.206 4.928 1.00 144.80 336 ASN D C 1
ATOM 13995 O O . ASN D 1 360 ? 30.781 -39.820 5.982 1.00 144.26 336 ASN D O 1
ATOM 14000 N N . GLU D 1 361 ? 30.080 -39.240 3.916 1.00 144.70 337 GLU D N 1
ATOM 14001 C CA . GLU D 1 361 ? 28.824 -39.990 3.970 1.00 143.95 337 GLU D CA 1
ATOM 14002 C C . GLU D 1 361 ? 28.987 -41.440 3.496 1.00 146.93 337 GLU D C 1
ATOM 14003 O O . GLU D 1 361 ? 28.232 -42.325 3.910 1.00 146.88 337 GLU D O 1
ATOM 14009 N N . LYS D 1 362 ? 29.970 -41.672 2.629 1.00 149.52 338 LYS D N 1
ATOM 14010 C CA . LYS D 1 362 ? 30.271 -43.019 2.142 1.00 152.74 338 LYS D CA 1
ATOM 14011 C C . LYS D 1 362 ? 31.319 -43.711 3.014 1.00 154.19 338 LYS D C 1
ATOM 14012 O O . LYS D 1 362 ? 31.282 -44.931 3.185 1.00 156.24 338 LYS D O 1
ATOM 14018 N N . GLU D 1 363 ? 32.242 -42.924 3.562 1.00 153.13 339 GLU D N 1
ATOM 14019 C CA . GLU D 1 363 ? 33.336 -43.444 4.387 1.00 154.54 339 GLU D CA 1
ATOM 14020 C C . GLU D 1 363 ? 32.879 -43.875 5.780 1.00 152.82 339 GLU D C 1
ATOM 14021 O O . GLU D 1 363 ? 33.414 -44.830 6.347 1.00 154.97 339 GLU D O 1
ATOM 14027 N N . SER D 1 364 ? 31.892 -43.166 6.323 1.00 148.98 340 SER D N 1
ATOM 14028 C CA . SER D 1 364 ? 31.420 -43.406 7.686 1.00 147.05 340 SER D CA 1
ATOM 14029 C C . SER D 1 364 ? 30.305 -44.450 7.758 1.00 147.17 340 SER D C 1
ATOM 14030 O O . SER D 1 364 ? 29.914 -44.867 8.851 1.00 146.44 340 SER D O 1
ATOM 14033 N N . ALA D 1 365 ? 29.816 -44.876 6.593 1.00 148.15 341 ALA D N 1
ATOM 14034 C CA . ALA D 1 365 ? 28.665 -45.784 6.484 1.00 148.15 341 ALA D CA 1
ATOM 14035 C C . ALA D 1 365 ? 28.765 -47.062 7.329 1.00 149.93 341 ALA D C 1
ATOM 14036 O O . ALA D 1 365 ? 27.750 -47.571 7.810 1.00 148.99 341 ALA D O 1
ATOM 14038 N N . ALA D 1 366 ? 29.983 -47.571 7.504 1.00 152.57 342 ALA D N 1
ATOM 14039 C CA . ALA D 1 366 ? 30.221 -48.776 8.303 1.00 154.71 342 ALA D CA 1
ATOM 14040 C C . ALA D 1 366 ? 30.121 -48.496 9.805 1.00 152.59 342 ALA D C 1
ATOM 14041 O O . ALA D 1 366 ? 29.587 -49.308 10.564 1.00 153.04 342 ALA D O 1
ATOM 14043 N N . THR D 1 367 ? 30.631 -47.338 10.218 1.00 150.34 343 THR D N 1
ATOM 14044 C CA . THR D 1 367 ? 30.641 -46.924 11.623 1.00 148.39 343 THR D CA 1
ATOM 14045 C C . THR D 1 367 ? 29.224 -46.711 12.178 1.00 145.15 343 THR D C 1
ATOM 14046 O O . THR D 1 367 ? 28.953 -47.004 13.349 1.00 144.74 343 THR D O 1
ATOM 14050 N N . ILE D 1 368 ? 28.330 -46.210 11.325 1.00 142.96 344 ILE D N 1
ATOM 14051 C CA . ILE D 1 368 ? 26.948 -45.900 11.706 1.00 139.80 344 ILE D CA 1
ATOM 14052 C C . ILE D 1 368 ? 26.146 -47.161 12.041 1.00 140.81 344 ILE D C 1
ATOM 14053 O O . ILE D 1 368 ? 25.568 -47.267 13.128 1.00 139.52 344 ILE D O 1
ATOM 14058 N N . ALA D 1 369 ? 26.141 -48.113 11.108 1.00 143.06 345 ALA D N 1
ATOM 14059 C CA . ALA D 1 369 ? 25.337 -49.333 11.215 1.00 144.18 345 ALA D CA 1
ATOM 14060 C C . ALA D 1 369 ? 25.646 -50.160 12.463 1.00 145.58 345 ALA D C 1
ATOM 14061 O O . ALA D 1 369 ? 24.763 -50.838 12.995 1.00 145.55 345 ALA D O 1
ATOM 14063 N N . TYR D 1 370 ? 26.894 -50.092 12.923 1.00 146.83 346 TYR D N 1
ATOM 14064 C CA . TYR D 1 370 ? 27.333 -50.808 14.121 1.00 148.49 346 TYR D CA 1
ATOM 14065 C C . TYR D 1 370 ? 26.640 -50.263 15.365 1.00 145.50 346 TYR D C 1
ATOM 14066 O O . TYR D 1 370 ? 26.116 -51.022 16.184 1.00 146.13 346 TYR D O 1
ATOM 14075 N N . LEU D 1 371 ? 26.640 -48.940 15.491 1.00 142.27 347 LEU D N 1
ATOM 14076 C CA . LEU D 1 371 ? 26.011 -48.267 16.617 1.00 139.45 347 LEU D CA 1
ATOM 14077 C C . LEU D 1 371 ? 24.494 -48.435 16.587 1.00 137.52 347 LEU D C 1
ATOM 14078 O O . LEU D 1 371 ? 23.860 -48.536 17.639 1.00 136.67 347 LEU D O 1
ATOM 14083 N N . ARG D 1 372 ? 23.931 -48.487 15.379 1.00 136.94 348 ARG D N 1
ATOM 14084 C CA . ARG D 1 372 ? 22.498 -48.721 15.173 1.00 135.51 348 ARG D CA 1
ATOM 14085 C C . ARG D 1 372 ? 22.010 -50.004 15.847 1.00 137.27 348 ARG D C 1
ATOM 14086 O O . ARG D 1 372 ? 20.979 -50.005 16.522 1.00 135.84 348 ARG D O 1
ATOM 14094 N N . GLU D 1 373 ? 22.758 -51.088 15.659 1.00 140.47 349 GLU D N 1
ATOM 14095 C CA . GLU D 1 373 ? 22.419 -52.379 16.253 1.00 142.65 349 GLU D CA 1
ATOM 14096 C C . GLU D 1 373 ? 22.625 -52.385 17.766 1.00 142.66 349 GLU D C 1
ATOM 14097 O O . GLU D 1 373 ? 21.855 -53.010 18.499 1.00 143.08 349 GLU D O 1
ATOM 14103 N N . LEU D 1 374 ? 23.658 -51.679 18.225 1.00 142.20 350 LEU D N 1
ATOM 14104 C CA . LEU D 1 374 ? 23.964 -51.586 19.653 1.00 142.25 350 LEU D CA 1
ATOM 14105 C C . LEU D 1 374 ? 22.880 -50.816 20.414 1.00 138.87 350 LEU D C 1
ATOM 14106 O O . LEU D 1 374 ? 22.602 -51.115 21.577 1.00 139.44 350 LEU D O 1
ATOM 14111 N N . ILE D 1 375 ? 22.275 -49.831 19.748 1.00 135.44 351 ILE D N 1
ATOM 14112 C CA . ILE D 1 375 ? 21.138 -49.094 20.304 1.00 132.23 351 ILE D CA 1
ATOM 14113 C C . ILE D 1 375 ? 19.884 -49.977 20.339 1.00 132.37 351 ILE D C 1
ATOM 14114 O O . ILE D 1 375 ? 19.081 -49.889 21.271 1.00 131.43 351 ILE D O 1
ATOM 14119 N N . GLU D 1 376 ? 19.733 -50.835 19.330 1.00 133.58 352 GLU D N 1
ATOM 14120 C CA . GLU D 1 376 ? 18.585 -51.741 19.244 1.00 133.82 352 GLU D CA 1
ATOM 14121 C C . GLU D 1 376 ? 18.615 -52.823 20.328 1.00 136.18 352 GLU D C 1
ATOM 14122 O O . GLU D 1 376 ? 17.564 -53.325 20.738 1.00 136.19 352 GLU D O 1
ATOM 14128 N N . LYS D 1 377 ? 19.819 -53.175 20.783 1.00 138.20 353 LYS D N 1
ATOM 14129 C CA . LYS D 1 377 ? 19.997 -54.105 21.905 1.00 140.52 353 LYS D CA 1
ATOM 14130 C C . LYS D 1 377 ? 19.443 -53.525 23.209 1.00 138.63 353 LYS D C 1
ATOM 14131 O O . LYS D 1 377 ? 18.939 -54.262 24.063 1.00 140.15 353 LYS D O 1
ATOM 14137 N N . VAL D 1 378 ? 19.544 -52.203 23.349 1.00 135.24 354 VAL D N 1
ATOM 14138 C CA . VAL D 1 378 ? 19.009 -51.485 24.505 1.00 133.04 354 VAL D CA 1
ATOM 14139 C C . VAL D 1 378 ? 17.479 -51.545 24.503 1.00 130.94 354 VAL D C 1
ATOM 14140 O O . VAL D 1 378 ? 16.849 -51.610 25.560 1.00 130.96 354 VAL D O 1
ATOM 14144 N N . GLY D 1 379 ? 16.896 -51.533 23.307 1.00 129.16 355 GLY D N 1
ATOM 14145 C CA . GLY D 1 379 ? 15.450 -51.648 23.148 1.00 127.07 355 GLY D CA 1
ATOM 14146 C C . GLY D 1 379 ? 14.796 -50.455 22.477 1.00 123.16 355 GLY D C 1
ATOM 14147 O O . GLY D 1 379 ? 13.593 -50.236 22.635 1.00 121.66 355 GLY D O 1
ATOM 14148 N N . PHE D 1 380 ? 15.586 -49.684 21.731 1.00 121.60 356 PHE D N 1
ATOM 14149 C CA . PHE D 1 380 ? 15.068 -48.541 20.976 1.00 118.16 356 PHE D CA 1
ATOM 14150 C C . PHE D 1 380 ? 15.531 -48.581 19.511 1.00 117.91 356 PHE D C 1
ATOM 14151 O O . PHE D 1 380 ? 16.716 -48.777 19.225 1.00 119.37 356 PHE D O 1
ATOM 14159 N N . ASN D 1 381 ? 14.574 -48.402 18.602 1.00 115.92 357 ASN D N 1
ATOM 14160 C CA . ASN D 1 381 ? 14.768 -48.584 17.158 1.00 115.83 357 ASN D CA 1
ATOM 14161 C C . ASN D 1 381 ? 15.524 -47.435 16.473 1.00 114.17 357 ASN D C 1
ATOM 14162 O O . ASN D 1 381 ? 15.083 -46.283 16.525 1.00 111.92 357 ASN D O 1
ATOM 14167 N N . PRO D 1 382 ? 16.661 -47.752 15.817 1.00 115.42 358 PRO D N 1
ATOM 14168 C CA . PRO D 1 382 ? 17.484 -46.787 15.074 1.00 114.27 358 PRO D CA 1
ATOM 14169 C C . PRO D 1 382 ? 16.768 -45.990 13.974 1.00 112.18 358 PRO D C 1
ATOM 14170 O O . PRO D 1 382 ? 17.262 -44.938 13.573 1.00 111.05 358 PRO D O 1
ATOM 14174 N N . LYS D 1 383 ? 15.626 -46.475 13.491 1.00 111.69 359 LYS D N 1
ATOM 14175 C CA . LYS D 1 383 ? 14.867 -45.738 12.476 1.00 109.84 359 LYS D CA 1
ATOM 14176 C C . LYS D 1 383 ? 14.255 -44.451 13.038 1.00 106.94 359 LYS D C 1
ATOM 14177 O O . LYS D 1 383 ? 14.080 -43.471 12.310 1.00 105.81 359 LYS D O 1
ATOM 14183 N N . TYR D 1 384 ? 13.936 -44.462 14.331 1.00 106.12 360 TYR D N 1
ATOM 14184 C CA . TYR D 1 384 ? 13.329 -43.307 14.987 1.00 103.79 360 TYR D CA 1
ATOM 14185 C C . TYR D 1 384 ? 14.231 -42.685 16.045 1.00 103.15 360 TYR D C 1
ATOM 14186 O O . TYR D 1 384 ? 13.844 -41.716 16.693 1.00 101.41 360 TYR D O 1
ATOM 14195 N N . TYR D 1 385 ? 15.431 -43.232 16.213 1.00 104.74 361 TYR D N 1
ATOM 14196 C CA . TYR D 1 385 ? 16.355 -42.737 17.234 1.00 104.47 361 TYR D CA 1
ATOM 14197 C C . TYR D 1 385 ? 17.770 -42.460 16.703 1.00 105.29 361 TYR D C 1
ATOM 14198 O O . TYR D 1 385 ? 18.697 -42.227 17.481 1.00 105.57 361 TYR D O 1
ATOM 14207 N N . THR D 1 386 ? 17.925 -42.481 15.380 1.00 105.83 362 THR D N 1
ATOM 14208 C CA . THR D 1 386 ? 19.157 -42.039 14.717 1.00 106.46 362 THR D CA 1
ATOM 14209 C C . THR D 1 386 ? 18.797 -41.290 13.440 1.00 105.63 362 THR D C 1
ATOM 14210 O O . THR D 1 386 ? 17.706 -41.475 12.902 1.00 105.30 362 THR D O 1
ATOM 14214 N N . ALA D 1 387 ? 19.710 -40.449 12.957 1.00 105.46 363 ALA D N 1
ATOM 14215 C CA . ALA D 1 387 ? 19.498 -39.707 11.710 1.00 105.04 363 ALA D CA 1
ATOM 14216 C C . ALA D 1 387 ? 20.793 -39.120 11.166 1.00 105.70 363 ALA D C 1
ATOM 14217 O O . ALA D 1 387 ? 21.739 -38.880 11.917 1.00 105.68 363 ALA D O 1
ATOM 14219 N N . ILE D 1 388 ? 20.824 -38.892 9.855 1.00 106.45 364 ILE D N 1
ATOM 14220 C CA . ILE D 1 388 ? 21.947 -38.203 9.224 1.00 107.06 364 ILE D CA 1
ATOM 14221 C C . ILE D 1 388 ? 21.572 -36.751 8.922 1.00 105.23 364 ILE D C 1
ATOM 14222 O O . ILE D 1 388 ? 20.570 -36.475 8.256 1.00 104.79 364 ILE D O 1
ATOM 14227 N N . ASN D 1 389 ? 22.393 -35.837 9.433 1.00 104.35 365 ASN D N 1
ATOM 14228 C CA . ASN D 1 389 ? 22.067 -34.417 9.479 1.00 102.49 365 ASN D CA 1
ATOM 14229 C C . ASN D 1 389 ? 23.267 -33.534 9.130 1.00 103.26 365 ASN D C 1
ATOM 14230 O O . ASN D 1 389 ? 24.369 -33.743 9.638 1.00 103.87 365 ASN D O 1
ATOM 14235 N N . SER D 1 390 ? 23.034 -32.552 8.260 1.00 103.74 366 SER D N 1
ATOM 14236 C CA . SER D 1 390 ? 24.061 -31.597 7.826 1.00 104.78 366 SER D CA 1
ATOM 14237 C C . SER D 1 390 ? 23.532 -30.163 7.860 1.00 103.58 366 SER D C 1
ATOM 14238 O O . SER D 1 390 ? 22.334 -29.940 7.684 1.00 102.95 366 SER D O 1
ATOM 14241 N N . SER D 1 391 ? 24.428 -29.199 8.069 1.00 103.88 367 SER D N 1
ATOM 14242 C CA . SER D 1 391 ? 24.048 -27.780 8.101 1.00 103.30 367 SER D CA 1
ATOM 14243 C C . SER D 1 391 ? 23.588 -27.251 6.741 1.00 104.94 367 SER D C 1
ATOM 14244 O O . SER D 1 391 ? 22.756 -26.342 6.669 1.00 104.20 367 SER D O 1
ATOM 14247 N N . TYR D 1 392 ? 24.120 -27.841 5.673 1.00 107.78 368 TYR D N 1
ATOM 14248 C CA . TYR D 1 392 ? 23.870 -27.383 4.302 1.00 109.96 368 TYR D CA 1
ATOM 14249 C C . TYR D 1 392 ? 22.422 -27.590 3.827 1.00 110.27 368 TYR D C 1
ATOM 14250 O O . TYR D 1 392 ? 22.016 -27.052 2.790 1.00 111.42 368 TYR D O 1
ATOM 14259 N N . ASP D 1 393 ? 21.651 -28.355 4.598 1.00 109.57 369 ASP D N 1
ATOM 14260 C CA . ASP D 1 393 ? 20.266 -28.684 4.252 1.00 109.94 369 ASP D CA 1
ATOM 14261 C C . ASP D 1 393 ? 19.281 -27.615 4.725 1.00 108.55 369 ASP D C 1
ATOM 14262 O O . ASP D 1 393 ? 18.208 -27.448 4.141 1.00 108.99 369 ASP D O 1
ATOM 14267 N N . LEU D 1 394 ? 19.661 -26.893 5.776 1.00 107.16 370 LEU D N 1
ATOM 14268 C CA . LEU D 1 394 ? 18.805 -25.888 6.408 1.00 106.05 370 LEU D CA 1
ATOM 14269 C C . LEU D 1 394 ? 18.472 -24.692 5.494 1.00 106.99 370 LEU D C 1
ATOM 14270 O O . LEU D 1 394 ? 19.202 -24.425 4.538 1.00 108.44 370 LEU D O 1
ATOM 14275 N N . PRO D 1 395 ? 17.366 -23.970 5.789 1.00 106.42 371 PRO D N 1
ATOM 14276 C CA . PRO D 1 395 ? 16.895 -22.869 4.931 1.00 107.61 371 PRO D CA 1
ATOM 14277 C C . PRO D 1 395 ? 17.736 -21.583 5.009 1.00 107.59 371 PRO D C 1
ATOM 14278 O O . PRO D 1 395 ? 17.213 -20.484 4.789 1.00 107.91 371 PRO D O 1
ATOM 14282 N N . TYR D 1 396 ? 19.024 -21.726 5.307 1.00 107.33 372 TYR D N 1
ATOM 14283 C CA . TYR D 1 396 ? 19.940 -20.588 5.367 1.00 107.35 372 TYR D CA 1
ATOM 14284 C C . TYR D 1 396 ? 21.116 -20.835 4.422 1.00 109.02 372 TYR D C 1
ATOM 14285 O O . TYR D 1 396 ? 21.661 -21.942 4.378 1.00 109.40 372 TYR D O 1
ATOM 14294 N N . ASP D 1 397 ? 21.494 -19.810 3.661 1.00 110.24 373 ASP D N 1
ATOM 14295 C CA . ASP D 1 397 ? 22.544 -19.947 2.648 1.00 112.13 373 ASP D CA 1
ATOM 14296 C C . ASP D 1 397 ? 23.695 -18.957 2.838 1.00 112.16 373 ASP D C 1
ATOM 14297 O O . ASP D 1 397 ? 23.477 -17.795 3.193 1.00 111.54 373 ASP D O 1
ATOM 14302 N N . PHE D 1 398 ? 24.918 -19.432 2.604 1.00 113.05 374 PHE D N 1
ATOM 14303 C CA . PHE D 1 398 ? 26.117 -18.597 2.709 1.00 113.31 374 PHE D CA 1
ATOM 14304 C C . PHE D 1 398 ? 26.300 -17.725 1.471 1.00 115.40 374 PHE D C 1
ATOM 14305 O O . PHE D 1 398 ? 25.875 -18.097 0.374 1.00 117.25 374 PHE D O 1
ATOM 14313 N N . TYR D 1 399 ? 26.936 -16.568 1.656 1.00 115.22 375 TYR D N 1
ATOM 14314 C CA . TYR D 1 399 ? 27.208 -15.648 0.550 1.00 117.30 375 TYR D CA 1
ATOM 14315 C C . TYR D 1 399 ? 28.241 -16.224 -0.425 1.00 119.63 375 TYR D C 1
ATOM 14316 O O . TYR D 1 399 ? 29.446 -16.221 -0.154 1.00 119.63 375 TYR D O 1
ATOM 14325 N N . ARG D 1 400 ? 27.748 -16.726 -1.554 1.00 121.79 376 ARG D N 1
ATOM 14326 C CA . ARG D 1 400 ? 28.595 -17.339 -2.575 1.00 124.42 376 ARG D CA 1
ATOM 14327 C C . ARG D 1 400 ? 28.385 -16.645 -3.926 1.00 127.49 376 ARG D C 1
ATOM 14328 O O . ARG D 1 400 ? 27.551 -17.081 -4.726 1.00 128.96 376 ARG D O 1
ATOM 14336 N N . PRO D 1 401 ? 29.141 -15.557 -4.181 1.00 128.65 377 PRO D N 1
ATOM 14337 C CA . PRO D 1 401 ? 28.966 -14.751 -5.394 1.00 131.71 377 PRO D CA 1
ATOM 14338 C C . PRO D 1 401 ? 29.472 -15.442 -6.664 1.00 135.09 377 PRO D C 1
ATOM 14339 O O . PRO D 1 401 ? 30.580 -15.983 -6.680 1.00 135.60 377 PRO D O 1
ATOM 14343 N N . ASN D 1 402 ? 28.654 -15.414 -7.714 1.00 137.68 378 ASN D N 1
ATOM 14344 C CA . ASN D 1 402 ? 28.996 -16.037 -8.992 1.00 141.34 378 ASN D CA 1
ATOM 14345 C C . ASN D 1 402 ? 29.121 -15.000 -10.109 1.00 144.80 378 ASN D C 1
ATOM 14346 O O . ASN D 1 402 ? 28.447 -13.971 -10.081 1.00 144.72 378 ASN D O 1
ATOM 14351 N N . LYS D 1 403 ? 29.979 -15.282 -11.089 1.00 148.14 379 LYS D N 1
ATOM 14352 C CA . LYS D 1 403 ? 30.216 -14.379 -12.225 1.00 152.00 379 LYS D CA 1
ATOM 14353 C C . LYS D 1 403 ? 29.006 -14.181 -13.146 1.00 154.64 379 LYS D C 1
ATOM 14354 O O . LYS D 1 403 ? 28.914 -13.167 -13.844 1.00 157.09 379 LYS D O 1
ATOM 14360 N N . ASP D 1 404 ? 28.088 -15.149 -13.144 1.00 154.40 380 ASP D N 1
ATOM 14361 C CA . ASP D 1 404 ? 26.952 -15.157 -14.073 1.00 157.26 380 ASP D CA 1
ATOM 14362 C C . ASP D 1 404 ? 25.614 -14.733 -13.448 1.00 155.40 380 ASP D C 1
ATOM 14363 O O . ASP D 1 404 ? 24.787 -14.104 -14.117 1.00 157.61 380 ASP D O 1
ATOM 14368 N N . ARG D 1 405 ? 25.407 -15.078 -12.176 1.00 151.72 381 ARG D N 1
ATOM 14369 C CA . ARG D 1 405 ? 24.138 -14.803 -11.489 1.00 149.88 381 ARG D CA 1
ATOM 14370 C C . ARG D 1 405 ? 24.181 -13.476 -10.725 1.00 148.44 381 ARG D C 1
ATOM 14371 O O . ARG D 1 405 ? 24.894 -13.346 -9.726 1.00 145.76 381 ARG D O 1
ATOM 14379 N N . HIS D 1 406 ? 23.409 -12.500 -11.205 1.00 150.54 382 HIS D N 1
ATOM 14380 C CA . HIS D 1 406 ? 23.349 -11.162 -10.603 1.00 149.79 382 HIS D CA 1
ATOM 14381 C C . HIS D 1 406 ? 22.643 -11.150 -9.242 1.00 146.17 382 HIS D C 1
ATOM 14382 O O . HIS D 1 406 ? 22.822 -10.220 -8.452 1.00 144.61 382 HIS D O 1
ATOM 14389 N N . ARG D 1 407 ? 21.848 -12.187 -8.982 1.00 145.09 383 ARG D N 1
ATOM 14390 C CA . ARG D 1 407 ? 21.070 -12.316 -7.749 1.00 142.05 383 ARG D CA 1
ATOM 14391 C C . ARG D 1 407 ? 21.956 -12.583 -6.526 1.00 138.74 383 ARG D C 1
ATOM 14392 O O . ARG D 1 407 ? 21.596 -12.227 -5.400 1.00 136.12 383 ARG D O 1
ATOM 14400 N N . THR D 1 408 ? 23.113 -13.198 -6.759 1.00 81.67 384 THR D N 1
ATOM 14401 C CA . THR D 1 408 ? 24.026 -13.593 -5.682 1.00 78.50 384 THR D CA 1
ATOM 14402 C C . THR D 1 408 ? 25.167 -12.607 -5.420 1.00 75.52 384 THR D C 1
ATOM 14403 O O . THR D 1 408 ? 26.071 -12.879 -4.613 1.00 73.38 384 THR D O 1
ATOM 14407 N N . GLN D 1 409 ? 25.120 -11.459 -6.092 1.00 75.51 385 GLN D N 1
ATOM 14408 C CA . GLN D 1 409 ? 26.126 -10.413 -5.891 1.00 72.60 385 GLN D CA 1
ATOM 14409 C C . GLN D 1 409 ? 25.660 -9.434 -4.836 1.00 68.38 385 GLN D C 1
ATOM 14410 O O . GLN D 1 409 ? 24.469 -9.145 -4.729 1.00 68.52 385 GLN D O 1
ATOM 14416 N N . ILE D 1 410 ? 26.603 -8.932 -4.052 1.00 65.12 386 ILE D N 1
ATOM 14417 C CA . ILE D 1 410 ? 26.398 -7.677 -3.358 1.00 62.13 386 ILE D CA 1
ATOM 14418 C C . ILE D 1 410 ? 27.203 -6.672 -4.163 1.00 62.15 386 ILE D C 1
ATOM 14419 O O . ILE D 1 410 ? 28.408 -6.842 -4.352 1.00 62.44 386 ILE D O 1
ATOM 14424 N N . GLU D 1 411 ? 26.532 -5.644 -4.661 1.00 62.30 387 GLU D N 1
ATOM 14425 C CA . GLU D 1 411 ? 27.187 -4.669 -5.513 1.00 62.66 387 GLU D CA 1
ATOM 14426 C C . GLU D 1 411 ? 27.539 -3.402 -4.751 1.00 60.18 387 GLU D C 1
ATOM 14427 O O . GLU D 1 411 ? 26.729 -2.853 -3.999 1.00 59.32 387 GLU D O 1
ATOM 14433 N N . LEU D 1 412 ? 28.780 -2.966 -4.927 1.00 59.49 388 LEU D N 1
ATOM 14434 C CA . LEU D 1 412 ? 29.223 -1.691 -4.402 1.00 57.67 388 LEU D CA 1
ATOM 14435 C C . LEU D 1 412 ? 29.272 -0.684 -5.546 1.00 59.25 388 LEU D C 1
ATOM 14436 O O . LEU D 1 412 ? 29.783 -0.982 -6.631 1.00 60.95 388 LEU D O 1
ATOM 14441 N N . MET D 1 413 ? 28.709 0.494 -5.303 1.00 59.07 389 MET D N 1
ATOM 14442 C CA . MET D 1 413 ? 28.665 1.553 -6.294 1.00 60.62 389 MET D CA 1
ATOM 14443 C C . MET D 1 413 ? 29.719 2.626 -6.022 1.00 59.62 389 MET D C 1
ATOM 14444 O O . MET D 1 413 ? 29.824 3.158 -4.900 1.00 57.83 389 MET D O 1
ATOM 14449 N N . GLN D 1 414 ? 30.508 2.931 -7.053 1.00 60.69 390 GLN D N 1
ATOM 14450 C CA . GLN D 1 414 ? 31.482 4.015 -6.967 1.00 60.25 390 GLN D CA 1
ATOM 14451 C C . GLN D 1 414 ? 30.754 5.322 -7.260 1.00 61.28 390 GLN D C 1
ATOM 14452 O O . GLN D 1 414 ? 29.600 5.313 -7.695 1.00 62.81 390 GLN D O 1
ATOM 14458 N N . LYS D 1 415 ? 31.424 6.439 -7.008 1.00 61.18 391 LYS D N 1
ATOM 14459 C CA . LYS D 1 415 ? 30.845 7.761 -7.228 1.00 62.87 391 LYS D CA 1
ATOM 14460 C C . LYS D 1 415 ? 30.518 8.008 -8.707 1.00 65.04 391 LYS D C 1
ATOM 14461 O O . LYS D 1 415 ? 29.598 8.766 -9.022 1.00 67.11 391 LYS D O 1
ATOM 14467 N N . ASP D 1 416 ? 31.247 7.350 -9.608 1.00 65.12 392 ASP D N 1
ATOM 14468 C CA . ASP D 1 416 ? 30.979 7.477 -11.042 1.00 67.82 392 ASP D CA 1
ATOM 14469 C C . ASP D 1 416 ? 29.837 6.577 -11.524 1.00 69.88 392 ASP D C 1
ATOM 14470 O O . ASP D 1 416 ? 29.447 6.636 -12.693 1.00 72.36 392 ASP D O 1
ATOM 14475 N N . GLY D 1 417 ? 29.311 5.744 -10.624 1.00 68.66 393 GLY D N 1
ATOM 14476 C CA . GLY D 1 417 ? 28.189 4.863 -10.959 1.00 70.76 393 GLY D CA 1
ATOM 14477 C C . GLY D 1 417 ? 28.553 3.451 -11.393 1.00 71.32 393 GLY D C 1
ATOM 14478 O O . GLY D 1 417 ? 27.673 2.671 -11.735 1.00 73.30 393 GLY D O 1
ATOM 14479 N N . SER D 1 418 ? 29.844 3.120 -11.376 1.00 70.17 394 SER D N 1
ATOM 14480 C CA . SER D 1 418 ? 30.308 1.770 -11.721 1.00 71.33 394 SER D CA 1
ATOM 14481 C C . SER D 1 418 ? 30.195 0.802 -10.535 1.00 69.54 394 SER D C 1
ATOM 14482 O O . SER D 1 418 ? 30.352 1.194 -9.373 1.00 66.23 394 SER D O 1
ATOM 14485 N N . LEU D 1 419 ? 29.931 -0.465 -10.850 1.00 71.74 395 LEU D N 1
ATOM 14486 C CA . LEU D 1 419 ? 29.692 -1.493 -9.839 1.00 70.50 395 LEU D CA 1
ATOM 14487 C C . LEU D 1 419 ? 30.899 -2.378 -9.615 1.00 70.58 395 LEU D C 1
ATOM 14488 O O . LEU D 1 419 ? 31.619 -2.722 -10.554 1.00 73.13 395 LEU D O 1
ATOM 14493 N N . VAL D 1 420 ? 31.101 -2.754 -8.359 1.00 68.56 396 VAL D N 1
ATOM 14494 C CA . VAL D 1 420 ? 32.179 -3.648 -7.969 1.00 69.09 396 VAL D CA 1
ATOM 14495 C C . VAL D 1 420 ? 31.603 -4.683 -7.005 1.00 68.36 396 VAL D C 1
ATOM 14496 O O . VAL D 1 420 ? 30.968 -4.322 -6.008 1.00 66.01 396 VAL D O 1
ATOM 14500 N N . GLU D 1 421 ? 31.823 -5.960 -7.308 1.00 70.63 397 GLU D N 1
ATOM 14501 C CA . GLU D 1 421 ? 31.428 -7.059 -6.428 1.00 70.46 397 GLU D CA 1
ATOM 14502 C C . GLU D 1 421 ? 32.171 -6.997 -5.086 1.00 67.95 397 GLU D C 1
ATOM 14503 O O . GLU D 1 421 ? 33.398 -6.903 -5.056 1.00 68.94 397 GLU D O 1
ATOM 14509 N N . LEU D 1 422 ? 31.415 -7.053 -3.989 1.00 65.51 398 LEU D N 1
ATOM 14510 C CA . LEU D 1 422 ? 31.951 -6.939 -2.627 1.00 63.07 398 LEU D CA 1
ATOM 14511 C C . LEU D 1 422 ? 33.222 -7.744 -2.365 1.00 64.72 398 LEU D C 1
ATOM 14512 O O . LEU D 1 422 ? 34.173 -7.227 -1.785 1.00 64.52 398 LEU D O 1
ATOM 14517 N N . ALA D 1 423 ? 33.227 -9.004 -2.788 1.00 67.27 399 ALA D N 1
ATOM 14518 C CA . ALA D 1 423 ? 34.354 -9.915 -2.554 1.00 69.88 399 ALA D CA 1
ATOM 14519 C C . ALA D 1 423 ? 35.641 -9.545 -3.306 1.00 72.31 399 ALA D C 1
ATOM 14520 O O . ALA D 1 423 ? 36.732 -9.959 -2.909 1.00 74.35 399 ALA D O 1
ATOM 14522 N N . THR D 1 424 ? 35.508 -8.782 -4.392 1.00 72.56 400 THR D N 1
ATOM 14523 C CA . THR D 1 424 ? 36.661 -8.276 -5.141 1.00 74.54 400 THR D CA 1
ATOM 14524 C C . THR D 1 424 ? 37.511 -7.324 -4.295 1.00 72.97 400 THR D C 1
ATOM 14525 O O . THR D 1 424 ? 38.729 -7.269 -4.459 1.00 75.24 400 THR D O 1
ATOM 14529 N N . VAL D 1 425 ? 36.871 -6.596 -3.381 1.00 69.50 401 VAL D N 1
ATOM 14530 C CA . VAL D 1 425 ? 37.558 -5.547 -2.622 1.00 68.41 401 VAL D CA 1
ATOM 14531 C C . VAL D 1 425 ? 37.658 -5.799 -1.123 1.00 67.57 401 VAL D C 1
ATOM 14532 O O . VAL D 1 425 ? 38.336 -5.056 -0.410 1.00 67.66 401 VAL D O 1
ATOM 14536 N N . SER D 1 426 ? 36.992 -6.844 -0.644 1.00 67.31 402 SER D N 1
ATOM 14537 C CA . SER D 1 426 ? 37.051 -7.181 0.775 1.00 66.78 402 SER D CA 1
ATOM 14538 C C . SER D 1 426 ? 37.563 -8.594 1.009 1.00 69.54 402 SER D C 1
ATOM 14539 O O . SER D 1 426 ? 36.796 -9.556 0.931 1.00 69.16 402 SER D O 1
ATOM 14542 N N . PRO D 1 427 ? 38.874 -8.720 1.288 1.00 72.77 403 PRO D N 1
ATOM 14543 C CA . PRO D 1 427 ? 39.512 -9.990 1.641 1.00 76.27 403 PRO D CA 1
ATOM 14544 C C . PRO D 1 427 ? 38.816 -10.694 2.804 1.00 75.11 403 PRO D C 1
ATOM 14545 O O . PRO D 1 427 ? 38.715 -11.918 2.804 1.00 76.87 403 PRO D O 1
ATOM 14549 N N . LEU D 1 428 ? 38.348 -9.922 3.781 1.00 72.67 404 LEU D N 1
ATOM 14550 C CA . LEU D 1 428 ? 37.576 -10.461 4.897 1.00 71.75 404 LEU D CA 1
ATOM 14551 C C . LEU D 1 428 ? 36.314 -11.192 4.412 1.00 70.06 404 LEU D C 1
ATOM 14552 O O . LEU D 1 428 ? 36.080 -12.341 4.778 1.00 71.16 404 LEU D O 1
ATOM 14557 N N . VAL D 1 429 ? 35.515 -10.520 3.589 1.00 68.00 405 VAL D N 1
ATOM 14558 C CA . VAL D 1 429 ? 34.340 -11.134 2.959 1.00 67.30 405 VAL D CA 1
ATOM 14559 C C . VAL D 1 429 ? 34.738 -12.319 2.070 1.00 70.70 405 VAL D C 1
ATOM 14560 O O . VAL D 1 429 ? 34.036 -13.334 2.028 1.00 71.19 405 VAL D O 1
ATOM 14564 N N . ALA D 1 430 ? 35.870 -12.183 1.379 1.00 73.44 406 ALA D N 1
ATOM 14565 C CA . ALA D 1 430 ? 36.416 -13.248 0.542 1.00 77.73 406 ALA D CA 1
ATOM 14566 C C . ALA D 1 430 ? 36.844 -14.453 1.376 1.00 80.61 406 ALA D C 1
ATOM 14567 O O . ALA D 1 430 ? 36.506 -15.591 1.047 1.00 82.65 406 ALA D O 1
ATOM 14569 N N . ALA D 1 431 ? 37.576 -14.194 2.459 1.00 81.33 407 ALA D N 1
ATOM 14570 C CA . ALA D 1 431 ? 38.069 -15.251 3.342 1.00 84.70 407 ALA D CA 1
ATOM 14571 C C . ALA D 1 431 ? 36.936 -15.984 4.054 1.00 83.10 407 ALA D C 1
ATOM 14572 O O . ALA D 1 431 ? 37.048 -17.181 4.330 1.00 85.88 407 ALA D O 1
ATOM 14574 N N . LEU D 1 432 ? 35.854 -15.261 4.345 1.00 79.24 408 LEU D N 1
ATOM 14575 C CA . LEU D 1 432 ? 34.661 -15.840 4.965 1.00 77.81 408 LEU D CA 1
ATOM 14576 C C . LEU D 1 432 ? 33.844 -16.667 3.989 1.00 79.13 408 LEU D C 1
ATOM 14577 O O . LEU D 1 432 ? 33.259 -17.677 4.375 1.00 79.89 408 LEU D O 1
ATOM 14582 N N . ALA D 1 433 ? 33.801 -16.229 2.732 1.00 80.29 409 ALA D N 1
ATOM 14583 C CA . ALA D 1 433 ? 33.090 -16.953 1.683 1.00 82.56 409 ALA D CA 1
ATOM 14584 C C . ALA D 1 433 ? 33.747 -18.307 1.417 1.00 87.98 409 ALA D C 1
ATOM 14585 O O . ALA D 1 433 ? 33.079 -19.340 1.478 1.00 89.29 409 ALA D O 1
ATOM 14587 N N . GLY D 1 434 ? 35.055 -18.291 1.149 1.00 91.86 410 GLY D N 1
ATOM 14588 C CA . GLY D 1 434 ? 35.838 -19.506 0.890 1.00 98.20 410 GLY D CA 1
ATOM 14589 C C . GLY D 1 434 ? 35.844 -20.493 2.045 1.00 99.87 410 GLY D C 1
ATOM 14590 O O . GLY D 1 434 ? 36.078 -21.685 1.847 1.00 104.41 410 GLY D O 1
ATOM 14591 N N . GLN D 1 435 ? 35.599 -19.983 3.251 1.00 96.98 411 GLN D N 1
ATOM 14592 C CA . GLN D 1 435 ? 35.375 -20.798 4.444 1.00 97.80 411 GLN D CA 1
ATOM 14593 C C . GLN D 1 435 ? 34.092 -21.618 4.265 1.00 97.17 411 GLN D C 1
ATOM 14594 O O . GLN D 1 435 ? 32.992 -21.150 4.571 1.00 93.03 411 GLN D O 1
ATOM 14600 N N . SER D 1 436 ? 34.252 -22.834 3.742 1.00 102.05 412 SER D N 1
ATOM 14601 C CA . SER D 1 436 ? 33.127 -23.727 3.449 1.00 102.65 412 SER D CA 1
ATOM 14602 C C . SER D 1 436 ? 32.598 -24.410 4.711 1.00 101.52 412 SER D C 1
ATOM 14603 O O . SER D 1 436 ? 32.900 -25.580 4.974 1.00 105.41 412 SER D O 1
ATOM 14606 N N . GLN D 1 437 ? 31.812 -23.668 5.488 1.00 96.62 413 GLN D N 1
ATOM 14607 C CA . GLN D 1 437 ? 31.178 -24.202 6.692 1.00 95.14 413 GLN D CA 1
ATOM 14608 C C . GLN D 1 437 ? 30.112 -25.238 6.323 1.00 96.00 413 GLN D C 1
ATOM 14609 O O . GLN D 1 437 ? 28.980 -24.885 5.963 1.00 93.50 413 GLN D O 1
ATOM 14615 N N . GLY D 1 438 ? 30.491 -26.513 6.397 1.00 99.97 414 GLY D N 1
ATOM 14616 C CA . GLY D 1 438 ? 29.575 -27.618 6.126 1.00 101.24 414 GLY D CA 1
ATOM 14617 C C . GLY D 1 438 ? 29.596 -28.641 7.244 1.00 102.30 414 GLY D C 1
ATOM 14618 O O . GLY D 1 438 ? 30.589 -29.351 7.425 1.00 106.66 414 GLY D O 1
ATOM 14619 N N . ASP D 1 439 ? 28.502 -28.712 8.000 1.00 98.64 415 ASP D N 1
ATOM 14620 C CA . ASP D 1 439 ? 28.375 -29.666 9.106 1.00 99.12 415 ASP D CA 1
ATOM 14621 C C . ASP D 1 439 ? 28.054 -31.075 8.591 1.00 103.12 415 ASP D C 1
ATOM 14622 O O . ASP D 1 439 ? 27.565 -31.241 7.467 1.00 104.49 415 ASP D O 1
ATOM 14627 N N . GLU D 1 440 ? 28.357 -32.080 9.415 1.00 105.11 416 GLU D N 1
ATOM 14628 C CA . GLU D 1 440 ? 28.001 -33.469 9.142 1.00 108.76 416 GLU D CA 1
ATOM 14629 C C . GLU D 1 440 ? 27.896 -34.223 10.471 1.00 108.38 416 GLU D C 1
ATOM 14630 O O . GLU D 1 440 ? 28.910 -34.498 11.125 1.00 111.00 416 GLU D O 1
ATOM 14636 N N . ARG D 1 441 ? 26.666 -34.543 10.869 1.00 105.23 417 ARG D N 1
ATOM 14637 C CA . ARG D 1 441 ? 26.399 -35.111 12.195 1.00 103.84 417 ARG D CA 1
ATOM 14638 C C . ARG D 1 441 ? 25.543 -36.377 12.188 1.00 105.74 417 ARG D C 1
ATOM 14639 O O . ARG D 1 441 ? 24.587 -36.493 11.417 1.00 105.35 417 ARG D O 1
ATOM 14647 N N . PHE D 1 442 ? 25.901 -37.317 13.061 1.00 107.95 418 PHE D N 1
ATOM 14648 C CA . PHE D 1 442 ? 25.110 -38.524 13.296 1.00 109.45 418 PHE D CA 1
ATOM 14649 C C . PHE D 1 442 ? 24.415 -38.431 14.651 1.00 105.18 418 PHE D C 1
ATOM 14650 O O . PHE D 1 442 ? 25.051 -38.143 15.665 1.00 104.50 418 PHE D O 1
ATOM 14658 N N . TYR D 1 443 ? 23.114 -38.695 14.664 1.00 102.72 419 TYR D N 1
ATOM 14659 C CA . TYR D 1 443 ? 22.320 -38.523 15.872 1.00 98.58 419 TYR D CA 1
ATOM 14660 C C . TYR D 1 443 ? 21.977 -39.814 16.584 1.00 100.71 419 TYR D C 1
ATOM 14661 O O . TYR D 1 443 ? 21.721 -40.833 15.950 1.00 104.27 419 TYR D O 1
ATOM 14670 N N . PHE D 1 444 ? 21.972 -39.748 17.913 1.00 98.59 420 PHE D N 1
ATOM 14671 C CA . PHE D 1 444 ? 21.759 -40.914 18.765 1.00 100.69 420 PHE D CA 1
ATOM 14672 C C . PHE D 1 444 ? 21.255 -40.467 20.136 1.00 96.96 420 PHE D C 1
ATOM 14673 O O . PHE D 1 444 ? 21.484 -39.325 20.526 1.00 93.95 420 PHE D O 1
ATOM 14681 N N . PRO D 1 445 ? 20.576 -41.367 20.876 1.00 97.63 421 PRO D N 1
ATOM 14682 C CA . PRO D 1 445 ? 20.047 -41.020 22.197 1.00 94.88 421 PRO D CA 1
ATOM 14683 C C . PRO D 1 445 ? 21.134 -40.739 23.231 1.00 96.36 421 PRO D C 1
ATOM 14684 O O . PRO D 1 445 ? 22.238 -41.292 23.144 1.00 100.75 421 PRO D O 1
ATOM 14688 N N . LYS D 1 446 ? 20.804 -39.887 24.200 1.00 93.37 422 LYS D N 1
ATOM 14689 C CA . LYS D 1 446 ? 21.689 -39.562 25.317 1.00 95.01 422 LYS D CA 1
ATOM 14690 C C . LYS D 1 446 ? 21.898 -40.783 26.210 1.00 98.89 422 LYS D C 1
ATOM 14691 O O . LYS D 1 446 ? 22.956 -40.931 26.829 1.00 102.51 422 LYS D O 1
ATOM 14697 N N . GLU D 1 447 ? 20.888 -41.654 26.255 1.00 98.51 423 GLU D N 1
ATOM 14698 C CA . GLU D 1 447 ? 20.911 -42.866 27.082 1.00 102.00 423 GLU D CA 1
ATOM 14699 C C . GLU D 1 447 ? 22.079 -43.810 26.769 1.00 107.88 423 GLU D C 1
ATOM 14700 O O . GLU D 1 447 ? 22.414 -44.674 27.582 1.00 111.68 423 GLU D O 1
ATOM 14706 N N . MET D 1 448 ? 22.687 -43.642 25.594 1.00 109.17 424 MET D N 1
ATOM 14707 C CA . MET D 1 448 ? 23.916 -44.350 25.234 1.00 115.42 424 MET D CA 1
ATOM 14708 C C . MET D 1 448 ? 25.053 -44.024 26.206 1.00 118.49 424 MET D C 1
ATOM 14709 O O . MET D 1 448 ? 25.831 -44.909 26.580 1.00 124.34 424 MET D O 1
ATOM 14714 N N . LEU D 1 449 ? 25.131 -42.760 26.620 1.00 115.12 425 LEU D N 1
ATOM 14715 C CA . LEU D 1 449 ? 26.216 -42.282 27.483 1.00 118.19 425 LEU D CA 1
ATOM 14716 C C . LEU D 1 449 ? 25.888 -42.314 28.984 1.00 118.32 425 LEU D C 1
ATOM 14717 O O . LEU D 1 449 ? 25.272 -41.386 29.518 1.00 114.20 425 LEU D O 1
ATOM 14722 N N . ASP D 1 450 ? 26.306 -43.395 29.645 1.00 123.57 426 ASP D N 1
ATOM 14723 C CA . ASP D 1 450 ? 26.166 -43.561 31.096 1.00 125.06 426 ASP D CA 1
ATOM 14724 C C . ASP D 1 450 ? 27.193 -44.542 31.642 1.00 132.70 426 ASP D C 1
ATOM 14725 O O . ASP D 1 450 ? 28.261 -44.139 32.097 1.00 136.83 426 ASP D O 1
ATOM 14730 N N . LEU D 1 459 ? 17.758 -53.359 31.643 1.00 189.67 435 LEU D N 1
ATOM 14731 C CA . LEU D 1 459 ? 19.094 -53.825 31.282 1.00 189.30 435 LEU D CA 1
ATOM 14732 C C . LEU D 1 459 ? 20.155 -53.441 32.313 1.00 192.44 435 LEU D C 1
ATOM 14733 O O . LEU D 1 459 ? 19.918 -52.596 33.180 1.00 195.43 435 LEU D O 1
ATOM 14738 N N . PHE D 1 460 ? 21.323 -54.070 32.205 1.00 192.93 436 PHE D N 1
ATOM 14739 C CA . PHE D 1 460 ? 22.408 -53.877 33.162 1.00 196.64 436 PHE D CA 1
ATOM 14740 C C . PHE D 1 460 ? 23.463 -52.896 32.634 1.00 196.17 436 PHE D C 1
ATOM 14741 O O . PHE D 1 460 ? 23.260 -52.249 31.601 1.00 193.66 436 PHE D O 1
ATOM 14749 N N . ASP D 1 461 ? 24.578 -52.786 33.359 1.00 199.41 437 ASP D N 1
ATOM 14750 C CA . ASP D 1 461 ? 25.693 -51.912 32.987 1.00 199.27 437 ASP D CA 1
ATOM 14751 C C . ASP D 1 461 ? 26.413 -52.421 31.743 1.00 197.04 437 ASP D C 1
ATOM 14752 O O . ASP D 1 461 ? 26.908 -51.634 30.935 1.00 195.85 437 ASP D O 1
ATOM 14757 N N . GLU D 1 462 ? 26.464 -53.741 31.595 1.00 197.89 438 GLU D N 1
ATOM 14758 C CA . GLU D 1 462 ? 27.203 -54.367 30.507 1.00 198.22 438 GLU D CA 1
ATOM 14759 C C . GLU D 1 462 ? 26.370 -54.416 29.227 1.00 195.65 438 GLU D C 1
ATOM 14760 O O . GLU D 1 462 ? 25.960 -55.486 28.774 1.00 196.77 438 GLU D O 1
ATOM 14766 N N . THR D 1 463 ? 26.122 -53.239 28.662 1.00 193.63 439 THR D N 1
ATOM 14767 C CA . THR D 1 463 ? 25.402 -53.095 27.400 1.00 193.01 439 THR D CA 1
ATOM 14768 C C . THR D 1 463 ? 25.893 -51.836 26.686 1.00 193.78 439 THR D C 1
ATOM 14769 O O . THR D 1 463 ? 26.317 -51.894 25.530 1.00 195.92 439 THR D O 1
ATOM 14773 N N . TYR D 1 464 ? 25.840 -50.704 27.385 1.00 193.40 440 TYR D N 1
ATOM 14774 C CA . TYR D 1 464 ? 26.304 -49.432 26.830 1.00 195.13 440 TYR D CA 1
ATOM 14775 C C . TYR D 1 464 ? 27.411 -48.764 27.653 1.00 195.46 440 TYR D C 1
ATOM 14776 O O . TYR D 1 464 ? 27.531 -47.535 27.670 1.00 197.31 440 TYR D O 1
ATOM 14785 N N . ARG D 1 465 ? 28.218 -49.584 28.325 1.00 194.77 441 ARG D N 1
ATOM 14786 C CA . ARG D 1 465 ? 29.473 -49.126 28.931 1.00 195.67 441 ARG D CA 1
ATOM 14787 C C . ARG D 1 465 ? 30.638 -49.337 27.960 1.00 196.13 441 ARG D C 1
ATOM 14788 O O . ARG D 1 465 ? 31.801 -49.384 28.360 1.00 196.94 441 ARG D O 1
ATOM 14796 N N . GLU D 1 466 ? 30.297 -49.430 26.676 1.00 196.57 442 GLU D N 1
ATOM 14797 C CA . GLU D 1 466 ? 31.246 -49.708 25.606 1.00 198.79 442 GLU D CA 1
ATOM 14798 C C . GLU D 1 466 ? 31.044 -48.770 24.414 1.00 200.97 442 GLU D C 1
ATOM 14799 O O . GLU D 1 466 ? 29.946 -48.243 24.205 1.00 201.29 442 GLU D O 1
ATOM 14805 N N . PHE D 1 467 ? 32.116 -48.579 23.644 1.00 203.65 443 PHE D N 1
ATOM 14806 C CA . PHE D 1 467 ? 32.092 -47.827 22.382 1.00 207.89 443 PHE D CA 1
ATOM 14807 C C . PHE D 1 467 ? 31.571 -46.392 22.512 1.00 208.43 443 PHE D C 1
ATOM 14808 O O . PHE D 1 467 ? 30.650 -45.975 21.802 1.00 211.96 443 PHE D O 1
ATOM 14816 N N . SER D 1 468 ? 32.170 -45.651 23.439 1.00 206.11 444 SER D N 1
ATOM 14817 C CA . SER D 1 468 ? 31.980 -44.211 23.532 1.00 208.54 444 SER D CA 1
ATOM 14818 C C . SER D 1 468 ? 33.175 -43.541 22.862 1.00 211.63 444 SER D C 1
ATOM 14819 O O . SER D 1 468 ? 33.337 -42.320 22.926 1.00 214.62 444 SER D O 1
ATOM 14822 N N . SER D 1 469 ? 33.993 -44.368 22.208 1.00 211.83 445 SER D N 1
ATOM 14823 C CA . SER D 1 469 ? 35.273 -43.975 21.619 1.00 214.43 445 SER D CA 1
ATOM 14824 C C . SER D 1 469 ? 35.152 -43.009 20.436 1.00 221.80 445 SER D C 1
ATOM 14825 O O . SER D 1 469 ? 35.572 -43.321 19.316 1.00 226.96 445 SER D O 1
ATOM 14828 N N . TYR D 1 470 ? 34.578 -41.837 20.701 1.00 223.86 446 TYR D N 1
ATOM 14829 C CA . TYR D 1 470 ? 34.482 -40.764 19.717 1.00 232.49 446 TYR D CA 1
ATOM 14830 C C . TYR D 1 470 ? 34.381 -39.409 20.418 1.00 234.35 446 TYR D C 1
ATOM 14831 O O . TYR D 1 470 ? 33.376 -38.701 20.304 1.00 240.02 446 TYR D O 1
ATOM 14840 N N . ILE D 1 471 ? 35.441 -39.064 21.146 1.00 230.63 447 ILE D N 1
ATOM 14841 C CA . ILE D 1 471 ? 35.502 -37.820 21.908 1.00 232.90 447 ILE D CA 1
ATOM 14842 C C . ILE D 1 471 ? 36.494 -36.839 21.283 1.00 238.64 447 ILE D C 1
ATOM 14843 O O . ILE D 1 471 ? 36.128 -35.701 20.958 1.00 247.29 447 ILE D O 1
#

Organism: Enterococcus faecalis (strain ATCC 700802 / V583) (NCBI:txid226185)

B-factor: mean 52.56, std 27.21, range [17.57, 286.53]

Sequence (1790 aa):
AMTIPYKEQRLPIEKVFRDPVHNYIHVQHQVILDLINSAEVQRRLRRIKQLGTSSFTFHGAEHSRFSHSLGVYEITRRICEIFQRNYSVERLGENGWNDDERLITLCAALLHDVGHGPYSHTFEHHIFDTNHEAITVQIITSPETEEVYQILNRVSADDFPEKVASVITKQYPNPQVVQMISSQIDADRMDYLLRDAYFTGTEYGTFDLTRILRVIRPYKGGIAFAMNGMHAVEDYIVSRYYQMYVQVYFHPVSRGMEVILDHLLHRAKELFENPEFDYDLQASLLVPFFKGDFTLQQEYLKLDDGVLSTYFTQWMDVPDSILGDLAKRFLMRKPLKSATFTNEKESAATIAYLRELIEKVGFNPKYYTAINSSYDLPYDFYRPNKDRHRTQIELMQKDGSLVELATVSPLVAALAGQSQGDERFYFPKEMLDQDLFDETYREFSSYIHNGALVLKKTIPYKEQRLPIEKVFRDPVHNYIHVQHQVILDLINSAEVQRLRRIKQLGTSSFTFHGAEHSRFSHSLGVYEITRRICEIFQRNYSVERLGENGWNDDERLITLCAALLHDVGHGPYSHTFEHIFDTNHEAITVQIITSPETEVYQILNRVSADFPEKVASVITKQYPNPQVVQMISSQIDADRMDYLLRDAYFTGTEYGTFDLTRILRVIRPYKGGIAFAMNGMHAVEDYIVSRYQQMYVQVYFHPVSRGMEVILDHLLHHRAKELFENPEFDYDLQASLLVPFFKGDFTLQEYLKLDDGVLSTYFTQWMDDVPDSILGDLAKRFLMMRKPLKSATFTNEKESAATIAYLRELIEKVGFNPKYYTAINSSYDLPYDFFYRPRHRTQIELMQKDGSLVELATVSPLVAALAGQSQGDERFYFPKEMLDDLFDETYREFSSYIHNGALVLKKTIPYKEQRLPIEKVFRDPVHNNYIHVQHQVILDLINSAEVQRLRRIKQLGTSSFTFHGAEEHSRFSHSLGVYEITRRICEIFQRNYSVERLGENGWNDDERLITLCAALLHDVGHGPYSHTFEHIFDTNHEAITVQIITSPETEVYQILNRVSADFPEEKVASVITKQYPNPQVVQMISSQIDADRMDYLLRDAYFTGTEYGTFDLTRILRVIRPYKGGIAFAMNGMHAVEDYIVSRYYQMYVQVYFHPVSRGMEVILDHLLHRAKELFENPEFDYDLQASLLVPFFKGDFTLQEYLKLDDGVLSTYFTQWMDVPDSILGDLAKRFLMRKPLKSATFTNEKESAATIAYLRELIEKVGFNPKYYTAINSSYDLPYDFYRPNKDRHRTQIELMQKDGSLVELATVSPLVAALAGQSQGDERFYFPKEMLDQGNKKHYDLFDETYRREFSSYIHNGALVLKKMTIPYKEQRLPIEKVFRDPVHNYIHVQHQVILDLINSAEVQRLRRIKQLGTSSFTFHGAEEHSRFSHSLGVYEITRRICEEIFQRNYSVERLGENGWNDDERLITLCAALLHDVGHGPYSHTFEHIFDTNHEAITVQIITSPETEVYQILNRVSADFPEKVASVITKQYPNPQVVQMISSQIDADRMDYLLRDAYFTGTEYGTFDLTRILRVIRPYKGGIAFAMNGMHAVEDYIVSRYQQMYVQVYFHPVSRGMEVILDHLLHRAKELFENPEFDYDLQASLLVPFFKGDFTLQEYLKLDDGVLSTYFTQWMDVPDSILGDLAKRFLMRKPLKSATFTNEKESAATIAYLRELIEKVGFNPKYYTAINSSYDLPYDFYRPNKDRHRTQIELMQKDGSLVELATVSPLVAALAGQSQGDERFYFPKEMLDLFDETYREFSSYI

InterPro domains:
  IPR003607 HD/PDEase domain [SM00471] (59-197)
  IPR003607 HD/PDEase domain [cd00077] (61-208)
  IPR006674 HD domain [PF01966] (63-188)
  IPR045509 HD-associated domain [PF19276] (202-433)
  IPR050135 Deoxyguanosinetriphosphate triphosphohydrolase-like [PTHR11373] (14-337)

Radius of gyration: 35.84 Å; Cα contacts (8 Å, |Δi|>4): 3073; chains: 4; bounding box: 96×104×85 Å

Nearest PDB structures (foldseek):
  4lrl-assembly3_D  TM=1.002E+00  e=7.826E-69  Enterococcus faecalis V583
  4lrl-assembly3_C  TM=9.920E-01  e=2.157E-63  Enterococcus faecalis V583
  4lrl-assembly2_A  TM=9.908E-01  e=7.377E-63  Enterococcus faecalis V583
  3irh-assembly2_A  TM=9.928E-01  e=1.920E-62  Enterococcus faecalis V583
  3irh-assembly4_C  TM=9.909E-01  e=2.893E-62  Enterococcus faecalis V583

Secondary structure (DSSP, 8-state):
-----GGG-EEEEEEEEEETTTEEEEEEEHHHHHHHHSHHHHGGGGSBSSGGGGGTSTT---BHHHHHHHHHHHHHHHHHHHHHHSBHHHH-TTSB-GGGHHHHHHHHHHTTTT--TTHHHHHHHH---HHHHHHHHHH-TTSHHHHHHHHH-TTHHHHHHHHHTT-SS-HHHHHHHSSSS-HHHHHHHHHHHHHHT-TTS---HHHHHHHEEEETTEEEEEGGGHHHHHHHHHHHHHHIIIIIT-HHHHHHHHHHHHHHHHHHHHHH-TT-------TTTHHHHTT---HHHHHT--HHHHHHHHHHHTTSS-HHHHHHHHHHHHT-PPEEEE-S-HHHHHHHHHHHHHHHHHTT--HHHH-EEEEGGGSS-------TTSGGG--EEE-TTS-EEEHHHH-HHHHHHHTT----EEEEE-GGGT---TTHHHHHHHHTTEETTEE----/---GGG-EEEEEEEEEETTTEEEEEEEHHHHHHHHSHHHHGGGGSBTTTTGGGTSTT---BHHHHHHHHHHHHHHHHHHHHHHSBHHHHGGGSB-GGGHHHHHHHHHHTTTT--TTHHHHHHHH---HHHHHHHHHH-TTSHHHHHHHHH-TTHHHHHHHHHHT-SS-HHHHHHHSSSS-HHHHHHHHHHHHHHT--TT---HHHHHHHEEEETTEEEEEGGGHHHHHHHHHHHHHHIIIIIT-HHHHHHHHHHHHHHHHHHHHHT-TT--S----TTTHHHHTT---HHHHHT--HHHHHHHHHHHTTSS-HHHHHHHHHHHTT-PPEEEE-S-TTTHHHHHHHHHHHHHHTT--HHHH-EEEETTSSS--------S-S-EEEPTTS-EEEHHHH-HHHHHHHT-----EEEEE-GGGG--TTHHHHHHHHTTBSSSBB----/---GGG-EEEEEEEEEETTTEEEEEEEHHHHHHHHSHHHHGGGGSBSSGGGGGTSTT---BHHHHHHHHHHHHHHHHHHHHHHSBHHHHGGGSB-GGGHHHHHHHHHHTTTT--TTHHHHHHHH---HHHHHHHHHH-TTSHHHHHHHHH-TTHHHHHHHHHTT-SS-HHHHHHHSSSS-HHHHHHHHHHHHHHT-TTS---HHHHHHHEEEETTEEEEEGGGHHHHHHHHHHHHHHIIIIIT-HHHHHHHHHHHHHHHHHHHHHH-SS-------TTTHHHHTT---HHHHHT--HHHHHHHHHHHTTSS-HHHHHHHHHHHTT-PPEEEE-S-HHHHHHHHHHHHHHHHHTT--HHHH-EEE-GGGSS------BTTBGGG--EEE-TTS-EEEHHHH-HHHHHHHHS-----EEEE-GGGT---SS----TTHHHHHHHHTTEETTEEPPP-/----GGG-EEEEEEEEEETTTEEEEEEEHHHHHHHHSHHHHGGGGSBSSTTGGGTSTT---BHHHHHHHHHHHHHHHHHHHHHHSBHHHHGGGSB-GGGHHHHHHHHHHTTTT--TTHHHHHHHH---HHHHHHHHHH-TTSHHHHHHHHH-TTHHHHHHHHHTT-SS-HHHHHHHSSSS-HHHHHHHHHHHHHHT--SS---HHHHHHHEEEETTEEEEEGGGHHHHHHHHHHHHHHIIIIIT-HHHHHHHHHHHHHHHHHHHHHH-SS-------GGGHHHHHT---HHHHTT--HHHHHHHHHHHTTSS-HHHHHHHHHHHTT-PPEEEE-S-TTTSHHHHHHHHHHHHHHT--HHHH-EEE-GGGSS-------SS-GGGPPEEEPTTS-EEEHHHH-HHHHHHHHS-----EEEE-GGG----STTTSS-----

CATH classification: 1.10.3210.10 (+1 more: 1.20.1250.30)

Foldseek 3Di:
DDPDAQLPDFDPDWDWDQDPQPRTQTGTHPLLVLLLVWLLLVLQQQAFPQALLCLVLVLRRGTPSSLLSQLLRLLLLLLVLQVVPFACVPPNDQGDDSVCSSLLSLLSNLLQSQAFHVRLLLCVQQVDDSLVLSLCQLCPPPTSNVVSQVSSDVCRSVQSNCLSVVNRPRQQSNLQRDFQDHSNLQSCLSVSCVRSVVNQLHADSVLQSVFWGTGNNHIAGAPVSLVSVLSSLSSLLCCLVPGNQDQLSVLLSLLVSLLVNVVLVLVPDPVNDDDLVLVLCVCRSVSHDDSVSRSPGHNCSVLVSLVVQCPGPDPLNNVSSCCNVVPFGFAKFFDDDCVLCVVVLVVLLVLLVVVPDNCVSFKDKDKSVSDPRDHQQDDPVDNSSFHWYQYPVGDTDTSVVPDVSSVVSSVVDDMTMMMTGGPVLAPDPPSVVSSVVSVVLADPRHGNRPD/DDAQLPAFDPDWDWDQDPQPRTQTDGHPLLVLLLVWLLLVLQQQAFPQALLCLVLVLRRGTPSSLLSQLLRLLLLLLVLQVVPFACVPVNLFGDDSSCVVLLSLLSSLLQSQAFHSRLLLCVQLVDDSLVLSLCQLCPPVTSNVVSQVSNPNCRSVLSNCLSVQNNPQQQSNVQNDFQDHSNLLSCLRVVCVRSVVVQSDQPSVLQSVFWGGGNRHIAGAPVSLVSVVSNQRSVLCCVVPRNLDVLSVLLSLLVSLLVVVVLVLVVDPPRDDDLPLVLCVCSSVSHDDSVSRSVGGNVSVLVSLVVQLPGPDVLNVVSSCCNNVVFGFAKAFDDDPPQCVVVLVVLCVLLVVVPDNCVRFKDKDWPVSGPDDHDDPVVPRAHWHAYPVGDTDGSVVPDVSSVVCRVVDPTTMIMTGGPCLCPVPSVVSSVVSVVQHDPRHGDRDD/DDQQLPAFDPDWDWDQAPQVRTQTGTHPLLVLLLVWLLLVCQQQAFPQALLCLVQVLRRGGVNSLLSQLLRLLLLLLVLQCVPFACVVVPLQGDDNVCSSLLSLLSNLLQSQAFHPRLLLCVQLVDDSLVLSLCQLCPPVTSNVVSQCSSDVCRSVQSSCLNVVNHPQQQSNVQRDFPDHSSLQSCLRVVCVRSVVVQLHADSVLQSVFWYGGNNHIAGAPVSLVSVVSSQSSLLCCLVPGSQDQLSVLLSLLVNLLVNVVLVLVVDPVNPDDLVLVLCVCSSVSHDDSVSRSVGGPVSVLVSLVVQLPDPDPLNVVSSCCNVVPQGFAKFFDADCVVCVVVLVVLCVLLVVVPDNSVRFKDKDKSVSPPRDHQDDDPPDVRSFHWYAYPVRDTDTSVRPDVSSVVSSVVDDMTMMMTGGPCLADQDDPHDPCPSPVSSVVSNVQADPSHGDDDD/DDDQLLPAFDPDWDWDQAPLVRTQTHGHPLLVLLLVWLLLVLQQQAFPQQLLCLVQVLRRGTVSSLLSQQLRLLLLLLVLQCVPFACVVPNLQGHDCSCVVLLSLLSNLLQSQAFHPRLLLCVQLVDDSLVLSLCQLCPPPTSNVVSQCSSDNCRSVLSNCLSVVNHPQQQSNVQNAFQDHSNLLSCQSVSCVRSVVVQLDADSVLQSVFWGGGNNHIAGAPVSLVSVVSNQVSLLCCLVPGNQDPLSVLLSLLVSLLVNVVLCVVVPPPDDDCLVLVLCVCSSVSHDDSVSRSPGGPVSVLVSLVVQLPPPDPLNVVSSCCNNVVFGWDKDFDDDPVVCVVVQVVVQVLVVVVPDHCVSFKDKDKSVSDPDDHQDDDPPDPRSFHWHAYPVGDTDGSLVPDVSSVVSNVPPDMTIIMTGGPVLPPVPPPRSPDDPPRD

Solvent-accessible surface area: 70218 Å² total; per-residue (Å²): 151,171,139,86,72,15,106,86,59,142,24,143,128,50,94,57,36,33,0,18,34,10,36,21,0,9,0,49,9,50,1,0,22,34,0,2,58,3,20,8,0,1,4,0,24,61,1,52,18,15,14,14,8,8,22,31,20,3,0,0,7,4,2,24,1,1,0,0,0,0,0,1,0,0,0,13,57,1,0,59,25,0,70,107,57,33,14,61,166,154,88,33,166,60,6,1,60,47,131,25,27,17,5,0,1,0,0,0,0,0,15,14,0,0,17,0,0,30,6,46,4,2,32,116,22,13,128,9,79,55,59,57,8,0,39,77,0,0,49,17,83,102,2,64,0,41,99,23,0,55,151,20,55,87,86,18,4,116,97,0,5,23,2,10,54,71,147,30,122,27,49,9,0,4,18,2,8,33,14,15,7,4,0,30,29,0,0,28,1,21,0,1,0,34,1,0,8,10,90,104,5,19,4,20,19,96,18,0,12,87,0,2,45,10,31,155,22,0,13,0,1,12,46,105,1,37,65,8,0,4,21,0,0,21,2,1,11,20,3,0,43,45,0,12,20,50,36,48,5,8,0,0,30,5,0,0,30,22,0,0,59,47,0,45,48,10,76,100,65,124,162,38,142,105,91,10,76,4,43,22,0,40,18,3,1,137,60,114,66,76,8,79,57,2,24,62,0,2,19,11,0,0,12,0,1,0,8,20,1,77,92,14,106,18,98,27,0,11,51,0,0,55,16,7,5,14,56,75,9,5,89,18,0,43,16,100,65,109,175,107,0,55,52,0,5,55,53,0,69,106,12,0,103,147,14,67,35,60,19,114,6,12,4,14,73,21,11,2,184,81,28,84,51,65,29,0,114,44,60,182,131,168,81,103,30,23,1,18,0,39,66,183,124,39,56,65,41,24,0,20,106,58,0,47,0,0,44,7,10,18,49,30,53,109,32,30,35,40,0,0,1,0,100,69,0,54,107,149,141,182,77,92,129,15,42,142,51,0,36,53,12,34,93,40,40,34,12,48,73,120,136,185,106,80,15,93,110,36,141,16,76,68,17,94,34,36,23,0,18,36,10,60,20,0,44,0,30,27,53,0,0,24,32,0,1,51,3,20,9,0,1,4,0,29,53,1,39,10,14,16,13,8,4,22,29,14,5,3,1,22,0,3,23,0,0,0,0,0,0,0,2,0,0,0,14,60,1,0,67,41,0,72,113,5,11,11,61,154,114,64,29,142,56,3,1,62,45,124,24,42,17,8,0,10,0,0,0,0,0,20,13,0,0,20,2,0,16,10,64,3,1,43,136,26,19,131,11,82,61,96,49,7,1,38,77,0,0,31,22,84,104,2,64,0,40,94,24,0,50,147,14,45,87,68,6,2,111,90,0,3,28,1,20,52,93,145,32,121,26,48,9,0,15,25,3,9,36,14,19,3,6,0,29,39,0,0,21,0,15,0,0,1,49,1,0,5,5,115,23,0,32,5,16,16,47,62,0,10,64,1,2,36,4,10,133,20,0,11,0,6,7,36,90,1,39,53,4,0,0,19,0,10,8,3,7,22,5,0,0,68,20,0,12,24,47,36,50,6,6,0,0,28,5,0,0,20,24,0,0,65,41,0,59,38,4,71,100,52,130,148,34,144,66,98,14,80,4,48,21,0,45,15,3,3,140,62,116,68,83,19,84,57,4,21,61,0,2,12,12,0,0,12,0,0,0,8,11,0,62,92,11,101,24,99,30,0,11,40,0,0,79,9,6,9,26,58,77,24,3,90,13,0,41,17,130,57,130,167,107,0,45,57,0,7,54,31,0,72,104,10,0,106,130,15,67,36,64,18,115,11,13,3,15,89,23,16,6,153,95,30,83,56,74,57,13,180,69,220,187,102,35,54,2,19,0,32,37,148,74,37,56,64,42,36,0,23,110,59,0,64,0,1,43,40,8,30,71,59,48,173,22,36,30,34,0,1,0,0,117,75,0,60,121,150,170,82,69,98,8,37,143,59,0,40,55,14,28,118,135,38,35,21,48,86,117,146,174,110,83,16,118,78,39,142,23,134,101,62,92,56,37,53,0,11,30,7,63,24,0,9,0,46,11,44,1,0,22,33,0,3,45,0,20,12,0,1,5,0,27,51,2,40,20,17,12,15,6,4,20,33,17,7,1,1,21,3,3,25,2,0,1,0,0,0,0,1,0,0,0,23,54,1,0,51,35,0,67,98,57,41,15,69,180,158,54,31,124,64,4,1,65,47,130,24,27,14,8,0,1,0,0,0,0,0,17,13,0,0,18,2,0,19,11,71,3,2,43,132,18,14,134,11,84,59,81,49,5,0,38,77,0,0,55,20,84,94,1,70,0,40,95,17,0,48,145,20,47,90,65,20,5,106,80,0,5,15,1,17,40,61,143,33,119,27,46,9,0,3,23,2,6,38,18,20,7,5,0,31,28,0,0,27,1,22,0,1,0,54,1,0,4,7,93,85,4,58,17,47,20,88,16,0,15,102,4,2,63,0,13,129,21,0,11,0,1,17,54,97,2,29,56,4,0,8,22,0,6,16,1,6,17,15,1,2,30,37,0,11,18,48,41,48,4,8,0,0,29,4,0,0,17,22,0,0,70,45,0,48,57,10,78,98,62,120,154,42,138,105,89,10,100,3,64,21,0,35,18,3,3,143,61,109,67,78,16,83,57,5,23,71,0,2,12,10,0,0,14,1,7,0,13,46,0,55,94,13,89,21,99,24,0,10,48,0,0,88,20,8,3,26,56,88,30,4,100,14,0,42,12,137,65,72,183,103,2,45,84,25,3,60,78,0,71,90,12,0,99,130,17,65,33,56,18,168,14,11,3,14,56,26,8,2,137,88,31,87,44,66,41,8,184,35,67,174,118,155,81,131,36,28,1,18,0,19,61,212,117,43,50,59,33,29,0,18,97,51,0,45,0,0,47,8,7,20,62,14,30,101,20,47,45,39,0,0,0,0,121,66,0,58,68,34,64,109,111,113,135,186,109,155,76,17,132,13,32,130,64,0,37,54,26,30,83,39,26,32,13,51,72,121,265,244,76,110,74,14,94,87,26,132,26,87,64,19,93,36,33,20,0,16,35,11,34,16,0,43,0,21,3,51,0,0,24,31,0,2,51,3,15,8,0,1,8,0,23,54,0,40,16,15,12,14,10,4,22,30,16,6,1,1,20,2,3,22,1,1,1,0,0,0,0,1,0,0,0,24,61,1,0,49,47,0,69,40,4,14,14,69,170,104,66,30,125,71,5,1,64,44,132,27,14,16,7,0,6,0,0,0,0,0,11,14,0,0,19,2,0,19,10,66,4,3,44,132,14,9,129,13,80,52,70,48,3,0,36,71,0,0,36,24,90,101,2,67,0,39,94,22,0,50,124,11,41,86,75,20,4,108,91,0,2,24,0,11,48,88,142,34,120,28,47,9,0,14,37,2,8,24,12,1,4,6,0,29,16,0,0,29,0,13,0,1,0,53,2,0,8,6,92,40,5,26,3,12,16,44,72,0,10,64,0,2,40,4,28,130,33,0,12,0,6,6,38,118,0,37,52,6,0,10,16,0,10,10,5,8,13,6,2,1,46,34,0,12,20,48,36,48,5,8,0,0,34,8,0,0,16,24,0,0,67,42,0,45,44,9,74,98,56,120,122,140,133,48,106,16,94,4,76,24,0,48,14,2,6,147,55,120,65,75,16,82,58,4,24,72,1,6,15,11,0,1,12,2,6,0,7,36,0,49,107,18,110,19,91,44,0,8,32,1,0,109,17,8,5,30,60,82,26,7,103,20,28,84,33,112,69,108,191,142,18,55,84,81,25,48,117,36,76,120,18,3,105,146,35,56,89,53,13,116,11,2,4,17,88,24,13,2,154,88,30,87,46,62,33,12,112,45,81,202,99,159,144,108,27,27,5,22,0,32,46,190,75,42,52,74,32,34,0,25,105,48,0,66,6,1,40,51,8,30,62,62,90,47,57,36,42,42,14,0,28,7,127,90,24,95,133,150,150,82,138,11,54,178,75,112,67,107,133,224